Protein 8FNE (pdb70)

B-factor: mean 1.2, std 0.51, range [0.29, 4.61]

Radius of gyration: 48.1 Å; Cα contacts (8 Å, |Δi|>4): 4076; chains: 8; bounding box: 137×137×59 Å

Sequence (2148 aa):
AGNLNSIFQRSGRTDGGDARASEALAVFNKLKEEAIAQQDLHDDFLVFRFDRDQNRVGYSALLVVKRAAINGQQVIVTRPLVMPNDQITLPTKKLTIQNGMHQETIEAEADVQDVFTTQYWNRICDSIRQQTGKHDAMVINAGPTVIPADFDLKDELVLKQLLIKSVNLCDDMLAKRSGEQPFSVAMLKGTDETLAARLNFTGKPMHDSLGYPIRSDILVSLNRVKKPGQQENEFYEAEDKLNQVSCFVNLEYTPQPQLPPLTPAIVITDVRQAEWLKANTMELYLFALSNAFRVTANQSWARSLLPQLGKVKDMRDIGAIGYLSRLAARVETKTETFTDQNFAELLYNMVRPSPVFMSDLNRFGDNAAIENVFIDALGGVNQQRAVAAIIAGVNNLIGGGFEKFFDHNTMPIIQPYGTDIQLGYYLDGEGEKQDRRDLDVLGALNASDGNIQEWMSWYGTQCNVAVHPELRARQSKNFDRQYLGNSVTYTTRAHRGIWNPKFIEALDKAIASVGLTVAMDNVAQAGNLNSIFQRSGRTDGGDARASEALAVFNKLKEEAIAQQDLHDDFLVFRFDRDQNRVGYSALLVVKRAAINGQQVIVTRPLVMPNDQITLPTKKLTIQNGMHQETIEAEADVQDVFTTQYWNRICDSIRQQTGKHDAMVINAGPTVIPADFDLKDELVLKQLLIKSVNLCDDMLAKRSGEQPFSVAMLKGTDETLAARLNFTGKPMHDSLGYPIRSDILVSLNRVKKPGQQENEFYEAEDKLNQVSCFVNLEYTPQPQLPPLTPAIVITDVRQAEWLKANTMELYLFALSNAFRVTANQSWARSLLPQLGKVKDMRDIGAIGYLSRLAARVETKTETFTDQNFAELLYNMVRPSPVFMSDLNRFGDNAAIENVFIDALGGVNQQRAVAAIIAGVNNLIGGGFEKFFDHNTMPIIQPYGTDIQLGYYLDGEGEKQDRRDLDVLGALNASDGNIQEWMSWYGTQCNVAVHPELRARQSKNFDRQYLGNSVTYTTRAHRGIWNPKFIEALDKAIASVGLTVAMDNVAQAGNLNSIFQRSGRTDGGDARASEALAVFNKLKEEAIAQQDLHDDFLVFRFDRDQNRVGYSALLVVKRAAINGQQVIVTRPLVMPNDQITLPTKKLTIQNGMHQETIEAEADVQDVFTTQYWNRICDSIRQQTGKHDAMVINAGPTVIPADFDLKDELVLKQLLIKSVNLCDDMLAKRSGEQPFSVAMLKGTDETLAARLNFTGKPMHDSLGYPIRSDILVSLNRVKKPGQQENEFYEAEDKLNQVSCFVNLEYTPQPQLPPLTPAIVITDVRQAEWLKANTMELYLFALSNAFRVTANQSWARSLLPQLGKVKDMRDIGAIGYLSRLAARVETKTETFTDQNFAELLYNMVRPSPVFMSDLNRFGDNAAIENVFIDALGGVNQQRAVAAIIAGVNNLIGGGFEKFFDHNTMPIIQPYGTDIQLGYYLDGEGEKQDRRDLDVLGALNASDGNIQEWMSWYGTQCNVAVHPELRARQSKNFDRQYLGNSVTYTTRAHRGIWNPKFIEALDKAIASVGLTVAMDNVAQAGNLNSIFQRSGRTDGGDARASEALAVFNKLKEEAIAQQDLHDDFLVFRFDRDQNRVGYSALLVVKRAAINGQQVIVTRPLVMPNDQITLPTKKLTIQNGMHQETIEAEADVQDVFTTQYWNRICDSIRQQTGKHDAMVINAGPTVIPADFDLKDELVLKQLLIKSVNLCDDMLAKRSGEQPFSVAMLKGTDETLAARLNFTGKPMHDSLGYPIRSDILVSLNRVKKPGQQENEFYEAEDKLNQVSCFVNLEYTPQPQLPPLTPAIVITDVRQAEWLKANTMELYLFALSNAFRVTANQSWARSLLPQLGKVKDMRDIGAIGYLSRLAARVETKTETFTDQNFAELLYNMVRPSPVFMSDLNRFGDNAAIENVFIDALGGVNQQRAVAAIIAGVNNLIGGGFEKFFDHNTMPIIQPYGTDIQLGYYLDGEGEKQDRRDLDVLGALNASDGNIQEWMSWYGTQCNVAVHPELRARQSKNFDRQYLGNSVTYTTRAHRGIWNPKFIEALDKAIASVGLTVAMDNVAQPQFGVGQGSGFYPQFGVGQGSGFYPQFGVGQGSGFYPQFGVGQGSGFY

Foldseek 3Di:
DLVCLVVVVPDDDDDDADPQLVVLVVLLVVLQVVCVVVVNDDPQADKAKAGVVNFPFQWIWIWLWHWDAAPNATEIEIATETGDAPVDARFWDWDWDCPPPDIDTDTDGDDVVRRPDVVNVVGVVCVVCVVVVVNRHDYHYLFYAYDYNPDDPPPSVLSSVVSLLRVLSRVQVVCVVNVHAAAALVVQPDVAWAKAKEKDQDVDFDAASNGATWDARIKIWIFRIHHPPDDDPPPDDDGRTFWIWGWDWFWAQDDDVPFAGTAGEIETEDTTTPPVDRHDDLLSRLLRVLSSVCCQVVHDVCVSQDAPAPDPPGLLHPQLLCCVDPNLARHPRNDPPDDPVNSVVSCVRHYGSDHFYKYWQACRGSNNSLSVLVVPCQDDDCVVVSQVVNQVSLCSHQVDDLVVQHDCVVFRFWHFPLQWFWWWWFQDPVGDTDTPCCCGLSNVSVLVPSPVVVSVVLSCLRHVNVDPVVVSVVVNVVVCCSRVHPRMDTDDIITMITGGVSSSVSSNCSSVVSPNDYHYPCVDD/DVVPCVPPVVPDDDDDFDPVQVVLVVLLVVLVVVCCVVVVDPPQWDKAWAGCVSQVAQWTWIKTWHWDQAPNATEIEIAIETEDAPPDAAFWDWDWDCDPPDTDTDTDHQDPVRRCDVVSVVVVVCVVCVVVVVRRHDYHHLFYAYDYHPDDPPPSVLSSQVNVLRVLSRVQVVCVVNPPQADALVVQFDVFKFKAKDKDQDDDFDAASNGATFDARIKIWMFIDGDPDDDPCVVHDDGTTFWIWGWHKAWAADDDCPAQRTAIETETRDTTGPPVDSDDDLLSRLVRLLSSVCCLPPQNVCVSQADDADDPADASHNQLLCCVDPNVARDPRHDPPHDPVNVVVSCVRHYGSDHFYKYWQASRGSNNSLSVLLVCCADDPCVVVSVVRNQVSLCSHQVDDLCVQPPCVVDGQWYFPQFWDFWFWFAAPVRDTDTLCSCGLSRLSSLVNSPVVSSVVLSCLRVVSPPPNVSSVVVNVVSSCSSHVNGTDGDDTTGMTTGPVSNSVSSLVSNVVDHHDYHHPPPDD/DVVPCVPPVVPDDDDDFDPVQVVLVVLLVVLVVVCCVVVVDPPQWDKAWAGCVSQVAQWTWIKTWHWDQAPNATEIEIAIETEDAPPDAAFWDWDWDCDPPDTDTDTDHQDPVRRCDVVSVVVVVCVVCVVVVVRRHDYHHLFYAYDYHPDDPPPSVLSSQVNVLRVLSRVQVVCVVNPPQADALVVQFDVFKFKAKDKDQDDDFDAASNGATFDARIKIWMFIDGDPDDDPCVVHDDGTTFWIWGWHKAWAADDDCPAQRTAIETETRDTTGPPVDSDDDLLSRLVRLLSSVCCLPPQNVCVSQADDADDPADASHNQLLCCVDPNVARDPRHDPPHDPVNVVVSCVRHYGSDHFYKYWQASRGSNNSLSVLLVCCADDPCVVVSVVRNQVSLCSHQVDDLCVQPPCVVDGQWYFPQFWDFWFWFAAPVRDTDTLCSCGLSRLSSLVNSPVVSSVVLSCLRVVSPPPNVSSVVVNVVSSCSSHVNGTDGDDTTGMTTGPVSNSVSSLVSNVVDHHDYHHPPPDD/DLVCLVVVVPDDDDDDADPQLVVLVVLLVVLQVVCVVVVNDDPQADKAKAGVVNFPFQWIWIWLWHWDAAPNATEIEIATETGDAPVDARFWDWDWDCPPPDIDTDTDGDDVVRRPDVVNVVGVVCVVCVVVVVNRHDYHYLFYAYDYNPDDPPPSVLSSVVSLLRVLSRVQVVCVVNVHAAAALVVQPDVAWAKAKEKDQDVDFDAASNGATWDARIKIWIFRIHHPPDDDPPPDDDGRTFWIWGWDWFWAQDDDVPFAGTAGEIETEDTTTPPVDRHDDLLSRLLRVLSSVCCQVVHDVCVSQDAPAPDPPGLLHPQLLCCVDPNLARHPRNDPPDDPVNSVVSCVRHYGSDHFYKYWQACRGSNNSLSVLVVPCQDDDCVVVSQVVNQVSLCSHQVDDLVVQHDCVVFRFWHFPLQWFWWWWFQDPVGDTDTPCCCGLSNVSVLVPSPVVVSVVLSCLRHVNVDPVVVSVVVNVVVCCSRVHPRMDTDDIITMITGGVSSSVSSNCSSVVSPNDYHYPCVDD/DDDDDDDDDDVD/DDPPPDDDPPPD/DDPPPDDDPPPD/DDDDDDDDDDVD

GO terms:
  GO:0030430 host cell cytoplasm (C, EXP)

InterPro domains:
  IPR058043 Chimallin [PF25677] (3-590)

Secondary structure (DSSP, 8-state):
-GGGHHHHTSS---S---HHHHHHHHHHHHHHHHHHHTTSS-S--EEEEEPTTTSS-SS-EEEEEEEEEETTEEEEEEEEEE---TT--PPPEEEEEEETTEEEEEEE---HHHHS-HHHHHHHHHHHHHHHS-TT-EEEE---EE--SSS-TT-HHHHHHHHHHHHHHHHHHHHHHTTPPPP-HHHH--TT-BEEEEEEE-SS-EE-TTS-EE--SEEEEEEPPB-TTSPP-SS-----EEEEEEEEEEEEE-------SEEEEEEEEEEEE-TT-----HHHHHHHHHHHHHHHHTS-GGGGG---TT-S--TT-GGGGGGTSTT-S----SSTT--HHHHHHHHHHHB-SS-EEEEEE-TTSTTHHHHHHHHHTTSSTTHHHHHHHHHHHHHHHHTS-GGGT--TTTS-SEEE-SS-EEEEEEE-TTS-EEEGGG-SHHHHHHHTTT-HHHHHHHHHHTT-TTS-HHHHHHHHHHHHHHHT-S-EEEEEEEEEEEE-HHHHHHHHHHHHTTT--EEESS---/-HHHHHHHTTS-----S-HHHHHHHHHHHHHHHHHHHTTSS-S--EEEEE-HHHH--SSEEEEEEEEEEETTEEEEEEEEEEE--TTS--PEEEEEEEETTEEEEEEEE--HHHHS-HHHHHHHHHHHHHHHS-TT-EEEE---EE--TTS-TT-HHHHHHHHHHHHHHHHHHHHHHTTPPPP-GGGT--TTEEEEEEEE--S--EE-TTS-EE--SEEEEEEEEE-SS--GGGGS----EEEEEEEEEEEEE-------SEEEEEEEEEEEE-TT-----HHHHHHHHHHHHGGGSTTGGGGGGS--TT-SS-TT-GGGGGGTSTT-S----SSTT--HHHHHHHHHHHB-SSPEEEEEE-TTSTTHHHHHHHHHTTSSTTHHHHHHHHHHHHHHHHTS-GGGT--TTTS-SEEE-SS-EEEEEEE-TTS-EEEGGG-SHHHHHHHTTT-HHHHHHHHHHTT-TTS-HHHHHHHHHHHHHHHHTS-EEEEEEEEEEEE-HHHHHHHHHHHHTSSPPEE------/-HHHHHHHTTS-----S-HHHHHHHHHHHHHHHHHHHTTSS-S--EEEEE-HHHH--SSEEEEEEEEEEETTEEEEEEEEEEE--TTS--PEEEEEEEETTEEEEEEEE--HHHHS-HHHHHHHHHHHHHHHS-TT-EEEE---EE--TTS-TT-HHHHHHHHHHHHHHHHHHHHHHTTPPPP-GGGT--TTEEEEEEEE--S--EE-TTS-EE--SEEEEEEEEE-SS--GGGGS----EEEEEEEEEEEEE-------SEEEEEEEEEEEE-TT-----HHHHHHHHHHHHGGGSTTGGGGGGS--TT-SS-TT-GGGGGGTSTT-S----SSTT--HHHHHHHHHHHB-SSPEEEEEE-TTSTTHHHHHHHHHTTSSTTHHHHHHHHHHHHHHHHTS-GGGT--TTTS-SEEE-SS-EEEEEEE-TTS-EEEGGG-SHHHHHHHTTT-HHHHHHHHHHTT-TTS-HHHHHHHHHHHHHHHHTS-EEEEEEEEEEEE-HHHHHHHHHHHHTSSPPEE------/-GGGHHHHTSS---S---HHHHHHHHHHHHHHHHHHHTTSS-S--EEEEEPTTTSS-SS-EEEEEEEEEETTEEEEEEEEEE---TT--PPPEEEEEEETTEEEEEEE---HHHHS-HHHHHHHHHHHHHHHS-TT-EEEE---EE--SSS-TT-HHHHHHHHHHHHHHHHHHHHHHTTPPPP-HHHH--TT-BEEEEEEE-SS-EE-TTS-EE--SEEEEEEPPB-TTSPP-SS-----EEEEEEEEEEEEE-------SEEEEEEEEEEEE-TT-----HHHHHHHHHHHHHHHHTS-GGGGG---TT-S--TT-GGGGGGTSTT-S----SSTT--HHHHHHHHHHHB-SS-EEEEEE-TTSTTHHHHHHHHHTTSSTTHHHHHHHHHHHHHHHHTS-GGGT--TTTS-SEEE-SS-EEEEEEE-TTS-EEEGGG-SHHHHHHHTTT-HHHHHHHHHHTT-TTS-HHHHHHHHHHHHHHHT-S-EEEEEEEEEEEE-HHHHHHHHHHHHTTT--EEESS---/---------S--/---S-S---S--/---S-S---S--/---------S--

Structure (mmCIF, N/CA/C/O backbone):
data_8FNE
#
_entry.id   8FNE
#
loop_
_atom_site.group_PDB
_atom_site.id
_atom_site.type_symbol
_atom_site.label_atom_id
_atom_site.label_alt_id
_atom_site.label_comp_id
_atom_site.label_asym_id
_atom_site.label_entity_id
_atom_site.label_seq_id
_atom_site.pdbx_PDB_ins_code
_atom_site.Cartn_x
_atom_site.Cartn_y
_atom_site.Cartn_z
_atom_site.occupancy
_atom_site.B_iso_or_equiv
_atom_site.auth_seq_id
_atom_site.auth_comp_id
_atom_site.auth_asym_id
_atom_site.auth_atom_id
_atom_site.pdbx_PDB_model_num
ATOM 1 N N . ALA A 1 413 ? 172.536 199.230 224.781 1.00 0.33 19 ALA A N 1
ATOM 2 C CA . ALA A 1 413 ? 173.262 199.168 223.516 1.00 0.33 19 ALA A CA 1
ATOM 3 C C . ALA A 1 413 ? 174.332 200.253 223.533 1.00 0.33 19 ALA A C 1
ATOM 4 O O . ALA A 1 413 ? 175.520 199.949 223.414 1.00 0.33 19 ALA A O 1
ATOM 11 N N . GLY A 1 414 ? 173.933 201.532 223.769 1.00 0.31 20 GLY A N 1
ATOM 12 C CA . GLY A 1 414 ? 174.843 202.688 223.885 1.00 0.31 20 GLY A CA 1
ATOM 13 C C . GLY A 1 414 ? 175.595 202.601 225.211 1.00 0.31 20 GLY A C 1
ATOM 14 O O . GLY A 1 414 ? 176.676 203.156 225.394 1.00 0.31 20 GLY A O 1
ATOM 18 N N . ASN A 1 415 ? 175.084 201.762 226.102 1.00 0.33 21 ASN A N 1
ATOM 19 C CA . ASN A 1 415 ? 175.700 201.580 227.394 1.00 0.33 21 ASN A CA 1
ATOM 20 C C . ASN A 1 415 ? 176.772 200.523 227.296 1.00 0.33 21 ASN A C 1
ATOM 21 O O . ASN A 1 415 ? 177.532 200.298 228.239 1.00 0.33 21 ASN A O 1
ATOM 32 N N . LEU A 1 416 ? 176.950 199.952 226.097 1.00 0.38 22 LEU A N 1
ATOM 33 C CA . LEU A 1 416 ? 177.993 198.973 225.939 1.00 0.38 22 LEU A CA 1
ATOM 34 C C . LEU A 1 416 ? 179.261 199.693 225.619 1.00 0.38 22 LEU A C 1
ATOM 35 O O . LEU A 1 416 ? 180.317 199.084 225.564 1.00 0.38 22 LEU A O 1
ATOM 51 N N . ASN A 1 417 ? 179.199 201.027 225.551 1.00 0.36 23 ASN A N 1
ATOM 52 C CA . ASN A 1 417 ? 180.412 201.779 225.356 1.00 0.36 23 ASN A CA 1
ATOM 53 C C . ASN A 1 417 ? 181.296 201.566 226.583 1.00 0.36 23 ASN A C 1
ATOM 54 O O . ASN A 1 417 ? 182.527 201.637 226.511 1.00 0.36 23 ASN A O 1
ATOM 65 N N . SER A 1 418 ? 180.664 201.204 227.727 1.00 0.35 24 SER A N 1
ATOM 66 C CA . SER A 1 418 ? 181.391 200.914 228.956 1.00 0.35 24 SER A CA 1
ATOM 67 C C . SER A 1 418 ? 182.247 199.658 228.873 1.00 0.35 24 SER A C 1
ATOM 68 O O . SER A 1 418 ? 183.121 199.477 229.726 1.00 0.35 24 SER A O 1
ATOM 76 N N . ILE A 1 419 ? 181.972 198.778 227.889 1.00 0.40 25 ILE A N 1
ATOM 77 C CA . ILE A 1 419 ? 182.750 197.572 227.665 1.00 0.40 25 ILE A CA 1
ATOM 78 C C . ILE A 1 419 ? 183.644 197.792 226.449 1.00 0.40 25 ILE A C 1
ATOM 79 O O . ILE A 1 419 ? 184.828 197.440 226.446 1.00 0.40 25 ILE A O 1
ATOM 95 N N . PHE A 1 420 ? 183.088 198.456 225.430 1.00 0.35 26 PHE A N 1
ATOM 96 C CA . PHE A 1 420 ? 183.721 198.642 224.144 1.00 0.35 26 PHE A CA 1
ATOM 97 C C . PHE A 1 420 ? 185.025 199.365 224.253 1.00 0.35 26 PHE A C 1
ATOM 98 O O . PHE A 1 420 ? 185.993 199.028 223.564 1.00 0.35 26 PHE A O 1
ATOM 115 N N . GLN A 1 421 ? 185.035 200.364 225.138 1.00 0.33 27 GLN A N 1
ATOM 116 C CA . GLN A 1 421 ? 186.178 201.225 225.365 1.00 0.33 27 GLN A CA 1
ATOM 117 C C . GLN A 1 421 ? 187.094 200.835 226.537 1.00 0.33 27 GLN A C 1
ATOM 118 O O . GLN A 1 421 ? 188.013 201.591 226.847 1.00 0.33 27 GLN A O 1
ATOM 132 N N . ARG A 1 422 ? 186.881 199.685 227.197 1.00 0.35 28 ARG A N 1
ATOM 133 C CA . ARG A 1 422 ? 187.706 199.353 228.373 1.00 0.35 28 ARG A CA 1
ATOM 134 C C . ARG A 1 422 ? 189.187 199.149 228.119 1.00 0.35 28 ARG A C 1
ATOM 135 O O . ARG A 1 422 ? 190.013 199.469 228.976 1.00 0.35 28 ARG A O 1
ATOM 156 N N . SER A 1 423 ? 189.539 198.600 226.975 1.00 0.32 29 SER A N 1
ATOM 157 C CA . SER A 1 423 ? 190.927 198.313 226.700 1.00 0.32 29 SER A CA 1
ATOM 158 C C . SER A 1 423 ? 191.275 198.369 225.236 1.00 0.32 29 SER A C 1
ATOM 159 O O . SER A 1 423 ? 190.445 198.118 224.365 1.00 0.32 29 SER A O 1
ATOM 167 N N . GLY A 1 424 ? 192.536 198.643 224.964 1.00 0.34 30 GLY A N 1
ATOM 168 C CA . GLY A 1 424 ? 193.043 198.588 223.613 1.00 0.34 30 GLY A CA 1
ATOM 169 C C . GLY A 1 424 ? 192.749 199.840 222.800 1.00 0.34 30 GLY A C 1
ATOM 170 O O . GLY A 1 424 ? 192.215 200.837 223.305 1.00 0.34 30 GLY A O 1
ATOM 174 N N . ARG A 1 425 ? 193.119 199.762 221.530 1.00 0.33 31 ARG A N 1
ATOM 175 C CA . ARG A 1 425 ? 193.025 200.811 220.531 1.00 0.33 31 ARG A CA 1
ATOM 176 C C . ARG A 1 425 ? 192.430 200.278 219.225 1.00 0.33 31 ARG A C 1
ATOM 177 O O . ARG A 1 425 ? 192.408 199.071 218.999 1.00 0.33 31 ARG A O 1
ATOM 198 N N . THR A 1 426 ? 191.896 201.132 218.358 1.00 0.43 32 THR A N 1
ATOM 199 C CA . THR A 1 426 ? 191.431 200.579 217.085 1.00 0.43 32 THR A CA 1
ATOM 200 C C . THR A 1 426 ? 191.861 201.375 215.873 1.00 0.43 32 THR A C 1
ATOM 201 O O . THR A 1 426 ? 192.393 202.480 215.977 1.00 0.43 32 THR A O 1
ATOM 212 N N . ASP A 1 427 ? 191.585 200.797 214.716 1.00 0.36 33 ASP A N 1
ATOM 213 C CA . ASP A 1 427 ? 191.847 201.395 213.416 1.00 0.36 33 ASP A CA 1
ATOM 214 C C . ASP A 1 427 ? 190.560 202.098 212.976 1.00 0.36 33 ASP A C 1
ATOM 215 O O . ASP A 1 427 ? 189.559 201.431 212.704 1.00 0.36 33 ASP A O 1
ATOM 224 N N . GLY A 1 428 ? 190.542 203.427 212.974 1.00 0.37 34 GLY A N 1
ATOM 225 C CA . GLY A 1 428 ? 189.299 204.137 212.662 1.00 0.37 34 GLY A CA 1
ATOM 226 C C . GLY A 1 428 ? 189.508 205.631 212.448 1.00 0.37 34 GLY A C 1
ATOM 227 O O . GLY A 1 428 ? 190.647 206.091 212.345 1.00 0.37 34 GLY A O 1
ATOM 231 N N . GLY A 1 429 ? 188.390 206.359 212.329 1.00 0.48 35 GLY A N 1
ATOM 232 C CA . GLY A 1 429 ? 188.385 207.800 212.059 1.00 0.48 35 GLY A CA 1
ATOM 233 C C . GLY A 1 429 ? 188.038 208.032 210.592 1.00 0.48 35 GLY A C 1
ATOM 234 O O . GLY A 1 429 ? 188.468 207.274 209.717 1.00 0.48 35 GLY A O 1
ATOM 238 N N . ASP A 1 430 ? 187.252 209.062 210.277 1.00 0.58 36 ASP A N 1
ATOM 239 C CA . ASP A 1 430 ? 186.916 209.365 208.879 1.00 0.58 36 ASP A CA 1
ATOM 240 C C . ASP A 1 430 ? 188.092 210.014 208.123 1.00 0.58 36 ASP A C 1
ATOM 241 O O . ASP A 1 430 ? 189.007 210.585 208.720 1.00 0.58 36 ASP A O 1
ATOM 250 N N . ALA A 1 431 ? 188.050 209.966 206.788 1.00 0.70 37 ALA A N 1
ATOM 251 C CA . ALA A 1 431 ? 189.125 210.466 205.931 1.00 0.70 37 ALA A CA 1
ATOM 252 C C . ALA A 1 431 ? 189.463 211.954 206.153 1.00 0.70 37 ALA A C 1
ATOM 253 O O . ALA A 1 431 ? 190.637 212.325 206.111 1.00 0.70 37 ALA A O 1
ATOM 260 N N . ARG A 1 432 ? 188.473 212.813 206.437 1.00 0.82 38 ARG A N 1
ATOM 261 C CA . ARG A 1 432 ? 188.719 214.233 206.704 1.00 0.82 38 ARG A CA 1
ATOM 262 C C . ARG A 1 432 ? 189.299 214.445 208.094 1.00 0.82 38 ARG A C 1
ATOM 263 O O . ARG A 1 432 ? 190.278 215.165 208.201 1.00 0.82 38 ARG A O 1
ATOM 284 N N . ALA A 1 433 ? 188.777 213.821 209.149 1.00 0.84 39 ALA A N 1
ATOM 285 C CA . ALA A 1 433 ? 189.391 213.931 210.477 1.00 0.84 39 ALA A CA 1
ATOM 286 C C . ALA A 1 433 ? 190.814 213.359 210.528 1.00 0.84 39 ALA A C 1
ATOM 287 O O . ALA A 1 433 ? 191.676 213.897 211.216 1.00 0.84 39 ALA A O 1
ATOM 294 N N . SER A 1 434 ? 191.077 212.297 209.766 1.00 0.84 40 SER A N 1
ATOM 295 C CA . SER A 1 434 ? 192.428 211.772 209.568 1.00 0.84 40 SER A CA 1
ATOM 296 C C . SER A 1 434 ? 193.341 212.799 208.886 1.00 0.84 40 SER A C 1
ATOM 297 O O . SER A 1 434 ? 194.422 213.100 209.395 1.00 0.84 40 SER A O 1
ATOM 305 N N . GLU A 1 435 ? 192.904 213.401 207.772 1.00 0.88 41 GLU A N 1
ATOM 306 C CA . GLU A 1 435 ? 193.762 214.338 207.066 1.00 0.88 41 GLU A CA 1
ATOM 307 C C . GLU A 1 435 ? 193.945 215.586 207.904 1.00 0.88 41 GLU A C 1
ATOM 308 O O . GLU A 1 435 ? 195.036 216.163 207.957 1.00 0.88 41 GLU A O 1
ATOM 320 N N . ALA A 1 436 ? 192.867 216.011 208.563 1.00 0.90 42 ALA A N 1
ATOM 321 C CA . ALA A 1 436 ? 192.925 217.188 209.372 1.00 0.90 42 ALA A CA 1
ATOM 322 C C . ALA A 1 436 ? 193.882 216.994 210.524 1.00 0.90 42 ALA A C 1
ATOM 323 O O . ALA A 1 436 ? 194.677 217.882 210.814 1.00 0.90 42 ALA A O 1
ATOM 330 N N . LEU A 1 437 ? 193.891 215.815 211.150 1.00 0.92 43 LEU A N 1
ATOM 331 C CA . LEU A 1 437 ? 194.813 215.662 212.251 1.00 0.92 43 LEU A CA 1
ATOM 332 C C . LEU A 1 437 ? 196.225 215.753 211.743 1.00 0.92 43 LEU A C 1
ATOM 333 O O . LEU A 1 437 ? 197.073 216.385 212.377 1.00 0.92 43 LEU A O 1
ATOM 349 N N . ALA A 1 438 ? 196.497 215.105 210.606 1.00 0.93 44 ALA A N 1
ATOM 350 C CA . ALA A 1 438 ? 197.851 215.119 210.089 1.00 0.93 44 ALA A CA 1
ATOM 351 C C . ALA A 1 438 ? 198.349 216.519 209.745 1.00 0.93 44 ALA A C 1
ATOM 352 O O . ALA A 1 438 ? 199.497 216.857 210.070 1.00 0.93 44 ALA A O 1
ATOM 359 N N . VAL A 1 439 ? 197.484 217.360 209.145 1.00 0.94 45 VAL A N 1
ATOM 360 C CA . VAL A 1 439 ? 197.961 218.693 208.793 1.00 0.94 45 VAL A CA 1
ATOM 361 C C . VAL A 1 439 ? 198.070 219.545 210.031 1.00 0.94 45 VAL A C 1
ATOM 362 O O . VAL A 1 439 ? 199.000 220.333 210.147 1.00 0.94 45 VAL A O 1
ATOM 375 N N . PHE A 1 440 ? 197.147 219.398 210.973 1.00 0.95 46 PHE A N 1
ATOM 376 C CA . PHE A 1 440 ? 197.230 220.233 212.141 1.00 0.95 46 PHE A CA 1
ATOM 377 C C . PHE A 1 440 ? 198.426 219.877 213.003 1.00 0.95 46 PHE A C 1
ATOM 378 O O . PHE A 1 440 ? 199.045 220.778 213.576 1.00 0.95 46 PHE A O 1
ATOM 395 N N . ASN A 1 441 ? 198.804 218.595 213.075 1.00 0.95 47 ASN A N 1
ATOM 396 C CA . ASN A 1 441 ? 200.002 218.281 213.837 1.00 0.95 47 ASN A CA 1
ATOM 397 C C . ASN A 1 441 ? 201.241 218.838 213.125 1.00 0.95 47 ASN A C 1
ATOM 398 O O . ASN A 1 441 ? 202.155 219.344 213.782 1.00 0.95 47 ASN A O 1
ATOM 409 N N . LYS A 1 442 ? 201.250 218.803 211.779 1.00 0.96 48 LYS A N 1
ATOM 410 C CA . LYS A 1 442 ? 202.379 219.366 211.048 1.00 0.96 48 LYS A CA 1
ATOM 411 C C . LYS A 1 442 ? 202.533 220.848 211.341 1.00 0.96 48 LYS A C 1
ATOM 412 O O . LYS A 1 442 ? 203.644 221.338 211.569 1.00 0.96 48 LYS A O 1
ATOM 431 N N . LEU A 1 443 ? 201.400 221.557 211.320 1.00 0.96 49 LEU A N 1
ATOM 432 C CA . LEU A 1 443 ? 201.373 222.981 211.538 1.00 0.96 49 LEU A CA 1
ATOM 433 C C . LEU A 1 443 ? 201.793 223.327 212.937 1.00 0.96 49 LEU A C 1
ATOM 434 O O . LEU A 1 443 ? 202.510 224.314 213.124 1.00 0.96 49 LEU A O 1
ATOM 450 N N . LYS A 1 444 ? 201.369 222.529 213.919 1.00 0.96 50 LYS A N 1
ATOM 451 C CA . LYS A 1 444 ? 201.836 222.771 215.265 1.00 0.96 50 LYS A CA 1
ATOM 452 C C . LYS A 1 444 ? 203.344 222.770 215.295 1.00 0.96 50 LYS A C 1
ATOM 453 O O . LYS A 1 444 ? 203.954 223.709 215.796 1.00 0.96 50 LYS A O 1
ATOM 472 N N . GLU A 1 445 ? 203.946 221.732 214.701 1.00 0.96 51 GLU A N 1
ATOM 473 C CA . GLU A 1 445 ? 205.393 221.621 214.762 1.00 0.96 51 GLU A CA 1
ATOM 474 C C . GLU A 1 445 ? 206.109 222.719 214.006 1.00 0.96 51 GLU A C 1
ATOM 475 O O . GLU A 1 445 ? 207.147 223.201 214.476 1.00 0.96 51 GLU A O 1
ATOM 487 N N . GLU A 1 446 ? 205.562 223.165 212.874 1.00 0.94 52 GLU A N 1
ATOM 488 C CA . GLU A 1 446 ? 206.259 224.229 212.168 1.00 0.94 52 GLU A CA 1
ATOM 489 C C . GLU A 1 446 ? 206.169 225.511 212.986 1.00 0.94 52 GLU A C 1
ATOM 490 O O . GLU A 1 446 ? 207.148 226.241 213.133 1.00 0.94 52 GLU A O 1
ATOM 502 N N . ALA A 1 447 ? 205.002 225.767 213.592 1.00 0.93 53 ALA A N 1
ATOM 503 C CA . ALA A 1 447 ? 204.850 226.966 214.396 1.00 0.93 53 ALA A CA 1
ATOM 504 C C . ALA A 1 447 ? 205.829 226.944 215.562 1.00 0.93 53 ALA A C 1
ATOM 505 O O . ALA A 1 447 ? 206.352 227.992 215.968 1.00 0.93 53 ALA A O 1
ATOM 512 N N . ILE A 1 448 ? 206.110 225.756 216.109 1.00 0.94 54 ILE A N 1
ATOM 513 C CA . ILE A 1 448 ? 207.088 225.702 217.188 1.00 0.94 54 ILE A CA 1
ATOM 514 C C . ILE A 1 448 ? 208.472 226.009 216.610 1.00 0.94 54 ILE A C 1
ATOM 515 O O . ILE A 1 448 ? 209.233 226.792 217.163 1.00 0.94 54 ILE A O 1
ATOM 531 N N . ALA A 1 449 ? 208.794 225.398 215.460 1.00 0.94 55 ALA A N 1
ATOM 532 C CA . ALA A 1 449 ? 210.105 225.568 214.815 1.00 0.94 55 ALA A CA 1
ATOM 533 C C . ALA A 1 449 ? 210.429 227.016 214.464 1.00 0.94 55 ALA A C 1
ATOM 534 O O . ALA A 1 449 ? 211.571 227.454 214.593 1.00 0.94 55 ALA A O 1
ATOM 541 N N . GLN A 1 450 ? 209.402 227.773 214.084 1.00 0.93 56 GLN A N 1
ATOM 542 C CA . GLN A 1 450 ? 209.566 229.177 213.726 1.00 0.93 56 GLN A CA 1
ATOM 543 C C . GLN A 1 450 ? 209.479 230.075 214.937 1.00 0.93 56 GLN A C 1
ATOM 544 O O . GLN A 1 450 ? 209.624 231.292 214.822 1.00 0.93 56 GLN A O 1
ATOM 558 N N . GLN A 1 451 ? 209.296 229.490 216.128 1.00 0.88 57 GLN A N 1
ATOM 559 C CA . GLN A 1 451 ? 209.069 230.119 217.432 1.00 0.88 57 GLN A CA 1
ATOM 560 C C . GLN A 1 451 ? 207.801 230.973 217.515 1.00 0.88 57 GLN A C 1
ATOM 561 O O . GLN A 1 451 ? 207.722 231.879 218.342 1.00 0.88 57 GLN A O 1
ATOM 575 N N . ASP A 1 452 ? 206.784 230.701 216.690 1.00 0.88 58 ASP A N 1
ATOM 576 C CA . ASP A 1 452 ? 205.576 231.501 216.719 1.00 0.88 58 ASP A CA 1
ATOM 577 C C . ASP A 1 452 ? 204.665 230.947 217.797 1.00 0.88 58 ASP A C 1
ATOM 578 O O . ASP A 1 452 ? 203.976 231.689 218.475 1.00 0.88 58 ASP A O 1
ATOM 587 N N . LEU A 1 453 ? 204.698 229.628 217.973 1.00 0.91 59 LEU A N 1
ATOM 588 C CA . LEU A 1 453 ? 203.853 228.932 218.940 1.00 0.91 59 LEU A CA 1
ATOM 589 C C . LEU A 1 453 ? 204.683 228.385 220.097 1.00 0.91 59 LEU A C 1
ATOM 590 O O . LEU A 1 453 ? 205.778 227.869 219.880 1.00 0.91 59 LEU A O 1
ATOM 606 N N . HIS A 1 454 ? 204.173 228.444 221.330 1.00 0.91 60 HIS A N 1
ATOM 607 C CA . HIS A 1 454 ? 204.810 227.817 222.500 1.00 0.91 60 HIS A CA 1
ATOM 608 C C . HIS A 1 454 ? 204.437 226.329 222.636 1.00 0.91 60 HIS A C 1
ATOM 609 O O . HIS A 1 454 ? 203.304 225.942 222.365 1.00 0.91 60 HIS A O 1
ATOM 623 N N . ASP A 1 455 ? 205.371 225.473 223.048 1.00 0.92 61 ASP A N 1
ATOM 624 C CA . ASP A 1 455 ? 205.209 224.010 223.050 1.00 0.92 61 ASP A CA 1
ATOM 625 C C . ASP A 1 455 ? 204.612 223.461 224.367 1.00 0.92 61 ASP A C 1
ATOM 626 O O . ASP A 1 455 ? 205.176 222.571 225.002 1.00 0.92 61 ASP A O 1
ATOM 635 N N . ASP A 1 456 ? 203.496 224.027 224.826 1.00 0.93 62 ASP A N 1
ATOM 636 C CA . ASP A 1 456 ? 202.923 223.796 226.165 1.00 0.93 62 ASP A CA 1
ATOM 637 C C . ASP A 1 456 ? 201.589 223.012 226.159 1.00 0.93 62 ASP A C 1
ATOM 638 O O . ASP A 1 456 ? 200.869 223.018 227.162 1.00 0.93 62 ASP A O 1
ATOM 647 N N . PHE A 1 457 ? 201.227 222.363 225.052 1.00 0.96 63 PHE A N 1
ATOM 648 C CA . PHE A 1 457 ? 199.852 221.906 224.802 1.00 0.96 63 PHE A CA 1
ATOM 649 C C . PHE A 1 457 ? 199.711 220.752 223.793 1.00 0.96 63 PHE A C 1
ATOM 650 O O . PHE A 1 457 ? 200.704 220.278 223.237 1.00 0.96 63 PHE A O 1
ATOM 667 N N . LEU A 1 458 ? 198.467 220.299 223.563 1.00 0.95 64 LEU A N 1
ATOM 668 C CA . LEU A 1 458 ? 198.135 219.149 222.718 1.00 0.95 64 LEU A CA 1
ATOM 669 C C . LEU A 1 458 ? 196.982 219.427 221.720 1.00 0.95 64 LEU A C 1
ATOM 670 O O . LEU A 1 458 ? 196.090 220.235 221.941 1.00 0.95 64 LEU A O 1
ATOM 686 N N . VAL A 1 459 ? 197.018 218.686 220.611 1.00 0.95 65 VAL A N 1
ATOM 687 C CA . VAL A 1 459 ? 196.004 218.621 219.545 1.00 0.95 65 VAL A CA 1
ATOM 688 C C . VAL A 1 459 ? 195.424 217.223 219.522 1.00 0.95 65 VAL A C 1
ATOM 689 O O . VAL A 1 459 ? 196.183 216.261 219.479 1.00 0.95 65 VAL A O 1
ATOM 702 N N . PHE A 1 460 ? 194.100 217.071 219.529 1.00 0.91 66 PHE A N 1
ATOM 703 C CA . PHE A 1 460 ? 193.494 215.735 219.582 1.00 0.91 66 PHE A CA 1
ATOM 704 C C . PHE A 1 460 ? 192.464 215.490 218.508 1.00 0.91 66 PHE A C 1
ATOM 705 O O . PHE A 1 460 ? 191.752 216.397 218.090 1.00 0.91 66 PHE A O 1
ATOM 722 N N . ARG A 1 461 ? 192.330 214.254 218.013 1.00 0.88 67 ARG A N 1
ATOM 723 C CA . ARG A 1 461 ? 191.262 213.886 217.064 1.00 0.88 67 ARG A CA 1
ATOM 724 C C . ARG A 1 461 ? 190.077 213.319 217.828 1.00 0.88 67 ARG A C 1
ATOM 725 O O . ARG A 1 461 ? 190.260 212.407 218.638 1.00 0.88 67 ARG A O 1
ATOM 746 N N . PHE A 1 462 ? 188.877 213.847 217.589 1.00 0.86 68 PHE A N 1
ATOM 747 C CA . PHE A 1 462 ? 187.660 213.293 218.175 1.00 0.86 68 PHE A CA 1
ATOM 748 C C . PHE A 1 462 ? 186.936 212.512 217.083 1.00 0.86 68 PHE A C 1
ATOM 749 O O . PHE A 1 462 ? 186.547 213.087 216.055 1.00 0.86 68 PHE A O 1
ATOM 766 N N . ASP A 1 463 ? 186.748 211.209 217.296 1.00 0.69 69 ASP A N 1
ATOM 767 C CA . ASP A 1 463 ? 186.151 210.360 216.272 1.00 0.69 69 ASP A CA 1
ATOM 768 C C . ASP A 1 463 ? 184.674 210.059 216.434 1.00 0.69 69 ASP A C 1
ATOM 769 O O . ASP A 1 463 ? 184.165 209.791 217.518 1.00 0.69 69 ASP A O 1
ATOM 778 N N . ARG A 1 464 ? 183.996 209.904 215.304 1.00 0.59 70 ARG A N 1
ATOM 779 C CA . ARG A 1 464 ? 182.571 209.550 215.331 1.00 0.59 70 ARG A CA 1
ATOM 780 C C . ARG A 1 464 ? 182.458 208.045 215.572 1.00 0.59 70 ARG A C 1
ATOM 781 O O . ARG A 1 464 ? 181.412 207.489 215.903 1.00 0.59 70 ARG A O 1
ATOM 802 N N . ASP A 1 465 ? 183.545 207.319 215.296 1.00 0.56 71 ASP A N 1
ATOM 803 C CA . ASP A 1 465 ? 183.675 205.887 215.493 1.00 0.56 71 ASP A CA 1
ATOM 804 C C . ASP A 1 465 ? 184.008 205.589 216.957 1.00 0.56 71 ASP A C 1
ATOM 805 O O . ASP A 1 465 ? 183.269 204.891 217.641 1.00 0.56 71 ASP A O 1
ATOM 814 N N . GLN A 1 466 ? 185.107 206.141 217.465 1.00 0.52 72 GLN A N 1
ATOM 815 C CA . GLN A 1 466 ? 185.545 205.843 218.819 1.00 0.52 72 GLN A CA 1
ATOM 816 C C . GLN A 1 466 ? 184.584 206.422 219.875 1.00 0.52 72 GLN A C 1
ATOM 817 O O . GLN A 1 466 ? 184.587 205.932 221.003 1.00 0.52 72 GLN A O 1
ATOM 831 N N . ASN A 1 467 ? 183.786 207.443 219.553 1.00 0.51 73 ASN A N 1
ATOM 832 C CA . ASN A 1 467 ? 182.940 208.124 220.531 1.00 0.51 73 ASN A CA 1
ATOM 833 C C . ASN A 1 467 ? 181.699 208.809 219.903 1.00 0.51 73 ASN A C 1
ATOM 834 O O . ASN A 1 467 ? 181.505 208.858 218.691 1.00 0.51 73 ASN A O 1
ATOM 845 N N . ARG A 1 468 ? 180.793 209.260 220.774 1.00 0.53 74 ARG A N 1
ATOM 846 C CA . ARG A 1 468 ? 179.362 209.521 220.568 1.00 0.53 74 ARG A CA 1
ATOM 847 C C . ARG A 1 468 ? 178.997 210.885 219.932 1.00 0.53 74 ARG A C 1
ATOM 848 O O . ARG A 1 468 ? 178.236 211.645 220.523 1.00 0.53 74 ARG A O 1
ATOM 869 N N . VAL A 1 469 ? 179.490 211.205 218.738 1.00 0.62 75 VAL A N 1
ATOM 870 C CA . VAL A 1 469 ? 179.038 212.351 217.969 1.00 0.62 75 VAL A CA 1
ATOM 871 C C . VAL A 1 469 ? 178.654 211.984 216.555 1.00 0.62 75 VAL A C 1
ATOM 872 O O . VAL A 1 469 ? 179.131 210.988 216.015 1.00 0.62 75 VAL A O 1
ATOM 885 N N . GLY A 1 470 ? 177.880 212.844 215.908 1.00 0.72 76 GLY A N 1
ATOM 886 C CA . GLY A 1 470 ? 177.593 212.646 214.503 1.00 0.72 76 GLY A CA 1
ATOM 887 C C . GLY A 1 470 ? 178.704 213.174 213.620 1.00 0.72 76 GLY A C 1
ATOM 888 O O . GLY A 1 470 ? 178.985 212.643 212.544 1.00 0.72 76 GLY A O 1
ATOM 892 N N . TYR A 1 471 ? 179.357 214.221 214.090 1.00 0.80 77 TYR A N 1
ATOM 893 C CA . TYR A 1 471 ? 180.422 214.857 213.344 1.00 0.80 77 TYR A CA 1
ATOM 894 C C . TYR A 1 471 ? 181.700 214.877 214.127 1.00 0.80 77 TYR A C 1
ATOM 895 O O . TYR A 1 471 ? 181.749 215.381 215.259 1.00 0.80 77 TYR A O 1
ATOM 913 N N . SER A 1 472 ? 182.743 214.417 213.465 1.00 0.85 78 SER A N 1
ATOM 914 C CA . SER A 1 472 ? 184.084 214.376 214.006 1.00 0.85 78 SER A CA 1
ATOM 915 C C . SER A 1 472 ? 184.642 215.784 214.051 1.00 0.85 78 SER A C 1
ATOM 916 O O . SER A 1 472 ? 184.124 216.697 213.390 1.00 0.85 78 SER A O 1
ATOM 924 N N . ALA A 1 473 ? 185.675 215.961 214.863 1.00 0.89 79 ALA A N 1
ATOM 925 C CA . ALA A 1 473 ? 186.254 217.288 215.054 1.00 0.89 79 ALA A CA 1
ATOM 926 C C . ALA A 1 473 ? 187.671 217.177 215.553 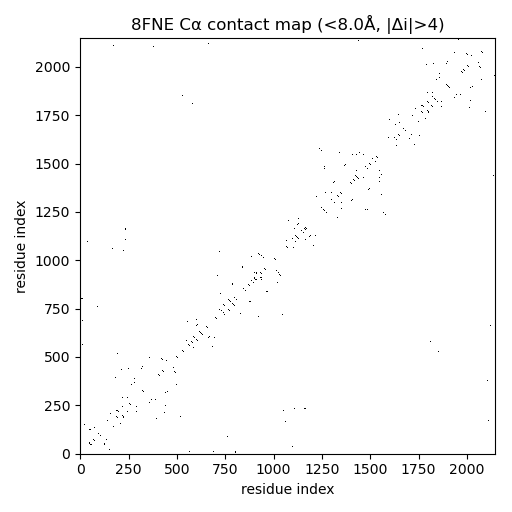1.00 0.89 79 ALA A C 1
ATOM 927 O O . ALA A 1 473 ? 188.042 216.175 216.157 1.00 0.89 79 ALA A O 1
ATOM 934 N N . LEU A 1 474 ? 188.460 218.211 215.336 1.00 0.93 80 LEU A N 1
ATOM 935 C CA . LEU A 1 474 ? 189.742 218.216 216.018 1.00 0.93 80 LEU A CA 1
ATOM 936 C C . LEU A 1 474 ? 189.596 219.095 217.212 1.00 0.93 80 LEU A C 1
ATOM 937 O O . LEU A 1 474 ? 188.792 220.020 217.231 1.00 0.93 80 LEU A O 1
ATOM 953 N N . LEU A 1 475 ? 190.359 218.824 218.228 1.00 0.95 81 LEU A N 1
ATOM 954 C CA . LEU A 1 475 ? 190.255 219.616 219.416 1.00 0.95 81 LEU A CA 1
ATOM 955 C C . LEU A 1 475 ? 191.524 220.376 219.698 1.00 0.95 81 LEU A C 1
ATOM 956 O O . LEU A 1 475 ? 192.607 219.787 219.820 1.00 0.95 81 LEU A O 1
ATOM 972 N N . VAL A 1 476 ? 191.386 221.694 219.821 1.00 0.97 82 VAL A N 1
ATOM 973 C CA . VAL A 1 476 ? 192.526 222.522 220.186 1.00 0.97 82 VAL A CA 1
ATOM 974 C C . VAL A 1 476 ? 192.479 222.578 221.695 1.00 0.97 82 VAL A C 1
ATOM 975 O O . VAL A 1 476 ? 191.553 223.163 222.263 1.00 0.97 82 VAL A O 1
ATOM 988 N N . VAL A 1 477 ? 193.451 221.947 222.356 1.00 0.97 83 VAL A N 1
ATOM 989 C CA . VAL A 1 477 ? 193.372 221.828 223.800 1.00 0.97 83 VAL A CA 1
ATOM 990 C C . VAL A 1 477 ? 194.557 222.382 224.592 1.00 0.97 83 VAL A C 1
ATOM 991 O O . VAL A 1 477 ? 195.719 222.056 224.334 1.00 0.97 83 VAL A O 1
ATOM 1004 N N . LYS A 1 478 ? 194.243 223.206 225.595 1.00 0.96 84 LYS A N 1
ATOM 1005 C CA . LYS A 1 478 ? 195.296 223.698 226.492 1.00 0.96 84 LYS A CA 1
ATOM 1006 C C . LYS A 1 478 ? 194.895 223.471 227.926 1.00 0.96 84 LYS A C 1
ATOM 1007 O O . LYS A 1 478 ? 193.715 223.509 228.267 1.00 0.96 84 LYS A O 1
ATOM 1026 N N . ARG A 1 479 ? 195.880 223.276 228.787 1.00 0.94 85 ARG A N 1
ATOM 1027 C CA . ARG A 1 479 ? 195.566 223.011 230.176 1.00 0.94 85 ARG A CA 1
ATOM 1028 C C . ARG A 1 479 ? 196.486 223.648 231.201 1.00 0.94 85 ARG A C 1
ATOM 1029 O O . ARG A 1 479 ? 197.679 223.843 230.959 1.00 0.94 85 ARG A O 1
ATOM 1050 N N . ALA A 1 480 ? 195.903 223.914 232.374 1.00 0.93 86 ALA A N 1
ATOM 1051 C CA . ALA A 1 480 ? 196.639 224.335 233.569 1.00 0.93 86 ALA A CA 1
ATOM 1052 C C . ALA A 1 480 ? 195.843 223.991 234.816 1.00 0.93 86 ALA A C 1
ATOM 1053 O O . ALA A 1 480 ? 194.627 223.860 234.741 1.00 0.93 86 ALA A O 1
ATOM 1060 N N . ALA A 1 481 ? 196.499 223.845 235.961 1.00 0.92 87 ALA A N 1
ATOM 1061 C CA . ALA A 1 481 ? 195.715 223.682 237.176 1.00 0.92 87 ALA A CA 1
ATOM 1062 C C . ALA A 1 481 ? 195.531 225.050 237.790 1.00 0.92 87 ALA A C 1
ATOM 1063 O O . ALA A 1 481 ? 196.494 225.812 237.910 1.00 0.92 87 ALA A O 1
ATOM 1070 N N . ILE A 1 482 ? 194.300 225.375 238.138 1.00 0.89 88 ILE A N 1
ATOM 1071 C CA . ILE A 1 482 ? 193.989 226.671 238.693 1.00 0.89 88 ILE A CA 1
ATOM 1072 C C . ILE A 1 482 ? 193.440 226.535 240.099 1.00 0.89 88 ILE A C 1
ATOM 1073 O O . ILE A 1 482 ? 192.350 226.007 240.312 1.00 0.89 88 ILE A O 1
ATOM 1089 N N . ASN A 1 483 ? 194.228 226.985 241.065 1.00 0.86 89 ASN A N 1
ATOM 1090 C CA . ASN A 1 483 ? 193.882 226.912 242.480 1.00 0.86 89 ASN A CA 1
ATOM 1091 C C . ASN A 1 483 ? 193.485 225.496 242.903 1.00 0.86 89 ASN A C 1
ATOM 1092 O O . ASN A 1 483 ? 192.549 225.302 243.679 1.00 0.86 89 ASN A O 1
ATOM 1103 N N . GLY A 1 484 ? 194.195 224.506 242.374 1.00 0.86 90 GLY A N 1
ATOM 1104 C CA . GLY A 1 484 ? 193.963 223.105 242.689 1.00 0.86 90 GLY A CA 1
ATOM 1105 C C . GLY A 1 484 ? 193.032 222.353 241.727 1.00 0.86 90 GLY A C 1
ATOM 1106 O O . GLY A 1 484 ? 192.992 221.122 241.763 1.00 0.86 90 GLY A O 1
ATOM 1110 N N . GLN A 1 485 ? 192.291 223.061 240.868 1.00 0.92 91 GLN A N 1
ATOM 1111 C CA . GLN A 1 485 ? 191.401 222.357 239.942 1.00 0.92 91 GLN A CA 1
ATOM 1112 C C . GLN A 1 485 ? 192.061 222.171 238.598 1.00 0.92 91 GLN A C 1
ATOM 1113 O O . GLN A 1 485 ? 192.635 223.104 238.050 1.00 0.92 91 GLN A O 1
ATOM 1127 N N . GLN A 1 486 ? 191.975 220.989 238.017 1.00 0.94 92 GLN A N 1
ATOM 1128 C CA . GLN A 1 486 ? 192.570 220.884 236.697 1.00 0.94 92 GLN A CA 1
ATOM 1129 C C . GLN A 1 486 ? 191.607 221.483 235.688 1.00 0.94 92 GLN A C 1
ATOM 1130 O O . GLN A 1 486 ? 190.441 221.076 235.623 1.00 0.94 92 GLN A O 1
ATOM 1144 N N . VAL A 1 487 ? 192.080 222.464 234.918 1.00 0.95 93 VAL A N 1
ATOM 1145 C CA . VAL A 1 487 ? 191.217 223.124 233.956 1.00 0.95 93 VAL A CA 1
ATOM 1146 C C . VAL A 1 487 ? 191.743 223.001 232.533 1.00 0.95 93 VAL A C 1
ATOM 1147 O O . VAL A 1 487 ? 192.903 223.305 232.235 1.00 0.95 93 VAL A O 1
ATOM 1160 N N . ILE A 1 488 ? 190.859 222.561 231.655 1.00 0.97 94 ILE A N 1
ATOM 1161 C CA . ILE A 1 488 ? 191.184 222.408 230.254 1.00 0.97 94 ILE A CA 1
ATOM 1162 C C . ILE A 1 488 ? 190.312 223.309 229.402 1.00 0.97 94 ILE A C 1
ATOM 1163 O O . ILE A 1 488 ? 189.112 223.366 229.614 1.00 0.97 94 ILE A O 1
ATOM 1179 N N . VAL A 1 489 ? 190.903 224.047 228.469 1.00 0.96 95 VAL A N 1
ATOM 1180 C CA . VAL A 1 489 ? 190.066 224.866 227.604 1.00 0.96 95 VAL A CA 1
ATOM 1181 C C . VAL A 1 489 ? 190.120 224.279 226.217 1.00 0.96 95 VAL A C 1
ATOM 1182 O O . VAL A 1 489 ? 191.201 224.043 225.669 1.00 0.96 95 VAL A O 1
ATOM 1195 N N . THR A 1 490 ? 188.946 224.012 225.658 1.00 0.96 96 THR A N 1
ATOM 1196 C CA . THR A 1 490 ? 188.899 223.405 224.340 1.00 0.96 96 THR A CA 1
ATOM 1197 C C . THR A 1 490 ? 188.121 224.213 223.332 1.00 0.96 96 THR A C 1
ATOM 1198 O O . THR A 1 490 ? 187.011 224.691 223.608 1.00 0.96 96 THR A O 1
ATOM 1209 N N . ARG A 1 491 ? 188.702 224.288 222.135 1.00 0.95 97 ARG A N 1
ATOM 1210 C CA . ARG A 1 491 ? 188.085 224.933 220.980 1.00 0.95 97 ARG A CA 1
ATOM 1211 C C . ARG A 1 491 ? 187.939 223.890 219.855 1.00 0.95 97 ARG A C 1
ATOM 1212 O O . ARG A 1 491 ? 188.904 223.649 219.131 1.00 0.95 97 ARG A O 1
ATOM 1233 N N . PRO A 1 492 ? 186.812 223.164 219.757 1.00 0.95 98 PRO A N 1
ATOM 1234 C CA . PRO A 1 492 ? 186.553 222.167 218.722 1.00 0.95 98 PRO A CA 1
ATOM 1235 C C . PRO A 1 492 ? 186.524 222.756 217.321 1.00 0.95 98 PRO A C 1
ATOM 1236 O O . PRO A 1 492 ? 186.007 223.855 217.123 1.00 0.95 98 PRO A O 1
ATOM 1247 N N . LEU A 1 493 ? 187.054 222.001 216.365 1.00 0.94 99 LEU A N 1
ATOM 1248 C CA . LEU A 1 493 ? 187.037 222.341 214.954 1.00 0.94 99 LEU A CA 1
ATOM 1249 C C . LEU A 1 493 ? 186.292 221.239 214.211 1.00 0.94 99 LEU A C 1
ATOM 1250 O O . LEU A 1 493 ? 186.876 220.191 213.923 1.00 0.94 99 LEU A O 1
ATOM 1266 N N . VAL A 1 494 ? 185.032 221.463 213.882 1.00 0.91 100 VAL A N 1
ATOM 1267 C CA . VAL A 1 494 ? 184.217 220.419 213.279 1.00 0.91 100 VAL A CA 1
ATOM 1268 C C . VAL A 1 494 ? 184.672 220.171 211.864 1.00 0.91 100 VAL A C 1
ATOM 1269 O O . VAL A 1 494 ? 185.015 221.112 211.143 1.00 0.91 100 VAL A O 1
ATOM 1282 N N . MET A 1 495 ? 184.742 218.892 211.494 1.00 0.88 101 MET A N 1
ATOM 1283 C CA . MET A 1 495 ? 185.180 218.473 210.166 1.00 0.88 101 MET A CA 1
ATOM 1284 C C . MET A 1 495 ? 184.090 217.786 209.332 1.00 0.88 101 MET A C 1
ATOM 1285 O O . MET A 1 495 ? 184.099 216.561 209.247 1.00 0.88 101 MET A O 1
ATOM 1299 N N . PRO A 1 496 ? 183.136 218.505 208.711 1.00 0.82 102 PRO A N 1
ATOM 1300 C CA . PRO A 1 496 ? 182.047 217.930 207.957 1.00 0.82 102 PRO A CA 1
ATOM 1301 C C . PRO A 1 496 ? 182.675 217.152 206.836 1.00 0.82 102 PRO A C 1
ATOM 1302 O O . PRO A 1 496 ? 183.696 217.570 206.307 1.00 0.82 102 PRO A O 1
ATOM 1313 N N . ASN A 1 497 ? 182.073 216.053 206.466 1.00 0.78 103 ASN A N 1
ATOM 1314 C CA . ASN A 1 497 ? 182.632 215.173 205.462 1.00 0.78 103 ASN A CA 1
ATOM 1315 C C . ASN A 1 497 ? 181.531 214.974 204.445 1.00 0.78 103 ASN A C 1
ATOM 1316 O O . ASN A 1 497 ? 180.446 214.521 204.783 1.00 0.78 103 ASN A O 1
ATOM 1327 N N . ASP A 1 498 ? 181.765 215.419 203.218 1.00 0.70 104 ASP A N 1
ATOM 1328 C CA . ASP A 1 498 ? 180.817 215.385 202.136 1.00 0.70 104 ASP A CA 1
ATOM 1329 C C . ASP A 1 498 ? 180.355 213.990 201.747 1.00 0.70 104 ASP A C 1
ATOM 1330 O O . ASP A 1 498 ? 179.335 213.803 201.083 1.00 0.70 104 ASP A O 1
ATOM 1339 N N . GLN A 1 499 ? 181.128 212.971 202.141 1.00 0.66 105 GLN A N 1
ATOM 1340 C CA . GLN A 1 499 ? 180.828 211.597 201.800 1.00 0.66 105 GLN A CA 1
ATOM 1341 C C . GLN A 1 499 ? 180.082 210.887 202.927 1.00 0.66 105 GLN A C 1
ATOM 1342 O O . GLN A 1 499 ? 179.743 209.708 202.800 1.00 0.66 105 GLN A O 1
ATOM 1356 N N . ILE A 1 500 ? 179.859 211.584 204.049 1.00 0.66 106 ILE A N 1
ATOM 1357 C CA . ILE A 1 500 ? 179.199 210.952 205.187 1.00 0.66 106 ILE A CA 1
ATOM 1358 C C . ILE A 1 500 ? 177.881 211.622 205.529 1.00 0.66 106 ILE A C 1
ATOM 1359 O O . ILE A 1 500 ? 177.831 212.809 205.842 1.00 0.66 106 ILE A O 1
ATOM 1375 N N . THR A 1 501 ? 176.815 210.839 205.532 1.00 0.67 107 THR A N 1
ATOM 1376 C CA . THR A 1 501 ? 175.512 211.393 205.854 1.00 0.67 107 THR A CA 1
ATOM 1377 C C . THR A 1 501 ? 175.047 210.935 207.212 1.00 0.67 107 THR A C 1
ATOM 1378 O O . THR A 1 501 ? 174.917 209.737 207.466 1.00 0.67 107 THR A O 1
ATOM 1389 N N . LEU A 1 502 ? 174.758 211.890 208.073 1.00 0.70 108 LEU A N 1
ATOM 1390 C CA . LEU A 1 502 ? 174.259 211.602 209.395 1.00 0.70 108 LEU A CA 1
ATOM 1391 C C . LEU A 1 502 ? 172.758 211.465 209.214 1.00 0.70 108 LEU A C 1
ATOM 1392 O O . LEU A 1 502 ? 172.197 212.265 208.459 1.00 0.70 108 LEU A O 1
ATOM 1408 N N . PRO A 1 503 ? 172.058 210.521 209.853 1.00 0.65 109 PRO A N 1
ATOM 1409 C CA . PRO A 1 503 ? 170.629 210.397 209.735 1.00 0.65 109 PRO A CA 1
ATOM 1410 C C . PRO A 1 503 ? 169.997 211.726 210.063 1.00 0.65 109 PRO A C 1
ATOM 1411 O O . PRO A 1 503 ? 170.427 212.416 210.998 1.00 0.65 109 PRO A O 1
ATOM 1422 N N . THR A 1 504 ? 168.975 212.061 209.312 1.00 0.74 110 THR A N 1
ATOM 1423 C CA . THR A 1 504 ? 168.248 213.302 209.436 1.00 0.74 110 THR A CA 1
ATOM 1424 C C . THR A 1 504 ? 167.267 213.314 210.578 1.00 0.74 110 THR A C 1
ATOM 1425 O O . THR A 1 504 ? 166.892 212.268 211.115 1.00 0.74 110 THR A O 1
ATOM 1436 N N . LYS A 1 505 ? 166.885 214.508 211.021 1.00 0.73 111 LYS A N 1
ATOM 1437 C CA . LYS A 1 505 ? 165.896 214.795 212.044 1.00 0.73 111 LYS A CA 1
ATOM 1438 C C . LYS A 1 505 ? 164.520 214.971 211.411 1.00 0.73 111 LYS A C 1
ATOM 1439 O O . LYS A 1 505 ? 164.445 215.500 210.304 1.00 0.73 111 LYS A O 1
ATOM 1458 N N . LYS A 1 506 ? 163.448 214.542 212.081 1.00 0.75 112 LYS A N 1
ATOM 1459 C CA . LYS A 1 506 ? 162.089 214.796 211.635 1.00 0.75 112 LYS A CA 1
ATOM 1460 C C . LYS A 1 506 ? 161.548 216.103 212.168 1.00 0.75 112 LYS A C 1
ATOM 1461 O O . LYS A 1 506 ? 161.428 216.296 213.380 1.00 0.75 112 LYS A O 1
ATOM 1480 N N . LEU A 1 507 ? 161.236 217.003 211.252 1.00 0.76 113 LEU A N 1
ATOM 1481 C CA . LEU A 1 507 ? 160.684 218.309 211.556 1.00 0.76 113 LEU A CA 1
ATOM 1482 C C . LEU A 1 507 ? 159.177 218.247 211.347 1.00 0.76 113 LEU A C 1
ATOM 1483 O O . LEU A 1 507 ? 158.739 218.318 210.198 1.00 0.76 113 LEU A O 1
ATOM 1499 N N . THR A 1 508 ? 158.372 218.054 212.399 1.00 0.78 114 THR A N 1
ATOM 1500 C CA . THR A 1 508 ? 156.941 217.973 212.149 1.00 0.78 114 THR A CA 1
ATOM 1501 C C . THR A 1 508 ? 156.353 219.359 212.245 1.00 0.78 114 THR A C 1
ATOM 1502 O O . THR A 1 508 ? 156.490 220.033 213.270 1.00 0.78 114 THR A O 1
ATOM 1513 N N . ILE A 1 509 ? 155.683 219.780 211.176 1.00 0.73 115 ILE A N 1
ATOM 1514 C CA . ILE A 1 509 ? 155.107 221.106 211.137 1.00 0.73 115 ILE A CA 1
ATOM 1515 C C . ILE A 1 509 ? 153.590 221.070 211.174 1.00 0.73 115 ILE A C 1
ATOM 1516 O O . ILE A 1 509 ? 152.917 220.532 210.281 1.00 0.73 115 ILE A O 1
ATOM 1532 N N . GLN A 1 510 ? 153.033 221.682 212.206 1.00 0.73 116 GLN A N 1
ATOM 1533 C CA . GLN A 1 510 ? 151.594 221.652 212.335 1.00 0.73 116 GLN A CA 1
ATOM 1534 C C . GLN A 1 510 ? 150.991 222.840 211.604 1.00 0.73 116 GLN A C 1
ATOM 1535 O O . GLN A 1 510 ? 150.759 223.911 212.178 1.00 0.73 116 GLN A O 1
ATOM 1549 N N . ASN A 1 511 ? 150.701 222.638 210.329 1.00 0.64 117 ASN A N 1
ATOM 1550 C CA . ASN A 1 511 ? 150.191 223.718 209.489 1.00 0.64 117 ASN A CA 1
ATOM 1551 C C . ASN A 1 511 ? 148.683 223.820 209.643 1.00 0.64 117 ASN A C 1
ATOM 1552 O O . ASN A 1 511 ? 147.906 223.477 208.742 1.00 0.64 117 ASN A O 1
ATOM 1563 N N . GLY A 1 512 ? 148.263 224.338 210.782 1.00 0.67 118 GLY A N 1
ATOM 1564 C CA . GLY A 1 512 ? 146.844 224.393 211.070 1.00 0.67 118 GLY A CA 1
ATOM 1565 C C . GLY A 1 512 ? 146.336 222.969 211.186 1.00 0.67 118 GLY A C 1
ATOM 1566 O O . GLY A 1 512 ? 146.806 222.209 212.032 1.00 0.67 118 GLY A O 1
ATOM 1570 N N . MET A 1 513 ? 145.369 222.605 210.349 1.00 0.70 119 MET A N 1
ATOM 1571 C CA . MET A 1 513 ? 144.802 221.261 210.394 1.00 0.70 119 MET A CA 1
ATOM 1572 C C . MET A 1 513 ? 145.618 220.252 209.576 1.00 0.70 119 MET A C 1
ATOM 1573 O O . MET A 1 513 ? 145.298 219.062 209.548 1.00 0.70 119 MET A O 1
ATOM 1587 N N . HIS A 1 514 ? 146.659 220.726 208.895 1.00 0.70 120 HIS A N 1
ATOM 1588 C CA . HIS A 1 514 ? 147.503 219.878 208.063 1.00 0.70 120 HIS A CA 1
ATOM 1589 C C . HIS A 1 514 ? 148.844 219.574 208.710 1.00 0.70 120 HIS A C 1
ATOM 1590 O O . HIS A 1 514 ? 149.621 220.473 209.029 1.00 0.70 120 HIS A O 1
ATOM 1604 N N . GLN A 1 515 ? 149.130 218.295 208.904 1.00 0.75 121 GLN A N 1
ATOM 1605 C CA . GLN A 1 515 ? 150.396 217.944 209.525 1.00 0.75 121 GLN A CA 1
ATOM 1606 C C . GLN A 1 515 ? 151.305 217.295 208.500 1.00 0.75 121 GLN A C 1
ATOM 1607 O O . GLN A 1 515 ? 150.936 216.307 207.863 1.00 0.75 121 GLN A O 1
ATOM 1621 N N . GLU A 1 516 ? 152.508 217.850 208.372 1.00 0.76 122 GLU A N 1
ATOM 1622 C CA . GLU A 1 516 ? 153.492 217.323 207.418 1.00 0.76 122 GLU A CA 1
ATOM 1623 C C . GLU A 1 516 ? 154.885 217.335 208.022 1.00 0.76 122 GLU A C 1
ATOM 1624 O O . GLU A 1 516 ? 155.248 218.262 208.742 1.00 0.76 122 GLU A O 1
ATOM 1636 N N . THR A 1 517 ? 155.666 216.294 207.754 1.00 0.78 123 THR A N 1
ATOM 1637 C CA . THR A 1 517 ? 157.026 216.231 208.284 1.00 0.78 123 THR A CA 1
ATOM 1638 C C . THR A 1 517 ? 158.100 216.369 207.220 1.00 0.78 123 THR A C 1
ATOM 1639 O O . THR A 1 517 ? 158.077 215.682 206.198 1.00 0.78 123 THR A O 1
ATOM 1650 N N . ILE A 1 518 ? 159.061 217.248 207.498 1.00 0.78 124 ILE A N 1
ATOM 1651 C CA . ILE A 1 518 ? 160.203 217.452 206.613 1.00 0.78 124 ILE A CA 1
ATOM 1652 C C . ILE A 1 518 ? 161.421 216.818 207.257 1.00 0.78 124 ILE A C 1
ATOM 1653 O O . ILE A 1 518 ? 161.681 217.035 208.430 1.00 0.78 124 ILE A O 1
ATOM 1669 N N . GLU A 1 519 ? 162.148 215.991 206.539 1.00 0.78 125 GLU A N 1
ATOM 1670 C CA . GLU A 1 519 ? 163.344 215.456 207.156 1.00 0.78 125 GLU A CA 1
ATOM 1671 C C . GLU A 1 519 ? 164.511 216.333 206.743 1.00 0.78 125 GLU A C 1
ATOM 1672 O O . GLU A 1 519 ? 164.562 216.783 205.596 1.00 0.78 125 GLU A O 1
ATOM 1684 N N . ALA A 1 520 ? 165.443 216.580 207.663 1.00 0.72 126 ALA A N 1
ATOM 1685 C CA . ALA A 1 520 ? 166.585 217.429 207.298 1.00 0.72 126 ALA A CA 1
ATOM 1686 C C . ALA A 1 520 ? 167.864 217.096 208.062 1.00 0.72 126 ALA A C 1
ATOM 1687 O O . ALA A 1 520 ? 167.840 216.607 209.197 1.00 0.72 126 ALA A O 1
ATOM 1694 N N . GLU A 1 521 ? 168.987 217.396 207.414 1.00 0.75 127 GLU A N 1
ATOM 1695 C CA . GLU A 1 521 ? 170.324 217.190 207.958 1.00 0.75 127 GLU A CA 1
ATOM 1696 C C . GLU A 1 521 ? 170.627 218.066 209.156 1.00 0.75 127 GLU A C 1
ATOM 1697 O O . GLU A 1 521 ? 170.261 219.239 209.188 1.00 0.75 127 GLU A O 1
ATOM 1709 N N . ALA A 1 522 ? 171.347 217.504 210.124 1.00 0.74 128 ALA A N 1
ATOM 1710 C CA . ALA A 1 522 ? 171.757 218.282 211.281 1.00 0.74 128 ALA A CA 1
ATOM 1711 C C . ALA A 1 522 ? 172.935 219.185 210.924 1.00 0.74 128 ALA A C 1
ATOM 1712 O O . ALA A 1 522 ? 173.958 218.726 210.389 1.00 0.74 128 ALA A O 1
ATOM 1719 N N . ASP A 1 523 ? 172.782 220.474 211.248 1.00 0.77 129 ASP A N 1
ATOM 1720 C CA . ASP A 1 523 ? 173.835 221.466 211.014 1.00 0.77 129 ASP A CA 1
ATOM 1721 C C . ASP A 1 523 ? 174.642 221.585 212.282 1.00 0.77 129 ASP A C 1
ATOM 1722 O O . ASP A 1 523 ? 174.261 221.032 213.303 1.00 0.77 129 ASP A O 1
ATOM 1731 N N . VAL A 1 524 ? 175.651 222.427 212.318 1.00 0.80 130 VAL A N 1
ATOM 1732 C CA . VAL A 1 524 ? 176.458 222.475 213.535 1.00 0.80 130 VAL A CA 1
ATOM 1733 C C . VAL A 1 524 ? 175.640 222.883 214.763 1.00 0.80 130 VAL A C 1
ATOM 1734 O O . VAL A 1 524 ? 175.960 222.464 215.878 1.00 0.80 130 VAL A O 1
ATOM 1747 N N . GLN A 1 525 ? 174.582 223.668 214.574 1.00 0.80 131 GLN A N 1
ATOM 1748 C CA . GLN A 1 525 ? 173.686 224.057 215.661 1.00 0.80 131 GLN A CA 1
ATOM 1749 C C . GLN A 1 525 ? 172.910 222.874 216.237 1.00 0.80 131 GLN A C 1
ATOM 1750 O O . GLN A 1 525 ? 172.557 222.872 217.419 1.00 0.80 131 GLN A O 1
ATOM 1764 N N . ASP A 1 526 ? 172.575 221.895 215.390 1.00 0.76 132 ASP A N 1
ATOM 1765 C CA . ASP A 1 526 ? 171.780 220.749 215.798 1.00 0.76 132 ASP A CA 1
ATOM 1766 C C . ASP A 1 526 ? 172.691 219.669 216.358 1.00 0.76 132 ASP A C 1
ATOM 1767 O O . ASP A 1 526 ? 172.306 218.896 217.231 1.00 0.76 132 ASP A O 1
ATOM 1776 N N . VAL A 1 527 ? 173.898 219.631 215.817 1.00 0.77 133 VAL A N 1
ATOM 1777 C CA . VAL A 1 527 ? 174.933 218.685 216.179 1.00 0.77 133 VAL A CA 1
ATOM 1778 C C . VAL A 1 527 ? 175.527 219.000 217.530 1.00 0.77 133 VAL A C 1
ATOM 1779 O O . VAL A 1 527 ? 175.696 218.112 218.364 1.00 0.77 133 VAL A O 1
ATOM 1792 N N . PHE A 1 528 ? 175.834 220.273 217.772 1.00 0.83 134 PHE A N 1
ATOM 1793 C CA . PHE A 1 528 ? 176.465 220.659 219.018 1.00 0.83 134 PHE A CA 1
ATOM 1794 C C . PHE A 1 528 ? 175.455 220.809 220.140 1.00 0.83 134 PHE A C 1
ATOM 1795 O O . PHE A 1 528 ? 175.116 221.907 220.593 1.00 0.83 134 PHE A O 1
ATOM 1812 N N . THR A 1 529 ? 174.992 219.670 220.578 1.00 0.82 135 THR A N 1
ATOM 1813 C CA . THR A 1 529 ? 174.026 219.528 221.634 1.00 0.82 135 THR A CA 1
ATOM 1814 C C . THR A 1 529 ? 174.777 219.561 222.935 1.00 0.82 135 THR A C 1
ATOM 1815 O O . THR A 1 529 ? 176.017 219.557 222.955 1.00 0.82 135 THR A O 1
ATOM 1826 N N . THR A 1 530 ? 174.062 219.595 224.047 1.00 0.84 136 THR A N 1
ATOM 1827 C CA . THR A 1 530 ? 174.774 219.602 225.301 1.00 0.84 136 THR A CA 1
ATOM 1828 C C . THR A 1 530 ? 175.541 218.306 225.498 1.00 0.84 136 THR A C 1
ATOM 1829 O O . THR A 1 530 ? 176.679 218.319 225.984 1.00 0.84 136 THR A O 1
ATOM 1840 N N . GLN A 1 531 ? 174.987 217.198 225.014 1.00 0.85 137 GLN A N 1
ATOM 1841 C CA . GLN A 1 531 ? 175.696 215.953 225.173 1.00 0.85 137 GLN A CA 1
ATOM 1842 C C . GLN A 1 531 ? 176.854 215.872 224.206 1.00 0.85 137 GLN A C 1
ATOM 1843 O O . GLN A 1 531 ? 177.878 215.302 224.543 1.00 0.85 137 GLN A O 1
ATOM 1857 N N . TYR A 1 532 ? 176.749 216.494 223.031 1.00 0.85 138 TYR A N 1
ATOM 1858 C CA . TYR A 1 532 ? 177.871 216.456 222.097 1.00 0.85 138 TYR A CA 1
ATOM 1859 C C . TYR A 1 532 ? 179.082 216.972 222.848 1.00 0.85 138 TYR A C 1
ATOM 1860 O O . TYR A 1 532 ? 180.133 216.328 222.858 1.00 0.85 138 TYR A O 1
ATOM 1878 N N . TRP A 1 533 ? 178.909 218.137 223.497 1.00 0.89 139 TRP A N 1
ATOM 1879 C CA . TRP A 1 533 ? 179.978 218.753 224.279 1.00 0.89 139 TRP A CA 1
ATOM 1880 C C . TRP A 1 533 ? 180.465 217.870 225.407 1.00 0.89 139 TRP A C 1
ATOM 1881 O O . TRP A 1 533 ? 181.671 217.779 225.658 1.00 0.89 139 TRP A O 1
ATOM 1902 N N . ASN A 1 534 ? 179.529 217.249 226.128 1.00 0.90 140 ASN A N 1
ATOM 1903 C CA . ASN A 1 534 ? 179.944 216.420 227.240 1.00 0.90 140 ASN A CA 1
ATOM 1904 C C . ASN A 1 534 ? 180.795 215.252 226.735 1.00 0.90 140 ASN A C 1
ATOM 1905 O O . ASN A 1 534 ? 181.747 214.842 227.403 1.00 0.90 140 ASN A O 1
ATOM 1916 N N . ARG A 1 535 ? 180.479 214.748 225.537 1.00 0.89 141 ARG A N 1
ATOM 1917 C CA . ARG A 1 535 ? 181.244 213.646 224.971 1.00 0.89 141 ARG A CA 1
ATOM 1918 C C . ARG A 1 535 ? 182.622 214.130 224.547 1.00 0.89 141 ARG A C 1
ATOM 1919 O O . ARG A 1 535 ? 183.611 213.406 224.736 1.00 0.89 141 ARG A O 1
ATOM 1940 N N . ILE A 1 536 ? 182.703 215.371 224.045 1.00 0.90 142 ILE A N 1
ATOM 1941 C CA . ILE A 1 536 ? 183.992 215.929 223.675 1.00 0.90 142 ILE A CA 1
ATOM 1942 C C . ILE A 1 536 ? 184.856 215.957 224.906 1.00 0.90 142 ILE A C 1
ATOM 1943 O O . ILE A 1 536 ? 186.018 215.548 224.874 1.00 0.90 142 ILE A O 1
ATOM 1959 N N . CYS A 1 537 ? 184.310 216.456 226.021 1.00 0.93 143 CYS A N 1
ATOM 1960 C CA . CYS A 1 537 ? 185.021 216.526 227.296 1.00 0.93 143 CYS A CA 1
ATOM 1961 C C . CYS A 1 537 ? 185.526 215.155 227.719 1.00 0.93 143 CYS A C 1
ATOM 1962 O O . CYS A 1 537 ? 186.685 215.007 228.091 1.00 0.93 143 CYS A O 1
ATOM 1970 N N . ASP A 1 538 ? 184.676 214.124 227.647 1.00 0.91 144 ASP A N 1
ATOM 1971 C CA . ASP A 1 538 ? 185.095 212.803 228.103 1.00 0.91 144 ASP A CA 1
ATOM 1972 C C . ASP A 1 538 ? 186.253 212.250 227.295 1.00 0.91 144 ASP A C 1
ATOM 1973 O O . ASP A 1 538 ? 187.184 211.674 227.866 1.00 0.91 144 ASP A O 1
ATOM 1982 N N . SER A 1 539 ? 186.211 212.452 225.971 1.00 0.91 145 SER A N 1
ATOM 1983 C CA . SER A 1 539 ? 187.282 211.956 225.112 1.00 0.91 145 SER A CA 1
ATOM 1984 C C . SER A 1 539 ? 188.573 212.658 225.434 1.00 0.91 145 SER A C 1
ATOM 1985 O O . SER A 1 539 ? 189.629 212.028 225.481 1.00 0.91 145 SER A O 1
ATOM 1993 N N . ILE A 1 540 ? 188.490 213.972 225.695 1.00 0.93 146 ILE A N 1
ATOM 1994 C CA . ILE A 1 540 ? 189.714 214.681 225.998 1.00 0.93 146 ILE A CA 1
ATOM 1995 C C . ILE A 1 540 ? 190.292 214.081 227.249 1.00 0.93 146 ILE A C 1
ATOM 1996 O O . ILE A 1 540 ? 191.473 213.744 227.252 1.00 0.93 146 ILE A O 1
ATOM 2012 N N . ARG A 1 541 ? 189.472 213.827 228.261 1.00 0.94 147 ARG A N 1
ATOM 2013 C CA . ARG A 1 541 ? 190.003 213.257 229.494 1.00 0.94 147 ARG A CA 1
ATOM 2014 C C . ARG A 1 541 ? 190.682 211.905 229.217 1.00 0.94 147 ARG A C 1
ATOM 2015 O O . ARG A 1 541 ? 191.783 211.631 229.707 1.00 0.94 147 ARG A O 1
ATOM 2036 N N . GLN A 1 542 ? 190.095 211.087 228.332 1.00 0.91 148 GLN A N 1
ATOM 2037 C CA . GLN A 1 542 ? 190.738 209.814 227.995 1.00 0.91 148 GLN A CA 1
ATOM 2038 C C . GLN A 1 542 ? 192.111 210.043 227.346 1.00 0.91 148 GLN A C 1
ATOM 2039 O O . GLN A 1 542 ? 193.063 209.307 227.614 1.00 0.91 148 GLN A O 1
ATOM 2053 N N . GLN A 1 543 ? 192.202 211.097 226.531 1.00 0.90 149 GLN A N 1
ATOM 2054 C CA . GLN A 1 543 ? 193.411 211.451 225.794 1.00 0.90 149 GLN A CA 1
ATOM 2055 C C . GLN A 1 543 ? 194.468 212.250 226.592 1.00 0.90 149 GLN A C 1
ATOM 2056 O O . GLN A 1 543 ? 195.656 212.182 226.263 1.00 0.90 149 GLN A O 1
ATOM 2070 N N . THR A 1 544 ? 194.053 212.986 227.639 1.00 0.91 150 THR A N 1
ATOM 2071 C CA . THR A 1 544 ? 194.985 213.802 228.431 1.00 0.91 150 THR A CA 1
ATOM 2072 C C . THR A 1 544 ? 195.356 213.162 229.764 1.00 0.91 150 THR A C 1
ATOM 2073 O O . THR A 1 544 ? 196.378 213.517 230.369 1.00 0.91 150 THR A O 1
ATOM 2084 N N . GLY A 1 545 ? 194.509 212.241 230.237 1.00 0.92 151 GLY A N 1
ATOM 2085 C CA . GLY A 1 545 ? 194.663 211.529 231.499 1.00 0.92 151 GLY A CA 1
ATOM 2086 C C . GLY A 1 545 ? 194.010 212.282 232.646 1.00 0.92 151 GLY A C 1
ATOM 2087 O O . GLY A 1 545 ? 193.895 211.787 233.776 1.00 0.92 151 GLY A O 1
ATOM 2091 N N . LYS A 1 546 ? 193.530 213.480 232.354 1.00 0.92 152 LYS A N 1
ATOM 2092 C CA . LYS A 1 546 ? 192.949 214.299 233.387 1.00 0.92 152 LYS A CA 1
ATOM 2093 C C . LYS A 1 546 ? 191.482 213.992 233.568 1.00 0.92 152 LYS A C 1
ATOM 2094 O O . LYS A 1 546 ? 190.607 214.777 233.211 1.00 0.92 152 LYS A O 1
ATOM 2113 N N . HIS A 1 547 ? 191.237 212.863 234.205 1.00 0.92 153 HIS A N 1
ATOM 2114 C CA . HIS A 1 547 ? 189.899 212.326 234.377 1.00 0.92 153 HIS A CA 1
ATOM 2115 C C . HIS A 1 547 ? 189.014 213.108 235.325 1.00 0.92 153 HIS A C 1
ATOM 2116 O O . HIS A 1 547 ? 187.789 212.990 235.275 1.00 0.92 153 HIS A O 1
ATOM 2130 N N . ASP A 1 548 ? 189.606 213.898 236.206 1.00 0.92 154 ASP A N 1
ATOM 2131 C CA . ASP A 1 548 ? 188.836 214.734 237.096 1.00 0.92 154 ASP A CA 1
ATOM 2132 C C . ASP A 1 548 ? 188.820 216.210 236.651 1.00 0.92 154 ASP A C 1
ATOM 2133 O O . ASP A 1 548 ? 188.399 217.081 237.415 1.00 0.92 154 ASP A O 1
ATOM 2142 N N . ALA A 1 549 ? 189.260 216.494 235.411 1.00 0.94 155 ALA A N 1
ATOM 2143 C CA . ALA A 1 549 ? 189.300 217.877 234.912 1.00 0.94 155 ALA A CA 1
ATOM 2144 C C . ALA A 1 549 ? 187.952 218.457 234.526 1.00 0.94 155 ALA A C 1
ATOM 2145 O O . ALA A 1 549 ? 187.051 217.760 234.039 1.00 0.94 155 ALA A O 1
ATOM 2152 N N . MET A 1 550 ? 187.888 219.780 234.667 1.00 0.94 156 MET A N 1
ATOM 2153 C CA . MET A 1 550 ? 186.762 220.601 234.239 1.00 0.94 156 MET A CA 1
ATOM 2154 C C . MET A 1 550 ? 187.121 221.168 232.881 1.00 0.94 156 MET A C 1
ATOM 2155 O O . MET A 1 550 ? 188.277 221.543 232.671 1.00 0.94 156 MET A O 1
ATOM 2169 N N . VAL A 1 551 ? 186.166 221.203 231.949 1.00 0.95 157 VAL A N 1
ATOM 2170 C CA . VAL A 1 551 ? 186.505 221.694 230.628 1.00 0.95 157 VAL A CA 1
ATOM 2171 C C . VAL A 1 551 ? 185.668 222.924 230.238 1.00 0.95 157 VAL A C 1
ATOM 2172 O O . VAL A 1 551 ? 184.434 222.914 230.283 1.00 0.95 157 VAL A O 1
ATOM 2185 N N . ILE A 1 552 ? 186.379 223.966 229.847 1.00 0.94 158 ILE A N 1
ATOM 2186 C CA . ILE A 1 552 ? 185.891 225.258 229.396 1.00 0.94 158 ILE A CA 1
ATOM 2187 C C . ILE A 1 552 ? 185.596 225.252 227.900 1.00 0.94 158 ILE A C 1
ATOM 2188 O O . ILE A 1 552 ? 186.385 224.737 227.095 1.00 0.94 158 ILE A O 1
ATOM 2204 N N . ASN A 1 553 ? 184.422 225.723 227.513 1.00 0.93 159 ASN A N 1
ATOM 2205 C CA . ASN A 1 553 ? 183.984 225.734 226.127 1.00 0.93 159 ASN A CA 1
ATOM 2206 C C . ASN A 1 553 ? 184.385 227.051 225.469 1.00 0.93 159 ASN A C 1
ATOM 2207 O O . ASN A 1 553 ? 183.768 228.078 225.722 1.00 0.93 159 ASN A O 1
ATOM 2218 N N . ALA A 1 554 ? 185.392 227.032 224.605 1.00 0.93 160 ALA A N 1
ATOM 2219 C CA . ALA A 1 554 ? 185.887 228.224 223.928 1.00 0.93 160 ALA A CA 1
ATOM 2220 C C . ALA A 1 554 ? 185.088 228.512 222.678 1.00 0.93 160 ALA A C 1
ATOM 2221 O O . ALA A 1 554 ? 185.395 229.432 221.921 1.00 0.93 160 ALA A O 1
ATOM 2228 N N . GLY A 1 555 ? 184.099 227.681 222.422 1.00 0.92 161 GLY A N 1
ATOM 2229 C CA . GLY A 1 555 ? 183.237 227.858 221.295 1.00 0.92 161 GLY A CA 1
ATOM 2230 C C . GLY A 1 555 ? 183.616 226.963 220.136 1.00 0.92 161 GLY A C 1
ATOM 2231 O O . GLY A 1 555 ? 184.702 227.084 219.575 1.00 0.92 161 GLY A O 1
ATOM 2235 N N . PRO A 1 556 ? 182.770 226.044 219.725 1.00 0.93 162 PRO A N 1
ATOM 2236 C CA . PRO A 1 556 ? 183.058 225.149 218.647 1.00 0.93 162 PRO A CA 1
ATOM 2237 C C . PRO A 1 556 ? 183.014 225.957 217.405 1.00 0.93 162 PRO A C 1
ATOM 2238 O O . PRO A 1 556 ? 182.196 226.861 217.316 1.00 0.93 162 PRO A O 1
ATOM 2249 N N . THR A 1 557 ? 183.786 225.604 216.426 1.00 0.93 163 THR A N 1
ATOM 2250 C CA . THR A 1 557 ? 183.616 226.225 215.135 1.00 0.93 163 THR A CA 1
ATOM 2251 C C . THR A 1 557 ? 183.686 225.131 214.123 1.00 0.93 163 THR A C 1
ATOM 2252 O O . THR A 1 557 ? 183.806 223.963 214.490 1.00 0.93 163 THR A O 1
ATOM 2263 N N . VAL A 1 558 ? 183.558 225.484 212.870 1.00 0.90 164 VAL A N 1
ATOM 2264 C CA . VAL A 1 558 ? 183.581 224.483 211.829 1.00 0.90 164 VAL A CA 1
ATOM 2265 C C . VAL A 1 558 ? 184.489 224.857 210.706 1.00 0.90 164 VAL A C 1
ATOM 2266 O O . VAL A 1 558 ? 184.523 226.016 210.300 1.00 0.90 164 VAL A O 1
ATOM 2279 N N . ILE A 1 559 ? 185.180 223.851 210.185 1.00 0.90 165 ILE A N 1
ATOM 2280 C CA . ILE A 1 559 ? 185.969 223.981 208.985 1.00 0.90 165 ILE A CA 1
ATOM 2281 C C . ILE A 1 559 ? 185.257 223.137 207.930 1.00 0.90 165 ILE A C 1
ATOM 2282 O O . ILE A 1 559 ? 185.556 221.949 207.815 1.00 0.90 165 ILE A O 1
ATOM 2298 N N . PRO A 1 560 ? 184.441 223.754 207.053 1.00 0.84 166 PRO A N 1
ATOM 2299 C CA . PRO A 1 560 ? 183.502 223.158 206.109 1.00 0.84 166 PRO A CA 1
ATOM 2300 C C . PRO A 1 560 ? 184.133 222.152 205.195 1.00 0.84 166 PRO A C 1
ATOM 2301 O O . PRO A 1 560 ? 185.312 222.242 204.903 1.00 0.84 166 PRO A O 1
ATOM 2312 N N . ALA A 1 561 ? 183.336 221.204 204.707 1.00 0.81 167 ALA A N 1
ATOM 2313 C CA . ALA A 1 561 ? 183.846 220.150 203.829 1.00 0.81 167 ALA A CA 1
ATOM 2314 C C . ALA A 1 561 ? 184.512 220.739 202.578 1.00 0.81 167 ALA A C 1
ATOM 2315 O O . ALA A 1 561 ? 185.442 220.143 202.036 1.00 0.81 167 ALA A O 1
ATOM 2322 N N . ASP A 1 562 ? 183.978 221.822 201.998 1.00 0.80 168 ASP A N 1
ATOM 2323 C CA . ASP A 1 562 ? 184.107 222.117 200.552 1.00 0.80 168 ASP A CA 1
ATOM 2324 C C . ASP A 1 562 ? 185.523 222.328 199.968 1.00 0.80 168 ASP A C 1
ATOM 2325 O O . ASP A 1 562 ? 185.826 221.794 198.899 1.00 0.80 168 ASP A O 1
ATOM 2334 N N . PHE A 1 563 ? 186.372 223.131 200.601 1.00 0.87 169 PHE A N 1
ATOM 2335 C CA . PHE A 1 563 ? 187.678 223.543 200.071 1.00 0.87 169 PHE A CA 1
ATOM 2336 C C . PHE A 1 563 ? 188.777 222.473 200.207 1.00 0.87 169 PHE A C 1
ATOM 2337 O O . PHE A 1 563 ? 188.662 221.533 200.994 1.00 0.87 169 PHE A O 1
ATOM 2354 N N . ASP A 1 564 ? 189.897 222.635 199.490 1.00 0.89 170 ASP A N 1
ATOM 2355 C CA . ASP A 1 564 ? 191.083 221.757 199.588 1.00 0.89 170 ASP A CA 1
ATOM 2356 C C . ASP A 1 564 ? 191.917 221.999 200.866 1.00 0.89 170 ASP A C 1
ATOM 2357 O O . ASP A 1 564 ? 192.279 223.134 201.174 1.00 0.89 170 ASP A O 1
ATOM 2366 N N . LEU A 1 565 ? 192.319 220.936 201.579 1.00 0.90 171 LEU A N 1
ATOM 2367 C CA . LEU A 1 565 ? 192.997 221.033 202.891 1.00 0.90 171 LEU A CA 1
ATOM 2368 C C . LEU A 1 565 ? 194.454 221.551 202.850 1.00 0.90 171 LEU A C 1
ATOM 2369 O O . LEU A 1 565 ? 195.108 221.639 203.888 1.00 0.90 171 LEU A O 1
ATOM 2385 N N . LYS A 1 566 ? 194.993 221.887 201.674 1.00 0.91 172 LYS A N 1
ATOM 2386 C CA . LYS A 1 566 ? 196.390 222.324 201.483 1.00 0.91 172 LYS A CA 1
ATOM 2387 C C . LYS A 1 566 ? 196.709 223.762 201.927 1.00 0.91 172 LYS A C 1
ATOM 2388 O O . LYS A 1 566 ? 197.865 224.178 201.841 1.00 0.91 172 LYS A O 1
ATOM 2407 N N . ASP A 1 567 ? 195.725 224.536 202.387 1.00 0.91 173 ASP A N 1
ATOM 2408 C CA . ASP A 1 567 ? 195.916 225.922 202.846 1.00 0.91 173 ASP A CA 1
ATOM 2409 C C . ASP A 1 567 ? 196.552 226.003 204.251 1.00 0.91 173 ASP A C 1
ATOM 2410 O O . ASP A 1 567 ? 195.926 226.381 205.243 1.00 0.91 173 ASP A O 1
ATOM 2419 N N . GLU A 1 568 ? 197.831 225.624 204.322 1.00 0.91 174 GLU A N 1
ATOM 2420 C CA . GLU A 1 568 ? 198.617 225.651 205.535 1.00 0.91 174 GLU A CA 1
ATOM 2421 C C . GLU A 1 568 ? 198.615 227.012 206.200 1.00 0.91 174 GLU A C 1
ATOM 2422 O O . GLU A 1 568 ? 198.664 227.090 207.424 1.00 0.91 174 GLU A O 1
ATOM 2434 N N . LEU A 1 569 ? 198.557 228.098 205.424 1.00 0.91 175 LEU A N 1
ATOM 2435 C CA . LEU A 1 569 ? 198.560 229.407 206.064 1.00 0.91 175 LEU A CA 1
ATOM 2436 C C . LEU A 1 569 ? 197.323 229.627 206.905 1.00 0.91 175 LEU A C 1
ATOM 2437 O O . LEU A 1 569 ? 197.417 230.007 208.075 1.00 0.91 175 LEU A O 1
ATOM 2453 N N . VAL A 1 570 ? 196.156 229.337 206.324 1.00 0.92 176 VAL A N 1
ATOM 2454 C CA . VAL A 1 570 ? 194.948 229.539 207.107 1.00 0.92 176 VAL A CA 1
ATOM 2455 C C . VAL A 1 570 ? 194.903 228.613 208.293 1.00 0.92 176 VAL A C 1
ATOM 2456 O O . VAL A 1 570 ? 194.515 229.020 209.377 1.00 0.92 176 VAL A O 1
ATOM 2469 N N . LEU A 1 571 ? 195.288 227.364 208.079 1.00 0.94 177 LEU A N 1
ATOM 2470 C CA . LEU A 1 571 ? 195.198 226.378 209.125 1.00 0.94 177 LEU A CA 1
ATOM 2471 C C . LEU A 1 571 ? 196.123 226.742 210.290 1.00 0.94 177 LEU A C 1
ATOM 2472 O O . LEU A 1 571 ? 195.766 226.567 211.462 1.00 0.94 177 LEU A O 1
ATOM 2488 N N . LYS A 1 572 ? 197.321 227.264 209.973 1.00 0.92 178 LYS A N 1
ATOM 2489 C CA . LYS A 1 572 ? 198.238 227.704 211.012 1.00 0.92 178 LYS A CA 1
ATOM 2490 C C . LYS A 1 572 ? 197.593 228.808 211.811 1.00 0.92 178 LYS A C 1
ATOM 2491 O O . LYS A 1 572 ? 197.664 228.818 213.041 1.00 0.92 178 LYS A O 1
ATOM 2510 N N . GLN A 1 573 ? 196.963 229.743 211.096 1.00 0.90 179 GLN A N 1
ATOM 2511 C CA . GLN A 1 573 ? 196.323 230.866 211.741 1.00 0.90 179 GLN A CA 1
ATOM 2512 C C . GLN A 1 573 ? 195.165 230.407 212.609 1.00 0.90 179 GLN A C 1
ATOM 2513 O O . GLN A 1 573 ? 194.945 230.979 213.674 1.00 0.90 179 GLN A O 1
ATOM 2527 N N . LEU A 1 574 ? 194.449 229.360 212.189 1.00 0.93 180 LEU A N 1
ATOM 2528 C CA . LEU A 1 574 ? 193.358 228.872 213.013 1.00 0.93 180 LEU A CA 1
ATOM 2529 C C . LEU A 1 574 ? 193.904 228.331 214.318 1.00 0.93 180 LEU A C 1
ATOM 2530 O O . LEU A 1 574 ? 193.313 228.580 215.376 1.00 0.93 180 LEU A O 1
ATOM 2546 N N . LEU A 1 575 ? 195.050 227.618 214.268 1.00 0.94 181 LEU A N 1
ATOM 2547 C CA . LEU A 1 575 ? 195.593 227.125 215.531 1.00 0.94 181 LEU A CA 1
ATOM 2548 C C . LEU A 1 575 ? 196.039 228.250 216.412 1.00 0.94 181 LEU A C 1
ATOM 2549 O O . LEU A 1 575 ? 195.815 228.196 217.616 1.00 0.94 181 LEU A O 1
ATOM 2565 N N . ILE A 1 576 ? 196.671 229.252 215.828 1.00 0.92 182 ILE A N 1
ATOM 2566 C CA . ILE A 1 576 ? 197.160 230.404 216.552 1.00 0.92 182 ILE A CA 1
ATOM 2567 C C . ILE A 1 576 ? 195.989 231.088 217.261 1.00 0.92 182 ILE A C 1
ATOM 2568 O O . ILE A 1 576 ? 195.971 231.266 218.469 1.00 0.92 182 ILE A O 1
ATOM 2584 N N . LYS A 1 577 ? 194.914 231.378 216.543 1.00 0.91 183 LYS A N 1
ATOM 2585 C CA . LYS A 1 577 ? 193.791 232.097 217.114 1.00 0.91 183 LYS A CA 1
ATOM 2586 C C . LYS A 1 577 ? 193.087 231.279 218.190 1.00 0.91 183 LYS A C 1
ATOM 2587 O O . LYS A 1 577 ? 192.661 231.820 219.222 1.00 0.91 183 LYS A O 1
ATOM 2606 N N . SER A 1 578 ? 192.981 229.970 217.959 1.00 0.94 184 SER A N 1
ATOM 2607 C CA . SER A 1 578 ? 192.299 229.101 218.893 1.00 0.94 184 SER A CA 1
ATOM 2608 C C . SER A 1 578 ? 193.085 228.941 220.193 1.00 0.94 184 SER A C 1
ATOM 2609 O O . SER A 1 578 ? 192.487 228.917 221.279 1.00 0.94 184 SER A O 1
ATOM 2617 N N . VAL A 1 579 ? 194.422 228.889 220.107 1.00 0.94 185 VAL A N 1
ATOM 2618 C CA . VAL A 1 579 ? 195.189 228.798 221.343 1.00 0.94 185 VAL A CA 1
ATOM 2619 C C . VAL A 1 579 ? 195.150 230.128 222.077 1.00 0.94 185 VAL A C 1
ATOM 2620 O O . VAL A 1 579 ? 195.192 230.138 223.305 1.00 0.94 185 VAL A O 1
ATOM 2633 N N . ASN A 1 580 ? 195.078 231.255 221.373 1.00 0.90 186 ASN A N 1
ATOM 2634 C CA . ASN A 1 580 ? 194.972 232.569 221.989 1.00 0.90 186 ASN A CA 1
ATOM 2635 C C . ASN A 1 580 ? 193.784 232.564 222.905 1.00 0.90 186 ASN A C 1
ATOM 2636 O O . ASN A 1 580 ? 193.859 232.883 224.096 1.00 0.90 186 ASN A O 1
ATOM 2647 N N . LEU A 1 581 ? 192.671 232.129 222.333 1.00 0.91 187 LEU A N 1
ATOM 2648 C CA . LEU A 1 581 ? 191.438 232.159 223.086 1.00 0.91 187 LEU A CA 1
ATOM 2649 C C . LEU A 1 581 ? 191.531 231.203 224.260 1.00 0.91 187 LEU A C 1
ATOM 2650 O O . LEU A 1 581 ? 191.010 231.497 225.342 1.00 0.91 187 LEU A O 1
ATOM 2666 N N . CYS A 1 582 ? 192.179 230.049 224.059 1.00 0.93 188 CYS A N 1
ATOM 2667 C CA . CYS A 1 582 ? 192.312 229.114 225.155 1.00 0.93 188 CYS A CA 1
ATOM 2668 C C . CYS A 1 582 ? 193.097 229.726 226.316 1.00 0.93 188 CYS A C 1
ATOM 2669 O O . CYS A 1 582 ? 192.726 229.553 227.486 1.00 0.93 188 CYS A O 1
ATOM 2677 N N . ASP A 1 583 ? 194.161 230.487 225.997 1.00 0.90 189 ASP A N 1
ATOM 2678 C CA . ASP A 1 583 ? 194.947 231.132 227.047 1.00 0.90 189 ASP A CA 1
ATOM 2679 C C . ASP A 1 583 ? 194.138 232.179 227.767 1.00 0.90 189 ASP A C 1
ATOM 2680 O O . ASP A 1 583 ? 194.236 232.296 228.990 1.00 0.90 189 ASP A O 1
ATOM 2689 N N . ASP A 1 584 ? 193.308 232.924 227.036 1.00 0.86 190 ASP A N 1
ATOM 2690 C CA . ASP A 1 584 ? 192.448 233.935 227.633 1.00 0.86 190 ASP A CA 1
ATOM 2691 C C . ASP A 1 584 ? 191.519 233.283 228.624 1.00 0.86 190 ASP A C 1
ATOM 2692 O O . ASP A 1 584 ? 191.352 233.756 229.744 1.00 0.86 190 ASP A O 1
ATOM 2701 N N . MET A 1 585 ? 190.900 232.182 228.225 1.00 0.89 191 MET A N 1
ATOM 2702 C CA . MET A 1 585 ? 189.905 231.618 229.101 1.00 0.89 191 MET A CA 1
ATOM 2703 C C . MET A 1 585 ? 190.544 230.990 230.334 1.00 0.89 191 MET A C 1
ATOM 2704 O O . MET A 1 585 ? 189.960 231.068 231.420 1.00 0.89 191 MET A O 1
ATOM 2718 N N . LEU A 1 586 ? 191.766 230.429 230.207 1.00 0.90 192 LEU A N 1
ATOM 2719 C CA . LEU A 1 586 ? 192.416 229.948 231.423 1.00 0.90 192 LEU A CA 1
ATOM 2720 C C . LEU A 1 586 ? 192.724 231.168 232.293 1.00 0.90 192 LEU A C 1
ATOM 2721 O O . LEU A 1 586 ? 192.477 231.164 233.497 1.00 0.90 192 LEU A O 1
ATOM 2737 N N . ALA A 1 587 ? 193.175 232.262 231.668 1.00 0.84 193 ALA A N 1
ATOM 2738 C CA . ALA A 1 587 ? 193.506 233.460 232.419 1.00 0.84 193 ALA A CA 1
ATOM 2739 C C . ALA A 1 587 ? 192.302 234.035 233.148 1.00 0.84 193 ALA A C 1
ATOM 2740 O O . ALA A 1 587 ? 192.438 234.491 234.286 1.00 0.84 193 ALA A O 1
ATOM 2747 N N . LYS A 1 588 ? 191.159 234.113 232.475 1.00 0.81 194 LYS A N 1
ATOM 2748 C CA . LYS A 1 588 ? 189.988 234.776 233.024 1.00 0.81 194 LYS A CA 1
ATOM 2749 C C . LYS A 1 588 ? 189.379 233.921 234.123 1.00 0.81 194 LYS A C 1
ATOM 2750 O O . LYS A 1 588 ? 188.963 234.453 235.145 1.00 0.81 194 LYS A O 1
ATOM 2769 N N . ARG A 1 589 ? 189.477 232.592 233.996 1.00 0.84 195 ARG A N 1
ATOM 2770 C CA . ARG A 1 589 ? 189.214 231.650 235.097 1.00 0.84 195 ARG A CA 1
ATOM 2771 C C . ARG A 1 589 ? 190.220 231.801 236.253 1.00 0.84 195 ARG A C 1
ATOM 2772 O O . ARG A 1 589 ? 189.841 231.709 237.416 1.00 0.84 195 ARG A O 1
ATOM 2793 N N . SER A 1 590 ? 191.484 232.099 235.945 1.00 0.84 196 SER A N 1
ATOM 2794 C CA . SER A 1 590 ? 192.558 232.355 236.927 1.00 0.84 196 SER A CA 1
ATOM 2795 C C . SER A 1 590 ? 192.408 233.673 237.694 1.00 0.84 196 SER A C 1
ATOM 2796 O O . SER A 1 590 ? 193.182 233.946 238.609 1.00 0.84 196 SER A O 1
ATOM 2804 N N . GLY A 1 591 ? 191.439 234.508 237.321 1.00 0.73 197 GLY A N 1
ATOM 2805 C CA . GLY A 1 591 ? 191.254 235.847 237.876 1.00 0.73 197 GLY A CA 1
ATOM 2806 C C . GLY A 1 591 ? 192.073 236.975 237.239 1.00 0.73 197 GLY A C 1
ATOM 2807 O O . GLY A 1 591 ? 192.317 237.999 237.883 1.00 0.73 197 GLY A O 1
ATOM 2811 N N . GLU A 1 592 ? 192.532 236.857 235.985 1.00 0.76 198 GLU A N 1
ATOM 2812 C CA . GLU A 1 592 ? 193.277 237.937 235.301 1.00 0.76 198 GLU A CA 1
ATOM 2813 C C . GLU A 1 592 ? 192.540 239.297 235.269 1.00 0.76 198 GLU A C 1
ATOM 2814 O O . GLU A 1 592 ? 191.317 239.354 235.139 1.00 0.76 198 GLU A O 1
ATOM 2826 N N . GLN A 1 593 ? 193.286 240.405 235.352 1.00 0.74 199 GLN A N 1
ATOM 2827 C CA . GLN A 1 593 ? 192.744 241.769 235.369 1.00 0.74 199 GLN A CA 1
ATOM 2828 C C . GLN A 1 593 ? 192.036 242.169 234.053 1.00 0.74 199 GLN A C 1
ATOM 2829 O O . GLN A 1 593 ? 192.514 241.829 232.969 1.00 0.74 199 GLN A O 1
ATOM 2843 N N . PRO A 1 594 ? 190.906 242.896 234.116 1.00 0.77 200 PRO A N 1
ATOM 2844 C CA . PRO A 1 594 ? 190.060 243.191 232.957 1.00 0.77 200 PRO A CA 1
ATOM 2845 C C . PRO A 1 594 ? 190.548 244.382 232.126 1.00 0.77 200 PRO A C 1
ATOM 2846 O O . PRO A 1 594 ? 191.250 245.255 232.633 1.00 0.77 200 PRO A O 1
ATOM 2857 N N . PHE A 1 595 ? 190.101 244.478 230.870 1.00 0.80 201 PHE A N 1
ATOM 2858 C CA . PHE A 1 595 ? 190.276 245.691 230.083 1.00 0.80 201 PHE A CA 1
ATOM 2859 C C . PHE A 1 595 ? 189.418 246.813 230.603 1.00 0.80 201 PHE A C 1
ATOM 2860 O O . PHE A 1 595 ? 188.257 246.593 230.948 1.00 0.80 201 PHE A O 1
ATOM 2877 N N . SER A 1 596 ? 189.972 248.020 230.654 1.00 0.83 202 SER A N 1
ATOM 2878 C CA . SER A 1 596 ? 189.194 249.153 231.098 1.00 0.83 202 SER A CA 1
ATOM 2879 C C . SER A 1 596 ? 189.572 250.486 230.479 1.00 0.83 202 SER A C 1
ATOM 2880 O O . SER A 1 596 ? 190.673 250.677 229.941 1.00 0.83 202 SER A O 1
ATOM 2888 N N . VAL A 1 597 ? 188.666 251.457 230.657 1.00 0.80 203 VAL A N 1
ATOM 2889 C CA . VAL A 1 597 ? 188.879 252.797 230.116 1.00 0.80 203 VAL A CA 1
ATOM 2890 C C . VAL A 1 597 ? 190.064 253.430 230.804 1.00 0.80 203 VAL A C 1
ATOM 2891 O O . VAL A 1 597 ? 190.752 254.231 230.203 1.00 0.80 203 VAL A O 1
ATOM 2904 N N . ALA A 1 598 ? 190.315 253.039 232.052 1.00 0.77 204 ALA A N 1
ATOM 2905 C CA . ALA A 1 598 ? 191.425 253.509 232.858 1.00 0.77 204 ALA A CA 1
ATOM 2906 C C . ALA A 1 598 ? 192.769 253.156 232.246 1.00 0.77 204 ALA A C 1
ATOM 2907 O O . ALA A 1 598 ? 193.771 253.808 232.537 1.00 0.77 204 ALA A O 1
ATOM 2914 N N . MET A 1 599 ? 192.820 252.075 231.463 1.00 0.78 205 MET A N 1
ATOM 2915 C CA . MET A 1 599 ? 194.067 251.664 230.859 1.00 0.78 205 MET A CA 1
ATOM 2916 C C . MET A 1 599 ? 194.307 252.520 229.631 1.00 0.78 205 MET A C 1
ATOM 2917 O O . MET A 1 599 ? 195.446 252.840 229.295 1.00 0.78 205 MET A O 1
ATOM 2931 N N . LEU A 1 600 ? 193.202 252.923 228.993 1.00 0.76 206 LEU A N 1
ATOM 2932 C CA . LEU A 1 600 ? 193.258 253.792 227.817 1.00 0.76 206 LEU A CA 1
ATOM 2933 C C . LEU A 1 600 ? 193.377 255.259 228.173 1.00 0.76 206 LEU A C 1
ATOM 2934 O O . LEU A 1 600 ? 193.938 256.060 227.431 1.00 0.76 206 LEU A O 1
ATOM 2950 N N . LYS A 1 601 ? 192.836 255.633 229.311 1.00 0.71 207 LYS A N 1
ATOM 2951 C CA . LYS A 1 601 ? 192.771 257.021 229.686 1.00 0.71 207 LYS A CA 1
ATOM 2952 C C . LYS A 1 601 ? 194.061 257.514 230.288 1.00 0.71 207 LYS A C 1
ATOM 2953 O O . LYS A 1 601 ? 194.166 257.721 231.500 1.00 0.71 207 LYS A O 1
ATOM 2972 N N . GLY A 1 602 ? 195.039 257.719 229.435 1.00 0.67 208 GLY A N 1
ATOM 2973 C CA . GLY A 1 602 ? 196.291 258.250 229.919 1.00 0.67 208 GLY A CA 1
ATOM 2974 C C . GLY A 1 602 ? 195.949 259.688 230.257 1.00 0.67 208 GLY A C 1
ATOM 2975 O O . GLY A 1 602 ? 195.046 260.262 229.642 1.00 0.67 208 GLY A O 1
ATOM 2979 N N . THR A 1 603 ? 196.710 260.332 231.134 1.00 0.70 209 THR A N 1
ATOM 2980 C CA . THR A 1 603 ? 196.391 261.717 231.480 1.00 0.70 209 THR A CA 1
ATOM 2981 C C . THR A 1 603 ? 196.721 262.648 230.324 1.00 0.70 209 THR A C 1
ATOM 2982 O O . THR A 1 603 ? 196.269 263.792 230.259 1.00 0.70 209 THR A O 1
ATOM 2993 N N . ASP A 1 604 ? 197.517 262.127 229.414 1.00 0.70 210 ASP A N 1
ATOM 2994 C CA . ASP A 1 604 ? 197.939 262.765 228.203 1.00 0.70 210 ASP A CA 1
ATOM 2995 C C . ASP A 1 604 ? 197.443 262.042 226.940 1.00 0.70 210 ASP A C 1
ATOM 2996 O O . ASP A 1 604 ? 198.089 262.159 225.912 1.00 0.70 210 ASP A O 1
ATOM 3005 N N . GLU A 1 605 ? 196.323 261.308 226.941 1.00 0.69 211 GLU A N 1
ATOM 3006 C CA . GLU A 1 605 ? 195.887 260.518 225.762 1.00 0.69 211 GLU A CA 1
ATOM 3007 C C . GLU A 1 605 ? 194.386 260.680 225.458 1.00 0.69 211 GLU A C 1
ATOM 3008 O O . GLU A 1 605 ? 193.577 260.675 226.382 1.00 0.69 211 GLU A O 1
ATOM 3020 N N . THR A 1 606 ? 193.989 260.783 224.175 1.00 0.75 212 THR A N 1
ATOM 3021 C CA . THR A 1 606 ? 192.562 260.824 223.788 1.00 0.75 212 THR A CA 1
ATOM 3022 C C . THR A 1 606 ? 192.220 259.911 222.599 1.00 0.75 212 THR A C 1
ATOM 3023 O O . THR A 1 606 ? 193.093 259.519 221.823 1.00 0.75 212 THR A O 1
ATOM 3034 N N . LEU A 1 607 ? 190.930 259.578 222.461 1.00 0.82 213 LEU A N 1
ATOM 3035 C CA . LEU A 1 607 ? 190.435 258.765 221.349 1.00 0.82 213 LEU A CA 1
ATOM 3036 C C . LEU A 1 607 ? 189.859 259.601 220.230 1.00 0.82 213 LEU A C 1
ATOM 3037 O O . LEU A 1 607 ? 189.533 260.777 220.417 1.00 0.82 213 LEU A O 1
ATOM 3053 N N . ALA A 1 608 ? 189.767 258.996 219.059 1.00 0.83 214 ALA A N 1
ATOM 3054 C CA . ALA A 1 608 ? 189.134 259.598 217.896 1.00 0.83 214 ALA A CA 1
ATOM 3055 C C . ALA A 1 608 ? 188.575 258.495 217.007 1.00 0.83 214 ALA A C 1
ATOM 3056 O O . ALA A 1 608 ? 189.066 257.372 217.083 1.00 0.83 214 ALA A O 1
ATOM 3063 N N . ALA A 1 609 ? 187.565 258.793 216.179 1.00 0.84 215 ALA A N 1
ATOM 3064 C CA . ALA A 1 609 ? 187.028 257.742 215.291 1.00 0.84 215 ALA A CA 1
ATOM 3065 C C . ALA A 1 609 ? 186.432 258.231 213.960 1.00 0.84 215 ALA A C 1
ATOM 3066 O O . ALA A 1 609 ? 185.939 259.361 213.836 1.00 0.84 215 ALA A O 1
ATOM 3073 N N . ARG A 1 610 ? 186.441 257.315 212.972 1.00 0.87 216 ARG A N 1
ATOM 3074 C CA . ARG A 1 610 ? 185.881 257.594 211.633 1.00 0.87 216 ARG A CA 1
ATOM 3075 C C . ARG A 1 610 ? 185.051 256.463 211.034 1.00 0.87 216 ARG A C 1
ATOM 3076 O O . ARG A 1 610 ? 185.224 255.286 211.367 1.00 0.87 216 ARG A O 1
ATOM 3097 N N . LEU A 1 611 ? 184.186 256.824 210.085 1.00 0.87 217 LEU A N 1
ATOM 3098 C CA . LEU A 1 611 ? 183.415 255.828 209.354 1.00 0.87 217 LEU A CA 1
ATOM 3099 C C . LEU A 1 611 ? 183.993 255.610 207.970 1.00 0.87 217 LEU A C 1
ATOM 3100 O O . LEU A 1 611 ? 184.070 256.541 207.161 1.00 0.87 217 LEU A O 1
ATOM 3116 N N . ASN A 1 612 ? 184.401 254.375 207.712 1.00 0.87 218 ASN A N 1
ATOM 3117 C CA . ASN A 1 612 ? 184.953 253.994 206.432 1.00 0.87 218 ASN A CA 1
ATOM 3118 C C . ASN A 1 612 ? 183.826 253.491 205.538 1.00 0.87 218 ASN A C 1
ATOM 3119 O O . ASN A 1 612 ? 183.284 252.399 205.731 1.00 0.87 218 ASN A O 1
ATOM 3130 N N . PHE A 1 613 ? 183.561 254.197 204.439 1.00 0.86 219 PHE A N 1
ATOM 3131 C CA . PHE A 1 613 ? 182.684 253.740 203.353 1.00 0.86 219 PHE A CA 1
ATOM 3132 C C . PHE A 1 613 ? 183.455 252.855 202.388 1.00 0.86 219 PHE A C 1
ATOM 3133 O O . PHE A 1 613 ? 183.975 253.297 201.368 1.00 0.86 219 PHE A O 1
ATOM 3150 N N . THR A 1 614 ? 183.572 251.591 202.753 1.00 0.79 220 THR A N 1
ATOM 3151 C CA . THR A 1 614 ? 184.679 250.753 202.302 1.00 0.79 220 THR A CA 1
ATOM 3152 C C . THR A 1 614 ? 184.776 250.580 200.786 1.00 0.79 220 THR A C 1
ATOM 3153 O O . THR A 1 614 ? 185.835 250.816 200.210 1.00 0.79 220 THR A O 1
ATOM 3164 N N . GLY A 1 615 ? 183.710 250.147 200.116 1.00 0.77 221 GLY A N 1
ATOM 3165 C CA . GLY A 1 615 ? 183.797 249.612 198.749 1.00 0.77 221 GLY A CA 1
ATOM 3166 C C . GLY A 1 615 ? 184.383 248.187 198.626 1.00 0.77 221 GLY A C 1
ATOM 3167 O O . GLY A 1 615 ? 184.619 247.738 197.502 1.00 0.77 221 GLY A O 1
ATOM 3171 N N . LYS A 1 616 ? 184.619 247.466 199.743 1.00 0.83 222 LYS A N 1
ATOM 3172 C CA . LYS A 1 616 ? 185.164 246.084 199.796 1.00 0.83 222 LYS A CA 1
ATOM 3173 C C . LYS A 1 616 ? 184.648 245.254 201.005 1.00 0.83 222 LYS A C 1
ATOM 3174 O O . LYS A 1 616 ? 184.360 245.837 202.055 1.00 0.83 222 LYS A O 1
ATOM 3193 N N . PRO A 1 617 ? 184.578 243.909 200.893 1.00 0.84 223 PRO A N 1
ATOM 3194 C CA . PRO A 1 617 ? 184.247 242.990 201.988 1.00 0.84 223 PRO A CA 1
ATOM 3195 C C . PRO A 1 617 ? 185.448 242.631 202.874 1.00 0.84 223 PRO A C 1
ATOM 3196 O O . PRO A 1 617 ? 186.595 242.814 202.488 1.00 0.84 223 PRO A O 1
ATOM 3207 N N . MET A 1 618 ? 185.176 242.052 204.040 1.00 0.90 224 MET A N 1
ATOM 3208 C CA . MET A 1 618 ? 186.166 241.594 205.023 1.00 0.90 224 MET A CA 1
ATOM 3209 C C . MET A 1 618 ? 185.955 240.125 205.333 1.00 0.90 224 MET A C 1
ATOM 3210 O O . MET A 1 618 ? 184.875 239.620 205.072 1.00 0.90 224 MET A O 1
ATOM 3224 N N . HIS A 1 619 ? 186.966 239.416 205.833 1.00 0.91 225 HIS A N 1
ATOM 3225 C CA . HIS A 1 619 ? 186.983 237.966 205.739 1.00 0.91 225 HIS A CA 1
ATOM 3226 C C . HIS A 1 619 ? 187.211 237.341 207.096 1.00 0.91 225 HIS A C 1
ATOM 3227 O O . HIS A 1 619 ? 187.970 237.867 207.914 1.00 0.91 225 HIS A O 1
ATOM 3241 N N . ASP A 1 620 ? 186.540 236.215 207.326 1.00 0.89 226 ASP A N 1
ATOM 3242 C CA . ASP A 1 620 ? 186.655 235.531 208.611 1.00 0.89 226 ASP A CA 1
ATOM 3243 C C . ASP A 1 620 ? 187.907 234.676 208.664 1.00 0.89 226 ASP A C 1
ATOM 3244 O O . ASP A 1 620 ? 188.712 234.664 207.725 1.00 0.89 226 ASP A O 1
ATOM 3253 N N . SER A 1 621 ? 188.072 233.925 209.752 1.00 0.86 227 SER A N 1
ATOM 3254 C CA . SER A 1 621 ? 189.289 233.134 209.925 1.00 0.86 227 SER A CA 1
ATOM 3255 C C . SER A 1 621 ? 189.510 232.048 208.867 1.00 0.86 227 SER A C 1
ATOM 3256 O O . SER A 1 621 ? 190.610 231.509 208.780 1.00 0.86 227 SER A O 1
ATOM 3264 N N . LEU A 1 622 ? 188.475 231.676 208.095 1.00 0.89 228 LEU A N 1
ATOM 3265 C CA . LEU A 1 622 ? 188.621 230.681 207.037 1.00 0.89 228 LEU A CA 1
ATOM 3266 C C . LEU A 1 622 ? 188.622 231.315 205.656 1.00 0.89 228 LEU A C 1
ATOM 3267 O O . LEU A 1 622 ? 188.612 230.618 204.637 1.00 0.89 228 LEU A O 1
ATOM 3283 N N . GLY A 1 623 ? 188.608 232.645 205.620 1.00 0.87 229 GLY A N 1
ATOM 3284 C CA . GLY A 1 623 ? 188.589 233.384 204.373 1.00 0.87 229 GLY A CA 1
ATOM 3285 C C . GLY A 1 623 ? 187.213 233.631 203.740 1.00 0.87 229 GLY A C 1
ATOM 3286 O O . GLY A 1 623 ? 187.150 234.028 202.573 1.00 0.87 229 GLY A O 1
ATOM 3290 N N . TYR A 1 624 ? 186.104 233.445 204.472 1.00 0.90 230 TYR A N 1
ATOM 3291 C CA . TYR A 1 624 ? 184.818 233.678 203.815 1.00 0.90 230 TYR A CA 1
ATOM 3292 C C . TYR A 1 624 ? 184.438 235.146 204.034 1.00 0.90 230 TYR A C 1
ATOM 3293 O O . TYR A 1 624 ? 184.734 235.692 205.094 1.00 0.90 230 TYR A O 1
ATOM 3311 N N . PRO A 1 625 ? 183.790 235.822 203.064 1.00 0.93 231 PRO A N 1
ATOM 3312 C CA . PRO A 1 625 ? 183.407 237.230 203.136 1.00 0.93 231 PRO A CA 1
ATOM 3313 C C . PRO A 1 625 ? 182.302 237.490 204.149 1.00 0.93 231 PRO A C 1
ATOM 3314 O O . PRO A 1 625 ? 181.402 236.668 204.309 1.00 0.93 231 PRO A O 1
ATOM 3325 N N . ILE A 1 626 ? 182.370 238.643 204.794 1.00 0.94 232 ILE A N 1
ATOM 3326 C CA . ILE A 1 626 ? 181.373 239.162 205.711 1.00 0.94 232 ILE A CA 1
ATOM 3327 C C . ILE A 1 626 ? 180.836 240.505 205.219 1.00 0.94 232 ILE A C 1
ATOM 3328 O O . ILE A 1 626 ? 181.597 241.471 205.068 1.00 0.94 232 ILE A O 1
ATOM 3344 N N . ARG A 1 627 ? 179.516 240.612 205.054 1.00 0.93 233 ARG A N 1
ATOM 3345 C CA . ARG A 1 627 ? 178.952 241.895 204.632 1.00 0.93 233 ARG A CA 1
ATOM 3346 C C . ARG A 1 627 ? 179.205 243.021 205.615 1.00 0.93 233 ARG A C 1
ATOM 3347 O O . ARG A 1 627 ? 178.968 242.886 206.821 1.00 0.93 233 ARG A O 1
ATOM 3368 N N . SER A 1 628 ? 179.605 244.160 205.054 1.00 0.94 234 SER A N 1
ATOM 3369 C CA . SER A 1 628 ? 179.820 245.398 205.781 1.00 0.94 234 SER A CA 1
ATOM 3370 C C . SER A 1 628 ? 179.615 246.565 204.817 1.00 0.94 234 SER A C 1
ATOM 3371 O O . SER A 1 628 ? 180.115 246.525 203.695 1.00 0.94 234 SER A O 1
ATOM 3379 N N . ASP A 1 629 ? 178.838 247.577 205.201 1.00 0.92 235 ASP A N 1
ATOM 3380 C CA . ASP A 1 629 ? 178.728 248.765 204.358 1.00 0.92 235 ASP A CA 1
ATOM 3381 C C . ASP A 1 629 ? 179.661 249.822 204.900 1.00 0.92 235 ASP A C 1
ATOM 3382 O O . ASP A 1 629 ? 180.178 250.659 204.159 1.00 0.92 235 ASP A O 1
ATOM 3391 N N . ILE A 1 630 ? 179.786 249.816 206.229 1.00 0.92 236 ILE A N 1
ATOM 3392 C CA . ILE A 1 630 ? 180.584 250.775 206.964 1.00 0.92 236 ILE A CA 1
ATOM 3393 C C . ILE A 1 630 ? 181.529 250.083 207.937 1.00 0.92 236 ILE A C 1
ATOM 3394 O O . ILE A 1 630 ? 181.088 249.290 208.780 1.00 0.92 236 ILE A O 1
ATOM 3410 N N . LEU A 1 631 ? 182.811 250.406 207.867 1.00 0.91 237 LEU A N 1
ATOM 3411 C CA . LEU A 1 631 ? 183.708 249.862 208.877 1.00 0.91 237 LEU A CA 1
ATOM 3412 C C . LEU A 1 631 ? 184.035 250.988 209.845 1.00 0.91 237 LEU A C 1
ATOM 3413 O O . LEU A 1 631 ? 184.546 252.040 209.445 1.00 0.91 237 LEU A O 1
ATOM 3429 N N . VAL A 1 632 ? 183.720 250.802 211.121 1.00 0.90 238 VAL A N 1
ATOM 3430 C CA . VAL A 1 632 ? 183.975 251.894 212.039 1.00 0.90 238 VAL A CA 1
ATOM 3431 C C . VAL A 1 632 ? 185.322 251.674 212.664 1.00 0.90 238 VAL A C 1
ATOM 3432 O O . VAL A 1 632 ? 185.554 250.654 213.320 1.00 0.90 238 VAL A O 1
ATOM 3445 N N . SER A 1 633 ? 186.190 252.658 212.506 1.00 0.89 239 SER A N 1
ATOM 3446 C CA . SER A 1 633 ? 187.544 252.552 213.019 1.00 0.89 239 SER A CA 1
ATOM 3447 C C . SER A 1 633 ? 187.791 253.481 214.187 1.00 0.89 239 SER A C 1
ATOM 3448 O O . SER A 1 633 ? 187.635 254.707 214.084 1.00 0.89 239 SER A O 1
ATOM 3456 N N . LEU A 1 634 ? 188.130 252.882 215.332 1.00 0.87 240 LEU A N 1
ATOM 3457 C CA . LEU A 1 634 ? 188.424 253.655 216.526 1.00 0.87 240 LEU A CA 1
ATOM 3458 C C . LEU A 1 634 ? 189.924 253.722 216.631 1.00 0.87 240 LEU A C 1
ATOM 3459 O O . LEU A 1 634 ? 190.597 252.684 216.739 1.00 0.87 240 LEU A O 1
ATOM 3475 N N . ASN A 1 635 ? 190.422 254.950 216.608 1.00 0.82 241 ASN A N 1
ATOM 3476 C CA . ASN A 1 635 ? 191.830 255.263 216.581 1.00 0.82 241 ASN A CA 1
ATOM 3477 C C . ASN A 1 635 ? 192.465 254.990 217.924 1.00 0.82 241 ASN A C 1
ATOM 3478 O O . ASN A 1 635 ? 191.801 255.006 218.962 1.00 0.82 241 ASN A O 1
ATOM 3489 N N . ARG A 1 636 ? 193.757 254.741 217.891 1.00 0.76 242 ARG A N 1
ATOM 3490 C CA . ARG A 1 636 ? 194.539 254.462 219.082 1.00 0.76 242 ARG A CA 1
ATOM 3491 C C . ARG A 1 636 ? 194.493 255.648 220.006 1.00 0.76 242 ARG A C 1
ATOM 3492 O O . ARG A 1 636 ? 194.609 256.790 219.563 1.00 0.76 242 ARG A O 1
ATOM 3513 N N . VAL A 1 637 ? 194.340 255.389 221.297 1.00 0.73 243 VAL A N 1
ATOM 3514 C CA . VAL A 1 637 ? 194.304 256.499 222.213 1.00 0.73 243 VAL A CA 1
ATOM 3515 C C . VAL A 1 637 ? 195.727 257.064 222.287 1.00 0.73 243 VAL A C 1
ATOM 3516 O O . VAL A 1 637 ? 196.672 256.314 222.549 1.00 0.73 243 VAL A O 1
ATOM 3529 N N . LYS A 1 638 ? 195.877 258.377 222.095 1.00 0.70 244 LYS A N 1
ATOM 3530 C CA . LYS A 1 638 ? 197.203 259.019 222.168 1.00 0.70 244 LYS A CA 1
ATOM 3531 C C . LYS A 1 638 ? 197.077 260.528 222.100 1.00 0.70 244 LYS A C 1
ATOM 3532 O O . LYS A 1 638 ? 195.990 261.034 221.821 1.00 0.70 244 LYS A O 1
ATOM 3551 N N . LYS A 1 639 ? 198.199 261.244 222.233 1.00 0.70 245 LYS A N 1
ATOM 3552 C CA . LYS A 1 639 ? 198.175 262.679 221.967 1.00 0.70 245 LYS A CA 1
ATOM 3553 C C . LYS A 1 639 ? 199.492 263.183 221.338 1.00 0.70 245 LYS A C 1
ATOM 3554 O O . LYS A 1 639 ? 200.572 262.664 221.642 1.00 0.70 245 LYS A O 1
ATOM 3573 N N . PRO A 1 640 ? 199.459 264.157 220.418 1.00 0.67 246 PRO A N 1
ATOM 3574 C CA . PRO A 1 640 ? 200.644 264.816 219.917 1.00 0.67 246 PRO A CA 1
ATOM 3575 C C . PRO A 1 640 ? 201.345 265.429 221.110 1.00 0.67 246 PRO A C 1
ATOM 3576 O O . PRO A 1 640 ? 200.699 266.006 221.979 1.00 0.67 246 PRO A O 1
ATOM 3587 N N . GLY A 1 641 ? 202.660 265.363 221.130 1.00 0.65 247 GLY A N 1
ATOM 3588 C CA . GLY A 1 641 ? 203.411 265.915 222.244 1.00 0.65 247 GLY A CA 1
ATOM 3589 C C . GLY A 1 641 ? 203.877 264.818 223.196 1.00 0.65 247 GLY A C 1
ATOM 3590 O O . GLY A 1 641 ? 204.747 265.060 224.036 1.00 0.65 247 GLY A O 1
ATOM 3594 N N . GLN A 1 642 ? 203.331 263.605 223.045 1.00 0.65 248 GLN A N 1
ATOM 3595 C CA . GLN A 1 642 ? 203.795 262.513 223.889 1.00 0.65 248 GLN A CA 1
ATOM 3596 C C . GLN A 1 642 ? 205.120 262.009 223.371 1.00 0.65 248 GLN A C 1
ATOM 3597 O O . GLN A 1 642 ? 205.434 262.164 222.191 1.00 0.65 248 GLN A O 1
ATOM 3611 N N . GLN A 1 643 ? 205.892 261.392 224.254 1.00 0.56 249 GLN A N 1
ATOM 3612 C CA . GLN A 1 643 ? 207.163 260.819 223.854 1.00 0.56 249 GLN A CA 1
ATOM 3613 C C . GLN A 1 643 ? 206.980 259.776 222.769 1.00 0.56 249 GLN A C 1
ATOM 3614 O O . GLN A 1 643 ? 206.180 258.850 222.907 1.00 0.56 249 GLN A O 1
ATOM 3628 N N . GLU A 1 644 ? 207.755 259.925 221.704 1.00 0.52 250 GLU A N 1
ATOM 3629 C CA . GLU A 1 644 ? 207.748 259.008 220.583 1.00 0.52 250 GLU A CA 1
ATOM 3630 C C . GLU A 1 644 ? 208.467 257.733 221.009 1.00 0.52 250 GLU A C 1
ATOM 3631 O O . GLU A 1 644 ? 209.588 257.792 221.528 1.00 0.52 250 GLU A O 1
ATOM 3643 N N . ASN A 1 645 ? 207.888 256.574 220.721 1.00 0.49 251 ASN A N 1
ATOM 3644 C CA . ASN A 1 645 ? 208.479 255.301 221.142 1.00 0.49 251 ASN A CA 1
ATOM 3645 C C . ASN A 1 645 ? 209.557 254.749 220.215 1.00 0.49 251 ASN A C 1
ATOM 3646 O O . ASN A 1 645 ? 209.400 253.672 219.635 1.00 0.49 251 ASN A O 1
ATOM 3657 N N . GLU A 1 646 ? 210.707 255.422 220.237 1.00 0.45 252 GLU A N 1
ATOM 3658 C CA . GLU A 1 646 ? 211.893 255.120 219.429 1.00 0.45 252 GLU A CA 1
ATOM 3659 C C . GLU A 1 646 ? 211.548 255.199 217.931 1.00 0.45 252 GLU A C 1
ATOM 3660 O O . GLU A 1 646 ? 210.616 255.898 217.532 1.00 0.45 252 GLU A O 1
ATOM 3672 N N . PHE A 1 647 ? 212.313 254.534 217.073 1.00 0.44 253 PHE A N 1
ATOM 3673 C CA . PHE A 1 647 ? 212.042 254.534 215.650 1.00 0.44 253 PHE A CA 1
ATOM 3674 C C . PHE A 1 647 ? 211.029 253.491 215.315 1.00 0.44 253 PHE A C 1
ATOM 3675 O O . PHE A 1 647 ? 211.385 252.369 214.978 1.00 0.44 253 PHE A O 1
ATOM 3692 N N . TYR A 1 648 ? 209.753 253.814 215.473 1.00 0.40 254 TYR A N 1
ATOM 3693 C CA . TYR A 1 648 ? 208.661 252.874 215.258 1.00 0.40 254 TYR A CA 1
ATOM 3694 C C . TYR A 1 648 ? 207.746 253.313 214.129 1.00 0.40 254 TYR A C 1
ATOM 3695 O O . TYR A 1 648 ? 207.683 254.487 213.775 1.00 0.40 254 TYR A O 1
ATOM 3713 N N . GLU A 1 649 ? 206.988 252.366 213.599 1.00 0.42 255 GLU A N 1
ATOM 3714 C CA . GLU A 1 649 ? 205.881 252.692 212.706 1.00 0.42 255 GLU A CA 1
ATOM 3715 C C . GLU A 1 649 ? 204.707 251.808 213.031 1.00 0.42 255 GLU A C 1
ATOM 3716 O O . GLU A 1 649 ? 204.837 250.590 213.074 1.00 0.42 255 GLU A O 1
ATOM 3728 N N . ALA A 1 650 ? 203.544 252.398 213.220 1.00 0.41 256 ALA A N 1
ATOM 3729 C CA . ALA A 1 650 ? 202.395 251.607 213.603 1.00 0.41 256 ALA A CA 1
ATOM 3730 C C . ALA A 1 650 ? 201.121 252.223 213.094 1.00 0.41 256 ALA A C 1
ATOM 3731 O O . ALA A 1 650 ? 201.061 253.433 212.879 1.00 0.41 256 ALA A O 1
ATOM 3738 N N . GLU A 1 651 ? 200.095 251.399 212.921 1.00 0.51 257 GLU A N 1
ATOM 3739 C CA . GLU A 1 651 ? 198.784 251.925 212.597 1.00 0.51 257 GLU A CA 1
ATOM 3740 C C . GLU A 1 651 ? 198.155 252.422 213.876 1.00 0.51 257 GLU A C 1
ATOM 3741 O O . GLU A 1 651 ? 198.078 251.686 214.861 1.00 0.51 257 GLU A O 1
ATOM 3753 N N . ASP A 1 652 ? 197.610 253.623 213.855 1.00 0.55 258 ASP A N 1
ATOM 3754 C CA . ASP A 1 652 ? 196.999 254.173 215.050 1.00 0.55 258 ASP A CA 1
ATOM 3755 C C . ASP A 1 652 ? 195.576 253.703 215.223 1.00 0.55 258 ASP A C 1
ATOM 3756 O O . ASP A 1 652 ? 194.648 254.502 215.181 1.00 0.55 258 ASP A O 1
ATOM 3765 N N . LYS A 1 653 ? 195.411 252.419 215.498 1.00 0.69 259 LYS A N 1
ATOM 3766 C CA . LYS A 1 653 ? 194.082 251.830 215.660 1.00 0.69 259 LYS A CA 1
ATOM 3767 C C . LYS A 1 653 ? 193.982 251.048 216.961 1.00 0.69 259 LYS A C 1
ATOM 3768 O O . LYS A 1 653 ? 194.919 250.348 217.353 1.00 0.69 259 LYS A O 1
ATOM 3787 N N . LEU A 1 654 ? 192.820 251.136 217.602 1.00 0.80 260 LEU A N 1
ATOM 3788 C CA . LEU A 1 654 ? 192.530 250.370 218.805 1.00 0.80 260 LEU A CA 1
ATOM 3789 C C . LEU A 1 654 ? 191.617 249.192 218.508 1.00 0.80 260 LEU A C 1
ATOM 3790 O O . LEU A 1 654 ? 191.899 248.064 218.932 1.00 0.80 260 LEU A O 1
ATOM 3806 N N . ASN A 1 655 ? 190.509 249.467 217.807 1.00 0.88 261 ASN A N 1
ATOM 3807 C CA . ASN A 1 655 ? 189.549 248.418 217.448 1.00 0.88 261 ASN A CA 1
ATOM 3808 C C . ASN A 1 655 ? 188.623 248.828 216.317 1.00 0.88 261 ASN A C 1
ATOM 3809 O O . ASN A 1 655 ? 188.687 249.958 215.815 1.00 0.88 261 ASN A O 1
ATOM 3820 N N . GLN A 1 656 ? 187.768 247.895 215.903 1.00 0.90 262 GLN A N 1
ATOM 3821 C CA . GLN A 1 656 ? 186.831 248.202 214.834 1.00 0.90 262 GLN A CA 1
ATOM 3822 C C . GLN A 1 656 ? 185.540 247.397 214.880 1.00 0.90 262 GLN A C 1
ATOM 3823 O O . GLN A 1 656 ? 185.509 246.247 215.338 1.00 0.90 262 GLN A O 1
ATOM 3837 N N . VAL A 1 657 ? 184.484 247.988 214.331 1.00 0.94 263 VAL A N 1
ATOM 3838 C CA . VAL A 1 657 ? 183.214 247.267 214.201 1.00 0.94 263 VAL A CA 1
ATOM 3839 C C . VAL A 1 657 ? 182.696 247.309 212.772 1.00 0.94 263 VAL A C 1
ATOM 3840 O O . VAL A 1 657 ? 182.597 248.366 212.149 1.00 0.94 263 VAL A O 1
ATOM 3853 N N . SER A 1 658 ? 182.367 246.139 212.265 1.00 0.94 264 SER A N 1
ATOM 3854 C CA . SER A 1 658 ? 181.844 246.013 210.919 1.00 0.94 264 SER A CA 1
ATOM 3855 C C . SER A 1 658 ? 180.344 246.013 210.987 1.00 0.94 264 SER A C 1
ATOM 3856 O O . SER A 1 658 ? 179.756 245.224 211.742 1.00 0.94 264 SER A O 1
ATOM 3864 N N . CYS A 1 659 ? 179.713 246.842 210.166 1.00 0.95 265 CYS A N 1
ATOM 3865 C CA . CYS A 1 659 ? 178.260 246.852 210.161 1.00 0.95 265 CYS A CA 1
ATOM 3866 C C . CYS A 1 659 ? 177.693 247.204 208.800 1.00 0.95 265 CYS A C 1
ATOM 3867 O O . CYS A 1 659 ? 178.396 247.731 207.936 1.00 0.95 265 CYS A O 1
ATOM 3875 N N . PHE A 1 660 ? 176.403 246.973 208.638 1.00 0.94 266 PHE A N 1
ATOM 3876 C CA . PHE A 1 660 ? 175.731 247.344 207.403 1.00 0.94 266 PHE A CA 1
ATOM 3877 C C . PHE A 1 660 ? 174.373 247.888 207.708 1.00 0.94 266 PHE A C 1
ATOM 3878 O O . PHE A 1 660 ? 173.867 247.705 208.814 1.00 0.94 266 PHE A O 1
ATOM 3895 N N . VAL A 1 661 ? 173.781 248.612 206.753 1.00 0.93 267 VAL A N 1
ATOM 3896 C CA . VAL A 1 661 ? 172.441 249.089 207.075 1.00 0.93 267 VAL A CA 1
ATOM 3897 C C . VAL A 1 661 ? 171.415 248.654 206.050 1.00 0.93 267 VAL A C 1
ATOM 3898 O O . VAL A 1 661 ? 171.563 248.936 204.860 1.00 0.93 267 VAL A O 1
ATOM 3911 N N . ASN A 1 662 ? 170.352 247.983 206.508 1.00 0.92 268 ASN A N 1
ATOM 3912 C CA . ASN A 1 662 ? 169.324 247.590 205.548 1.00 0.92 268 ASN A CA 1
ATOM 3913 C C . ASN A 1 662 ? 168.220 248.623 205.592 1.00 0.92 268 ASN A C 1
ATOM 3914 O O . ASN A 1 662 ? 168.181 249.478 206.483 1.00 0.92 268 ASN A O 1
ATOM 3925 N N . LEU A 1 663 ? 167.237 248.452 204.727 1.00 0.92 269 LEU A N 1
ATOM 3926 C CA . LEU A 1 663 ? 166.071 249.308 204.754 1.00 0.92 269 LEU A CA 1
ATOM 3927 C C . LEU A 1 663 ? 164.866 248.417 204.817 1.00 0.92 269 LEU A C 1
ATOM 3928 O O . LEU A 1 663 ? 164.374 247.964 203.791 1.00 0.92 269 LEU A O 1
ATOM 3944 N N . GLU A 1 664 ? 164.421 248.141 206.033 1.00 0.90 270 GLU A N 1
ATOM 3945 C CA . GLU A 1 664 ? 163.345 247.167 206.215 1.00 0.90 270 GLU A CA 1
ATOM 3946 C C . GLU A 1 664 ? 162.022 247.848 205.939 1.00 0.90 270 GLU A C 1
ATOM 3947 O O . GLU A 1 664 ? 161.849 248.992 206.324 1.00 0.90 270 GLU A O 1
ATOM 3959 N N . TYR A 1 665 ? 161.079 247.156 205.317 1.00 0.88 271 TYR A N 1
ATOM 3960 C CA . TYR A 1 665 ? 159.751 247.715 205.029 1.00 0.88 271 TYR A CA 1
ATOM 3961 C C . TYR A 1 665 ? 158.879 247.310 206.208 1.00 0.88 271 TYR A C 1
ATOM 3962 O O . TYR A 1 665 ? 158.616 246.119 206.428 1.00 0.88 271 TYR A O 1
ATOM 3980 N N . THR A 1 666 ? 158.522 248.298 207.026 1.00 0.79 272 THR A N 1
ATOM 3981 C CA . THR A 1 666 ? 157.862 248.016 208.292 1.00 0.79 272 THR A CA 1
ATOM 3982 C C . THR A 1 666 ? 156.467 248.623 208.403 1.00 0.79 272 THR A C 1
ATOM 3983 O O . THR A 1 666 ? 156.169 249.611 207.724 1.00 0.79 272 THR A O 1
ATOM 3994 N N . PRO A 1 667 ? 155.591 248.053 209.257 1.00 0.62 273 PRO A N 1
ATOM 3995 C CA . PRO A 1 667 ? 154.237 248.492 209.525 1.00 0.62 273 PRO A CA 1
ATOM 3996 C C . PRO A 1 667 ? 154.153 249.776 210.322 1.00 0.62 273 PRO A C 1
ATOM 3997 O O . PRO A 1 667 ? 155.088 250.145 211.045 1.00 0.62 273 PRO A O 1
ATOM 4008 N N . GLN A 1 668 ? 153.009 250.424 210.187 1.00 0.58 274 GLN A N 1
ATOM 4009 C CA . GLN A 1 668 ? 152.648 251.604 210.934 1.00 0.58 274 GLN A CA 1
ATOM 4010 C C . GLN A 1 668 ? 151.104 251.698 210.961 1.00 0.58 274 GLN A C 1
ATOM 4011 O O . GLN A 1 668 ? 150.507 251.402 209.925 1.00 0.58 274 GLN A O 1
ATOM 4025 N N . PRO A 1 669 ? 150.409 252.097 212.096 1.00 0.45 275 PRO A N 1
ATOM 4026 C CA . PRO A 1 669 ? 148.951 252.306 212.185 1.00 0.45 275 PRO A CA 1
ATOM 4027 C C . PRO A 1 669 ? 148.434 253.264 211.091 1.00 0.45 275 PRO A C 1
ATOM 4028 O O . PRO A 1 669 ? 147.230 253.504 210.979 1.00 0.45 275 PRO A O 1
ATOM 4039 N N . GLN A 1 682 ? 153.670 261.042 211.802 1.00 0.61 288 GLN A N 1
ATOM 4040 C CA . GLN A 1 682 ? 153.642 260.203 210.607 1.00 0.61 288 GLN A CA 1
ATOM 4041 C C . GLN A 1 682 ? 155.079 259.857 210.170 1.00 0.61 288 GLN A C 1
ATOM 4042 O O . GLN A 1 682 ? 155.868 260.757 209.840 1.00 0.61 288 GLN A O 1
ATOM 4056 N N . LEU A 1 683 ? 155.416 258.544 210.160 1.00 0.71 289 LEU A N 1
ATOM 4057 C CA . LEU A 1 683 ? 156.716 258.010 209.737 1.00 0.71 289 LEU A CA 1
ATOM 4058 C C . LEU A 1 683 ? 156.689 257.540 208.278 1.00 0.71 289 LEU A C 1
ATOM 4059 O O . LEU A 1 683 ? 155.639 257.138 207.762 1.00 0.71 289 LEU A O 1
ATOM 4075 N N . PRO A 1 684 ? 157.825 257.606 207.575 1.00 0.82 290 PRO A N 1
ATOM 4076 C CA . PRO A 1 684 ? 158.044 257.039 206.266 1.00 0.82 290 PRO A CA 1
ATOM 4077 C C . PRO A 1 684 ? 158.131 255.513 206.479 1.00 0.82 290 PRO A C 1
ATOM 4078 O O . PRO A 1 684 ? 158.397 255.103 207.609 1.00 0.82 290 PRO A O 1
ATOM 4089 N N . PRO A 1 685 ? 157.911 254.677 205.453 1.00 0.87 291 PRO A N 1
ATOM 4090 C CA . PRO A 1 685 ? 157.917 253.204 205.478 1.00 0.87 291 PRO A CA 1
ATOM 4091 C C . PRO A 1 685 ? 159.197 252.381 205.751 1.00 0.87 291 PRO A C 1
ATOM 4092 O O . PRO A 1 685 ? 159.071 251.203 206.101 1.00 0.87 291 PRO A O 1
ATOM 4103 N N . LEU A 1 686 ? 160.410 252.935 205.591 1.00 0.90 292 LEU A N 1
ATOM 4104 C CA . LEU A 1 686 ? 161.592 252.102 205.808 1.00 0.90 292 LEU A CA 1
ATOM 4105 C C . LEU A 1 686 ? 162.398 252.345 207.086 1.00 0.90 292 LEU A C 1
ATOM 4106 O O . LEU A 1 686 ? 162.662 253.475 207.498 1.00 0.90 292 LEU A O 1
ATOM 4122 N N . THR A 1 687 ? 162.876 251.251 207.673 1.00 0.90 293 THR A N 1
ATOM 4123 C CA . THR A 1 687 ? 163.697 251.288 208.873 1.00 0.90 293 THR A CA 1
ATOM 4124 C C . THR A 1 687 ? 165.201 251.139 208.640 1.00 0.90 293 THR A C 1
ATOM 4125 O O . THR A 1 687 ? 165.654 250.147 208.053 1.00 0.90 293 THR A O 1
ATOM 4136 N N . PRO A 1 688 ? 166.024 252.073 209.161 1.00 0.91 294 PRO A N 1
ATOM 4137 C CA . PRO A 1 688 ? 167.470 252.096 209.109 1.00 0.91 294 PRO A CA 1
ATOM 4138 C C . PRO A 1 688 ? 168.009 251.081 210.096 1.00 0.91 294 PRO A C 1
ATOM 4139 O O . PRO A 1 688 ? 168.305 251.393 211.259 1.00 0.91 294 PRO A O 1
ATOM 4150 N N . ALA A 1 689 ? 168.003 249.834 209.641 1.00 0.92 295 ALA A N 1
ATOM 4151 C CA . ALA A 1 689 ? 168.389 248.731 210.508 1.00 0.92 295 ALA A CA 1
ATOM 4152 C C . ALA A 1 689 ? 169.891 248.614 210.497 1.00 0.92 295 ALA A C 1
ATOM 4153 O O . ALA A 1 689 ? 170.471 248.163 209.506 1.00 0.92 295 ALA A O 1
ATOM 4160 N N . ILE A 1 690 ? 170.533 249.015 211.602 1.00 0.94 296 ILE A N 1
ATOM 4161 C CA . ILE A 1 690 ? 171.988 249.053 211.629 1.00 0.94 296 ILE A CA 1
ATOM 4162 C C . ILE A 1 690 ? 172.418 247.731 212.219 1.00 0.94 296 ILE A C 1
ATOM 4163 O O . ILE A 1 690 ? 172.146 247.473 213.391 1.00 0.94 296 ILE A O 1
ATOM 4179 N N . VAL A 1 691 ? 173.101 246.914 211.433 1.00 0.95 297 VAL A N 1
ATOM 4180 C CA . VAL A 1 691 ? 173.441 245.580 211.872 1.00 0.95 297 VAL A CA 1
ATOM 4181 C C . VAL A 1 691 ? 174.924 245.359 212.042 1.00 0.95 297 VAL A C 1
ATOM 4182 O O . VAL A 1 691 ? 175.686 245.493 211.089 1.00 0.95 297 VAL A O 1
ATOM 4195 N N . ILE A 1 692 ? 175.338 244.994 213.245 1.00 0.95 298 ILE A N 1
ATOM 4196 C CA . ILE A 1 692 ? 176.733 244.616 213.441 1.00 0.95 298 ILE A CA 1
ATOM 4197 C C . ILE A 1 692 ? 176.972 243.207 212.946 1.00 0.95 298 ILE A C 1
ATOM 4198 O O . ILE A 1 692 ? 176.278 242.266 213.343 1.00 0.95 298 ILE A O 1
ATOM 4214 N N . THR A 1 693 ? 177.970 243.054 212.088 1.00 0.95 299 THR A N 1
ATOM 4215 C CA . THR A 1 693 ? 178.293 241.746 211.548 1.00 0.95 299 THR A CA 1
ATOM 4216 C C . THR A 1 693 ? 179.580 241.195 212.112 1.00 0.95 299 THR A C 1
ATOM 4217 O O . THR A 1 693 ? 179.771 239.977 212.136 1.00 0.95 299 THR A O 1
ATOM 4228 N N . ASP A 1 694 ? 180.435 242.080 212.620 1.00 0.94 300 ASP A N 1
ATOM 4229 C CA . ASP A 1 694 ? 181.680 241.612 213.228 1.00 0.94 300 ASP A CA 1
ATOM 4230 C C . ASP A 1 694 ? 182.234 242.633 214.213 1.00 0.94 300 ASP A C 1
ATOM 4231 O O . ASP A 1 694 ? 181.997 243.836 214.077 1.00 0.94 300 ASP A O 1
ATOM 4240 N N . VAL A 1 695 ? 182.948 242.127 215.216 1.00 0.93 301 VAL A N 1
ATOM 4241 C CA . VAL A 1 695 ? 183.632 242.971 216.208 1.00 0.93 301 VAL A CA 1
ATOM 4242 C C . VAL A 1 695 ? 185.075 242.495 216.367 1.00 0.93 301 VAL A C 1
ATOM 4243 O O . VAL A 1 695 ? 185.308 241.345 216.743 1.00 0.93 301 VAL A O 1
ATOM 4256 N N . ARG A 1 696 ? 186.070 243.353 216.084 1.00 0.87 302 ARG A N 1
ATOM 4257 C CA . ARG A 1 696 ? 187.509 242.993 216.116 1.00 0.87 302 ARG A CA 1
ATOM 4258 C C . ARG A 1 696 ? 188.343 243.984 216.910 1.00 0.87 302 ARG A C 1
ATOM 4259 O O . ARG A 1 696 ? 188.107 245.189 216.839 1.00 0.87 302 ARG A O 1
ATOM 4280 N N . GLN A 1 697 ? 189.365 243.498 217.610 1.00 0.80 303 GLN A N 1
ATOM 4281 C CA . GLN A 1 697 ? 190.332 244.368 218.256 1.00 0.80 303 GLN A CA 1
ATOM 4282 C C . GLN A 1 697 ? 191.435 244.593 217.259 1.00 0.80 303 GLN A C 1
ATOM 4283 O O . GLN A 1 697 ? 191.576 243.804 216.325 1.00 0.80 303 GLN A O 1
ATOM 4297 N N . ALA A 1 698 ? 192.222 245.648 217.424 1.00 0.73 304 ALA A N 1
ATOM 4298 C CA . ALA A 1 698 ? 193.325 245.840 216.496 1.00 0.73 304 ALA A CA 1
ATOM 4299 C C . ALA A 1 698 ? 194.258 244.643 216.594 1.00 0.73 304 ALA A C 1
ATOM 4300 O O . ALA A 1 698 ? 194.520 244.145 217.693 1.00 0.73 304 ALA A O 1
ATOM 4307 N N . GLU A 1 699 ? 194.840 244.271 215.450 1.00 0.68 305 GLU A N 1
ATOM 4308 C CA . GLU A 1 699 ? 195.703 243.101 215.289 1.00 0.68 305 GLU A CA 1
ATOM 4309 C C . GLU A 1 699 ? 196.924 243.043 216.192 1.00 0.68 305 GLU A C 1
ATOM 4310 O O . GLU A 1 699 ? 197.505 241.975 216.375 1.00 0.68 305 GLU A O 1
ATOM 4322 N N . TRP A 1 700 ? 197.364 244.173 216.715 1.00 0.64 306 TRP A N 1
ATOM 4323 C CA . TRP A 1 700 ? 198.521 244.162 217.591 1.00 0.64 306 TRP A CA 1
ATOM 4324 C C . TRP A 1 700 ? 198.215 243.611 218.983 1.00 0.64 306 TRP A C 1
ATOM 4325 O O . TRP A 1 700 ? 199.150 243.292 219.712 1.00 0.64 306 TRP A O 1
ATOM 4346 N N . LEU A 1 701 ? 196.934 243.532 219.359 1.00 0.67 307 LEU A N 1
ATOM 4347 C CA . LEU A 1 701 ? 196.519 243.074 220.687 1.00 0.67 307 LEU A CA 1
ATOM 4348 C C . LEU A 1 701 ? 196.166 241.594 220.545 1.00 0.67 307 LEU A C 1
ATOM 4349 O O . LEU A 1 701 ? 195.596 241.208 219.527 1.00 0.67 307 LEU A O 1
ATOM 4365 N N . LYS A 1 702 ? 196.508 240.742 221.505 1.00 0.60 308 LYS A N 1
ATOM 4366 C CA . LYS A 1 702 ? 196.329 239.292 221.337 1.00 0.60 308 LYS A CA 1
ATOM 4367 C C . LYS A 1 702 ? 195.050 238.809 222.021 1.00 0.60 308 LYS A C 1
ATOM 4368 O O . LYS A 1 702 ? 194.337 237.979 221.463 1.00 0.60 308 LYS A O 1
ATOM 4387 N N . ALA A 1 703 ? 194.734 239.351 223.194 1.00 0.66 309 ALA A N 1
ATOM 4388 C CA . ALA A 1 703 ? 193.604 238.895 224.012 1.00 0.66 309 ALA A CA 1
ATOM 4389 C C . ALA A 1 703 ? 192.226 239.200 223.427 1.00 0.66 309 ALA A C 1
ATOM 4390 O O . ALA A 1 703 ? 192.005 240.239 222.806 1.00 0.66 309 ALA A O 1
ATOM 4397 N N . ASN A 1 704 ? 191.279 238.309 223.700 1.00 0.77 310 ASN A N 1
ATOM 4398 C CA . ASN A 1 704 ? 189.889 238.494 223.299 1.00 0.77 310 ASN A CA 1
ATOM 4399 C C . ASN A 1 704 ? 188.957 238.264 224.485 1.00 0.77 310 ASN A C 1
ATOM 4400 O O . ASN A 1 704 ? 188.701 237.124 224.878 1.00 0.77 310 ASN A O 1
ATOM 4411 N N . THR A 1 705 ? 188.489 239.353 225.077 1.00 0.84 311 THR A N 1
ATOM 4412 C CA . THR A 1 705 ? 187.683 239.297 226.282 1.00 0.84 311 THR A CA 1
ATOM 4413 C C . THR A 1 705 ? 186.388 240.059 226.086 1.00 0.84 311 THR A C 1
ATOM 4414 O O . THR A 1 705 ? 186.238 240.815 225.116 1.00 0.84 311 THR A O 1
ATOM 4425 N N . MET A 1 706 ? 185.445 239.879 227.014 1.00 0.89 312 MET A N 1
ATOM 4426 C CA . MET A 1 706 ? 184.184 240.596 226.933 1.00 0.89 312 MET A CA 1
ATOM 4427 C C . MET A 1 706 ? 184.319 242.080 227.070 1.00 0.89 312 MET A C 1
ATOM 4428 O O . MET A 1 706 ? 183.575 242.813 226.433 1.00 0.89 312 MET A O 1
ATOM 4442 N N . GLU A 1 707 ? 185.231 242.536 227.906 1.00 0.90 313 GLU A N 1
ATOM 4443 C CA . GLU A 1 707 ? 185.371 243.964 228.082 1.00 0.90 313 GLU A CA 1
ATOM 4444 C C . GLU A 1 707 ? 185.865 244.585 226.785 1.00 0.90 313 GLU A C 1
ATOM 4445 O O . GLU A 1 707 ? 185.324 245.594 226.326 1.00 0.90 313 GLU A O 1
ATOM 4457 N N . LEU A 1 708 ? 186.806 243.915 226.113 1.00 0.88 314 LEU A N 1
ATOM 4458 C CA . LEU A 1 708 ? 187.308 244.436 224.848 1.00 0.88 314 LEU A CA 1
ATOM 4459 C C . LEU A 1 708 ? 186.190 244.483 223.798 1.00 0.88 314 LEU A C 1
ATOM 4460 O O . LEU A 1 708 ? 186.073 245.462 223.040 1.00 0.88 314 LEU A O 1
ATOM 4476 N N . TYR A 1 709 ? 185.357 243.429 223.774 1.00 0.92 315 TYR A N 1
ATOM 4477 C CA . TYR A 1 709 ? 184.223 243.341 222.854 1.00 0.92 315 TYR A CA 1
ATOM 4478 C C . TYR A 1 709 ? 183.219 244.459 223.085 1.00 0.92 315 TYR A C 1
ATOM 4479 O O . TYR A 1 709 ? 182.834 245.173 222.155 1.00 0.92 315 TYR A O 1
ATOM 4497 N N . LEU A 1 710 ? 182.814 244.601 224.347 1.00 0.93 316 LEU A N 1
ATOM 4498 C CA . LEU A 1 710 ? 181.814 245.565 224.748 1.00 0.93 316 LEU A CA 1
ATOM 4499 C C . LEU A 1 710 ? 182.231 246.970 224.481 1.00 0.93 316 LEU A C 1
ATOM 4500 O O . LEU A 1 710 ? 181.439 247.790 224.044 1.00 0.93 316 LEU A O 1
ATOM 4516 N N . PHE A 1 711 ? 183.484 247.288 224.759 1.00 0.90 317 PHE A N 1
ATOM 4517 C CA . PHE A 1 711 ? 184.007 248.606 224.487 1.00 0.90 317 PHE A CA 1
ATOM 4518 C C . PHE A 1 711 ? 183.938 248.926 222.997 1.00 0.90 317 PHE A C 1
ATOM 4519 O O . PHE A 1 711 ? 183.469 249.993 222.586 1.00 0.90 317 PHE A O 1
ATOM 4536 N N . ALA A 1 712 ? 184.333 247.951 222.167 1.00 0.90 318 ALA A N 1
ATOM 4537 C CA . ALA A 1 712 ? 184.312 248.127 220.715 1.00 0.90 318 ALA A CA 1
ATOM 4538 C C . ALA A 1 712 ? 182.898 248.324 220.184 1.00 0.90 318 ALA A C 1
ATOM 4539 O O . ALA A 1 712 ? 182.697 249.066 219.239 1.00 0.90 318 ALA A O 1
ATOM 4546 N N . LEU A 1 713 ? 181.881 247.752 220.826 1.00 0.89 319 LEU A N 1
ATOM 4547 C CA . LEU A 1 713 ? 180.506 247.909 220.325 1.00 0.89 319 LEU A CA 1
ATOM 4548 C C . LEU A 1 713 ? 180.051 249.370 220.267 1.00 0.89 319 LEU A C 1
ATOM 4549 O O . LEU A 1 713 ? 179.129 249.718 219.506 1.00 0.89 319 LEU A O 1
ATOM 4565 N N . SER A 1 714 ? 180.697 250.242 221.052 1.00 0.87 320 SER A N 1
ATOM 4566 C CA . SER A 1 714 ? 180.303 251.648 221.084 1.00 0.87 320 SER A CA 1
ATOM 4567 C C . SER A 1 714 ? 180.603 252.296 219.729 1.00 0.87 320 SER A C 1
ATOM 4568 O O . SER A 1 714 ? 180.044 253.347 219.380 1.00 0.87 320 SER A O 1
ATOM 4576 N N . ASN A 1 715 ? 181.449 251.623 218.939 1.00 0.85 321 ASN A N 1
ATOM 4577 C CA . ASN A 1 715 ? 181.832 252.085 217.636 1.00 0.85 321 ASN A CA 1
ATOM 4578 C C . ASN A 1 715 ? 180.633 252.066 216.715 1.00 0.85 321 ASN A C 1
ATOM 4579 O O . ASN A 1 715 ? 180.514 252.918 215.837 1.00 0.85 321 ASN A O 1
ATOM 4590 N N . ALA A 1 716 ? 179.724 251.095 216.891 1.00 0.87 322 ALA A N 1
ATOM 4591 C CA . ALA A 1 716 ? 178.583 251.065 216.002 1.00 0.87 322 ALA A CA 1
ATOM 4592 C C . ALA A 1 716 ? 177.604 252.128 216.413 1.00 0.87 322 ALA A C 1
ATOM 4593 O O . ALA A 1 716 ? 177.008 252.799 215.589 1.00 0.87 322 ALA A O 1
ATOM 4600 N N . PHE A 1 717 ? 177.481 252.357 217.705 1.00 0.87 323 PHE A N 1
ATOM 4601 C CA . PHE A 1 717 ? 176.500 253.353 218.125 1.00 0.87 323 PHE A CA 1
ATOM 4602 C C . PHE A 1 717 ? 176.739 254.720 217.493 1.00 0.87 323 PHE A C 1
ATOM 4603 O O . PHE A 1 717 ? 175.813 255.355 216.954 1.00 0.87 323 PHE A O 1
ATOM 4620 N N . ARG A 1 718 ? 178.007 255.129 217.498 1.00 0.82 324 ARG A N 1
ATOM 4621 C CA . ARG A 1 718 ? 178.420 256.438 216.991 1.00 0.82 324 ARG A CA 1
ATOM 4622 C C . ARG A 1 718 ? 178.135 256.637 215.495 1.00 0.82 324 ARG A C 1
ATOM 4623 O O . ARG A 1 718 ? 178.089 257.777 214.999 1.00 0.82 324 ARG A O 1
ATOM 4644 N N . VAL A 1 719 ? 177.865 255.528 214.788 1.00 0.84 325 VAL A N 1
ATOM 4645 C CA . VAL A 1 719 ? 177.573 255.528 213.364 1.00 0.84 325 VAL A CA 1
ATOM 4646 C C . VAL A 1 719 ? 176.388 256.409 213.085 1.00 0.84 325 VAL A C 1
ATOM 4647 O O . VAL A 1 719 ? 176.330 257.028 212.023 1.00 0.84 325 VAL A O 1
ATOM 4660 N N . THR A 1 720 ? 175.381 256.370 213.970 1.00 0.81 326 THR A N 1
ATOM 4661 C CA . THR A 1 720 ? 174.214 257.198 213.747 1.00 0.81 326 THR A CA 1
ATOM 4662 C C . THR A 1 720 ? 174.078 258.261 214.833 1.00 0.81 326 THR A C 1
ATOM 4663 O O . THR A 1 720 ? 173.368 259.252 214.652 1.00 0.81 326 THR A O 1
ATOM 4674 N N . ALA A 1 721 ? 174.715 258.040 215.995 1.00 0.71 327 ALA A N 1
ATOM 4675 C CA . ALA A 1 721 ? 174.574 258.971 217.107 1.00 0.71 327 ALA A CA 1
ATOM 4676 C C . ALA A 1 721 ? 175.310 260.279 216.889 1.00 0.71 327 ALA A C 1
ATOM 4677 O O . ALA A 1 721 ? 174.854 261.332 217.336 1.00 0.71 327 ALA A O 1
ATOM 4684 N N . ASN A 1 722 ? 176.481 260.212 216.254 1.00 0.71 328 ASN A N 1
ATOM 4685 C CA . ASN A 1 722 ? 177.255 261.419 216.035 1.00 0.71 328 ASN A CA 1
ATOM 4686 C C . ASN A 1 722 ? 177.371 261.710 214.551 1.00 0.71 328 ASN A C 1
ATOM 4687 O O . ASN A 1 722 ? 177.326 262.862 214.117 1.00 0.71 328 ASN A O 1
ATOM 4698 N N . GLN A 1 723 ? 177.534 260.642 213.777 1.00 0.72 329 GLN A N 1
ATOM 4699 C CA . GLN A 1 723 ? 177.737 260.732 212.338 1.00 0.72 329 GLN A CA 1
ATOM 4700 C C . GLN A 1 723 ? 176.487 260.263 211.599 1.00 0.72 329 GLN A C 1
ATOM 4701 O O . GLN A 1 723 ? 175.510 259.857 212.226 1.00 0.72 329 GLN A O 1
ATOM 4715 N N . SER A 1 724 ? 176.498 260.341 210.266 1.00 0.75 330 SER A N 1
ATOM 4716 C CA . SER A 1 724 ? 175.331 259.909 209.503 1.00 0.75 330 SER A CA 1
ATOM 4717 C C . SER A 1 724 ? 175.610 258.841 208.456 1.00 0.75 330 SER A C 1
ATOM 4718 O O . SER A 1 724 ? 176.205 259.052 207.386 1.00 0.75 330 SER A O 1
ATOM 4726 N N . TRP A 1 725 ? 175.072 257.691 208.794 1.00 0.85 331 TRP A N 1
ATOM 4727 C CA . TRP A 1 725 ? 175.159 256.408 208.127 1.00 0.85 331 TRP A CA 1
ATOM 4728 C C . TRP A 1 725 ? 174.615 256.412 206.710 1.00 0.85 331 TRP A C 1
ATOM 4729 O O . TRP A 1 725 ? 174.978 255.553 205.908 1.00 0.85 331 TRP A O 1
ATOM 4750 N N . ALA A 1 726 ? 173.721 257.360 206.418 1.00 0.86 332 ALA A N 1
ATOM 4751 C CA . ALA A 1 726 ? 172.985 257.445 205.160 1.00 0.86 332 ALA A CA 1
ATOM 4752 C C . ALA A 1 726 ? 173.889 257.632 203.977 1.00 0.86 332 ALA A C 1
ATOM 4753 O O . ALA A 1 726 ? 173.515 257.334 202.849 1.00 0.86 332 ALA A O 1
ATOM 4760 N N . ARG A 1 727 ? 175.113 258.140 204.178 1.00 0.83 333 ARG A N 1
ATOM 4761 C CA . ARG A 1 727 ? 176.054 258.258 203.064 1.00 0.83 333 ARG A CA 1
ATOM 4762 C C . ARG A 1 727 ? 176.302 256.888 202.441 1.00 0.83 333 ARG A C 1
ATOM 4763 O O . ARG A 1 727 ? 176.523 256.794 201.239 1.00 0.83 333 ARG A O 1
ATOM 4784 N N . SER A 1 728 ? 176.170 255.811 203.216 1.00 0.87 334 SER A N 1
ATOM 4785 C CA . SER A 1 728 ? 176.437 254.470 202.700 1.00 0.87 334 SER A CA 1
ATOM 4786 C C . SER A 1 728 ? 175.387 254.028 201.696 1.00 0.87 334 SER A C 1
ATOM 4787 O O . SER A 1 728 ? 175.586 253.046 200.980 1.00 0.87 334 SER A O 1
ATOM 4795 N N . LEU A 1 729 ? 174.258 254.735 201.640 1.00 0.89 335 LEU A N 1
ATOM 4796 C CA . LEU A 1 729 ? 173.207 254.377 200.715 1.00 0.89 335 LEU A CA 1
ATOM 4797 C C . LEU A 1 729 ? 173.375 255.051 199.376 1.00 0.89 335 LEU A C 1
ATOM 4798 O O . LEU A 1 729 ? 172.580 254.815 198.465 1.00 0.89 335 LEU A O 1
ATOM 4814 N N . LEU A 1 730 ? 174.370 255.929 199.239 1.00 0.85 336 LEU A N 1
ATOM 4815 C CA . LEU A 1 730 ? 174.510 256.566 197.945 1.00 0.85 336 LEU A CA 1
ATOM 4816 C C . LEU A 1 730 ? 174.759 255.521 196.885 1.00 0.85 336 LEU A C 1
ATOM 4817 O O . LEU A 1 730 ? 175.590 254.635 197.094 1.00 0.85 336 LEU A O 1
ATOM 4833 N N . PRO A 1 731 ? 174.108 255.609 195.719 1.00 0.81 337 PRO A N 1
ATOM 4834 C CA . PRO A 1 731 ? 174.262 254.692 194.614 1.00 0.81 337 PRO A CA 1
ATOM 4835 C C . PRO A 1 731 ? 175.639 254.860 194.051 1.00 0.81 337 PRO A C 1
ATOM 4836 O O . PRO A 1 731 ? 176.176 255.981 194.048 1.00 0.81 337 PRO A O 1
ATOM 4847 N N . GLN A 1 732 ? 176.187 253.799 193.469 1.00 0.78 338 GLN A N 1
ATOM 4848 C CA . GLN A 1 732 ? 177.508 253.957 192.889 1.00 0.78 338 GLN A CA 1
ATOM 4849 C C . GLN A 1 732 ? 177.380 254.574 191.525 1.00 0.78 338 GLN A C 1
ATOM 4850 O O . GLN A 1 732 ? 177.427 253.891 190.506 1.00 0.78 338 GLN A O 1
ATOM 4864 N N . LEU A 1 733 ? 177.229 255.887 191.512 1.00 0.77 339 LEU A N 1
ATOM 4865 C CA . LEU A 1 733 ? 176.909 256.561 190.273 1.00 0.77 339 LEU A CA 1
ATOM 4866 C C . LEU A 1 733 ? 178.042 256.357 189.292 1.00 0.77 339 LEU A C 1
ATOM 4867 O O . LEU A 1 733 ? 179.215 256.526 189.628 1.00 0.77 339 LEU A O 1
ATOM 4883 N N . GLY A 1 734 ? 177.674 255.996 188.068 1.00 0.71 340 GLY A N 1
ATOM 4884 C CA . GLY A 1 734 ? 178.621 255.728 186.992 1.00 0.71 340 GLY A CA 1
ATOM 4885 C C . GLY A 1 734 ? 178.891 254.225 186.831 1.00 0.71 340 GLY A C 1
ATOM 4886 O O . GLY A 1 734 ? 179.422 253.793 185.804 1.00 0.71 340 GLY A O 1
ATOM 4890 N N . LYS A 1 735 ? 178.506 253.431 187.835 1.00 0.75 341 LYS A N 1
ATOM 4891 C CA . LYS A 1 735 ? 178.686 251.985 187.789 1.00 0.75 341 LYS A CA 1
ATOM 4892 C C . LYS A 1 735 ? 177.386 251.351 187.348 1.00 0.75 341 LYS A C 1
ATOM 4893 O O . LYS A 1 735 ? 176.366 251.484 188.018 1.00 0.75 341 LYS A O 1
ATOM 4912 N N . VAL A 1 736 ? 177.403 250.628 186.243 1.00 0.68 342 VAL A N 1
ATOM 4913 C CA . VAL A 1 736 ? 176.158 250.038 185.787 1.00 0.68 342 VAL A CA 1
ATOM 4914 C C . VAL A 1 736 ? 175.693 248.924 186.718 1.00 0.68 342 VAL A C 1
ATOM 4915 O O . VAL A 1 736 ? 174.524 248.853 187.108 1.00 0.68 342 VAL A O 1
ATOM 4928 N N . LYS A 1 737 ? 176.616 248.059 187.105 1.00 0.77 343 LYS A N 1
ATOM 4929 C CA . LYS A 1 737 ? 176.273 246.906 187.919 1.00 0.77 343 LYS A CA 1
ATOM 4930 C C . LYS A 1 737 ? 176.200 247.156 189.424 1.00 0.77 343 LYS A C 1
ATOM 4931 O O . LYS A 1 737 ? 176.985 246.602 190.196 1.00 0.77 343 LYS A O 1
ATOM 4950 N N . ASP A 1 738 ? 175.217 247.950 189.844 1.00 0.85 344 ASP A N 1
ATOM 4951 C CA . ASP A 1 738 ? 175.029 248.180 191.276 1.00 0.85 344 ASP A CA 1
ATOM 4952 C C . ASP A 1 738 ? 173.742 247.479 191.678 1.00 0.85 344 ASP A C 1
ATOM 4953 O O . ASP A 1 738 ? 172.638 248.001 191.508 1.00 0.85 344 ASP A O 1
ATOM 4962 N N . MET A 1 739 ? 173.868 246.281 192.223 1.00 0.89 345 MET A N 1
ATOM 4963 C CA . MET A 1 739 ? 172.689 245.471 192.488 1.00 0.89 345 MET A CA 1
ATOM 4964 C C . MET A 1 739 ? 171.830 246.039 193.605 1.00 0.89 345 MET A C 1
ATOM 4965 O O . MET A 1 739 ? 170.692 245.624 193.766 1.00 0.89 345 MET A O 1
ATOM 4979 N N . ARG A 1 740 ? 172.387 246.964 194.395 1.00 0.88 346 ARG A N 1
ATOM 4980 C CA . ARG A 1 740 ? 171.660 247.516 195.532 1.00 0.88 346 ARG A CA 1
ATOM 4981 C C . ARG A 1 740 ? 171.422 248.996 195.328 1.00 0.88 346 ARG A C 1
ATOM 4982 O O . ARG A 1 740 ? 171.239 249.756 196.282 1.00 0.88 346 ARG A O 1
ATOM 5003 N N . ASP A 1 741 ? 171.433 249.408 194.068 1.00 0.91 347 ASP A N 1
ATOM 5004 C CA . ASP A 1 741 ? 171.244 250.800 193.709 1.00 0.91 347 ASP A CA 1
ATOM 5005 C C . ASP A 1 741 ? 169.978 251.350 194.345 1.00 0.91 347 ASP A C 1
ATOM 5006 O O . ASP A 1 741 ? 168.891 250.791 194.151 1.00 0.91 347 ASP A O 1
ATOM 5015 N N . ILE A 1 742 ? 170.115 252.502 195.013 1.00 0.92 348 ILE A N 1
ATOM 5016 C CA . ILE A 1 742 ? 169.054 253.193 195.744 1.00 0.92 348 ILE A CA 1
ATOM 5017 C C . ILE A 1 742 ? 167.876 253.469 194.869 1.00 0.92 348 ILE A C 1
ATOM 5018 O O . ILE A 1 742 ? 166.771 253.649 195.355 1.00 0.92 348 ILE A O 1
ATOM 5034 N N . GLY A 1 743 ? 168.076 253.497 193.558 1.00 0.92 349 GLY A N 1
ATOM 5035 C CA . GLY A 1 743 ? 166.972 253.781 192.667 1.00 0.92 349 GLY A CA 1
ATOM 5036 C C . GLY A 1 743 ? 165.803 252.826 192.893 1.00 0.92 349 GLY A C 1
ATOM 5037 O O . GLY A 1 743 ? 164.642 253.178 192.654 1.00 0.92 349 GLY A O 1
ATOM 5041 N N . ALA A 1 744 ? 166.108 251.614 193.369 1.00 0.93 350 ALA A N 1
ATOM 5042 C CA . ALA A 1 744 ? 165.132 250.567 193.631 1.00 0.93 350 ALA A CA 1
ATOM 5043 C C . ALA A 1 744 ? 164.121 250.965 194.688 1.00 0.93 350 ALA A C 1
ATOM 5044 O O . ALA A 1 744 ? 163.028 250.429 194.748 1.00 0.93 350 ALA A O 1
ATOM 5051 N N . ILE A 1 745 ? 164.468 251.942 195.517 1.00 0.92 351 ILE A N 1
ATOM 5052 C CA . ILE A 1 745 ? 163.629 252.356 196.632 1.00 0.92 351 ILE A CA 1
ATOM 5053 C C . ILE A 1 745 ? 162.295 252.897 196.091 1.00 0.92 351 ILE A C 1
ATOM 5054 O O . ILE A 1 745 ? 161.268 252.855 196.793 1.00 0.92 351 ILE A O 1
ATOM 5070 N N . GLY A 1 746 ? 162.296 253.345 194.833 1.00 0.91 352 GLY A N 1
ATOM 5071 C CA . GLY A 1 746 ? 161.133 253.888 194.155 1.00 0.91 352 GLY A CA 1
ATOM 5072 C C . GLY A 1 746 ? 160.063 252.824 193.924 1.00 0.91 352 GLY A C 1
ATOM 5073 O O . GLY A 1 746 ? 158.918 253.132 193.589 1.00 0.91 352 GLY A O 1
ATOM 5077 N N . TYR A 1 747 ? 160.418 251.550 194.080 1.00 0.91 353 TYR A N 1
ATOM 5078 C CA . TYR A 1 747 ? 159.448 250.497 193.899 1.00 0.91 353 TYR A CA 1
ATOM 5079 C C . TYR A 1 747 ? 158.572 250.317 195.146 1.00 0.91 353 TYR A C 1
ATOM 5080 O O . TYR A 1 747 ? 157.467 249.786 195.048 1.00 0.91 353 TYR A O 1
ATOM 5098 N N . LEU A 1 748 ? 159.080 250.713 196.330 1.00 0.88 354 LEU A N 1
ATOM 5099 C CA . LEU A 1 748 ? 158.314 250.588 197.569 1.00 0.88 354 LEU A CA 1
ATOM 5100 C C . LEU A 1 748 ? 157.577 251.878 197.886 1.00 0.88 354 LEU A C 1
ATOM 5101 O O . LEU A 1 748 ? 156.595 251.886 198.651 1.00 0.88 354 LEU A O 1
ATOM 5117 N N . SER A 1 749 ? 158.079 252.974 197.305 1.00 0.86 355 SER A N 1
ATOM 5118 C CA . SER A 1 749 ? 157.506 254.297 197.444 1.00 0.86 355 SER A CA 1
ATOM 5119 C C . SER A 1 749 ? 156.314 254.382 196.516 1.00 0.86 355 SER A C 1
ATOM 5120 O O . SER A 1 749 ? 156.061 253.480 195.710 1.00 0.86 355 SER A O 1
ATOM 5128 N N . ARG A 1 750 ? 155.613 255.506 196.572 1.00 0.81 356 ARG A N 1
ATOM 5129 C CA . ARG A 1 750 ? 154.423 255.741 195.759 1.00 0.81 356 ARG A CA 1
ATOM 5130 C C . ARG A 1 750 ? 154.705 255.795 194.245 1.00 0.81 356 ARG A C 1
ATOM 5131 O O . ARG A 1 750 ? 153.766 255.800 193.448 1.00 0.81 356 ARG A O 1
ATOM 5152 N N . LEU A 1 751 ? 155.981 255.893 193.857 1.00 0.82 357 LEU A N 1
ATOM 5153 C CA . LEU A 1 751 ? 156.373 255.925 192.449 1.00 0.82 357 LEU A CA 1
ATOM 5154 C C . LEU A 1 751 ? 156.139 254.601 191.736 1.00 0.82 357 LEU A C 1
ATOM 5155 O O . LEU A 1 751 ? 155.902 254.586 190.527 1.00 0.82 357 LEU A O 1
ATOM 5171 N N . ALA A 1 752 ? 156.305 253.476 192.454 1.00 0.85 358 ALA A N 1
ATOM 5172 C CA . ALA A 1 752 ? 156.222 252.141 191.860 1.00 0.85 358 ALA A CA 1
ATOM 5173 C C . ALA A 1 752 ? 157.133 252.050 190.640 1.00 0.85 358 ALA A C 1
ATOM 5174 O O . ALA A 1 752 ? 156.766 251.471 189.614 1.00 0.85 358 ALA A O 1
ATOM 5181 N N . ALA A 1 753 ? 158.316 252.622 190.753 1.00 0.90 359 ALA A N 1
ATOM 5182 C CA . ALA A 1 753 ? 159.248 252.662 189.642 1.00 0.90 359 ALA A CA 1
ATOM 5183 C C . ALA A 1 753 ? 160.664 252.839 190.107 1.00 0.90 359 ALA A C 1
ATOM 5184 O O . ALA A 1 753 ? 160.903 253.362 191.185 1.00 0.90 359 ALA A O 1
ATOM 5191 N N . ARG A 1 754 ? 161.621 252.448 189.291 1.00 0.92 360 ARG A N 1
ATOM 5192 C CA . ARG A 1 754 ? 162.995 252.725 189.654 1.00 0.92 360 ARG A CA 1
ATOM 5193 C C . ARG A 1 754 ? 163.250 254.200 189.401 1.00 0.92 360 ARG A C 1
ATOM 5194 O O . ARG A 1 754 ? 162.810 254.747 188.388 1.00 0.92 360 ARG A O 1
ATOM 5215 N N . VAL A 1 755 ? 163.967 254.829 190.318 1.00 0.91 361 VAL A N 1
ATOM 5216 C CA . VAL A 1 755 ? 164.350 256.221 190.184 1.00 0.91 361 VAL A CA 1
ATOM 5217 C C . VAL A 1 755 ? 165.487 256.255 189.189 1.00 0.91 361 VAL A C 1
ATOM 5218 O O . VAL A 1 755 ? 166.411 255.439 189.265 1.00 0.91 361 VAL A O 1
ATOM 5231 N N . GLU A 1 756 ? 165.460 257.173 188.248 1.00 0.90 362 GLU A N 1
ATOM 5232 C CA . GLU A 1 756 ? 166.566 257.148 187.335 1.00 0.90 362 GLU A CA 1
ATOM 5233 C C . GLU A 1 756 ? 167.766 257.807 187.992 1.00 0.90 362 GLU A C 1
ATOM 5234 O O . GLU A 1 756 ? 167.866 259.029 188.084 1.00 0.90 362 GLU A O 1
ATOM 5246 N N . THR A 1 757 ? 168.684 256.943 188.411 1.00 0.88 363 THR A N 1
ATOM 5247 C CA . THR A 1 757 ? 169.928 257.278 189.108 1.00 0.88 363 THR A CA 1
ATOM 5248 C C . THR A 1 757 ? 171.149 257.103 188.196 1.00 0.88 363 THR A C 1
ATOM 5249 O O . THR A 1 757 ? 172.294 257.207 188.631 1.00 0.88 363 THR A O 1
ATOM 5260 N N . LYS A 1 758 ? 170.961 256.714 186.918 1.00 0.85 364 LYS A N 1
ATOM 5261 C CA . LYS A 1 758 ? 172.017 256.548 185.877 1.00 0.85 364 LYS A CA 1
ATOM 5262 C C . LYS A 1 758 ? 172.395 257.880 185.207 1.00 0.85 364 LYS A C 1
ATOM 5263 O O . LYS A 1 758 ? 173.397 258.002 184.503 1.00 0.85 364 LYS A O 1
ATOM 5282 N N . THR A 1 759 ? 171.529 258.869 185.392 1.00 0.83 365 THR A N 1
ATOM 5283 C CA . THR A 1 759 ? 171.527 260.116 184.653 1.00 0.83 365 THR A CA 1
ATOM 5284 C C . THR A 1 759 ? 172.324 261.217 185.313 1.00 0.83 365 THR A C 1
ATOM 5285 O O . THR A 1 759 ? 172.477 261.266 186.536 1.00 0.83 365 THR A O 1
ATOM 5296 N N . GLU A 1 760 ? 172.752 262.169 184.487 1.00 0.79 366 GLU A N 1
ATOM 5297 C CA . GLU A 1 760 ? 173.494 263.341 184.939 1.00 0.79 366 GLU A CA 1
ATOM 5298 C C . GLU A 1 760 ? 172.609 264.299 185.719 1.00 0.79 366 GLU A C 1
ATOM 5299 O O . GLU A 1 760 ? 173.098 265.233 186.355 1.00 0.79 366 GLU A O 1
ATOM 5311 N N . THR A 1 761 ? 171.301 264.057 185.670 1.00 0.83 367 THR A N 1
ATOM 5312 C CA . THR A 1 761 ? 170.340 264.888 186.363 1.00 0.83 367 THR A CA 1
ATOM 5313 C C . THR A 1 761 ? 170.046 264.348 187.760 1.00 0.83 367 THR A C 1
ATOM 5314 O O . THR A 1 761 ? 169.209 264.910 188.473 1.00 0.83 367 THR A O 1
ATOM 5325 N N . PHE A 1 762 ? 170.682 263.230 188.148 1.00 0.84 368 PHE A N 1
ATOM 5326 C CA . PHE A 1 762 ? 170.454 262.712 189.489 1.00 0.84 368 PHE A CA 1
ATOM 5327 C C . PHE A 1 762 ? 171.434 263.407 190.408 1.00 0.84 368 PHE A C 1
ATOM 5328 O O . PHE A 1 762 ? 172.643 263.412 190.173 1.00 0.84 368 PHE A O 1
ATOM 5345 N N . THR A 1 763 ? 170.905 264.009 191.450 1.00 0.83 369 THR A N 1
ATOM 5346 C CA . THR A 1 763 ? 171.682 264.809 192.369 1.00 0.83 369 THR A CA 1
ATOM 5347 C C . THR A 1 763 ? 171.637 264.290 193.786 1.00 0.83 369 THR A C 1
ATOM 5348 O O . THR A 1 763 ? 170.815 263.435 194.134 1.00 0.83 369 THR A O 1
ATOM 5359 N N . ASP A 1 764 ? 172.617 264.739 194.549 1.00 0.76 370 ASP A N 1
ATOM 5360 C CA . ASP A 1 764 ? 172.629 264.579 196.023 1.00 0.76 370 ASP A CA 1
ATOM 5361 C C . ASP A 1 764 ? 171.316 265.036 196.665 1.00 0.76 370 ASP A C 1
ATOM 5362 O O . ASP A 1 764 ? 170.810 264.408 197.598 1.00 0.76 370 ASP A O 1
ATOM 5371 N N . GLN A 1 765 ? 170.731 266.120 196.181 1.00 0.80 371 GLN A N 1
ATOM 5372 C CA . GLN A 1 765 ? 169.486 266.638 196.701 1.00 0.80 371 GLN A CA 1
ATOM 5373 C C . GLN A 1 765 ? 168.358 265.658 196.418 1.00 0.80 371 GLN A C 1
ATOM 5374 O O . GLN A 1 765 ? 167.527 265.413 197.287 1.00 0.80 371 GLN A O 1
ATOM 5388 N N . ASN A 1 766 ? 168.371 265.040 195.225 1.00 0.86 372 ASN A N 1
ATOM 5389 C CA . ASN A 1 766 ? 167.299 264.109 194.889 1.00 0.86 372 ASN A CA 1
ATOM 5390 C C . ASN A 1 766 ? 167.416 262.871 195.756 1.00 0.86 372 ASN A C 1
ATOM 5391 O O . ASN A 1 766 ? 166.405 262.320 196.198 1.00 0.86 372 ASN A O 1
ATOM 5402 N N . PHE A 1 767 ? 168.656 262.468 196.032 1.00 0.86 373 PHE A N 1
ATOM 5403 C CA . PHE A 1 767 ? 168.923 261.332 196.902 1.00 0.86 373 PHE A CA 1
ATOM 5404 C C . PHE A 1 767 ? 168.355 261.579 198.280 1.00 0.86 373 PHE A C 1
ATOM 5405 O O . PHE A 1 767 ? 167.656 260.728 198.843 1.00 0.86 373 PHE A O 1
ATOM 5422 N N . ALA A 1 768 ? 168.662 262.763 198.831 1.00 0.80 374 ALA A N 1
ATOM 5423 C CA . ALA A 1 768 ? 168.181 263.091 200.153 1.00 0.80 374 ALA A CA 1
ATOM 5424 C C . ALA A 1 768 ? 166.670 263.080 200.191 1.00 0.80 374 ALA A C 1
ATOM 5425 O O . ALA A 1 768 ? 166.101 262.560 201.147 1.00 0.80 374 ALA A O 1
ATOM 5432 N N . GLU A 1 769 ? 166.025 263.567 199.127 1.00 0.83 375 GLU A N 1
ATOM 5433 C CA . GLU A 1 769 ? 164.571 263.568 199.069 1.00 0.83 375 GLU A CA 1
ATOM 5434 C C . GLU A 1 769 ? 163.984 262.171 199.054 1.00 0.83 375 GLU A C 1
ATOM 5435 O O . GLU A 1 769 ? 162.949 261.929 199.696 1.00 0.83 375 GLU A O 1
ATOM 5447 N N . LEU A 1 770 ? 164.649 261.235 198.355 1.00 0.86 376 LEU A N 1
ATOM 5448 C CA . LEU A 1 770 ? 164.129 259.878 198.322 1.00 0.86 376 LEU A CA 1
ATOM 5449 C C . LEU A 1 770 ? 164.092 259.366 199.740 1.00 0.86 376 LEU A C 1
ATOM 5450 O O . LEU A 1 770 ? 163.126 258.725 200.148 1.00 0.86 376 LEU A O 1
ATOM 5466 N N . LEU A 1 771 ? 165.175 259.638 200.478 1.00 0.87 377 LEU A N 1
ATOM 5467 C CA . LEU A 1 771 ? 165.259 259.197 201.858 1.00 0.87 377 LEU A CA 1
ATOM 5468 C C . LEU A 1 771 ? 164.310 259.979 202.756 1.00 0.87 377 LEU A C 1
ATOM 5469 O O . LEU A 1 771 ? 163.708 259.412 203.656 1.00 0.87 377 LEU A O 1
ATOM 5485 N N . TYR A 1 772 ? 164.079 261.258 202.487 1.00 0.83 378 TYR A N 1
ATOM 5486 C CA . TYR A 1 772 ? 163.185 262.008 203.362 1.00 0.83 378 TYR A CA 1
ATOM 5487 C C . TYR A 1 772 ? 161.804 261.376 203.352 1.00 0.83 378 TYR A C 1
ATOM 5488 O O . TYR A 1 772 ? 161.142 261.260 204.385 1.00 0.83 378 TYR A O 1
ATOM 5506 N N . ASN A 1 773 ? 161.369 260.959 202.171 1.00 0.83 379 ASN A N 1
ATOM 5507 C CA . ASN A 1 773 ? 160.064 260.350 202.023 1.00 0.83 379 ASN A CA 1
ATOM 5508 C C . ASN A 1 773 ? 160.022 258.855 202.356 1.00 0.83 379 ASN A C 1
ATOM 5509 O O . ASN A 1 773 ? 158.974 258.330 202.742 1.00 0.83 379 ASN A O 1
ATOM 5520 N N . MET A 1 774 ? 161.136 258.150 202.167 1.00 0.89 380 MET A N 1
ATOM 5521 C CA . MET A 1 774 ? 161.168 256.721 202.412 1.00 0.89 380 MET A CA 1
ATOM 5522 C C . MET A 1 774 ? 161.785 256.175 203.693 1.00 0.89 380 MET A C 1
ATOM 5523 O O . MET A 1 774 ? 161.340 255.124 204.134 1.00 0.89 380 MET A O 1
ATOM 5537 N N . VAL A 1 775 ? 162.773 256.834 204.301 1.00 0.87 381 VAL A N 1
ATOM 5538 C CA . VAL A 1 775 ? 163.488 256.245 205.437 1.00 0.87 381 VAL A CA 1
ATOM 5539 C C . VAL A 1 775 ? 163.341 257.029 206.750 1.00 0.87 381 VAL A C 1
ATOM 5540 O O . VAL A 1 775 ? 163.549 258.241 206.812 1.00 0.87 381 VAL A O 1
ATOM 5553 N N . ARG A 1 776 ? 162.984 256.299 207.801 1.00 0.85 382 ARG A N 1
ATOM 5554 C CA . ARG A 1 776 ? 162.752 256.815 209.137 1.00 0.85 382 ARG A CA 1
ATOM 5555 C C . ARG A 1 776 ? 164.037 257.396 209.744 1.00 0.85 382 ARG A C 1
ATOM 5556 O O . ARG A 1 776 ? 165.115 256.844 209.533 1.00 0.85 382 ARG A O 1
ATOM 5577 N N . PRO A 1 777 ? 163.964 258.530 210.470 1.00 0.74 383 PRO A N 1
ATOM 5578 C CA . PRO A 1 777 ? 165.086 259.192 211.130 1.00 0.74 383 PRO A CA 1
ATOM 5579 C C . PRO A 1 777 ? 165.673 258.520 212.378 1.00 0.74 383 PRO A C 1
ATOM 5580 O O . PRO A 1 777 ? 166.767 258.886 212.808 1.00 0.74 383 PRO A O 1
ATOM 5591 N N . SER A 1 778 ? 164.956 257.568 212.968 1.00 0.80 384 SER A N 1
ATOM 5592 C CA . SER A 1 778 ? 165.408 256.953 214.220 1.00 0.80 384 SER A CA 1
ATOM 5593 C C . SER A 1 778 ? 166.110 255.605 213.989 1.00 0.80 384 SER A C 1
ATOM 5594 O O . SER A 1 778 ? 165.452 254.647 213.575 1.00 0.80 384 SER A O 1
ATOM 5602 N N . PRO A 1 779 ? 167.429 255.482 214.260 1.00 0.86 385 PRO A N 1
ATOM 5603 C CA . PRO A 1 779 ? 168.242 254.310 213.998 1.00 0.86 385 PRO A CA 1
ATOM 5604 C C . PRO A 1 779 ? 167.884 253.175 214.918 1.00 0.86 385 PRO A C 1
ATOM 5605 O O . PRO A 1 779 ? 167.575 253.410 216.092 1.00 0.86 385 PRO A O 1
ATOM 5616 N N . VAL A 1 780 ? 168.031 251.948 214.428 1.00 0.89 386 VAL A N 1
ATOM 5617 C CA . VAL A 1 780 ? 167.822 250.796 215.295 1.00 0.89 386 VAL A CA 1
ATOM 5618 C C . VAL A 1 780 ? 169.092 249.972 215.330 1.00 0.89 386 VAL A C 1
ATOM 5619 O O . VAL A 1 780 ? 169.602 249.598 214.278 1.00 0.89 386 VAL A O 1
ATOM 5632 N N . PHE A 1 781 ? 169.598 249.670 216.524 1.00 0.90 387 PHE A N 1
ATOM 5633 C CA . PHE A 1 781 ? 170.830 248.888 216.618 1.00 0.90 387 PHE A CA 1
ATOM 5634 C C . PHE A 1 781 ? 170.654 247.440 217.001 1.00 0.90 387 PHE A C 1
ATOM 5635 O O . PHE A 1 781 ? 170.110 247.106 218.054 1.00 0.90 387 PHE A O 1
ATOM 5652 N N . MET A 1 782 ? 171.160 246.592 216.125 1.00 0.94 388 MET A N 1
ATOM 5653 C CA . MET A 1 782 ? 171.060 245.151 216.255 1.00 0.94 388 MET A CA 1
ATOM 5654 C C . MET A 1 782 ? 172.359 244.508 215.823 1.00 0.94 388 MET A C 1
ATOM 5655 O O . MET A 1 782 ? 173.216 245.175 215.238 1.00 0.94 388 MET A O 1
ATOM 5669 N N . SER A 1 783 ? 172.523 243.240 216.157 1.00 0.95 389 SER A N 1
ATOM 5670 C CA . SER A 1 783 ? 173.727 242.541 215.744 1.00 0.95 389 SER A CA 1
ATOM 5671 C C . SER A 1 783 ? 173.493 241.083 215.530 1.00 0.95 389 SER A C 1
ATOM 5672 O O . SER A 1 783 ? 172.541 240.494 216.057 1.00 0.95 389 SER A O 1
ATOM 5680 N N . ASP A 1 784 ? 174.390 240.499 214.758 1.00 0.95 390 ASP A N 1
ATOM 5681 C CA . ASP A 1 784 ? 174.408 239.069 214.557 1.00 0.95 390 ASP A CA 1
ATOM 5682 C C . ASP A 1 784 ? 174.943 238.435 215.819 1.00 0.95 390 ASP A C 1
ATOM 5683 O O . ASP A 1 784 ? 175.725 239.064 216.536 1.00 0.95 390 ASP A O 1
ATOM 5692 N N . LEU A 1 785 ? 174.549 237.198 216.076 1.00 0.95 391 LEU A N 1
ATOM 5693 C CA . LEU A 1 785 ? 175.103 236.441 217.178 1.00 0.95 391 LEU A CA 1
ATOM 5694 C C . LEU A 1 785 ? 175.419 235.008 216.694 1.00 0.95 391 LEU A C 1
ATOM 5695 O O . LEU A 1 785 ? 174.514 234.256 216.303 1.00 0.95 391 LEU A O 1
ATOM 5711 N N . ASN A 1 786 ? 176.691 234.596 216.747 1.00 0.93 392 ASN A N 1
ATOM 5712 C CA . ASN A 1 786 ? 177.018 233.277 216.161 1.00 0.93 392 ASN A CA 1
ATOM 5713 C C . ASN A 1 786 ? 177.813 232.350 217.086 1.00 0.93 392 ASN A C 1
ATOM 5714 O O . ASN A 1 786 ? 179.005 232.554 217.331 1.00 0.93 392 ASN A O 1
ATOM 5725 N N . ARG A 1 787 ? 177.157 231.272 217.535 1.00 0.91 393 ARG A N 1
ATOM 5726 C CA . ARG A 1 787 ? 177.736 230.320 218.493 1.00 0.91 393 ARG A CA 1
ATOM 5727 C C . ARG A 1 787 ? 178.932 229.581 217.924 1.00 0.91 393 ARG A C 1
ATOM 5728 O O . ARG A 1 787 ? 179.668 228.915 218.648 1.00 0.91 393 ARG A O 1
ATOM 5749 N N . PHE A 1 788 ? 179.065 229.619 216.610 1.00 0.91 394 PHE A N 1
ATOM 5750 C CA . PHE A 1 788 ? 180.113 228.932 215.895 1.00 0.91 394 PHE A CA 1
ATOM 5751 C C . PHE A 1 788 ? 181.053 229.883 215.179 1.00 0.91 394 PHE A C 1
ATOM 5752 O O . PHE A 1 788 ? 181.839 229.466 214.312 1.00 0.91 394 PHE A O 1
ATOM 5769 N N . GLY A 1 789 ? 180.976 231.167 215.520 1.00 0.89 395 GLY A N 1
ATOM 5770 C CA . GLY A 1 789 ? 181.804 232.139 214.836 1.00 0.89 395 GLY A CA 1
ATOM 5771 C C . GLY A 1 789 ? 183.196 232.275 215.436 1.00 0.89 395 GLY A C 1
ATOM 5772 O O . GLY A 1 789 ? 183.560 231.626 216.421 1.00 0.89 395 GLY A O 1
ATOM 5776 N N . ASP A 1 790 ? 183.956 233.224 214.908 1.00 0.88 396 ASP A N 1
ATOM 5777 C CA . ASP A 1 790 ? 185.337 233.437 215.338 1.00 0.88 396 ASP A CA 1
ATOM 5778 C C . ASP A 1 790 ? 185.430 233.930 216.777 1.00 0.88 396 ASP A C 1
ATOM 5779 O O . ASP A 1 790 ? 186.473 233.832 217.420 1.00 0.88 396 ASP A O 1
ATOM 5788 N N . ASN A 1 791 ? 184.332 234.485 217.259 1.00 0.91 397 ASN A N 1
ATOM 5789 C CA . ASN A 1 791 ? 184.204 235.029 218.594 1.00 0.91 397 ASN A CA 1
ATOM 5790 C C . ASN A 1 791 ? 183.230 234.217 219.439 1.00 0.91 397 ASN A C 1
ATOM 5791 O O . ASN A 1 791 ? 182.743 234.728 220.448 1.00 0.91 397 ASN A O 1
ATOM 5802 N N . ALA A 1 792 ? 183.021 232.943 219.102 1.00 0.92 398 ALA A N 1
ATOM 5803 C CA . ALA A 1 792 ? 182.011 232.110 219.763 1.00 0.92 398 ALA A CA 1
ATOM 5804 C C . ALA A 1 792 ? 182.103 232.029 221.284 1.00 0.92 398 ALA A C 1
ATOM 5805 O O . ALA A 1 792 ? 181.063 232.034 221.964 1.00 0.92 398 ALA A O 1
ATOM 5812 N N . ALA A 1 793 ? 183.279 232.057 221.882 1.00 0.90 399 ALA A N 1
ATOM 5813 C CA . ALA A 1 793 ? 183.319 231.962 223.350 1.00 0.90 399 ALA A CA 1
ATOM 5814 C C . ALA A 1 793 ? 182.528 233.103 223.998 1.00 0.90 399 ALA A C 1
ATOM 5815 O O . ALA A 1 793 ? 181.981 232.972 225.095 1.00 0.90 399 ALA A O 1
ATOM 5822 N N . ILE A 1 794 ? 182.531 234.243 223.326 1.00 0.93 400 ILE A N 1
ATOM 5823 C CA . ILE A 1 794 ? 181.881 235.452 223.769 1.00 0.93 400 ILE A CA 1
ATOM 5824 C C . ILE A 1 794 ? 180.484 235.562 223.171 1.00 0.93 400 ILE A C 1
ATOM 5825 O O . ILE A 1 794 ? 179.539 235.948 223.851 1.00 0.93 400 ILE A O 1
ATOM 5841 N N . GLU A 1 795 ? 180.288 235.284 221.893 1.00 0.94 401 GLU A N 1
ATOM 5842 C CA . GLU A 1 795 ? 179.024 235.300 221.217 1.00 0.94 401 GLU A CA 1
ATOM 5843 C C . GLU A 1 795 ? 178.013 234.506 222.051 1.00 0.94 401 GLU A C 1
ATOM 5844 O O . GLU A 1 795 ? 176.889 234.933 222.236 1.00 0.94 401 GLU A O 1
ATOM 5856 N N . ASN A 1 796 ? 178.458 233.388 222.634 1.00 0.92 402 ASN A N 1
ATOM 5857 C CA . ASN A 1 796 ? 177.598 232.535 223.428 1.00 0.92 402 ASN A CA 1
ATOM 5858 C C . ASN A 1 796 ? 176.988 233.232 224.654 1.00 0.92 402 ASN A C 1
ATOM 5859 O O . ASN A 1 796 ? 175.886 232.870 225.070 1.00 0.92 402 ASN A O 1
ATOM 5870 N N . VAL A 1 797 ? 177.666 234.223 225.261 1.00 0.94 403 VAL A N 1
ATOM 5871 C CA . VAL A 1 797 ? 177.041 234.849 226.423 1.00 0.94 403 VAL A CA 1
ATOM 5872 C C . VAL A 1 797 ? 175.984 235.798 225.922 1.00 0.94 403 VAL A C 1
ATOM 5873 O O . VAL A 1 797 ? 174.923 235.931 226.525 1.00 0.94 403 VAL A O 1
ATOM 5886 N N . PHE A 1 798 ? 176.269 236.443 224.796 1.00 0.96 404 PHE A N 1
ATOM 5887 C CA . PHE A 1 798 ? 175.318 237.393 224.249 1.00 0.96 404 PHE A CA 1
ATOM 5888 C C . PHE A 1 798 ? 174.093 236.677 223.686 1.00 0.96 404 PHE A C 1
ATOM 5889 O O . PHE A 1 798 ? 172.996 237.232 223.666 1.00 0.96 404 PHE A O 1
ATOM 5906 N N . ILE A 1 799 ? 174.279 235.436 223.239 1.00 0.94 405 ILE A N 1
ATOM 5907 C CA . ILE A 1 799 ? 173.166 234.630 222.755 1.00 0.94 405 ILE A CA 1
ATOM 5908 C C . ILE A 1 799 ? 172.331 234.141 223.914 1.00 0.94 405 ILE A C 1
ATOM 5909 O O . ILE A 1 799 ? 171.113 234.219 223.886 1.00 0.94 405 ILE A O 1
ATOM 5925 N N . ASP A 1 800 ? 172.965 233.635 224.970 1.00 0.94 406 ASP A N 1
ATOM 5926 C CA . ASP A 1 800 ? 172.177 233.137 226.092 1.00 0.94 406 ASP A CA 1
ATOM 5927 C C . ASP A 1 800 ? 171.462 234.283 226.813 1.00 0.94 406 ASP A C 1
ATOM 5928 O O . ASP A 1 800 ? 170.380 234.110 227.373 1.00 0.94 406 ASP A O 1
ATOM 5937 N N . ALA A 1 801 ? 172.019 235.494 226.703 1.00 0.94 407 ALA A N 1
ATOM 5938 C CA . ALA A 1 801 ? 171.427 236.694 227.280 1.00 0.94 407 ALA A CA 1
ATOM 5939 C C . ALA A 1 801 ? 170.081 237.045 226.622 1.00 0.94 407 ALA A C 1
ATOM 5940 O O . ALA A 1 801 ? 169.367 237.911 227.135 1.00 0.94 407 ALA A O 1
ATOM 5947 N N . LEU A 1 802 ? 169.777 236.444 225.456 1.00 0.91 408 LEU A N 1
ATOM 5948 C CA . LEU A 1 802 ? 168.522 236.662 224.734 1.00 0.91 408 LEU A CA 1
ATOM 5949 C C . LEU A 1 802 ? 167.332 236.025 225.452 1.00 0.91 408 LEU A C 1
ATOM 5950 O O . LEU A 1 802 ? 166.199 236.498 225.324 1.00 0.91 408 LEU A O 1
ATOM 5966 N N . GLY A 1 803 ? 167.569 234.919 226.173 1.00 0.86 409 GLY A N 1
ATOM 5967 C CA . GLY A 1 803 ? 166.485 234.208 226.835 1.00 0.86 409 GLY A CA 1
ATOM 5968 C C . GLY A 1 803 ? 166.870 232.763 227.084 1.00 0.86 409 GLY A C 1
ATOM 5969 O O . GLY A 1 803 ? 167.840 232.268 226.518 1.00 0.86 409 GLY A O 1
ATOM 5973 N N . GLY A 1 804 ? 166.090 232.055 227.891 1.00 0.84 410 GLY A N 1
ATOM 5974 C CA . GLY A 1 804 ? 166.405 230.656 228.180 1.00 0.84 410 GLY A CA 1
ATOM 5975 C C . GLY A 1 804 ? 166.789 230.458 229.643 1.00 0.84 410 GLY A C 1
ATOM 5976 O O . GLY A 1 804 ? 166.801 231.408 230.435 1.00 0.84 410 GLY A O 1
ATOM 5980 N N . VAL A 1 805 ? 167.155 229.227 229.987 1.00 0.88 411 VAL A N 1
ATOM 5981 C CA . VAL A 1 805 ? 167.430 228.840 231.370 1.00 0.88 411 VAL A CA 1
ATOM 5982 C C . VAL A 1 805 ? 168.531 229.631 232.064 1.00 0.88 411 VAL A C 1
ATOM 5983 O O . VAL A 1 805 ? 168.487 229.807 233.281 1.00 0.88 411 VAL A O 1
ATOM 5996 N N . ASN A 1 806 ? 169.523 230.098 231.323 1.00 0.91 412 ASN A N 1
ATOM 5997 C CA . ASN A 1 806 ? 170.600 230.818 231.946 1.00 0.91 412 ASN A CA 1
ATOM 5998 C C . ASN A 1 806 ? 170.644 232.278 231.533 1.00 0.91 412 ASN A C 1
ATOM 5999 O O . ASN A 1 806 ? 171.700 232.908 231.641 1.00 0.91 412 ASN A O 1
ATOM 6010 N N . GLN A 1 807 ? 169.501 232.838 231.099 1.00 0.93 413 GLN A N 1
ATOM 6011 C CA . GLN A 1 807 ? 169.535 234.238 230.680 1.00 0.93 413 GLN A CA 1
ATOM 6012 C C . GLN A 1 807 ? 170.018 235.144 231.774 1.00 0.93 413 GLN A C 1
ATOM 6013 O O . GLN A 1 807 ? 170.763 236.086 231.515 1.00 0.93 413 GLN A O 1
ATOM 6027 N N . GLN A 1 808 ? 169.620 234.880 233.016 1.00 0.92 414 GLN A N 1
ATOM 6028 C CA . GLN A 1 808 ? 170.002 235.778 234.086 1.00 0.92 414 GLN A CA 1
ATOM 6029 C C . GLN A 1 808 ? 171.501 235.777 234.300 1.00 0.92 414 GLN A C 1
ATOM 6030 O O . GLN A 1 808 ? 172.079 236.813 234.655 1.00 0.92 414 GLN A O 1
ATOM 6044 N N . ARG A 1 809 ? 172.126 234.619 234.128 1.00 0.94 415 ARG A N 1
ATOM 6045 C CA . ARG A 1 809 ? 173.557 234.529 234.341 1.00 0.94 415 ARG A CA 1
ATOM 6046 C C . ARG A 1 809 ? 174.309 235.210 233.211 1.00 0.94 415 ARG A C 1
ATOM 6047 O O . ARG A 1 809 ? 175.308 235.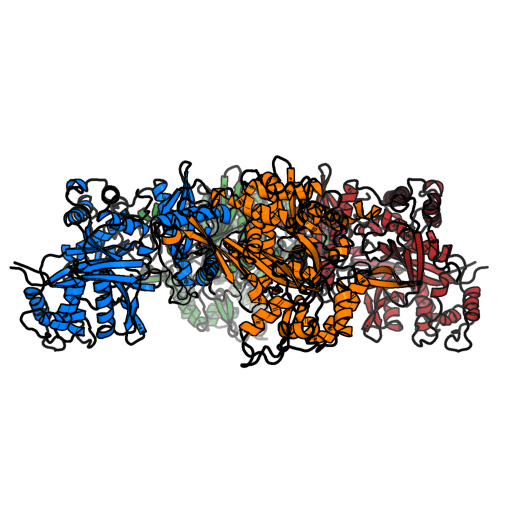899 233.446 1.00 0.94 415 ARG A O 1
ATOM 6068 N N . ALA A 1 810 ? 173.820 235.022 231.978 1.00 0.94 416 ALA A N 1
ATOM 6069 C CA . ALA A 1 810 ? 174.462 235.644 230.839 1.00 0.94 416 ALA A CA 1
ATOM 6070 C C . ALA A 1 810 ? 174.360 237.165 230.948 1.00 0.94 416 ALA A C 1
ATOM 6071 O O . ALA A 1 810 ? 175.333 237.889 230.722 1.00 0.94 416 ALA A O 1
ATOM 6078 N N . VAL A 1 811 ? 173.181 237.663 231.326 1.00 0.95 417 VAL A N 1
ATOM 6079 C CA . VAL A 1 811 ? 173.019 239.093 231.533 1.00 0.95 417 VAL A CA 1
ATOM 6080 C C . VAL A 1 811 ? 173.918 239.616 232.629 1.00 0.95 417 VAL A C 1
ATOM 6081 O O . VAL A 1 811 ? 174.496 240.698 232.477 1.00 0.95 417 VAL A O 1
ATOM 6094 N N . ALA A 1 812 ? 174.025 238.883 233.746 1.00 0.94 418 ALA A N 1
ATOM 6095 C CA . ALA A 1 812 ? 174.889 239.330 234.824 1.00 0.94 418 ALA A CA 1
ATOM 6096 C C . ALA A 1 812 ? 176.335 239.464 234.353 1.00 0.94 418 ALA A C 1
ATOM 6097 O O . ALA A 1 812 ? 177.018 240.427 234.705 1.00 0.94 418 ALA A O 1
ATOM 6104 N N . ALA A 1 813 ? 176.786 238.516 233.517 1.00 0.94 419 ALA A N 1
ATOM 6105 C CA . ALA A 1 813 ? 178.148 238.554 232.986 1.00 0.94 419 ALA A CA 1
ATOM 6106 C C . ALA A 1 813 ? 178.400 239.769 232.102 1.00 0.94 419 ALA A C 1
ATOM 6107 O O . ALA A 1 813 ? 179.498 240.337 232.103 1.00 0.94 419 ALA A O 1
ATOM 6114 N N . ILE A 1 814 ? 177.382 240.153 231.337 1.00 0.95 420 ILE A N 1
ATOM 6115 C CA . ILE A 1 814 ? 177.502 241.259 230.407 1.00 0.95 420 ILE A CA 1
ATOM 6116 C C . ILE A 1 814 ? 177.525 242.586 231.131 1.00 0.95 420 ILE A C 1
ATOM 6117 O O . ILE A 1 814 ? 178.340 243.458 230.799 1.00 0.95 420 ILE A O 1
ATOM 6133 N N . ILE A 1 815 ? 176.624 242.760 232.101 1.00 0.95 421 ILE A N 1
ATOM 6134 C CA . ILE A 1 815 ? 176.661 244.005 232.850 1.00 0.95 421 ILE A CA 1
ATOM 6135 C C . ILE A 1 815 ? 177.932 244.091 233.676 1.00 0.95 421 ILE A C 1
ATOM 6136 O O . ILE A 1 815 ? 178.485 245.184 233.839 1.00 0.95 421 ILE A O 1
ATOM 6152 N N . ALA A 1 816 ? 178.415 242.958 234.217 1.00 0.93 422 ALA A N 1
ATOM 6153 C CA . ALA A 1 816 ? 179.691 243.005 234.898 1.00 0.93 422 ALA A CA 1
ATOM 6154 C C . ALA A 1 816 ? 180.800 243.426 233.957 1.00 0.93 422 ALA A C 1
ATOM 6155 O O . ALA A 1 816 ? 181.622 244.264 234.326 1.00 0.93 422 ALA A O 1
ATOM 6162 N N . GLY A 1 817 ? 180.775 242.938 232.708 1.00 0.93 423 GLY A N 1
ATOM 6163 C CA . GLY A 1 817 ? 181.808 243.321 231.757 1.00 0.93 423 GLY A CA 1
ATOM 6164 C C . GLY A 1 817 ? 181.809 244.823 231.524 1.00 0.93 423 GLY A C 1
ATOM 6165 O O . GLY A 1 817 ? 182.870 245.455 231.496 1.00 0.93 423 GLY A O 1
ATOM 6169 N N . VAL A 1 818 ? 180.629 245.437 231.418 1.00 0.94 424 VAL A N 1
ATOM 6170 C CA . VAL A 1 818 ? 180.728 246.870 231.196 1.00 0.94 424 VAL A CA 1
ATOM 6171 C C . VAL A 1 818 ? 181.231 247.538 232.473 1.00 0.94 424 VAL A C 1
ATOM 6172 O O . VAL A 1 818 ? 182.066 248.435 232.397 1.00 0.94 424 VAL A O 1
ATOM 6185 N N . ASN A 1 819 ? 180.735 247.124 233.651 1.00 0.94 425 ASN A N 1
ATOM 6186 C CA . ASN A 1 819 ? 181.219 247.751 234.876 1.00 0.94 425 ASN A CA 1
ATOM 6187 C C . ASN A 1 819 ? 182.719 247.615 235.022 1.00 0.94 425 ASN A C 1
ATOM 6188 O O . ASN A 1 819 ? 183.372 248.501 235.592 1.00 0.94 425 ASN A O 1
ATOM 6199 N N . ASN A 1 820 ? 183.296 246.536 234.494 1.00 0.92 426 ASN A N 1
ATOM 6200 C CA . ASN A 1 820 ? 184.733 246.413 234.567 1.00 0.92 426 ASN A CA 1
ATOM 6201 C C . ASN A 1 820 ? 185.369 247.494 233.691 1.00 0.92 426 ASN A C 1
ATOM 6202 O O . ASN A 1 820 ? 186.397 248.063 234.058 1.00 0.92 426 ASN A O 1
ATOM 6213 N N . LEU A 1 821 ? 184.707 247.843 232.567 1.00 0.91 427 LEU A N 1
ATOM 6214 C CA . LEU A 1 821 ? 185.240 248.890 231.704 1.00 0.91 427 LEU A CA 1
ATOM 6215 C C . LEU A 1 821 ? 185.224 250.259 232.330 1.00 0.91 427 LEU A C 1
ATOM 6216 O O . LEU A 1 821 ? 186.177 251.026 232.194 1.00 0.91 427 LEU A O 1
ATOM 6232 N N . ILE A 1 822 ? 184.154 250.549 233.054 1.00 0.91 428 ILE A N 1
ATOM 6233 C CA . ILE A 1 822 ? 183.965 251.895 233.612 1.00 0.91 428 ILE A CA 1
ATOM 6234 C C . ILE A 1 822 ? 184.216 252.086 235.118 1.00 0.91 428 ILE A C 1
ATOM 6235 O O . ILE A 1 822 ? 184.219 253.222 235.586 1.00 0.91 428 ILE A O 1
ATOM 6251 N N . GLY A 1 823 ? 184.468 251.013 235.881 1.00 0.89 429 GLY A N 1
ATOM 6252 C CA . GLY A 1 823 ? 184.686 251.178 237.319 1.00 0.89 429 GLY A CA 1
ATOM 6253 C C . GLY A 1 823 ? 183.365 251.244 238.081 1.00 0.89 429 GLY A C 1
ATOM 6254 O O . GLY A 1 823 ? 183.253 251.899 239.120 1.00 0.89 429 GLY A O 1
ATOM 6258 N N . GLY A 1 824 ? 182.357 250.593 237.519 1.00 0.92 430 GLY A N 1
ATOM 6259 C CA . GLY A 1 824 ? 181.010 250.560 238.075 1.00 0.92 430 GLY A CA 1
ATOM 6260 C C . GLY A 1 824 ? 180.136 251.688 237.537 1.00 0.92 430 GLY A C 1
ATOM 6261 O O . GLY A 1 824 ? 180.624 252.616 236.893 1.00 0.92 430 GLY A O 1
ATOM 6265 N N . GLY A 1 825 ? 178.839 251.637 237.863 1.00 0.91 431 GLY A N 1
ATOM 6266 C CA . GLY A 1 825 ? 177.910 252.679 237.428 1.00 0.91 431 GLY A CA 1
ATOM 6267 C C . GLY A 1 825 ? 177.026 252.420 236.199 1.00 0.91 431 GLY A C 1
ATOM 6268 O O . GLY A 1 825 ? 176.272 253.304 235.807 1.00 0.91 431 GLY A O 1
ATOM 6272 N N . PHE A 1 826 ? 177.033 251.218 235.614 1.00 0.94 432 PHE A N 1
ATOM 6273 C CA . PHE A 1 826 ? 176.170 250.973 234.442 1.00 0.94 432 PHE A CA 1
ATOM 6274 C C . PHE A 1 826 ? 174.718 251.052 234.927 1.00 0.94 432 PHE A C 1
ATOM 6275 O O . PHE A 1 826 ? 173.817 251.588 234.260 1.00 0.94 432 PHE A O 1
ATOM 6292 N N . GLU A 1 827 ? 174.546 250.572 236.158 1.00 0.93 433 GLU A N 1
ATOM 6293 C CA . GLU A 1 827 ? 173.315 250.519 236.923 1.00 0.93 433 GLU A CA 1
ATOM 6294 C C . GLU A 1 827 ? 172.741 251.900 237.237 1.00 0.93 433 GLU A C 1
ATOM 6295 O O . GLU A 1 827 ? 171.610 252.005 237.705 1.00 0.93 433 GLU A O 1
ATOM 6307 N N . LYS A 1 828 ? 173.512 252.970 236.998 1.00 0.94 434 LYS A N 1
ATOM 6308 C CA . LYS A 1 828 ? 172.999 254.298 237.254 1.00 0.94 434 LYS A CA 1
ATOM 6309 C C . LYS A 1 828 ? 172.209 254.779 236.050 1.00 0.94 434 LYS A C 1
ATOM 6310 O O . LYS A 1 828 ? 171.533 255.807 236.116 1.00 0.94 434 LYS A O 1
ATOM 6329 N N . PHE A 1 829 ? 172.292 254.038 234.941 1.00 0.93 435 PHE A N 1
ATOM 6330 C CA . PHE A 1 829 ? 171.552 254.404 233.752 1.00 0.93 435 PHE A CA 1
ATOM 6331 C C . PHE A 1 829 ? 170.282 253.568 233.648 1.00 0.93 435 PHE A C 1
ATOM 6332 O O . PHE A 1 829 ? 169.215 254.103 233.336 1.00 0.93 435 PHE A O 1
ATOM 6349 N N . PHE A 1 830 ? 170.313 252.265 233.917 1.00 0.94 436 PHE A N 1
ATOM 6350 C CA . PHE A 1 830 ? 169.070 251.498 233.824 1.00 0.94 436 PHE A CA 1
ATOM 6351 C C . PHE A 1 830 ? 169.110 250.162 234.553 1.00 0.94 436 PHE A C 1
ATOM 6352 O O . PHE A 1 830 ? 170.164 249.628 234.900 1.00 0.94 436 PHE A O 1
ATOM 6369 N N . ASP A 1 831 ? 167.912 249.622 234.754 1.00 0.92 437 ASP A N 1
ATOM 6370 C CA . ASP A 1 831 ? 167.716 248.309 235.371 1.00 0.92 437 ASP A CA 1
ATOM 6371 C C . ASP A 1 831 ? 167.755 247.167 234.353 1.00 0.92 437 ASP A C 1
ATOM 6372 O O . ASP A 1 831 ? 166.817 247.007 233.562 1.00 0.92 437 ASP A O 1
ATOM 6381 N N . HIS A 1 832 ? 168.803 246.350 234.396 1.00 0.89 438 HIS A N 1
ATOM 6382 C CA . HIS A 1 832 ? 169.004 245.266 233.443 1.00 0.89 438 HIS A CA 1
ATOM 6383 C C . HIS A 1 832 ? 168.021 244.128 233.642 1.00 0.89 438 HIS A C 1
ATOM 6384 O O . HIS A 1 832 ? 167.898 243.235 232.800 1.00 0.89 438 HIS A O 1
ATOM 6398 N N . ASN A 1 833 ? 167.309 244.160 234.769 1.00 0.88 439 ASN A N 1
ATOM 6399 C CA . ASN A 1 833 ? 166.322 243.134 235.051 1.00 0.88 439 ASN A CA 1
ATOM 6400 C C . ASN A 1 833 ? 164.918 243.571 234.626 1.00 0.88 439 ASN A C 1
ATOM 6401 O O . ASN A 1 833 ? 163.951 242.832 234.818 1.00 0.88 439 ASN A O 1
ATOM 6412 N N . THR A 1 834 ? 164.810 244.764 234.033 1.00 0.86 440 THR A N 1
ATOM 6413 C CA . THR A 1 834 ? 163.546 245.264 233.519 1.00 0.86 440 THR A CA 1
ATOM 6414 C C . THR A 1 834 ? 163.766 245.395 232.028 1.00 0.86 440 THR A C 1
ATOM 6415 O O . THR A 1 834 ? 162.844 245.262 231.216 1.00 0.86 440 THR A O 1
ATOM 6426 N N . MET A 1 835 ? 165.036 245.615 231.696 1.00 0.87 441 MET A N 1
ATOM 6427 C CA . MET A 1 835 ? 165.516 245.813 230.336 1.00 0.87 441 MET A CA 1
ATOM 6428 C C . MET A 1 835 ? 166.623 244.836 229.938 1.00 0.87 441 MET A C 1
ATOM 6429 O O . MET A 1 835 ? 167.797 245.200 230.009 1.00 0.87 441 MET A O 1
ATOM 6443 N N . PRO A 1 836 ? 166.294 243.593 229.520 1.00 0.89 442 PRO A N 1
ATOM 6444 C CA . PRO A 1 836 ? 167.240 242.549 229.171 1.00 0.89 442 PRO A CA 1
ATOM 6445 C C . PRO A 1 836 ? 168.124 243.136 228.094 1.00 0.89 442 PRO A C 1
ATOM 6446 O O . PRO A 1 836 ? 167.667 243.957 227.297 1.00 0.89 442 PRO A O 1
ATOM 6457 N N . ILE A 1 837 ? 169.373 242.724 228.066 1.00 0.94 443 ILE A N 1
ATOM 6458 C CA . ILE A 1 837 ? 170.343 243.344 227.183 1.00 0.94 443 ILE A CA 1
ATOM 6459 C C . ILE A 1 837 ? 170.077 243.178 225.688 1.00 0.94 443 ILE A C 1
ATOM 6460 O O . ILE A 1 837 ? 170.353 244.115 224.929 1.00 0.94 443 ILE A O 1
ATOM 6476 N N . ILE A 1 838 ? 169.706 241.966 225.235 1.00 0.93 444 ILE A N 1
ATOM 6477 C CA . ILE A 1 838 ? 169.445 241.790 223.805 1.00 0.93 444 ILE A CA 1
ATOM 6478 C C . ILE A 1 838 ? 168.093 241.090 223.597 1.00 0.93 444 ILE A C 1
ATOM 6479 O O . ILE A 1 838 ? 167.809 240.085 224.239 1.00 0.93 444 ILE A O 1
ATOM 6495 N N . GLN A 1 839 ? 167.268 241.614 222.699 1.00 0.91 445 GLN A N 1
ATOM 6496 C CA . GLN A 1 839 ? 165.990 240.981 222.366 1.00 0.91 445 GLN A CA 1
ATOM 6497 C C . GLN A 1 839 ? 166.167 240.136 221.121 1.00 0.91 445 GLN A C 1
ATOM 6498 O O . GLN A 1 839 ? 167.047 240.427 220.330 1.00 0.91 445 GLN A O 1
ATOM 6512 N N . PRO A 1 840 ? 165.365 239.093 220.895 1.00 0.88 446 PRO A N 1
ATOM 6513 C CA . PRO A 1 840 ? 165.398 238.346 219.648 1.00 0.88 446 PRO A CA 1
ATOM 6514 C C . PRO A 1 840 ? 164.839 239.165 218.495 1.00 0.88 446 PRO A C 1
ATOM 6515 O O . PRO A 1 840 ? 163.849 239.871 218.654 1.00 0.88 446 PRO A O 1
ATOM 6526 N N . TYR A 1 841 ? 165.422 239.020 217.310 1.00 0.85 447 TYR A N 1
ATOM 6527 C CA . TYR A 1 841 ? 164.826 239.535 216.071 1.00 0.85 447 TYR A CA 1
ATOM 6528 C C . TYR A 1 841 ? 163.824 238.553 215.442 1.00 0.85 447 TYR A C 1
ATOM 6529 O O . TYR A 1 841 ? 163.035 238.927 214.578 1.00 0.85 447 TYR A O 1
ATOM 6547 N N . GLY A 1 842 ? 163.807 237.293 215.872 1.00 0.72 448 GLY A N 1
ATOM 6548 C CA . GLY A 1 842 ? 162.891 236.282 215.340 1.00 0.72 448 GLY A CA 1
ATOM 6549 C C . GLY A 1 842 ? 163.399 235.646 214.047 1.00 0.72 448 GLY A C 1
ATOM 6550 O O . GLY A 1 842 ? 163.866 234.508 214.093 1.00 0.72 448 GLY A O 1
ATOM 6554 N N . THR A 1 843 ? 163.331 236.338 212.900 1.00 0.74 449 THR A N 1
ATOM 6555 C CA . THR A 1 843 ? 163.836 235.772 211.630 1.00 0.74 449 THR A CA 1
ATOM 6556 C C . THR A 1 843 ? 165.340 235.571 211.790 1.00 0.74 449 THR A C 1
ATOM 6557 O O . THR A 1 843 ? 166.059 236.529 212.059 1.00 0.74 449 THR A O 1
ATOM 6568 N N . ASP A 1 844 ? 165.841 234.349 211.668 1.00 0.86 450 ASP A N 1
ATOM 6569 C CA . ASP A 1 844 ? 167.257 234.076 211.842 1.00 0.86 450 ASP A CA 1
ATOM 6570 C C . ASP A 1 844 ? 168.024 234.260 210.534 1.00 0.86 450 ASP A C 1
ATOM 6571 O O . ASP A 1 844 ? 167.452 234.693 209.529 1.00 0.86 450 ASP A O 1
ATOM 6580 N N . ILE A 1 845 ? 169.328 233.994 210.548 1.00 0.89 451 ILE A N 1
ATOM 6581 C CA . ILE A 1 845 ? 170.128 234.373 209.406 1.00 0.89 451 ILE A CA 1
ATOM 6582 C C . ILE A 1 845 ? 170.702 233.168 208.674 1.00 0.89 451 ILE A C 1
ATOM 6583 O O . ILE A 1 845 ? 171.435 232.354 209.252 1.00 0.89 451 ILE A O 1
ATOM 6599 N N . GLN A 1 846 ? 170.445 233.086 207.379 1.00 0.90 452 GLN A N 1
ATOM 6600 C CA . GLN A 1 846 ? 171.102 232.068 206.581 1.00 0.90 452 GLN A CA 1
ATOM 6601 C C . GLN A 1 846 ? 172.362 232.715 206.044 1.00 0.90 452 GLN A C 1
ATOM 6602 O O . GLN A 1 846 ? 172.314 233.780 205.420 1.00 0.90 452 GLN A O 1
ATOM 6616 N N . LEU A 1 847 ? 173.495 232.104 206.294 1.00 0.91 453 LEU A N 1
ATOM 6617 C CA . LEU A 1 847 ? 174.744 232.652 205.826 1.00 0.91 453 LEU A CA 1
ATOM 6618 C C . LEU A 1 847 ? 175.244 231.841 204.667 1.00 0.91 453 LEU A C 1
ATOM 6619 O O . LEU A 1 847 ? 174.851 230.687 204.488 1.00 0.91 453 LEU A O 1
ATOM 6635 N N . GLY A 1 848 ? 176.050 232.470 203.842 1.00 0.90 454 GLY A N 1
ATOM 6636 C CA . GLY A 1 848 ? 176.617 231.833 202.679 1.00 0.90 454 GLY A CA 1
ATOM 6637 C C . GLY A 1 848 ? 177.203 232.891 201.785 1.00 0.90 454 GLY A C 1
ATOM 6638 O O . GLY A 1 848 ? 177.185 234.080 202.121 1.00 0.90 454 GLY A O 1
ATOM 6642 N N . TYR A 1 849 ? 177.702 232.458 200.650 1.00 0.92 455 TYR A N 1
ATOM 6643 C CA . TYR A 1 849 ? 178.337 233.339 199.699 1.00 0.92 455 TYR A CA 1
ATOM 6644 C C . TYR A 1 849 ? 178.042 232.869 198.298 1.00 0.92 455 TYR A C 1
ATOM 6645 O O . TYR A 1 849 ? 177.670 231.716 198.073 1.00 0.92 455 TYR A O 1
ATOM 6663 N N . TYR A 1 850 ? 178.218 233.749 197.352 1.00 0.91 456 TYR A N 1
ATOM 6664 C CA . TYR A 1 850 ? 177.971 233.422 195.971 1.00 0.91 456 TYR A CA 1
ATOM 6665 C C . TYR A 1 850 ? 179.123 233.887 195.149 1.00 0.91 456 TYR A C 1
ATOM 6666 O O . TYR A 1 850 ? 179.905 234.729 195.592 1.00 0.91 456 TYR A O 1
ATOM 6684 N N . LEU A 1 851 ? 179.280 233.333 193.962 1.00 0.90 457 LEU A N 1
ATOM 6685 C CA . LEU A 1 851 ? 180.372 233.851 193.165 1.00 0.90 457 LEU A CA 1
ATOM 6686 C C . LEU A 1 851 ? 179.920 234.900 192.175 1.00 0.90 457 LEU A C 1
ATOM 6687 O O . LEU A 1 851 ? 178.877 234.770 191.532 1.00 0.90 457 LEU A O 1
ATOM 6703 N N . ASP A 1 852 ? 180.746 235.935 192.040 1.00 0.86 458 ASP A N 1
ATOM 6704 C CA . ASP A 1 852 ? 180.448 237.005 191.096 1.00 0.86 458 ASP A CA 1
ATOM 6705 C C . ASP A 1 852 ? 180.983 236.653 189.708 1.00 0.86 458 ASP A C 1
ATOM 6706 O O . ASP A 1 852 ? 181.463 235.541 189.474 1.00 0.86 458 ASP A O 1
ATOM 6715 N N . GLY A 1 853 ? 180.914 237.599 188.773 1.00 0.80 459 GLY A N 1
ATOM 6716 C CA . GLY A 1 853 ? 181.304 237.343 187.385 1.00 0.80 459 GLY A CA 1
ATOM 6717 C C . GLY A 1 853 ? 182.783 236.998 187.167 1.00 0.80 459 GLY A C 1
ATOM 6718 O O . GLY A 1 853 ? 183.148 236.519 186.092 1.00 0.80 459 GLY A O 1
ATOM 6722 N N . GLU A 1 854 ? 183.647 237.283 188.147 1.00 0.84 460 GLU A N 1
ATOM 6723 C CA . GLU A 1 854 ? 185.066 236.968 188.041 1.00 0.84 460 GLU A CA 1
ATOM 6724 C C . GLU A 1 854 ? 185.412 235.775 188.931 1.00 0.84 460 GLU A C 1
ATOM 6725 O O . GLU A 1 854 ? 186.580 235.396 189.057 1.00 0.84 460 GLU A O 1
ATOM 6737 N N . GLY A 1 855 ? 184.392 235.192 189.567 1.00 0.84 461 GLY A N 1
ATOM 6738 C CA . GLY A 1 855 ? 184.562 234.068 190.467 1.00 0.84 461 GLY A CA 1
ATOM 6739 C C . GLY A 1 855 ? 184.941 234.434 191.907 1.00 0.84 461 GLY A C 1
ATOM 6740 O O . GLY A 1 855 ? 185.447 233.571 192.629 1.00 0.84 461 GLY A O 1
ATOM 6744 N N . GLU A 1 856 ? 184.736 235.699 192.328 1.00 0.87 462 GLU A N 1
ATOM 6745 C CA . GLU A 1 856 ? 185.106 236.060 193.701 1.00 0.87 462 GLU A CA 1
ATOM 6746 C C . GLU A 1 856 ? 183.966 235.751 194.647 1.00 0.87 462 GLU A C 1
ATOM 6747 O O . GLU A 1 856 ? 182.801 235.754 194.252 1.00 0.87 462 GLU A O 1
ATOM 6759 N N . LYS A 1 857 ? 184.295 235.497 195.913 1.00 0.91 463 LYS A N 1
ATOM 6760 C CA . LYS A 1 857 ? 183.261 235.202 196.902 1.00 0.91 463 LYS A CA 1
ATOM 6761 C C . LYS A 1 857 ? 182.616 236.464 197.430 1.00 0.91 463 LYS A C 1
ATOM 6762 O O . LYS A 1 857 ? 183.299 237.333 197.976 1.00 0.91 463 LYS A O 1
ATOM 6781 N N . GLN A 1 858 ? 181.292 236.518 197.362 1.00 0.91 464 GLN A N 1
ATOM 6782 C CA . GLN A 1 858 ? 180.562 237.674 197.848 1.00 0.91 464 GLN A CA 1
ATOM 6783 C C . GLN A 1 858 ? 179.478 237.222 198.819 1.00 0.91 464 GLN A C 1
ATOM 6784 O O . GLN A 1 858 ? 178.894 236.159 198.663 1.00 0.91 464 GLN A O 1
ATOM 6798 N N . ASP A 1 859 ? 179.187 238.031 199.821 1.00 0.94 465 ASP A N 1
ATOM 6799 C CA . ASP A 1 859 ? 178.196 237.677 200.848 1.00 0.94 465 ASP A CA 1
ATOM 6800 C C . ASP A 1 859 ? 176.759 237.577 200.289 1.00 0.94 465 ASP A C 1
ATOM 6801 O O . ASP A 1 859 ? 176.268 238.497 199.634 1.00 0.94 465 ASP A O 1
ATOM 6810 N N . ARG A 1 860 ? 176.066 236.449 200.541 1.00 0.93 466 ARG A N 1
ATOM 6811 C CA . ARG A 1 860 ? 174.704 236.251 199.989 1.00 0.93 466 ARG A CA 1
ATOM 6812 C C . ARG A 1 860 ? 173.702 237.290 200.495 1.00 0.93 466 ARG A C 1
ATOM 6813 O O . ARG A 1 860 ? 172.624 237.473 199.914 1.00 0.93 466 ARG A O 1
ATOM 6834 N N . ARG A 1 861 ? 174.083 238.005 201.558 1.00 0.93 467 ARG A N 1
ATOM 6835 C CA . ARG A 1 861 ? 173.251 239.024 202.187 1.00 0.93 467 ARG A CA 1
ATOM 6836 C C . ARG A 1 861 ? 173.025 240.218 201.275 1.00 0.93 467 ARG A C 1
ATOM 6837 O O . ARG A 1 861 ? 172.202 241.080 201.574 1.00 0.93 467 ARG A O 1
ATOM 6858 N N . ASP A 1 862 ? 173.734 240.261 200.141 1.00 0.92 468 ASP A N 1
ATOM 6859 C CA . ASP A 1 862 ? 173.551 241.342 199.188 1.00 0.92 468 ASP A CA 1
ATOM 6860 C C . ASP A 1 862 ? 172.097 241.437 198.705 1.00 0.92 468 ASP A C 1
ATOM 6861 O O . ASP A 1 862 ? 171.643 242.529 198.361 1.00 0.92 468 ASP A O 1
ATOM 6870 N N . LEU A 1 863 ? 171.332 240.326 198.651 1.00 0.91 469 LEU A N 1
ATOM 6871 C CA . LEU A 1 863 ? 169.923 240.510 198.249 1.00 0.91 469 LEU A CA 1
ATOM 6872 C C . LEU A 1 863 ? 169.055 240.898 199.443 1.00 0.91 469 LEU A C 1
ATOM 6873 O O . LEU A 1 863 ? 168.253 240.118 199.953 1.00 0.91 469 LEU A O 1
ATOM 6889 N N . ASP A 1 864 ? 169.273 242.139 199.863 1.00 0.90 470 ASP A N 1
ATOM 6890 C CA . ASP A 1 864 ? 168.625 242.842 200.957 1.00 0.90 470 ASP A CA 1
ATOM 6891 C C . ASP A 1 864 ? 167.439 243.571 200.369 1.00 0.90 470 ASP A C 1
ATOM 6892 O O . ASP A 1 864 ? 167.022 243.253 199.261 1.00 0.90 470 ASP A O 1
ATOM 6901 N N . VAL A 1 865 ? 166.806 244.503 201.080 1.00 0.92 471 VAL A N 1
ATOM 6902 C CA . VAL A 1 865 ? 165.619 245.051 200.430 1.00 0.92 471 VAL A CA 1
ATOM 6903 C C . VAL A 1 865 ? 165.879 245.740 199.088 1.00 0.92 471 VAL A C 1
ATOM 6904 O O . VAL A 1 865 ? 165.128 245.494 198.141 1.00 0.92 471 VAL A O 1
ATOM 6917 N N . LEU A 1 866 ? 166.911 246.576 198.973 1.00 0.92 472 LEU A N 1
ATOM 6918 C CA . LEU A 1 866 ? 167.165 247.221 197.683 1.00 0.92 472 LEU A CA 1
ATOM 6919 C C . LEU A 1 866 ? 167.612 246.179 196.656 1.00 0.92 472 LEU A C 1
ATOM 6920 O O . LEU A 1 866 ? 167.232 246.236 195.478 1.00 0.92 472 LEU A O 1
ATOM 6936 N N . GLY A 1 867 ? 168.431 245.222 197.117 1.00 0.92 473 GLY A N 1
ATOM 6937 C CA . GLY A 1 867 ? 168.932 244.150 196.264 1.00 0.92 473 GLY A CA 1
ATOM 6938 C C . GLY A 1 867 ? 167.822 243.326 195.636 1.00 0.92 473 GLY A C 1
ATOM 6939 O O . GLY A 1 867 ? 167.803 243.100 194.422 1.00 0.92 473 GLY A O 1
ATOM 6943 N N . ALA A 1 868 ? 166.899 242.855 196.466 1.00 0.92 474 ALA A N 1
ATOM 6944 C CA . ALA A 1 868 ? 165.788 242.045 196.009 1.00 0.92 474 ALA A CA 1
ATOM 6945 C C . ALA A 1 868 ? 164.876 242.820 195.047 1.00 0.92 474 ALA A C 1
ATOM 6946 O O . ALA A 1 868 ? 164.376 242.234 194.079 1.00 0.92 474 ALA A O 1
ATOM 6953 N N . LEU A 1 869 ? 164.673 244.131 195.286 1.00 0.93 475 LEU A N 1
ATOM 6954 C CA . LEU A 1 869 ? 163.830 244.932 194.386 1.00 0.93 475 LEU A CA 1
ATOM 6955 C C . LEU A 1 869 ? 164.441 245.038 192.999 1.00 0.93 475 LEU A C 1
ATOM 6956 O O . LEU A 1 869 ? 163.727 244.979 191.983 1.00 0.93 475 LEU A O 1
ATOM 6972 N N . ASN A 1 870 ? 165.777 245.175 192.940 1.00 0.92 476 ASN A N 1
ATOM 6973 C CA . ASN A 1 870 ? 166.397 245.191 191.624 1.00 0.92 476 ASN A CA 1
ATOM 6974 C C . ASN A 1 870 ? 166.401 243.804 191.004 1.00 0.92 476 ASN A C 1
ATOM 6975 O O . ASN A 1 870 ? 166.155 243.653 189.813 1.00 0.92 476 ASN A O 1
ATOM 6986 N N . ALA A 1 871 ? 166.561 242.767 191.823 1.00 0.90 477 ALA A N 1
ATOM 6987 C CA . ALA A 1 871 ? 166.615 241.411 191.291 1.00 0.90 477 ALA A CA 1
ATOM 6988 C C . ALA A 1 871 ? 165.328 241.015 190.574 1.00 0.90 477 ALA A C 1
ATOM 6989 O O . ALA A 1 871 ? 165.369 240.351 189.534 1.00 0.90 477 ALA A O 1
ATOM 6996 N N . SER A 1 872 ? 164.184 241.467 191.097 1.00 0.90 478 SER A N 1
ATOM 6997 C CA . SER A 1 872 ? 162.889 241.170 190.481 1.00 0.90 478 SER A CA 1
ATOM 6998 C C . SER A 1 872 ? 162.515 242.217 189.433 1.00 0.90 478 SER A C 1
ATOM 6999 O O . SER A 1 872 ? 161.420 242.193 188.868 1.00 0.90 478 SER A O 1
ATOM 7007 N N . ASP A 1 873 ? 163.381 243.210 189.257 1.00 0.87 479 ASP A N 1
ATOM 7008 C CA . ASP A 1 873 ? 163.217 244.330 188.340 1.00 0.87 479 ASP A CA 1
ATOM 7009 C C . ASP A 1 873 ? 161.875 245.015 188.525 1.00 0.87 479 ASP A C 1
ATOM 7010 O O . ASP A 1 873 ? 161.158 245.281 187.559 1.00 0.87 479 ASP A O 1
ATOM 7019 N N . GLY A 1 874 ? 161.501 245.269 189.766 1.00 0.81 480 GLY A N 1
ATOM 7020 C CA . GLY A 1 874 ? 160.239 245.937 190.008 1.00 0.81 480 GLY A CA 1
ATOM 7021 C C . GLY A 1 874 ? 159.033 245.029 190.158 1.00 0.81 480 GLY A C 1
ATOM 7022 O O . GLY A 1 874 ? 157.917 245.499 190.429 1.00 0.81 480 GLY A O 1
ATOM 7026 N N . ASN A 1 875 ? 159.206 243.722 190.032 1.00 0.91 481 ASN A N 1
ATOM 7027 C CA . ASN A 1 875 ? 158.039 242.900 190.204 1.00 0.91 481 ASN A CA 1
ATOM 7028 C C . ASN A 1 875 ? 157.821 242.792 191.702 1.00 0.91 481 ASN A C 1
ATOM 7029 O O . ASN A 1 875 ? 158.450 241.989 192.409 1.00 0.91 481 ASN A O 1
ATOM 7040 N N . ILE A 1 876 ? 156.912 243.651 192.169 1.00 0.91 482 ILE A N 1
ATOM 7041 C CA . ILE A 1 876 ? 156.606 243.784 193.579 1.00 0.91 482 ILE A CA 1
ATOM 7042 C C . ILE A 1 876 ? 155.965 242.544 194.138 1.00 0.91 482 ILE A C 1
ATOM 7043 O O . ILE A 1 876 ? 156.136 242.250 195.314 1.00 0.91 482 ILE A O 1
ATOM 7059 N N . GLN A 1 877 ? 155.209 241.814 193.329 1.00 0.90 483 GLN A N 1
ATOM 7060 C CA . GLN A 1 877 ? 154.602 240.611 193.866 1.00 0.90 483 GLN A CA 1
ATOM 7061 C C . GLN A 1 877 ? 155.679 239.577 194.177 1.00 0.90 483 GLN A C 1
ATOM 7062 O O . GLN A 1 877 ? 155.609 238.896 195.207 1.00 0.90 483 GLN A O 1
ATOM 7076 N N . GLU A 1 878 ? 156.704 239.491 193.316 1.00 0.91 484 GLU A N 1
ATOM 7077 C CA . GLU A 1 878 ? 157.794 238.555 193.582 1.00 0.91 484 GLU A CA 1
ATOM 7078 C C . GLU A 1 878 ? 158.579 239.016 194.807 1.00 0.91 484 GLU A C 1
ATOM 7079 O O . GLU A 1 878 ? 158.967 238.205 195.663 1.00 0.91 484 GLU A O 1
ATOM 7091 N N . TRP A 1 879 ? 158.765 240.338 194.911 1.00 0.93 485 TRP A N 1
ATOM 7092 C CA . TRP A 1 879 ? 159.480 240.912 196.035 1.00 0.93 485 TRP A CA 1
ATOM 7093 C C . TRP A 1 879 ? 158.776 240.642 197.331 1.00 0.93 485 TRP A C 1
ATOM 7094 O O . TRP A 1 879 ? 159.428 240.265 198.289 1.00 0.93 485 TRP A O 1
ATOM 7115 N N . MET A 1 880 ? 157.459 240.865 197.367 1.00 0.91 486 MET A N 1
ATOM 7116 C CA . MET A 1 880 ? 156.674 240.712 198.575 1.00 0.91 486 MET A CA 1
ATOM 7117 C C . MET A 1 880 ? 156.600 239.265 199.005 1.00 0.91 486 MET A C 1
ATOM 7118 O O . MET A 1 880 ? 156.524 238.978 200.201 1.00 0.91 486 MET A O 1
ATOM 7132 N N . SER A 1 881 ? 156.604 238.330 198.048 1.00 0.90 487 SER A N 1
ATOM 7133 C CA . SER A 1 881 ? 156.589 236.928 198.442 1.00 0.90 487 SER A CA 1
ATOM 7134 C C . SER A 1 881 ? 157.873 236.638 199.221 1.00 0.90 487 SER A C 1
ATOM 7135 O O . SER A 1 881 ? 157.848 236.072 200.328 1.00 0.90 487 SER A O 1
ATOM 7143 N N . TRP A 1 882 ? 159.000 237.102 198.666 1.00 0.91 488 TRP A N 1
ATOM 7144 C CA . TRP A 1 882 ? 160.283 236.966 199.340 1.00 0.91 488 TRP A CA 1
ATOM 7145 C C . TRP A 1 882 ? 160.333 237.695 200.659 1.00 0.91 488 TRP A C 1
ATOM 7146 O O . TRP A 1 882 ? 160.822 237.171 201.660 1.00 0.91 488 TRP A O 1
ATOM 7167 N N . TYR A 1 883 ? 159.857 238.935 200.663 1.00 0.90 489 TYR A N 1
ATOM 7168 C CA . TYR A 1 883 ? 159.923 239.781 201.830 1.00 0.90 489 TYR A CA 1
ATOM 7169 C C . TYR A 1 883 ? 159.116 239.151 202.956 1.00 0.90 489 TYR A C 1
ATOM 7170 O O . TYR A 1 883 ? 159.611 239.045 204.073 1.00 0.90 489 TYR A O 1
ATOM 7188 N N . GLY A 1 884 ? 157.933 238.599 202.661 1.00 0.86 490 GLY A N 1
ATOM 7189 C CA . GLY A 1 884 ? 157.138 237.945 203.692 1.00 0.86 490 GLY A CA 1
ATOM 7190 C C . GLY A 1 884 ? 157.887 236.726 204.229 1.00 0.86 490 GLY A C 1
ATOM 7191 O O . GLY A 1 884 ? 157.949 236.492 205.438 1.00 0.86 490 GLY A O 1
ATOM 7195 N N . THR A 1 885 ? 158.595 236.023 203.342 1.00 0.87 491 THR A N 1
ATOM 7196 C CA . THR A 1 885 ? 159.390 234.861 203.744 1.00 0.87 491 THR A CA 1
ATOM 7197 C C . THR A 1 885 ? 160.429 235.256 204.788 1.00 0.87 491 THR A C 1
ATOM 7198 O O . THR A 1 885 ? 160.711 234.488 205.705 1.00 0.87 491 THR A O 1
ATOM 7209 N N . GLN A 1 886 ? 160.999 236.453 204.638 1.00 0.86 492 GLN A N 1
ATOM 7210 C CA . GLN A 1 886 ? 162.034 236.940 205.545 1.00 0.86 492 GLN A CA 1
ATOM 7211 C C . GLN A 1 886 ? 161.492 237.673 206.777 1.00 0.86 492 GLN A C 1
ATOM 7212 O O . GLN A 1 886 ? 162.279 238.201 207.570 1.00 0.86 492 GLN A O 1
ATOM 7226 N N . CYS A 1 887 ? 160.168 237.810 206.902 1.00 0.81 493 CYS A N 1
ATOM 7227 C CA . CYS A 1 887 ? 159.601 238.591 208.005 1.00 0.81 493 CYS A CA 1
ATOM 7228 C C . CYS A 1 887 ? 158.564 237.870 208.866 1.00 0.81 493 CYS A C 1
ATOM 7229 O O . CYS A 1 887 ? 158.484 238.104 210.076 1.00 0.81 493 CYS A O 1
ATOM 7237 N N . ASN A 1 888 ? 157.740 237.034 208.252 1.00 0.79 494 ASN A N 1
ATOM 7238 C CA . ASN A 1 888 ? 156.676 236.356 208.964 1.00 0.79 494 ASN A CA 1
ATOM 7239 C C . ASN A 1 888 ? 157.264 235.154 209.653 1.00 0.79 494 ASN A C 1
ATOM 7240 O O . ASN A 1 888 ? 157.585 234.157 209.024 1.00 0.79 494 ASN A O 1
ATOM 7251 N N . VAL A 1 889 ? 157.376 235.221 210.965 1.00 0.74 495 VAL A N 1
ATOM 7252 C CA . VAL A 1 889 ? 158.052 234.158 211.683 1.00 0.74 495 VAL A CA 1
ATOM 7253 C C . VAL A 1 889 ? 157.095 233.267 212.421 1.00 0.74 495 VAL A C 1
ATOM 7254 O O . VAL A 1 889 ? 157.481 232.503 213.302 1.00 0.74 495 VAL A O 1
ATOM 7267 N N . ALA A 1 890 ? 155.825 233.322 212.005 1.00 0.78 496 ALA A N 1
ATOM 7268 C CA . ALA A 1 890 ? 154.844 232.321 212.414 1.00 0.78 496 ALA A CA 1
ATOM 7269 C C . ALA A 1 890 ? 154.960 231.097 211.531 1.00 0.78 496 ALA A C 1
ATOM 7270 O O . ALA A 1 890 ? 154.338 230.062 211.780 1.00 0.78 496 ALA A O 1
ATOM 7277 N N . VAL A 1 891 ? 155.743 231.249 210.480 1.00 0.78 497 VAL A N 1
ATOM 7278 C CA . VAL A 1 891 ? 155.990 230.225 209.501 1.00 0.78 497 VAL A CA 1
ATOM 7279 C C . VAL A 1 891 ? 157.198 229.445 209.971 1.00 0.78 497 VAL A C 1
ATOM 7280 O O . VAL A 1 891 ? 158.270 230.007 210.189 1.00 0.78 497 VAL A O 1
ATOM 7293 N N . HIS A 1 892 ? 157.065 228.137 210.063 1.00 0.80 498 HIS A N 1
ATOM 7294 C CA . HIS A 1 892 ? 158.176 227.340 210.536 1.00 0.80 498 HIS A CA 1
ATOM 7295 C C . HIS A 1 892 ? 159.420 227.667 209.702 1.00 0.80 498 HIS A C 1
ATOM 7296 O O . HIS A 1 892 ? 159.326 227.694 208.469 1.00 0.80 498 HIS A O 1
ATOM 7310 N N . PRO A 1 893 ? 160.610 227.837 210.320 1.00 0.80 499 PRO A N 1
ATOM 7311 C CA . PRO A 1 893 ? 161.850 228.215 209.675 1.00 0.80 499 PRO A CA 1
ATOM 7312 C C . PRO A 1 893 ? 162.311 227.293 208.571 1.00 0.80 499 PRO A C 1
ATOM 7313 O O . PRO A 1 893 ? 163.087 227.728 207.725 1.00 0.80 499 PRO A O 1
ATOM 7324 N N . GLU A 1 894 ? 161.868 226.035 208.556 1.00 0.79 500 GLU A N 1
ATOM 7325 C CA . GLU A 1 894 ? 162.300 225.167 207.477 1.00 0.79 500 GLU A CA 1
ATOM 7326 C C . GLU A 1 894 ? 161.623 225.609 206.198 1.00 0.79 500 GLU A C 1
ATOM 7327 O O . GLU A 1 894 ? 162.174 225.491 205.103 1.00 0.79 500 GLU A O 1
ATOM 7339 N N . LEU A 1 895 ? 160.379 226.068 206.322 1.00 0.82 501 LEU A N 1
ATOM 7340 C CA . LEU A 1 895 ? 159.610 226.438 205.160 1.00 0.82 501 LEU A CA 1
ATOM 7341 C C . LEU A 1 895 ? 160.210 227.699 204.611 1.00 0.82 501 LEU A C 1
ATOM 7342 O O . LEU A 1 895 ? 160.270 227.892 203.390 1.00 0.82 501 LEU A O 1
ATOM 7358 N N . ARG A 1 896 ? 160.634 228.562 205.543 1.00 0.85 502 ARG A N 1
ATOM 7359 C CA . ARG A 1 896 ? 161.237 229.818 205.151 1.00 0.85 502 ARG A CA 1
ATOM 7360 C C . ARG A 1 896 ? 162.599 229.581 204.518 1.00 0.85 502 ARG A C 1
ATOM 7361 O O . ARG A 1 896 ? 162.941 230.217 203.520 1.00 0.85 502 ARG A O 1
ATOM 7382 N N . ALA A 1 897 ? 163.372 228.646 205.074 1.00 0.86 503 ALA A N 1
ATOM 7383 C CA . ALA A 1 897 ? 164.684 228.353 204.533 1.00 0.86 503 ALA A CA 1
ATOM 7384 C C . ALA A 1 897 ? 164.583 227.806 203.124 1.00 0.86 503 ALA A C 1
ATOM 7385 O O . ALA A 1 897 ? 165.381 228.174 202.258 1.00 0.86 503 ALA A O 1
ATOM 7392 N N . ARG A 1 898 ? 163.569 226.969 202.874 1.00 0.85 504 ARG A N 1
ATOM 7393 C CA . ARG A 1 898 ? 163.420 226.410 201.544 1.00 0.85 504 ARG A CA 1
ATOM 7394 C C . ARG A 1 898 ? 163.065 227.488 200.538 1.00 0.85 504 ARG A C 1
ATOM 7395 O O . ARG A 1 898 ? 163.653 227.532 199.450 1.00 0.85 504 ARG A O 1
ATOM 7416 N N . GLN A 1 899 ? 162.185 228.419 200.922 1.00 0.88 505 GLN A N 1
ATOM 7417 C CA . GLN A 1 899 ? 161.843 229.461 199.972 1.00 0.88 505 GLN A CA 1
ATOM 7418 C C . GLN A 1 899 ? 162.974 230.453 199.779 1.00 0.88 505 GLN A C 1
ATOM 7419 O O . GLN A 1 899 ? 163.128 231.009 198.687 1.00 0.88 505 GLN A O 1
ATOM 7433 N N . SER A 1 900 ? 163.784 230.661 200.819 1.00 0.89 506 SER A N 1
ATOM 7434 C CA . SER A 1 900 ? 164.910 231.575 200.697 1.00 0.89 506 SER A CA 1
ATOM 7435 C C . SER A 1 900 ? 165.922 231.014 199.711 1.00 0.89 506 SER A C 1
ATOM 7436 O O . SER A 1 900 ? 166.470 231.749 198.887 1.00 0.89 506 SER A O 1
ATOM 7444 N N . LYS A 1 901 ? 166.132 229.698 199.768 1.00 0.90 507 LYS A N 1
ATOM 7445 C CA . LYS A 1 901 ? 167.050 229.051 198.845 1.00 0.90 507 LYS A CA 1
ATOM 7446 C C . LYS A 1 901 ? 166.486 229.060 197.420 1.00 0.90 507 LYS A C 1
ATOM 7447 O O . LYS A 1 901 ? 167.243 229.233 196.455 1.00 0.90 507 LYS A O 1
ATOM 7466 N N . ASN A 1 902 ? 165.154 228.912 197.285 1.00 0.89 508 ASN A N 1
ATOM 7467 C CA . ASN A 1 902 ? 164.556 228.944 195.956 1.00 0.89 508 ASN A CA 1
ATOM 7468 C C . ASN A 1 902 ? 164.777 230.322 195.335 1.00 0.89 508 ASN A C 1
ATOM 7469 O O . ASN A 1 902 ? 165.125 230.450 194.152 1.00 0.89 508 ASN A O 1
ATOM 7480 N N . PHE A 1 903 ? 164.571 231.378 196.129 1.00 0.91 509 PHE A N 1
ATOM 7481 C CA . PHE A 1 903 ? 164.799 232.741 195.677 1.00 0.91 509 PHE A CA 1
ATOM 7482 C C . PHE A 1 903 ? 166.274 232.965 195.329 1.00 0.91 509 PHE A C 1
ATOM 7483 O O . PHE A 1 903 ? 166.536 233.538 194.275 1.00 0.91 509 PHE A O 1
ATOM 7500 N N . ASP A 1 904 ? 167.258 232.459 196.088 1.00 0.91 510 ASP A N 1
ATOM 7501 C CA . ASP A 1 904 ? 168.620 232.665 195.626 1.00 0.91 510 ASP A CA 1
ATOM 7502 C C . ASP A 1 904 ? 168.885 232.006 194.287 1.00 0.91 510 ASP A C 1
ATOM 7503 O O . ASP A 1 904 ? 169.481 232.627 193.408 1.00 0.91 510 ASP A O 1
ATOM 7512 N N . ARG A 1 905 ? 168.358 230.808 194.048 1.00 0.89 511 ARG A N 1
ATOM 7513 C CA . ARG A 1 905 ? 168.673 230.220 192.749 1.00 0.89 511 ARG A CA 1
ATOM 7514 C C . ARG A 1 905 ? 168.130 231.057 191.585 1.00 0.89 511 ARG A C 1
ATOM 7515 O O . ARG A 1 905 ? 168.812 231.245 190.571 1.00 0.89 511 ARG A O 1
ATOM 7536 N N . GLN A 1 906 ? 166.916 231.610 191.754 1.00 0.90 512 GLN A N 1
ATOM 7537 C CA . GLN A 1 906 ? 166.336 232.437 190.693 1.00 0.90 512 GLN A CA 1
ATOM 7538 C C . GLN A 1 906 ? 166.947 233.837 190.554 1.00 0.90 512 GLN A C 1
ATOM 7539 O O . GLN A 1 906 ? 167.075 234.351 189.440 1.00 0.90 512 GLN A O 1
ATOM 7553 N N . TYR A 1 907 ? 167.288 234.466 191.677 1.00 0.86 513 TYR A N 1
ATOM 7554 C CA . TYR A 1 907 ? 167.759 235.847 191.655 1.00 0.86 513 TYR A CA 1
ATOM 7555 C C . TYR A 1 907 ? 169.251 236.098 191.878 1.00 0.86 513 TYR A C 1
ATOM 7556 O O . TYR A 1 907 ? 169.775 237.122 191.436 1.00 0.86 513 TYR A O 1
ATOM 7574 N N . LEU A 1 908 ? 169.939 235.203 192.572 1.00 0.84 514 LEU A N 1
ATOM 7575 C CA . LEU A 1 908 ? 171.344 235.383 192.893 1.00 0.84 514 LEU A CA 1
ATOM 7576 C C . LEU A 1 908 ? 172.172 234.539 191.931 1.00 0.84 514 LEU A C 1
ATOM 7577 O O . LEU A 1 908 ? 173.233 234.954 191.456 1.00 0.84 514 LEU A O 1
ATOM 7593 N N . GLY A 1 909 ? 171.651 233.353 191.629 1.00 0.80 515 GLY A N 1
ATOM 7594 C CA . GLY A 1 909 ? 172.291 232.401 190.736 1.00 0.80 515 GLY A CA 1
ATOM 7595 C C . GLY A 1 909 ? 172.437 231.039 191.387 1.00 0.80 515 GLY A C 1
ATOM 7596 O O . GLY A 1 909 ? 172.091 230.850 192.551 1.00 0.80 515 GLY A O 1
ATOM 7600 N N . ASN A 1 910 ? 172.938 230.066 190.627 1.00 0.75 516 ASN A N 1
ATOM 7601 C CA . ASN A 1 910 ? 173.088 228.728 191.188 1.00 0.75 516 ASN A CA 1
ATOM 7602 C C . ASN A 1 910 ? 174.466 228.529 191.814 1.00 0.75 516 ASN A C 1
ATOM 7603 O O . ASN A 1 910 ? 174.714 227.531 192.495 1.00 0.75 516 ASN A O 1
ATOM 7614 N N . SER A 1 911 ? 175.348 229.514 191.654 1.00 0.84 517 SER A N 1
ATOM 7615 C CA . SER A 1 911 ? 176.696 229.441 192.209 1.00 0.84 517 SER A CA 1
ATOM 7616 C C . SER A 1 911 ? 176.678 229.960 193.631 1.00 0.84 517 SER A C 1
ATOM 7617 O O . SER A 1 911 ? 177.315 230.967 193.963 1.00 0.84 517 SER A O 1
ATOM 7625 N N . VAL A 1 912 ? 175.906 229.274 194.470 1.00 0.88 518 VAL A N 1
ATOM 7626 C CA . VAL A 1 912 ? 175.724 229.713 195.843 1.00 0.88 518 VAL A CA 1
ATOM 7627 C C . VAL A 1 912 ? 176.058 228.597 196.813 1.00 0.88 518 VAL A C 1
ATOM 7628 O O . VAL A 1 912 ? 175.546 227.483 196.713 1.00 0.88 518 VAL A O 1
ATOM 7641 N N . THR A 1 913 ? 176.917 228.932 197.757 1.00 0.87 519 THR A N 1
ATOM 7642 C CA . THR A 1 913 ? 177.373 228.028 198.797 1.00 0.87 519 THR A CA 1
ATOM 7643 C C . THR A 1 913 ? 176.870 228.484 200.140 1.00 0.87 519 THR A C 1
ATOM 7644 O O . THR A 1 913 ? 176.961 229.661 200.494 1.00 0.87 519 THR A O 1
ATOM 7655 N N . TYR A 1 914 ? 176.314 227.564 200.901 1.00 0.87 520 TYR A N 1
ATOM 7656 C CA . TYR A 1 914 ? 175.785 227.944 202.191 1.00 0.87 520 TYR A CA 1
ATOM 7657 C C . TYR A 1 914 ? 176.764 227.613 203.300 1.00 0.87 520 TYR A C 1
ATOM 7658 O O . TYR A 1 914 ? 177.458 226.596 203.244 1.00 0.87 520 TYR A O 1
ATOM 7676 N N . THR A 1 915 ? 176.812 228.488 204.299 1.00 0.84 521 THR A N 1
ATOM 7677 C CA . THR A 1 915 ? 177.702 228.345 205.443 1.00 0.84 521 THR A CA 1
ATOM 7678 C C . THR A 1 915 ? 176.913 228.434 206.743 1.00 0.84 521 THR A C 1
ATOM 7679 O O . THR A 1 915 ? 175.699 228.622 206.738 1.00 0.84 521 THR A O 1
ATOM 7690 N N . THR A 1 916 ? 177.604 228.205 207.853 1.00 0.87 522 THR A N 1
ATOM 7691 C CA . THR A 1 916 ? 177.044 228.184 209.192 1.00 0.87 522 THR A CA 1
ATOM 7692 C C . THR A 1 916 ? 176.099 229.336 209.454 1.00 0.87 522 THR A C 1
ATOM 7693 O O . THR A 1 916 ? 176.458 230.489 209.258 1.00 0.87 522 THR A O 1
ATOM 7704 N N . ARG A 1 917 ? 174.913 228.986 209.957 1.00 0.90 523 ARG A N 1
ATOM 7705 C CA . ARG A 1 917 ? 173.807 229.897 210.271 1.00 0.90 523 ARG A CA 1
ATOM 7706 C C . ARG A 1 917 ? 174.031 230.687 211.557 1.00 0.90 523 ARG A C 1
ATOM 7707 O O . ARG A 1 917 ? 174.849 230.304 212.395 1.00 0.90 523 ARG A O 1
ATOM 7728 N N . ALA A 1 918 ? 173.287 231.795 211.707 1.00 0.93 524 ALA A N 1
ATOM 7729 C CA . ALA A 1 918 ? 173.434 232.634 212.906 1.00 0.93 524 ALA A CA 1
ATOM 7730 C C . ALA A 1 918 ? 172.132 233.292 213.363 1.00 0.93 524 ALA A C 1
ATOM 7731 O O . ALA A 1 918 ? 171.142 233.378 212.634 1.00 0.93 524 ALA A O 1
ATOM 7738 N N . HIS A 1 919 ? 172.142 233.708 214.623 1.00 0.92 525 HIS A N 1
ATOM 7739 C CA . HIS A 1 919 ? 171.054 234.417 215.274 1.00 0.92 525 HIS A CA 1
ATOM 7740 C C . HIS A 1 919 ? 171.177 235.907 215.095 1.00 0.92 525 HIS A C 1
ATOM 7741 O O . HIS A 1 919 ? 172.230 236.411 214.705 1.00 0.92 525 HIS A O 1
ATOM 7755 N N . ARG A 1 920 ? 170.073 236.616 215.289 1.00 0.91 526 ARG A N 1
ATOM 7756 C CA . ARG A 1 920 ? 170.136 238.071 215.296 1.00 0.91 526 ARG A CA 1
ATOM 7757 C C . ARG A 1 920 ? 169.316 238.578 216.467 1.00 0.91 526 ARG A C 1
ATOM 7758 O O . ARG A 1 920 ? 168.279 237.982 216.807 1.00 0.91 526 ARG A O 1
ATOM 7779 N N . GLY A 1 921 ? 169.754 239.694 217.049 1.00 0.92 527 GLY A N 1
ATOM 7780 C CA . GLY A 1 921 ? 168.992 240.306 218.123 1.00 0.92 527 GLY A CA 1
ATOM 7781 C C . GLY A 1 921 ? 169.150 241.807 218.157 1.00 0.92 527 GLY A C 1
ATOM 7782 O O . GLY A 1 921 ? 170.015 242.383 217.495 1.00 0.92 527 GLY A O 1
ATOM 7786 N N . ILE A 1 922 ? 168.337 242.446 218.976 1.00 0.93 528 ILE A N 1
ATOM 7787 C CA . ILE A 1 922 ? 168.270 243.891 219.054 1.00 0.93 528 ILE A CA 1
ATOM 7788 C C . ILE A 1 922 ? 168.895 244.341 220.341 1.00 0.93 528 ILE A C 1
ATOM 7789 O O . ILE A 1 922 ? 168.552 243.842 221.413 1.00 0.93 528 ILE A O 1
ATOM 7805 N N . TRP A 1 923 ? 169.805 245.280 220.265 1.00 0.92 529 TRP A N 1
ATOM 7806 C CA . TRP A 1 923 ? 170.411 245.743 221.488 1.00 0.92 529 TRP A CA 1
ATOM 7807 C C . TRP A 1 923 ? 169.463 246.686 222.169 1.00 0.92 529 TRP A C 1
ATOM 7808 O O . TRP A 1 923 ? 168.920 247.605 221.555 1.00 0.92 529 TRP A O 1
ATOM 7829 N N . ASN A 1 924 ? 169.241 246.442 223.451 1.00 0.91 530 ASN A N 1
ATOM 7830 C CA . ASN A 1 924 ? 168.316 247.256 224.207 1.00 0.91 530 ASN A CA 1
ATOM 7831 C C . ASN A 1 924 ? 168.811 248.700 224.188 1.00 0.91 530 ASN A C 1
ATOM 7832 O O . ASN A 1 924 ? 169.950 248.940 224.592 1.00 0.91 530 ASN A O 1
ATOM 7843 N N . PRO A 1 925 ? 167.993 249.695 223.798 1.00 0.87 531 PRO A N 1
ATOM 7844 C CA . PRO A 1 925 ? 168.363 251.099 223.743 1.00 0.87 531 PRO A CA 1
ATOM 7845 C C . PRO A 1 925 ? 168.927 251.607 225.070 1.00 0.87 531 PRO A C 1
ATOM 7846 O O . PRO A 1 925 ? 169.701 252.573 225.062 1.00 0.87 531 PRO A O 1
ATOM 7857 N N . LYS A 1 926 ? 168.562 250.989 226.196 1.00 0.90 532 LYS A N 1
ATOM 7858 C CA . LYS A 1 926 ? 169.078 251.440 227.477 1.00 0.90 532 LYS A CA 1
ATOM 7859 C C . LYS A 1 926 ? 170.478 250.891 227.725 1.00 0.90 532 LYS A C 1
ATOM 7860 O O . LYS A 1 926 ? 171.265 251.506 228.443 1.00 0.90 532 LYS A O 1
ATOM 7879 N N . PHE A 1 927 ? 170.792 249.727 227.138 1.00 0.92 533 PHE A N 1
ATOM 7880 C CA . PHE A 1 927 ? 172.109 249.132 227.259 1.00 0.92 533 PHE A CA 1
ATOM 7881 C C . PHE A 1 927 ? 173.029 250.049 226.522 1.00 0.92 533 PHE A C 1
ATOM 7882 O O . PHE A 1 927 ? 174.155 250.317 226.937 1.00 0.92 533 PHE A O 1
ATOM 7899 N N . ILE A 1 928 ? 172.545 250.472 225.356 1.00 0.89 534 ILE A N 1
ATOM 7900 C CA . ILE A 1 928 ? 173.327 251.327 224.497 1.00 0.89 534 ILE A CA 1
ATOM 7901 C C . ILE A 1 928 ? 173.552 252.672 225.164 1.00 0.89 534 ILE A C 1
ATOM 7902 O O . ILE A 1 928 ? 174.683 253.173 225.180 1.00 0.89 534 ILE A O 1
ATOM 7918 N N . GLU A 1 929 ? 172.492 253.263 225.734 1.00 0.88 535 GLU A N 1
ATOM 7919 C CA . GLU A 1 929 ? 172.651 254.536 226.410 1.00 0.88 535 GLU A CA 1
ATOM 7920 C C . GLU A 1 929 ? 173.675 254.454 227.504 1.00 0.88 535 GLU A C 1
ATOM 7921 O O . GLU A 1 929 ? 174.564 255.301 227.585 1.00 0.88 535 GLU A O 1
ATOM 7933 N N . ALA A 1 930 ? 173.589 253.399 228.312 1.00 0.91 536 ALA A N 1
ATOM 7934 C CA . ALA A 1 930 ? 174.486 253.241 229.422 1.00 0.91 536 ALA A CA 1
ATOM 7935 C C . ALA A 1 930 ? 175.906 252.971 228.985 1.00 0.91 536 ALA A C 1
ATOM 7936 O O . ALA A 1 930 ? 176.838 253.492 229.569 1.00 0.91 536 ALA A O 1
ATOM 7943 N N . LEU A 1 931 ? 176.111 252.154 227.957 1.00 0.92 537 LEU A N 1
ATOM 7944 C CA . LEU A 1 931 ? 177.481 251.913 227.537 1.00 0.92 537 LEU A CA 1
ATOM 7945 C C . LEU A 1 931 ? 178.137 253.168 227.013 1.00 0.92 537 LEU A C 1
ATOM 7946 O O . LEU A 1 931 ? 179.232 253.531 227.457 1.00 0.92 537 LEU A O 1
ATOM 7962 N N . ASP A 1 932 ? 177.433 253.893 226.140 1.00 0.87 538 ASP A N 1
ATOM 7963 C CA . ASP A 1 932 ? 178.035 255.068 225.534 1.00 0.87 538 ASP A CA 1
ATOM 7964 C C . ASP A 1 932 ? 178.218 256.196 226.531 1.00 0.87 538 ASP A C 1
ATOM 7965 O O . ASP A 1 932 ? 179.298 256.806 226.613 1.00 0.87 538 ASP A O 1
ATOM 7974 N N . LYS A 1 933 ? 177.180 256.470 227.318 1.00 0.88 539 LYS A N 1
ATOM 7975 C CA . LYS A 1 933 ? 177.299 257.532 228.270 1.00 0.88 539 LYS A CA 1
ATOM 7976 C C . LYS A 1 933 ? 178.235 257.166 229.380 1.00 0.88 539 LYS A C 1
ATOM 7977 O O . LYS A 1 933 ? 178.989 258.023 229.807 1.00 0.88 539 LYS A O 1
ATOM 7996 N N . ALA A 1 934 ? 178.246 255.912 229.843 1.00 0.90 540 ALA A N 1
ATOM 7997 C CA . ALA A 1 934 ? 179.124 255.583 230.946 1.00 0.90 540 ALA A CA 1
ATOM 7998 C C . ALA A 1 934 ? 180.574 255.745 230.570 1.00 0.90 540 ALA A C 1
ATOM 7999 O O . ALA A 1 934 ? 181.362 256.184 231.398 1.00 0.90 540 ALA A O 1
ATOM 8006 N N . ILE A 1 935 ? 180.944 255.414 229.331 1.00 0.88 541 ILE A N 1
ATOM 8007 C CA . ILE A 1 935 ? 182.338 255.596 228.941 1.00 0.88 541 ILE A CA 1
ATOM 8008 C C . ILE A 1 935 ? 182.671 257.092 228.858 1.00 0.88 541 ILE A C 1
ATOM 8009 O O . ILE A 1 935 ? 183.687 257.561 229.388 1.00 0.88 541 ILE A O 1
ATOM 8025 N N . ALA A 1 936 ? 181.786 257.860 228.219 1.00 0.85 542 ALA A N 1
ATOM 8026 C CA . ALA A 1 936 ? 182.018 259.295 228.098 1.00 0.85 542 ALA A CA 1
ATOM 8027 C C . ALA A 1 936 ? 182.042 259.995 229.465 1.00 0.85 542 ALA A C 1
ATOM 8028 O O . ALA A 1 936 ? 182.828 260.919 229.698 1.00 0.85 542 ALA A O 1
ATOM 8035 N N . SER A 1 937 ? 181.237 259.501 230.397 1.00 0.85 543 SER A N 1
ATOM 8036 C CA . SER A 1 937 ? 181.048 260.066 231.728 1.00 0.85 543 SER A CA 1
ATOM 8037 C C . SER A 1 937 ? 182.198 259.803 232.667 1.00 0.85 543 SER A C 1
ATOM 8038 O O . SER A 1 937 ? 182.233 260.349 233.771 1.00 0.85 543 SER A O 1
ATOM 8046 N N . VAL A 1 938 ? 183.143 258.963 232.251 1.00 0.83 544 VAL A N 1
ATOM 8047 C CA . VAL A 1 938 ? 184.276 258.682 233.103 1.00 0.83 544 VAL A CA 1
ATOM 8048 C C . VAL A 1 938 ? 185.503 259.335 232.487 1.00 0.83 544 VAL A C 1
ATOM 8049 O O . VAL A 1 938 ? 186.630 259.115 232.939 1.00 0.83 544 VAL A O 1
ATOM 8062 N N . GLY A 1 939 ? 185.254 260.163 231.456 1.00 0.74 545 GLY A N 1
ATOM 8063 C CA . GLY A 1 939 ? 186.277 260.942 230.788 1.00 0.74 545 GLY A CA 1
ATOM 8064 C C . GLY A 1 939 ? 186.980 260.323 229.594 1.00 0.74 545 GLY A C 1
ATOM 8065 O O . GLY A 1 939 ? 187.948 260.911 229.097 1.00 0.74 545 GLY A O 1
ATOM 8069 N N . LEU A 1 940 ? 186.524 259.182 229.068 1.00 0.80 546 LEU A N 1
ATOM 8070 C CA . LEU A 1 940 ? 187.272 258.657 227.935 1.00 0.80 546 LEU A CA 1
ATOM 8071 C C . LEU A 1 940 ? 186.713 259.230 226.645 1.00 0.80 546 LEU A C 1
ATOM 8072 O O . LEU A 1 940 ? 186.019 258.559 225.881 1.00 0.80 546 LEU A O 1
ATOM 8088 N N . THR A 1 941 ? 187.036 260.492 226.438 1.00 0.77 547 THR A N 1
ATOM 8089 C CA . THR A 1 941 ? 186.523 261.287 225.336 1.00 0.77 547 THR A CA 1
ATOM 8090 C C . THR A 1 941 ? 187.071 260.827 224.005 1.00 0.77 547 THR A C 1
ATOM 8091 O O . THR A 1 941 ? 188.283 260.569 223.881 1.00 0.77 547 THR A O 1
ATOM 8102 N N . VAL A 1 942 ? 186.156 260.729 223.030 1.00 0.78 548 VAL A N 1
ATOM 8103 C CA . VAL A 1 942 ? 186.475 260.378 221.666 1.00 0.78 548 VAL A CA 1
ATOM 8104 C C . VAL A 1 942 ? 186.029 261.481 220.713 1.00 0.78 548 VAL A C 1
ATOM 8105 O O . VAL A 1 942 ? 184.870 261.896 220.731 1.00 0.78 548 VAL A O 1
ATOM 8118 N N . ALA A 1 943 ? 186.950 261.931 219.872 1.00 0.78 549 ALA A N 1
ATOM 8119 C CA . ALA A 1 943 ? 186.674 262.961 218.880 1.00 0.78 549 ALA A CA 1
ATOM 8120 C C . ALA A 1 943 ? 186.183 262.370 217.575 1.00 0.78 549 ALA A C 1
ATOM 8121 O O . ALA A 1 943 ? 186.670 261.336 217.126 1.00 0.78 549 ALA A O 1
ATOM 8128 N N . MET A 1 944 ? 185.295 263.061 216.895 1.00 0.78 550 MET A N 1
ATOM 8129 C CA . MET A 1 944 ? 184.902 262.547 215.596 1.00 0.78 550 MET A CA 1
ATOM 8130 C C . MET A 1 944 ? 185.844 263.112 214.570 1.00 0.78 550 MET A C 1
ATOM 8131 O O . MET A 1 944 ? 186.118 264.308 214.587 1.00 0.78 550 MET A O 1
ATOM 8145 N N . ASP A 1 945 ? 186.326 262.260 213.669 1.00 0.75 551 ASP A N 1
ATOM 8146 C CA . ASP A 1 945 ? 187.222 262.722 212.616 1.00 0.75 551 ASP A CA 1
ATOM 8147 C C . ASP A 1 945 ? 186.446 263.433 211.518 1.00 0.75 551 ASP A C 1
ATOM 8148 O O . ASP A 1 945 ? 186.924 264.386 210.898 1.00 0.75 551 ASP A O 1
ATOM 8157 N N . ASN A 1 946 ? 185.209 263.008 211.284 1.00 0.72 552 ASN A N 1
ATOM 8158 C CA . ASN A 1 946 ? 184.401 263.615 210.236 1.00 0.72 552 ASN A CA 1
ATOM 8159 C C . ASN A 1 946 ? 183.664 264.823 210.792 1.00 0.72 552 ASN A C 1
ATOM 8160 O O . ASN A 1 946 ? 182.432 264.862 210.879 1.00 0.72 552 ASN A O 1
ATOM 8171 N N . VAL A 1 947 ? 184.413 265.841 211.233 1.00 0.62 553 VAL A N 1
ATOM 8172 C CA . VAL A 1 947 ? 183.922 266.928 212.113 1.00 0.62 553 VAL A CA 1
ATOM 8173 C C . VAL A 1 947 ? 182.653 267.596 211.582 1.00 0.62 553 VAL A C 1
ATOM 8174 O O . VAL A 1 947 ? 181.747 267.910 212.351 1.00 0.62 553 VAL A O 1
ATOM 8187 N N . ALA A 1 948 ? 182.551 267.745 210.265 1.00 0.60 554 ALA A N 1
ATOM 8188 C CA . ALA A 1 948 ? 181.300 268.011 209.566 1.00 0.60 554 ALA A CA 1
ATOM 8189 C C . ALA A 1 948 ? 181.291 267.278 208.220 1.00 0.60 554 ALA A C 1
ATOM 8190 O O . ALA A 1 948 ? 182.345 267.034 207.632 1.00 0.60 554 ALA A O 1
ATOM 8197 N N . GLN A 1 949 ? 180.108 266.949 207.705 1.00 0.63 555 GLN A N 1
ATOM 8198 C CA . GLN A 1 949 ? 179.934 266.168 206.482 1.00 0.63 555 GLN A CA 1
ATOM 8199 C C . GLN A 1 949 ? 180.485 266.911 205.255 1.00 0.63 555 GLN A C 1
ATOM 8200 O O . GLN A 1 949 ? 180.426 266.421 204.122 1.00 0.63 555 GLN A O 1
ATOM 8214 N N . ALA B 1 413 ? 228.389 175.169 223.506 1.00 0.33 19 ALA B N 1
ATOM 8215 C CA . ALA B 1 413 ? 228.268 176.611 223.318 1.00 0.33 19 ALA B CA 1
ATOM 8216 C C . ALA B 1 413 ? 227.416 177.234 224.434 1.00 0.33 19 ALA B C 1
ATOM 8217 O O . ALA B 1 413 ? 227.765 178.305 224.931 1.00 0.33 19 ALA B O 1
ATOM 8224 N N . GLY B 1 414 ? 226.309 176.572 224.863 1.00 0.31 20 GLY B N 1
ATOM 8225 C CA . GLY B 1 414 ? 225.365 177.079 225.885 1.00 0.31 20 GLY B CA 1
ATOM 8226 C C . GLY B 1 414 ? 226.021 177.403 227.233 1.00 0.31 20 GLY B C 1
ATOM 8227 O O . GLY B 1 414 ? 225.648 178.375 227.903 1.00 0.31 20 GLY B O 1
ATOM 8231 N N . ASN B 1 415 ? 227.041 176.624 227.601 1.00 0.33 21 ASN B N 1
ATOM 8232 C CA . ASN B 1 415 ? 227.739 176.846 228.861 1.00 0.33 21 ASN B CA 1
ATOM 8233 C C . ASN B 1 415 ? 228.587 178.102 228.801 1.00 0.33 21 ASN B C 1
ATOM 8234 O O . ASN B 1 415 ? 228.945 178.669 229.829 1.00 0.33 21 ASN B O 1
ATOM 8245 N N . LEU B 1 416 ? 228.951 178.503 227.589 1.00 0.38 22 LEU B N 1
ATOM 8246 C CA . LEU B 1 416 ? 229.812 179.633 227.367 1.00 0.38 22 LEU B CA 1
ATOM 8247 C C . LEU B 1 416 ? 228.969 180.856 227.107 1.00 0.38 22 LEU B C 1
ATOM 8248 O O . LEU B 1 416 ? 229.269 181.945 227.599 1.00 0.38 22 LEU B O 1
ATOM 8264 N N . ASN B 1 417 ? 227.827 180.646 226.452 1.00 0.36 23 ASN B N 1
ATOM 8265 C CA . ASN B 1 417 ? 226.944 181.731 226.072 1.00 0.36 23 ASN B CA 1
ATOM 8266 C C . ASN B 1 417 ? 226.398 182.442 227.273 1.00 0.36 23 ASN B C 1
ATOM 8267 O O . ASN B 1 417 ? 226.263 183.672 227.277 1.00 0.36 23 ASN B O 1
ATOM 8278 N N . SER B 1 418 ? 226.235 181.685 228.357 1.00 0.35 24 SER B N 1
ATOM 8279 C CA . SER B 1 418 ? 225.817 182.245 229.632 1.00 0.35 24 SER B CA 1
ATOM 8280 C C . SER B 1 418 ? 226.497 183.572 229.926 1.00 0.35 24 SER B C 1
ATOM 8281 O O . SER B 1 418 ? 225.833 184.502 230.410 1.00 0.35 24 SER B O 1
ATOM 8289 N N . ILE B 1 419 ? 227.811 183.654 229.664 1.00 0.40 25 ILE B N 1
ATOM 8290 C CA . ILE B 1 419 ? 228.544 184.870 229.933 1.00 0.40 25 ILE B CA 1
ATOM 8291 C C . ILE B 1 419 ? 229.147 185.553 228.691 1.00 0.40 25 ILE B C 1
ATOM 8292 O O . ILE B 1 419 ? 229.291 186.777 228.654 1.00 0.40 25 ILE B O 1
ATOM 8308 N N . PHE B 1 420 ? 229.361 184.824 227.589 1.00 0.35 26 PHE B N 1
ATOM 8309 C CA . PHE B 1 420 ? 230.058 185.465 226.473 1.00 0.35 26 PHE B CA 1
ATOM 8310 C C . PHE B 1 420 ? 229.126 186.026 225.418 1.00 0.35 26 PHE B C 1
ATOM 8311 O O . PHE B 1 420 ? 229.568 186.504 224.358 1.00 0.35 26 PHE B O 1
ATOM 8328 N N . GLN B 1 421 ? 227.817 185.895 225.647 1.00 0.33 27 GLN B N 1
ATOM 8329 C CA . GLN B 1 421 ? 226.789 186.683 224.972 1.00 0.33 27 GLN B CA 1
ATOM 8330 C C . GLN B 1 421 ? 226.533 188.013 225.692 1.00 0.33 27 GLN B C 1
ATOM 8331 O O . GLN B 1 421 ? 225.871 188.889 225.139 1.00 0.33 27 GLN B O 1
ATOM 8345 N N . ARG B 1 422 ? 227.015 188.179 226.936 1.00 0.35 28 ARG B N 1
ATOM 8346 C CA . ARG B 1 422 ? 226.637 189.349 227.725 1.00 0.35 28 ARG B CA 1
ATOM 8347 C C . ARG B 1 422 ? 227.404 190.553 227.257 1.00 0.35 28 ARG B C 1
ATOM 8348 O O . ARG B 1 422 ? 226.906 191.681 227.275 1.00 0.35 28 ARG B O 1
ATOM 8369 N N . SER B 1 423 ? 228.643 190.313 226.884 1.00 0.32 29 SER B N 1
ATOM 8370 C CA . SER B 1 423 ? 229.558 191.331 226.458 1.00 0.32 29 SER B CA 1
ATOM 8371 C C . SER B 1 423 ? 229.592 191.312 224.943 1.00 0.32 29 SER B C 1
ATOM 8372 O O . SER B 1 423 ? 229.961 190.297 224.359 1.00 0.32 29 SER B O 1
ATOM 8380 N N . GLY B 1 424 ? 229.187 192.432 224.354 1.00 0.34 30 GLY B N 1
ATOM 8381 C CA . GLY B 1 424 ? 229.146 192.653 222.923 1.00 0.34 30 GLY B CA 1
ATOM 8382 C C . GLY B 1 424 ? 227.896 192.164 222.210 1.00 0.34 30 GLY B C 1
ATOM 8383 O O . GLY B 1 424 ? 227.087 191.437 222.777 1.00 0.34 30 GLY B O 1
ATOM 8387 N N . ARG B 1 425 ? 227.691 192.635 220.987 1.00 0.33 31 ARG B N 1
ATOM 8388 C CA . ARG B 1 425 ? 226.522 192.491 220.113 1.00 0.33 31 ARG B CA 1
ATOM 8389 C C . ARG B 1 425 ? 227.025 192.123 218.720 1.00 0.33 31 ARG B C 1
ATOM 8390 O O . ARG B 1 425 ? 228.187 192.366 218.417 1.00 0.33 31 ARG B O 1
ATOM 8411 N N . THR B 1 426 ? 226.195 191.574 217.850 1.00 0.43 32 THR B N 1
ATOM 8412 C CA . THR B 1 426 ? 226.528 191.406 216.431 1.00 0.43 32 THR B CA 1
ATOM 8413 C C . THR B 1 426 ? 225.370 191.721 215.527 1.00 0.43 32 THR B C 1
ATOM 8414 O O . THR B 1 426 ? 224.236 191.879 215.977 1.00 0.43 32 THR B O 1
ATOM 8425 N N . ASP B 1 427 ? 225.677 191.817 214.243 1.00 0.36 33 ASP B N 1
ATOM 8426 C CA . ASP B 1 427 ? 224.702 191.969 213.182 1.00 0.36 33 ASP B CA 1
ATOM 8427 C C . ASP B 1 427 ? 224.382 190.573 212.634 1.00 0.36 33 ASP B C 1
ATOM 8428 O O . ASP B 1 427 ? 224.804 189.565 213.216 1.00 0.36 33 ASP B O 1
ATOM 8437 N N . GLY B 1 428 ? 223.595 190.496 211.560 1.00 0.37 34 GLY B N 1
ATOM 8438 C CA . GLY B 1 428 ? 223.256 189.205 210.971 1.00 0.37 34 GLY B CA 1
ATOM 8439 C C . GLY B 1 428 ? 221.817 188.779 211.219 1.00 0.37 34 GLY B C 1
ATOM 8440 O O . GLY B 1 428 ? 221.010 189.532 211.769 1.00 0.37 34 GLY B O 1
ATOM 8444 N N . GLY B 1 429 ? 221.496 187.565 210.779 1.00 0.48 35 GLY B N 1
ATOM 8445 C CA . GLY B 1 429 ? 220.144 187.036 210.865 1.00 0.48 35 GLY B CA 1
ATOM 8446 C C . GLY B 1 429 ? 219.406 187.237 209.549 1.00 0.48 35 GLY B C 1
ATOM 8447 O O . GLY B 1 429 ? 219.954 187.767 208.584 1.00 0.48 35 GLY B O 1
ATOM 8451 N N . ASP B 1 430 ? 218.161 186.789 209.509 1.00 0.58 36 ASP B N 1
ATOM 8452 C CA . ASP B 1 430 ? 217.337 186.845 208.310 1.00 0.58 36 ASP B CA 1
ATOM 8453 C C . ASP B 1 430 ? 216.940 188.263 207.913 1.00 0.58 36 ASP B C 1
ATOM 8454 O O . ASP B 1 430 ? 216.336 188.992 208.707 1.00 0.58 36 ASP B O 1
ATOM 8463 N N . ALA B 1 431 ? 217.294 188.652 206.691 1.00 0.70 37 ALA B N 1
ATOM 8464 C CA . ALA B 1 431 ? 217.001 189.978 206.173 1.00 0.70 37 ALA B CA 1
ATOM 8465 C C . ALA B 1 431 ? 215.501 190.249 206.156 1.00 0.70 37 ALA B C 1
ATOM 8466 O O . ALA B 1 431 ? 215.091 191.397 206.343 1.00 0.70 37 ALA B O 1
ATOM 8473 N N . ARG B 1 432 ? 214.685 189.208 205.913 1.00 0.82 38 ARG B N 1
ATOM 8474 C CA . ARG B 1 432 ? 213.235 189.413 205.895 1.00 0.82 38 ARG B CA 1
ATOM 8475 C C . ARG B 1 432 ? 212.765 189.813 207.278 1.00 0.82 38 ARG B C 1
ATOM 8476 O O . ARG B 1 432 ? 211.833 190.602 207.416 1.00 0.82 38 ARG B O 1
ATOM 8497 N N . ALA B 1 433 ? 213.360 189.216 208.307 1.00 0.84 39 ALA B N 1
ATOM 8498 C CA . ALA B 1 433 ? 212.976 189.542 209.666 1.00 0.84 39 ALA B CA 1
ATOM 8499 C C . ALA B 1 433 ? 213.373 190.969 210.001 1.00 0.84 39 ALA B C 1
ATOM 8500 O O . ALA B 1 433 ? 212.641 191.678 210.698 1.00 0.84 39 ALA B O 1
ATOM 8507 N N . SER B 1 434 ? 214.531 191.404 209.476 1.00 0.84 40 SER B N 1
ATOM 8508 C CA . SER B 1 434 ? 214.957 192.780 209.718 1.00 0.84 40 SER B CA 1
ATOM 8509 C C . SER B 1 434 ? 213.991 193.738 209.032 1.00 0.84 40 SER B C 1
ATOM 8510 O O . SER B 1 434 ? 213.600 194.758 209.613 1.00 0.84 40 SER B O 1
ATOM 8518 N N . GLU B 1 435 ? 213.604 193.422 207.781 1.00 0.88 41 GLU B N 1
ATOM 8519 C CA . GLU B 1 435 ? 212.606 194.233 207.094 1.00 0.88 41 GLU B CA 1
ATOM 8520 C C . GLU B 1 435 ? 211.313 194.291 207.857 1.00 0.88 41 GLU B C 1
ATOM 8521 O O . GLU B 1 435 ? 210.707 195.358 207.960 1.00 0.88 41 GLU B O 1
ATOM 8533 N N . ALA B 1 436 ? 210.875 193.147 208.388 1.00 0.90 42 ALA B N 1
ATOM 8534 C CA . ALA B 1 436 ? 209.644 193.118 209.137 1.00 0.90 42 ALA B CA 1
ATOM 8535 C C . ALA B 1 436 ? 209.731 193.979 210.388 1.00 0.90 42 ALA B C 1
ATOM 8536 O O . ALA B 1 436 ? 208.811 194.738 210.682 1.00 0.90 42 ALA B O 1
ATOM 8543 N N . LEU B 1 437 ? 210.842 193.924 211.134 1.00 0.92 43 LEU B N 1
ATOM 8544 C CA . LEU B 1 437 ? 211.034 194.774 212.311 1.00 0.92 43 LEU B CA 1
ATOM 8545 C C . LEU B 1 437 ? 210.988 196.248 211.921 1.00 0.92 43 LEU B C 1
ATOM 8546 O O . LEU B 1 437 ? 210.345 197.063 212.580 1.00 0.92 43 LEU B O 1
ATOM 8562 N N . ALA B 1 438 ? 211.635 196.597 210.817 1.00 0.93 44 ALA B N 1
ATOM 8563 C CA . ALA B 1 438 ? 211.668 197.973 210.358 1.00 0.93 44 ALA B CA 1
ATOM 8564 C C . ALA B 1 438 ? 210.305 198.492 209.902 1.00 0.93 44 ALA B C 1
ATOM 8565 O O . ALA B 1 438 ? 209.952 199.634 210.224 1.00 0.93 44 ALA B O 1
ATOM 8572 N N . VAL B 1 439 ? 209.507 197.656 209.211 1.00 0.94 45 VAL B N 1
ATOM 8573 C CA . VAL B 1 439 ? 208.204 198.141 208.777 1.00 0.94 45 VAL B CA 1
ATOM 8574 C C . VAL B 1 439 ? 207.296 198.272 209.979 1.00 0.94 45 VAL B C 1
ATOM 8575 O O . VAL B 1 439 ? 206.517 199.218 210.044 1.00 0.94 45 VAL B O 1
ATOM 8588 N N . PHE B 1 440 ? 207.403 197.361 210.950 1.00 0.95 46 PHE B N 1
ATOM 8589 C CA . PHE B 1 440 ? 206.573 197.530 212.125 1.00 0.95 46 PHE B CA 1
ATOM 8590 C C . PHE B 1 440 ? 206.976 198.771 212.901 1.00 0.95 46 PHE B C 1
ATOM 8591 O O . PHE B 1 440 ? 206.096 199.460 213.408 1.00 0.95 46 PHE B O 1
ATOM 8608 N N . ASN B 1 441 ? 208.277 199.089 212.983 1.00 0.95 47 ASN B N 1
ATOM 8609 C CA . ASN B 1 441 ? 208.674 200.304 213.692 1.00 0.95 47 ASN B CA 1
ATOM 8610 C C . ASN B 1 441 ? 208.117 201.538 212.989 1.00 0.95 47 ASN B C 1
ATOM 8611 O O . ASN B 1 441 ? 207.634 202.468 213.644 1.00 0.95 47 ASN B O 1
ATOM 8622 N N . LYS B 1 442 ? 208.125 201.524 211.648 1.00 0.96 48 LYS B N 1
ATOM 8623 C CA . LYS B 1 442 ? 207.566 202.642 210.897 1.00 0.96 48 LYS B CA 1
ATOM 8624 C C . LYS B 1 442 ? 206.099 202.837 211.195 1.00 0.96 48 LYS B C 1
ATOM 8625 O O . LYS B 1 442 ? 205.652 203.956 211.471 1.00 0.96 48 LYS B O 1
ATOM 8644 N N . LEU B 1 443 ? 205.360 201.730 211.143 1.00 0.96 49 LEU B N 1
ATOM 8645 C CA . LEU B 1 443 ? 203.928 201.753 211.339 1.00 0.96 49 LEU B CA 1
ATOM 8646 C C . LEU B 1 443 ? 203.586 202.129 212.749 1.00 0.96 49 LEU B C 1
ATOM 8647 O O . LEU B 1 443 ? 202.583 202.809 212.977 1.00 0.96 49 LEU B O 1
ATOM 8663 N N . LYS B 1 444 ? 204.410 201.688 213.701 1.00 0.96 50 LYS B N 1
ATOM 8664 C CA . LYS B 1 444 ? 204.202 202.034 215.081 1.00 0.96 50 LYS B CA 1
ATOM 8665 C C . LYS B 1 444 ? 204.226 203.529 215.204 1.00 0.96 50 LYS B C 1
ATOM 8666 O O . LYS B 1 444 ? 203.286 204.104 215.742 1.00 0.96 50 LYS B O 1
ATOM 8685 N N . GLU B 1 445 ? 205.235 204.172 214.613 1.00 0.96 51 GLU B N 1
ATOM 8686 C CA . GLU B 1 445 ? 205.336 205.612 214.721 1.00 0.96 51 GLU B CA 1
ATOM 8687 C C . GLU B 1 445 ? 204.194 206.325 214.012 1.00 0.96 51 GLU B C 1
ATOM 8688 O O . GLU B 1 445 ? 203.703 207.338 214.524 1.00 0.96 51 GLU B O 1
ATOM 8700 N N . GLU B 1 446 ? 203.736 205.802 212.863 1.00 0.94 52 GLU B N 1
ATOM 8701 C CA . GLU B 1 446 ? 202.622 206.476 212.206 1.00 0.94 52 GLU B CA 1
ATOM 8702 C C . GLU B 1 446 ? 201.370 206.417 213.068 1.00 0.94 52 GLU B C 1
ATOM 8703 O O . GLU B 1 446 ? 200.647 207.414 213.166 1.00 0.94 52 GLU B O 1
ATOM 8715 N N . ALA B 1 447 ? 201.140 205.261 213.705 1.00 0.93 53 ALA B N 1
ATOM 8716 C CA . ALA B 1 447 ? 199.990 205.077 214.576 1.00 0.93 53 ALA B CA 1
ATOM 8717 C C . ALA B 1 447 ? 200.070 205.992 215.778 1.00 0.93 53 ALA B C 1
ATOM 8718 O O . ALA B 1 447 ? 199.048 206.473 216.277 1.00 0.93 53 ALA B O 1
ATOM 8725 N N . ILE B 1 448 ? 201.282 206.262 216.262 1.00 0.94 54 ILE B N 1
ATOM 8726 C CA . ILE B 1 448 ? 201.353 207.140 217.411 1.00 0.94 54 ILE B CA 1
ATOM 8727 C C . ILE B 1 448 ? 201.016 208.552 216.954 1.00 0.94 54 ILE B C 1
ATOM 8728 O O . ILE B 1 448 ? 200.213 209.252 217.572 1.00 0.94 54 ILE B O 1
ATOM 8744 N N . ALA B 1 449 ? 201.598 208.964 215.827 1.00 0.94 55 ALA B N 1
ATOM 8745 C CA . ALA B 1 449 ? 201.396 210.315 215.305 1.00 0.94 55 ALA B CA 1
ATOM 8746 C C . ALA B 1 449 ? 199.939 210.625 215.013 1.00 0.94 55 ALA B C 1
ATOM 8747 O O . ALA B 1 449 ? 199.475 211.743 215.241 1.00 0.94 55 ALA B O 1
ATOM 8754 N N . GLN B 1 450 ? 199.207 209.617 214.552 1.00 0.93 56 GLN B N 1
ATOM 8755 C CA . GLN B 1 450 ? 197.803 209.791 214.220 1.00 0.93 56 GLN B CA 1
ATOM 8756 C C . GLN B 1 450 ? 196.863 209.461 215.352 1.00 0.93 56 GLN B C 1
ATOM 8757 O O . GLN B 1 450 ? 195.652 209.439 215.153 1.00 0.93 56 GLN B O 1
ATOM 8771 N N . GLN B 1 451 ? 197.418 209.177 216.528 1.00 0.88 57 GLN B N 1
ATOM 8772 C CA . GLN B 1 451 ? 196.650 208.807 217.705 1.00 0.88 57 GLN B CA 1
ATOM 8773 C C . GLN B 1 451 ? 195.791 207.572 217.515 1.00 0.88 57 GLN B C 1
ATOM 8774 O O . GLN B 1 451 ? 194.684 207.491 218.054 1.00 0.88 57 GLN B O 1
ATOM 8788 N N . ASP B 1 452 ? 196.306 206.580 216.791 1.00 0.88 58 ASP B N 1
ATOM 8789 C CA . ASP B 1 452 ? 195.563 205.351 216.667 1.00 0.88 58 ASP B CA 1
ATOM 8790 C C . ASP B 1 452 ? 196.061 204.471 217.801 1.00 0.88 58 ASP B C 1
ATOM 8791 O O . ASP B 1 452 ? 195.283 203.759 218.421 1.00 0.88 58 ASP B O 1
ATOM 8800 N N . LEU B 1 453 ? 197.352 204.617 218.129 1.00 0.91 59 LEU B N 1
ATOM 8801 C CA . LEU B 1 453 ? 198.001 203.883 219.213 1.00 0.91 59 LEU B CA 1
ATOM 8802 C C . LEU B 1 453 ? 198.704 204.796 220.195 1.00 0.91 59 LEU B C 1
ATOM 8803 O O . LEU B 1 453 ? 199.243 205.829 219.817 1.00 0.91 59 LEU B O 1
ATOM 8819 N N . HIS B 1 454 ? 198.705 204.415 221.463 1.00 0.91 60 HIS B N 1
ATOM 8820 C CA . HIS B 1 454 ? 199.455 205.144 222.474 1.00 0.91 60 HIS B CA 1
ATOM 8821 C C . HIS B 1 454 ? 200.894 204.688 222.467 1.00 0.91 60 HIS B C 1
ATOM 8822 O O . HIS B 1 454 ? 201.192 203.523 222.199 1.00 0.91 60 HIS B O 1
ATOM 8836 N N . ASP B 1 455 ? 201.810 205.582 222.820 1.00 0.92 61 ASP B N 1
ATOM 8837 C CA . ASP B 1 455 ? 203.220 205.204 222.865 1.00 0.92 61 ASP B CA 1
ATOM 8838 C C . ASP B 1 455 ? 203.520 204.590 224.224 1.00 0.92 61 ASP B C 1
ATOM 8839 O O . ASP B 1 455 ? 204.205 205.181 225.058 1.00 0.92 61 ASP B O 1
ATOM 8848 N N . ASP B 1 456 ? 202.981 203.402 224.447 1.00 0.93 62 ASP B N 1
ATOM 8849 C CA . ASP B 1 456 ? 203.103 202.719 225.719 1.00 0.93 62 ASP B CA 1
ATOM 8850 C C . ASP B 1 456 ? 203.530 201.269 225.563 1.00 0.93 62 ASP B C 1
ATOM 8851 O O . ASP B 1 456 ? 203.480 200.495 226.522 1.00 0.93 62 ASP B O 1
ATOM 8860 N N . PHE B 1 457 ? 203.999 200.907 224.375 1.00 0.96 63 PHE B N 1
ATOM 8861 C CA . PHE B 1 457 ? 204.365 199.531 224.107 1.00 0.96 63 PHE B CA 1
ATOM 8862 C C . PHE B 1 457 ? 205.677 199.431 223.389 1.00 0.96 63 PHE B C 1
ATOM 8863 O O . PHE B 1 457 ? 206.152 200.386 222.766 1.00 0.96 63 PHE B O 1
ATOM 8880 N N . LEU B 1 458 ? 206.280 198.261 223.513 1.00 0.95 64 LEU B N 1
ATOM 8881 C CA . LEU B 1 458 ? 207.562 198.010 222.897 1.00 0.95 64 LEU B CA 1
ATOM 8882 C C . LEU B 1 458 ? 207.486 196.895 221.875 1.00 0.95 64 LEU B C 1
ATOM 8883 O O . LEU B 1 458 ? 206.634 196.011 221.973 1.00 0.95 64 LEU B O 1
ATOM 8899 N N . VAL B 1 459 ? 208.350 196.942 220.872 1.00 0.95 65 VAL B N 1
ATOM 8900 C CA . VAL B 1 459 ? 208.446 195.819 219.949 1.00 0.95 65 VAL B CA 1
ATOM 8901 C C . VAL B 1 459 ? 209.879 195.332 220.012 1.00 0.95 65 VAL B C 1
ATOM 8902 O O . VAL B 1 459 ? 210.806 196.112 219.805 1.00 0.95 65 VAL B O 1
ATOM 8915 N N . PHE B 1 460 ? 210.072 194.046 220.251 1.00 0.91 66 PHE B N 1
ATOM 8916 C CA . PHE B 1 460 ? 211.385 193.418 220.279 1.00 0.91 66 PHE B CA 1
ATOM 8917 C C . PHE B 1 460 ? 211.605 192.461 219.126 1.00 0.91 66 PHE B C 1
ATOM 8918 O O . PHE B 1 460 ? 210.671 192.036 218.445 1.00 0.91 66 PHE B O 1
ATOM 8935 N N . ARG B 1 461 ? 212.865 192.070 218.954 1.00 0.88 67 ARG B N 1
ATOM 8936 C CA . ARG B 1 461 ? 213.319 191.129 217.934 1.00 0.88 67 ARG B CA 1
ATOM 8937 C C . ARG B 1 461 ? 213.600 189.760 218.560 1.00 0.88 67 ARG B C 1
ATOM 8938 O O . ARG B 1 461 ? 214.258 189.677 219.597 1.00 0.88 67 ARG B O 1
ATOM 8959 N N . PHE B 1 462 ? 213.099 188.692 217.945 1.00 0.86 68 PHE B N 1
ATOM 8960 C CA . PHE B 1 462 ? 213.478 187.310 218.246 1.00 0.86 68 PHE B CA 1
ATOM 8961 C C . PHE B 1 462 ? 214.124 186.723 217.004 1.00 0.86 68 PHE B C 1
ATOM 8962 O O . PHE B 1 462 ? 213.493 186.657 215.946 1.00 0.86 68 PHE B O 1
ATOM 8979 N N . ASP B 1 463 ? 215.383 186.319 217.096 1.00 0.69 69 ASP B N 1
ATOM 8980 C CA . ASP B 1 463 ? 216.176 186.110 215.872 1.00 0.69 69 ASP B CA 1
ATOM 8981 C C . ASP B 1 463 ? 217.111 184.888 215.921 1.00 0.69 69 ASP B C 1
ATOM 8982 O O . ASP B 1 463 ? 217.487 184.393 216.989 1.00 0.69 69 ASP B O 1
ATOM 8991 N N . ARG B 1 464 ? 217.463 184.380 214.736 1.00 0.59 70 ARG B N 1
ATOM 8992 C CA . ARG B 1 464 ? 218.050 183.051 214.522 1.00 0.59 70 ARG B CA 1
ATOM 8993 C C . ARG B 1 464 ? 219.407 182.894 215.185 1.00 0.59 70 ARG B C 1
ATOM 8994 O O . ARG B 1 464 ? 219.590 182.013 216.023 1.00 0.59 70 ARG B O 1
ATOM 9015 N N . ASP B 1 465 ? 220.327 183.790 214.854 1.00 0.56 71 ASP B N 1
ATOM 9016 C CA . ASP B 1 465 ? 221.735 183.674 215.235 1.00 0.56 71 ASP B CA 1
ATOM 9017 C C . ASP B 1 465 ? 221.957 183.816 216.747 1.00 0.56 71 ASP B C 1
ATOM 9018 O O . ASP B 1 465 ? 222.896 183.233 217.289 1.00 0.56 71 ASP B O 1
ATOM 9027 N N . GLN B 1 466 ? 221.084 184.546 217.450 1.00 0.52 72 GLN B N 1
ATOM 9028 C CA . GLN B 1 466 ? 221.124 184.642 218.913 1.00 0.52 72 GLN B CA 1
ATOM 9029 C C . GLN B 1 466 ? 220.474 183.429 219.603 1.00 0.52 72 GLN B C 1
ATOM 9030 O O . GLN B 1 466 ? 221.045 182.884 220.549 1.00 0.52 72 GLN B O 1
ATOM 9044 N N . ASN B 1 467 ? 219.307 182.966 219.136 1.00 0.51 73 ASN B N 1
ATOM 9045 C CA . ASN B 1 467 ? 218.447 182.060 219.913 1.00 0.51 73 ASN B CA 1
ATOM 9046 C C . ASN B 1 467 ? 218.333 180.624 219.368 1.00 0.51 73 ASN B C 1
ATOM 9047 O O . ASN B 1 467 ? 217.606 179.821 219.951 1.00 0.51 73 ASN B O 1
ATOM 9058 N N . ARG B 1 468 ? 218.962 180.286 218.228 1.00 0.53 74 ARG B N 1
ATOM 9059 C CA . ARG B 1 468 ? 218.884 178.952 217.575 1.00 0.53 74 ARG B CA 1
ATOM 9060 C C . ARG B 1 468 ? 217.426 178.506 217.334 1.00 0.53 74 ARG B C 1
ATOM 9061 O O . ARG B 1 468 ? 216.959 177.475 217.811 1.00 0.53 74 ARG B O 1
ATOM 9082 N N . VAL B 1 469 ? 216.684 179.369 216.636 1.00 0.62 75 VAL B N 1
ATOM 9083 C CA . VAL B 1 469 ? 215.212 179.483 216.730 1.00 0.62 75 VAL B CA 1
ATOM 9084 C C . VAL B 1 469 ? 214.373 178.531 215.879 1.00 0.62 75 VAL B C 1
ATOM 9085 O O . VAL B 1 469 ? 213.205 178.323 216.194 1.00 0.62 75 VAL B O 1
ATOM 9098 N N . GLY B 1 470 ? 214.882 178.036 214.751 1.00 0.72 76 GLY B N 1
ATOM 9099 C CA . GLY B 1 470 ? 213.998 177.629 213.653 1.00 0.72 76 GLY B CA 1
ATOM 9100 C C . GLY B 1 470 ? 213.455 178.868 212.931 1.00 0.72 76 GLY B C 1
ATOM 9101 O O . GLY B 1 470 ? 214.180 179.449 212.122 1.00 0.72 76 GLY B O 1
ATOM 9105 N N . TYR B 1 471 ? 212.239 179.326 213.252 1.00 0.80 77 TYR B N 1
ATOM 9106 C CA . TYR B 1 471 ? 211.624 180.532 212.665 1.00 0.80 77 TYR B CA 1
ATOM 9107 C C . TYR B 1 471 ? 211.799 181.801 213.528 1.00 0.80 77 TYR B C 1
ATOM 9108 O O . TYR B 1 471 ? 211.643 181.768 214.752 1.00 0.80 77 TYR B O 1
ATOM 9126 N N . SER B 1 472 ? 212.121 182.924 212.872 1.00 0.85 78 SER B N 1
ATOM 9127 C CA . SER B 1 472 ? 212.281 184.233 213.480 1.00 0.85 78 SER B CA 1
ATOM 9128 C C . SER B 1 472 ? 210.915 184.780 213.819 1.00 0.85 78 SER B C 1
ATOM 9129 O O . SER B 1 472 ? 209.901 184.229 213.379 1.00 0.85 78 SER B O 1
ATOM 9137 N N . ALA B 1 473 ? 210.876 185.814 214.653 1.00 0.89 79 ALA B N 1
ATOM 9138 C CA . ALA B 1 473 ? 209.610 186.393 215.064 1.00 0.89 79 ALA B CA 1
ATOM 9139 C C . ALA B 1 473 ? 209.791 187.813 215.574 1.00 0.89 79 ALA B C 1
ATOM 9140 O O . ALA B 1 473 ? 210.864 188.185 216.061 1.00 0.89 79 ALA B O 1
ATOM 9147 N N . LEU B 1 474 ? 208.715 188.586 215.503 1.00 0.93 80 LEU B N 1
ATOM 9148 C CA . LEU B 1 474 ? 208.712 189.901 216.134 1.00 0.93 80 LEU B CA 1
ATOM 9149 C C . LEU B 1 474 ? 207.911 189.739 217.401 1.00 0.93 80 LEU B C 1
ATOM 9150 O O . LEU B 1 474 ? 206.971 188.948 217.435 1.00 0.93 80 LEU B O 1
ATOM 9166 N N . LEU B 1 475 ? 208.255 190.473 218.446 1.00 0.95 81 LEU B N 1
ATOM 9167 C CA . LEU B 1 475 ? 207.509 190.321 219.687 1.00 0.95 81 LEU B CA 1
ATOM 9168 C C . LEU B 1 475 ? 206.829 191.608 220.145 1.00 0.95 81 LEU B C 1
ATOM 9169 O O . LEU B 1 475 ? 207.501 192.603 220.434 1.00 0.95 81 LEU B O 1
ATOM 9185 N N . VAL B 1 476 ? 205.496 191.591 220.248 1.00 0.97 82 VAL B N 1
ATOM 9186 C CA . VAL B 1 476 ? 204.798 192.806 220.705 1.00 0.97 82 VAL B CA 1
ATOM 9187 C C . VAL B 1 476 ? 204.616 192.710 222.204 1.00 0.97 82 VAL B C 1
ATOM 9188 O O . VAL B 1 476 ? 204.087 191.717 222.706 1.00 0.97 82 VAL B O 1
ATOM 9201 N N . VAL B 1 477 ? 205.114 193.723 222.930 1.00 0.97 83 VAL B N 1
ATOM 9202 C CA . VAL B 1 477 ? 205.110 193.684 224.390 1.00 0.97 83 VAL B CA 1
ATOM 9203 C C . VAL B 1 477 ? 204.507 194.845 225.192 1.00 0.97 83 VAL B C 1
ATOM 9204 O O . VAL B 1 477 ? 204.836 196.024 225.007 1.00 0.97 83 VAL B O 1
ATOM 9217 N N . LYS B 1 478 ? 203.680 194.461 226.174 1.00 0.96 84 LYS B N 1
ATOM 9218 C CA . LYS B 1 478 ? 203.101 195.413 227.129 1.00 0.96 84 LYS B CA 1
ATOM 9219 C C . LYS B 1 478 ? 203.529 194.979 228.511 1.00 0.96 84 LYS B C 1
ATOM 9220 O O . LYS B 1 478 ? 203.881 193.815 228.727 1.00 0.96 84 LYS B O 1
ATOM 9239 N N . ARG B 1 479 ? 203.574 195.925 229.445 1.00 0.94 85 ARG B N 1
ATOM 9240 C CA . ARG B 1 479 ? 203.952 195.582 230.806 1.00 0.94 85 ARG B CA 1
ATOM 9241 C C . ARG B 1 479 ? 203.080 196.252 231.850 1.00 0.94 85 ARG B C 1
ATOM 9242 O O . ARG B 1 479 ? 202.590 197.363 231.643 1.00 0.94 85 ARG B O 1
ATOM 9263 N N . ALA B 1 480 ? 202.944 195.595 232.995 1.00 0.93 86 ALA B N 1
ATOM 9264 C CA . ALA B 1 480 ? 202.253 196.167 234.142 1.00 0.93 86 ALA B CA 1
ATOM 9265 C C . ALA B 1 480 ? 202.719 195.513 235.426 1.00 0.93 86 ALA B C 1
ATOM 9266 O O . ALA B 1 480 ? 203.176 194.377 235.412 1.00 0.93 86 ALA B O 1
ATOM 9273 N N . ALA B 1 481 ? 202.593 196.211 236.545 1.00 0.92 87 ALA B N 1
ATOM 9274 C CA . ALA B 1 481 ? 202.847 195.564 237.824 1.00 0.92 87 ALA B CA 1
ATOM 9275 C C . ALA B 1 481 ? 201.493 195.318 238.453 1.00 0.92 87 ALA B C 1
ATOM 9276 O O . ALA B 1 481 ? 200.719 196.254 238.671 1.00 0.92 87 ALA B O 1
ATOM 9283 N N . ILE B 1 482 ? 201.184 194.053 238.667 1.00 0.89 88 ILE B N 1
ATOM 9284 C CA . ILE B 1 482 ? 199.875 193.675 239.151 1.00 0.89 88 ILE B CA 1
ATOM 9285 C C . ILE B 1 482 ? 199.952 193.075 240.534 1.00 0.89 88 ILE B C 1
ATOM 9286 O O . ILE B 1 482 ? 200.484 191.984 240.726 1.00 0.89 88 ILE B O 1
ATOM 9302 N N . ASN B 1 483 ? 199.454 193.816 241.510 1.00 0.86 89 ASN B N 1
ATOM 9303 C CA . ASN B 1 483 ? 199.476 193.411 242.908 1.00 0.86 89 ASN B CA 1
ATOM 9304 C C . ASN B 1 483 ? 200.883 193.020 243.354 1.00 0.86 89 ASN B C 1
ATOM 9305 O O . ASN B 1 483 ? 201.071 192.051 244.090 1.00 0.86 89 ASN B O 1
ATOM 9316 N N . GLY B 1 484 ? 201.875 193.767 242.883 1.00 0.86 90 GLY B N 1
ATOM 9317 C CA . GLY B 1 484 ? 203.268 193.537 243.223 1.00 0.86 90 GLY B CA 1
ATOM 9318 C C . GLY B 1 484 ? 204.035 192.630 242.249 1.00 0.86 90 GLY B C 1
ATOM 9319 O O . GLY B 1 484 ? 205.264 192.574 242.316 1.00 0.86 90 GLY B O 1
ATOM 9323 N N . GLN B 1 485 ? 203.341 191.927 241.346 1.00 0.92 91 GLN B N 1
ATOM 9324 C CA . GLN B 1 485 ? 204.050 191.054 240.413 1.00 0.92 91 GLN B CA 1
ATOM 9325 C C . GLN B 1 485 ? 204.357 191.774 239.124 1.00 0.92 91 GLN B C 1
ATOM 9326 O O . GLN B 1 485 ? 203.473 192.353 238.500 1.00 0.92 91 GLN B O 1
ATOM 9340 N N . GLN B 1 486 ? 205.596 191.725 238.677 1.00 0.94 92 GLN B N 1
ATOM 9341 C CA . GLN B 1 486 ? 205.852 192.372 237.405 1.00 0.94 92 GLN B CA 1
ATOM 9342 C C . GLN B 1 486 ? 205.432 191.417 236.319 1.00 0.94 92 GLN B C 1
ATOM 9343 O O . GLN B 1 486 ? 205.875 190.263 236.296 1.00 0.94 92 GLN B O 1
ATOM 9357 N N . VAL B 1 487 ? 204.565 191.886 235.433 1.00 0.95 93 VAL B N 1
ATOM 9358 C CA . VAL B 1 487 ? 204.068 191.040 234.374 1.00 0.95 93 VAL B CA 1
ATOM 9359 C C . VAL B 1 487 ? 204.352 191.608 232.983 1.00 0.95 93 VAL B C 1
ATOM 9360 O O . VAL B 1 487 ? 204.098 192.780 232.681 1.00 0.95 93 VAL B O 1
ATOM 9373 N N . ILE B 1 488 ? 204.878 190.734 232.145 1.00 0.97 94 ILE B N 1
ATOM 9374 C CA . ILE B 1 488 ? 205.160 190.997 230.746 1.00 0.97 94 ILE B CA 1
ATOM 9375 C C . ILE B 1 488 ? 204.158 190.225 229.939 1.00 0.97 94 ILE B C 1
ATOM 9376 O O . ILE B 1 488 ? 203.960 189.048 230.189 1.00 0.97 94 ILE B O 1
ATOM 9392 N N . VAL B 1 489 ? 203.501 190.871 229.006 1.00 0.96 95 VAL B N 1
ATOM 9393 C CA . VAL B 1 489 ? 202.578 190.127 228.170 1.00 0.96 95 VAL B CA 1
ATOM 9394 C C . VAL B 1 489 ? 203.060 190.251 226.757 1.00 0.96 95 VAL B C 1
ATOM 9395 O O . VAL B 1 489 ? 203.404 191.345 226.292 1.00 0.96 95 VAL B O 1
ATOM 9408 N N . THR B 1 490 ? 203.070 189.139 226.051 1.00 0.96 96 THR B N 1
ATOM 9409 C CA . THR B 1 490 ? 203.520 189.231 224.694 1.00 0.96 96 THR B CA 1
ATOM 9410 C C . THR B 1 490 ? 202.767 188.406 223.680 1.00 0.96 96 THR B C 1
ATOM 9411 O O . THR B 1 490 ? 202.194 187.346 223.974 1.00 0.96 96 THR B O 1
ATOM 9422 N N . ARG B 1 491 ? 202.833 188.909 222.453 1.00 0.95 97 ARG B N 1
ATOM 9423 C CA . ARG B 1 491 ? 202.304 188.239 221.284 1.00 0.95 97 ARG B CA 1
ATOM 9424 C C . ARG B 1 491 ? 203.313 188.189 220.149 1.00 0.95 97 ARG B C 1
ATOM 9425 O O . ARG B 1 491 ? 203.553 189.216 219.511 1.00 0.95 97 ARG B O 1
ATOM 9446 N N . PRO B 1 492 ? 203.976 187.046 219.942 1.00 0.95 98 PRO B N 1
ATOM 9447 C CA . PRO B 1 492 ? 204.926 186.781 218.886 1.00 0.95 98 PRO B CA 1
ATOM 9448 C C . PRO B 1 492 ? 204.258 186.731 217.527 1.00 0.95 98 PRO B C 1
ATOM 9449 O O . PRO B 1 492 ? 203.137 186.231 217.425 1.00 0.95 98 PRO B O 1
ATOM 9460 N N . LEU B 1 493 ? 204.978 187.159 216.503 1.00 0.94 99 LEU B N 1
ATOM 9461 C CA . LEU B 1 493 ? 204.530 187.061 215.121 1.00 0.94 99 LEU B CA 1
ATOM 9462 C C . LEU B 1 493 ? 205.614 186.328 214.348 1.00 0.94 99 LEU B C 1
ATOM 9463 O O . LEU B 1 493 ? 206.691 186.877 214.110 1.00 0.94 99 LEU B O 1
ATOM 9479 N N . VAL B 1 494 ? 205.336 185.068 214.008 1.00 0.91 100 VAL B N 1
ATOM 9480 C CA . VAL B 1 494 ? 206.327 184.151 213.439 1.00 0.91 100 VAL B CA 1
ATOM 9481 C C . VAL B 1 494 ? 206.536 184.464 211.969 1.00 0.91 100 VAL B C 1
ATOM 9482 O O . VAL B 1 494 ? 205.582 184.790 211.273 1.00 0.91 100 VAL B O 1
ATOM 9495 N N . MET B 1 495 ? 207.781 184.446 211.505 1.00 0.88 101 MET B N 1
ATOM 9496 C CA . MET B 1 495 ? 208.064 184.761 210.111 1.00 0.88 101 MET B CA 1
ATOM 9497 C C . MET B 1 495 ? 208.817 183.687 209.310 1.00 0.88 101 MET B C 1
ATOM 9498 O O . MET B 1 495 ? 210.044 183.649 209.368 1.00 0.88 101 MET B O 1
ATOM 9512 N N . PRO B 1 496 ? 208.120 182.772 208.619 1.00 0.82 102 PRO B N 1
ATOM 9513 C CA . PRO B 1 496 ? 208.670 181.755 207.739 1.00 0.82 102 PRO B CA 1
ATOM 9514 C C . PRO B 1 496 ? 209.330 182.443 206.550 1.00 0.82 102 PRO B C 1
ATOM 9515 O O . PRO B 1 496 ? 208.930 183.545 206.187 1.00 0.82 102 PRO B O 1
ATOM 9526 N N . ASN B 1 497 ? 210.307 181.799 205.923 1.00 0.78 103 ASN B N 1
ATOM 9527 C CA . ASN B 1 497 ? 210.981 182.371 204.757 1.00 0.78 103 ASN B CA 1
ATOM 9528 C C . ASN B 1 497 ? 211.144 181.288 203.701 1.00 0.78 103 ASN B C 1
ATOM 9529 O O . ASN B 1 497 ? 211.677 180.220 203.984 1.00 0.78 103 ASN B O 1
ATOM 9540 N N . ASP B 1 498 ? 210.638 181.530 202.495 1.00 0.70 104 ASP B N 1
ATOM 9541 C CA . ASP B 1 498 ? 210.630 180.515 201.443 1.00 0.70 104 ASP B CA 1
ATOM 9542 C C . ASP B 1 498 ? 212.012 180.220 200.881 1.00 0.70 104 ASP B C 1
ATOM 9543 O O . ASP B 1 498 ? 212.216 179.225 200.183 1.00 0.70 104 ASP B O 1
ATOM 9552 N N . GLN B 1 499 ? 212.956 181.095 201.185 1.00 0.66 105 GLN B N 1
ATOM 9553 C CA . GLN B 1 499 ? 214.323 180.964 200.727 1.00 0.66 105 GLN B CA 1
ATOM 9554 C C . GLN B 1 499 ? 215.205 180.290 201.773 1.00 0.66 105 GLN B C 1
ATOM 9555 O O . GLN B 1 499 ? 216.405 180.116 201.554 1.00 0.66 105 GLN B O 1
ATOM 9569 N N . ILE B 1 500 ? 214.629 179.939 202.932 1.00 0.66 106 ILE B N 1
ATOM 9570 C CA . ILE B 1 500 ? 215.435 179.327 203.980 1.00 0.66 106 ILE B CA 1
ATOM 9571 C C . ILE B 1 500 ? 214.981 177.912 204.262 1.00 0.66 106 ILE B C 1
ATOM 9572 O O . ILE B 1 500 ? 213.812 177.651 204.531 1.00 0.66 106 ILE B O 1
ATOM 9588 N N . THR B 1 501 ? 215.921 176.992 204.207 1.00 0.67 107 THR B N 1
ATOM 9589 C CA . THR B 1 501 ? 215.611 175.609 204.491 1.00 0.67 107 THR B CA 1
ATOM 9590 C C . THR B 1 501 ? 215.635 175.380 205.986 1.00 0.67 107 THR B C 1
ATOM 9591 O O . THR B 1 501 ? 216.572 175.795 206.667 1.00 0.67 107 THR B O 1
ATOM 9602 N N . LEU B 1 502 ? 214.605 174.722 206.496 1.00 0.70 108 LEU B N 1
ATOM 9603 C CA . LEU B 1 502 ? 214.547 174.372 207.895 1.00 0.70 108 LEU B CA 1
ATOM 9604 C C . LEU B 1 502 ? 214.798 172.886 207.999 1.00 0.70 108 LEU B C 1
ATOM 9605 O O . LEU B 1 502 ? 214.412 172.160 207.082 1.00 0.70 108 LEU B O 1
ATOM 9621 N N . PRO B 1 503 ? 215.404 172.395 209.085 1.00 0.65 109 PRO B N 1
ATOM 9622 C CA . PRO B 1 503 ? 215.553 170.992 209.382 1.00 0.65 109 PRO B CA 1
ATOM 9623 C C . PRO B 1 503 ? 214.197 170.331 209.490 1.00 0.65 109 PRO B C 1
ATOM 9624 O O . PRO B 1 503 ? 213.198 170.971 209.870 1.00 0.65 109 PRO B O 1
ATOM 9635 N N . THR B 1 504 ? 214.194 169.071 209.096 1.00 0.74 110 THR B N 1
ATOM 9636 C CA . THR B 1 504 ? 213.049 168.208 209.082 1.00 0.74 110 THR B CA 1
ATOM 9637 C C . THR B 1 504 ? 212.949 167.218 210.208 1.00 0.74 110 THR B C 1
ATOM 9638 O O . THR B 1 504 ? 213.939 166.885 210.868 1.00 0.74 110 THR B O 1
ATOM 9649 N N . LYS B 1 505 ? 211.743 166.705 210.399 1.00 0.73 111 LYS B N 1
ATOM 9650 C CA . LYS B 1 505 ? 211.541 165.579 211.283 1.00 0.73 111 LYS B CA 1
ATOM 9651 C C . LYS B 1 505 ? 211.758 164.339 210.465 1.00 0.73 111 LYS B C 1
ATOM 9652 O O . LYS B 1 505 ? 211.366 164.297 209.300 1.00 0.73 111 LYS B O 1
ATOM 9671 N N . LYS B 1 506 ? 212.328 163.317 211.072 1.00 0.75 112 LYS B N 1
ATOM 9672 C CA . LYS B 1 506 ? 212.465 162.037 210.406 1.00 0.75 112 LYS B CA 1
ATOM 9673 C C . LYS B 1 506 ? 211.333 161.174 210.897 1.00 0.75 112 LYS B C 1
ATOM 9674 O O . LYS B 1 506 ? 211.349 160.705 212.039 1.00 0.75 112 LYS B O 1
ATOM 9693 N N . LEU B 1 507 ? 210.333 160.996 210.059 1.00 0.76 113 LEU B N 1
ATOM 9694 C CA . LEU B 1 507 ? 209.142 160.298 210.465 1.00 0.76 113 LEU B CA 1
ATOM 9695 C C . LEU B 1 507 ? 209.192 158.871 209.993 1.00 0.76 113 LEU B C 1
ATOM 9696 O O . LEU B 1 507 ? 209.073 158.605 208.795 1.00 0.76 113 LEU B O 1
ATOM 9712 N N . THR B 1 508 ? 209.375 157.944 210.926 1.00 0.78 114 THR B N 1
ATOM 9713 C CA . THR B 1 508 ? 209.486 156.545 210.545 1.00 0.78 114 THR B CA 1
ATOM 9714 C C . THR B 1 508 ? 208.109 155.942 210.667 1.00 0.78 114 THR B C 1
ATOM 9715 O O . THR B 1 508 ? 207.490 155.979 211.735 1.00 0.78 114 THR B O 1
ATOM 9726 N N . ILE B 1 509 ? 207.626 155.385 209.576 1.00 0.73 115 ILE B N 1
ATOM 9727 C CA . ILE B 1 509 ? 206.286 154.864 209.541 1.00 0.73 115 ILE B CA 1
ATOM 9728 C C . ILE B 1 509 ? 206.244 153.376 209.231 1.00 0.73 115 ILE B C 1
ATOM 9729 O O . ILE B 1 509 ? 206.779 152.909 208.219 1.00 0.73 115 ILE B O 1
ATOM 9745 N N . GLN B 1 510 ? 205.549 152.630 210.078 1.00 0.73 116 GLN B N 1
ATOM 9746 C CA . GLN B 1 510 ? 205.437 151.189 209.888 1.00 0.73 116 GLN B CA 1
ATOM 9747 C C . GLN B 1 510 ? 204.356 150.886 208.859 1.00 0.73 116 GLN B C 1
ATOM 9748 O O . GLN B 1 510 ? 203.186 150.640 209.183 1.00 0.73 116 GLN B O 1
ATOM 9762 N N . ASN B 1 511 ? 204.742 150.910 207.598 1.00 0.64 117 ASN B N 1
ATOM 9763 C CA . ASN B 1 511 ? 203.779 150.712 206.538 1.00 0.64 117 ASN B CA 1
ATOM 9764 C C . ASN B 1 511 ? 203.607 149.236 206.278 1.00 0.64 117 ASN B C 1
ATOM 9765 O O . ASN B 1 511 ? 204.308 148.620 205.464 1.00 0.64 117 ASN B O 1
ATOM 9776 N N . GLY B 1 512 ? 202.642 148.657 206.975 1.00 0.67 118 GLY B N 1
ATOM 9777 C CA . GLY B 1 512 ? 202.448 147.228 206.874 1.00 0.67 118 GLY B CA 1
ATOM 9778 C C . GLY B 1 512 ? 203.665 146.538 207.452 1.00 0.67 118 GLY B C 1
ATOM 9779 O O . GLY B 1 512 ? 203.977 146.718 208.628 1.00 0.67 118 GLY B O 1
ATOM 9783 N N . MET B 1 513 ? 204.326 145.723 206.645 1.00 0.70 119 MET B N 1
ATOM 9784 C CA . MET B 1 513 ? 205.494 144.983 207.099 1.00 0.70 119 MET B CA 1
ATOM 9785 C C . MET B 1 513 ? 206.832 145.718 206.953 1.00 0.70 119 MET B C 1
ATOM 9786 O O . MET B 1 513 ? 207.869 145.158 207.310 1.00 0.70 119 MET B O 1
ATOM 9800 N N . HIS B 1 514 ? 206.837 146.946 206.423 1.00 0.70 120 HIS B N 1
ATOM 9801 C CA . HIS B 1 514 ? 208.113 147.643 206.232 1.00 0.70 120 HIS B CA 1
ATOM 9802 C C . HIS B 1 514 ? 208.140 149.089 206.715 1.00 0.70 120 HIS B C 1
ATOM 9803 O O . HIS B 1 514 ? 207.204 149.859 206.482 1.00 0.70 120 HIS B O 1
ATOM 9817 N N . GLN B 1 515 ? 209.231 149.472 207.382 1.00 0.75 121 GLN B N 1
ATOM 9818 C CA . GLN B 1 515 ? 209.364 150.856 207.806 1.00 0.75 121 GLN B CA 1
ATOM 9819 C C . GLN B 1 515 ? 210.027 151.738 206.762 1.00 0.75 121 GLN B C 1
ATOM 9820 O O . GLN B 1 515 ? 211.123 151.455 206.276 1.00 0.75 121 GLN B O 1
ATOM 9834 N N . GLU B 1 516 ? 209.352 152.831 206.451 1.00 0.76 122 GLU B N 1
ATOM 9835 C CA . GLU B 1 516 ? 209.829 153.826 205.502 1.00 0.76 122 GLU B CA 1
ATOM 9836 C C . GLU B 1 516 ? 209.956 155.158 206.211 1.00 0.76 122 GLU B C 1
ATOM 9837 O O . GLU B 1 516 ? 209.238 155.407 207.178 1.00 0.76 122 GLU B O 1
ATOM 9849 N N . THR B 1 517 ? 210.858 156.024 205.760 1.00 0.78 123 THR B N 1
ATOM 9850 C CA . THR B 1 517 ? 210.957 157.328 206.410 1.00 0.78 123 THR B CA 1
ATOM 9851 C C . THR B 1 517 ? 210.601 158.473 205.485 1.00 0.78 123 THR B C 1
ATOM 9852 O O . THR B 1 517 ? 211.109 158.573 204.363 1.00 0.78 123 THR B O 1
ATOM 9863 N N . ILE B 1 518 ? 209.738 159.345 205.980 1.00 0.78 124 ILE B N 1
ATOM 9864 C CA . ILE B 1 518 ? 209.357 160.548 205.267 1.00 0.78 124 ILE B CA 1
ATOM 9865 C C . ILE B 1 518 ? 209.890 161.727 206.026 1.00 0.78 124 ILE B C 1
ATOM 9866 O O . ILE B 1 518 ? 209.709 161.820 207.237 1.00 0.78 124 ILE B O 1
ATOM 9882 N N . GLU B 1 519 ? 210.605 162.605 205.360 1.00 0.78 125 GLU B N 1
ATOM 9883 C CA . GLU B 1 519 ? 211.064 163.759 206.093 1.00 0.78 125 GLU B CA 1
ATOM 9884 C C . GLU B 1 519 ? 210.169 164.928 205.791 1.00 0.78 125 GLU B C 1
ATOM 9885 O O . GLU B 1 519 ? 209.705 165.084 204.659 1.00 0.78 125 GLU B O 1
ATOM 9897 N N . ALA B 1 520 ? 209.956 165.761 206.797 1.00 0.72 126 ALA B N 1
ATOM 9898 C CA . ALA B 1 520 ? 209.144 166.959 206.568 1.00 0.72 126 ALA B CA 1
ATOM 9899 C C . ALA B 1 520 ? 209.631 168.134 207.391 1.00 0.72 126 ALA B C 1
ATOM 9900 O O . ALA B 1 520 ? 209.948 167.998 208.575 1.00 0.72 126 ALA B O 1
ATOM 9907 N N . GLU B 1 521 ? 209.631 169.315 206.770 1.00 0.75 127 GLU B N 1
ATOM 9908 C CA . GLU B 1 521 ? 210.093 170.517 207.456 1.00 0.75 127 GLU B CA 1
ATOM 9909 C C . GLU B 1 521 ? 209.229 170.806 208.644 1.00 0.75 127 GLU B C 1
ATOM 9910 O O . GLU B 1 521 ? 208.008 170.701 208.561 1.00 0.75 127 GLU B O 1
ATOM 9922 N N . ALA B 1 522 ? 209.846 171.203 209.752 1.00 0.74 128 ALA B N 1
ATOM 9923 C CA . ALA B 1 522 ? 209.019 171.529 210.909 1.00 0.74 128 ALA B CA 1
ATOM 9924 C C . ALA B 1 522 ? 208.087 172.689 210.577 1.00 0.74 128 ALA B C 1
ATOM 9925 O O . ALA B 1 522 ? 208.527 173.702 210.024 1.00 0.74 128 ALA B O 1
ATOM 9932 N N . ASP B 1 523 ? 206.814 172.562 210.959 1.00 0.77 129 ASP B N 1
ATOM 9933 C CA . ASP B 1 523 ? 205.871 173.644 210.709 1.00 0.77 129 ASP B CA 1
ATOM 9934 C C . ASP B 1 523 ? 205.855 174.555 211.917 1.00 0.77 129 ASP B C 1
ATOM 9935 O O . ASP B 1 523 ? 206.518 174.281 212.919 1.00 0.77 129 ASP B O 1
ATOM 9944 N N . VAL B 1 524 ? 205.053 175.597 211.884 1.00 0.80 130 VAL B N 1
ATOM 9945 C CA . VAL B 1 524 ? 205.039 176.500 213.019 1.00 0.80 130 VAL B CA 1
ATOM 9946 C C . VAL B 1 524 ? 204.604 175.804 214.317 1.00 0.80 130 VAL B C 1
ATOM 9947 O O . VAL B 1 524 ? 205.057 176.187 215.395 1.00 0.80 130 VAL B O 1
ATOM 9960 N N . GLN B 1 525 ? 203.782 174.751 214.230 1.00 0.80 131 GLN B N 1
ATOM 9961 C CA . GLN B 1 525 ? 203.381 174.001 215.424 1.00 0.80 131 GLN B CA 1
ATOM 9962 C C . GLN B 1 525 ? 204.466 173.079 215.951 1.00 0.80 131 GLN B C 1
ATOM 9963 O O . GLN B 1 525 ? 204.382 172.602 217.082 1.00 0.80 131 GLN B O 1
ATOM 9977 N N . ASP B 1 526 ? 205.457 172.783 215.122 1.00 0.76 132 ASP B N 1
ATOM 9978 C CA . ASP B 1 526 ? 206.529 171.894 215.505 1.00 0.76 132 ASP B CA 1
ATOM 9979 C C . ASP B 1 526 ? 207.659 172.718 216.084 1.00 0.76 132 ASP B C 1
ATOM 9980 O O . ASP B 1 526 ? 208.383 172.268 216.969 1.00 0.76 132 ASP B O 1
ATOM 9989 N N . VAL B 1 527 ? 207.786 173.944 215.581 1.00 0.77 133 VAL B N 1
ATOM 9990 C CA . VAL B 1 527 ? 208.801 174.868 216.046 1.00 0.77 133 VAL B CA 1
ATOM 9991 C C . VAL B 1 527 ? 208.405 175.591 217.319 1.00 0.77 133 VAL B C 1
ATOM 9992 O O . VAL B 1 527 ? 209.224 175.746 218.225 1.00 0.77 133 VAL B O 1
ATOM 10005 N N . PHE B 1 528 ? 207.162 176.069 217.412 1.00 0.83 134 PHE B N 1
ATOM 10006 C CA . PHE B 1 528 ? 206.777 176.821 218.595 1.00 0.83 134 PHE B CA 1
ATOM 10007 C C . PHE B 1 528 ? 206.429 175.859 219.734 1.00 0.83 134 PHE B C 1
ATOM 10008 O O . PHE B 1 528 ? 205.265 175.650 220.086 1.00 0.83 134 PHE B O 1
ATOM 10025 N N . THR B 1 529 ? 207.469 175.286 220.299 1.00 0.82 135 THR B N 1
ATOM 10026 C CA . THR B 1 529 ? 207.404 174.314 221.370 1.00 0.82 135 THR B CA 1
ATOM 10027 C C . THR B 1 529 ? 207.411 175.035 222.691 1.00 0.82 135 THR B C 1
ATOM 10028 O O . THR B 1 529 ? 207.715 176.231 222.745 1.00 0.82 135 THR B O 1
ATOM 10039 N N . THR B 1 530 ? 207.175 174.309 223.776 1.00 0.84 136 THR B N 1
ATOM 10040 C CA . THR B 1 530 ? 207.210 174.922 225.091 1.00 0.84 136 THR B CA 1
ATOM 10041 C C . THR B 1 530 ? 208.543 175.620 225.315 1.00 0.84 136 THR B C 1
ATOM 10042 O O . THR B 1 530 ? 208.579 176.708 225.892 1.00 0.84 136 THR B O 1
ATOM 10053 N N . GLN B 1 531 ? 209.641 174.994 224.902 1.00 0.85 137 GLN B N 1
ATOM 10054 C CA . GLN B 1 531 ? 210.923 175.629 225.111 1.00 0.85 137 GLN B CA 1
ATOM 10055 C C . GLN B 1 531 ? 211.092 176.878 224.241 1.00 0.85 137 GLN B C 1
ATOM 10056 O O . GLN B 1 531 ? 211.784 177.805 224.653 1.00 0.85 137 GLN B O 1
ATOM 10070 N N . TYR B 1 532 ? 210.509 176.898 223.032 1.00 0.85 138 TYR B N 1
ATOM 10071 C CA . TYR B 1 532 ? 210.597 178.096 222.183 1.00 0.85 138 TYR B CA 1
ATOM 10072 C C . TYR B 1 532 ? 209.977 179.230 222.998 1.00 0.85 138 TYR B C 1
ATOM 10073 O O . TYR B 1 532 ? 210.530 180.331 223.072 1.00 0.85 138 TYR B O 1
ATOM 10091 N N . TRP B 1 533 ? 208.811 178.943 223.599 1.00 0.89 139 TRP B N 1
ATOM 10092 C CA . TRP B 1 533 ? 208.124 179.894 224.464 1.00 0.89 139 TRP B CA 1
ATOM 10093 C C . TRP B 1 533 ? 208.991 180.341 225.633 1.00 0.89 139 TRP B C 1
ATOM 10094 O O . TRP B 1 533 ? 209.021 181.526 225.983 1.00 0.89 139 TRP B O 1
ATOM 10115 N N . ASN B 1 534 ? 209.684 179.393 226.266 1.00 0.90 140 ASN B N 1
ATOM 10116 C CA . ASN B 1 534 ? 210.560 179.768 227.365 1.00 0.90 140 ASN B CA 1
ATOM 10117 C C . ASN B 1 534 ? 211.684 180.684 226.885 1.00 0.90 140 ASN B C 1
ATOM 10118 O O . ASN B 1 534 ? 212.064 181.616 227.601 1.00 0.90 140 ASN B O 1
ATOM 10129 N N . ARG B 1 535 ? 212.261 180.460 225.705 1.00 0.89 141 ARG B N 1
ATOM 10130 C CA . ARG B 1 535 ? 213.278 181.381 225.190 1.00 0.89 141 ARG B CA 1
ATOM 10131 C C . ARG B 1 535 ? 212.684 182.724 224.814 1.00 0.89 141 ARG B C 1
ATOM 10132 O O . ARG B 1 535 ? 213.379 183.736 224.929 1.00 0.89 141 ARG B O 1
ATOM 10153 N N . ILE B 1 536 ? 211.404 182.790 224.429 1.00 0.90 142 ILE B N 1
ATOM 10154 C CA . ILE B 1 536 ? 210.773 184.095 224.225 1.00 0.90 142 ILE B CA 1
ATOM 10155 C C . ILE B 1 536 ? 210.699 184.823 225.532 1.00 0.90 142 ILE B C 1
ATOM 10156 O O . ILE B 1 536 ? 211.009 186.014 225.602 1.00 0.90 142 ILE B O 1
ATOM 10172 N N . CYS B 1 537 ? 210.276 184.125 226.588 1.00 0.93 143 CYS B N 1
ATOM 10173 C CA . CYS B 1 537 ? 210.188 184.699 227.914 1.00 0.93 143 CYS B CA 1
ATOM 10174 C C . CYS B 1 537 ? 211.492 185.351 228.292 1.00 0.93 143 CYS B C 1
ATOM 10175 O O . CYS B 1 537 ? 211.573 186.531 228.627 1.00 0.93 143 CYS B O 1
ATOM 10183 N N . ASP B 1 538 ? 212.567 184.587 228.165 1.00 0.91 144 ASP B N 1
ATOM 10184 C CA . ASP B 1 538 ? 213.855 185.110 228.594 1.00 0.91 144 ASP B CA 1
ATOM 10185 C C . ASP B 1 538 ? 214.375 186.233 227.722 1.00 0.91 144 ASP B C 1
ATOM 10186 O O . ASP B 1 538 ? 214.972 187.175 228.247 1.00 0.91 144 ASP B O 1
ATOM 10195 N N . SER B 1 539 ? 214.133 186.151 226.411 1.00 0.91 145 SER B N 1
ATOM 10196 C CA . SER B 1 539 ? 214.620 187.174 225.502 1.00 0.91 145 SER B CA 1
ATOM 10197 C C . SER B 1 539 ? 213.949 188.501 225.764 1.00 0.91 145 SER B C 1
ATOM 10198 O O . SER B 1 539 ? 214.599 189.549 225.720 1.00 0.91 145 SER B O 1
ATOM 10206 N N . ILE B 1 540 ? 212.645 188.467 226.053 1.00 0.93 146 ILE B N 1
ATOM 10207 C CA . ILE B 1 540 ? 211.975 189.723 226.316 1.00 0.93 146 ILE B CA 1
ATOM 10208 C C . ILE B 1 540 ? 212.467 190.266 227.629 1.00 0.93 146 ILE B C 1
ATOM 10209 O O . ILE B 1 540 ? 212.833 191.434 227.696 1.00 0.93 146 ILE B O 1
ATOM 10225 N N . ARG B 1 541 ? 212.560 189.416 228.657 1.00 0.94 147 ARG B N 1
ATOM 10226 C CA . ARG B 1 541 ? 213.009 189.920 229.944 1.00 0.94 147 ARG B CA 1
ATOM 10227 C C . ARG B 1 541 ? 214.356 190.615 229.831 1.00 0.94 147 ARG B C 1
ATOM 10228 O O . ARG B 1 541 ? 214.547 191.697 230.386 1.00 0.94 147 ARG B O 1
ATOM 10249 N N . GLN B 1 542 ? 215.277 190.054 229.054 1.00 0.91 148 GLN B N 1
ATOM 10250 C CA . GLN B 1 542 ? 216.563 190.717 228.926 1.00 0.91 148 GLN B CA 1
ATOM 10251 C C . GLN B 1 542 ? 216.470 192.042 228.172 1.00 0.91 148 GLN B C 1
ATOM 10252 O O . GLN B 1 542 ? 217.229 192.971 228.459 1.00 0.91 148 GLN B O 1
ATOM 10266 N N . GLN B 1 543 ? 215.525 192.150 227.226 1.00 0.90 149 GLN B N 1
ATOM 10267 C CA . GLN B 1 543 ? 215.383 193.393 226.472 1.00 0.90 149 GLN B CA 1
ATOM 10268 C C . GLN B 1 543 ? 214.562 194.459 227.236 1.00 0.90 149 GLN B C 1
ATOM 10269 O O . GLN B 1 543 ? 214.710 195.653 226.960 1.00 0.90 149 GLN B O 1
ATOM 10283 N N . THR B 1 544 ? 213.727 194.050 228.220 1.00 0.91 150 THR B N 1
ATOM 10284 C CA . THR B 1 544 ? 212.947 195.023 229.005 1.00 0.91 150 THR B CA 1
ATOM 10285 C C . THR B 1 544 ? 213.624 195.359 230.333 1.00 0.91 150 THR B C 1
ATOM 10286 O O . THR B 1 544 ? 213.393 196.422 230.909 1.00 0.91 150 THR B O 1
ATOM 10297 N N . GLY B 1 545 ? 214.482 194.454 230.803 1.00 0.92 151 GLY B N 1
ATOM 10298 C CA . GLY B 1 545 ? 215.212 194.583 232.058 1.00 0.92 151 GLY B CA 1
ATOM 10299 C C . GLY B 1 545 ? 214.472 193.923 233.215 1.00 0.92 151 GLY B C 1
ATOM 10300 O O . GLY B 1 545 ? 215.000 193.781 234.325 1.00 0.92 151 GLY B O 1
ATOM 10304 N N . LYS B 1 546 ? 213.249 193.475 232.962 1.00 0.92 152 LYS B N 1
ATOM 10305 C CA . LYS B 1 546 ? 212.475 192.868 234.026 1.00 0.92 152 LYS B CA 1
ATOM 10306 C C . LYS B 1 546 ? 212.781 191.387 234.120 1.00 0.92 152 LYS B C 1
ATOM 10307 O O . LYS B 1 546 ? 211.981 190.525 233.756 1.00 0.92 152 LYS B O 1
ATOM 10326 N N . HIS B 1 547 ? 213.952 191.125 234.679 1.00 0.92 153 HIS B N 1
ATOM 10327 C CA . HIS B 1 547 ? 214.545 189.797 234.727 1.00 0.92 153 HIS B CA 1
ATOM 10328 C C . HIS B 1 547 ? 213.766 188.798 235.562 1.00 0.92 153 HIS B C 1
ATOM 10329 O O . HIS B 1 547 ? 213.873 187.591 235.336 1.00 0.92 153 HIS B O 1
ATOM 10343 N N . ASP B 1 548 ? 213.005 189.268 236.542 1.00 0.92 154 ASP B N 1
ATOM 10344 C CA . ASP B 1 548 ? 212.198 188.399 237.375 1.00 0.92 154 ASP B CA 1
ATOM 10345 C C . ASP B 1 548 ? 210.690 188.466 237.068 1.00 0.92 154 ASP B C 1
ATOM 10346 O O . ASP B 1 548 ? 209.875 188.006 237.871 1.00 0.92 154 ASP B O 1
ATOM 10355 N N . ALA B 1 549 ? 210.313 189.023 235.910 1.00 0.94 155 ALA B N 1
ATOM 10356 C CA . ALA B 1 549 ? 208.890 189.127 235.554 1.00 0.94 155 ALA B CA 1
ATOM 10357 C C . ALA B 1 549 ? 208.263 187.816 235.095 1.00 0.94 155 ALA B C 1
ATOM 10358 O O . ALA B 1 549 ? 208.917 186.945 234.508 1.00 0.94 155 ALA B O 1
ATOM 10365 N N . MET B 1 550 ? 206.956 187.729 235.317 1.00 0.94 156 MET B N 1
ATOM 10366 C CA . MET B 1 550 ? 206.132 186.625 234.842 1.00 0.94 156 MET B CA 1
ATOM 10367 C C . MET B 1 550 ? 205.750 186.954 233.415 1.00 0.94 156 MET B C 1
ATOM 10368 O O . MET B 1 550 ? 205.474 188.115 233.128 1.00 0.94 156 MET B O 1
ATOM 10382 N N . VAL B 1 551 ? 205.749 185.969 232.512 1.00 0.95 157 VAL B N 1
ATOM 10383 C CA . VAL B 1 551 ? 205.426 186.284 231.127 1.00 0.95 157 VAL B CA 1
ATOM 10384 C C . VAL B 1 551 ? 204.165 185.559 230.620 1.00 0.95 157 VAL B C 1
ATOM 10385 O O . VAL B 1 551 ? 204.063 184.331 230.676 1.00 0.95 157 VAL B O 1
ATOM 10398 N N . ILE B 1 552 ? 203.230 186.339 230.082 1.00 0.94 158 ILE B N 1
ATOM 10399 C CA . ILE B 1 552 ? 201.971 185.844 229.544 1.00 0.94 158 ILE B CA 1
ATOM 10400 C C . ILE B 1 552 ? 202.002 185.667 228.034 1.00 0.94 158 ILE B C 1
ATOM 10401 O O . ILE B 1 552 ? 202.421 186.547 227.277 1.00 0.94 158 ILE B O 1
ATOM 10417 N N . ASN B 1 553 ? 201.550 184.503 227.616 1.00 0.93 159 ASN B N 1
ATOM 10418 C CA . ASN B 1 553 ? 201.412 184.104 226.234 1.00 0.93 159 ASN B CA 1
ATOM 10419 C C . ASN B 1 553 ? 200.036 184.516 225.759 1.00 0.93 159 ASN B C 1
ATOM 10420 O O . ASN B 1 553 ? 199.045 183.842 226.031 1.00 0.93 159 ASN B O 1
ATOM 10431 N N . ALA B 1 554 ? 199.968 185.603 225.004 1.00 0.93 160 ALA B N 1
ATOM 10432 C CA . ALA B 1 554 ? 198.685 186.150 224.584 1.00 0.93 160 ALA B CA 1
ATOM 10433 C C . ALA B 1 554 ? 198.154 185.450 223.350 1.00 0.93 160 ALA B C 1
ATOM 10434 O O . ALA B 1 554 ? 197.111 185.834 222.824 1.00 0.93 160 ALA B O 1
ATOM 10441 N N . GLY B 1 555 ? 198.897 184.469 222.854 1.00 0.92 161 GLY B N 1
ATOM 10442 C CA . GLY B 1 555 ? 198.498 183.749 221.671 1.00 0.92 161 GLY B CA 1
ATOM 10443 C C . GLY B 1 555 ? 199.291 184.299 220.498 1.00 0.92 161 GLY B C 1
ATOM 10444 O O . GLY B 1 555 ? 199.074 185.447 220.116 1.00 0.92 161 GLY B O 1
ATOM 10448 N N . PRO B 1 556 ? 200.222 183.535 219.926 1.00 0.93 162 PRO B N 1
ATOM 10449 C CA . PRO B 1 556 ? 201.099 183.921 218.845 1.00 0.93 162 PRO B CA 1
ATOM 10450 C C . PRO B 1 556 ? 200.345 183.932 217.546 1.00 0.93 162 PRO B C 1
ATOM 10451 O O . PRO B 1 556 ? 199.268 183.364 217.442 1.00 0.93 162 PRO B O 1
ATOM 10462 N N . THR B 1 557 ? 200.921 184.569 216.551 1.00 0.93 163 THR B N 1
ATOM 10463 C CA . THR B 1 557 ? 200.375 184.487 215.211 1.00 0.93 163 THR B CA 1
ATOM 10464 C C . THR B 1 557 ? 201.499 184.295 214.213 1.00 0.93 163 THR B C 1
ATOM 10465 O O . THR B 1 557 ? 202.646 184.047 214.603 1.00 0.93 163 THR B O 1
ATOM 10476 N N . VAL B 1 558 ? 201.154 184.328 212.928 1.00 0.90 164 VAL B N 1
ATOM 10477 C CA . VAL B 1 558 ? 202.102 184.058 211.852 1.00 0.90 164 VAL B CA 1
ATOM 10478 C C . VAL B 1 558 ? 201.966 185.083 210.725 1.00 0.90 164 VAL B C 1
ATOM 10479 O O . VAL B 1 558 ? 200.852 185.423 210.331 1.00 0.90 164 VAL B O 1
ATOM 10492 N N . ILE B 1 559 ? 203.105 185.508 210.185 1.00 0.90 165 ILE B N 1
ATOM 10493 C CA . ILE B 1 559 ? 203.185 186.339 208.998 1.00 0.90 165 ILE B CA 1
ATOM 10494 C C . ILE B 1 559 ? 203.916 185.498 207.941 1.00 0.90 165 ILE B C 1
ATOM 10495 O O . ILE B 1 559 ? 205.146 185.604 207.847 1.00 0.90 165 ILE B O 1
ATOM 10511 N N . PRO B 1 560 ? 203.189 184.768 207.073 1.00 0.84 166 PRO B N 1
ATOM 10512 C CA . PRO B 1 560 ? 203.647 183.755 206.135 1.00 0.84 166 PRO B CA 1
ATOM 10513 C C . PRO B 1 560 ? 204.697 184.245 205.178 1.00 0.84 166 PRO B C 1
ATOM 10514 O O . PRO B 1 560 ? 204.766 185.426 204.876 1.00 0.84 166 PRO B O 1
ATOM 10525 N N . ALA B 1 561 ? 205.538 183.377 204.628 1.00 0.81 167 ALA B N 1
ATOM 10526 C CA . ALA B 1 561 ? 206.676 183.804 203.812 1.00 0.81 167 ALA B CA 1
ATOM 10527 C C . ALA B 1 561 ? 206.334 184.464 202.464 1.00 0.81 167 ALA B C 1
ATOM 10528 O O . ALA B 1 561 ? 207.171 185.117 201.850 1.00 0.81 167 ALA B O 1
ATOM 10535 N N . ASP B 1 562 ? 205.145 184.211 201.938 1.00 0.80 168 ASP B N 1
ATOM 10536 C CA . ASP B 1 562 ? 204.823 184.219 200.511 1.00 0.80 168 ASP B CA 1
ATOM 10537 C C . ASP B 1 562 ? 204.713 185.584 199.817 1.00 0.80 168 ASP B C 1
ATOM 10538 O O . ASP B 1 562 ? 204.690 185.628 198.582 1.00 0.80 168 ASP B O 1
ATOM 10547 N N . PHE B 1 563 ? 204.590 186.687 200.553 1.00 0.87 169 PHE B N 1
ATOM 10548 C CA . PHE B 1 563 ? 203.952 187.904 200.029 1.00 0.87 169 PHE B CA 1
ATOM 10549 C C . PHE B 1 563 ? 204.735 189.191 200.276 1.00 0.87 169 PHE B C 1
ATOM 10550 O O . PHE B 1 563 ? 205.596 189.265 201.151 1.00 0.87 169 PHE B O 1
ATOM 10567 N N . ASP B 1 564 ? 204.407 190.222 199.498 1.00 0.89 170 ASP B N 1
ATOM 10568 C CA . ASP B 1 564 ? 205.013 191.546 199.619 1.00 0.89 170 ASP B CA 1
ATOM 10569 C C . ASP B 1 564 ? 204.773 192.152 201.002 1.00 0.89 170 ASP B C 1
ATOM 10570 O O . ASP B 1 564 ? 203.634 192.303 201.439 1.00 0.89 170 ASP B O 1
ATOM 10579 N N . LEU B 1 565 ? 205.833 192.645 201.638 1.00 0.90 171 LEU B N 1
ATOM 10580 C CA . LEU B 1 565 ? 205.751 193.439 202.868 1.00 0.90 171 LEU B CA 1
ATOM 10581 C C . LEU B 1 565 ? 205.126 194.831 202.638 1.00 0.90 171 LEU B C 1
ATOM 10582 O O . LEU B 1 565 ? 205.079 195.653 203.547 1.00 0.90 171 LEU B O 1
ATOM 10598 N N . LYS B 1 566 ? 204.643 195.110 201.424 1.00 0.91 172 LYS B N 1
ATOM 10599 C CA . LYS B 1 566 ? 204.048 196.382 200.999 1.00 0.91 172 LYS B CA 1
ATOM 10600 C C . LYS B 1 566 ? 202.637 196.652 201.549 1.00 0.91 172 LYS B C 1
ATOM 10601 O O . LYS B 1 566 ? 202.175 197.792 201.503 1.00 0.91 172 LYS B O 1
ATOM 10620 N N . ASP B 1 567 ? 201.948 195.657 202.104 1.00 0.91 173 ASP B N 1
ATOM 10621 C CA . ASP B 1 567 ? 200.649 195.859 202.766 1.00 0.91 173 ASP B CA 1
ATOM 10622 C C . ASP B 1 567 ? 200.791 196.398 204.203 1.00 0.91 173 ASP B C 1
ATOM 10623 O O . ASP B 1 567 ? 200.548 195.736 205.216 1.00 0.91 173 ASP B O 1
ATOM 10632 N N . GLU B 1 568 ? 201.196 197.663 204.259 1.00 0.91 174 GLU B N 1
ATOM 10633 C CA . GLU B 1 568 ? 201.232 198.454 205.465 1.00 0.91 174 GLU B CA 1
ATOM 10634 C C . GLU B 1 568 ? 199.910 198.455 206.204 1.00 0.91 174 GLU B C 1
ATOM 10635 O O . GLU B 1 568 ? 199.904 198.544 207.428 1.00 0.91 174 GLU B O 1
ATOM 10647 N N . LEU B 1 569 ? 198.779 198.372 205.494 1.00 0.91 175 LEU B N 1
ATOM 10648 C CA . LEU B 1 569 ? 197.515 198.361 206.217 1.00 0.91 175 LEU B CA 1
ATOM 10649 C C . LEU B 1 569 ? 197.378 197.095 207.029 1.00 0.91 175 LEU B C 1
ATOM 10650 O O . LEU B 1 569 ? 197.003 197.145 208.205 1.00 0.91 175 LEU B O 1
ATOM 10666 N N . VAL B 1 570 ? 197.719 195.952 206.418 1.00 0.92 176 VAL B N 1
ATOM 10667 C CA . VAL B 1 570 ? 197.617 194.727 207.197 1.00 0.92 176 VAL B CA 1
ATOM 10668 C C . VAL B 1 570 ? 198.557 194.722 208.360 1.00 0.92 176 VAL B C 1
ATOM 10669 O O . VAL B 1 570 ? 198.173 194.317 209.455 1.00 0.92 176 VAL B O 1
ATOM 10682 N N . LEU B 1 571 ? 199.782 195.154 208.132 1.00 0.94 177 LEU B N 1
ATOM 10683 C CA . LEU B 1 571 ? 200.760 195.146 209.192 1.00 0.94 177 LEU B CA 1
ATOM 10684 C C . LEU B 1 571 ? 200.366 196.080 210.329 1.00 0.94 177 LEU B C 1
ATOM 10685 O O . LEU B 1 571 ? 200.534 195.734 211.504 1.00 0.94 177 LEU B O 1
ATOM 10701 N N . LYS B 1 572 ? 199.794 197.245 209.993 1.00 0.92 178 LYS B N 1
ATOM 10702 C CA . LYS B 1 572 ? 199.345 198.179 211.008 1.00 0.92 178 LYS B CA 1
ATOM 10703 C C . LYS B 1 572 ? 198.262 197.545 211.849 1.00 0.92 178 LYS B C 1
ATOM 10704 O O . LYS B 1 572 ? 198.289 197.648 213.076 1.00 0.92 178 LYS B O 1
ATOM 10723 N N . GLN B 1 573 ? 197.321 196.868 211.186 1.00 0.90 179 GLN B N 1
ATOM 10724 C CA . GLN B 1 573 ? 196.245 196.230 211.912 1.00 0.90 179 GLN B CA 1
ATOM 10725 C C . GLN B 1 573 ? 196.753 195.094 212.770 1.00 0.90 179 GLN B C 1
ATOM 10726 O O . GLN B 1 573 ? 196.255 194.904 213.876 1.00 0.90 179 GLN B O 1
ATOM 10740 N N . LEU B 1 574 ? 197.763 194.351 212.296 1.00 0.93 180 LEU B N 1
ATOM 10741 C CA . LEU B 1 574 ? 198.288 193.280 213.124 1.00 0.93 180 LEU B CA 1
ATOM 10742 C C . LEU B 1 574 ? 198.885 193.868 214.377 1.00 0.93 180 LEU B C 1
ATOM 10743 O O . LEU B 1 574 ? 198.724 193.300 215.457 1.00 0.93 180 LEU B O 1
ATOM 10759 N N . LEU B 1 575 ? 199.555 195.020 214.254 1.00 0.94 181 LEU B N 1
ATOM 10760 C CA . LEU B 1 575 ? 200.148 195.611 215.442 1.00 0.94 181 LEU B CA 1
ATOM 10761 C C . LEU B 1 575 ? 199.078 196.088 216.403 1.00 0.94 181 LEU B C 1
ATOM 10762 O O . LEU B 1 575 ? 199.183 195.853 217.605 1.00 0.94 181 LEU B O 1
ATOM 10778 N N . ILE B 1 576 ? 198.017 196.703 215.880 1.00 0.92 182 ILE B N 1
ATOM 10779 C CA . ILE B 1 576 ? 196.985 197.212 216.768 1.00 0.92 182 ILE B CA 1
ATOM 10780 C C . ILE B 1 576 ? 196.316 196.072 217.501 1.00 0.92 182 ILE B C 1
ATOM 10781 O O . ILE B 1 576 ? 196.115 196.137 218.716 1.00 0.92 182 ILE B O 1
ATOM 10797 N N . LYS B 1 577 ? 195.971 195.025 216.760 1.00 0.91 183 LYS B N 1
ATOM 10798 C CA . LYS B 1 577 ? 195.316 193.872 217.326 1.00 0.91 183 LYS B CA 1
ATOM 10799 C C . LYS B 1 577 ? 196.205 193.165 218.330 1.00 0.91 183 LYS B C 1
ATOM 10800 O O . LYS B 1 577 ? 195.710 192.707 219.360 1.00 0.91 183 LYS B O 1
ATOM 10819 N N . SER B 1 578 ? 197.511 193.093 218.063 1.00 0.94 184 SER B N 1
ATOM 10820 C CA . SER B 1 578 ? 198.406 192.427 218.985 1.00 0.94 184 SER B CA 1
ATOM 10821 C C . SER B 1 578 ? 198.480 193.191 220.287 1.00 0.94 184 SER B C 1
ATOM 10822 O O . SER B 1 578 ? 198.457 192.594 221.373 1.00 0.94 184 SER B O 1
ATOM 10830 N N . VAL B 1 579 ? 198.479 194.517 220.189 1.00 0.94 185 VAL B N 1
ATOM 10831 C CA . VAL B 1 579 ? 198.486 195.353 221.365 1.00 0.94 185 VAL B CA 1
ATOM 10832 C C . VAL B 1 579 ? 197.199 195.125 222.154 1.00 0.94 185 VAL B C 1
ATOM 10833 O O . VAL B 1 579 ? 197.244 194.997 223.379 1.00 0.94 185 VAL B O 1
ATOM 10846 N N . ASN B 1 580 ? 196.055 195.045 221.471 1.00 0.90 186 ASN B N 1
ATOM 10847 C CA . ASN B 1 580 ? 194.807 194.841 222.186 1.00 0.90 186 ASN B CA 1
ATOM 10848 C C . ASN B 1 580 ? 194.739 193.500 222.891 1.00 0.90 186 ASN B C 1
ATOM 10849 O O . ASN B 1 580 ? 194.257 193.424 224.023 1.00 0.90 186 ASN B O 1
ATOM 10860 N N . LEU B 1 581 ? 195.258 192.458 222.249 1.00 0.91 187 LEU B N 1
ATOM 10861 C CA . LEU B 1 581 ? 195.225 191.144 222.863 1.00 0.91 187 LEU B CA 1
ATOM 10862 C C . LEU B 1 581 ? 196.111 191.136 224.093 1.00 0.91 187 LEU B C 1
ATOM 10863 O O . LEU B 1 581 ? 195.757 190.544 225.120 1.00 0.91 187 LEU B O 1
ATOM 10879 N N . CYS B 1 582 ? 197.240 191.837 224.015 1.00 0.93 188 CYS B N 1
ATOM 10880 C CA . CYS B 1 582 ? 198.135 191.931 225.144 1.00 0.93 188 CYS B CA 1
ATOM 10881 C C . CYS B 1 582 ? 197.454 192.646 226.319 1.00 0.93 188 CYS B C 1
ATOM 10882 O O . CYS B 1 582 ? 197.511 192.171 227.464 1.00 0.93 188 CYS B O 1
ATOM 10890 N N . ASP B 1 583 ? 196.714 193.729 226.019 1.00 0.90 189 ASP B N 1
ATOM 10891 C CA . ASP B 1 583 ? 196.016 194.457 227.077 1.00 0.90 189 ASP B CA 1
ATOM 10892 C C . ASP B 1 583 ? 194.945 193.618 227.733 1.00 0.90 189 ASP B C 1
ATOM 10893 O O . ASP B 1 583 ? 194.777 193.681 228.953 1.00 0.90 189 ASP B O 1
ATOM 10902 N N . ASP B 1 584 ? 194.251 192.796 226.948 1.00 0.86 190 ASP B N 1
ATOM 10903 C CA . ASP B 1 584 ? 193.204 191.976 227.534 1.00 0.86 190 ASP B CA 1
ATOM 10904 C C . ASP B 1 584 ? 193.781 190.937 228.453 1.00 0.86 190 ASP B C 1
ATOM 10905 O O . ASP B 1 584 ? 193.184 190.631 229.486 1.00 0.86 190 ASP B O 1
ATOM 10914 N N . MET B 1 585 ? 194.945 190.403 228.103 1.00 0.89 191 MET B N 1
ATOM 10915 C CA . MET B 1 585 ? 195.525 189.418 228.990 1.00 0.89 191 MET B CA 1
ATOM 10916 C C . MET B 1 585 ? 196.027 190.038 230.293 1.00 0.89 191 MET B C 1
ATOM 10917 O O . MET B 1 585 ? 195.890 189.419 231.357 1.00 0.89 191 MET B O 1
ATOM 10931 N N . LEU B 1 586 ? 196.546 191.277 230.238 1.00 0.90 192 LEU B N 1
ATOM 10932 C CA . LEU B 1 586 ? 196.947 191.914 231.494 1.00 0.90 192 LEU B CA 1
ATOM 10933 C C . LEU B 1 586 ? 195.706 192.220 232.301 1.00 0.90 192 LEU B C 1
ATOM 10934 O O . LEU B 1 586 ? 195.720 192.109 233.525 1.00 0.90 192 LEU B O 1
ATOM 10950 N N . ALA B 1 587 ? 194.632 192.616 231.608 1.00 0.84 193 ALA B N 1
ATOM 10951 C CA . ALA B 1 587 ? 193.382 192.921 232.270 1.00 0.84 193 ALA B CA 1
ATOM 10952 C C . ALA B 1 587 ? 192.848 191.692 232.974 1.00 0.84 193 ALA B C 1
ATOM 10953 O O . ALA B 1 587 ? 192.381 191.771 234.111 1.00 0.84 193 ALA B O 1
ATOM 10960 N N . LYS B 1 588 ? 192.988 190.524 232.340 1.00 0.81 194 LYS B N 1
ATOM 10961 C CA . LYS B 1 588 ? 192.544 189.316 233.003 1.00 0.81 194 LYS B CA 1
ATOM 10962 C C . LYS B 1 588 ? 193.371 189.101 234.259 1.00 0.81 194 LYS B C 1
ATOM 10963 O O . LYS B 1 588 ? 192.826 188.869 235.341 1.00 0.81 194 LYS B O 1
ATOM 10982 N N . ARG B 1 589 ? 194.695 189.234 234.124 1.00 0.84 195 ARG B N 1
ATOM 10983 C CA . ARG B 1 589 ? 195.607 189.037 235.243 1.00 0.84 195 ARG B CA 1
ATOM 10984 C C . ARG B 1 589 ? 195.304 189.970 236.418 1.00 0.84 195 ARG B C 1
ATOM 10985 O O . ARG B 1 589 ? 195.444 189.571 237.579 1.00 0.84 195 ARG B O 1
ATOM 11006 N N . SER B 1 590 ? 194.876 191.202 236.113 1.00 0.84 196 SER B N 1
ATOM 11007 C CA . SER B 1 590 ? 194.549 192.205 237.123 1.00 0.84 196 SER B CA 1
ATOM 11008 C C . SER B 1 590 ? 193.130 192.096 237.681 1.00 0.84 196 SER B C 1
ATOM 11009 O O . SER B 1 590 ? 192.754 192.877 238.560 1.00 0.84 196 SER B O 1
ATOM 11017 N N . GLY B 1 591 ? 192.319 191.159 237.174 1.00 0.73 197 GLY B N 1
ATOM 11018 C CA . GLY B 1 591 ? 190.952 191.032 237.666 1.00 0.73 197 GLY B CA 1
ATOM 11019 C C . GLY B 1 591 ? 189.896 191.930 237.016 1.00 0.73 197 GLY B C 1
ATOM 11020 O O . GLY B 1 591 ? 188.864 192.200 237.633 1.00 0.73 197 GLY B O 1
ATOM 11024 N N . GLU B 1 592 ? 190.130 192.476 235.818 1.00 0.76 198 GLU B N 1
ATOM 11025 C CA . GLU B 1 592 ? 189.092 193.268 235.137 1.00 0.76 198 GLU B CA 1
ATOM 11026 C C . GLU B 1 592 ? 187.746 192.529 235.116 1.00 0.76 198 GLU B C 1
ATOM 11027 O O . GLU B 1 592 ? 187.683 191.326 234.860 1.00 0.76 198 GLU B O 1
ATOM 11039 N N . GLN B 1 593 ? 186.663 193.255 235.390 1.00 0.74 199 GLN B N 1
ATOM 11040 C CA . GLN B 1 593 ? 185.340 192.658 235.558 1.00 0.74 199 GLN B CA 1
ATOM 11041 C C . GLN B 1 593 ? 184.835 192.033 234.244 1.00 0.74 199 GLN B C 1
ATOM 11042 O O . GLN B 1 593 ? 184.940 192.650 233.179 1.00 0.74 199 GLN B O 1
ATOM 11056 N N . PRO B 1 594 ? 184.317 190.797 234.291 1.00 0.77 200 PRO B N 1
ATOM 11057 C CA . PRO B 1 594 ? 184.057 189.993 233.104 1.00 0.77 200 PRO B CA 1
ATOM 11058 C C . PRO B 1 594 ? 182.887 190.523 232.290 1.00 0.77 200 PRO B C 1
ATOM 11059 O O . PRO B 1 594 ? 181.992 191.167 232.838 1.00 0.77 200 PRO B O 1
ATOM 11070 N N . PHE B 1 595 ? 182.811 190.187 231.000 1.00 0.80 201 PHE B N 1
ATOM 11071 C CA . PHE B 1 595 ? 181.554 190.411 230.322 1.00 0.80 201 PHE B CA 1
ATOM 11072 C C . PHE B 1 595 ? 180.472 189.520 230.866 1.00 0.80 201 PHE B C 1
ATOM 11073 O O . PHE B 1 595 ? 180.690 188.330 231.088 1.00 0.80 201 PHE B O 1
ATOM 11090 N N . SER B 1 596 ? 179.296 190.084 231.061 1.00 0.83 202 SER B N 1
ATOM 11091 C CA . SER B 1 596 ? 178.173 189.308 231.508 1.00 0.83 202 SER B CA 1
ATOM 11092 C C . SER B 1 596 ? 176.906 189.830 230.902 1.00 0.83 202 SER B C 1
ATOM 11093 O O . SER B 1 596 ? 176.814 190.997 230.501 1.00 0.83 202 SER B O 1
ATOM 11101 N N . VAL B 1 597 ? 175.895 188.961 230.906 1.00 0.80 203 VAL B N 1
ATOM 11102 C CA . VAL B 1 597 ? 174.586 189.273 230.333 1.00 0.80 203 VAL B CA 1
ATOM 11103 C C . VAL B 1 597 ? 173.905 190.419 231.062 1.00 0.80 203 VAL B C 1
ATOM 11104 O O . VAL B 1 597 ? 173.055 191.111 230.508 1.00 0.80 203 VAL B O 1
ATOM 11117 N N . ALA B 1 598 ? 174.333 190.669 232.281 1.00 0.77 204 ALA B N 1
ATOM 11118 C CA . ALA B 1 598 ? 173.800 191.735 233.095 1.00 0.77 204 ALA B CA 1
ATOM 11119 C C . ALA B 1 598 ? 173.964 193.094 232.425 1.00 0.77 204 ALA B C 1
ATOM 11120 O O . ALA B 1 598 ? 173.162 193.995 232.652 1.00 0.77 204 ALA B O 1
ATOM 11127 N N . MET B 1 599 ? 175.019 193.265 231.611 1.00 0.78 205 MET B N 1
ATOM 11128 C CA . MET B 1 599 ? 175.246 194.564 230.983 1.00 0.78 205 MET B CA 1
ATOM 11129 C C . MET B 1 599 ? 174.525 194.669 229.646 1.00 0.78 205 MET B C 1
ATOM 11130 O O . MET B 1 599 ? 174.528 195.717 229.001 1.00 0.78 205 MET B O 1
ATOM 11144 N N . LEU B 1 600 ? 173.931 193.563 229.223 1.00 0.76 206 LEU B N 1
ATOM 11145 C CA . LEU B 1 600 ? 173.255 193.453 227.949 1.00 0.76 206 LEU B CA 1
ATOM 11146 C C . LEU B 1 600 ? 171.744 193.497 228.154 1.00 0.76 206 LEU B C 1
ATOM 11147 O O . LEU B 1 600 ? 170.990 193.907 227.270 1.00 0.76 206 LEU B O 1
ATOM 11163 N N . LYS B 1 601 ? 171.298 193.081 229.346 1.00 0.71 207 LYS B N 1
ATOM 11164 C CA . LYS B 1 601 ? 169.878 192.986 229.678 1.00 0.71 207 LYS B CA 1
ATOM 11165 C C . LYS B 1 601 ? 169.278 194.354 229.987 1.00 0.71 207 LYS B C 1
ATOM 11166 O O . LYS B 1 601 ? 168.921 194.650 231.127 1.00 0.71 207 LYS B O 1
ATOM 11185 N N . GLY B 1 602 ? 169.167 195.183 228.968 1.00 0.67 208 GLY B N 1
ATOM 11186 C CA . GLY B 1 602 ? 168.571 196.498 229.168 1.00 0.67 208 GLY B CA 1
ATOM 11187 C C . GLY B 1 602 ? 167.079 196.281 229.343 1.00 0.67 208 GLY B C 1
ATOM 11188 O O . GLY B 1 602 ? 166.508 195.409 228.698 1.00 0.67 208 GLY B O 1
ATOM 11192 N N . THR B 1 603 ? 166.396 197.148 230.079 1.00 0.70 209 THR B N 1
ATOM 11193 C CA . THR B 1 603 ? 164.956 196.963 230.250 1.00 0.70 209 THR B CA 1
ATOM 11194 C C . THR B 1 603 ? 164.196 197.380 228.995 1.00 0.70 209 THR B C 1
ATOM 11195 O O . THR B 1 603 ? 163.018 197.066 228.812 1.00 0.70 209 THR B O 1
ATOM 11206 N N . ASP B 1 604 ? 164.898 198.104 228.144 1.00 0.70 210 ASP B N 1
ATOM 11207 C CA . ASP B 1 604 ? 164.436 198.605 226.878 1.00 0.70 210 ASP B CA 1
ATOM 11208 C C . ASP B 1 604 ? 165.212 197.980 225.709 1.00 0.70 210 ASP B C 1
ATOM 11209 O O . ASP B 1 604 ? 165.227 198.532 224.601 1.00 0.70 210 ASP B O 1
ATOM 11218 N N . GLU B 1 605 ? 165.863 196.833 225.921 1.00 0.69 211 GLU B N 1
ATOM 11219 C CA . GLU B 1 605 ? 166.736 196.198 224.940 1.00 0.69 211 GLU B CA 1
ATOM 11220 C C . GLU B 1 605 ? 166.549 194.682 224.881 1.00 0.69 211 GLU B C 1
ATOM 11221 O O . GLU B 1 605 ? 166.629 193.995 225.894 1.00 0.69 211 GLU B O 1
ATOM 11233 N N . THR B 1 606 ? 166.404 194.133 223.680 1.00 0.75 212 THR B N 1
ATOM 11234 C CA . THR B 1 606 ? 166.326 192.697 223.466 1.00 0.75 212 THR B CA 1
ATOM 11235 C C . THR B 1 606 ? 167.269 192.316 222.356 1.00 0.75 212 THR B C 1
ATOM 11236 O O . THR B 1 606 ? 167.794 193.182 221.661 1.00 0.75 212 THR B O 1
ATOM 11247 N N . LEU B 1 607 ? 167.494 191.024 222.174 1.00 0.82 213 LEU B N 1
ATOM 11248 C CA . LEU B 1 607 ? 168.294 190.629 221.017 1.00 0.82 213 LEU B CA 1
ATOM 11249 C C . LEU B 1 607 ? 167.468 190.023 219.910 1.00 0.82 213 LEU B C 1
ATOM 11250 O O . LEU B 1 607 ? 166.337 189.593 220.126 1.00 0.82 213 LEU B O 1
ATOM 11266 N N . ALA B 1 608 ? 168.044 190.028 218.714 1.00 0.83 214 ALA B N 1
ATOM 11267 C CA . ALA B 1 608 ? 167.446 189.402 217.528 1.00 0.83 214 ALA B CA 1
ATOM 11268 C C . ALA B 1 608 ? 168.577 188.942 216.626 1.00 0.83 214 ALA B C 1
ATOM 11269 O O . ALA B 1 608 ? 169.701 189.424 216.767 1.00 0.83 214 ALA B O 1
ATOM 11276 N N . ALA B 1 609 ? 168.307 188.011 215.711 1.00 0.84 215 ALA B N 1
ATOM 11277 C CA . ALA B 1 609 ? 169.401 187.553 214.850 1.00 0.84 215 ALA B CA 1
ATOM 11278 C C . ALA B 1 609 ? 168.978 187.255 213.431 1.00 0.84 215 ALA B C 1
ATOM 11279 O O . ALA B 1 609 ? 167.808 187.017 213.133 1.00 0.84 215 ALA B O 1
ATOM 11286 N N . ARG B 1 610 ? 169.970 187.287 212.555 1.00 0.87 216 ARG B N 1
ATOM 11287 C CA . ARG B 1 610 ? 169.751 186.953 211.162 1.00 0.87 216 ARG B CA 1
ATOM 11288 C C . ARG B 1 610 ? 170.752 185.942 210.652 1.00 0.87 216 ARG B C 1
ATOM 11289 O O . ARG B 1 610 ? 171.945 185.987 210.965 1.00 0.87 216 ARG B O 1
ATOM 11310 N N . LEU B 1 611 ? 170.260 185.034 209.830 1.00 0.87 217 LEU B N 1
ATOM 11311 C CA . LEU B 1 611 ? 171.111 184.052 209.199 1.00 0.87 217 LEU B CA 1
ATOM 11312 C C . LEU B 1 611 ? 171.338 184.465 207.752 1.00 0.87 217 LEU B C 1
ATOM 11313 O O . LEU B 1 611 ? 170.394 184.539 206.959 1.00 0.87 217 LEU B O 1
ATOM 11329 N N . ASN B 1 612 ? 172.589 184.786 207.446 1.00 0.87 218 ASN B N 1
ATOM 11330 C CA . ASN B 1 612 ? 173.009 185.244 206.131 1.00 0.87 218 ASN B CA 1
ATOM 11331 C C . ASN B 1 612 ? 173.488 184.074 205.290 1.00 0.87 218 ASN B C 1
ATOM 11332 O O . ASN B 1 612 ? 174.554 183.511 205.537 1.00 0.87 218 ASN B O 1
ATOM 11343 N N . PHE B 1 613 ? 172.884 183.833 204.125 1.00 0.86 219 PHE B N 1
ATOM 11344 C CA . PHE B 1 613 ? 173.282 182.754 203.194 1.00 0.86 219 PHE B CA 1
ATOM 11345 C C . PHE B 1 613 ? 174.105 183.197 201.972 1.00 0.86 219 PHE B C 1
ATOM 11346 O O . PHE B 1 613 ? 174.144 182.514 200.952 1.00 0.86 219 PHE B O 1
ATOM 11363 N N . THR B 1 614 ? 174.736 184.357 202.017 1.00 0.79 220 THR B N 1
ATOM 11364 C CA . THR B 1 614 ? 175.411 184.948 200.855 1.00 0.79 220 THR B CA 1
ATOM 11365 C C . THR B 1 614 ? 176.602 184.126 200.393 1.00 0.79 220 THR B C 1
ATOM 11366 O O . THR B 1 614 ? 177.401 183.667 201.202 1.00 0.79 220 THR B O 1
ATOM 11377 N N . GLY B 1 615 ? 176.778 184.005 199.081 1.00 0.77 221 GLY B N 1
ATOM 11378 C CA . GLY B 1 615 ? 177.873 183.258 198.464 1.00 0.77 221 GLY B CA 1
ATOM 11379 C C . GLY B 1 615 ? 179.216 183.992 198.375 1.00 0.77 221 GLY B C 1
ATOM 11380 O O . GLY B 1 615 ? 179.762 184.074 197.275 1.00 0.77 221 GLY B O 1
ATOM 11384 N N . LYS B 1 616 ? 179.757 184.524 199.486 1.00 0.83 222 LYS B N 1
ATOM 11385 C CA . LYS B 1 616 ? 181.092 185.174 199.534 1.00 0.83 222 LYS B CA 1
ATOM 11386 C C . LYS B 1 616 ? 181.906 184.829 200.801 1.00 0.83 222 LYS B C 1
ATOM 11387 O O . LYS B 1 616 ? 181.315 184.665 201.869 1.00 0.83 222 LYS B O 1
ATOM 11406 N N . PRO B 1 617 ? 183.246 184.721 200.708 1.00 0.84 223 PRO B N 1
ATOM 11407 C CA . PRO B 1 617 ? 184.129 184.321 201.810 1.00 0.84 223 PRO B CA 1
ATOM 11408 C C . PRO B 1 617 ? 184.451 185.452 202.789 1.00 0.84 223 PRO B C 1
ATOM 11409 O O . PRO B 1 617 ? 184.232 186.618 202.476 1.00 0.84 223 PRO B O 1
ATOM 11420 N N . MET B 1 618 ? 185.032 185.123 203.947 1.00 0.90 224 MET B N 1
ATOM 11421 C CA . MET B 1 618 ? 185.557 186.114 204.877 1.00 0.90 224 MET B CA 1
ATOM 11422 C C . MET B 1 618 ? 187.049 186.110 204.780 1.00 0.90 224 MET B C 1
ATOM 11423 O O . MET B 1 618 ? 187.629 185.163 204.268 1.00 0.90 224 MET B O 1
ATOM 11437 N N . HIS B 1 619 ? 187.698 187.147 205.262 1.00 0.91 225 HIS B N 1
ATOM 11438 C CA . HIS B 1 619 ? 189.147 187.089 205.255 1.00 0.91 225 HIS B CA 1
ATOM 11439 C C . HIS B 1 619 ? 189.669 187.237 206.662 1.00 0.91 225 HIS B C 1
ATOM 11440 O O . HIS B 1 619 ? 189.032 187.880 207.506 1.00 0.91 225 HIS B O 1
ATOM 11454 N N . ASP B 1 620 ? 190.813 186.608 206.914 1.00 0.89 226 ASP B N 1
ATOM 11455 C CA . ASP B 1 620 ? 191.442 186.644 208.219 1.00 0.89 226 ASP B CA 1
ATOM 11456 C C . ASP B 1 620 ? 192.305 187.887 208.358 1.00 0.89 226 ASP B C 1
ATOM 11457 O O . ASP B 1 620 ? 192.264 188.800 207.521 1.00 0.89 226 ASP B O 1
ATOM 11466 N N . SER B 1 621 ? 193.080 187.929 209.438 1.00 0.86 227 SER B N 1
ATOM 11467 C CA . SER B 1 621 ? 193.881 189.072 209.796 1.00 0.86 227 SER B CA 1
ATOM 11468 C C . SER B 1 621 ? 194.993 189.429 208.815 1.00 0.86 227 SER B C 1
ATOM 11469 O O . SER B 1 621 ? 195.551 190.515 208.921 1.00 0.86 227 SER B O 1
ATOM 11477 N N . LEU B 1 622 ? 195.368 188.516 207.905 1.00 0.89 228 LEU B N 1
ATOM 11478 C CA . LEU B 1 622 ? 196.376 188.896 206.933 1.00 0.89 228 LEU B CA 1
ATOM 11479 C C . LEU B 1 622 ? 195.830 188.832 205.517 1.00 0.89 228 LEU B C 1
ATOM 11480 O O . LEU B 1 622 ? 196.590 188.761 204.551 1.00 0.89 228 LEU B O 1
ATOM 11496 N N . GLY B 1 623 ? 194.499 188.892 205.391 1.00 0.87 229 GLY B N 1
ATOM 11497 C CA . GLY B 1 623 ? 193.874 188.892 204.074 1.00 0.87 229 GLY B CA 1
ATOM 11498 C C . GLY B 1 623 ? 193.682 187.529 203.395 1.00 0.87 229 GLY B C 1
ATOM 11499 O O . GLY B 1 623 ? 193.478 187.480 202.181 1.00 0.87 229 GLY B O 1
ATOM 11503 N N . TYR B 1 624 ? 193.729 186.425 204.148 1.00 0.90 230 TYR B N 1
ATOM 11504 C CA . TYR B 1 624 ? 193.566 185.119 203.518 1.00 0.90 230 TYR B CA 1
ATOM 11505 C C . TYR B 1 624 ? 192.116 184.667 203.669 1.00 0.90 230 TYR B C 1
ATOM 11506 O O . TYR B 1 624 ? 191.493 184.962 204.687 1.00 0.90 230 TYR B O 1
ATOM 11524 N N . PRO B 1 625 ? 191.534 183.941 202.698 1.00 0.93 231 PRO B N 1
ATOM 11525 C CA . PRO B 1 625 ? 190.131 183.532 202.675 1.00 0.93 231 PRO B CA 1
ATOM 11526 C C . PRO B 1 625 ? 189.751 182.515 203.744 1.00 0.93 231 PRO B C 1
ATOM 11527 O O . PRO B 1 625 ? 190.540 181.637 204.087 1.00 0.93 231 PRO B O 1
ATOM 11538 N N . ILE B 1 626 ? 188.502 182.634 204.196 1.00 0.94 232 ILE B N 1
ATOM 11539 C CA . ILE B 1 626 ? 187.854 181.737 205.143 1.00 0.94 232 ILE B CA 1
ATOM 11540 C C . ILE B 1 626 ? 186.549 181.197 204.546 1.00 0.94 232 ILE B C 1
ATOM 11541 O O . ILE B 1 626 ? 185.637 181.971 204.211 1.00 0.94 232 ILE B O 1
ATOM 11557 N N . ARG B 1 627 ? 186.427 179.874 204.488 1.00 0.93 233 ARG B N 1
ATOM 11558 C CA . ARG B 1 627 ? 185.208 179.253 203.979 1.00 0.93 233 ARG B CA 1
ATOM 11559 C C . ARG B 1 627 ? 184.094 179.268 205.000 1.00 0.93 233 ARG B C 1
ATOM 11560 O O . ARG B 1 627 ? 184.294 178.908 206.159 1.00 0.93 233 ARG B O 1
ATOM 11581 N N . SER B 1 628 ? 182.913 179.673 204.564 1.00 0.94 234 SER B N 1
ATOM 11582 C CA . SER B 1 628 ? 181.712 179.511 205.362 1.00 0.94 234 SER B CA 1
ATOM 11583 C C . SER B 1 628 ? 180.523 179.464 204.444 1.00 0.94 234 SER B C 1
ATOM 11584 O O . SER B 1 628 ? 180.619 179.865 203.282 1.00 0.94 234 SER B O 1
ATOM 11592 N N . ASP B 1 629 ? 179.420 178.914 204.920 1.00 0.92 235 ASP B N 1
ATOM 11593 C CA . ASP B 1 629 ? 178.180 178.971 204.173 1.00 0.92 235 ASP B CA 1
ATOM 11594 C C . ASP B 1 629 ? 177.218 179.989 204.742 1.00 0.92 235 ASP B C 1
ATOM 11595 O O . ASP B 1 629 ? 176.438 180.586 204.001 1.00 0.92 235 ASP B O 1
ATOM 11604 N N . ILE B 1 630 ? 177.226 180.108 206.077 1.00 0.92 236 ILE B N 1
ATOM 11605 C CA . ILE B 1 630 ? 176.261 180.938 206.771 1.00 0.92 236 ILE B CA 1
ATOM 11606 C C . ILE B 1 630 ? 176.914 181.874 207.779 1.00 0.92 236 ILE B C 1
ATOM 11607 O O . ILE B 1 630 ? 177.700 181.442 208.633 1.00 0.92 236 ILE B O 1
ATOM 11623 N N . LEU B 1 631 ? 176.552 183.143 207.730 1.00 0.91 237 LEU B N 1
ATOM 11624 C CA . LEU B 1 631 ? 177.057 184.046 208.759 1.00 0.91 237 LEU B CA 1
ATOM 11625 C C . LEU B 1 631 ? 175.926 184.329 209.723 1.00 0.91 237 LEU B C 1
ATOM 11626 O O . LEU B 1 631 ? 174.849 184.781 209.316 1.00 0.91 237 LEU B O 1
ATOM 11642 N N . VAL B 1 632 ? 176.151 184.047 211.004 1.00 0.90 238 VAL B N 1
ATOM 11643 C CA . VAL B 1 632 ? 175.093 184.292 211.971 1.00 0.90 238 VAL B CA 1
ATOM 11644 C C . VAL B 1 632 ? 175.395 185.584 212.692 1.00 0.90 238 VAL B C 1
ATOM 11645 O O . VAL B 1 632 ? 176.375 185.680 213.438 1.00 0.90 238 VAL B O 1
ATOM 11658 N N . SER B 1 633 ? 174.521 186.566 212.486 1.00 0.89 239 SER B N 1
ATOM 11659 C CA . SER B 1 633 ? 174.724 187.904 213.039 1.00 0.89 239 SER B CA 1
ATOM 11660 C C . SER B 1 633 ? 173.733 188.214 214.150 1.00 0.89 239 SER B C 1
ATOM 11661 O O . SER B 1 633 ? 172.510 188.151 213.958 1.00 0.89 239 SER B O 1
ATOM 11669 N N . LEU B 1 634 ? 174.268 188.486 215.346 1.00 0.87 240 LEU B N 1
ATOM 11670 C CA . LEU B 1 634 ? 173.420 188.764 216.508 1.00 0.87 240 LEU B CA 1
ATOM 11671 C C . LEU B 1 634 ? 173.418 190.261 216.784 1.00 0.87 240 LEU B C 1
ATOM 11672 O O . LEU B 1 634 ? 174.487 190.864 216.996 1.00 0.87 240 LEU B O 1
ATOM 11688 N N . ASN B 1 635 ? 172.210 190.850 216.753 1.00 0.82 241 ASN B N 1
ATOM 11689 C CA . ASN B 1 635 ? 172.001 192.288 216.913 1.00 0.82 241 ASN B CA 1
ATOM 11690 C C . ASN B 1 635 ? 171.258 192.721 218.189 1.00 0.82 241 ASN B C 1
ATOM 11691 O O . ASN B 1 635 ? 170.412 191.997 218.729 1.00 0.82 241 ASN B O 1
ATOM 11702 N N . ARG B 1 636 ? 171.528 193.961 218.611 1.00 0.76 242 ARG B N 1
ATOM 11703 C CA . ARG B 1 636 ? 170.884 194.615 219.754 1.00 0.76 242 ARG B CA 1
ATOM 11704 C C . ARG B 1 636 ? 169.725 195.501 219.338 1.00 0.76 242 ARG B C 1
ATOM 11705 O O . ARG B 1 636 ? 169.922 196.528 218.684 1.00 0.76 242 ARG B O 1
ATOM 11726 N N . VAL B 1 637 ? 168.525 195.129 219.733 1.00 0.73 243 VAL B N 1
ATOM 11727 C CA . VAL B 1 637 ? 167.346 195.861 219.319 1.00 0.73 243 VAL B CA 1
ATOM 11728 C C . VAL B 1 637 ? 166.752 196.676 220.463 1.00 0.73 243 VAL B C 1
ATOM 11729 O O . VAL B 1 637 ? 166.382 196.131 221.503 1.00 0.73 243 VAL B O 1
ATOM 11742 N N . LYS B 1 638 ? 166.634 197.985 220.281 1.00 0.70 244 LYS B N 1
ATOM 11743 C CA . LYS B 1 638 ? 166.069 198.792 221.355 1.00 0.70 244 LYS B CA 1
ATOM 11744 C C . LYS B 1 638 ? 164.715 199.358 221.024 1.00 0.70 244 LYS B C 1
ATOM 11745 O O . LYS B 1 638 ? 164.378 199.574 219.858 1.00 0.70 244 LYS B O 1
ATOM 11764 N N . LYS B 1 639 ? 163.952 199.622 222.082 1.00 0.70 245 LYS B N 1
ATOM 11765 C CA . LYS B 1 639 ? 162.648 200.243 221.939 1.00 0.70 245 LYS B CA 1
ATOM 11766 C C . LYS B 1 639 ? 162.842 201.663 221.405 1.00 0.70 245 LYS B C 1
ATOM 11767 O O . LYS B 1 639 ? 163.712 202.383 221.902 1.00 0.70 245 LYS B O 1
ATOM 11786 N N . PRO B 1 640 ? 161.982 202.162 220.499 1.00 0.67 246 PRO B N 1
ATOM 11787 C CA . PRO B 1 640 ? 162.097 203.462 219.837 1.00 0.67 246 PRO B CA 1
ATOM 11788 C C . PRO B 1 640 ? 161.715 204.666 220.696 1.00 0.67 246 PRO B C 1
ATOM 11789 O O . PRO B 1 640 ? 160.776 205.398 220.382 1.00 0.67 246 PRO B O 1
ATOM 11800 N N . GLY B 1 641 ? 162.451 204.841 221.777 1.00 0.65 247 GLY B N 1
ATOM 11801 C CA . GLY B 1 641 ? 162.319 205.951 222.695 1.00 0.65 247 GLY B CA 1
ATOM 11802 C C . GLY B 1 641 ? 163.601 206.753 222.580 1.00 0.65 247 GLY B C 1
ATOM 11803 O O . GLY B 1 641 ? 164.136 206.933 221.483 1.00 0.65 247 GLY B O 1
ATOM 11807 N N . GLN B 1 642 ? 164.097 207.268 223.696 1.00 0.65 248 GLN B N 1
ATOM 11808 C CA . GLN B 1 642 ? 165.329 208.025 223.619 1.00 0.65 248 GLN B CA 1
ATOM 11809 C C . GLN B 1 642 ? 166.481 207.043 223.535 1.00 0.65 248 GLN B C 1
ATOM 11810 O O . GLN B 1 642 ? 166.553 206.091 224.310 1.00 0.65 248 GLN B O 1
ATOM 11824 N N . GLN B 1 643 ? 167.388 207.270 222.601 1.00 0.56 249 GLN B N 1
ATOM 11825 C CA . GLN B 1 643 ? 168.540 206.401 222.435 1.00 0.56 249 GLN B CA 1
ATOM 11826 C C . GLN B 1 643 ? 169.791 207.254 222.419 1.00 0.56 249 GLN B C 1
ATOM 11827 O O . GLN B 1 643 ? 169.757 208.404 221.997 1.00 0.56 249 GLN B O 1
ATOM 11841 N N . GLU B 1 644 ? 170.915 206.683 222.834 1.00 0.52 250 GLU B N 1
ATOM 11842 C CA . GLU B 1 644 ? 172.182 207.414 222.857 1.00 0.52 250 GLU B CA 1
ATOM 11843 C C . GLU B 1 644 ? 172.578 207.873 221.459 1.00 0.52 250 GLU B C 1
ATOM 11844 O O . GLU B 1 644 ? 173.133 208.961 221.270 1.00 0.52 250 GLU B O 1
ATOM 11856 N N . ASN B 1 645 ? 172.175 207.086 220.470 1.00 0.49 251 ASN B N 1
ATOM 11857 C CA . ASN B 1 645 ? 172.481 207.325 219.076 1.00 0.49 251 ASN B CA 1
ATOM 11858 C C . ASN B 1 645 ? 171.747 208.520 218.489 1.00 0.49 251 ASN B C 1
ATOM 11859 O O . ASN B 1 645 ? 171.984 208.894 217.347 1.00 0.49 251 ASN B O 1
ATOM 11870 N N . GLU B 1 646 ? 170.950 209.227 219.287 1.00 0.45 252 GLU B N 1
ATOM 11871 C CA . GLU B 1 646 ? 170.339 210.436 218.765 1.00 0.45 252 GLU B CA 1
ATOM 11872 C C . GLU B 1 646 ? 171.434 211.454 218.410 1.00 0.45 252 GLU B C 1
ATOM 11873 O O . GLU B 1 646 ? 171.203 212.386 217.627 1.00 0.45 252 GLU B O 1
ATOM 11885 N N . PHE B 1 647 ? 172.636 211.276 218.982 1.00 0.44 253 PHE B N 1
ATOM 11886 C CA . PHE B 1 647 ? 173.731 212.190 218.710 1.00 0.44 253 PHE B CA 1
ATOM 11887 C C . PHE B 1 647 ? 174.767 211.616 217.735 1.00 0.44 253 PHE B C 1
ATOM 11888 O O . PHE B 1 647 ? 175.800 212.248 217.521 1.00 0.44 253 PHE B O 1
ATOM 11905 N N . TYR B 1 648 ? 174.528 210.413 217.191 1.00 0.40 254 TYR B N 1
ATOM 11906 C CA . TYR B 1 648 ? 175.527 209.783 216.325 1.00 0.40 254 TYR B CA 1
ATOM 11907 C C . TYR B 1 648 ? 175.020 208.680 215.397 1.00 0.40 254 TYR B C 1
ATOM 11908 O O . TYR B 1 648 ? 174.002 208.047 215.644 1.00 0.40 254 TYR B O 1
ATOM 11926 N N . GLU B 1 649 ? 175.773 208.400 214.337 1.00 0.42 255 GLU B N 1
ATOM 11927 C CA . GLU B 1 649 ? 175.450 207.254 213.504 1.00 0.42 255 GLU B CA 1
ATOM 11928 C C . GLU B 1 649 ? 175.769 206.021 214.319 1.00 0.42 255 GLU B C 1
ATOM 11929 O O . GLU B 1 649 ? 176.808 205.974 214.966 1.00 0.42 255 GLU B O 1
ATOM 11941 N N . ALA B 1 650 ? 174.926 204.997 214.266 1.00 0.41 256 ALA B N 1
ATOM 11942 C CA . ALA B 1 650 ? 175.120 203.849 215.141 1.00 0.41 256 ALA B CA 1
ATOM 11943 C C . ALA B 1 650 ? 174.700 202.553 214.472 1.00 0.41 256 ALA B C 1
ATOM 11944 O O . ALA B 1 650 ? 173.876 202.550 213.558 1.00 0.41 256 ALA B O 1
ATOM 11951 N N . GLU B 1 651 ? 175.275 201.456 214.954 1.00 0.51 257 GLU B N 1
ATOM 11952 C CA . GLU B 1 651 ? 174.959 200.120 214.479 1.00 0.51 257 GLU B CA 1
ATOM 11953 C C . GLU B 1 651 ? 174.641 199.232 215.669 1.00 0.51 257 GLU B C 1
ATOM 11954 O O . GLU B 1 651 ? 175.097 199.493 216.784 1.00 0.51 257 GLU B O 1
ATOM 11966 N N . ASP B 1 652 ? 173.849 198.190 215.422 1.00 0.55 258 ASP B N 1
ATOM 11967 C CA . ASP B 1 652 ? 173.438 197.232 216.441 1.00 0.55 258 ASP B CA 1
ATOM 11968 C C . ASP B 1 652 ? 174.169 195.885 216.498 1.00 0.55 258 ASP B C 1
ATOM 11969 O O . ASP B 1 652 ? 173.776 195.001 217.253 1.00 0.55 258 ASP B O 1
ATOM 11978 N N . LYS B 1 653 ? 175.246 195.701 215.756 1.00 0.69 259 LYS B N 1
ATOM 11979 C CA . LYS B 1 653 ? 175.899 194.389 215.796 1.00 0.69 259 LYS B CA 1
ATOM 11980 C C . LYS B 1 653 ? 176.583 194.133 217.137 1.00 0.69 259 LYS B C 1
ATOM 11981 O O . LYS B 1 653 ? 177.355 194.975 217.614 1.00 0.69 259 LYS B O 1
ATOM 12000 N N . LEU B 1 654 ? 176.342 192.952 217.724 1.00 0.80 260 LEU B N 1
ATOM 12001 C CA . LEU B 1 654 ? 176.986 192.570 218.979 1.00 0.80 260 LEU B CA 1
ATOM 12002 C C . LEU B 1 654 ? 178.128 191.616 218.694 1.00 0.80 260 LEU B C 1
ATOM 12003 O O . LEU B 1 654 ? 179.255 191.823 219.165 1.00 0.80 260 LEU B O 1
ATOM 12019 N N . ASN B 1 655 ? 177.819 190.567 217.925 1.00 0.88 261 ASN B N 1
ATOM 12020 C CA . ASN B 1 655 ? 178.828 189.572 217.562 1.00 0.88 261 ASN B CA 1
ATOM 12021 C C . ASN B 1 655 ? 178.432 188.761 216.324 1.00 0.88 261 ASN B C 1
ATOM 12022 O O . ASN B 1 655 ? 177.340 188.938 215.757 1.00 0.88 261 ASN B O 1
ATOM 12033 N N . GLN B 1 656 ? 179.336 187.866 215.909 1.00 0.90 262 GLN B N 1
ATOM 12034 C CA . GLN B 1 656 ? 179.091 187.005 214.756 1.00 0.90 262 GLN B CA 1
ATOM 12035 C C . GLN B 1 656 ? 179.826 185.668 214.766 1.00 0.90 262 GLN B C 1
ATOM 12036 O O . GLN B 1 656 ? 181.020 185.593 215.065 1.00 0.90 262 GLN B O 1
ATOM 12050 N N . VAL B 1 657 ? 179.133 184.608 214.374 1.00 0.94 263 VAL B N 1
ATOM 12051 C CA . VAL B 1 657 ? 179.813 183.317 214.224 1.00 0.94 263 VAL B CA 1
ATOM 12052 C C . VAL B 1 657 ? 179.656 182.838 212.785 1.00 0.94 263 VAL B C 1
ATOM 12053 O O . VAL B 1 657 ? 178.566 182.859 212.210 1.00 0.94 263 VAL B O 1
ATOM 12066 N N . SER B 1 658 ? 180.784 182.479 212.196 1.00 0.94 264 SER B N 1
ATOM 12067 C CA . SER B 1 658 ? 180.827 182.048 210.808 1.00 0.94 264 SER B CA 1
ATOM 12068 C C . SER B 1 658 ? 180.923 180.540 210.733 1.00 0.94 264 SER B C 1
ATOM 12069 O O . SER B 1 658 ? 181.873 179.942 211.267 1.00 0.94 264 SER B O 1
ATOM 12077 N N . CYS B 1 659 ? 179.908 179.924 210.106 1.00 0.95 265 CYS B N 1
ATOM 12078 C CA . CYS B 1 659 ? 179.874 178.470 210.014 1.00 0.95 265 CYS B CA 1
ATOM 12079 C C . CYS B 1 659 ? 179.829 177.923 208.594 1.00 0.95 265 CYS B C 1
ATOM 12080 O O . CYS B 1 659 ? 179.197 178.479 207.687 1.00 0.95 265 CYS B O 1
ATOM 12088 N N . PHE B 1 660 ? 180.449 176.772 208.457 1.00 0.94 266 PHE B N 1
ATOM 12089 C CA . PHE B 1 660 ? 180.475 175.955 207.257 1.00 0.94 266 PHE B CA 1
ATOM 12090 C C . PHE B 1 660 ? 179.622 174.713 207.465 1.00 0.94 266 PHE B C 1
ATOM 12091 O O . PHE B 1 660 ? 179.604 174.162 208.566 1.00 0.94 266 PHE B O 1
ATOM 12108 N N . VAL B 1 661 ? 178.852 174.298 206.450 1.00 0.93 267 VAL B N 1
ATOM 12109 C CA . VAL B 1 661 ? 178.070 173.083 206.639 1.00 0.93 267 VAL B CA 1
ATOM 12110 C C . VAL B 1 661 ? 178.711 171.913 205.908 1.00 0.93 267 VAL B C 1
ATOM 12111 O O . VAL B 1 661 ? 178.748 171.861 204.682 1.00 0.93 267 VAL B O 1
ATOM 12124 N N . ASN B 1 662 ? 179.178 170.953 206.686 1.00 0.92 268 ASN B N 1
ATOM 12125 C CA . ASN B 1 662 ? 179.886 169.808 206.150 1.00 0.92 268 ASN B CA 1
ATOM 12126 C C . ASN B 1 662 ? 178.936 168.636 205.994 1.00 0.92 268 ASN B C 1
ATOM 12127 O O . ASN B 1 662 ? 177.767 168.738 206.379 1.00 0.92 268 ASN B O 1
ATOM 12138 N N . LEU B 1 663 ? 179.463 167.522 205.470 1.00 0.92 269 LEU B N 1
ATOM 12139 C CA . LEU B 1 663 ? 178.752 166.256 205.316 1.00 0.92 269 LEU B CA 1
ATOM 12140 C C . LEU B 1 663 ? 179.711 165.085 205.554 1.00 0.92 269 LEU B C 1
ATOM 12141 O O . LEU B 1 663 ? 180.702 164.960 204.844 1.00 0.92 269 LEU B O 1
ATOM 12157 N N . GLU B 1 664 ? 179.425 164.227 206.525 1.00 0.90 270 GLU B N 1
ATOM 12158 C CA . GLU B 1 664 ? 180.256 163.053 206.803 1.00 0.90 270 GLU B CA 1
ATOM 12159 C C . GLU B 1 664 ? 179.600 161.815 206.209 1.00 0.90 270 GLU B C 1
ATOM 12160 O O . GLU B 1 664 ? 178.420 161.566 206.429 1.00 0.90 270 GLU B O 1
ATOM 12172 N N . TYR B 1 665 ? 180.330 161.043 205.426 1.00 0.88 271 TYR B N 1
ATOM 12173 C CA . TYR B 1 665 ? 179.733 159.855 204.818 1.00 0.88 271 TYR B CA 1
ATOM 12174 C C . TYR B 1 665 ? 179.885 158.686 205.758 1.00 0.88 271 TYR B C 1
ATOM 12175 O O . TYR B 1 665 ? 181.004 158.304 206.131 1.00 0.88 271 TYR B O 1
ATOM 12193 N N . THR B 1 666 ? 178.736 158.144 206.169 1.00 0.79 272 THR B N 1
ATOM 12194 C CA . THR B 1 666 ? 178.670 157.073 207.155 1.00 0.79 272 THR B CA 1
ATOM 12195 C C . THR B 1 666 ? 177.792 155.914 206.669 1.00 0.79 272 THR B C 1
ATOM 12196 O O . THR B 1 666 ? 176.619 155.840 207.052 1.00 0.79 272 THR B O 1
ATOM 12207 N N . PRO B 1 667 ? 178.290 155.043 205.775 1.00 0.62 273 PRO B N 1
ATOM 12208 C CA . PRO B 1 667 ? 177.572 153.934 205.177 1.00 0.62 273 PRO B CA 1
ATOM 12209 C C . PRO B 1 667 ? 177.186 152.941 206.258 1.00 0.62 273 PRO B C 1
ATOM 12210 O O . PRO B 1 667 ? 177.881 152.836 207.271 1.00 0.62 273 PRO B O 1
ATOM 12221 N N . GLN B 1 668 ? 176.111 152.191 206.034 1.00 0.58 274 GLN B N 1
ATOM 12222 C CA . GLN B 1 668 ? 175.688 151.162 206.979 1.00 0.58 274 GLN B CA 1
ATOM 12223 C C . GLN B 1 668 ? 175.561 149.777 206.294 1.00 0.58 274 GLN B C 1
ATOM 12224 O O . GLN B 1 668 ? 174.429 149.382 206.011 1.00 0.58 274 GLN B O 1
ATOM 12238 N N . PRO B 1 669 ? 176.683 149.004 206.012 1.00 0.45 275 PRO B N 1
ATOM 12239 C CA . PRO B 1 669 ? 176.711 147.730 205.268 1.00 0.45 275 PRO B CA 1
ATOM 12240 C C . PRO B 1 669 ? 175.665 146.713 205.762 1.00 0.45 275 PRO B C 1
ATOM 12241 O O . PRO B 1 669 ? 175.505 145.637 205.179 1.00 0.45 275 PRO B O 1
ATOM 12252 N N . GLN B 1 682 ? 167.160 152.333 206.784 1.00 0.61 288 GLN B N 1
ATOM 12253 C CA . GLN B 1 682 ? 168.510 152.750 207.137 1.00 0.61 288 GLN B CA 1
ATOM 12254 C C . GLN B 1 682 ? 168.513 154.289 207.255 1.00 0.61 288 GLN B C 1
ATOM 12255 O O . GLN B 1 682 ? 167.487 154.936 206.978 1.00 0.61 288 GLN B O 1
ATOM 12269 N N . LEU B 1 683 ? 169.680 154.879 207.637 1.00 0.71 289 LEU B N 1
ATOM 12270 C CA . LEU B 1 683 ? 169.906 156.328 207.721 1.00 0.71 289 LEU B CA 1
ATOM 12271 C C . LEU B 1 683 ? 170.265 156.875 206.354 1.00 0.71 289 LEU B C 1
ATOM 12272 O O . LEU B 1 683 ? 170.806 156.134 205.535 1.00 0.71 289 LEU B O 1
ATOM 12288 N N . PRO B 1 684 ? 169.952 158.134 206.056 1.00 0.82 290 PRO B N 1
ATOM 12289 C CA . PRO B 1 684 ? 170.469 158.822 204.914 1.00 0.82 290 PRO B CA 1
ATOM 12290 C C . PRO B 1 684 ? 171.996 158.745 205.099 1.00 0.82 290 PRO B C 1
ATOM 12291 O O . PRO B 1 684 ? 172.460 159.082 206.187 1.00 0.82 290 PRO B O 1
ATOM 12302 N N . PRO B 1 685 ? 172.792 158.339 204.100 1.00 0.87 291 PRO B N 1
ATOM 12303 C CA . PRO B 1 685 ? 174.251 158.195 204.157 1.00 0.87 291 PRO B CA 1
ATOM 12304 C C . PRO B 1 685 ? 175.104 159.404 204.576 1.00 0.87 291 PRO B C 1
ATOM 12305 O O . PRO B 1 685 ? 176.237 159.200 205.014 1.00 0.87 291 PRO B O 1
ATOM 12316 N N . LEU B 1 686 ? 174.629 160.643 204.420 1.00 0.90 292 LEU B N 1
ATOM 12317 C CA . LEU B 1 686 ? 175.459 161.775 204.831 1.00 0.90 292 LEU B CA 1
ATOM 12318 C C . LEU B 1 686 ? 174.966 162.474 206.097 1.00 0.90 292 LEU B C 1
ATOM 12319 O O . LEU B 1 686 ? 173.814 162.902 206.196 1.00 0.90 292 LEU B O 1
ATOM 12335 N N . THR B 1 687 ? 175.866 162.581 207.071 1.00 0.90 293 THR B N 1
ATOM 12336 C CA . THR B 1 687 ? 175.579 163.208 208.346 1.00 0.90 293 THR B CA 1
ATOM 12337 C C . THR B 1 687 ? 176.151 164.621 208.343 1.00 0.90 293 THR B C 1
ATOM 12338 O O . THR B 1 687 ? 177.363 164.791 208.347 1.00 0.90 293 THR B O 1
ATOM 12349 N N . PRO B 1 688 ? 175.341 165.662 208.357 1.00 0.91 294 PRO B N 1
ATOM 12350 C CA . PRO B 1 688 ? 175.791 167.020 208.250 1.00 0.91 294 PRO B CA 1
ATOM 12351 C C . PRO B 1 688 ? 176.463 167.473 209.514 1.00 0.91 294 PRO B C 1
ATOM 12352 O O . PRO B 1 688 ? 176.259 166.883 210.576 1.00 0.91 294 PRO B O 1
ATOM 12363 N N . ALA B 1 689 ? 177.250 168.524 209.393 1.00 0.92 295 ALA B N 1
ATOM 12364 C CA . ALA B 1 689 ? 177.857 169.128 210.566 1.00 0.92 295 ALA B CA 1
ATOM 12365 C C . ALA B 1 689 ? 177.981 170.627 210.445 1.00 0.92 295 ALA B C 1
ATOM 12366 O O . ALA B 1 689 ? 178.258 171.174 209.381 1.00 0.92 295 ALA B O 1
ATOM 12373 N N . ILE B 1 690 ? 177.849 171.294 211.571 1.00 0.94 296 ILE B N 1
ATOM 12374 C CA . ILE B 1 690 ? 178.014 172.730 211.608 1.00 0.94 296 ILE B CA 1
ATOM 12375 C C . ILE B 1 690 ? 179.385 172.998 212.144 1.00 0.94 296 ILE B C 1
ATOM 12376 O O . ILE B 1 690 ? 179.646 172.768 213.327 1.00 0.94 296 ILE B O 1
ATOM 12392 N N . VAL B 1 691 ? 180.243 173.521 211.293 1.00 0.95 297 VAL B N 1
ATOM 12393 C CA . VAL B 1 691 ? 181.618 173.712 211.654 1.00 0.95 297 VAL B CA 1
ATOM 12394 C C . VAL B 1 691 ? 181.905 175.174 211.870 1.00 0.95 297 VAL B C 1
ATOM 12395 O O . VAL B 1 691 ? 181.750 175.988 210.958 1.00 0.95 297 VAL B O 1
ATOM 12408 N N . ILE B 1 692 ? 182.364 175.522 213.053 1.00 0.95 298 ILE B N 1
ATOM 12409 C CA . ILE B 1 692 ? 182.684 176.914 213.262 1.00 0.95 298 ILE B CA 1
ATOM 12410 C C . ILE B 1 692 ? 184.046 177.172 212.668 1.00 0.95 298 ILE B C 1
ATOM 12411 O O . ILE B 1 692 ? 185.042 176.540 213.048 1.00 0.95 298 ILE B O 1
ATOM 12427 N N . THR B 1 693 ? 184.101 178.129 211.742 1.00 0.95 299 THR B N 1
ATOM 12428 C CA . THR B 1 693 ? 185.362 178.426 211.077 1.00 0.95 299 THR B CA 1
ATOM 12429 C C . THR B 1 693 ? 185.921 179.719 211.632 1.00 0.95 299 THR B C 1
ATOM 12430 O O . THR B 1 693 ? 187.132 179.944 211.591 1.00 0.95 299 THR B O 1
ATOM 12441 N N . ASP B 1 694 ? 185.043 180.534 212.220 1.00 0.94 300 ASP B N 1
ATOM 12442 C CA . ASP B 1 694 ? 185.485 181.762 212.876 1.00 0.94 300 ASP B CA 1
ATOM 12443 C C . ASP B 1 694 ? 184.464 182.260 213.907 1.00 0.94 300 ASP B C 1
ATOM 12444 O O . ASP B 1 694 ? 183.260 182.006 213.793 1.00 0.94 300 ASP B O 1
ATOM 12453 N N . VAL B 1 695 ? 184.978 182.927 214.934 1.00 0.93 301 VAL B N 1
ATOM 12454 C CA . VAL B 1 695 ? 184.182 183.574 215.985 1.00 0.93 301 VAL B CA 1
ATOM 12455 C C . VAL B 1 695 ? 184.666 185.005 216.157 1.00 0.93 301 VAL B C 1
ATOM 12456 O O . VAL B 1 695 ? 185.825 185.233 216.521 1.00 0.93 301 VAL B O 1
ATOM 12469 N N . ARG B 1 696 ? 183.775 185.971 215.977 1.00 0.87 302 ARG B N 1
ATOM 12470 C CA . ARG B 1 696 ? 184.179 187.358 216.122 1.00 0.87 302 ARG B CA 1
ATOM 12471 C C . ARG B 1 696 ? 183.229 188.162 216.980 1.00 0.87 302 ARG B C 1
ATOM 12472 O O . ARG B 1 696 ? 182.043 187.855 217.105 1.00 0.87 302 ARG B O 1
ATOM 12493 N N . GLN B 1 697 ? 183.754 189.229 217.545 1.00 0.80 303 GLN B N 1
ATOM 12494 C CA . GLN B 1 697 ? 182.949 190.181 218.276 1.00 0.80 303 GLN B CA 1
ATOM 12495 C C . GLN B 1 697 ? 182.692 191.306 217.315 1.00 0.80 303 GLN B C 1
ATOM 12496 O O . GLN B 1 697 ? 183.423 191.445 216.336 1.00 0.80 303 GLN B O 1
ATOM 12510 N N . ALA B 1 698 ? 181.678 192.118 217.571 1.00 0.73 304 ALA B N 1
ATOM 12511 C CA . ALA B 1 698 ? 181.462 193.266 216.697 1.00 0.73 304 ALA B CA 1
ATOM 12512 C C . ALA B 1 698 ? 182.659 194.180 216.785 1.00 0.73 304 ALA B C 1
ATOM 12513 O O . ALA B 1 698 ? 183.308 194.261 217.825 1.00 0.73 304 ALA B O 1
ATOM 12520 N N . GLU B 1 699 ? 182.892 194.929 215.717 1.00 0.68 305 GLU B N 1
ATOM 12521 C CA . GLU B 1 699 ? 184.023 195.842 215.549 1.00 0.68 305 GLU B CA 1
ATOM 12522 C C . GLU B 1 699 ? 184.037 196.958 216.581 1.00 0.68 305 GLU B C 1
ATOM 12523 O O . GLU B 1 699 ? 185.042 197.645 216.768 1.00 0.68 305 GLU B O 1
ATOM 12535 N N . TRP B 1 700 ? 182.904 197.164 217.216 1.00 0.64 306 TRP B N 1
ATOM 12536 C CA . TRP B 1 700 ? 182.732 198.161 218.238 1.00 0.64 306 TRP B CA 1
ATOM 12537 C C . TRP B 1 700 ? 183.438 197.789 219.531 1.00 0.64 306 TRP B C 1
ATOM 12538 O O . TRP B 1 700 ? 183.769 198.667 220.318 1.00 0.64 306 TRP B O 1
ATOM 12559 N N . LEU B 1 701 ? 183.636 196.486 219.760 1.00 0.67 307 LEU B N 1
ATOM 12560 C CA . LEU B 1 701 ? 184.225 195.989 220.990 1.00 0.67 307 LEU B CA 1
ATOM 12561 C C . LEU B 1 701 ? 185.679 195.631 220.830 1.00 0.67 307 LEU B C 1
ATOM 12562 O O . LEU B 1 701 ? 186.025 194.708 220.098 1.00 0.67 307 LEU B O 1
ATOM 12578 N N . LYS B 1 702 ? 186.538 196.350 221.539 1.00 0.60 308 LYS B N 1
ATOM 12579 C CA . LYS B 1 702 ? 187.959 196.097 221.387 1.00 0.60 308 LYS B CA 1
ATOM 12580 C C . LYS B 1 702 ? 188.447 194.802 222.060 1.00 0.60 308 LYS B C 1
ATOM 12581 O O . LYS B 1 702 ? 189.375 194.164 221.561 1.00 0.60 308 LYS B O 1
ATOM 12600 N N . ALA B 1 703 ? 187.816 194.425 223.176 1.00 0.66 309 ALA B N 1
ATOM 12601 C CA . ALA B 1 703 ? 188.193 193.260 223.986 1.00 0.66 309 ALA B CA 1
ATOM 12602 C C . ALA B 1 703 ? 187.846 191.902 223.371 1.00 0.66 309 ALA B C 1
ATOM 12603 O O . ALA B 1 703 ? 186.790 191.713 222.763 1.00 0.66 309 ALA B O 1
ATOM 12610 N N . ASN B 1 704 ? 188.698 190.920 223.665 1.00 0.77 310 ASN B N 1
ATOM 12611 C CA . ASN B 1 704 ? 188.462 189.530 223.253 1.00 0.77 310 ASN B CA 1
ATOM 12612 C C . ASN B 1 704 ? 188.720 188.590 224.434 1.00 0.77 310 ASN B C 1
ATOM 12613 O O . ASN B 1 704 ? 189.869 188.319 224.784 1.00 0.77 310 ASN B O 1
ATOM 12624 N N . THR B 1 705 ? 187.649 188.134 225.076 1.00 0.84 311 THR B N 1
ATOM 12625 C CA . THR B 1 705 ? 187.738 187.346 226.298 1.00 0.84 311 THR B CA 1
ATOM 12626 C C . THR B 1 705 ? 186.959 186.040 226.185 1.00 0.84 311 THR B C 1
ATOM 12627 O O . THR B 1 705 ? 186.189 185.844 225.237 1.00 0.84 311 THR B O 1
ATOM 12638 N N . MET B 1 706 ? 187.147 185.147 227.167 1.00 0.89 312 MET B N 1
ATOM 12639 C CA . MET B 1 706 ? 186.448 183.861 227.191 1.00 0.89 312 MET B CA 1
ATOM 12640 C C . MET B 1 706 ? 184.943 184.019 227.263 1.00 0.89 312 MET B C 1
ATOM 12641 O O . MET B 1 706 ? 184.204 183.288 226.600 1.00 0.89 312 MET B O 1
ATOM 12655 N N . GLU B 1 707 ? 184.487 184.990 228.039 1.00 0.90 313 GLU B N 1
ATOM 12656 C CA . GLU B 1 707 ? 183.058 185.181 228.202 1.00 0.90 313 GLU B CA 1
ATOM 12657 C C . GLU B 1 707 ? 182.453 185.637 226.895 1.00 0.90 313 GLU B C 1
ATOM 12658 O O . GLU B 1 707 ? 181.431 185.112 226.454 1.00 0.90 313 GLU B O 1
ATOM 12670 N N . LEU B 1 708 ? 183.144 186.539 226.214 1.00 0.88 314 LEU B N 1
ATOM 12671 C CA . LEU B 1 708 ? 182.644 187.037 224.953 1.00 0.88 314 LEU B CA 1
ATOM 12672 C C . LEU B 1 708 ? 182.606 185.954 223.883 1.00 0.88 314 LEU B C 1
ATOM 12673 O O . LEU B 1 708 ? 181.682 185.915 223.056 1.00 0.88 314 LEU B O 1
ATOM 12689 N N . TYR B 1 709 ? 183.632 185.094 223.884 1.00 0.92 315 TYR B N 1
ATOM 12690 C CA . TYR B 1 709 ? 183.729 184.012 222.917 1.00 0.92 315 TYR B CA 1
ATOM 12691 C C . TYR B 1 709 ? 182.560 183.051 223.100 1.00 0.92 315 TYR B C 1
ATOM 12692 O O . TYR B 1 709 ? 181.867 182.715 222.137 1.00 0.92 315 TYR B O 1
ATOM 12710 N N . LEU B 1 710 ? 182.333 182.642 224.356 1.00 0.93 316 LEU B N 1
ATOM 12711 C CA . LEU B 1 710 ? 181.264 181.716 224.707 1.00 0.93 316 LEU B CA 1
ATOM 12712 C C . LEU B 1 710 ? 179.892 182.255 224.434 1.00 0.93 316 LEU B C 1
ATOM 12713 O O . LEU B 1 710 ? 178.992 181.530 224.014 1.00 0.93 316 LEU B O 1
ATOM 12729 N N . PHE B 1 711 ? 179.681 183.531 224.709 1.00 0.90 317 PHE B N 1
ATOM 12730 C CA . PHE B 1 711 ? 178.376 184.085 224.427 1.00 0.90 317 PHE B CA 1
ATOM 12731 C C . PHE B 1 711 ? 178.143 184.004 222.915 1.00 0.90 317 PHE B C 1
ATOM 12732 O O . PHE B 1 711 ? 177.097 183.540 222.448 1.00 0.90 317 PHE B O 1
ATOM 12749 N N . ALA B 1 712 ? 179.148 184.415 222.122 1.00 0.90 318 ALA B N 1
ATOM 12750 C CA . ALA B 1 712 ? 179.040 184.399 220.666 1.00 0.90 318 ALA B CA 1
ATOM 12751 C C . ALA B 1 712 ? 178.809 182.994 220.120 1.00 0.90 318 ALA B C 1
ATOM 12752 O O . ALA B 1 712 ? 178.049 182.824 219.181 1.00 0.90 318 ALA B O 1
ATOM 12759 N N . LEU B 1 713 ? 179.354 181.954 220.749 1.00 0.89 319 LEU B N 1
ATOM 12760 C CA . LEU B 1 713 ? 179.185 180.586 220.235 1.00 0.89 319 LEU B CA 1
ATOM 12761 C C . LEU B 1 713 ? 177.726 180.139 220.165 1.00 0.89 319 LEU B C 1
ATOM 12762 O O . LEU B 1 713 ? 177.394 179.207 219.410 1.00 0.89 319 LEU B O 1
ATOM 12778 N N . SER B 1 714 ? 176.842 180.785 220.930 1.00 0.87 320 SER B N 1
ATOM 12779 C CA . SER B 1 714 ? 175.435 180.384 220.926 1.00 0.87 320 SER B CA 1
ATOM 12780 C C . SER B 1 714 ? 174.810 180.681 219.553 1.00 0.87 320 SER B C 1
ATOM 12781 O O . SER B 1 714 ? 173.760 180.131 219.189 1.00 0.87 320 SER B O 1
ATOM 12789 N N . ASN B 1 715 ? 175.503 181.515 218.768 1.00 0.85 321 ASN B N 1
ATOM 12790 C CA . ASN B 1 715 ? 175.084 181.861 217.433 1.00 0.85 321 ASN B CA 1
ATOM 12791 C C . ASN B 1 715 ? 175.198 180.656 216.530 1.00 0.85 321 ASN B C 1
ATOM 12792 O O . ASN B 1 715 ? 174.413 180.513 215.597 1.00 0.85 321 ASN B O 1
ATOM 12803 N N . ALA B 1 716 ? 176.185 179.778 216.765 1.00 0.87 322 ALA B N 1
ATOM 12804 C CA . ALA B 1 716 ? 176.274 178.618 215.908 1.00 0.87 322 ALA B CA 1
ATOM 12805 C C . ALA B 1 716 ? 175.134 177.710 216.255 1.00 0.87 322 ALA B C 1
ATOM 12806 O O . ALA B 1 716 ? 174.473 177.166 215.395 1.00 0.87 322 ALA B O 1
ATOM 12813 N N . PHE B 1 717 ? 174.813 177.618 217.537 1.00 0.87 323 PHE B N 1
ATOM 12814 C CA . PHE B 1 717 ? 173.748 176.696 217.932 1.00 0.87 323 PHE B CA 1
ATOM 12815 C C . PHE B 1 717 ? 172.450 176.986 217.197 1.00 0.87 323 PHE B C 1
ATOM 12816 O O . PHE B 1 717 ? 171.789 176.094 216.657 1.00 0.87 323 PHE B O 1
ATOM 12833 N N . ARG B 1 718 ? 172.102 178.257 217.148 1.00 0.82 324 ARG B N 1
ATOM 12834 C CA . ARG B 1 718 ? 170.847 178.684 216.551 1.00 0.82 324 ARG B CA 1
ATOM 12835 C C . ARG B 1 718 ? 170.779 178.580 215.026 1.00 0.82 324 ARG B C 1
ATOM 12836 O O . ARG B 1 718 ? 169.705 178.764 214.446 1.00 0.82 324 ARG B O 1
ATOM 12857 N N . VAL B 1 719 ? 171.905 178.279 214.362 1.00 0.84 325 VAL B N 1
ATOM 12858 C CA . VAL B 1 719 ? 171.912 178.209 212.899 1.00 0.84 325 VAL B CA 1
ATOM 12859 C C . VAL B 1 719 ? 171.076 177.025 212.456 1.00 0.84 325 VAL B C 1
ATOM 12860 O O . VAL B 1 719 ? 170.693 176.927 211.293 1.00 0.84 325 VAL B O 1
ATOM 12873 N N . THR B 1 720 ? 170.837 176.079 213.373 1.00 0.81 326 THR B N 1
ATOM 12874 C CA . THR B 1 720 ? 170.084 174.899 213.022 1.00 0.81 326 THR B CA 1
ATOM 12875 C C . THR B 1 720 ? 168.635 175.018 213.399 1.00 0.81 326 THR B C 1
ATOM 12876 O O . THR B 1 720 ? 167.925 174.016 213.449 1.00 0.81 326 THR B O 1
ATOM 12887 N N . ALA B 1 721 ? 168.183 176.224 213.741 1.00 0.71 327 ALA B N 1
ATOM 12888 C CA . ALA B 1 721 ? 166.771 176.342 214.033 1.00 0.71 327 ALA B CA 1
ATOM 12889 C C . ALA B 1 721 ? 166.022 175.879 212.796 1.00 0.71 327 ALA B C 1
ATOM 12890 O O . ALA B 1 721 ? 166.402 176.226 211.667 1.00 0.71 327 ALA B O 1
ATOM 12897 N N . ASN B 1 722 ? 164.955 175.122 213.014 1.00 0.71 328 ASN B N 1
ATOM 12898 C CA . ASN B 1 722 ? 164.141 174.592 211.939 1.00 0.71 328 ASN B CA 1
ATOM 12899 C C . ASN B 1 722 ? 165.027 173.834 210.944 1.00 0.71 328 ASN B C 1
ATOM 12900 O O . ASN B 1 722 ? 165.675 172.856 211.310 1.00 0.71 328 ASN B O 1
ATOM 12911 N N . GLN B 1 723 ? 165.007 174.235 209.678 1.00 0.72 329 GLN B N 1
ATOM 12912 C CA . GLN B 1 723 ? 165.820 173.596 208.653 1.00 0.72 329 GLN B CA 1
ATOM 12913 C C . GLN B 1 723 ? 166.622 174.663 207.950 1.00 0.72 329 GLN B C 1
ATOM 12914 O O . GLN B 1 723 ? 167.055 174.483 206.816 1.00 0.72 329 GLN B O 1
ATOM 12928 N N . SER B 1 724 ? 166.837 175.782 208.637 1.00 0.75 330 SER B N 1
ATOM 12929 C CA . SER B 1 724 ? 167.511 176.919 208.026 1.00 0.75 330 SER B CA 1
ATOM 12930 C C . SER B 1 724 ? 168.920 176.562 207.585 1.00 0.75 330 SER B C 1
ATOM 12931 O O . SER B 1 724 ? 169.351 176.884 206.479 1.00 0.75 330 SER B O 1
ATOM 12939 N N . TRP B 1 725 ? 169.610 175.771 208.378 1.00 0.85 331 TRP B N 1
ATOM 12940 C CA . TRP B 1 725 ? 170.978 175.390 208.077 1.00 0.85 331 TRP B CA 1
ATOM 12941 C C . TRP B 1 725 ? 171.113 174.676 206.731 1.00 0.85 331 TRP B C 1
ATOM 12942 O O . TRP B 1 725 ? 172.167 174.732 206.097 1.00 0.85 331 TRP B O 1
ATOM 12963 N N . ALA B 1 726 ? 170.038 174.021 206.270 1.00 0.86 332 ALA B N 1
ATOM 12964 C CA . ALA B 1 726 ? 170.091 173.203 205.069 1.00 0.86 332 ALA B CA 1
ATOM 12965 C C . ALA B 1 726 ? 170.005 174.029 203.809 1.00 0.86 332 ALA B C 1
ATOM 12966 O O . ALA B 1 726 ? 170.167 173.507 202.708 1.00 0.86 332 ALA B O 1
ATOM 12973 N N . ARG B 1 727 ? 169.812 175.336 203.944 1.00 0.83 333 ARG B N 1
ATOM 12974 C CA . ARG B 1 727 ? 169.750 176.185 202.762 1.00 0.83 333 ARG B CA 1
ATOM 12975 C C . ARG B 1 727 ? 171.121 176.218 202.099 1.00 0.83 333 ARG B C 1
ATOM 12976 O O . ARG B 1 727 ? 171.248 176.512 200.915 1.00 0.83 333 ARG B O 1
ATOM 12997 N N . SER B 1 728 ? 172.156 175.876 202.870 1.00 0.87 334 SER B N 1
ATOM 12998 C CA . SER B 1 728 ? 173.533 175.849 202.407 1.00 0.87 334 SER B CA 1
ATOM 12999 C C . SER B 1 728 ? 173.748 174.751 201.375 1.00 0.87 334 SER B C 1
ATOM 13000 O O . SER B 1 728 ? 174.749 174.739 200.656 1.00 0.87 334 SER B O 1
ATOM 13008 N N . LEU B 1 729 ? 172.814 173.807 201.316 1.00 0.89 335 LEU B N 1
ATOM 13009 C CA . LEU B 1 729 ? 172.915 172.688 200.418 1.00 0.89 335 LEU B CA 1
ATOM 13010 C C . LEU B 1 729 ? 172.213 172.961 199.088 1.00 0.89 335 LEU B C 1
ATOM 13011 O O . LEU B 1 729 ? 172.256 172.129 198.188 1.00 0.89 335 LEU B O 1
ATOM 13027 N N . LEU B 1 730 ? 171.575 174.132 198.948 1.00 0.85 336 LEU B N 1
ATOM 13028 C CA . LEU B 1 730 ? 170.892 174.451 197.696 1.00 0.85 336 LEU B CA 1
ATOM 13029 C C . LEU B 1 730 ? 171.855 174.645 196.526 1.00 0.85 336 LEU B C 1
ATOM 13030 O O . LEU B 1 730 ? 172.879 175.308 196.690 1.00 0.85 336 LEU B O 1
ATOM 13046 N N . PRO B 1 731 ? 171.388 174.363 195.305 1.00 0.81 337 PRO B N 1
ATOM 13047 C CA . PRO B 1 731 ? 171.944 174.980 194.115 1.00 0.81 337 PRO B CA 1
ATOM 13048 C C . PRO B 1 731 ? 171.674 176.485 194.100 1.00 0.81 337 PRO B C 1
ATOM 13049 O O . PRO B 1 731 ? 170.731 176.965 194.719 1.00 0.81 337 PRO B O 1
ATOM 13060 N N . GLN B 1 732 ? 172.470 177.218 193.320 1.00 0.78 338 GLN B N 1
ATOM 13061 C CA . GLN B 1 732 ? 172.404 178.675 193.124 1.00 0.78 338 GLN B CA 1
ATOM 13062 C C . GLN B 1 732 ? 172.603 179.051 191.639 1.00 0.78 338 GLN B C 1
ATOM 13063 O O . GLN B 1 732 ? 172.999 178.212 190.828 1.00 0.78 338 GLN B O 1
ATOM 13077 N N . LEU B 1 733 ? 172.255 180.291 191.271 1.00 0.77 339 LEU B N 1
ATOM 13078 C CA . LEU B 1 733 ? 172.041 180.772 189.896 1.00 0.77 339 LEU B CA 1
ATOM 13079 C C . LEU B 1 733 ? 173.127 180.398 188.869 1.00 0.77 339 LEU B C 1
ATOM 13080 O O . LEU B 1 733 ? 174.299 180.737 189.026 1.00 0.77 339 LEU B O 1
ATOM 13096 N N . GLY B 1 734 ? 172.701 179.833 187.735 1.00 0.71 340 GLY B N 1
ATOM 13097 C CA . GLY B 1 734 ? 173.379 179.906 186.431 1.00 0.71 340 GLY B CA 1
ATOM 13098 C C . GLY B 1 734 ? 174.735 179.200 186.256 1.00 0.71 340 GLY B C 1
ATOM 13099 O O . GLY B 1 734 ? 175.206 179.088 185.120 1.00 0.71 340 GLY B O 1
ATOM 13103 N N . LYS B 1 735 ? 175.370 178.718 187.325 1.00 0.75 341 LYS B N 1
ATOM 13104 C CA . LYS B 1 735 ? 176.708 178.098 187.315 1.00 0.75 341 LYS B CA 1
ATOM 13105 C C . LYS B 1 735 ? 176.756 176.850 186.425 1.00 0.75 341 LYS B C 1
ATOM 13106 O O . LYS B 1 735 ? 176.056 175.876 186.686 1.00 0.75 341 LYS B O 1
ATOM 13125 N N . VAL B 1 736 ? 177.597 176.875 185.385 1.00 0.68 342 VAL B N 1
ATOM 13126 C CA . VAL B 1 736 ? 177.691 175.810 184.365 1.00 0.68 342 VAL B CA 1
ATOM 13127 C C . VAL B 1 736 ? 178.376 174.551 184.910 1.00 0.68 342 VAL B C 1
ATOM 13128 O O . VAL B 1 736 ? 177.841 173.456 184.775 1.00 0.68 342 VAL B O 1
ATOM 13141 N N . LYS B 1 737 ? 179.531 174.712 185.568 1.00 0.77 343 LYS B N 1
ATOM 13142 C CA . LYS B 1 737 ? 180.251 173.653 186.301 1.00 0.77 343 LYS B CA 1
ATOM 13143 C C . LYS B 1 737 ? 180.888 174.254 187.552 1.00 0.77 343 LYS B C 1
ATOM 13144 O O . LYS B 1 737 ? 181.895 174.955 187.466 1.00 0.77 343 LYS B O 1
ATOM 13163 N N . ASP B 1 738 ? 180.324 174.026 188.737 1.00 0.85 344 ASP B N 1
ATOM 13164 C CA . ASP B 1 738 ? 180.903 174.523 189.994 1.00 0.85 344 ASP B CA 1
ATOM 13165 C C . ASP B 1 738 ? 180.734 173.538 191.165 1.00 0.85 344 ASP B C 1
ATOM 13166 O O . ASP B 1 738 ? 179.894 172.643 191.144 1.00 0.85 344 ASP B O 1
ATOM 13175 N N . MET B 1 739 ? 181.583 173.675 192.181 1.00 0.89 345 MET B N 1
ATOM 13176 C CA . MET B 1 739 ? 181.937 172.600 193.110 1.00 0.89 345 MET B CA 1
ATOM 13177 C C . MET B 1 739 ? 180.941 172.221 194.219 1.00 0.89 345 MET B C 1
ATOM 13178 O O . MET B 1 739 ? 181.068 171.081 194.661 1.00 0.89 345 MET B O 1
ATOM 13192 N N . ARG B 1 740 ? 179.978 173.035 194.705 1.00 0.88 346 ARG B N 1
ATOM 13193 C CA . ARG B 1 740 ? 179.288 172.648 195.931 1.00 0.88 346 ARG B CA 1
ATOM 13194 C C . ARG B 1 740 ? 177.925 172.088 195.583 1.00 0.88 346 ARG B C 1
ATOM 13195 O O . ARG B 1 740 ? 177.063 171.947 196.450 1.00 0.88 346 ARG B O 1
ATOM 13216 N N . ASP B 1 741 ? 177.724 171.818 194.300 1.00 0.91 347 ASP B N 1
ATOM 13217 C CA . ASP B 1 741 ? 176.465 171.327 193.785 1.00 0.91 347 ASP B CA 1
ATOM 13218 C C . ASP B 1 741 ? 176.002 170.046 194.448 1.00 0.91 347 ASP B C 1
ATOM 13219 O O . ASP B 1 741 ? 176.671 169.014 194.381 1.00 0.91 347 ASP B O 1
ATOM 13228 N N . ILE B 1 742 ? 174.801 170.107 195.025 1.00 0.92 348 ILE B N 1
ATOM 13229 C CA . ILE B 1 742 ? 174.179 168.980 195.697 1.00 0.92 348 ILE B CA 1
ATOM 13230 C C . ILE B 1 742 ? 173.966 167.848 194.749 1.00 0.92 348 ILE B C 1
ATOM 13231 O O . ILE B 1 742 ? 173.880 166.711 195.166 1.00 0.92 348 ILE B O 1
ATOM 13247 N N . GLY B 1 743 ? 173.895 168.124 193.468 1.00 0.92 349 GLY B N 1
ATOM 13248 C CA . GLY B 1 743 ? 173.664 167.068 192.510 1.00 0.92 349 GLY B CA 1
ATOM 13249 C C . GLY B 1 743 ? 174.770 166.031 192.510 1.00 0.92 349 GLY B C 1
ATOM 13250 O O . GLY B 1 743 ? 174.584 164.910 192.036 1.00 0.92 349 GLY B O 1
ATOM 13254 N N . ALA B 1 744 ? 175.927 166.364 193.088 1.00 0.93 350 ALA B N 1
ATOM 13255 C CA . ALA B 1 744 ? 177.039 165.434 193.167 1.00 0.93 350 ALA B CA 1
ATOM 13256 C C . ALA B 1 744 ? 176.698 164.278 194.087 1.00 0.93 350 ALA B C 1
ATOM 13257 O O . ALA B 1 744 ? 177.281 163.202 193.997 1.00 0.93 350 ALA B O 1
ATOM 13264 N N . ILE B 1 745 ? 175.720 164.504 194.957 1.00 0.92 351 ILE B N 1
ATOM 13265 C CA . ILE B 1 745 ? 175.275 163.594 195.993 1.00 0.92 351 ILE B CA 1
ATOM 13266 C C . ILE B 1 745 ? 174.679 162.351 195.345 1.00 0.92 351 ILE B C 1
ATOM 13267 O O . ILE B 1 745 ? 174.639 161.279 195.956 1.00 0.92 351 ILE B O 1
ATOM 13283 N N . GLY B 1 746 ? 174.248 162.493 194.082 1.00 0.91 352 GLY B N 1
ATOM 13284 C CA . GLY B 1 746 ? 173.653 161.417 193.317 1.00 0.91 352 GLY B CA 1
ATOM 13285 C C . GLY B 1 746 ? 174.680 160.345 193.004 1.00 0.91 352 GLY B C 1
ATOM 13286 O O . GLY B 1 746 ? 174.329 159.231 192.617 1.00 0.91 352 GLY B O 1
ATOM 13290 N N . TYR B 1 747 ? 175.970 160.657 193.167 1.00 0.91 353 TYR B N 1
ATOM 13291 C CA . TYR B 1 747 ? 176.980 159.665 192.900 1.00 0.91 353 TYR B CA 1
ATOM 13292 C C . TYR B 1 747 ? 177.103 158.693 194.067 1.00 0.91 353 TYR B C 1
ATOM 13293 O O . TYR B 1 747 ? 177.600 157.581 193.889 1.00 0.91 353 TYR B O 1
ATOM 13311 N N . LEU B 1 748 ? 176.714 159.121 195.284 1.00 0.88 354 LEU B N 1
ATOM 13312 C CA . LEU B 1 748 ? 176.798 158.244 196.445 1.00 0.88 354 LEU B CA 1
ATOM 13313 C C . LEU B 1 748 ? 175.456 157.557 196.666 1.00 0.88 354 LEU B C 1
ATOM 13314 O O . LEU B 1 748 ? 175.387 156.471 197.247 1.00 0.88 354 LEU B O 1
ATOM 13330 N N . SER B 1 749 ? 174.385 158.199 196.199 1.00 0.86 355 SER B N 1
ATOM 13331 C CA . SER B 1 749 ? 173.039 157.671 196.338 1.00 0.86 355 SER B CA 1
ATOM 13332 C C . SER B 1 749 ? 172.858 156.583 195.298 1.00 0.86 355 SER B C 1
ATOM 13333 O O . SER B 1 749 ? 173.713 156.371 194.433 1.00 0.86 355 SER B O 1
ATOM 13341 N N . ARG B 1 750 ? 171.710 155.913 195.351 1.00 0.81 356 ARG B N 1
ATOM 13342 C CA . ARG B 1 750 ? 171.364 154.843 194.418 1.00 0.81 356 ARG B CA 1
ATOM 13343 C C . ARG B 1 750 ? 171.533 155.214 192.943 1.00 0.81 356 ARG B C 1
ATOM 13344 O O . ARG B 1 750 ? 171.730 154.336 192.104 1.00 0.81 356 ARG B O 1
ATOM 13365 N N . LEU B 1 751 ? 171.398 156.490 192.611 1.00 0.82 357 LEU B N 1
ATOM 13366 C CA . LEU B 1 751 ? 171.484 156.913 191.225 1.00 0.82 357 LEU B CA 1
ATOM 13367 C C . LEU B 1 751 ? 172.836 156.647 190.595 1.00 0.82 357 LEU B C 1
ATOM 13368 O O . LEU B 1 751 ? 172.916 156.435 189.381 1.00 0.82 357 LEU B O 1
ATOM 13384 N N . ALA B 1 752 ? 173.917 156.745 191.381 1.00 0.85 358 ALA B N 1
ATOM 13385 C CA . ALA B 1 752 ? 175.275 156.610 190.872 1.00 0.85 358 ALA B CA 1
ATOM 13386 C C . ALA B 1 752 ? 175.479 157.553 189.691 1.00 0.85 358 ALA B C 1
ATOM 13387 O O . ALA B 1 752 ? 176.106 157.194 188.689 1.00 0.85 358 ALA B O 1
ATOM 13394 N N . ALA B 1 753 ? 174.941 158.755 189.808 1.00 0.90 359 ALA B N 1
ATOM 13395 C CA . ALA B 1 753 ? 174.996 159.741 188.747 1.00 0.90 359 ALA B CA 1
ATOM 13396 C C . ALA B 1 753 ? 174.824 161.136 189.281 1.00 0.90 359 ALA B C 1
ATOM 13397 O O . ALA B 1 753 ? 174.247 161.323 190.339 1.00 0.90 359 ALA B O 1
ATOM 13404 N N . ARG B 1 754 ? 175.287 162.132 188.548 1.00 0.92 360 ARG B N 1
ATOM 13405 C CA . ARG B 1 754 ? 175.026 163.483 188.997 1.00 0.92 360 ARG B CA 1
ATOM 13406 C C . ARG B 1 754 ? 173.567 163.768 188.706 1.00 0.92 360 ARG B C 1
ATOM 13407 O O . ARG B 1 754 ? 173.050 163.390 187.651 1.00 0.92 360 ARG B O 1
ATOM 13428 N N . VAL B 1 755 ? 172.925 164.435 189.640 1.00 0.91 361 VAL B N 1
ATOM 13429 C CA . VAL B 1 755 ? 171.538 164.820 189.504 1.00 0.91 361 VAL B CA 1
ATOM 13430 C C . VAL B 1 755 ? 171.495 166.075 188.661 1.00 0.91 361 VAL B C 1
ATOM 13431 O O . VAL B 1 755 ? 172.310 166.981 188.848 1.00 0.91 361 VAL B O 1
ATOM 13444 N N . GLU B 1 756 ? 170.572 166.151 187.730 1.00 0.90 362 GLU B N 1
ATOM 13445 C CA . GLU B 1 756 ? 170.487 167.354 186.940 1.00 0.90 362 GLU B CA 1
ATOM 13446 C C . GLU B 1 756 ? 169.801 168.422 187.776 1.00 0.90 362 GLU B C 1
ATOM 13447 O O . GLU B 1 756 ? 168.579 168.526 187.777 1.00 0.90 362 GLU B O 1
ATOM 13459 N N . THR B 1 757 ? 170.624 169.202 188.495 1.00 0.88 363 THR B N 1
ATOM 13460 C CA . THR B 1 757 ? 170.148 170.205 189.446 1.00 0.88 363 THR B CA 1
ATOM 13461 C C . THR B 1 757 ? 170.258 171.660 189.033 1.00 0.88 363 THR B C 1
ATOM 13462 O O . THR B 1 757 ? 169.579 172.519 189.589 1.00 0.88 363 THR B O 1
ATOM 13473 N N . LYS B 1 758 ? 171.106 171.963 188.057 1.00 0.85 364 LYS B N 1
ATOM 13474 C CA . LYS B 1 758 ? 171.367 173.355 187.681 1.00 0.85 364 LYS B CA 1
ATOM 13475 C C . LYS B 1 758 ? 170.427 173.894 186.621 1.00 0.85 364 LYS B C 1
ATOM 13476 O O . LYS B 1 758 ? 170.552 175.055 186.212 1.00 0.85 364 LYS B O 1
ATOM 13495 N N . THR B 1 759 ? 169.508 173.066 186.149 1.00 0.83 365 THR B N 1
ATOM 13496 C CA . THR B 1 759 ? 168.692 173.426 185.005 1.00 0.83 365 THR B CA 1
ATOM 13497 C C . THR B 1 759 ? 167.295 173.823 185.448 1.00 0.83 365 THR B C 1
ATOM 13498 O O . THR B 1 759 ? 166.865 173.560 186.576 1.00 0.83 365 THR B O 1
ATOM 13509 N N . GLU B 1 760 ? 166.539 174.354 184.497 1.00 0.79 366 GLU B N 1
ATOM 13510 C CA . GLU B 1 760 ? 165.170 174.811 184.698 1.00 0.79 366 GLU B CA 1
ATOM 13511 C C . GLU B 1 760 ? 164.174 173.684 184.963 1.00 0.79 366 GLU B C 1
ATOM 13512 O O . GLU B 1 760 ? 163.017 173.946 185.291 1.00 0.79 366 GLU B O 1
ATOM 13524 N N . THR B 1 761 ? 164.601 172.431 184.775 1.00 0.83 367 THR B N 1
ATOM 13525 C CA . THR B 1 761 ? 163.707 171.306 184.978 1.00 0.83 367 THR B CA 1
ATOM 13526 C C . THR B 1 761 ? 163.844 170.710 186.382 1.00 0.83 367 THR B C 1
ATOM 13527 O O . THR B 1 761 ? 163.131 169.763 186.725 1.00 0.83 367 THR B O 1
ATOM 13538 N N . PHE B 1 762 ? 164.767 171.249 187.194 1.00 0.84 368 PHE B N 1
ATOM 13539 C CA . PHE B 1 762 ? 164.930 170.736 188.550 1.00 0.84 368 PHE B CA 1
ATOM 13540 C C . PHE B 1 762 ? 164.029 171.540 189.470 1.00 0.84 368 PHE B C 1
ATOM 13541 O O . PHE B 1 762 ? 164.033 172.772 189.443 1.00 0.84 368 PHE B O 1
ATOM 13558 N N . THR B 1 763 ? 163.226 170.851 190.252 1.00 0.83 369 THR B N 1
ATOM 13559 C CA . THR B 1 763 ? 162.256 171.486 191.120 1.00 0.83 369 THR B CA 1
ATOM 13560 C C . THR B 1 763 ? 162.690 171.564 192.574 1.00 0.83 369 THR B C 1
ATOM 13561 O O . THR B 1 763 ? 163.670 170.937 192.997 1.00 0.83 369 THR B O 1
ATOM 13572 N N . ASP B 1 764 ? 161.958 172.368 193.336 1.00 0.76 370 ASP B N 1
ATOM 13573 C CA . ASP B 1 764 ? 162.149 172.508 194.786 1.00 0.76 370 ASP B CA 1
ATOM 13574 C C . ASP B 1 764 ? 161.841 171.166 195.453 1.00 0.76 370 ASP B C 1
ATOM 13575 O O . ASP B 1 764 ? 162.508 170.738 196.387 1.00 0.76 370 ASP B O 1
ATOM 13584 N N . GLN B 1 765 ? 160.839 170.477 194.921 1.00 0.80 371 GLN B N 1
ATOM 13585 C CA . GLN B 1 765 ? 160.455 169.187 195.441 1.00 0.80 371 GLN B CA 1
ATOM 13586 C C . GLN B 1 765 ? 161.566 168.185 195.220 1.00 0.80 371 GLN B C 1
ATOM 13587 O O . GLN B 1 765 ? 161.853 167.390 196.111 1.00 0.80 371 GLN B O 1
ATOM 13601 N N . ASN B 1 766 ? 162.245 168.258 194.070 1.00 0.86 372 ASN B N 1
ATOM 13602 C CA . ASN B 1 766 ? 163.302 167.288 193.830 1.00 0.86 372 ASN B CA 1
ATOM 13603 C C . ASN B 1 766 ? 164.458 167.557 194.779 1.00 0.86 372 ASN B C 1
ATOM 13604 O O . ASN B 1 766 ? 165.088 166.618 195.274 1.00 0.86 372 ASN B O 1
ATOM 13615 N N . PHE B 1 767 ? 164.710 168.841 195.062 1.00 0.86 373 PHE B N 1
ATOM 13616 C CA . PHE B 1 767 ? 165.757 169.192 196.006 1.00 0.86 373 PHE B CA 1
ATOM 13617 C C . PHE B 1 767 ? 165.472 168.608 197.366 1.00 0.86 373 PHE B C 1
ATOM 13618 O O . PHE B 1 767 ? 166.345 167.988 197.989 1.00 0.86 373 PHE B O 1
ATOM 13635 N N . ALA B 1 768 ? 164.236 168.815 197.834 1.00 0.80 374 ALA B N 1
ATOM 13636 C CA . ALA B 1 768 ? 163.861 168.329 199.143 1.00 0.80 374 ALA B CA 1
ATOM 13637 C C . ALA B 1 768 ? 164.029 166.831 199.235 1.00 0.80 374 ALA B C 1
ATOM 13638 O O . ALA B 1 768 ? 164.508 166.335 200.252 1.00 0.80 374 ALA B O 1
ATOM 13645 N N . GLU B 1 769 ? 163.699 166.126 198.146 1.00 0.83 375 GLU B N 1
ATOM 13646 C CA . GLU B 1 769 ? 163.841 164.683 198.103 1.00 0.83 375 GLU B CA 1
ATOM 13647 C C . GLU B 1 769 ? 165.294 164.240 198.179 1.00 0.83 375 GLU B C 1
ATOM 13648 O O . GLU B 1 769 ? 165.588 163.212 198.800 1.00 0.83 375 GLU B O 1
ATOM 13660 N N . LEU B 1 770 ? 166.212 165.004 197.557 1.00 0.86 376 LEU B N 1
ATOM 13661 C CA . LEU B 1 770 ? 167.606 164.591 197.645 1.00 0.86 376 LEU B CA 1
ATOM 13662 C C . LEU B 1 770 ? 168.010 164.643 199.100 1.00 0.86 376 LEU B C 1
ATOM 13663 O O . LEU B 1 770 ? 168.685 163.740 199.594 1.00 0.86 376 LEU B O 1
ATOM 13679 N N . LEU B 1 771 ? 167.604 165.714 199.793 1.00 0.87 377 LEU B N 1
ATOM 13680 C CA . LEU B 1 771 ? 167.929 165.767 201.210 1.00 0.87 377 LEU B CA 1
ATOM 13681 C C . LEU B 1 771 ? 167.212 164.699 202.027 1.00 0.87 377 LEU B C 1
ATOM 13682 O O . LEU B 1 771 ? 167.828 164.035 202.853 1.00 0.87 377 LEU B O 1
ATOM 13698 N N . TYR B 1 772 ? 165.953 164.406 201.722 1.00 0.83 378 TYR B N 1
ATOM 13699 C CA . TYR B 1 772 ? 165.234 163.431 202.530 1.00 0.83 378 TYR B CA 1
ATOM 13700 C C . TYR B 1 772 ? 165.913 162.073 202.497 1.00 0.83 378 TYR B C 1
ATOM 13701 O O . TYR B 1 772 ? 165.978 161.373 203.511 1.00 0.83 378 TYR B O 1
ATOM 13719 N N . ASN B 1 773 ? 166.404 161.684 201.330 1.00 0.83 379 ASN B N 1
ATOM 13720 C CA . ASN B 1 773 ? 167.046 160.393 201.207 1.00 0.83 379 ASN B CA 1
ATOM 13721 C C . ASN B 1 773 ? 168.549 160.370 201.521 1.00 0.83 379 ASN B C 1
ATOM 13722 O O . ASN B 1 773 ? 169.056 159.347 201.984 1.00 0.83 379 ASN B O 1
ATOM 13733 N N . MET B 1 774 ? 169.279 161.458 201.243 1.00 0.89 380 MET B N 1
ATOM 13734 C CA . MET B 1 774 ? 170.722 161.482 201.470 1.00 0.89 380 MET B CA 1
ATOM 13735 C C . MET B 1 774 ? 171.268 162.204 202.698 1.00 0.89 380 MET B C 1
ATOM 13736 O O . MET B 1 774 ? 172.393 161.919 203.099 1.00 0.89 380 MET B O 1
ATOM 13750 N N . VAL B 1 775 ? 170.541 163.163 203.282 1.00 0.87 381 VAL B N 1
ATOM 13751 C CA . VAL B 1 775 ? 171.107 163.940 204.383 1.00 0.87 381 VAL B CA 1
ATOM 13752 C C . VAL B 1 775 ? 170.297 163.844 205.678 1.00 0.87 381 VAL B C 1
ATOM 13753 O O . VAL B 1 775 ? 169.110 164.155 205.723 1.00 0.87 381 VAL B O 1
ATOM 13766 N N . ARG B 1 776 ? 170.963 163.460 206.753 1.00 0.85 382 ARG B N 1
ATOM 13767 C CA . ARG B 1 776 ? 170.295 163.344 208.035 1.00 0.85 382 ARG B CA 1
ATOM 13768 C C . ARG B 1 776 ? 169.887 164.749 208.504 1.00 0.85 382 ARG B C 1
ATOM 13769 O O . ARG B 1 776 ? 170.724 165.636 208.532 1.00 0.85 382 ARG B O 1
ATOM 13790 N N . PRO B 1 777 ? 168.661 164.960 208.995 1.00 0.74 383 PRO B N 1
ATOM 13791 C CA . PRO B 1 777 ? 168.104 166.248 209.409 1.00 0.74 383 PRO B CA 1
ATOM 13792 C C . PRO B 1 777 ? 168.747 166.955 210.614 1.00 0.74 383 PRO B C 1
ATOM 13793 O O . PRO B 1 777 ? 168.474 168.136 210.831 1.00 0.74 383 PRO B O 1
ATOM 13804 N N . SER B 1 778 ? 169.531 166.242 211.418 1.00 0.80 384 SER B N 1
ATOM 13805 C CA . SER B 1 778 ? 170.143 166.835 212.607 1.00 0.80 384 SER B CA 1
ATOM 13806 C C . SER B 1 778 ? 171.675 166.772 212.538 1.00 0.80 384 SER B C 1
ATOM 13807 O O . SER B 1 778 ? 172.229 165.673 212.592 1.00 0.80 384 SER B O 1
ATOM 13815 N N . PRO B 1 779 ? 172.371 167.904 212.297 1.00 0.86 385 PRO B N 1
ATOM 13816 C CA . PRO B 1 779 ? 173.807 168.008 212.139 1.00 0.86 385 PRO B CA 1
ATOM 13817 C C . PRO B 1 779 ? 174.571 167.931 213.451 1.00 0.86 385 PRO B C 1
ATOM 13818 O O . PRO B 1 779 ? 174.055 168.272 214.513 1.00 0.86 385 PRO B O 1
ATOM 13829 N N . VAL B 1 780 ? 175.834 167.570 213.328 1.00 0.89 386 VAL B N 1
ATOM 13830 C CA . VAL B 1 780 ? 176.794 167.552 214.424 1.00 0.89 386 VAL B CA 1
ATOM 13831 C C . VAL B 1 780 ? 177.503 168.891 214.578 1.00 0.89 386 VAL B C 1
ATOM 13832 O O . VAL B 1 780 ? 178.010 169.419 213.603 1.00 0.89 386 VAL B O 1
ATOM 13845 N N . PHE B 1 781 ? 177.569 169.440 215.782 1.00 0.90 387 PHE B N 1
ATOM 13846 C CA . PHE B 1 781 ? 178.308 170.695 215.947 1.00 0.90 387 PHE B CA 1
ATOM 13847 C C . PHE B 1 781 ? 179.775 170.433 216.237 1.00 0.90 387 PHE B C 1
ATOM 13848 O O . PHE B 1 781 ? 180.111 169.578 217.053 1.00 0.90 387 PHE B O 1
ATOM 13865 N N . MET B 1 782 ? 180.644 171.199 215.601 1.00 0.94 388 MET B N 1
ATOM 13866 C CA . MET B 1 782 ? 182.086 171.083 215.780 1.00 0.94 388 MET B CA 1
ATOM 13867 C C . MET B 1 782 ? 182.804 172.387 215.459 1.00 0.94 388 MET B C 1
ATOM 13868 O O . MET B 1 782 ? 182.177 173.341 214.995 1.00 0.94 388 MET B O 1
ATOM 13882 N N . SER B 1 783 ? 184.092 172.458 215.769 1.00 0.95 389 SER B N 1
ATOM 13883 C CA . SER B 1 783 ? 184.860 173.671 215.497 1.00 0.95 389 SER B CA 1
ATOM 13884 C C . SER B 1 783 ? 186.338 173.456 215.214 1.00 0.95 389 SER B C 1
ATOM 13885 O O . SER B 1 783 ? 186.970 172.478 215.657 1.00 0.95 389 SER B O 1
ATOM 13893 N N . ASP B 1 784 ? 186.894 174.461 214.527 1.00 0.95 390 ASP B N 1
ATOM 13894 C CA . ASP B 1 784 ? 188.317 174.503 214.210 1.00 0.95 390 ASP B CA 1
ATOM 13895 C C . ASP B 1 784 ? 189.069 175.481 215.117 1.00 0.95 390 ASP B C 1
ATOM 13896 O O . ASP B 1 784 ? 188.797 176.679 215.108 1.00 0.95 390 ASP B O 1
ATOM 13905 N N . LEU B 1 785 ? 189.982 174.954 215.937 1.00 0.95 391 LEU B N 1
ATOM 13906 C CA . LEU B 1 785 ? 190.728 175.762 216.912 1.00 0.95 391 LEU B CA 1
ATOM 13907 C C . LEU B 1 785 ? 192.171 176.009 216.442 1.00 0.95 391 LEU B C 1
ATOM 13908 O O . LEU B 1 785 ? 192.974 175.070 216.303 1.00 0.95 391 LEU B O 1
ATOM 13924 N N . ASN B 1 786 ? 192.487 177.279 216.164 1.00 0.93 392 ASN B N 1
ATOM 13925 C CA . ASN B 1 786 ? 193.790 177.611 215.586 1.00 0.93 392 ASN B CA 1
ATOM 13926 C C . ASN B 1 786 ? 194.740 178.224 216.610 1.00 0.93 392 ASN B C 1
ATOM 13927 O O . ASN B 1 786 ? 194.558 179.357 217.064 1.00 0.93 392 ASN B O 1
ATOM 13938 N N . ARG B 1 787 ? 195.801 177.495 216.933 1.00 0.91 393 ARG B N 1
ATOM 13939 C CA . ARG B 1 787 ? 196.754 177.904 217.959 1.00 0.91 393 ARG B CA 1
ATOM 13940 C C . ARG B 1 787 ? 197.418 179.235 217.696 1.00 0.91 393 ARG B C 1
ATOM 13941 O O . ARG B 1 787 ? 197.946 179.853 218.625 1.00 0.91 393 ARG B O 1
ATOM 13962 N N . PHE B 1 788 ? 197.448 179.609 216.417 1.00 0.91 394 PHE B N 1
ATOM 13963 C CA . PHE B 1 788 ? 198.043 180.830 215.919 1.00 0.91 394 PHE B CA 1
ATOM 13964 C C . PHE B 1 788 ? 197.024 181.850 215.391 1.00 0.91 394 PHE B C 1
ATOM 13965 O O . PHE B 1 788 ? 197.391 182.786 214.667 1.00 0.91 394 PHE B O 1
ATOM 13982 N N . GLY B 1 789 ? 195.738 181.665 215.704 1.00 0.89 395 GLY B N 1
ATOM 13983 C CA . GLY B 1 789 ? 194.736 182.619 215.231 1.00 0.89 395 GLY B CA 1
ATOM 13984 C C . GLY B 1 789 ? 194.595 183.802 216.195 1.00 0.89 395 GLY B C 1
ATOM 13985 O O . GLY B 1 789 ? 195.120 183.788 217.306 1.00 0.89 395 GLY B O 1
ATOM 13989 N N . ASP B 1 790 ? 193.749 184.773 215.862 1.00 0.88 396 ASP B N 1
ATOM 13990 C CA . ASP B 1 790 ? 193.600 185.941 216.745 1.00 0.88 396 ASP B CA 1
ATOM 13991 C C . ASP B 1 790 ? 192.897 185.617 218.054 1.00 0.88 396 ASP B C 1
ATOM 13992 O O . ASP B 1 790 ? 192.980 186.365 219.024 1.00 0.88 396 ASP B O 1
ATOM 14001 N N . ASN B 1 791 ? 192.188 184.506 218.076 1.00 0.91 397 ASN B N 1
ATOM 14002 C CA . ASN B 1 791 ? 191.485 184.078 219.263 1.00 0.91 397 ASN B CA 1
ATOM 14003 C C . ASN B 1 791 ? 192.285 183.009 219.969 1.00 0.91 397 ASN B C 1
ATOM 14004 O O . ASN B 1 791 ? 191.776 182.400 220.899 1.00 0.91 397 ASN B O 1
ATOM 14015 N N . ALA B 1 792 ? 193.555 182.814 219.585 1.00 0.92 398 ALA B N 1
ATOM 14016 C CA . ALA B 1 792 ? 194.375 181.725 220.119 1.00 0.92 398 ALA B CA 1
ATOM 14017 C C . ALA B 1 792 ? 194.455 181.717 221.623 1.00 0.92 398 ALA B C 1
ATOM 14018 O O . ALA B 1 792 ? 194.386 180.660 222.240 1.00 0.92 398 ALA B O 1
ATOM 14025 N N . ALA B 1 793 ? 194.462 182.871 222.266 1.00 0.90 399 ALA B N 1
ATOM 14026 C CA . ALA B 1 793 ? 194.538 182.849 223.717 1.00 0.90 399 ALA B CA 1
ATOM 14027 C C . ALA B 1 793 ? 193.388 182.033 224.313 1.00 0.90 399 ALA B C 1
ATOM 14028 O O . ALA B 1 793 ? 193.576 181.312 225.287 1.00 0.90 399 ALA B O 1
ATOM 14035 N N . ILE B 1 794 ? 192.225 182.097 223.670 1.00 0.93 400 ILE B N 1
ATOM 14036 C CA . ILE B 1 794 ? 191.019 181.439 224.124 1.00 0.93 400 ILE B CA 1
ATOM 14037 C C . ILE B 1 794 ? 190.882 180.054 223.500 1.00 0.93 400 ILE B C 1
ATOM 14038 O O . ILE B 1 794 ? 190.553 179.080 224.182 1.00 0.93 400 ILE B O 1
ATOM 14054 N N . GLU B 1 795 ? 191.141 179.959 222.198 1.00 0.94 401 GLU B N 1
ATOM 14055 C CA . GLU B 1 795 ? 190.981 178.711 221.464 1.00 0.94 401 GLU B CA 1
ATOM 14056 C C . GLU B 1 795 ? 191.927 177.653 221.997 1.00 0.94 401 GLU B C 1
ATOM 14057 O O . GLU B 1 795 ? 191.571 176.479 222.018 1.00 0.94 401 GLU B O 1
ATOM 14069 N N . ASN B 1 796 ? 193.092 178.076 222.494 1.00 0.92 402 ASN B N 1
ATOM 14070 C CA . ASN B 1 796 ? 194.068 177.172 223.074 1.00 0.92 402 ASN B CA 1
ATOM 14071 C C . ASN B 1 796 ? 193.557 176.558 224.372 1.00 0.92 402 ASN B C 1
ATOM 14072 O O . ASN B 1 796 ? 194.037 175.504 224.783 1.00 0.92 402 ASN B O 1
ATOM 14083 N N . VAL B 1 797 ? 192.603 177.211 225.038 1.00 0.94 403 VAL B N 1
ATOM 14084 C CA . VAL B 1 797 ? 192.057 176.686 226.269 1.00 0.94 403 VAL B CA 1
ATOM 14085 C C . VAL B 1 797 ? 191.130 175.574 225.839 1.00 0.94 403 VAL B C 1
ATOM 14086 O O . VAL B 1 797 ? 191.146 174.482 226.396 1.00 0.94 403 VAL B O 1
ATOM 14099 N N . PHE B 1 798 ? 190.352 175.854 224.796 1.00 0.96 404 PHE B N 1
ATOM 14100 C CA . PHE B 1 798 ? 189.435 174.854 224.269 1.00 0.96 404 PHE B CA 1
ATOM 14101 C C . PHE B 1 798 ? 190.211 173.656 223.731 1.00 0.96 404 PHE B C 1
ATOM 14102 O O . PHE B 1 798 ? 189.776 172.521 223.899 1.00 0.96 404 PHE B O 1
ATOM 14119 N N . ILE B 1 799 ? 191.398 173.888 223.156 1.00 0.94 405 ILE B N 1
ATOM 14120 C CA . ILE B 1 799 ? 192.192 172.752 222.712 1.00 0.94 405 ILE B CA 1
ATOM 14121 C C . ILE B 1 799 ? 192.630 171.968 223.948 1.00 0.94 405 ILE B C 1
ATOM 14122 O O . ILE B 1 799 ? 192.464 170.759 223.990 1.00 0.94 405 ILE B O 1
ATOM 14138 N N . ASP B 1 800 ? 193.123 172.642 224.993 1.00 0.94 406 ASP B N 1
ATOM 14139 C CA . ASP B 1 800 ? 193.576 171.921 226.186 1.00 0.94 406 ASP B CA 1
ATOM 14140 C C . ASP B 1 800 ? 192.445 171.230 226.938 1.00 0.94 406 ASP B C 1
ATOM 14141 O O . ASP B 1 800 ? 192.661 170.234 227.618 1.00 0.94 406 ASP B O 1
ATOM 14150 N N . ALA B 1 801 ? 191.211 171.688 226.750 1.00 0.94 407 ALA B N 1
ATOM 14151 C CA . ALA B 1 801 ? 190.051 171.055 227.370 1.00 0.94 407 ALA B CA 1
ATOM 14152 C C . ALA B 1 801 ? 189.882 169.614 226.858 1.00 0.94 407 ALA B C 1
ATOM 14153 O O . ALA B 1 801 ? 189.108 168.845 227.435 1.00 0.94 407 ALA B O 1
ATOM 14160 N N . LEU B 1 802 ? 190.563 169.269 225.753 1.00 0.91 408 LEU B N 1
ATOM 14161 C CA . LEU B 1 802 ? 190.534 167.957 225.125 1.00 0.91 408 LEU B CA 1
ATOM 14162 C C . LEU B 1 802 ? 191.423 166.918 225.824 1.00 0.91 408 LEU B C 1
ATOM 14163 O O . LEU B 1 802 ? 191.237 165.717 225.606 1.00 0.91 408 LEU B O 1
ATOM 14179 N N . GLY B 1 803 ? 192.403 167.342 226.632 1.00 0.86 409 GLY B N 1
ATOM 14180 C CA . GLY B 1 803 ? 193.301 166.367 227.251 1.00 0.86 409 GLY B CA 1
ATOM 14181 C C . GLY B 1 803 ? 194.586 167.008 227.765 1.00 0.86 409 GLY B C 1
ATOM 14182 O O . GLY B 1 803 ? 194.709 168.224 227.835 1.00 0.86 409 GLY B O 1
ATOM 14186 N N . GLY B 1 804 ? 195.557 166.193 228.151 1.00 0.84 410 GLY B N 1
ATOM 14187 C CA . GLY B 1 804 ? 196.829 166.738 228.623 1.00 0.84 410 GLY B CA 1
ATOM 14188 C C . GLY B 1 804 ? 196.865 167.050 230.110 1.00 0.84 410 GLY B C 1
ATOM 14189 O O . GLY B 1 804 ? 195.898 166.834 230.845 1.00 0.84 410 GLY B O 1
ATOM 14193 N N . VAL B 1 805 ? 197.990 167.620 230.541 1.00 0.88 411 VAL B N 1
ATOM 14194 C CA . VAL B 1 805 ? 198.255 167.891 231.952 1.00 0.88 411 VAL B CA 1
ATOM 14195 C C . VAL B 1 805 ? 197.289 168.879 232.584 1.00 0.88 411 VAL B C 1
ATOM 14196 O O . VAL B 1 805 ? 197.004 168.807 233.781 1.00 0.88 411 VAL B O 1
ATOM 14209 N N . ASN B 1 806 ? 196.786 169.810 231.796 1.00 0.91 412 ASN B N 1
ATOM 14210 C CA . ASN B 1 806 ? 195.873 170.790 232.310 1.00 0.91 412 ASN B CA 1
ATOM 14211 C C . ASN B 1 806 ? 194.461 170.593 231.808 1.00 0.91 412 ASN B C 1
ATOM 14212 O O . ASN B 1 806 ? 193.674 171.533 231.854 1.00 0.91 412 ASN B O 1
ATOM 14223 N N . GLN B 1 807 ? 194.069 169.380 231.407 1.00 0.93 413 GLN B N 1
ATOM 14224 C CA . GLN B 1 807 ? 192.711 169.281 230.877 1.00 0.93 413 GLN B CA 1
ATOM 14225 C C . GLN B 1 807 ? 191.634 169.788 231.808 1.00 0.93 413 GLN B C 1
ATOM 14226 O O . GLN B 1 807 ? 190.740 170.516 231.378 1.00 0.93 413 GLN B O 1
ATOM 14240 N N . GLN B 1 808 ? 191.714 169.448 233.091 1.00 0.92 414 GLN B N 1
ATOM 14241 C CA . GLN B 1 808 ? 190.653 169.854 234.007 1.00 0.92 414 GLN B CA 1
ATOM 14242 C C . GLN B 1 808 ? 190.720 171.338 234.319 1.00 0.92 414 GLN B C 1
ATOM 14243 O O . GLN B 1 808 ? 189.756 171.926 234.808 1.00 0.92 414 GLN B O 1
ATOM 14257 N N . ARG B 1 809 ? 191.872 171.939 234.062 1.00 0.94 415 ARG B N 1
ATOM 14258 C CA . ARG B 1 809 ? 192.067 173.335 234.356 1.00 0.94 415 ARG B CA 1
ATOM 14259 C C . ARG B 1 809 ? 191.542 174.147 233.185 1.00 0.94 415 ARG B C 1
ATOM 14260 O O . ARG B 1 809 ? 191.003 175.241 233.364 1.00 0.94 415 ARG B O 1
ATOM 14281 N N . ALA B 1 810 ? 191.727 173.601 231.975 1.00 0.94 416 ALA B N 1
ATOM 14282 C CA . ALA B 1 810 ? 191.223 174.226 230.768 1.00 0.94 416 ALA B CA 1
ATOM 14283 C C . ALA B 1 810 ? 189.705 174.210 230.836 1.00 0.94 416 ALA B C 1
ATOM 14284 O O . ALA B 1 810 ? 189.033 175.199 230.529 1.00 0.94 416 ALA B O 1
ATOM 14291 N N . VAL B 1 811 ? 189.161 173.075 231.285 1.00 0.95 417 VAL B N 1
ATOM 14292 C CA . VAL B 1 811 ? 187.735 173.005 231.512 1.00 0.95 417 VAL B CA 1
ATOM 14293 C C . VAL B 1 811 ? 187.310 173.986 232.570 1.00 0.95 417 VAL B C 1
ATOM 14294 O O . VAL B 1 811 ? 186.388 174.760 232.340 1.00 0.95 417 VAL B O 1
ATOM 14307 N N . ALA B 1 812 ? 188.022 174.064 233.696 1.00 0.94 418 ALA B N 1
ATOM 14308 C CA . ALA B 1 812 ? 187.595 175.021 234.703 1.00 0.94 418 ALA B CA 1
ATOM 14309 C C . ALA B 1 812 ? 187.546 176.443 234.149 1.00 0.94 418 ALA B C 1
ATOM 14310 O O . ALA B 1 812 ? 186.626 177.188 234.477 1.00 0.94 418 ALA B O 1
ATOM 14317 N N . ALA B 1 813 ? 188.513 176.819 233.293 1.00 0.94 419 ALA B N 1
ATOM 14318 C CA . ALA B 1 813 ? 188.519 178.165 232.709 1.00 0.94 419 ALA B CA 1
ATOM 14319 C C . ALA B 1 813 ? 187.303 178.443 231.820 1.00 0.94 419 ALA B C 1
ATOM 14320 O O . ALA B 1 813 ? 186.737 179.544 231.856 1.00 0.94 419 ALA B O 1
ATOM 14327 N N . ILE B 1 814 ? 186.888 177.434 231.057 1.00 0.95 420 ILE B N 1
ATOM 14328 C CA . ILE B 1 814 ? 185.754 177.575 230.152 1.00 0.95 420 ILE B CA 1
ATOM 14329 C C . ILE B 1 814 ? 184.448 177.601 230.915 1.00 0.95 420 ILE B C 1
ATOM 14330 O O . ILE B 1 814 ? 183.560 178.403 230.614 1.00 0.95 420 ILE B O 1
ATOM 14346 N N . ILE B 1 815 ? 184.316 176.698 231.879 1.00 0.95 421 ILE B N 1
ATOM 14347 C CA . ILE B 1 815 ? 183.103 176.603 232.667 1.00 0.95 421 ILE B CA 1
ATOM 14348 C C . ILE B 1 815 ? 182.953 177.862 233.485 1.00 0.95 421 ILE B C 1
ATOM 14349 O O . ILE B 1 815 ? 181.840 178.373 233.638 1.00 0.95 421 ILE B O 1
ATOM 14365 N N . ALA B 1 816 ? 184.060 178.363 234.049 1.00 0.93 422 ALA B N 1
ATOM 14366 C CA . ALA B 1 816 ? 184.011 179.627 234.745 1.00 0.93 422 ALA B CA 1
ATOM 14367 C C . ALA B 1 816 ? 183.574 180.733 233.820 1.00 0.93 422 ALA B C 1
ATOM 14368 O O . ALA B 1 816 ? 182.729 181.528 234.209 1.00 0.93 422 ALA B O 1
ATOM 14375 N N . GLY B 1 817 ? 184.055 180.740 232.567 1.00 0.93 423 GLY B N 1
ATOM 14376 C CA . GLY B 1 817 ? 183.625 181.768 231.628 1.00 0.93 423 GLY B CA 1
ATOM 14377 C C . GLY B 1 817 ? 182.124 181.704 231.378 1.00 0.93 423 GLY B C 1
ATOM 14378 O O . GLY B 1 817 ? 181.450 182.742 231.333 1.00 0.93 423 GLY B O 1
ATOM 14382 N N . VAL B 1 818 ? 181.566 180.486 231.306 1.00 0.94 424 VAL B N 1
ATOM 14383 C CA . VAL B 1 818 ? 180.129 180.430 231.074 1.00 0.94 424 VAL B CA 1
ATOM 14384 C C . VAL B 1 818 ? 179.429 180.978 232.300 1.00 0.94 424 VAL B C 1
ATOM 14385 O O . VAL B 1 818 ? 178.480 181.751 232.173 1.00 0.94 424 VAL B O 1
ATOM 14398 N N . ASN B 1 819 ? 179.890 180.563 233.484 1.00 0.94 425 ASN B N 1
ATOM 14399 C CA . ASN B 1 819 ? 179.282 181.022 234.718 1.00 0.94 425 ASN B CA 1
ATOM 14400 C C . ASN B 1 819 ? 179.447 182.509 234.938 1.00 0.94 425 ASN B C 1
ATOM 14401 O O . ASN B 1 819 ? 178.580 183.136 235.556 1.00 0.94 425 ASN B O 1
ATOM 14412 N N . ASN B 1 820 ? 180.521 183.103 234.418 1.00 0.92 426 ASN B N 1
ATOM 14413 C CA . ASN B 1 820 ? 180.674 184.531 234.567 1.00 0.92 426 ASN B CA 1
ATOM 14414 C C . ASN B 1 820 ? 179.609 185.210 233.723 1.00 0.92 426 ASN B C 1
ATOM 14415 O O . ASN B 1 820 ? 179.007 186.193 234.157 1.00 0.92 426 ASN B O 1
ATOM 14426 N N . LEU B 1 821 ? 179.294 184.624 232.556 1.00 0.91 427 LEU B N 1
ATOM 14427 C CA . LEU B 1 821 ? 178.248 185.197 231.726 1.00 0.91 427 LEU B CA 1
ATOM 14428 C C . LEU B 1 821 ? 176.890 185.167 232.363 1.00 0.91 427 LEU B C 1
ATOM 14429 O O . LEU B 1 821 ? 176.174 186.161 232.326 1.00 0.91 427 LEU B O 1
ATOM 14445 N N . ILE B 1 822 ? 176.576 184.043 233.023 1.00 0.91 428 ILE B N 1
ATOM 14446 C CA . ILE B 1 822 ? 175.228 183.864 233.576 1.00 0.91 428 ILE B CA 1
ATOM 14447 C C . ILE B 1 822 ? 175.035 184.029 235.092 1.00 0.91 428 ILE B C 1
ATOM 14448 O O . ILE B 1 822 ? 173.894 184.014 235.553 1.00 0.91 428 ILE B O 1
ATOM 14464 N N . GLY B 1 823 ? 176.104 184.209 235.879 1.00 0.89 429 GLY B N 1
ATOM 14465 C CA . GLY B 1 823 ? 175.936 184.340 237.329 1.00 0.89 429 GLY B CA 1
ATOM 14466 C C . GLY B 1 823 ? 175.852 182.983 238.038 1.00 0.89 429 GLY B C 1
ATOM 14467 O O . GLY B 1 823 ? 175.206 182.844 239.080 1.00 0.89 429 GLY B O 1
ATOM 14471 N N . GLY B 1 824 ? 176.477 181.982 237.427 1.00 0.92 430 GLY B N 1
ATOM 14472 C CA . GLY B 1 824 ? 176.487 180.612 237.941 1.00 0.92 430 GLY B CA 1
ATOM 14473 C C . GLY B 1 824 ? 175.358 179.747 237.382 1.00 0.92 430 GLY B C 1
ATOM 14474 O O . GLY B 1 824 ? 174.403 180.252 236.796 1.00 0.92 430 GLY B O 1
ATOM 14478 N N . GLY B 1 825 ? 175.453 178.421 237.589 1.00 0.91 431 GLY B N 1
ATOM 14479 C CA . GLY B 1 825 ? 174.403 177.521 237.127 1.00 0.91 431 GLY B CA 1
ATOM 14480 C C . GLY B 1 825 ? 174.622 176.789 235.803 1.00 0.91 431 GLY B C 1
ATOM 14481 O O . GLY B 1 825 ? 173.740 176.049 235.380 1.00 0.91 431 GLY B O 1
ATOM 14485 N N . PHE B 1 826 ? 175.790 176.898 235.160 1.00 0.94 432 PHE B N 1
ATOM 14486 C CA . PHE B 1 826 ? 175.971 176.164 233.906 1.00 0.94 432 PHE B CA 1
ATOM 14487 C C . PHE B 1 826 ? 175.850 174.683 234.163 1.00 0.94 432 PHE B C 1
ATOM 14488 O O . PHE B 1 826 ? 175.256 173.944 233.374 1.00 0.94 432 PHE B O 1
ATOM 14505 N N . GLU B 1 827 ? 176.369 174.281 235.315 1.00 0.93 433 GLU B N 1
ATOM 14506 C CA . GLU B 1 827 ? 176.420 172.934 235.840 1.00 0.93 433 GLU B CA 1
ATOM 14507 C C . GLU B 1 827 ? 175.038 172.289 235.991 1.00 0.93 433 GLU B C 1
ATOM 14508 O O . GLU B 1 827 ? 174.931 171.076 236.165 1.00 0.93 433 GLU B O 1
ATOM 14520 N N . LYS B 1 828 ? 173.974 173.095 235.926 1.00 0.94 434 LYS B N 1
ATOM 14521 C CA . LYS B 1 828 ? 172.621 172.583 236.042 1.00 0.94 434 LYS B CA 1
ATOM 14522 C C . LYS B 1 828 ? 172.103 172.133 234.682 1.00 0.94 434 LYS B C 1
ATOM 14523 O O . LYS B 1 828 ? 171.067 171.478 234.586 1.00 0.94 434 LYS B O 1
ATOM 14542 N N . PHE B 1 829 ? 172.823 172.517 233.628 1.00 0.93 435 PHE B N 1
ATOM 14543 C CA . PHE B 1 829 ? 172.460 172.203 232.253 1.00 0.93 435 PHE B CA 1
ATOM 14544 C C . PHE B 1 829 ? 173.489 171.241 231.650 1.00 0.93 435 PHE B C 1
ATOM 14545 O O . PHE B 1 829 ? 173.158 170.415 230.797 1.00 0.93 435 PHE B O 1
ATOM 14562 N N . PHE B 1 830 ? 174.734 171.347 232.125 1.00 0.94 436 PHE B N 1
ATOM 14563 C CA . PHE B 1 830 ? 175.858 170.529 231.680 1.00 0.94 436 PHE B CA 1
ATOM 14564 C C . PHE B 1 830 ? 176.823 170.243 232.811 1.00 0.94 436 PHE B C 1
ATOM 14565 O O . PHE B 1 830 ? 177.551 171.121 233.268 1.00 0.94 436 PHE B O 1
ATOM 14582 N N . ASP B 1 831 ? 176.886 169.000 233.246 1.00 0.92 437 ASP B N 1
ATOM 14583 C CA . ASP B 1 831 ? 177.822 168.664 234.300 1.00 0.92 437 ASP B CA 1
ATOM 14584 C C . ASP B 1 831 ? 179.212 168.405 233.734 1.00 0.92 437 ASP B C 1
ATOM 14585 O O . ASP B 1 831 ? 179.473 167.355 233.137 1.00 0.92 437 ASP B O 1
ATOM 14594 N N . HIS B 1 832 ? 180.124 169.332 233.967 1.00 0.89 438 HIS B N 1
ATOM 14595 C CA . HIS B 1 832 ? 181.469 169.268 233.424 1.00 0.89 438 HIS B CA 1
ATOM 14596 C C . HIS B 1 832 ? 182.333 168.261 234.160 1.00 0.89 438 HIS B C 1
ATOM 14597 O O . HIS B 1 832 ? 183.426 167.906 233.712 1.00 0.89 438 HIS B O 1
ATOM 14611 N N . ASN B 1 833 ? 181.816 167.718 235.256 1.00 0.88 439 ASN B N 1
ATOM 14612 C CA . ASN B 1 833 ? 182.540 166.690 235.972 1.00 0.88 439 ASN B CA 1
ATOM 14613 C C . ASN B 1 833 ? 182.118 165.306 235.498 1.00 0.88 439 ASN B C 1
ATOM 14614 O O . ASN B 1 833 ? 182.616 164.290 235.993 1.00 0.88 439 ASN B O 1
ATOM 14625 N N . THR B 1 834 ? 181.203 165.270 234.530 1.00 0.86 440 THR B N 1
ATOM 14626 C CA . THR B 1 834 ? 180.723 164.033 233.933 1.00 0.86 440 THR B CA 1
ATOM 14627 C C . THR B 1 834 ? 181.028 163.998 232.439 1.00 0.86 440 THR B C 1
ATOM 14628 O O . THR B 1 834 ? 181.339 162.944 231.878 1.00 0.86 440 THR B O 1
ATOM 14639 N N . MET B 1 835 ? 180.944 165.160 231.793 1.00 0.87 441 MET B N 1
ATOM 14640 C CA . MET B 1 835 ? 181.092 165.247 230.353 1.00 0.87 441 MET B CA 1
ATOM 14641 C C . MET B 1 835 ? 182.163 166.254 229.927 1.00 0.87 441 MET B C 1
ATOM 14642 O O . MET B 1 835 ? 182.276 167.299 230.561 1.00 0.87 441 MET B O 1
ATOM 14656 N N . PRO B 1 836 ? 182.921 165.987 228.842 1.00 0.89 442 PRO B N 1
ATOM 14657 C CA . PRO B 1 836 ? 183.902 166.872 228.240 1.00 0.89 442 PRO B CA 1
ATOM 14658 C C . PRO B 1 836 ? 183.202 168.001 227.528 1.00 0.89 442 PRO B C 1
ATOM 14659 O O . PRO B 1 836 ? 182.121 167.792 226.981 1.00 0.89 442 PRO B O 1
ATOM 14670 N N . ILE B 1 837 ? 183.855 169.148 227.420 1.00 0.94 443 ILE B N 1
ATOM 14671 C CA . ILE B 1 837 ? 183.298 170.267 226.668 1.00 0.94 443 ILE B CA 1
ATOM 14672 C C . ILE B 1 837 ? 183.351 169.979 225.169 1.00 0.94 443 ILE B C 1
ATOM 14673 O O . ILE B 1 837 ? 182.387 170.239 224.439 1.00 0.94 443 ILE B O 1
ATOM 14689 N N . ILE B 1 838 ? 184.511 169.509 224.720 1.00 0.93 444 ILE B N 1
ATOM 14690 C CA . ILE B 1 838 ? 184.776 169.156 223.333 1.00 0.93 444 ILE B CA 1
ATOM 14691 C C . ILE B 1 838 ? 185.381 167.756 223.304 1.00 0.93 444 ILE B C 1
ATOM 14692 O O . ILE B 1 838 ? 186.234 167.443 224.134 1.00 0.93 444 ILE B O 1
ATOM 14708 N N . GLN B 1 839 ? 184.933 166.903 222.402 1.00 0.91 445 GLN B N 1
ATOM 14709 C CA . GLN B 1 839 ? 185.544 165.598 222.255 1.00 0.91 445 GLN B CA 1
ATOM 14710 C C . GLN B 1 839 ? 186.553 165.727 221.103 1.00 0.91 445 GLN B C 1
ATOM 14711 O O . GLN B 1 839 ? 186.250 166.390 220.119 1.00 0.91 445 GLN B O 1
ATOM 14725 N N . PRO B 1 840 ? 187.741 165.119 221.134 1.00 0.88 446 PRO B N 1
ATOM 14726 C CA . PRO B 1 840 ? 188.702 165.189 220.040 1.00 0.88 446 PRO B CA 1
ATOM 14727 C C . PRO B 1 840 ? 188.088 164.661 218.758 1.00 0.88 446 PRO B C 1
ATOM 14728 O O . PRO B 1 840 ? 187.382 163.658 218.799 1.00 0.88 446 PRO B O 1
ATOM 14739 N N . TYR B 1 841 ? 188.339 165.342 217.629 1.00 0.85 447 TYR B N 1
ATOM 14740 C CA . TYR B 1 841 ? 187.845 164.854 216.338 1.00 0.85 447 TYR B CA 1
ATOM 14741 C C . TYR B 1 841 ? 188.581 163.592 215.907 1.00 0.85 447 TYR B C 1
ATOM 14742 O O . TYR B 1 841 ? 187.989 162.638 215.407 1.00 0.85 447 TYR B O 1
ATOM 14760 N N . GLY B 1 842 ? 189.903 163.612 216.073 1.00 0.72 448 GLY B N 1
ATOM 14761 C CA . GLY B 1 842 ? 190.785 162.536 215.645 1.00 0.72 448 GLY B CA 1
ATOM 14762 C C . GLY B 1 842 ? 191.757 163.106 214.628 1.00 0.72 448 GLY B C 1
ATOM 14763 O O . GLY B 1 842 ? 192.858 163.532 214.976 1.00 0.72 448 GLY B O 1
ATOM 14767 N N . THR B 1 843 ? 191.317 163.148 213.382 1.00 0.74 449 THR B N 1
ATOM 14768 C CA . THR B 1 843 ? 192.061 163.726 212.274 1.00 0.74 449 THR B CA 1
ATOM 14769 C C . THR B 1 843 ? 192.259 165.236 212.533 1.00 0.74 449 THR B C 1
ATOM 14770 O O . THR B 1 843 ? 191.334 165.908 212.988 1.00 0.74 449 THR B O 1
ATOM 14781 N N . ASP B 1 844 ? 193.458 165.777 212.279 1.00 0.86 450 ASP B N 1
ATOM 14782 C CA . ASP B 1 844 ? 193.705 167.204 212.495 1.00 0.86 450 ASP B CA 1
ATOM 14783 C C . ASP B 1 844 ? 193.217 168.012 211.300 1.00 0.86 450 ASP B C 1
ATOM 14784 O O . ASP B 1 844 ? 192.544 167.479 210.411 1.00 0.86 450 ASP B O 1
ATOM 14793 N N . ILE B 1 845 ? 193.479 169.318 211.308 1.00 0.89 451 ILE B N 1
ATOM 14794 C CA . ILE B 1 845 ? 192.982 170.129 210.229 1.00 0.89 451 ILE B CA 1
ATOM 14795 C C . ILE B 1 845 ? 194.075 170.531 209.290 1.00 0.89 451 ILE B C 1
ATOM 14796 O O . ILE B 1 845 ? 195.054 171.179 209.674 1.00 0.89 451 ILE B O 1
ATOM 14812 N N . GLN B 1 846 ? 193.867 170.203 208.035 1.00 0.90 452 GLN B N 1
ATOM 14813 C CA . GLN B 1 846 ? 194.767 170.626 206.992 1.00 0.90 452 GLN B CA 1
ATOM 14814 C C . GLN B 1 846 ? 194.145 171.910 206.446 1.00 0.90 452 GLN B C 1
ATOM 14815 O O . GLN B 1 846 ? 192.956 171.936 206.104 1.00 0.90 452 GLN B O 1
ATOM 14829 N N . LEU B 1 847 ? 194.915 172.986 206.463 1.00 0.91 453 LEU B N 1
ATOM 14830 C CA . LEU B 1 847 ? 194.446 174.308 206.045 1.00 0.91 453 LEU B CA 1
ATOM 14831 C C . LEU B 1 847 ? 195.263 174.804 204.903 1.00 0.91 453 LEU B C 1
ATOM 14832 O O . LEU B 1 847 ? 196.351 174.291 204.658 1.00 0.91 453 LEU B O 1
ATOM 14848 N N . GLY B 1 848 ? 194.730 175.764 204.169 1.00 0.90 454 GLY B N 1
ATOM 14849 C CA . GLY B 1 848 ? 195.466 176.340 203.068 1.00 0.90 454 GLY B CA 1
ATOM 14850 C C . GLY B 1 848 ? 194.555 177.028 202.085 1.00 0.90 454 GLY B C 1
ATOM 14851 O O . GLY B 1 848 ? 193.339 177.096 202.303 1.00 0.90 454 GLY B O 1
ATOM 14855 N N . TYR B 1 849 ? 195.157 177.538 201.018 1.00 0.92 455 TYR B N 1
ATOM 14856 C CA . TYR B 1 849 ? 194.391 178.217 199.985 1.00 0.92 455 TYR B CA 1
ATOM 14857 C C . TYR B 1 849 ? 195.005 177.898 198.631 1.00 0.92 455 TYR B C 1
ATOM 14858 O O . TYR B 1 849 ? 196.192 177.519 198.498 1.00 0.92 455 TYR B O 1
ATOM 14876 N N . TYR B 1 850 ? 194.169 178.088 197.633 1.00 0.91 456 TYR B N 1
ATOM 14877 C CA . TYR B 1 850 ? 194.499 177.832 196.254 1.00 0.91 456 TYR B CA 1
ATOM 14878 C C . TYR B 1 850 ? 193.975 178.972 195.432 1.00 0.91 456 TYR B C 1
ATOM 14879 O O . TYR B 1 850 ? 193.192 179.780 195.931 1.00 0.91 456 TYR B O 1
ATOM 14897 N N . LEU B 1 851 ? 194.399 179.073 194.184 1.00 0.90 457 LEU B N 1
ATOM 14898 C CA . LEU B 1 851 ? 193.845 180.136 193.367 1.00 0.90 457 LEU B CA 1
ATOM 14899 C C . LEU B 1 851 ? 192.788 179.650 192.400 1.00 0.90 457 LEU B C 1
ATOM 14900 O O . LEU B 1 851 ? 192.900 178.568 191.824 1.00 0.90 457 LEU B O 1
ATOM 14916 N N . ASP B 1 852 ? 191.778 180.485 192.182 1.00 0.86 458 ASP B N 1
ATOM 14917 C CA . ASP B 1 852 ? 190.728 180.140 191.228 1.00 0.86 458 ASP B CA 1
ATOM 14918 C C . ASP B 1 852 ? 191.125 180.562 189.814 1.00 0.86 458 ASP B C 1
ATOM 14919 O O . ASP B 1 852 ? 192.254 180.995 189.568 1.00 0.86 458 ASP B O 1
ATOM 14928 N N . GLY B 1 853 ? 190.202 180.437 188.862 1.00 0.80 459 GLY B N 1
ATOM 14929 C CA . GLY B 1 853 ? 190.506 180.712 187.458 1.00 0.80 459 GLY B CA 1
ATOM 14930 C C . GLY B 1 853 ? 190.868 182.165 187.138 1.00 0.80 459 GLY B C 1
ATOM 14931 O O . GLY B 1 853 ? 191.411 182.438 186.067 1.00 0.80 459 GLY B O 1
ATOM 14935 N N . GLU B 1 854 ? 190.544 183.101 188.037 1.00 0.84 460 GLU B N 1
ATOM 14936 C CA . GLU B 1 854 ? 190.850 184.509 187.835 1.00 0.84 460 GLU B CA 1
ATOM 14937 C C . GLU B 1 854 ? 192.082 184.892 188.653 1.00 0.84 460 GLU B C 1
ATOM 14938 O O . GLU B 1 854 ? 192.501 186.052 188.665 1.00 0.84 460 GLU B O 1
ATOM 14950 N N . GLY B 1 855 ? 192.645 183.907 189.365 1.00 0.84 461 GLY B N 1
ATOM 14951 C CA . GLY B 1 855 ? 193.788 184.123 190.233 1.00 0.84 461 GLY B CA 1
ATOM 14952 C C . GLY B 1 855 ? 193.433 184.619 191.639 1.00 0.84 461 GLY B C 1
ATOM 14953 O O . GLY B 1 855 ? 194.311 185.143 192.332 1.00 0.84 461 GLY B O 1
ATOM 14957 N N . GLU B 1 856 ? 192.161 184.479 192.066 1.00 0.87 462 GLU B N 1
ATOM 14958 C CA . GLU B 1 856 ? 191.796 184.965 193.398 1.00 0.87 462 GLU B CA 1
ATOM 14959 C C . GLU B 1 856 ? 192.028 183.880 194.422 1.00 0.87 462 GLU B C 1
ATOM 14960 O O . GLU B 1 856 ? 191.991 182.692 194.105 1.00 0.87 462 GLU B O 1
ATOM 14972 N N . LYS B 1 857 ? 192.269 184.267 195.666 1.00 0.91 463 LYS B N 1
ATOM 14973 C CA . LYS B 1 857 ? 192.485 183.260 196.693 1.00 0.91 463 LYS B CA 1
ATOM 14974 C C . LYS B 1 857 ? 191.184 182.626 197.131 1.00 0.91 463 LYS B C 1
ATOM 14975 O O . LYS B 1 857 ? 190.210 183.329 197.402 1.00 0.91 463 LYS B O 1
ATOM 14994 N N . GLN B 1 858 ? 191.203 181.301 197.280 1.00 0.91 464 GLN B N 1
ATOM 14995 C CA . GLN B 1 858 ? 190.060 180.554 197.777 1.00 0.91 464 GLN B CA 1
ATOM 14996 C C . GLN B 1 858 ? 190.485 179.539 198.837 1.00 0.91 464 GLN B C 1
ATOM 14997 O O . GLN B 1 858 ? 191.561 178.944 198.771 1.00 0.91 464 GLN B O 1
ATOM 15011 N N . ASP B 1 859 ? 189.617 179.316 199.802 1.00 0.94 465 ASP B N 1
ATOM 15012 C CA . ASP B 1 859 ? 189.847 178.378 200.905 1.00 0.94 465 ASP B CA 1
ATOM 15013 C C . ASP B 1 859 ? 189.839 176.913 200.439 1.00 0.94 465 ASP B C 1
ATOM 15014 O O . ASP B 1 859 ? 188.917 176.471 199.753 1.00 0.94 465 ASP B O 1
ATOM 15023 N N . ARG B 1 860 ? 190.890 176.145 200.770 1.00 0.93 466 ARG B N 1
ATOM 15024 C CA . ARG B 1 860 ? 190.976 174.751 200.293 1.00 0.93 466 ARG B CA 1
ATOM 15025 C C . ARG B 1 860 ? 189.835 173.875 200.807 1.00 0.93 466 ARG B C 1
ATOM 15026 O O . ARG B 1 860 ? 189.576 172.805 200.246 1.00 0.93 466 ARG B O 1
ATOM 15047 N N . ARG B 1 861 ? 189.103 174.368 201.820 1.00 0.93 467 ARG B N 1
ATOM 15048 C CA . ARG B 1 861 ? 187.961 173.672 202.416 1.00 0.93 467 ARG B CA 1
ATOM 15049 C C . ARG B 1 861 ? 186.828 173.491 201.401 1.00 0.93 467 ARG B C 1
ATOM 15050 O O . ARG B 1 861 ? 185.888 172.742 201.653 1.00 0.93 467 ARG B O 1
ATOM 15071 N N . ASP B 1 862 ? 186.937 174.149 200.234 1.00 0.92 468 ASP B N 1
ATOM 15072 C CA . ASP B 1 862 ? 185.961 173.980 199.167 1.00 0.92 468 ASP B CA 1
ATOM 15073 C C . ASP B 1 862 ? 185.859 172.515 198.736 1.00 0.92 468 ASP B C 1
ATOM 15074 O O . ASP B 1 862 ? 184.790 172.063 198.320 1.00 0.92 468 ASP B O 1
ATOM 15083 N N . LEU B 1 863 ? 186.954 171.740 198.819 1.00 0.91 469 LEU B N 1
ATOM 15084 C CA . LEU B 1 863 ? 186.818 170.336 198.426 1.00 0.91 469 LEU B CA 1
ATOM 15085 C C . LEU B 1 863 ? 186.346 169.452 199.560 1.00 0.91 469 LEU B C 1
ATOM 15086 O O . LEU B 1 863 ? 187.116 168.715 200.169 1.00 0.91 469 LEU B O 1
ATOM 15102 N N . ASP B 1 864 ? 185.061 169.601 199.838 1.00 0.90 470 ASP B N 1
ATOM 15103 C CA . ASP B 1 864 ? 184.285 168.876 200.833 1.00 0.90 470 ASP B CA 1
ATOM 15104 C C . ASP B 1 864 ? 183.684 167.684 200.107 1.00 0.90 470 ASP B C 1
ATOM 15105 O O . ASP B 1 864 ? 184.163 167.325 199.032 1.00 0.90 470 ASP B O 1
ATOM 15114 N N . VAL B 1 865 ? 182.695 166.994 200.681 1.00 0.92 471 VAL B N 1
ATOM 15115 C CA . VAL B 1 865 ? 182.205 165.817 199.977 1.00 0.92 471 VAL B CA 1
ATOM 15116 C C . VAL B 1 865 ? 181.651 166.124 198.601 1.00 0.92 471 VAL B C 1
ATOM 15117 O O . VAL B 1 865 ? 182.008 165.439 197.643 1.00 0.92 471 VAL B O 1
ATOM 15130 N N . LEU B 1 866 ? 180.815 167.144 198.467 1.00 0.92 472 LEU B N 1
ATOM 15131 C CA . LEU B 1 866 ? 180.246 167.421 197.157 1.00 0.92 472 LEU B CA 1
ATOM 15132 C C . LEU B 1 866 ? 181.339 167.876 196.208 1.00 0.92 472 LEU B C 1
ATOM 15133 O O . LEU B 1 866 ? 181.342 167.516 195.028 1.00 0.92 472 LEU B O 1
ATOM 15149 N N . GLY B 1 867 ? 182.297 168.625 196.757 1.00 0.92 473 GLY B N 1
ATOM 15150 C CA . GLY B 1 867 ? 183.421 169.150 196.000 1.00 0.92 473 GLY B CA 1
ATOM 15151 C C . GLY B 1 867 ? 184.234 168.044 195.370 1.00 0.92 473 GLY B C 1
ATOM 15152 O O . GLY B 1 867 ? 184.496 168.068 194.166 1.00 0.92 473 GLY B O 1
ATOM 15156 N N . ALA B 1 868 ? 184.660 167.081 196.184 1.00 0.92 474 ALA B N 1
ATOM 15157 C CA . ALA B 1 868 ? 185.444 165.962 195.688 1.00 0.92 474 ALA B CA 1
ATOM 15158 C C . ALA B 1 868 ? 184.631 165.091 194.720 1.00 0.92 474 ALA B C 1
ATOM 15159 O O . ALA B 1 868 ? 185.176 164.582 193.740 1.00 0.92 474 ALA B O 1
ATOM 15166 N N . LEU B 1 869 ? 183.316 164.934 194.972 1.00 0.93 475 LEU B N 1
ATOM 15167 C CA . LEU B 1 869 ? 182.488 164.134 194.062 1.00 0.93 475 LEU B CA 1
ATOM 15168 C C . LEU B 1 869 ? 182.434 164.789 192.686 1.00 0.93 475 LEU B C 1
ATOM 15169 O O . LEU B 1 869 ? 182.464 164.113 191.646 1.00 0.93 475 LEU B O 1
ATOM 15185 N N . ASN B 1 870 ? 182.374 166.132 192.682 1.00 0.92 476 ASN B N 1
ATOM 15186 C CA . ASN B 1 870 ? 182.381 166.848 191.419 1.00 0.92 476 ASN B CA 1
ATOM 15187 C C . ASN B 1 870 ? 183.768 166.836 190.788 1.00 0.92 476 ASN B C 1
ATOM 15188 O O . ASN B 1 870 ? 183.898 166.665 189.578 1.00 0.92 476 ASN B O 1
ATOM 15199 N N . ALA B 1 871 ? 184.814 166.944 191.604 1.00 0.90 477 ALA B N 1
ATOM 15200 C CA . ALA B 1 871 ? 186.178 167.000 191.089 1.00 0.90 477 ALA B CA 1
ATOM 15201 C C . ALA B 1 871 ? 186.590 165.727 190.372 1.00 0.90 477 ALA B C 1
ATOM 15202 O O . ALA B 1 871 ? 187.287 165.775 189.356 1.00 0.90 477 ALA B O 1
ATOM 15209 N N . SER B 1 872 ? 186.120 164.585 190.876 1.00 0.90 478 SER B N 1
ATOM 15210 C CA . SER B 1 872 ? 186.440 163.290 190.283 1.00 0.90 478 SER B CA 1
ATOM 15211 C C . SER B 1 872 ? 185.437 162.901 189.193 1.00 0.90 478 SER B C 1
ATOM 15212 O O . SER B 1 872 ? 185.489 161.794 188.654 1.00 0.90 478 SER B O 1
ATOM 15220 N N . ASP B 1 873 ? 184.442 163.762 188.942 1.00 0.87 479 ASP B N 1
ATOM 15221 C CA . ASP B 1 873 ? 183.375 163.519 187.970 1.00 0.87 479 ASP B CA 1
ATOM 15222 C C . ASP B 1 873 ? 182.698 162.172 188.204 1.00 0.87 479 ASP B C 1
ATOM 15223 O O . ASP B 1 873 ? 182.473 161.403 187.268 1.00 0.87 479 ASP B O 1
ATOM 15232 N N . GLY B 1 874 ? 182.405 161.864 189.468 1.00 0.81 480 GLY B N 1
ATOM 15233 C CA . GLY B 1 874 ? 181.741 160.603 189.762 1.00 0.81 480 GLY B CA 1
ATOM 15234 C C . GLY B 1 874 ? 182.639 159.401 189.955 1.00 0.81 480 GLY B C 1
ATOM 15235 O O . GLY B 1 874 ? 182.161 158.292 190.246 1.00 0.81 480 GLY B O 1
ATOM 15239 N N . ASN B 1 875 ? 183.947 159.571 189.837 1.00 0.91 481 ASN B N 1
ATOM 15240 C CA . ASN B 1 875 ? 184.757 158.404 190.035 1.00 0.91 481 ASN B CA 1
ATOM 15241 C C . ASN B 1 875 ? 184.854 158.190 191.528 1.00 0.91 481 ASN B C 1
ATOM 15242 O O . ASN B 1 875 ? 185.644 158.826 192.236 1.00 0.91 481 ASN B O 1
ATOM 15253 N N . ILE B 1 876 ? 184.006 157.278 191.993 1.00 0.91 482 ILE B N 1
ATOM 15254 C CA . ILE B 1 876 ? 183.911 156.948 193.394 1.00 0.91 482 ILE B CA 1
ATOM 15255 C C . ILE B 1 876 ? 185.156 156.293 193.894 1.00 0.91 482 ILE B C 1
ATOM 15256 O O . ILE B 1 876 ? 185.532 156.487 195.038 1.00 0.91 482 ILE B O 1
ATOM 15272 N N . GLN B 1 877 ? 185.800 155.465 193.104 1.00 0.90 483 GLN B N 1
ATOM 15273 C CA . GLN B 1 877 ? 187.004 154.877 193.662 1.00 0.90 483 GLN B CA 1
ATOM 15274 C C . GLN B 1 877 ? 188.011 155.990 194.025 1.00 0.90 483 GLN B C 1
ATOM 15275 O O . GLN B 1 877 ? 188.673 155.915 195.074 1.00 0.90 483 GLN B O 1
ATOM 15289 N N . GLU B 1 878 ? 188.085 157.047 193.194 1.00 0.91 484 GLU B N 1
ATOM 15290 C CA . GLU B 1 878 ? 188.967 158.175 193.510 1.00 0.91 484 GLU B CA 1
ATOM 15291 C C . GLU B 1 878 ? 188.425 158.968 194.697 1.00 0.91 484 GLU B C 1
ATOM 15292 O O . GLU B 1 878 ? 189.184 159.379 195.583 1.00 0.91 484 GLU B O 1
ATOM 15304 N N . TRP B 1 879 ? 187.099 159.130 194.745 1.00 0.93 485 TRP B N 1
ATOM 15305 C CA . TRP B 1 879 ? 186.450 159.856 195.821 1.00 0.93 485 TRP B CA 1
ATOM 15306 C C . TRP B 1 879 ? 186.692 159.199 197.154 1.00 0.93 485 TRP B C 1
ATOM 15307 O O . TRP B 1 879 ? 186.963 159.878 198.130 1.00 0.93 485 TRP B O 1
ATOM 15328 N N . MET B 1 880 ? 186.542 157.884 197.199 1.00 0.91 486 MET B N 1
ATOM 15329 C CA . MET B 1 880 ? 186.692 157.112 198.403 1.00 0.91 486 MET B CA 1
ATOM 15330 C C . MET B 1 880 ? 188.122 157.110 198.860 1.00 0.91 486 MET B C 1
ATOM 15331 O O . MET B 1 880 ? 188.389 157.091 200.064 1.00 0.91 486 MET B O 1
ATOM 15345 N N . SER B 1 881 ? 189.066 157.126 197.915 1.00 0.90 487 SER B N 1
ATOM 15346 C CA . SER B 1 881 ? 190.452 157.174 198.340 1.00 0.90 487 SER B CA 1
ATOM 15347 C C . SER B 1 881 ? 190.689 158.528 199.013 1.00 0.90 487 SER B C 1
ATOM 15348 O O . SER B 1 881 ? 191.280 158.600 200.099 1.00 0.90 487 SER B O 1
ATOM 15356 N N . TRP B 1 882 ? 190.126 159.587 198.414 1.00 0.91 488 TRP B N 1
ATOM 15357 C CA . TRP B 1 882 ? 190.197 160.928 198.971 1.00 0.91 488 TRP B CA 1
ATOM 15358 C C . TRP B 1 882 ? 189.557 161.022 200.332 1.00 0.91 488 TRP B C 1
ATOM 15359 O O . TRP B 1 882 ? 190.121 161.585 201.265 1.00 0.91 488 TRP B O 1
ATOM 15380 N N . TYR B 1 883 ? 188.370 160.462 200.445 1.00 0.90 489 TYR B N 1
ATOM 15381 C CA . TYR B 1 883 ? 187.598 160.521 201.654 1.00 0.90 489 TYR B CA 1
ATOM 15382 C C . TYR B 1 883 ? 188.350 159.798 202.772 1.00 0.90 489 TYR B C 1
ATOM 15383 O O . TYR B 1 883 ? 188.640 160.388 203.814 1.00 0.90 489 TYR B O 1
ATOM 15401 N N . GLY B 1 884 ? 188.795 158.564 202.516 1.00 0.86 490 GLY B N 1
ATOM 15402 C CA . GLY B 1 884 ? 189.491 157.743 203.499 1.00 0.86 490 GLY B CA 1
ATOM 15403 C C . GLY B 1 884 ? 190.751 158.423 204.011 1.00 0.86 490 GLY B C 1
ATOM 15404 O O . GLY B 1 884 ? 191.082 158.341 205.202 1.00 0.86 490 GLY B O 1
ATOM 15408 N N . THR B 1 885 ? 191.396 159.203 203.145 1.00 0.87 491 THR B N 1
ATOM 15409 C CA . THR B 1 885 ? 192.612 159.920 203.507 1.00 0.87 491 THR B CA 1
ATOM 15410 C C . THR B 1 885 ? 192.460 160.716 204.805 1.00 0.87 491 THR B C 1
ATOM 15411 O O . THR B 1 885 ? 193.408 160.795 205.573 1.00 0.87 491 THR B O 1
ATOM 15422 N N . GLN B 1 886 ? 191.309 161.367 205.032 1.00 0.86 492 GLN B N 1
ATOM 15423 C CA . GLN B 1 886 ? 191.139 162.160 206.254 1.00 0.86 492 GLN B CA 1
ATOM 15424 C C . GLN B 1 886 ? 190.184 161.521 207.273 1.00 0.86 492 GLN B C 1
ATOM 15425 O O . GLN B 1 886 ? 189.762 162.174 208.235 1.00 0.86 492 GLN B O 1
ATOM 15439 N N . CYS B 1 887 ? 189.823 160.261 207.059 1.00 0.81 493 CYS B N 1
ATOM 15440 C CA . CYS B 1 887 ? 188.883 159.587 207.952 1.00 0.81 493 CYS B CA 1
ATOM 15441 C C . CYS B 1 887 ? 189.527 158.424 208.692 1.00 0.81 493 CYS B C 1
ATOM 15442 O O . CYS B 1 887 ? 189.212 158.149 209.859 1.00 0.81 493 CYS B O 1
ATOM 15450 N N . ASN B 1 888 ? 190.449 157.722 208.044 1.00 0.79 494 ASN B N 1
ATOM 15451 C CA . ASN B 1 888 ? 191.029 156.606 208.756 1.00 0.79 494 ASN B CA 1
ATOM 15452 C C . ASN B 1 888 ? 192.153 157.121 209.624 1.00 0.79 494 ASN B C 1
ATOM 15453 O O . ASN B 1 888 ? 193.293 157.278 209.187 1.00 0.79 494 ASN B O 1
ATOM 15464 N N . VAL B 1 889 ? 191.832 157.302 210.888 1.00 0.74 495 VAL B N 1
ATOM 15465 C CA . VAL B 1 889 ? 192.749 157.872 211.868 1.00 0.74 495 VAL B CA 1
ATOM 15466 C C . VAL B 1 889 ? 193.973 156.993 212.123 1.00 0.74 495 VAL B C 1
ATOM 15467 O O . VAL B 1 889 ? 194.965 157.456 212.688 1.00 0.74 495 VAL B O 1
ATOM 15480 N N . ALA B 1 890 ? 193.903 155.727 211.710 1.00 0.78 496 ALA B N 1
ATOM 15481 C CA . ALA B 1 890 ? 194.997 154.783 211.873 1.00 0.78 496 ALA B CA 1
ATOM 15482 C C . ALA B 1 890 ? 196.155 155.054 210.909 1.00 0.78 496 ALA B C 1
ATOM 15483 O O . ALA B 1 890 ? 197.245 154.503 211.073 1.00 0.78 496 ALA B O 1
ATOM 15490 N N . VAL B 1 891 ? 195.914 155.852 209.875 1.00 0.78 497 VAL B N 1
ATOM 15491 C CA . VAL B 1 891 ? 196.935 156.151 208.885 1.00 0.78 497 VAL B CA 1
ATOM 15492 C C . VAL B 1 891 ? 197.857 157.216 209.437 1.00 0.78 497 VAL B C 1
ATOM 15493 O O . VAL B 1 891 ? 197.405 158.261 209.871 1.00 0.78 497 VAL B O 1
ATOM 15506 N N . HIS B 1 892 ? 199.157 157.002 209.390 1.00 0.80 498 HIS B N 1
ATOM 15507 C CA . HIS B 1 892 ? 200.027 158.021 209.946 1.00 0.80 498 HIS B CA 1
ATOM 15508 C C . HIS B 1 892 ? 199.694 159.365 209.285 1.00 0.80 498 HIS B C 1
ATOM 15509 O O . HIS B 1 892 ? 199.609 159.420 208.054 1.00 0.80 498 HIS B O 1
ATOM 15523 N N . PRO B 1 893 ? 199.587 160.482 210.042 1.00 0.80 499 PRO B N 1
ATOM 15524 C CA . PRO B 1 893 ? 199.215 161.791 209.549 1.00 0.80 499 PRO B CA 1
ATOM 15525 C C . PRO B 1 893 ? 200.091 162.344 208.446 1.00 0.80 499 PRO B C 1
ATOM 15526 O O . PRO B 1 893 ? 199.611 163.161 207.659 1.00 0.80 499 PRO B O 1
ATOM 15537 N N . GLU B 1 894 ? 201.342 161.903 208.335 1.00 0.79 500 GLU B N 1
ATOM 15538 C CA . GLU B 1 894 ? 202.161 162.428 207.264 1.00 0.79 500 GLU B CA 1
ATOM 15539 C C . GLU B 1 894 ? 201.651 161.899 205.943 1.00 0.79 500 GLU B C 1
ATOM 15540 O O . GLU B 1 894 ? 201.741 162.572 204.910 1.00 0.79 500 GLU B O 1
ATOM 15552 N N . LEU B 1 895 ? 201.177 160.656 205.960 1.00 0.82 501 LEU B N 1
ATOM 15553 C CA . LEU B 1 895 ? 200.708 160.022 204.760 1.00 0.82 501 LEU B CA 1
ATOM 15554 C C . LEU B 1 895 ? 199.397 160.651 204.428 1.00 0.82 501 LEU B C 1
ATOM 15555 O O . LEU B 1 895 ? 199.100 160.903 203.263 1.00 0.82 501 LEU B O 1
ATOM 15571 N N . ARG B 1 896 ? 198.620 160.956 205.473 1.00 0.85 502 ARG B N 1
ATOM 15572 C CA . ARG B 1 896 ? 197.326 161.549 205.200 1.00 0.85 502 ARG B CA 1
ATOM 15573 C C . ARG B 1 896 ? 197.516 162.895 204.514 1.00 0.85 502 ARG B C 1
ATOM 15574 O O . ARG B 1 896 ? 196.807 163.224 203.557 1.00 0.85 502 ARG B O 1
ATOM 15595 N N . ALA B 1 897 ? 198.482 163.681 205.009 1.00 0.86 503 ALA B N 1
ATOM 15596 C CA . ALA B 1 897 ? 198.723 164.991 204.432 1.00 0.86 503 ALA B CA 1
ATOM 15597 C C . ALA B 1 897 ? 199.271 164.911 203.016 1.00 0.86 503 ALA B C 1
ATOM 15598 O O . ALA B 1 897 ? 198.828 165.667 202.151 1.00 0.86 503 ALA B O 1
ATOM 15605 N N . ARG B 1 898 ? 200.189 163.971 202.750 1.00 0.85 504 ARG B N 1
ATOM 15606 C CA . ARG B 1 898 ? 200.745 163.890 201.406 1.00 0.85 504 ARG B CA 1
ATOM 15607 C C . ARG B 1 898 ? 199.690 163.490 200.402 1.00 0.85 504 ARG B C 1
ATOM 15608 O O . ARG B 1 898 ? 199.611 164.055 199.309 1.00 0.85 504 ARG B O 1
ATOM 15629 N N . GLN B 1 899 ? 198.859 162.528 200.792 1.00 0.88 505 GLN B N 1
ATOM 15630 C CA . GLN B 1 899 ? 197.822 162.033 199.918 1.00 0.88 505 GLN B CA 1
ATOM 15631 C C . GLN B 1 899 ? 196.813 163.130 199.645 1.00 0.88 505 GLN B C 1
ATOM 15632 O O . GLN B 1 899 ? 196.363 163.291 198.510 1.00 0.88 505 GLN B O 1
ATOM 15646 N N . SER B 1 900 ? 196.500 163.934 200.666 1.00 0.89 506 SER B N 1
ATOM 15647 C CA . SER B 1 900 ? 195.546 165.010 200.480 1.00 0.89 506 SER B CA 1
ATOM 15648 C C . SER B 1 900 ? 196.079 166.058 199.543 1.00 0.89 506 SER B C 1
ATOM 15649 O O . SER B 1 900 ? 195.339 166.549 198.693 1.00 0.89 506 SER B O 1
ATOM 15657 N N . LYS B 1 901 ? 197.371 166.366 199.665 1.00 0.90 507 LYS B N 1
ATOM 15658 C CA . LYS B 1 901 ? 197.974 167.350 198.788 1.00 0.90 507 LYS B CA 1
ATOM 15659 C C . LYS B 1 901 ? 197.950 166.850 197.355 1.00 0.90 507 LYS B C 1
ATOM 15660 O O . LYS B 1 901 ? 197.687 167.630 196.433 1.00 0.90 507 LYS B O 1
ATOM 15679 N N . ASN B 1 902 ? 198.164 165.535 197.168 1.00 0.89 508 ASN B N 1
ATOM 15680 C CA . ASN B 1 902 ? 198.129 164.988 195.826 1.00 0.89 508 ASN B CA 1
ATOM 15681 C C . ASN B 1 902 ? 196.729 165.142 195.240 1.00 0.89 508 ASN B C 1
ATOM 15682 O O . ASN B 1 902 ? 196.573 165.571 194.092 1.00 0.89 508 ASN B O 1
ATOM 15693 N N . PHE B 1 903 ? 195.699 164.899 196.070 1.00 0.91 509 PHE B N 1
ATOM 15694 C CA . PHE B 1 903 ? 194.331 165.029 195.580 1.00 0.91 509 PHE B CA 1
ATOM 15695 C C . PHE B 1 903 ? 193.965 166.456 195.278 1.00 0.91 509 PHE B C 1
ATOM 15696 O O . PHE B 1 903 ? 193.299 166.702 194.278 1.00 0.91 509 PHE B O 1
ATOM 15713 N N . ASP B 1 904 ? 194.404 167.406 196.112 1.00 0.91 510 ASP B N 1
ATOM 15714 C CA . ASP B 1 904 ? 194.050 168.788 195.850 1.00 0.91 510 ASP B CA 1
ATOM 15715 C C . ASP B 1 904 ? 194.698 169.242 194.572 1.00 0.91 510 ASP B C 1
ATOM 15716 O O . ASP B 1 904 ? 194.096 169.941 193.768 1.00 0.91 510 ASP B O 1
ATOM 15725 N N . ARG B 1 905 ? 195.929 168.820 194.312 1.00 0.89 511 ARG B N 1
ATOM 15726 C CA . ARG B 1 905 ? 196.504 169.275 193.062 1.00 0.89 511 ARG B CA 1
ATOM 15727 C C . ARG B 1 905 ? 195.747 168.694 191.865 1.00 0.89 511 ARG B C 1
ATOM 15728 O O . ARG B 1 905 ? 195.475 169.407 190.885 1.00 0.89 511 ARG B O 1
ATOM 15749 N N . GLN B 1 906 ? 195.351 167.410 191.964 1.00 0.90 512 GLN B N 1
ATOM 15750 C CA . GLN B 1 906 ? 194.633 166.760 190.866 1.00 0.90 512 GLN B CA 1
ATOM 15751 C C . GLN B 1 906 ? 193.251 167.357 190.628 1.00 0.90 512 GLN B C 1
ATOM 15752 O O . GLN B 1 906 ? 192.826 167.531 189.485 1.00 0.90 512 GLN B O 1
ATOM 15766 N N . TYR B 1 907 ? 192.548 167.543 191.717 1.00 0.86 513 TYR B N 1
ATOM 15767 C CA . TYR B 1 907 ? 191.237 168.139 191.854 1.00 0.86 513 TYR B CA 1
ATOM 15768 C C . TYR B 1 907 ? 191.105 169.676 191.645 1.00 0.86 513 TYR B C 1
ATOM 15769 O O . TYR B 1 907 ? 190.046 170.119 191.230 1.00 0.86 513 TYR B O 1
ATOM 15787 N N . LEU B 1 908 ? 192.179 170.468 191.794 1.00 0.84 514 LEU B N 1
ATOM 15788 C CA . LEU B 1 908 ? 192.210 171.906 191.577 1.00 0.84 514 LEU B CA 1
ATOM 15789 C C . LEU B 1 908 ? 193.036 172.391 190.376 1.00 0.84 514 LEU B C 1
ATOM 15790 O O . LEU B 1 908 ? 192.914 173.557 189.993 1.00 0.84 514 LEU B O 1
ATOM 15806 N N . GLY B 1 909 ? 193.857 171.527 189.746 1.00 0.80 515 GLY B N 1
ATOM 15807 C CA . GLY B 1 909 ? 194.667 171.995 188.610 1.00 0.80 515 GLY B CA 1
ATOM 15808 C C . GLY B 1 909 ? 196.007 172.619 189.007 1.00 0.80 515 GLY B C 1
ATOM 15809 O O . GLY B 1 909 ? 196.461 173.584 188.388 1.00 0.80 515 GLY B O 1
ATOM 15813 N N . ASN B 1 910 ? 196.617 172.067 190.061 1.00 0.75 516 ASN B N 1
ATOM 15814 C CA . ASN B 1 910 ? 197.906 172.530 190.607 1.00 0.75 516 ASN B CA 1
ATOM 15815 C C . ASN B 1 910 ? 197.870 173.998 191.019 1.00 0.75 516 ASN B C 1
ATOM 15816 O O . ASN B 1 910 ? 198.842 174.729 190.835 1.00 0.75 516 ASN B O 1
ATOM 15827 N N . SER B 1 911 ? 196.759 174.417 191.612 1.00 0.84 517 SER B N 1
ATOM 15828 C CA . SER B 1 911 ? 196.565 175.794 192.039 1.00 0.84 517 SER B CA 1
ATOM 15829 C C . SER B 1 911 ? 196.776 176.028 193.526 1.00 0.84 517 SER B C 1
ATOM 15830 O O . SER B 1 911 ? 196.478 177.111 194.031 1.00 0.84 517 SER B O 1
ATOM 15838 N N . VAL B 1 912 ? 197.218 175.009 194.254 1.00 0.88 518 VAL B N 1
ATOM 15839 C CA . VAL B 1 912 ? 197.428 175.147 195.689 1.00 0.88 518 VAL B CA 1
ATOM 15840 C C . VAL B 1 912 ? 198.713 175.901 195.911 1.00 0.88 518 VAL B C 1
ATOM 15841 O O . VAL B 1 912 ? 199.756 175.493 195.397 1.00 0.88 518 VAL B O 1
ATOM 15854 N N . THR B 1 913 ? 198.705 176.797 196.875 1.00 0.87 519 THR B N 1
ATOM 15855 C CA . THR B 1 913 ? 199.778 177.405 197.616 1.00 0.87 519 THR B CA 1
ATOM 15856 C C . THR B 1 913 ? 199.618 177.040 199.106 1.00 0.87 519 THR B C 1
ATOM 15857 O O . THR B 1 913 ? 198.808 177.633 199.802 1.00 0.87 519 THR B O 1
ATOM 15868 N N . TYR B 1 914 ? 200.280 176.030 199.616 1.00 0.87 520 TYR B N 1
ATOM 15869 C CA . TYR B 1 914 ? 200.064 175.448 200.926 1.00 0.87 520 TYR B CA 1
ATOM 15870 C C . TYR B 1 914 ? 200.413 176.439 202.045 1.00 0.87 520 TYR B C 1
ATOM 15871 O O . TYR B 1 914 ? 201.338 177.235 201.876 1.00 0.87 520 TYR B O 1
ATOM 15889 N N . THR B 1 915 ? 199.719 176.383 203.193 1.00 0.84 521 THR B N 1
ATOM 15890 C CA . THR B 1 915 ? 199.899 177.387 204.263 1.00 0.84 521 THR B CA 1
ATOM 15891 C C . THR B 1 915 ? 200.034 176.829 205.689 1.00 0.84 521 THR B C 1
ATOM 15892 O O . THR B 1 915 ? 201.041 177.143 206.325 1.00 0.84 521 THR B O 1
ATOM 15903 N N . THR B 1 916 ? 199.073 176.074 206.257 1.00 0.87 522 THR B N 1
ATOM 15904 C CA . THR B 1 916 ? 199.063 175.858 207.728 1.00 0.87 522 THR B CA 1
ATOM 15905 C C . THR B 1 916 ? 198.258 174.641 208.270 1.00 0.87 522 THR B C 1
ATOM 15906 O O . THR B 1 916 ? 197.703 173.826 207.532 1.00 0.87 522 THR B O 1
ATOM 15917 N N . ARG B 1 917 ? 198.245 174.552 209.604 1.00 0.90 523 ARG B N 1
ATOM 15918 C CA . ARG B 1 917 ? 197.664 173.553 210.526 1.00 0.90 523 ARG B CA 1
ATOM 15919 C C . ARG B 1 917 ? 196.809 174.120 211.681 1.00 0.90 523 ARG B C 1
ATOM 15920 O O . ARG B 1 917 ? 197.105 175.180 212.241 1.00 0.90 523 ARG B O 1
ATOM 15941 N N . ALA B 1 918 ? 195.788 173.334 212.078 1.00 0.93 524 ALA B N 1
ATOM 15942 C CA . ALA B 1 918 ? 194.912 173.652 213.233 1.00 0.93 524 ALA B CA 1
ATOM 15943 C C . ALA B 1 918 ? 194.345 172.354 213.840 1.00 0.93 524 ALA B C 1
ATOM 15944 O O . ALA B 1 918 ? 194.480 171.269 213.259 1.00 0.93 524 ALA B O 1
ATOM 15951 N N . HIS B 1 919 ? 193.764 172.456 215.045 1.00 0.92 525 HIS B N 1
ATOM 15952 C CA . HIS B 1 919 ? 193.183 171.286 215.708 1.00 0.92 525 HIS B CA 1
ATOM 15953 C C . HIS B 1 919 ? 191.669 171.225 215.565 1.00 0.92 525 HIS B C 1
ATOM 15954 O O . HIS B 1 919 ? 190.980 172.245 215.572 1.00 0.92 525 HIS B O 1
ATOM 15968 N N . ARG B 1 920 ? 191.110 170.023 215.483 1.00 0.91 526 ARG B N 1
ATOM 15969 C CA . ARG B 1 920 ? 189.658 169.951 215.374 1.00 0.91 526 ARG B CA 1
ATOM 15970 C C . ARG B 1 920 ? 189.045 169.171 216.510 1.00 0.91 526 ARG B C 1
ATOM 15971 O O . ARG B 1 920 ? 189.564 168.134 216.961 1.00 0.91 526 ARG B O 1
ATOM 15992 N N . GLY B 1 921 ? 187.895 169.654 216.940 1.00 0.92 527 GLY B N 1
ATOM 15993 C CA . GLY B 1 921 ? 187.148 168.936 217.951 1.00 0.92 527 GLY B CA 1
ATOM 15994 C C . GLY B 1 921 ? 185.668 169.014 217.672 1.00 0.92 527 GLY B C 1
ATOM 15995 O O . GLY B 1 921 ? 185.210 169.859 216.902 1.00 0.92 527 GLY B O 1
ATOM 15999 N N . ILE B 1 922 ? 184.931 168.113 218.299 1.00 0.93 528 ILE B N 1
ATOM 16000 C CA . ILE B 1 922 ? 183.496 167.989 218.158 1.00 0.93 528 ILE B CA 1
ATOM 16001 C C . ILE B 1 922 ? 182.857 168.507 219.419 1.00 0.93 528 ILE B C 1
ATOM 16002 O O . ILE B 1 922 ? 183.242 168.127 220.521 1.00 0.93 528 ILE B O 1
ATOM 16018 N N . TRP B 1 923 ? 181.924 169.421 219.313 1.00 0.92 529 TRP B N 1
ATOM 16019 C CA . TRP B 1 923 ? 181.406 169.949 220.553 1.00 0.92 529 TRP B CA 1
ATOM 16020 C C . TRP B 1 923 ? 180.559 168.921 221.209 1.00 0.92 529 TRP B C 1
ATOM 16021 O O . TRP B 1 923 ? 179.723 168.302 220.559 1.00 0.92 529 TRP B O 1
ATOM 16042 N N . ASN B 1 924 ? 180.677 168.794 222.519 1.00 0.91 530 ASN B N 1
ATOM 16043 C CA . ASN B 1 924 ? 179.794 167.886 223.196 1.00 0.91 530 ASN B CA 1
ATOM 16044 C C . ASN B 1 924 ? 178.420 168.459 222.944 1.00 0.91 530 ASN B C 1
ATOM 16045 O O . ASN B 1 924 ? 178.194 169.622 223.299 1.00 0.91 530 ASN B O 1
ATOM 16056 N N . PRO B 1 925 ? 177.474 167.735 222.321 1.00 0.87 531 PRO B N 1
ATOM 16057 C CA . PRO B 1 925 ? 176.155 168.238 222.024 1.00 0.87 531 PRO B CA 1
ATOM 16058 C C . PRO B 1 925 ? 175.507 168.844 223.257 1.00 0.87 531 PRO B C 1
ATOM 16059 O O . PRO B 1 925 ? 174.791 169.844 223.145 1.00 0.87 531 PRO B O 1
ATOM 16070 N N . LYS B 1 926 ? 175.820 168.300 224.441 1.00 0.90 532 LYS B N 1
ATOM 16071 C CA . LYS B 1 926 ? 175.235 168.814 225.656 1.00 0.90 532 LYS B CA 1
ATOM 16072 C C . LYS B 1 926 ? 175.878 170.111 226.098 1.00 0.90 532 LYS B C 1
ATOM 16073 O O . LYS B 1 926 ? 175.220 170.911 226.742 1.00 0.90 532 LYS B O 1
ATOM 16092 N N . PHE B 1 927 ? 177.154 170.342 225.793 1.00 0.92 533 PHE B N 1
ATOM 16093 C CA . PHE B 1 927 ? 177.798 171.579 226.216 1.00 0.92 533 PHE B CA 1
ATOM 16094 C C . PHE B 1 927 ? 177.145 172.730 225.507 1.00 0.92 533 PHE B C 1
ATOM 16095 O O . PHE B 1 927 ? 176.842 173.758 226.108 1.00 0.92 533 PHE B O 1
ATOM 16112 N N . ILE B 1 928 ? 177.006 172.586 224.193 1.00 0.89 534 ILE B N 1
ATOM 16113 C CA . ILE B 1 928 ? 176.429 173.655 223.391 1.00 0.89 534 ILE B CA 1
ATOM 16114 C C . ILE B 1 928 ? 174.944 173.845 223.640 1.00 0.89 534 ILE B C 1
ATOM 16115 O O . ILE B 1 928 ? 174.484 174.992 223.730 1.00 0.89 534 ILE B O 1
ATOM 16131 N N . GLU B 1 929 ? 174.173 172.762 223.728 1.00 0.88 535 GLU B N 1
ATOM 16132 C CA . GLU B 1 929 ? 172.765 172.946 224.006 1.00 0.88 535 GLU B CA 1
ATOM 16133 C C . GLU B 1 929 ? 172.616 173.629 225.355 1.00 0.88 535 GLU B C 1
ATOM 16134 O O . GLU B 1 929 ? 171.823 174.566 225.496 1.00 0.88 535 GLU B O 1
ATOM 16146 N N . ALA B 1 930 ? 173.400 173.176 226.343 1.00 0.91 536 ALA B N 1
ATOM 16147 C CA . ALA B 1 930 ? 173.408 173.738 227.670 1.00 0.91 536 ALA B CA 1
ATOM 16148 C C . ALA B 1 930 ? 173.872 175.163 227.676 1.00 0.91 536 ALA B C 1
ATOM 16149 O O . ALA B 1 930 ? 173.412 175.934 228.493 1.00 0.91 536 ALA B O 1
ATOM 16156 N N . LEU B 1 931 ? 174.801 175.535 226.803 1.00 0.92 537 LEU B N 1
ATOM 16157 C CA . LEU B 1 931 ? 175.279 176.905 226.795 1.00 0.92 537 LEU B CA 1
ATOM 16158 C C . LEU B 1 931 ? 174.137 177.817 226.423 1.00 0.92 537 LEU B C 1
ATOM 16159 O O . LEU B 1 931 ? 173.893 178.825 227.096 1.00 0.92 537 LEU B O 1
ATOM 16175 N N . ASP B 1 932 ? 173.373 177.422 225.396 1.00 0.87 538 ASP B N 1
ATOM 16176 C CA . ASP B 1 932 ? 172.267 178.271 224.973 1.00 0.87 538 ASP B CA 1
ATOM 16177 C C . ASP B 1 932 ? 171.145 178.269 226.018 1.00 0.87 538 ASP B C 1
ATOM 16178 O O . ASP B 1 932 ? 170.573 179.324 226.312 1.00 0.87 538 ASP B O 1
ATOM 16187 N N . LYS B 1 933 ? 170.844 177.100 226.609 1.00 0.88 539 LYS B N 1
ATOM 16188 C CA . LYS B 1 933 ? 169.784 177.059 227.607 1.00 0.88 539 LYS B CA 1
ATOM 16189 C C . LYS B 1 933 ? 170.168 177.762 228.885 1.00 0.88 539 LYS B C 1
ATOM 16190 O O . LYS B 1 933 ? 169.337 178.442 229.479 1.00 0.88 539 LYS B O 1
ATOM 16209 N N . ALA B 1 934 ? 171.419 177.623 229.301 1.00 0.90 540 ALA B N 1
ATOM 16210 C CA . ALA B 1 934 ? 171.891 178.203 230.531 1.00 0.90 540 ALA B CA 1
ATOM 16211 C C . ALA B 1 934 ? 171.849 179.705 230.463 1.00 0.90 540 ALA B C 1
ATOM 16212 O O . ALA B 1 934 ? 171.503 180.367 231.433 1.00 0.90 540 ALA B O 1
ATOM 16219 N N . ILE B 1 935 ? 172.215 180.262 229.306 1.00 0.88 541 ILE B N 1
ATOM 16220 C CA . ILE B 1 935 ? 172.049 181.689 229.120 1.00 0.88 541 ILE B CA 1
ATOM 16221 C C . ILE B 1 935 ? 170.585 182.078 229.061 1.00 0.88 541 ILE B C 1
ATOM 16222 O O . ILE B 1 935 ? 170.146 182.999 229.745 1.00 0.88 541 ILE B O 1
ATOM 16238 N N . ALA B 1 936 ? 169.784 181.361 228.282 1.00 0.85 542 ALA B N 1
ATOM 16239 C CA . ALA B 1 936 ? 168.381 181.727 228.158 1.00 0.85 542 ALA B CA 1
ATOM 16240 C C . ALA B 1 936 ? 167.619 181.689 229.489 1.00 0.85 542 ALA B C 1
ATOM 16241 O O . ALA B 1 936 ? 166.760 182.539 229.761 1.00 0.85 542 ALA B O 1
ATOM 16248 N N . SER B 1 937 ? 167.993 180.749 230.349 1.00 0.85 543 SER B N 1
ATOM 16249 C CA . SER B 1 937 ? 167.356 180.493 231.636 1.00 0.85 543 SER B CA 1
ATOM 16250 C C . SER B 1 937 ? 167.572 181.579 232.659 1.00 0.85 543 SER B C 1
ATOM 16251 O O . SER B 1 937 ? 166.945 181.573 233.718 1.00 0.85 543 SER B O 1
ATOM 16259 N N . VAL B 1 938 ? 168.303 182.630 232.249 1.00 0.83 544 VAL B N 1
ATOM 16260 C CA . VAL B 1 938 ? 168.242 184.029 232.710 1.00 0.83 544 VAL B CA 1
ATOM 16261 C C . VAL B 1 938 ? 168.079 184.971 231.484 1.00 0.83 544 VAL B C 1
ATOM 16262 O O . VAL B 1 938 ? 168.443 184.672 230.368 1.00 0.83 544 VAL B O 1
ATOM 16275 N N . GLY B 1 939 ? 167.575 186.181 231.623 1.00 0.74 545 GLY B N 1
ATOM 16276 C CA . GLY B 1 939 ? 167.917 187.229 230.732 1.00 0.74 545 GLY B CA 1
ATOM 16277 C C . GLY B 1 939 ? 167.175 187.180 229.424 1.00 0.74 545 GLY B C 1
ATOM 16278 O O . GLY B 1 939 ? 166.371 186.314 229.143 1.00 0.74 545 GLY B O 1
ATOM 16282 N N . LEU B 1 940 ? 167.518 188.130 228.543 1.00 0.80 546 LEU B N 1
ATOM 16283 C CA . LEU B 1 940 ? 166.993 188.272 227.173 1.00 0.80 546 LEU B CA 1
ATOM 16284 C C . LEU B 1 940 ? 167.125 186.975 226.384 1.00 0.80 546 LEU B C 1
ATOM 16285 O O . LEU B 1 940 ? 168.246 186.512 226.152 1.00 0.80 546 LEU B O 1
ATOM 16301 N N . THR B 1 941 ? 166.027 186.462 225.833 1.00 0.77 547 THR B N 1
ATOM 16302 C CA . THR B 1 941 ? 166.157 185.487 224.742 1.00 0.77 547 THR B CA 1
ATOM 16303 C C . THR B 1 941 ? 166.242 186.171 223.377 1.00 0.77 547 THR B C 1
ATOM 16304 O O . THR B 1 941 ? 165.618 187.207 223.146 1.00 0.77 547 THR B O 1
ATOM 16315 N N . VAL B 1 942 ? 166.983 185.575 222.442 1.00 0.78 548 VAL B N 1
ATOM 16316 C CA . VAL B 1 942 ? 167.130 186.085 221.068 1.00 0.78 548 VAL B CA 1
ATOM 16317 C C . VAL B 1 942 ? 165.845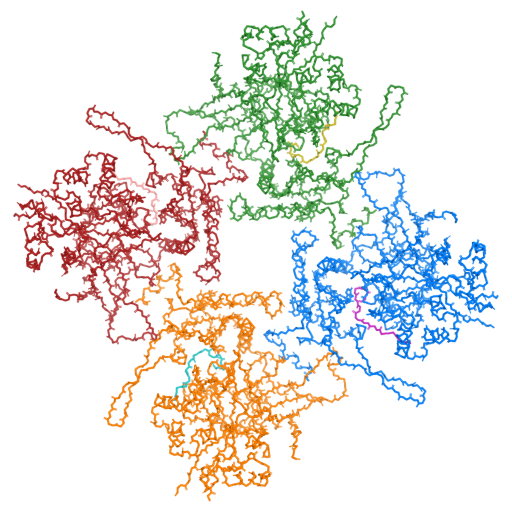 185.876 220.263 1.00 0.78 548 VAL B C 1
ATOM 16318 O O . VAL B 1 942 ? 165.338 184.758 220.181 1.00 0.78 548 VAL B O 1
ATOM 16331 N N . ALA B 1 943 ? 165.339 186.926 219.619 1.00 0.78 549 ALA B N 1
ATOM 16332 C CA . ALA B 1 943 ? 164.247 186.811 218.655 1.00 0.78 549 ALA B CA 1
ATOM 16333 C C . ALA B 1 943 ? 164.739 186.191 217.331 1.00 0.78 549 ALA B C 1
ATOM 16334 O O . ALA B 1 943 ? 165.635 186.718 216.665 1.00 0.78 549 ALA B O 1
ATOM 16341 N N . MET B 1 944 ? 164.138 185.065 216.951 1.00 0.78 550 MET B N 1
ATOM 16342 C CA . MET B 1 944 ? 164.447 184.267 215.757 1.00 0.78 550 MET B CA 1
ATOM 16343 C C . MET B 1 944 ? 163.847 184.868 214.468 1.00 0.78 550 MET B C 1
ATOM 16344 O O . MET B 1 944 ? 163.150 184.199 213.705 1.00 0.78 550 MET B O 1
ATOM 16358 N N . ASP B 1 945 ? 164.082 186.158 214.243 1.00 0.75 551 ASP B N 1
ATOM 16359 C CA . ASP B 1 945 ? 163.526 186.937 213.128 1.00 0.75 551 ASP B CA 1
ATOM 16360 C C . ASP B 1 945 ? 163.999 186.480 211.730 1.00 0.75 551 ASP B C 1
ATOM 16361 O O . ASP B 1 945 ? 164.948 185.710 211.579 1.00 0.75 551 ASP B O 1
ATOM 16370 N N . ASN B 1 946 ? 163.321 186.983 210.689 1.00 0.72 552 ASN B N 1
ATOM 16371 C CA . ASN B 1 946 ? 163.595 186.707 209.269 1.00 0.72 552 ASN B CA 1
ATOM 16372 C C . ASN B 1 946 ? 163.562 185.203 208.922 1.00 0.72 552 ASN B C 1
ATOM 16373 O O . ASN B 1 946 ? 164.468 184.671 208.276 1.00 0.72 552 ASN B O 1
ATOM 16384 N N . VAL B 1 947 ? 162.498 184.517 209.354 1.00 0.62 553 VAL B N 1
ATOM 16385 C CA . VAL B 1 947 ? 162.306 183.068 209.159 1.00 0.62 553 VAL B CA 1
ATOM 16386 C C . VAL B 1 947 ? 162.230 182.685 207.674 1.00 0.62 553 VAL B C 1
ATOM 16387 O O . VAL B 1 947 ? 162.834 181.697 207.262 1.00 0.62 553 VAL B O 1
ATOM 16400 N N . ALA B 1 948 ? 161.558 183.445 206.848 1.00 0.60 554 ALA B N 1
ATOM 16401 C CA . ALA B 1 948 ? 161.659 183.613 205.417 1.00 0.60 554 ALA B CA 1
ATOM 16402 C C . ALA B 1 948 ? 161.580 182.359 204.510 1.00 0.60 554 ALA B C 1
ATOM 16403 O O . ALA B 1 948 ? 162.353 182.244 203.544 1.00 0.60 554 ALA B O 1
ATOM 16410 N N . GLN B 1 949 ? 160.677 181.399 204.755 1.00 0.63 555 GLN B N 1
ATOM 16411 C CA . GLN B 1 949 ? 160.291 180.401 203.738 1.00 0.63 555 GLN B CA 1
ATOM 16412 C C . GLN B 1 949 ? 159.227 180.974 202.802 1.00 0.63 555 GLN B C 1
ATOM 16413 O O . GLN B 1 949 ? 158.352 181.740 203.209 1.00 0.63 555 GLN B O 1
ATOM 16427 N N . ALA C 1 413 ? 198.593 251.804 223.500 1.00 0.33 19 ALA C N 1
ATOM 16428 C CA . ALA C 1 413 ? 198.715 250.362 223.309 1.00 0.33 19 ALA C CA 1
ATOM 16429 C C . ALA C 1 413 ? 199.565 249.737 224.425 1.00 0.33 19 ALA C C 1
ATOM 16430 O O . ALA C 1 413 ? 199.216 248.665 224.920 1.00 0.33 19 ALA C O 1
ATOM 16437 N N . GLY C 1 414 ? 200.672 250.399 224.857 1.00 0.31 20 GLY C N 1
ATOM 16438 C CA . GLY C 1 414 ? 201.614 249.890 225.879 1.00 0.31 20 GLY C CA 1
ATOM 16439 C C . GLY C 1 414 ? 200.957 249.563 227.226 1.00 0.31 20 GLY C C 1
ATOM 16440 O O . GLY C 1 414 ? 201.329 248.590 227.894 1.00 0.31 20 GLY C O 1
ATOM 16444 N N . ASN C 1 415 ? 199.936 250.341 227.594 1.00 0.33 21 ASN C N 1
ATOM 16445 C CA . ASN C 1 415 ? 199.236 250.117 228.853 1.00 0.33 21 ASN C CA 1
ATOM 16446 C C . ASN C 1 415 ? 198.389 248.861 228.789 1.00 0.33 21 ASN C C 1
ATOM 16447 O O . ASN C 1 415 ? 198.029 248.292 229.815 1.00 0.33 21 ASN C O 1
ATOM 16458 N N . LEU C 1 416 ? 198.026 248.462 227.576 1.00 0.38 22 LEU C N 1
ATOM 16459 C CA . LEU C 1 416 ? 197.166 247.332 227.350 1.00 0.38 22 LEU C CA 1
ATOM 16460 C C . LEU C 1 416 ? 198.009 246.110 227.089 1.00 0.38 22 LEU C C 1
ATOM 16461 O O . LEU C 1 416 ? 197.709 245.020 227.579 1.00 0.38 22 LEU C O 1
ATOM 16477 N N . ASN C 1 417 ? 199.152 246.321 226.436 1.00 0.36 23 ASN C N 1
ATOM 16478 C CA . ASN C 1 417 ? 200.036 245.237 226.055 1.00 0.36 23 ASN C CA 1
ATOM 16479 C C . ASN C 1 417 ? 200.580 244.524 227.256 1.00 0.36 23 ASN C C 1
ATOM 16480 O O . ASN C 1 417 ? 200.715 243.294 227.257 1.00 0.36 23 ASN C O 1
ATOM 16491 N N . SER C 1 418 ? 200.742 245.279 228.341 1.00 0.35 24 SER C N 1
ATOM 16492 C CA . SER C 1 418 ? 201.158 244.716 229.616 1.00 0.35 24 SER C CA 1
ATOM 16493 C C . SER C 1 418 ? 200.478 243.389 229.906 1.00 0.35 24 SER C C 1
ATOM 16494 O O . SER C 1 418 ? 201.141 242.458 230.389 1.00 0.35 24 SER C O 1
ATOM 16502 N N . ILE C 1 419 ? 199.164 243.307 229.642 1.00 0.40 25 ILE C N 1
ATOM 16503 C CA . ILE C 1 419 ? 198.431 242.090 229.908 1.00 0.40 25 ILE C CA 1
ATOM 16504 C C . ILE C 1 419 ? 197.830 241.410 228.664 1.00 0.40 25 ILE C C 1
ATOM 16505 O O . ILE C 1 419 ? 197.686 240.186 228.624 1.00 0.40 25 ILE C O 1
ATOM 16521 N N . PHE C 1 420 ? 197.617 242.141 227.563 1.00 0.35 26 PHE C N 1
ATOM 16522 C CA . PHE C 1 420 ? 196.922 241.502 226.445 1.00 0.35 26 PHE C CA 1
ATOM 16523 C C . PHE C 1 420 ? 197.855 240.943 225.390 1.00 0.35 26 PHE C C 1
ATOM 16524 O O . PHE C 1 420 ? 197.415 240.467 224.328 1.00 0.35 26 PHE C O 1
ATOM 16541 N N . GLN C 1 421 ? 199.164 241.074 225.621 1.00 0.33 27 GLN C N 1
ATOM 16542 C CA . GLN C 1 421 ? 200.193 240.287 224.946 1.00 0.33 27 GLN C CA 1
ATOM 16543 C C . GLN C 1 421 ? 200.448 238.956 225.663 1.00 0.33 27 GLN C C 1
ATOM 16544 O O . GLN C 1 421 ? 201.111 238.081 225.110 1.00 0.33 27 GLN C O 1
ATOM 16558 N N . ARG C 1 422 ? 199.964 238.787 226.907 1.00 0.35 28 ARG C N 1
ATOM 16559 C CA . ARG C 1 422 ? 200.342 237.616 227.694 1.00 0.35 28 ARG C CA 1
ATOM 16560 C C . ARG C 1 422 ? 199.575 236.413 227.222 1.00 0.35 28 ARG C C 1
ATOM 16561 O O . ARG C 1 422 ? 200.073 235.285 227.239 1.00 0.35 28 ARG C O 1
ATOM 16582 N N . SER C 1 423 ? 198.337 236.653 226.848 1.00 0.32 29 SER C N 1
ATOM 16583 C CA . SER C 1 423 ? 197.423 235.636 226.419 1.00 0.32 29 SER C CA 1
ATOM 16584 C C . SER C 1 423 ? 197.391 235.658 224.904 1.00 0.32 29 SER C C 1
ATOM 16585 O O . SER C 1 423 ? 197.022 236.674 224.321 1.00 0.32 29 SER C O 1
ATOM 16593 N N . GLY C 1 424 ? 197.796 234.539 224.313 1.00 0.34 30 GLY C N 1
ATOM 16594 C CA . GLY C 1 424 ? 197.839 234.321 222.882 1.00 0.34 30 GLY C CA 1
ATOM 16595 C C . GLY C 1 424 ? 199.090 234.812 222.172 1.00 0.34 30 GLY C C 1
ATOM 16596 O O . GLY C 1 424 ? 199.898 235.538 222.741 1.00 0.34 30 GLY C O 1
ATOM 16600 N N . ARG C 1 425 ? 199.297 234.343 220.948 1.00 0.33 31 ARG C N 1
ATOM 16601 C CA . ARG C 1 425 ? 200.467 234.489 220.076 1.00 0.33 31 ARG C CA 1
ATOM 16602 C C . ARG C 1 425 ? 199.966 234.859 218.683 1.00 0.33 31 ARG C C 1
ATOM 16603 O O . ARG C 1 425 ? 198.804 234.617 218.378 1.00 0.33 31 ARG C O 1
ATOM 16624 N N . THR C 1 426 ? 200.797 235.410 217.815 1.00 0.43 32 THR C N 1
ATOM 16625 C CA . THR C 1 426 ? 200.466 235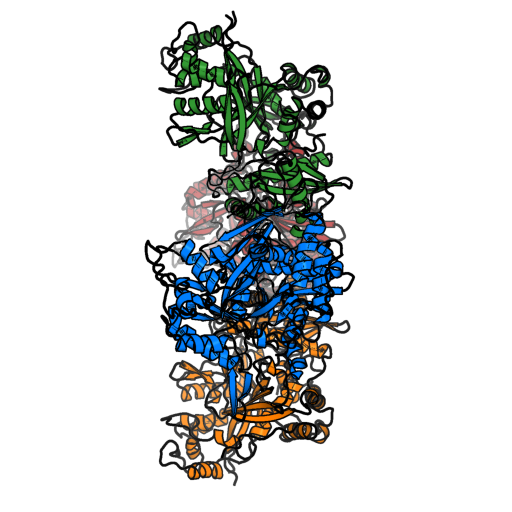.581 216.396 1.00 0.43 32 THR C CA 1
ATOM 16626 C C . THR C 1 426 ? 201.625 235.268 215.493 1.00 0.43 32 THR C C 1
ATOM 16627 O O . THR C 1 426 ? 202.759 235.109 215.944 1.00 0.43 32 THR C O 1
ATOM 16638 N N . ASP C 1 427 ? 201.320 235.174 214.208 1.00 0.36 33 ASP C N 1
ATOM 16639 C CA . ASP C 1 427 ? 202.296 235.025 213.148 1.00 0.36 33 ASP C CA 1
ATOM 16640 C C . ASP C 1 427 ? 202.617 236.422 212.603 1.00 0.36 33 ASP C C 1
ATOM 16641 O O . ASP C 1 427 ? 202.194 237.428 213.187 1.00 0.36 33 ASP C O 1
ATOM 16650 N N . GLY C 1 428 ? 203.405 236.501 211.531 1.00 0.37 34 GLY C N 1
ATOM 16651 C CA . GLY C 1 428 ? 203.745 237.793 210.945 1.00 0.37 34 GLY C CA 1
ATOM 16652 C C . GLY C 1 428 ? 205.184 238.219 211.195 1.00 0.37 34 GLY C C 1
ATOM 16653 O O . GLY C 1 428 ? 205.990 237.465 211.745 1.00 0.37 34 GLY C O 1
ATOM 16657 N N . GLY C 1 429 ? 205.505 239.434 210.758 1.00 0.48 35 GLY C N 1
ATOM 16658 C CA . GLY C 1 429 ? 206.857 239.963 210.847 1.00 0.48 35 GLY C CA 1
ATOM 16659 C C . GLY C 1 429 ? 207.597 239.764 209.532 1.00 0.48 35 GLY C C 1
ATOM 16660 O O . GLY C 1 429 ? 207.050 239.236 208.565 1.00 0.48 35 GLY C O 1
ATOM 16664 N N . ASP C 1 430 ? 208.842 240.213 209.494 1.00 0.58 36 ASP C N 1
ATOM 16665 C CA . ASP C 1 430 ? 209.667 240.159 208.296 1.00 0.58 36 ASP C CA 1
ATOM 16666 C C . ASP C 1 430 ? 210.065 238.742 207.897 1.00 0.58 36 ASP C C 1
ATOM 16667 O O . ASP C 1 430 ? 210.668 238.011 208.690 1.00 0.58 36 ASP C O 1
ATOM 16676 N N . ALA C 1 431 ? 209.713 238.355 206.674 1.00 0.70 37 ALA C N 1
ATOM 16677 C CA . ALA C 1 431 ? 210.006 237.030 206.153 1.00 0.70 37 ALA C CA 1
ATOM 16678 C C . ALA C 1 431 ? 211.506 236.759 206.138 1.00 0.70 37 ALA C C 1
ATOM 16679 O O . ALA C 1 431 ? 211.916 235.611 206.323 1.00 0.70 37 ALA C O 1
ATOM 16686 N N . ARG C 1 432 ? 212.323 237.801 205.898 1.00 0.82 38 ARG C N 1
ATOM 16687 C CA . ARG C 1 432 ? 213.773 237.596 205.882 1.00 0.82 38 ARG C CA 1
ATOM 16688 C C . ARG C 1 432 ? 214.241 237.194 207.264 1.00 0.82 38 ARG C C 1
ATOM 16689 O O . ARG C 1 432 ? 215.173 236.404 207.402 1.00 0.82 38 ARG C O 1
ATOM 16710 N N . ALA C 1 433 ? 213.644 237.788 208.294 1.00 0.84 39 ALA C N 1
ATOM 16711 C CA . ALA C 1 433 ? 214.027 237.460 209.653 1.00 0.84 39 ALA C CA 1
ATOM 16712 C C . ALA C 1 433 ? 213.629 236.032 209.984 1.00 0.84 39 ALA C C 1
ATOM 16713 O O . ALA C 1 433 ? 214.361 235.322 210.681 1.00 0.84 39 ALA C O 1
ATOM 16720 N N . SER C 1 434 ? 212.472 235.598 209.457 1.00 0.84 40 SER C N 1
ATOM 16721 C CA . SER C 1 434 ? 212.046 234.222 209.696 1.00 0.84 40 SER C CA 1
ATOM 16722 C C . SER C 1 434 ? 213.013 233.265 209.009 1.00 0.84 40 SER C C 1
ATOM 16723 O O . SER C 1 434 ? 213.403 232.244 209.589 1.00 0.84 40 SER C O 1
ATOM 16731 N N . GLU C 1 435 ? 213.402 233.583 207.759 1.00 0.88 41 GLU C N 1
ATOM 16732 C CA . GLU C 1 435 ? 214.401 232.774 207.072 1.00 0.88 41 GLU C CA 1
ATOM 16733 C C . GLU C 1 435 ? 215.693 232.715 207.837 1.00 0.88 41 GLU C C 1
ATOM 16734 O O . GLU C 1 435 ? 216.299 231.647 207.938 1.00 0.88 41 GLU C O 1
ATOM 16746 N N . ALA C 1 436 ? 216.130 233.858 208.370 1.00 0.90 42 ALA C N 1
ATOM 16747 C CA . ALA C 1 436 ? 217.360 233.885 209.121 1.00 0.90 42 ALA C CA 1
ATOM 16748 C C . ALA C 1 436 ? 217.271 233.022 210.370 1.00 0.90 42 ALA C C 1
ATOM 16749 O O . ALA C 1 436 ? 218.191 232.262 210.664 1.00 0.90 42 ALA C O 1
ATOM 16756 N N . LEU C 1 437 ? 216.159 233.075 211.115 1.00 0.92 43 LEU C N 1
ATOM 16757 C CA . LEU C 1 437 ? 215.966 232.223 212.290 1.00 0.92 43 LEU C CA 1
ATOM 16758 C C . LEU C 1 437 ? 216.013 230.750 211.897 1.00 0.92 43 LEU C C 1
ATOM 16759 O O . LEU C 1 437 ? 216.655 229.934 212.556 1.00 0.92 43 LEU C O 1
ATOM 16775 N N . ALA C 1 438 ? 215.367 230.403 210.792 1.00 0.93 44 ALA C N 1
ATOM 16776 C CA . ALA C 1 438 ? 215.335 229.028 210.330 1.00 0.93 44 ALA C CA 1
ATOM 16777 C C . ALA C 1 438 ? 216.699 228.510 209.875 1.00 0.93 44 ALA C C 1
ATOM 16778 O O . ALA C 1 438 ? 217.051 227.367 210.195 1.00 0.93 44 ALA C O 1
ATOM 16785 N N . VAL C 1 439 ? 217.497 229.347 209.187 1.00 0.94 45 VAL C N 1
ATOM 16786 C CA . VAL C 1 439 ? 218.801 228.863 208.753 1.00 0.94 45 VAL C CA 1
ATOM 16787 C C . VAL C 1 439 ? 219.707 228.730 209.956 1.00 0.94 45 VAL C C 1
ATOM 16788 O O . VAL C 1 439 ? 220.486 227.784 210.020 1.00 0.94 45 VAL C O 1
ATOM 16801 N N . PHE C 1 440 ? 219.599 229.639 210.929 1.00 0.95 46 PHE C N 1
ATOM 16802 C CA . PHE C 1 440 ? 220.427 229.468 212.105 1.00 0.95 46 PHE C CA 1
ATOM 16803 C C . PHE C 1 440 ? 220.024 228.225 212.878 1.00 0.95 46 PHE C C 1
ATOM 16804 O O . PHE C 1 440 ? 220.903 227.535 213.385 1.00 0.95 46 PHE C O 1
ATOM 16821 N N . ASN C 1 441 ? 218.722 227.907 212.957 1.00 0.95 47 ASN C N 1
ATOM 16822 C CA . ASN C 1 441 ? 218.325 226.691 213.663 1.00 0.95 47 ASN C CA 1
ATOM 16823 C C . ASN C 1 441 ? 218.883 225.458 212.959 1.00 0.95 47 ASN C C 1
ATOM 16824 O O . ASN C 1 441 ? 219.365 224.527 213.613 1.00 0.95 47 ASN C O 1
ATOM 16835 N N . LYS C 1 442 ? 218.877 225.475 211.618 1.00 0.96 48 LYS C N 1
ATOM 16836 C CA . LYS C 1 442 ? 219.437 224.358 210.865 1.00 0.96 48 LYS C CA 1
ATOM 16837 C C . LYS C 1 442 ? 220.903 224.163 211.165 1.00 0.96 48 LYS C C 1
ATOM 16838 O O . LYS C 1 442 ? 221.350 223.043 211.439 1.00 0.96 48 LYS C O 1
ATOM 16857 N N . LEU C 1 443 ? 221.642 225.270 211.116 1.00 0.96 49 LEU C N 1
ATOM 16858 C CA . LEU C 1 443 ? 223.074 225.247 211.314 1.00 0.96 49 LEU C CA 1
ATOM 16859 C C . LEU C 1 443 ? 223.414 224.868 212.724 1.00 0.96 49 LEU C C 1
ATOM 16860 O O . LEU C 1 443 ? 224.417 224.188 212.952 1.00 0.96 49 LEU C O 1
ATOM 16876 N N . LYS C 1 444 ? 222.589 225.307 213.675 1.00 0.96 50 LYS C N 1
ATOM 16877 C CA . LYS C 1 444 ? 222.795 224.958 215.055 1.00 0.96 50 LYS C CA 1
ATOM 16878 C C . LYS C 1 444 ? 222.771 223.463 215.175 1.00 0.96 50 LYS C C 1
ATOM 16879 O O . LYS C 1 444 ? 223.710 222.887 215.713 1.00 0.96 50 LYS C O 1
ATOM 16898 N N . GLU C 1 445 ? 221.763 222.821 214.582 1.00 0.96 51 GLU C N 1
ATOM 16899 C CA . GLU C 1 445 ? 221.662 221.381 214.687 1.00 0.96 51 GLU C CA 1
ATOM 16900 C C . GLU C 1 445 ? 222.805 220.670 213.978 1.00 0.96 51 GLU C C 1
ATOM 16901 O O . GLU C 1 445 ? 223.295 219.656 214.488 1.00 0.96 51 GLU C O 1
ATOM 16913 N N . GLU C 1 446 ? 223.264 221.195 212.830 1.00 0.94 52 GLU C N 1
ATOM 16914 C CA . GLU C 1 446 ? 224.379 220.522 212.174 1.00 0.94 52 GLU C CA 1
ATOM 16915 C C . GLU C 1 446 ? 225.630 220.580 213.037 1.00 0.94 52 GLU C C 1
ATOM 16916 O O . GLU C 1 446 ? 226.353 219.583 213.134 1.00 0.94 52 GLU C O 1
ATOM 16928 N N . ALA C 1 447 ? 225.859 221.734 213.677 1.00 0.93 53 ALA C N 1
ATOM 16929 C CA . ALA C 1 447 ? 227.008 221.917 214.550 1.00 0.93 53 ALA C CA 1
ATOM 16930 C C . ALA C 1 447 ? 226.927 221.000 215.750 1.00 0.93 53 ALA C C 1
ATOM 16931 O O . ALA C 1 447 ? 227.948 220.518 216.249 1.00 0.93 53 ALA C O 1
ATOM 16938 N N . ILE C 1 448 ? 225.714 220.728 216.232 1.00 0.94 54 ILE C N 1
ATOM 16939 C CA . ILE C 1 448 ? 225.642 219.848 217.379 1.00 0.94 54 ILE C CA 1
ATOM 16940 C C . ILE C 1 448 ? 225.979 218.437 216.920 1.00 0.94 54 ILE C C 1
ATOM 16941 O O . ILE C 1 448 ? 226.782 217.736 217.537 1.00 0.94 54 ILE C O 1
ATOM 16957 N N . ALA C 1 449 ? 225.399 218.027 215.791 1.00 0.94 55 ALA C N 1
ATOM 16958 C CA . ALA C 1 449 ? 225.602 216.677 215.267 1.00 0.94 55 ALA C CA 1
ATOM 16959 C C . ALA C 1 449 ? 227.059 216.368 214.976 1.00 0.94 55 ALA C C 1
ATOM 16960 O O . ALA C 1 449 ? 227.523 215.250 215.202 1.00 0.94 55 ALA C O 1
ATOM 16967 N N . GLN C 1 450 ? 227.792 217.377 214.518 1.00 0.93 56 GLN C N 1
ATOM 16968 C CA . GLN C 1 450 ? 229.196 217.204 214.188 1.00 0.93 56 GLN C CA 1
ATOM 16969 C C . GLN C 1 450 ? 230.135 217.532 215.321 1.00 0.93 56 GLN C C 1
ATOM 16970 O O . GLN C 1 450 ? 231.346 217.554 215.124 1.00 0.93 56 GLN C O 1
ATOM 16984 N N . GLN C 1 451 ? 229.578 217.813 216.497 1.00 0.88 57 GLN C N 1
ATOM 16985 C CA . GLN C 1 451 ? 230.344 218.181 217.676 1.00 0.88 57 GLN C CA 1
ATOM 16986 C C . GLN C 1 451 ? 231.203 219.417 217.490 1.00 0.88 57 GLN C C 1
ATOM 16987 O O . GLN C 1 451 ? 232.310 219.497 218.030 1.00 0.88 57 GLN C O 1
ATOM 17001 N N . ASP C 1 452 ? 230.689 220.410 216.767 1.00 0.88 58 ASP C N 1
ATOM 17002 C CA . ASP C 1 452 ? 231.432 221.639 216.646 1.00 0.88 58 ASP C CA 1
ATOM 17003 C C . ASP C 1 452 ? 230.933 222.517 217.781 1.00 0.88 58 ASP C C 1
ATOM 17004 O O . ASP C 1 452 ? 231.710 223.228 218.404 1.00 0.88 58 ASP C O 1
ATOM 17013 N N . LEU C 1 453 ? 229.641 222.370 218.107 1.00 0.91 59 LEU C N 1
ATOM 17014 C CA . LEU C 1 453 ? 228.991 223.102 219.192 1.00 0.91 59 LEU C CA 1
ATOM 17015 C C . LEU C 1 453 ? 228.287 222.187 220.171 1.00 0.91 59 LEU C C 1
ATOM 17016 O O . LEU C 1 453 ? 227.748 221.155 219.790 1.00 0.91 59 LEU C O 1
ATOM 17032 N N . HIS C 1 454 ? 228.284 222.566 221.440 1.00 0.91 60 HIS C N 1
ATOM 17033 C CA . HIS C 1 454 ? 227.533 221.835 222.448 1.00 0.91 60 HIS C CA 1
ATOM 17034 C C . HIS C 1 454 ? 226.094 222.290 222.440 1.00 0.91 60 HIS C C 1
ATOM 17035 O O . HIS C 1 454 ? 225.796 223.456 222.174 1.00 0.91 60 HIS C O 1
ATOM 17049 N N . ASP C 1 455 ? 225.177 221.396 222.790 1.00 0.92 61 ASP C N 1
ATOM 17050 C CA . ASP C 1 455 ? 223.767 221.773 222.834 1.00 0.92 61 ASP C CA 1
ATOM 17051 C C . ASP C 1 455 ? 223.465 222.385 224.194 1.00 0.92 61 ASP C C 1
ATOM 17052 O O . ASP C 1 455 ? 222.779 221.792 225.026 1.00 0.92 61 ASP C O 1
ATOM 17061 N N . ASP C 1 456 ? 224.004 223.572 224.420 1.00 0.93 62 ASP C N 1
ATOM 17062 C CA . ASP C 1 456 ? 223.880 224.253 225.693 1.00 0.93 62 ASP C CA 1
ATOM 17063 C C . ASP C 1 456 ? 223.453 225.703 225.539 1.00 0.93 62 ASP C C 1
ATOM 17064 O O . ASP C 1 456 ? 223.502 226.475 226.500 1.00 0.93 62 ASP C O 1
ATOM 17073 N N . PHE C 1 457 ? 222.985 226.067 224.351 1.00 0.96 63 PHE C N 1
ATOM 17074 C CA . PHE C 1 457 ? 222.620 227.444 224.086 1.00 0.96 63 PHE C CA 1
ATOM 17075 C C . PHE C 1 457 ? 221.309 227.545 223.366 1.00 0.96 63 PHE C C 1
ATOM 17076 O O . PHE C 1 457 ? 220.835 226.591 222.741 1.00 0.96 63 PHE C O 1
ATOM 17093 N N . LEU C 1 458 ? 220.705 228.715 223.492 1.00 0.95 64 LEU C N 1
ATOM 17094 C CA . LEU C 1 458 ? 219.424 228.967 222.874 1.00 0.95 64 LEU C CA 1
ATOM 17095 C C . LEU C 1 458 ? 219.501 230.084 221.855 1.00 0.95 64 LEU C C 1
ATOM 17096 O O . LEU C 1 458 ? 220.353 230.968 221.956 1.00 0.95 64 LEU C O 1
ATOM 17112 N N . VAL C 1 459 ? 218.639 230.039 220.850 1.00 0.95 65 VAL C N 1
ATOM 17113 C CA . VAL C 1 459 ? 218.544 231.163 219.929 1.00 0.95 65 VAL C CA 1
ATOM 17114 C C . VAL C 1 459 ? 217.111 231.650 219.992 1.00 0.95 65 VAL C C 1
ATOM 17115 O O . VAL C 1 459 ? 216.184 230.870 219.782 1.00 0.95 65 VAL C O 1
ATOM 17128 N N . PHE C 1 460 ? 216.917 232.936 220.233 1.00 0.91 66 PHE C N 1
ATOM 17129 C CA . PHE C 1 460 ? 215.604 233.563 220.260 1.00 0.91 66 PHE C CA 1
ATOM 17130 C C . PHE C 1 460 ? 215.385 234.523 219.109 1.00 0.91 66 PHE C C 1
ATOM 17131 O O . PHE C 1 460 ? 216.320 234.949 218.430 1.00 0.91 66 PHE C O 1
ATOM 17148 N N . ARG C 1 461 ? 214.126 234.914 218.936 1.00 0.88 67 ARG C N 1
ATOM 17149 C CA . ARG C 1 461 ? 213.673 235.857 217.917 1.00 0.88 67 ARG C CA 1
ATOM 17150 C C . ARG C 1 461 ? 213.391 237.224 218.545 1.00 0.88 67 ARG C C 1
ATOM 17151 O O . ARG C 1 461 ? 212.731 237.305 219.582 1.00 0.88 67 ARG C O 1
ATOM 17172 N N . PHE C 1 462 ? 213.893 238.294 217.933 1.00 0.86 68 PHE C N 1
ATOM 17173 C CA . PHE C 1 462 ? 213.513 239.675 218.236 1.00 0.86 68 PHE C CA 1
ATOM 17174 C C . PHE C 1 462 ? 212.869 240.264 216.995 1.00 0.86 68 PHE C C 1
ATOM 17175 O O . PHE C 1 462 ? 213.501 240.333 215.938 1.00 0.86 68 PHE C O 1
ATOM 17192 N N . ASP C 1 463 ? 211.609 240.668 217.086 1.00 0.69 69 ASP C N 1
ATOM 17193 C CA . ASP C 1 463 ? 210.818 240.879 215.861 1.00 0.69 69 ASP C CA 1
ATOM 17194 C C . ASP C 1 463 ? 209.883 242.101 215.911 1.00 0.69 69 ASP C C 1
ATOM 17195 O O . ASP C 1 463 ? 209.505 242.594 216.980 1.00 0.69 69 ASP C O 1
ATOM 17204 N N . ARG C 1 464 ? 209.532 242.611 214.727 1.00 0.59 70 ARG C N 1
ATOM 17205 C CA . ARG C 1 464 ? 208.945 243.941 214.515 1.00 0.59 70 ARG C CA 1
ATOM 17206 C C . ARG C 1 464 ? 207.587 244.096 215.176 1.00 0.59 70 ARG C C 1
ATOM 17207 O O . ARG C 1 464 ? 207.403 244.976 216.015 1.00 0.59 70 ARG C O 1
ATOM 17228 N N . ASP C 1 465 ? 206.668 243.201 214.842 1.00 0.56 71 ASP C N 1
ATOM 17229 C CA . ASP C 1 465 ? 205.260 243.316 215.221 1.00 0.56 71 ASP C CA 1
ATOM 17230 C C . ASP C 1 465 ? 205.036 243.171 216.733 1.00 0.56 71 ASP C C 1
ATOM 17231 O O . ASP C 1 465 ? 204.096 243.753 217.275 1.00 0.56 71 ASP C O 1
ATOM 17240 N N . GLN C 1 466 ? 205.908 242.440 217.436 1.00 0.52 72 GLN C N 1
ATOM 17241 C CA . GLN C 1 466 ? 205.866 242.341 218.898 1.00 0.52 72 GLN C CA 1
ATOM 17242 C C . GLN C 1 466 ? 206.515 243.553 219.592 1.00 0.52 72 GLN C C 1
ATOM 17243 O O . GLN C 1 466 ? 205.942 244.096 220.538 1.00 0.52 72 GLN C O 1
ATOM 17257 N N . ASN C 1 467 ? 207.682 244.017 219.127 1.00 0.51 73 ASN C N 1
ATOM 17258 C CA . ASN C 1 467 ? 208.541 244.921 219.907 1.00 0.51 73 ASN C CA 1
ATOM 17259 C C . ASN C 1 467 ? 208.656 246.358 219.365 1.00 0.51 73 ASN C C 1
ATOM 17260 O O . ASN C 1 467 ? 209.382 247.160 219.950 1.00 0.51 73 ASN C O 1
ATOM 17271 N N . ARG C 1 468 ? 208.028 246.698 218.225 1.00 0.53 74 ARG C N 1
ATOM 17272 C CA . ARG C 1 468 ? 208.107 248.034 217.574 1.00 0.53 74 ARG C CA 1
ATOM 17273 C C . ARG C 1 468 ? 209.565 248.480 217.336 1.00 0.53 74 ARG C C 1
ATOM 17274 O O . ARG C 1 468 ? 210.031 249.510 217.816 1.00 0.53 74 ARG C O 1
ATOM 17295 N N . VAL C 1 469 ? 210.308 247.619 216.637 1.00 0.62 75 VAL C N 1
ATOM 17296 C CA . VAL C 1 469 ? 211.780 247.505 216.733 1.00 0.62 75 VAL C CA 1
ATOM 17297 C C . VAL C 1 469 ? 212.620 248.459 215.885 1.00 0.62 75 VAL C C 1
ATOM 17298 O O . VAL C 1 469 ? 213.788 248.666 216.202 1.00 0.62 75 VAL C O 1
ATOM 17311 N N . GLY C 1 470 ? 212.112 248.956 214.758 1.00 0.72 76 GLY C N 1
ATOM 17312 C CA . GLY C 1 470 ? 212.998 249.365 213.661 1.00 0.72 76 GLY C CA 1
ATOM 17313 C C . GLY C 1 470 ? 213.542 248.127 212.938 1.00 0.72 76 GLY C C 1
ATOM 17314 O O . GLY C 1 470 ? 212.818 247.548 212.127 1.00 0.72 76 GLY C O 1
ATOM 17318 N N . TYR C 1 471 ? 214.758 247.669 213.260 1.00 0.80 77 TYR C N 1
ATOM 17319 C CA . TYR C 1 471 ? 215.374 246.464 212.671 1.00 0.80 77 TYR C CA 1
ATOM 17320 C C . TYR C 1 471 ? 215.198 245.193 213.531 1.00 0.80 77 TYR C C 1
ATOM 17321 O O . TYR C 1 471 ? 215.352 245.224 214.756 1.00 0.80 77 TYR C O 1
ATOM 17339 N N . SER C 1 472 ? 214.877 244.072 212.873 1.00 0.85 78 SER C N 1
ATOM 17340 C CA . SER C 1 472 ? 214.716 242.762 213.478 1.00 0.85 78 SER C CA 1
ATOM 17341 C C . SER C 1 472 ? 216.082 242.214 213.818 1.00 0.85 78 SER C C 1
ATOM 17342 O O . SER C 1 472 ? 217.096 242.766 213.380 1.00 0.85 78 SER C O 1
ATOM 17350 N N . ALA C 1 473 ? 216.120 241.178 214.650 1.00 0.89 79 ALA C N 1
ATOM 17351 C CA . ALA C 1 473 ? 217.385 240.599 215.061 1.00 0.89 79 ALA C CA 1
ATOM 17352 C C . ALA C 1 473 ? 217.204 239.178 215.568 1.00 0.89 79 ALA C C 1
ATOM 17353 O O . ALA C 1 473 ? 216.130 238.805 216.053 1.00 0.89 79 ALA C O 1
ATOM 17360 N N . LEU C 1 474 ? 218.280 238.405 215.497 1.00 0.93 80 LEU C N 1
ATOM 17361 C CA . LEU C 1 474 ? 218.282 237.089 216.126 1.00 0.93 80 LEU C CA 1
ATOM 17362 C C . LEU C 1 474 ? 219.081 237.248 217.394 1.00 0.93 80 LEU C C 1
ATOM 17363 O O . LEU C 1 474 ? 220.021 238.039 217.431 1.00 0.93 80 LEU C O 1
ATOM 17379 N N . LEU C 1 475 ? 218.736 236.512 218.437 1.00 0.95 81 LEU C N 1
ATOM 17380 C CA . LEU C 1 475 ? 219.480 236.662 219.679 1.00 0.95 81 LEU C CA 1
ATOM 17381 C C . LEU C 1 475 ? 220.160 235.374 220.136 1.00 0.95 81 LEU C C 1
ATOM 17382 O O . LEU C 1 475 ? 219.488 234.379 220.422 1.00 0.95 81 LEU C O 1
ATOM 17398 N N . VAL C 1 476 ? 221.493 235.391 220.241 1.00 0.97 82 VAL C N 1
ATOM 17399 C CA . VAL C 1 476 ? 222.190 234.175 220.696 1.00 0.97 82 VAL C CA 1
ATOM 17400 C C . VAL C 1 476 ? 222.370 234.268 222.196 1.00 0.97 82 VAL C C 1
ATOM 17401 O O . VAL C 1 476 ? 222.899 235.261 222.700 1.00 0.97 82 VAL C O 1
ATOM 17414 N N . VAL C 1 477 ? 221.872 233.254 222.919 1.00 0.97 83 VAL C N 1
ATOM 17415 C CA . VAL C 1 477 ? 221.874 233.290 224.379 1.00 0.97 83 VAL C CA 1
ATOM 17416 C C . VAL C 1 477 ? 222.476 232.128 225.180 1.00 0.97 83 VAL C C 1
ATOM 17417 O O . VAL C 1 477 ? 222.147 230.949 224.992 1.00 0.97 83 VAL C O 1
ATOM 17430 N N . LYS C 1 478 ? 223.301 232.510 226.163 1.00 0.96 84 LYS C N 1
ATOM 17431 C CA . LYS C 1 478 ? 223.879 231.556 227.117 1.00 0.96 84 LYS C CA 1
ATOM 17432 C C . LYS C 1 478 ? 223.449 231.987 228.500 1.00 0.96 84 LYS C C 1
ATOM 17433 O O . LYS C 1 478 ? 223.097 233.151 228.717 1.00 0.96 84 LYS C O 1
ATOM 17452 N N . ARG C 1 479 ? 223.403 231.040 229.432 1.00 0.94 85 ARG C N 1
ATOM 17453 C CA . ARG C 1 479 ? 223.023 231.380 230.793 1.00 0.94 85 ARG C CA 1
ATOM 17454 C C . ARG C 1 479 ? 223.894 230.708 231.837 1.00 0.94 85 ARG C C 1
ATOM 17455 O O . ARG C 1 479 ? 224.384 229.597 231.628 1.00 0.94 85 ARG C O 1
ATOM 17476 N N . ALA C 1 480 ? 224.028 231.363 232.983 1.00 0.93 86 ALA C N 1
ATOM 17477 C CA . ALA C 1 480 ? 224.718 230.789 234.130 1.00 0.93 86 ALA C CA 1
ATOM 17478 C C . ALA C 1 480 ? 224.250 231.440 235.415 1.00 0.93 86 ALA C C 1
ATOM 17479 O O . ALA C 1 480 ? 223.793 232.576 235.402 1.00 0.93 86 ALA C O 1
ATOM 17486 N N . ALA C 1 481 ? 224.375 230.740 236.532 1.00 0.92 87 ALA C N 1
ATOM 17487 C CA . ALA C 1 481 ? 224.119 231.384 237.812 1.00 0.92 87 ALA C CA 1
ATOM 17488 C C . ALA C 1 481 ? 225.472 231.629 238.444 1.00 0.92 87 ALA C C 1
ATOM 17489 O O . ALA C 1 481 ? 226.246 230.693 238.661 1.00 0.92 87 ALA C O 1
ATOM 17496 N N . ILE C 1 482 ? 225.781 232.894 238.661 1.00 0.89 88 ILE C N 1
ATOM 17497 C CA . ILE C 1 482 ? 227.089 233.271 239.147 1.00 0.89 88 ILE C CA 1
ATOM 17498 C C . ILE C 1 482 ? 227.010 233.868 240.531 1.00 0.89 88 ILE C C 1
ATOM 17499 O O . ILE C 1 482 ? 226.478 234.959 240.725 1.00 0.89 88 ILE C O 1
ATOM 17515 N N . ASN C 1 483 ? 227.507 233.126 241.506 1.00 0.86 89 ASN C N 1
ATOM 17516 C CA . ASN C 1 483 ? 227.483 233.528 242.905 1.00 0.86 89 ASN C CA 1
ATOM 17517 C C . ASN C 1 483 ? 226.075 233.918 243.350 1.00 0.86 89 ASN C C 1
ATOM 17518 O O . ASN C 1 483 ? 225.886 234.885 244.088 1.00 0.86 89 ASN C O 1
ATOM 17529 N N . GLY C 1 484 ? 225.084 233.172 242.876 1.00 0.86 90 GLY C N 1
ATOM 17530 C CA . GLY C 1 484 ? 223.690 233.401 243.215 1.00 0.86 90 GLY C CA 1
ATOM 17531 C C . GLY C 1 484 ? 222.925 234.310 242.242 1.00 0.86 90 GLY C C 1
ATOM 17532 O O . GLY C 1 484 ? 221.695 234.365 242.307 1.00 0.86 90 GLY C O 1
ATOM 17536 N N . GLN C 1 485 ? 223.620 235.014 241.341 1.00 0.92 91 GLN C N 1
ATOM 17537 C CA . GLN C 1 485 ? 222.912 235.889 240.409 1.00 0.92 91 GLN C CA 1
ATOM 17538 C C . GLN C 1 485 ? 222.607 235.172 239.118 1.00 0.92 91 GLN C C 1
ATOM 17539 O O . GLN C 1 485 ? 223.492 234.594 238.494 1.00 0.92 91 GLN C O 1
ATOM 17553 N N . GLN C 1 486 ? 221.368 235.221 238.669 1.00 0.94 92 GLN C N 1
ATOM 17554 C CA . GLN C 1 486 ? 221.114 234.577 237.396 1.00 0.94 92 GLN C CA 1
ATOM 17555 C C . GLN C 1 486 ? 221.535 235.534 236.312 1.00 0.94 92 GLN C C 1
ATOM 17556 O O . GLN C 1 486 ? 221.092 236.688 236.291 1.00 0.94 92 GLN C O 1
ATOM 17570 N N . VAL C 1 487 ? 222.404 235.067 235.426 1.00 0.95 93 VAL C N 1
ATOM 17571 C CA . VAL C 1 487 ? 222.902 235.915 234.370 1.00 0.95 93 VAL C CA 1
ATOM 17572 C C . VAL C 1 487 ? 222.620 235.350 232.977 1.00 0.95 93 VAL C C 1
ATOM 17573 O O . VAL C 1 487 ? 222.874 234.178 232.673 1.00 0.95 93 VAL C O 1
ATOM 17586 N N . ILE C 1 488 ? 222.095 236.225 232.140 1.00 0.97 94 ILE C N 1
ATOM 17587 C CA . ILE C 1 488 ? 221.815 235.965 230.740 1.00 0.97 94 ILE C CA 1
ATOM 17588 C C . ILE C 1 488 ? 222.818 236.738 229.936 1.00 0.97 94 ILE C C 1
ATOM 17589 O O . ILE C 1 488 ? 223.015 237.915 230.189 1.00 0.97 94 ILE C O 1
ATOM 17605 N N . VAL C 1 489 ? 223.476 236.094 229.003 1.00 0.96 95 VAL C N 1
ATOM 17606 C CA . VAL C 1 489 ? 224.400 236.840 228.169 1.00 0.96 95 VAL C CA 1
ATOM 17607 C C . VAL C 1 489 ? 223.920 236.719 226.755 1.00 0.96 95 VAL C C 1
ATOM 17608 O O . VAL C 1 489 ? 223.577 235.626 226.288 1.00 0.96 95 VAL C O 1
ATOM 17621 N N . THR C 1 490 ? 223.911 237.832 226.052 1.00 0.96 96 THR C N 1
ATOM 17622 C CA . THR C 1 490 ? 223.463 237.743 224.694 1.00 0.96 96 THR C CA 1
ATOM 17623 C C . THR C 1 490 ? 224.217 238.570 223.682 1.00 0.96 96 THR C C 1
ATOM 17624 O O . THR C 1 490 ? 224.789 239.629 223.979 1.00 0.96 96 THR C O 1
ATOM 17635 N N . ARG C 1 491 ? 224.153 238.069 222.454 1.00 0.95 97 ARG C N 1
ATOM 17636 C CA . ARG C 1 491 ? 224.683 238.742 221.287 1.00 0.95 97 ARG C CA 1
ATOM 17637 C C . ARG C 1 491 ? 223.676 238.794 220.151 1.00 0.95 97 ARG C C 1
ATOM 17638 O O . ARG C 1 491 ? 223.437 237.768 219.511 1.00 0.95 97 ARG C O 1
ATOM 17659 N N . PRO C 1 492 ? 223.013 239.937 219.946 1.00 0.95 98 PRO C N 1
ATOM 17660 C CA . PRO C 1 492 ? 222.064 240.204 218.889 1.00 0.95 98 PRO C CA 1
ATOM 17661 C C . PRO C 1 492 ? 222.734 240.257 217.531 1.00 0.95 98 PRO C C 1
ATOM 17662 O O . PRO C 1 492 ? 223.855 240.757 217.431 1.00 0.95 98 PRO C O 1
ATOM 17673 N N . LEU C 1 493 ? 222.015 239.831 216.505 1.00 0.94 99 LEU C N 1
ATOM 17674 C CA . LEU C 1 493 ? 222.465 239.931 215.124 1.00 0.94 99 LEU C CA 1
ATOM 17675 C C . LEU C 1 493 ? 221.382 240.666 214.351 1.00 0.94 99 LEU C C 1
ATOM 17676 O O . LEU C 1 493 ? 220.305 240.117 214.110 1.00 0.94 99 LEU C O 1
ATOM 17692 N N . VAL C 1 494 ? 221.660 241.926 214.014 1.00 0.91 100 VAL C N 1
ATOM 17693 C CA . VAL C 1 494 ? 220.670 242.844 213.445 1.00 0.91 100 VAL C CA 1
ATOM 17694 C C . VAL C 1 494 ? 220.463 242.534 211.974 1.00 0.91 100 VAL C C 1
ATOM 17695 O O . VAL C 1 494 ? 221.418 242.210 211.279 1.00 0.91 100 VAL C O 1
ATOM 17708 N N . MET C 1 495 ? 219.219 242.553 211.509 1.00 0.88 101 MET C N 1
ATOM 17709 C CA . MET C 1 495 ? 218.937 242.241 210.114 1.00 0.88 101 MET C CA 1
ATOM 17710 C C . MET C 1 495 ? 218.185 243.316 209.314 1.00 0.88 101 MET C C 1
ATOM 17711 O O . MET C 1 495 ? 216.958 243.354 209.370 1.00 0.88 101 MET C O 1
ATOM 17725 N N . PRO C 1 496 ? 218.883 244.232 208.625 1.00 0.82 102 PRO C N 1
ATOM 17726 C CA . PRO C 1 496 ? 218.334 245.251 207.747 1.00 0.82 102 PRO C CA 1
ATOM 17727 C C . PRO C 1 496 ? 217.676 244.565 206.555 1.00 0.82 102 PRO C C 1
ATOM 17728 O O . PRO C 1 496 ? 218.077 243.464 206.191 1.00 0.82 102 PRO C O 1
ATOM 17739 N N . ASN C 1 497 ? 216.700 245.210 205.928 1.00 0.78 103 ASN C N 1
ATOM 17740 C CA . ASN C 1 497 ? 216.027 244.641 204.760 1.00 0.78 103 ASN C CA 1
ATOM 17741 C C . ASN C 1 497 ? 215.866 245.726 203.706 1.00 0.78 103 ASN C C 1
ATOM 17742 O O . ASN C 1 497 ? 215.332 246.793 203.991 1.00 0.78 103 ASN C O 1
ATOM 17753 N N . ASP C 1 498 ? 216.373 245.486 202.500 1.00 0.70 104 ASP C N 1
ATOM 17754 C CA . ASP C 1 498 ? 216.383 246.503 201.450 1.00 0.70 104 ASP C CA 1
ATOM 17755 C C . ASP C 1 498 ? 215.001 246.799 200.887 1.00 0.70 104 ASP C C 1
ATOM 17756 O O . ASP C 1 498 ? 214.798 247.795 200.191 1.00 0.70 104 ASP C O 1
ATOM 17765 N N . GLN C 1 499 ? 214.057 245.923 201.188 1.00 0.66 105 GLN C N 1
ATOM 17766 C CA . GLN C 1 499 ? 212.691 246.055 200.729 1.00 0.66 105 GLN C CA 1
ATOM 17767 C C . GLN C 1 499 ? 211.807 246.727 201.775 1.00 0.66 105 GLN C C 1
ATOM 17768 O O . GLN C 1 499 ? 210.607 246.901 201.554 1.00 0.66 105 GLN C O 1
ATOM 17782 N N . ILE C 1 500 ? 212.381 247.076 202.935 1.00 0.66 106 ILE C N 1
ATOM 17783 C CA . ILE C 1 500 ? 211.574 247.686 203.983 1.00 0.66 106 ILE C CA 1
ATOM 17784 C C . ILE C 1 500 ? 212.027 249.100 204.269 1.00 0.66 106 ILE C C 1
ATOM 17785 O O . ILE C 1 500 ? 213.196 249.361 204.540 1.00 0.66 106 ILE C O 1
ATOM 17801 N N . THR C 1 501 ? 211.087 250.020 204.214 1.00 0.67 107 THR C N 1
ATOM 17802 C CA . THR C 1 501 ? 211.397 251.403 204.501 1.00 0.67 107 THR C CA 1
ATOM 17803 C C . THR C 1 501 ? 211.371 251.629 205.997 1.00 0.67 107 THR C C 1
ATOM 17804 O O . THR C 1 501 ? 210.433 251.212 206.676 1.00 0.67 107 THR C O 1
ATOM 17815 N N . LEU C 1 502 ? 212.400 252.286 206.509 1.00 0.70 108 LEU C N 1
ATOM 17816 C CA . LEU C 1 502 ? 212.456 252.633 207.909 1.00 0.70 108 LEU C CA 1
ATOM 17817 C C . LEU C 1 502 ? 212.205 254.119 208.016 1.00 0.70 108 LEU C C 1
ATOM 17818 O O . LEU C 1 502 ? 212.592 254.847 207.101 1.00 0.70 108 LEU C O 1
ATOM 17834 N N . PRO C 1 503 ? 211.597 254.608 209.102 1.00 0.65 109 PRO C N 1
ATOM 17835 C CA . PRO C 1 503 ? 211.448 256.010 209.401 1.00 0.65 109 PRO C CA 1
ATOM 17836 C C . PRO C 1 503 ? 212.804 256.671 209.512 1.00 0.65 109 PRO C C 1
ATOM 17837 O O . PRO C 1 503 ? 213.802 256.030 209.893 1.00 0.65 109 PRO C O 1
ATOM 17848 N N . THR C 1 504 ? 212.807 257.932 209.121 1.00 0.74 110 THR C N 1
ATOM 17849 C CA . THR C 1 504 ? 213.952 258.795 209.110 1.00 0.74 110 THR C CA 1
ATOM 17850 C C . THR C 1 504 ? 214.050 259.783 210.238 1.00 0.74 110 THR C C 1
ATOM 17851 O O . THR C 1 504 ? 213.059 260.114 210.897 1.00 0.74 110 THR C O 1
ATOM 17862 N N . LYS C 1 505 ? 215.256 260.296 210.432 1.00 0.73 111 LYS C N 1
ATOM 17863 C CA . LYS C 1 505 ? 215.457 261.420 211.318 1.00 0.73 111 LYS C CA 1
ATOM 17864 C C . LYS C 1 505 ? 215.240 262.661 210.502 1.00 0.73 111 LYS C C 1
ATOM 17865 O O . LYS C 1 505 ? 215.634 262.706 209.338 1.00 0.73 111 LYS C O 1
ATOM 17884 N N . LYS C 1 506 ? 214.670 263.682 211.111 1.00 0.75 112 LYS C N 1
ATOM 17885 C CA . LYS C 1 506 ? 214.533 264.963 210.447 1.00 0.75 112 LYS C CA 1
ATOM 17886 C C . LYS C 1 506 ? 215.664 265.826 210.941 1.00 0.75 112 LYS C C 1
ATOM 17887 O O . LYS C 1 506 ? 215.647 266.292 212.084 1.00 0.75 112 LYS C O 1
ATOM 17906 N N . LEU C 1 507 ? 216.666 266.005 210.105 1.00 0.76 113 LEU C N 1
ATOM 17907 C CA . LEU C 1 507 ? 217.856 266.703 210.514 1.00 0.76 113 LEU C CA 1
ATOM 17908 C C . LEU C 1 507 ? 217.806 268.131 210.044 1.00 0.76 113 LEU C C 1
ATOM 17909 O O . LEU C 1 507 ? 217.927 268.399 208.847 1.00 0.76 113 LEU C O 1
ATOM 17925 N N . THR C 1 508 ? 217.622 269.056 210.979 1.00 0.78 114 THR C N 1
ATOM 17926 C CA . THR C 1 508 ? 217.511 270.456 210.601 1.00 0.78 114 THR C CA 1
ATOM 17927 C C . THR C 1 508 ? 218.888 271.058 210.726 1.00 0.78 114 THR C C 1
ATOM 17928 O O . THR C 1 508 ? 219.506 271.019 211.794 1.00 0.78 114 THR C O 1
ATOM 17939 N N . ILE C 1 509 ? 219.372 271.618 209.636 1.00 0.73 115 ILE C N 1
ATOM 17940 C CA . ILE C 1 509 ? 220.712 272.139 209.604 1.00 0.73 115 ILE C CA 1
ATOM 17941 C C . ILE C 1 509 ? 220.755 273.627 209.297 1.00 0.73 115 ILE C C 1
ATOM 17942 O O . ILE C 1 509 ? 220.221 274.096 208.285 1.00 0.73 115 ILE C O 1
ATOM 17958 N N . GLN C 1 510 ? 221.448 274.372 210.146 1.00 0.73 116 GLN C N 1
ATOM 17959 C CA . GLN C 1 510 ? 221.561 275.813 209.959 1.00 0.73 116 GLN C CA 1
ATOM 17960 C C . GLN C 1 510 ? 222.643 276.118 208.932 1.00 0.73 116 GLN C C 1
ATOM 17961 O O . GLN C 1 510 ? 223.812 276.364 209.258 1.00 0.73 116 GLN C O 1
ATOM 17975 N N . ASN C 1 511 ? 222.259 276.097 207.671 1.00 0.64 117 ASN C N 1
ATOM 17976 C CA . ASN C 1 511 ? 223.223 276.297 206.613 1.00 0.64 117 ASN C CA 1
ATOM 17977 C C . ASN C 1 511 ? 223.395 277.774 206.356 1.00 0.64 117 ASN C C 1
ATOM 17978 O O . ASN C 1 511 ? 222.695 278.391 205.542 1.00 0.64 117 ASN C O 1
ATOM 17989 N N . GLY C 1 512 ? 224.359 278.351 207.055 1.00 0.67 118 GLY C N 1
ATOM 17990 C CA . GLY C 1 512 ? 224.553 279.781 206.957 1.00 0.67 118 GLY C CA 1
ATOM 17991 C C . GLY C 1 512 ? 223.335 280.469 207.535 1.00 0.67 118 GLY C C 1
ATOM 17992 O O . GLY C 1 512 ? 223.022 280.287 208.710 1.00 0.67 118 GLY C O 1
ATOM 17996 N N . MET C 1 513 ? 222.675 281.286 206.729 1.00 0.70 119 MET C N 1
ATOM 17997 C CA . MET C 1 513 ? 221.506 282.025 207.182 1.00 0.70 119 MET C CA 1
ATOM 17998 C C . MET C 1 513 ? 220.169 281.290 207.033 1.00 0.70 119 MET C C 1
ATOM 17999 O O . MET C 1 513 ? 219.131 281.849 207.390 1.00 0.70 119 MET C O 1
ATOM 18013 N N . HIS C 1 514 ? 220.165 280.063 206.501 1.00 0.70 120 HIS C N 1
ATOM 18014 C CA . HIS C 1 514 ? 218.889 279.366 206.307 1.00 0.70 120 HIS C CA 1
ATOM 18015 C C . HIS C 1 514 ? 218.862 277.919 206.787 1.00 0.70 120 HIS C C 1
ATOM 18016 O O . HIS C 1 514 ? 219.798 277.150 206.554 1.00 0.70 120 HIS C O 1
ATOM 18030 N N . GLN C 1 515 ? 217.770 277.535 207.452 1.00 0.75 121 GLN C N 1
ATOM 18031 C CA . GLN C 1 515 ? 217.636 276.150 207.873 1.00 0.75 121 GLN C CA 1
ATOM 18032 C C . GLN C 1 515 ? 216.975 275.270 206.826 1.00 0.75 121 GLN C C 1
ATOM 18033 O O . GLN C 1 515 ? 215.879 275.554 206.339 1.00 0.75 121 GLN C O 1
ATOM 18047 N N . GLU C 1 516 ? 217.650 274.177 206.514 1.00 0.76 122 GLU C N 1
ATOM 18048 C CA . GLU C 1 516 ? 217.175 273.184 205.562 1.00 0.76 122 GLU C CA 1
ATOM 18049 C C . GLU C 1 516 ? 217.047 271.851 206.269 1.00 0.76 122 GLU C C 1
ATOM 18050 O O . GLU C 1 516 ? 217.764 271.600 207.236 1.00 0.76 122 GLU C O 1
ATOM 18062 N N . THR C 1 517 ? 216.146 270.986 205.815 1.00 0.78 123 THR C N 1
ATOM 18063 C CA . THR C 1 517 ? 216.046 269.680 206.462 1.00 0.78 123 THR C CA 1
ATOM 18064 C C . THR C 1 517 ? 216.403 268.537 205.535 1.00 0.78 123 THR C C 1
ATOM 18065 O O . THR C 1 517 ? 215.897 268.439 204.412 1.00 0.78 123 THR C O 1
ATOM 18076 N N . ILE C 1 518 ? 217.266 267.664 206.030 1.00 0.78 124 ILE C N 1
ATOM 18077 C CA . ILE C 1 518 ? 217.648 266.463 205.315 1.00 0.78 124 ILE C CA 1
ATOM 18078 C C . ILE C 1 518 ? 217.114 265.282 206.071 1.00 0.78 124 ILE C C 1
ATOM 18079 O O . ILE C 1 518 ? 217.293 265.187 207.282 1.00 0.78 124 ILE C O 1
ATOM 18095 N N . GLU C 1 519 ? 216.400 264.405 205.402 1.00 0.78 125 GLU C N 1
ATOM 18096 C CA . GLU C 1 519 ? 215.940 263.250 206.132 1.00 0.78 125 GLU C CA 1
ATOM 18097 C C . GLU C 1 519 ? 216.836 262.082 205.829 1.00 0.78 125 GLU C C 1
ATOM 18098 O O . GLU C 1 519 ? 217.301 261.928 204.698 1.00 0.78 125 GLU C O 1
ATOM 18110 N N . ALA C 1 520 ? 217.048 261.247 206.834 1.00 0.72 126 ALA C N 1
ATOM 18111 C CA . ALA C 1 520 ? 217.860 260.049 206.604 1.00 0.72 126 ALA C CA 1
ATOM 18112 C C . ALA C 1 520 ? 217.372 258.873 207.424 1.00 0.72 126 ALA C C 1
ATOM 18113 O O . ALA C 1 520 ? 217.053 259.006 208.608 1.00 0.72 126 ALA C O 1
ATOM 18120 N N . GLU C 1 521 ? 217.373 257.693 206.801 1.00 0.75 127 GLU C N 1
ATOM 18121 C CA . GLU C 1 521 ? 216.910 256.489 207.484 1.00 0.75 127 GLU C CA 1
ATOM 18122 C C . GLU C 1 521 ? 217.773 256.198 208.672 1.00 0.75 127 GLU C C 1
ATOM 18123 O O . GLU C 1 521 ? 218.994 256.304 208.591 1.00 0.75 127 GLU C O 1
ATOM 18135 N N . ALA C 1 522 ? 217.154 255.799 209.779 1.00 0.74 128 ALA C N 1
ATOM 18136 C CA . ALA C 1 522 ? 217.980 255.471 210.936 1.00 0.74 128 ALA C CA 1
ATOM 18137 C C . ALA C 1 522 ? 218.912 254.312 210.603 1.00 0.74 128 ALA C C 1
ATOM 18138 O O . ALA C 1 522 ? 218.473 253.300 210.047 1.00 0.74 128 ALA C O 1
ATOM 18145 N N . ASP C 1 523 ? 220.185 254.438 210.987 1.00 0.77 129 ASP C N 1
ATOM 18146 C CA . ASP C 1 523 ? 221.128 253.357 210.736 1.00 0.77 129 ASP C CA 1
ATOM 18147 C C . ASP C 1 523 ? 221.143 252.443 211.942 1.00 0.77 129 ASP C C 1
ATOM 18148 O O . ASP C 1 523 ? 220.478 252.715 212.944 1.00 0.77 129 ASP C O 1
ATOM 18157 N N . VAL C 1 524 ? 221.945 251.401 211.908 1.00 0.80 130 VAL C N 1
ATOM 18158 C CA . VAL C 1 524 ? 221.958 250.496 213.042 1.00 0.80 130 VAL C CA 1
ATOM 18159 C C . VAL C 1 524 ? 222.391 251.190 214.342 1.00 0.80 130 VAL C C 1
ATOM 18160 O O . VAL C 1 524 ? 221.936 250.805 215.418 1.00 0.80 130 VAL C O 1
ATOM 18173 N N . GLN C 1 525 ? 223.213 252.243 214.258 1.00 0.80 131 GLN C N 1
ATOM 18174 C CA . GLN C 1 525 ? 223.612 252.991 215.454 1.00 0.80 131 GLN C CA 1
ATOM 18175 C C . GLN C 1 525 ? 222.526 253.912 215.981 1.00 0.80 131 GLN C C 1
ATOM 18176 O O . GLN C 1 525 ? 222.609 254.386 217.113 1.00 0.80 131 GLN C O 1
ATOM 18190 N N . ASP C 1 526 ? 221.536 254.209 215.151 1.00 0.76 132 ASP C N 1
ATOM 18191 C CA . ASP C 1 526 ? 220.464 255.097 215.535 1.00 0.76 132 ASP C CA 1
ATOM 18192 C C . ASP C 1 526 ? 219.333 254.272 216.111 1.00 0.76 132 ASP C C 1
ATOM 18193 O O . ASP C 1 526 ? 218.608 254.720 216.995 1.00 0.76 132 ASP C O 1
ATOM 18202 N N . VAL C 1 527 ? 219.207 253.047 215.605 1.00 0.77 133 VAL C N 1
ATOM 18203 C CA . VAL C 1 527 ? 218.191 252.122 216.067 1.00 0.77 133 VAL C CA 1
ATOM 18204 C C . VAL C 1 527 ? 218.586 251.396 217.339 1.00 0.77 133 VAL C C 1
ATOM 18205 O O . VAL C 1 527 ? 217.766 251.240 218.244 1.00 0.77 133 VAL C O 1
ATOM 18218 N N . PHE C 1 528 ? 219.829 250.918 217.433 1.00 0.83 134 PHE C N 1
ATOM 18219 C CA . PHE C 1 528 ? 220.212 250.164 218.615 1.00 0.83 134 PHE C CA 1
ATOM 18220 C C . PHE C 1 528 ? 220.559 251.124 219.756 1.00 0.83 134 PHE C C 1
ATOM 18221 O O . PHE C 1 528 ? 221.722 251.332 220.110 1.00 0.83 134 PHE C O 1
ATOM 18238 N N . THR C 1 529 ? 219.518 251.696 220.321 1.00 0.82 135 THR C N 1
ATOM 18239 C CA . THR C 1 529 ? 219.581 252.666 221.394 1.00 0.82 135 THR C CA 1
ATOM 18240 C C . THR C 1 529 ? 219.572 251.942 222.713 1.00 0.82 135 THR C C 1
ATOM 18241 O O . THR C 1 529 ? 219.269 250.746 222.765 1.00 0.82 135 THR C O 1
ATOM 18252 N N . THR C 1 530 ? 219.807 252.666 223.800 1.00 0.84 136 THR C N 1
ATOM 18253 C CA . THR C 1 530 ? 219.770 252.051 225.114 1.00 0.84 136 THR C CA 1
ATOM 18254 C C . THR C 1 530 ? 218.437 251.352 225.335 1.00 0.84 136 THR C C 1
ATOM 18255 O O . THR C 1 530 ? 218.400 250.263 225.909 1.00 0.84 136 THR C O 1
ATOM 18266 N N . GLN C 1 531 ? 217.340 251.979 224.921 1.00 0.85 137 GLN C N 1
ATOM 18267 C CA . GLN C 1 531 ? 216.057 251.343 225.127 1.00 0.85 137 GLN C CA 1
ATOM 18268 C C . GLN C 1 531 ? 215.890 250.096 224.255 1.00 0.85 137 GLN C C 1
ATOM 18269 O O . GLN C 1 531 ? 215.197 249.168 224.664 1.00 0.85 137 GLN C O 1
ATOM 18283 N N . TYR C 1 532 ? 216.474 250.078 223.047 1.00 0.85 138 TYR C N 1
ATOM 18284 C CA . TYR C 1 532 ? 216.388 248.882 222.195 1.00 0.85 138 TYR C CA 1
ATOM 18285 C C . TYR C 1 532 ? 217.007 247.746 223.009 1.00 0.85 138 TYR C C 1
ATOM 18286 O O . TYR C 1 532 ? 216.454 246.645 223.080 1.00 0.85 138 TYR C O 1
ATOM 18304 N N . TRP C 1 533 ? 218.172 248.032 223.612 1.00 0.89 139 TRP C N 1
ATOM 18305 C CA . TRP C 1 533 ? 218.858 247.080 224.476 1.00 0.89 139 TRP C CA 1
ATOM 18306 C C . TRP C 1 533 ? 217.989 246.630 225.643 1.00 0.89 139 TRP C C 1
ATOM 18307 O O . TRP C 1 533 ? 217.959 245.445 225.991 1.00 0.89 139 TRP C O 1
ATOM 18328 N N . ASN C 1 534 ? 217.295 247.577 226.277 1.00 0.90 140 ASN C N 1
ATOM 18329 C CA . ASN C 1 534 ? 216.418 247.200 227.374 1.00 0.90 140 ASN C CA 1
ATOM 18330 C C . ASN C 1 534 ? 215.295 246.284 226.891 1.00 0.90 140 ASN C C 1
ATOM 18331 O O . ASN C 1 534 ? 214.914 245.351 227.604 1.00 0.90 140 ASN C O 1
ATOM 18342 N N . ARG C 1 535 ? 214.719 246.511 225.710 1.00 0.89 141 ARG C N 1
ATOM 18343 C CA . ARG C 1 535 ? 213.703 245.591 225.192 1.00 0.89 141 ARG C CA 1
ATOM 18344 C C . ARG C 1 535 ? 214.298 244.248 224.814 1.00 0.89 141 ARG C C 1
ATOM 18345 O O . ARG C 1 535 ? 213.603 243.236 224.926 1.00 0.89 141 ARG C O 1
ATOM 18366 N N . ILE C 1 536 ? 215.578 244.183 224.431 1.00 0.90 142 ILE C N 1
ATOM 18367 C CA . ILE C 1 536 ? 216.210 242.879 224.225 1.00 0.90 142 ILE C CA 1
ATOM 18368 C C . ILE C 1 536 ? 216.282 242.148 225.531 1.00 0.90 142 ILE C C 1
ATOM 18369 O O . ILE C 1 536 ? 215.972 240.957 225.598 1.00 0.90 142 ILE C O 1
ATOM 18385 N N . CYS C 1 537 ? 216.703 242.844 226.589 1.00 0.93 143 CYS C N 1
ATOM 18386 C CA . CYS C 1 537 ? 216.790 242.268 227.914 1.00 0.93 143 CYS C CA 1
ATOM 18387 C C . CYS C 1 537 ? 215.485 241.615 228.289 1.00 0.93 143 CYS C C 1
ATOM 18388 O O . CYS C 1 537 ? 215.404 240.434 228.621 1.00 0.93 143 CYS C O 1
ATOM 18396 N N . ASP C 1 538 ? 214.410 242.379 228.162 1.00 0.91 144 ASP C N 1
ATOM 18397 C CA . ASP C 1 538 ? 213.122 241.855 228.588 1.00 0.91 144 ASP C CA 1
ATOM 18398 C C . ASP C 1 538 ? 212.603 240.734 227.713 1.00 0.91 144 ASP C C 1
ATOM 18399 O O . ASP C 1 538 ? 212.006 239.790 228.236 1.00 0.91 144 ASP C O 1
ATOM 18408 N N . SER C 1 539 ? 212.847 240.818 226.403 1.00 0.91 145 SER C N 1
ATOM 18409 C CA . SER C 1 539 ? 212.361 239.797 225.491 1.00 0.91 145 SER C CA 1
ATOM 18410 C C . SER C 1 539 ? 213.032 238.469 225.751 1.00 0.91 145 SER C C 1
ATOM 18411 O O . SER C 1 539 ? 212.382 237.421 225.704 1.00 0.91 145 SER C O 1
ATOM 18419 N N . ILE C 1 540 ? 214.336 238.503 226.042 1.00 0.93 146 ILE C N 1
ATOM 18420 C CA . ILE C 1 540 ? 215.005 237.247 226.304 1.00 0.93 146 ILE C CA 1
ATOM 18421 C C . ILE C 1 540 ? 214.512 236.701 227.615 1.00 0.93 146 ILE C C 1
ATOM 18422 O O . ILE C 1 540 ? 214.146 235.533 227.679 1.00 0.93 146 ILE C O 1
ATOM 18438 N N . ARG C 1 541 ? 214.417 237.549 228.644 1.00 0.94 147 ARG C N 1
ATOM 18439 C CA . ARG C 1 541 ? 213.967 237.042 229.930 1.00 0.94 147 ARG C CA 1
ATOM 18440 C C . ARG C 1 541 ? 212.620 236.347 229.814 1.00 0.94 147 ARG C C 1
ATOM 18441 O O . ARG C 1 541 ? 212.428 235.264 230.366 1.00 0.94 147 ARG C O 1
ATOM 18462 N N . GLN C 1 542 ? 211.700 236.910 229.037 1.00 0.91 148 GLN C N 1
ATOM 18463 C CA . GLN C 1 542 ? 210.414 236.247 228.906 1.00 0.91 148 GLN C CA 1
ATOM 18464 C C . GLN C 1 542 ? 210.508 234.923 228.149 1.00 0.91 148 GLN C C 1
ATOM 18465 O O . GLN C 1 542 ? 209.749 233.994 228.433 1.00 0.91 148 GLN C O 1
ATOM 18479 N N . GLN C 1 543 ? 211.455 234.817 227.204 1.00 0.90 149 GLN C N 1
ATOM 18480 C CA . GLN C 1 543 ? 211.598 233.576 226.448 1.00 0.90 149 GLN C CA 1
ATOM 18481 C C . GLN C 1 543 ? 212.418 232.508 227.211 1.00 0.90 149 GLN C C 1
ATOM 18482 O O . GLN C 1 543 ? 212.270 231.315 226.932 1.00 0.90 149 GLN C O 1
ATOM 18496 N N . THR C 1 544 ? 213.251 232.916 228.197 1.00 0.91 150 THR C N 1
ATOM 18497 C CA . THR C 1 544 ? 214.031 231.941 228.981 1.00 0.91 150 THR C CA 1
ATOM 18498 C C . THR C 1 544 ? 213.352 231.603 230.307 1.00 0.91 150 THR C C 1
ATOM 18499 O O . THR C 1 544 ? 213.582 230.538 230.882 1.00 0.91 150 THR C O 1
ATOM 18510 N N . GLY C 1 545 ? 212.493 232.507 230.778 1.00 0.92 151 GLY C N 1
ATOM 18511 C CA . GLY C 1 545 ? 211.761 232.375 232.032 1.00 0.92 151 GLY C CA 1
ATOM 18512 C C . GLY C 1 545 ? 212.500 233.033 233.191 1.00 0.92 151 GLY C C 1
ATOM 18513 O O . GLY C 1 545 ? 211.970 233.173 234.301 1.00 0.92 151 GLY C O 1
ATOM 18517 N N . LYS C 1 546 ? 213.723 233.481 232.941 1.00 0.92 152 LYS C N 1
ATOM 18518 C CA . LYS C 1 546 ? 214.496 234.086 234.007 1.00 0.92 152 LYS C CA 1
ATOM 18519 C C . LYS C 1 546 ? 214.189 235.567 234.103 1.00 0.92 152 LYS C C 1
ATOM 18520 O O . LYS C 1 546 ? 214.990 236.430 233.742 1.00 0.92 152 LYS C O 1
ATOM 18539 N N . HIS C 1 547 ? 213.017 235.828 234.661 1.00 0.92 153 HIS C N 1
ATOM 18540 C CA . HIS C 1 547 ? 212.424 237.156 234.711 1.00 0.92 153 HIS C CA 1
ATOM 18541 C C . HIS C 1 547 ? 213.202 238.153 235.549 1.00 0.92 153 HIS C C 1
ATOM 18542 O O . HIS C 1 547 ? 213.095 239.361 235.325 1.00 0.92 153 HIS C O 1
ATOM 18556 N N . ASP C 1 548 ? 213.962 237.682 236.529 1.00 0.92 154 ASP C N 1
ATOM 18557 C CA . ASP C 1 548 ? 214.768 238.549 237.365 1.00 0.92 154 ASP C CA 1
ATOM 18558 C C . ASP C 1 548 ? 216.276 238.483 237.060 1.00 0.92 154 ASP C C 1
ATOM 18559 O O . ASP C 1 548 ? 217.090 238.941 237.865 1.00 0.92 154 ASP C O 1
ATOM 18568 N N . ALA C 1 549 ? 216.655 237.928 235.901 1.00 0.94 155 ALA C N 1
ATOM 18569 C CA . ALA C 1 549 ? 218.078 237.825 235.547 1.00 0.94 155 ALA C CA 1
ATOM 18570 C C . ALA C 1 549 ? 218.706 239.137 235.091 1.00 0.94 155 ALA C C 1
ATOM 18571 O O . ALA C 1 549 ? 218.052 240.009 234.505 1.00 0.94 155 ALA C O 1
ATOM 18578 N N . MET C 1 550 ? 220.012 239.224 235.315 1.00 0.94 156 MET C N 1
ATOM 18579 C CA . MET C 1 550 ? 220.837 240.329 234.843 1.00 0.94 156 MET C CA 1
ATOM 18580 C C . MET C 1 550 ? 221.221 240.003 233.416 1.00 0.94 156 MET C C 1
ATOM 18581 O O . MET C 1 550 ? 221.497 238.842 233.127 1.00 0.94 156 MET C O 1
ATOM 18595 N N . VAL C 1 551 ? 221.223 240.989 232.515 1.00 0.95 157 VAL C N 1
ATOM 18596 C CA . VAL C 1 551 ? 221.548 240.677 231.130 1.00 0.95 157 VAL C CA 1
ATOM 18597 C C . VAL C 1 551 ? 222.809 241.403 230.626 1.00 0.95 157 VAL C C 1
ATOM 18598 O O . VAL C 1 551 ? 222.911 242.631 230.685 1.00 0.95 157 VAL C O 1
ATOM 18611 N N . ILE C 1 552 ? 223.745 240.624 230.088 1.00 0.94 158 ILE C N 1
ATOM 18612 C CA . ILE C 1 552 ? 225.005 241.121 229.553 1.00 0.94 158 ILE C CA 1
ATOM 18613 C C . ILE C 1 552 ? 224.976 241.300 228.043 1.00 0.94 158 ILE C C 1
ATOM 18614 O O . ILE C 1 552 ? 224.558 240.422 227.284 1.00 0.94 158 ILE C O 1
ATOM 18630 N N . ASN C 1 553 ? 225.428 242.465 227.628 1.00 0.93 159 ASN C N 1
ATOM 18631 C CA . ASN C 1 553 ? 225.568 242.867 226.247 1.00 0.93 159 ASN C CA 1
ATOM 18632 C C . ASN C 1 553 ? 226.945 242.456 225.773 1.00 0.93 159 ASN C C 1
ATOM 18633 O O . ASN C 1 553 ? 227.935 243.130 226.047 1.00 0.93 159 ASN C O 1
ATOM 18644 N N . ALA C 1 554 ? 227.014 241.371 225.016 1.00 0.93 160 ALA C N 1
ATOM 18645 C CA . ALA C 1 554 ? 228.297 240.825 224.596 1.00 0.93 160 ALA C CA 1
ATOM 18646 C C . ALA C 1 554 ? 228.830 241.527 223.364 1.00 0.93 160 ALA C C 1
ATOM 18647 O O . ALA C 1 554 ? 229.874 241.144 222.839 1.00 0.93 160 ALA C O 1
ATOM 18654 N N . GLY C 1 555 ? 228.087 242.509 222.869 1.00 0.92 161 GLY C N 1
ATOM 18655 C CA . GLY C 1 555 ? 228.488 243.231 221.688 1.00 0.92 161 GLY C CA 1
ATOM 18656 C C . GLY C 1 555 ? 227.697 242.683 220.513 1.00 0.92 161 GLY C C 1
ATOM 18657 O O . GLY C 1 555 ? 227.914 241.536 220.129 1.00 0.92 161 GLY C O 1
ATOM 18661 N N . PRO C 1 556 ? 226.766 243.448 219.941 1.00 0.93 162 PRO C N 1
ATOM 18662 C CA . PRO C 1 556 ? 225.891 243.064 218.858 1.00 0.93 162 PRO C CA 1
ATOM 18663 C C . PRO C 1 556 ? 226.646 243.056 217.560 1.00 0.93 162 PRO C C 1
ATOM 18664 O O . PRO C 1 556 ? 227.724 243.624 217.459 1.00 0.93 162 PRO C O 1
ATOM 18675 N N . THR C 1 557 ? 226.072 242.421 216.563 1.00 0.93 163 THR C N 1
ATOM 18676 C CA . THR C 1 557 ? 226.620 242.506 215.224 1.00 0.93 163 THR C CA 1
ATOM 18677 C C . THR C 1 557 ? 225.497 242.699 214.225 1.00 0.93 163 THR C C 1
ATOM 18678 O O . THR C 1 557 ? 224.349 242.947 214.614 1.00 0.93 163 THR C O 1
ATOM 18689 N N . VAL C 1 558 ? 225.844 242.669 212.941 1.00 0.90 164 VAL C N 1
ATOM 18690 C CA . VAL C 1 558 ? 224.897 242.941 211.864 1.00 0.90 164 VAL C CA 1
ATOM 18691 C C . VAL C 1 558 ? 225.035 241.918 210.735 1.00 0.90 164 VAL C C 1
ATOM 18692 O O . VAL C 1 558 ? 226.149 241.579 210.342 1.00 0.90 164 VAL C O 1
ATOM 18705 N N . ILE C 1 559 ? 223.896 241.494 210.193 1.00 0.90 165 ILE C N 1
ATOM 18706 C CA . ILE C 1 559 ? 223.818 240.665 209.004 1.00 0.90 165 ILE C CA 1
ATOM 18707 C C . ILE C 1 559 ? 223.088 241.508 207.948 1.00 0.90 165 ILE C C 1
ATOM 18708 O O . ILE C 1 559 ? 221.859 241.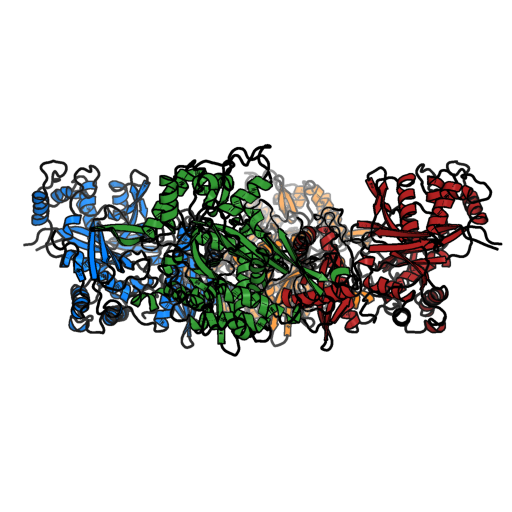402 207.852 1.00 0.90 165 ILE C O 1
ATOM 18724 N N . PRO C 1 560 ? 223.817 242.240 207.082 1.00 0.84 166 PRO C N 1
ATOM 18725 C CA . PRO C 1 560 ? 223.360 243.255 206.145 1.00 0.84 166 PRO C CA 1
ATOM 18726 C C . PRO C 1 560 ? 222.311 242.767 205.186 1.00 0.84 166 PRO C C 1
ATOM 18727 O O . PRO C 1 560 ? 222.243 241.586 204.882 1.00 0.84 166 PRO C O 1
ATOM 18738 N N . ALA C 1 561 ? 221.471 243.636 204.637 1.00 0.81 167 ALA C N 1
ATOM 18739 C CA . ALA C 1 561 ? 220.334 243.210 203.818 1.00 0.81 167 ALA C CA 1
ATOM 18740 C C . ALA C 1 561 ? 220.678 242.553 202.469 1.00 0.81 167 ALA C C 1
ATOM 18741 O O . ALA C 1 561 ? 219.842 241.901 201.853 1.00 0.81 167 ALA C O 1
ATOM 18748 N N . ASP C 1 562 ? 221.867 242.807 201.946 1.00 0.80 168 ASP C N 1
ATOM 18749 C CA . ASP C 1 562 ? 222.191 242.802 200.519 1.00 0.80 168 ASP C CA 1
ATOM 18750 C C . ASP C 1 562 ? 222.302 241.438 199.822 1.00 0.80 168 ASP C C 1
ATOM 18751 O O . ASP C 1 562 ? 222.327 241.396 198.587 1.00 0.80 168 ASP C O 1
ATOM 18760 N N . PHE C 1 563 ? 222.425 240.334 200.556 1.00 0.87 169 PHE C N 1
ATOM 18761 C CA . PHE C 1 563 ? 223.063 239.118 200.031 1.00 0.87 169 PHE C CA 1
ATOM 18762 C C . PHE C 1 563 ? 222.280 237.830 200.274 1.00 0.87 169 PHE C C 1
ATOM 18763 O O . PHE C 1 563 ? 221.418 237.754 201.148 1.00 0.87 169 PHE C O 1
ATOM 18780 N N . ASP C 1 564 ? 222.609 236.801 199.495 1.00 0.89 170 ASP C N 1
ATOM 18781 C CA . ASP C 1 564 ? 222.003 235.476 199.612 1.00 0.89 170 ASP C CA 1
ATOM 18782 C C . ASP C 1 564 ? 222.242 234.868 200.995 1.00 0.89 170 ASP C C 1
ATOM 18783 O O . ASP C 1 564 ? 223.380 234.716 201.433 1.00 0.89 170 ASP C O 1
ATOM 18792 N N . LEU C 1 565 ? 221.181 234.373 201.628 1.00 0.90 171 LEU C N 1
ATOM 18793 C CA . LEU C 1 565 ? 221.261 233.577 202.857 1.00 0.90 171 LEU C CA 1
ATOM 18794 C C . LEU C 1 565 ? 221.887 232.186 202.625 1.00 0.90 171 LEU C C 1
ATOM 18795 O O . LEU C 1 565 ? 221.933 231.362 203.532 1.00 0.90 171 LEU C O 1
ATOM 18811 N N . LYS C 1 566 ? 222.371 231.909 201.411 1.00 0.91 172 LYS C N 1
ATOM 18812 C CA . LYS C 1 566 ? 222.967 230.638 200.984 1.00 0.91 172 LYS C CA 1
ATOM 18813 C C . LYS C 1 566 ? 224.377 230.367 201.536 1.00 0.91 172 LYS C C 1
ATOM 18814 O O . LYS C 1 566 ? 224.840 229.227 201.488 1.00 0.91 172 LYS C O 1
ATOM 18833 N N . ASP C 1 567 ? 225.066 231.361 202.094 1.00 0.91 173 ASP C N 1
ATOM 18834 C CA . ASP C 1 567 ? 226.364 231.158 202.757 1.00 0.91 173 ASP C CA 1
ATOM 18835 C C . ASP C 1 567 ? 226.220 230.616 204.193 1.00 0.91 173 ASP C C 1
ATOM 18836 O O . ASP C 1 567 ? 226.461 231.276 205.207 1.00 0.91 173 ASP C O 1
ATOM 18845 N N . GLU C 1 568 ? 225.815 229.351 204.246 1.00 0.91 174 GLU C N 1
ATOM 18846 C CA . GLU C 1 568 ? 225.777 228.558 205.450 1.00 0.91 174 GLU C CA 1
ATOM 18847 C C . GLU C 1 568 ? 227.098 228.555 206.191 1.00 0.91 174 GLU C C 1
ATOM 18848 O O . GLU C 1 568 ? 227.103 228.464 207.415 1.00 0.91 174 GLU C O 1
ATOM 18860 N N . LEU C 1 569 ? 228.230 228.640 205.482 1.00 0.91 175 LEU C N 1
ATOM 18861 C CA . LEU C 1 569 ? 229.493 228.649 206.207 1.00 0.91 175 LEU C CA 1
ATOM 18862 C C . LEU C 1 569 ? 229.629 229.914 207.022 1.00 0.91 175 LEU C C 1
ATOM 18863 O O . LEU C 1 569 ? 230.003 229.862 208.198 1.00 0.91 175 LEU C O 1
ATOM 18879 N N . VAL C 1 570 ? 229.289 231.058 206.413 1.00 0.92 176 VAL C N 1
ATOM 18880 C CA . VAL C 1 570 ? 229.390 232.282 207.194 1.00 0.92 176 VAL C CA 1
ATOM 18881 C C . VAL C 1 570 ? 228.448 232.284 208.356 1.00 0.92 176 VAL C C 1
ATOM 18882 O O . VAL C 1 570 ? 228.831 232.687 209.452 1.00 0.92 176 VAL C O 1
ATOM 18895 N N . LEU C 1 571 ? 227.223 231.852 208.125 1.00 0.94 177 LEU C N 1
ATOM 18896 C CA . LEU C 1 571 ? 226.244 231.858 209.184 1.00 0.94 177 LEU C CA 1
ATOM 18897 C C . LEU C 1 571 ? 226.637 230.922 210.320 1.00 0.94 177 LEU C C 1
ATOM 18898 O O . LEU C 1 571 ? 226.467 231.266 211.495 1.00 0.94 177 LEU C O 1
ATOM 18914 N N . LYS C 1 572 ? 227.209 229.758 209.982 1.00 0.92 178 LYS C N 1
ATOM 18915 C CA . LYS C 1 572 ? 227.657 228.822 210.996 1.00 0.92 178 LYS C CA 1
ATOM 18916 C C . LYS C 1 572 ? 228.739 229.454 211.840 1.00 0.92 178 LYS C C 1
ATOM 18917 O O . LYS C 1 572 ? 228.710 229.349 213.067 1.00 0.92 178 LYS C O 1
ATOM 18936 N N . GLN C 1 573 ? 229.681 230.133 211.179 1.00 0.90 179 GLN C N 1
ATOM 18937 C CA . GLN C 1 573 ? 230.756 230.770 211.908 1.00 0.90 179 GLN C CA 1
ATOM 18938 C C . GLN C 1 573 ? 230.246 231.904 212.768 1.00 0.90 179 GLN C C 1
ATOM 18939 O O . GLN C 1 573 ? 230.743 232.092 213.875 1.00 0.90 179 GLN C O 1
ATOM 18953 N N . LEU C 1 574 ? 229.237 232.648 212.294 1.00 0.93 180 LEU C N 1
ATOM 18954 C CA . LEU C 1 574 ? 228.711 233.717 213.123 1.00 0.93 180 LEU C CA 1
ATOM 18955 C C . LEU C 1 574 ? 228.112 233.126 214.374 1.00 0.93 180 LEU C C 1
ATOM 18956 O O . LEU C 1 574 ? 228.271 233.692 215.455 1.00 0.93 180 LEU C O 1
ATOM 18972 N N . LEU C 1 575 ? 227.442 231.975 214.248 1.00 0.94 181 LEU C N 1
ATOM 18973 C CA . LEU C 1 575 ? 226.848 231.381 215.434 1.00 0.94 181 LEU C CA 1
ATOM 18974 C C . LEU C 1 575 ? 227.917 230.902 216.395 1.00 0.94 181 LEU C C 1
ATOM 18975 O O . LEU C 1 575 ? 227.810 231.135 217.598 1.00 0.94 181 LEU C O 1
ATOM 18991 N N . ILE C 1 576 ? 228.978 230.289 215.873 1.00 0.92 182 ILE C N 1
ATOM 18992 C CA . ILE C 1 576 ? 230.009 229.778 216.761 1.00 0.92 182 ILE C CA 1
ATOM 18993 C C . ILE C 1 576 ? 230.677 230.917 217.497 1.00 0.92 182 ILE C C 1
ATOM 18994 O O . ILE C 1 576 ? 230.876 230.849 218.712 1.00 0.92 182 ILE C O 1
ATOM 19010 N N . LYS C 1 577 ? 231.023 231.965 216.759 1.00 0.91 183 LYS C N 1
ATOM 19011 C CA . LYS C 1 577 ? 231.677 233.117 217.328 1.00 0.91 183 LYS C CA 1
ATOM 19012 C C . LYS C 1 577 ? 230.787 233.822 218.332 1.00 0.91 183 LYS C C 1
ATOM 19013 O O . LYS C 1 577 ? 231.280 234.278 219.364 1.00 0.91 183 LYS C O 1
ATOM 19032 N N . SER C 1 578 ? 229.481 233.894 218.063 1.00 0.94 184 SER C N 1
ATOM 19033 C CA . SER C 1 578 ? 228.585 234.559 218.985 1.00 0.94 184 SER C CA 1
ATOM 19034 C C . SER C 1 578 ? 228.509 233.792 220.286 1.00 0.94 184 SER C C 1
ATOM 19035 O O . SER C 1 578 ? 228.530 234.387 221.373 1.00 0.94 184 SER C O 1
ATOM 19043 N N . VAL C 1 579 ? 228.510 232.466 220.185 1.00 0.94 185 VAL C N 1
ATOM 19044 C CA . VAL C 1 579 ? 228.502 231.628 221.360 1.00 0.94 185 VAL C CA 1
ATOM 19045 C C . VAL C 1 579 ? 229.788 231.855 222.151 1.00 0.94 185 VAL C C 1
ATOM 19046 O O . VAL C 1 579 ? 229.741 231.980 223.376 1.00 0.94 185 VAL C O 1
ATOM 19059 N N . ASN C 1 580 ? 230.933 231.936 221.470 1.00 0.90 186 ASN C N 1
ATOM 19060 C CA . ASN C 1 580 ? 232.180 232.139 222.187 1.00 0.90 186 ASN C CA 1
ATOM 19061 C C . ASN C 1 580 ? 232.247 233.478 222.894 1.00 0.90 186 ASN C C 1
ATOM 19062 O O . ASN C 1 580 ? 232.727 233.552 224.027 1.00 0.90 186 ASN C O 1
ATOM 19073 N N . LEU C 1 581 ? 231.728 234.522 222.254 1.00 0.91 187 LEU C N 1
ATOM 19074 C CA . LEU C 1 581 ? 231.760 235.834 222.870 1.00 0.91 187 LEU C CA 1
ATOM 19075 C C . LEU C 1 581 ? 230.873 235.840 224.099 1.00 0.91 187 LEU C C 1
ATOM 19076 O O . LEU C 1 581 ? 231.225 236.430 225.128 1.00 0.91 187 LEU C O 1
ATOM 19092 N N . CYS C 1 582 ? 229.744 235.139 224.018 1.00 0.93 188 CYS C N 1
ATOM 19093 C CA . CYS C 1 582 ? 228.847 235.043 225.146 1.00 0.93 188 CYS C CA 1
ATOM 19094 C C . CYS C 1 582 ? 229.527 234.325 226.320 1.00 0.93 188 CYS C C 1
ATOM 19095 O O . CYS C 1 582 ? 229.468 234.798 227.466 1.00 0.93 188 CYS C O 1
ATOM 19103 N N . ASP C 1 583 ? 230.267 233.243 226.019 1.00 0.90 189 ASP C N 1
ATOM 19104 C CA . ASP C 1 583 ? 230.964 232.513 227.077 1.00 0.90 189 ASP C CA 1
ATOM 19105 C C . ASP C 1 583 ? 232.034 233.351 227.736 1.00 0.90 189 ASP C C 1
ATOM 19106 O O . ASP C 1 583 ? 232.200 233.286 228.956 1.00 0.90 189 ASP C O 1
ATOM 19115 N N . ASP C 1 584 ? 232.729 234.175 226.953 1.00 0.86 190 ASP C N 1
ATOM 19116 C CA . ASP C 1 584 ? 233.775 234.994 227.542 1.00 0.86 190 ASP C CA 1
ATOM 19117 C C . ASP C 1 584 ? 233.197 236.031 228.463 1.00 0.86 190 ASP C C 1
ATOM 19118 O O . ASP C 1 584 ? 233.792 236.335 229.497 1.00 0.86 190 ASP C O 1
ATOM 19127 N N . MET C 1 585 ? 232.033 236.565 228.112 1.00 0.89 191 MET C N 1
ATOM 19128 C CA . MET C 1 585 ? 231.452 237.548 229.000 1.00 0.89 191 MET C CA 1
ATOM 19129 C C . MET C 1 585 ? 230.948 236.926 230.301 1.00 0.89 191 MET C C 1
ATOM 19130 O O . MET C 1 585 ? 231.084 237.543 231.367 1.00 0.89 191 MET C O 1
ATOM 19144 N N . LEU C 1 586 ? 230.429 235.687 230.243 1.00 0.90 192 LEU C N 1
ATOM 19145 C CA . LEU C 1 586 ? 230.027 235.047 231.497 1.00 0.90 192 LEU C CA 1
ATOM 19146 C C . LEU C 1 586 ? 231.267 234.740 232.305 1.00 0.90 192 LEU C C 1
ATOM 19147 O O . LEU C 1 586 ? 231.251 234.849 233.530 1.00 0.90 192 LEU C O 1
ATOM 19163 N N . ALA C 1 587 ? 232.342 234.345 231.613 1.00 0.84 193 ALA C N 1
ATOM 19164 C CA . ALA C 1 587 ? 233.591 234.039 232.276 1.00 0.84 193 ALA C CA 1
ATOM 19165 C C . ALA C 1 587 ? 234.124 235.267 232.983 1.00 0.84 193 ALA C C 1
ATOM 19166 O O . ALA C 1 587 ? 234.589 235.186 234.121 1.00 0.84 193 ALA C O 1
ATOM 19173 N N . LYS C 1 588 ? 233.985 236.436 232.351 1.00 0.81 194 LYS C N 1
ATOM 19174 C CA . LYS C 1 588 ? 234.427 237.643 233.017 1.00 0.81 194 LYS C CA 1
ATOM 19175 C C . LYS C 1 588 ? 233.599 237.855 234.273 1.00 0.81 194 LYS C C 1
ATOM 19176 O O . LYS C 1 588 ? 234.142 238.085 235.356 1.00 0.81 194 LYS C O 1
ATOM 19195 N N . ARG C 1 589 ? 232.275 237.723 234.136 1.00 0.84 195 ARG C N 1
ATOM 19196 C CA . ARG C 1 589 ? 231.361 237.917 235.254 1.00 0.84 195 ARG C CA 1
ATOM 19197 C C . ARG C 1 589 ? 231.663 236.982 236.427 1.00 0.84 195 ARG C C 1
ATOM 19198 O O . ARG C 1 589 ? 231.521 237.379 237.589 1.00 0.84 195 ARG C O 1
ATOM 19219 N N . SER C 1 590 ? 232.092 235.751 236.121 1.00 0.84 196 SER C N 1
ATOM 19220 C CA . SER C 1 590 ? 232.417 234.746 237.129 1.00 0.84 196 SER C CA 1
ATOM 19221 C C . SER C 1 590 ? 233.836 234.854 237.689 1.00 0.84 196 SER C C 1
ATOM 19222 O O . SER C 1 590 ? 234.211 234.071 238.567 1.00 0.84 196 SER C O 1
ATOM 19230 N N . GLY C 1 591 ? 234.647 235.792 237.185 1.00 0.73 197 GLY C N 1
ATOM 19231 C CA . GLY C 1 591 ? 236.013 235.918 237.679 1.00 0.73 197 GLY C CA 1
ATOM 19232 C C . GLY C 1 591 ? 237.070 235.021 237.029 1.00 0.73 197 GLY C C 1
ATOM 19233 O O . GLY C 1 591 ? 238.102 234.750 237.647 1.00 0.73 197 GLY C O 1
ATOM 19237 N N . GLU C 1 592 ? 236.838 234.478 235.829 1.00 0.76 198 GLU C N 1
ATOM 19238 C CA . GLU C 1 592 ? 237.877 233.687 235.148 1.00 0.76 198 GLU C CA 1
ATOM 19239 C C . GLU C 1 592 ? 239.223 234.426 235.130 1.00 0.76 198 GLU C C 1
ATOM 19240 O O . GLU C 1 592 ? 239.286 235.630 234.877 1.00 0.76 198 GLU C O 1
ATOM 19252 N N . GLN C 1 593 ? 240.306 233.700 235.405 1.00 0.74 199 GLN C N 1
ATOM 19253 C CA . GLN C 1 593 ? 241.628 234.297 235.575 1.00 0.74 199 GLN C CA 1
ATOM 19254 C C . GLN C 1 593 ? 242.135 234.925 234.263 1.00 0.74 199 GLN C C 1
ATOM 19255 O O . GLN C 1 593 ? 242.032 234.310 233.197 1.00 0.74 199 GLN C O 1
ATOM 19269 N N . PRO C 1 594 ? 242.653 236.160 234.313 1.00 0.77 200 PRO C N 1
ATOM 19270 C CA . PRO C 1 594 ? 242.914 236.967 233.128 1.00 0.77 200 PRO C CA 1
ATOM 19271 C C . PRO C 1 594 ? 244.086 236.439 232.315 1.00 0.77 200 PRO C C 1
ATOM 19272 O O . PRO C 1 594 ? 244.980 235.794 232.863 1.00 0.77 200 PRO C O 1
ATOM 19283 N N . PHE C 1 595 ? 244.163 236.777 231.026 1.00 0.80 201 PHE C N 1
ATOM 19284 C CA . PHE C 1 595 ? 245.421 236.555 230.349 1.00 0.80 201 PHE C CA 1
ATOM 19285 C C . PHE C 1 595 ? 246.502 237.445 230.896 1.00 0.80 201 PHE C C 1
ATOM 19286 O O . PHE C 1 595 ? 246.284 238.634 231.120 1.00 0.80 201 PHE C O 1
ATOM 19303 N N . SER C 1 596 ? 247.678 236.880 231.092 1.00 0.83 202 SER C N 1
ATOM 19304 C CA . SER C 1 596 ? 248.800 237.656 231.542 1.00 0.83 202 SER C CA 1
ATOM 19305 C C . SER C 1 596 ? 250.068 237.135 230.936 1.00 0.83 202 SER C C 1
ATOM 19306 O O . SER C 1 596 ? 250.161 235.969 230.533 1.00 0.83 202 SER C O 1
ATOM 19314 N N . VAL C 1 597 ? 251.079 238.004 230.943 1.00 0.80 203 VAL C N 1
ATOM 19315 C CA . VAL C 1 597 ? 252.389 237.693 230.371 1.00 0.80 203 VAL C CA 1
ATOM 19316 C C . VAL C 1 597 ? 253.069 236.546 231.099 1.00 0.80 203 VAL C C 1
ATOM 19317 O O . VAL C 1 597 ? 253.920 235.855 230.545 1.00 0.80 203 VAL C O 1
ATOM 19330 N N . ALA C 1 598 ? 252.640 236.294 232.317 1.00 0.77 204 ALA C N 1
ATOM 19331 C CA . ALA C 1 598 ? 253.172 235.226 233.130 1.00 0.77 204 ALA C CA 1
ATOM 19332 C C . ALA C 1 598 ? 253.009 233.868 232.457 1.00 0.77 204 ALA C C 1
ATOM 19333 O O . ALA C 1 598 ? 253.811 232.967 232.683 1.00 0.77 204 ALA C O 1
ATOM 19340 N N . MET C 1 599 ? 251.955 233.699 231.641 1.00 0.78 205 MET C N 1
ATOM 19341 C CA . MET C 1 599 ? 251.729 232.401 231.010 1.00 0.78 205 MET C CA 1
ATOM 19342 C C . MET C 1 599 ? 252.452 232.299 229.674 1.00 0.78 205 MET C C 1
ATOM 19343 O O . MET C 1 599 ? 252.450 231.252 229.027 1.00 0.78 205 MET C O 1
ATOM 19357 N N . LEU C 1 600 ? 253.046 233.406 229.254 1.00 0.76 206 LEU C N 1
ATOM 19358 C CA . LEU C 1 600 ? 253.724 233.518 227.981 1.00 0.76 206 LEU C CA 1
ATOM 19359 C C . LEU C 1 600 ? 255.234 233.474 228.188 1.00 0.76 206 LEU C C 1
ATOM 19360 O O . LEU C 1 600 ? 255.990 233.066 227.304 1.00 0.76 206 LEU C O 1
ATOM 19376 N N . LYS C 1 601 ? 255.679 233.888 229.381 1.00 0.71 207 LYS C N 1
ATOM 19377 C CA . LYS C 1 601 ? 257.098 233.982 229.715 1.00 0.71 207 LYS C CA 1
ATOM 19378 C C . LYS C 1 601 ? 257.698 232.614 230.023 1.00 0.71 207 LYS C C 1
ATOM 19379 O O . LYS C 1 601 ? 258.054 232.316 231.163 1.00 0.71 207 LYS C O 1
ATOM 19398 N N . GLY C 1 602 ? 257.811 231.787 229.002 1.00 0.67 208 GLY C N 1
ATOM 19399 C CA . GLY C 1 602 ? 258.406 230.471 229.200 1.00 0.67 208 GLY C CA 1
ATOM 19400 C C . GLY C 1 602 ? 259.898 230.688 229.378 1.00 0.67 208 GLY C C 1
ATOM 19401 O O . GLY C 1 602 ? 260.470 231.562 228.735 1.00 0.67 208 GLY C O 1
ATOM 19405 N N . THR C 1 603 ? 260.580 229.820 230.113 1.00 0.70 209 THR C N 1
ATOM 19406 C CA . THR C 1 603 ? 262.020 230.005 230.286 1.00 0.70 209 THR C CA 1
ATOM 19407 C C . THR C 1 603 ? 262.782 229.590 229.032 1.00 0.70 209 THR C C 1
ATOM 19408 O O . THR C 1 603 ? 263.960 229.905 228.851 1.00 0.70 209 THR C O 1
ATOM 19419 N N . ASP C 1 604 ? 262.081 228.868 228.178 1.00 0.70 210 ASP C N 1
ATOM 19420 C CA . ASP C 1 604 ? 262.545 228.369 226.912 1.00 0.70 210 ASP C CA 1
ATOM 19421 C C . ASP C 1 604 ? 261.770 228.997 225.743 1.00 0.70 210 ASP C C 1
ATOM 19422 O O . ASP C 1 604 ? 261.757 228.447 224.634 1.00 0.70 210 ASP C O 1
ATOM 19431 N N . GLU C 1 605 ? 261.119 230.143 225.956 1.00 0.69 211 GLU C N 1
ATOM 19432 C CA . GLU C 1 605 ? 260.247 230.780 224.975 1.00 0.69 211 GLU C CA 1
ATOM 19433 C C . GLU C 1 605 ? 260.434 232.296 224.920 1.00 0.69 211 GLU 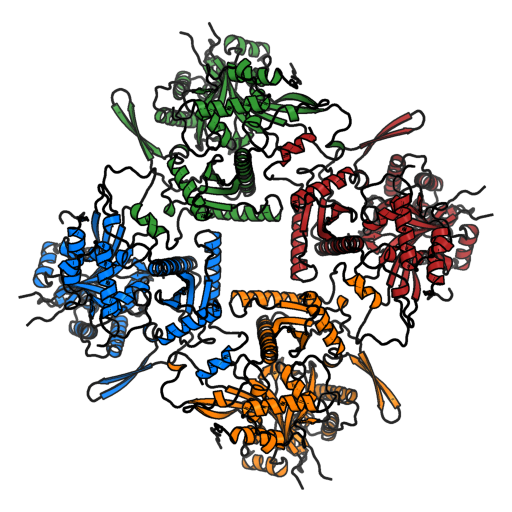C C 1
ATOM 19434 O O . GLU C 1 605 ? 260.353 232.981 225.934 1.00 0.69 211 GLU C O 1
ATOM 19446 N N . THR C 1 606 ? 260.581 232.847 223.720 1.00 0.75 212 THR C N 1
ATOM 19447 C CA . THR C 1 606 ? 260.659 234.284 223.509 1.00 0.75 212 THR C CA 1
ATOM 19448 C C . THR C 1 606 ? 259.717 234.667 222.398 1.00 0.75 212 THR C C 1
ATOM 19449 O O . THR C 1 606 ? 259.193 233.802 221.701 1.00 0.75 212 THR C O 1
ATOM 19460 N N . LEU C 1 607 ? 259.492 235.959 222.219 1.00 0.82 213 LEU C N 1
ATOM 19461 C CA . LEU C 1 607 ? 258.694 236.356 221.061 1.00 0.82 213 LEU C CA 1
ATOM 19462 C C . LEU C 1 607 ? 259.521 236.965 219.957 1.00 0.82 213 LEU C C 1
ATOM 19463 O O . LEU C 1 607 ? 260.652 237.394 220.175 1.00 0.82 213 LEU C O 1
ATOM 19479 N N . ALA C 1 608 ? 258.947 236.962 218.760 1.00 0.83 214 ALA C N 1
ATOM 19480 C CA . ALA C 1 608 ? 259.546 237.590 217.576 1.00 0.83 214 ALA C CA 1
ATOM 19481 C C . ALA C 1 608 ? 258.416 238.052 216.673 1.00 0.83 214 ALA C C 1
ATOM 19482 O O . ALA C 1 608 ? 257.292 237.569 216.812 1.00 0.83 214 ALA C O 1
ATOM 19489 N N . ALA C 1 609 ? 258.687 238.985 215.760 1.00 0.84 215 ALA C N 1
ATOM 19490 C CA . ALA C 1 609 ? 257.594 239.444 214.899 1.00 0.84 215 ALA C CA 1
ATOM 19491 C C . ALA C 1 609 ? 258.019 239.745 213.481 1.00 0.84 215 ALA C C 1
ATOM 19492 O O . ALA C 1 609 ? 259.190 239.984 213.185 1.00 0.84 215 ALA C O 1
ATOM 19499 N N . ARG C 1 610 ? 257.029 239.715 212.604 1.00 0.87 216 ARG C N 1
ATOM 19500 C CA . ARG C 1 610 ? 257.249 240.051 211.211 1.00 0.87 216 ARG C CA 1
ATOM 19501 C C . ARG C 1 610 ? 256.249 241.063 210.702 1.00 0.87 216 ARG C C 1
ATOM 19502 O O . ARG C 1 610 ? 255.055 241.017 211.013 1.00 0.87 216 ARG C O 1
ATOM 19523 N N . LEU C 1 611 ? 256.742 241.973 209.883 1.00 0.87 217 LEU C N 1
ATOM 19524 C CA . LEU C 1 611 ? 255.892 242.956 209.252 1.00 0.87 217 LEU C CA 1
ATOM 19525 C C . LEU C 1 611 ? 255.667 242.546 207.804 1.00 0.87 217 LEU C C 1
ATOM 19526 O O . LEU C 1 611 ? 256.612 242.473 207.012 1.00 0.87 217 LEU C O 1
ATOM 19542 N N . ASN C 1 612 ? 254.416 242.225 207.496 1.00 0.87 218 ASN C N 1
ATOM 19543 C CA . ASN C 1 612 ? 253.998 241.770 206.179 1.00 0.87 218 ASN C CA 1
ATOM 19544 C C . ASN C 1 612 ? 253.520 242.941 205.340 1.00 0.87 218 ASN C C 1
ATOM 19545 O O . ASN C 1 612 ? 252.453 243.504 205.587 1.00 0.87 218 ASN C O 1
ATOM 19556 N N . PHE C 1 613 ? 254.125 243.185 204.176 1.00 0.86 219 PHE C N 1
ATOM 19557 C CA . PHE C 1 613 ? 253.728 244.265 203.247 1.00 0.86 219 PHE C CA 1
ATOM 19558 C C . PHE C 1 613 ? 252.907 243.825 202.023 1.00 0.86 219 PHE C C 1
ATOM 19559 O O . PHE C 1 613 ? 252.869 244.510 201.004 1.00 0.86 219 PHE C O 1
ATOM 19576 N N . THR C 1 614 ? 252.276 242.664 202.065 1.00 0.79 220 THR C N 1
ATOM 19577 C CA . THR C 1 614 ? 251.603 242.076 200.901 1.00 0.79 220 THR C CA 1
ATOM 19578 C C . THR C 1 614 ? 250.412 242.898 200.439 1.00 0.79 220 THR C C 1
ATOM 19579 O O . THR C 1 614 ? 249.612 243.356 201.248 1.00 0.79 220 THR C O 1
ATOM 19590 N N . GLY C 1 615 ? 250.238 243.022 199.127 1.00 0.77 221 GLY C N 1
ATOM 19591 C CA . GLY C 1 615 ? 249.144 243.770 198.510 1.00 0.77 221 GLY C CA 1
ATOM 19592 C C . GLY C 1 615 ? 247.801 243.036 198.418 1.00 0.77 221 GLY C C 1
ATOM 19593 O O . GLY C 1 615 ? 247.257 242.956 197.317 1.00 0.77 221 GLY C O 1
ATOM 19597 N N . LYS C 1 616 ? 247.259 242.502 199.527 1.00 0.83 222 LYS C N 1
ATOM 19598 C CA . LYS C 1 616 ? 245.924 241.852 199.572 1.00 0.83 222 LYS C CA 1
ATOM 19599 C C . LYS C 1 616 ? 245.108 242.194 200.838 1.00 0.83 222 LYS C C 1
ATOM 19600 O O . LYS C 1 616 ? 245.697 242.356 201.907 1.00 0.83 222 LYS C O 1
ATOM 19619 N N . PRO C 1 617 ? 243.768 242.302 200.744 1.00 0.84 223 PRO C N 1
ATOM 19620 C CA . PRO C 1 617 ? 242.884 242.700 201.845 1.00 0.84 223 PRO C CA 1
ATOM 19621 C C . PRO C 1 617 ? 242.560 241.567 202.822 1.00 0.84 223 PRO C C 1
ATOM 19622 O O . PRO C 1 617 ? 242.780 240.401 202.507 1.00 0.84 223 PRO C O 1
ATOM 19633 N N . MET C 1 618 ? 241.978 241.893 203.980 1.00 0.90 224 MET C N 1
ATOM 19634 C CA . MET C 1 618 ? 241.452 240.901 204.907 1.00 0.90 224 MET C CA 1
ATOM 19635 C C . MET C 1 618 ? 239.960 240.905 204.808 1.00 0.90 224 MET C C 1
ATOM 19636 O O . MET C 1 618 ? 239.380 241.852 204.297 1.00 0.90 224 MET C O 1
ATOM 19650 N N . HIS C 1 619 ? 239.310 239.867 205.287 1.00 0.91 225 HIS C N 1
ATOM 19651 C CA . HIS C 1 619 ? 237.861 239.924 205.278 1.00 0.91 225 HIS C CA 1
ATOM 19652 C C . HIS C 1 619 ? 237.337 239.774 206.684 1.00 0.91 225 HIS C C 1
ATOM 19653 O O . HIS C 1 619 ? 237.973 239.129 207.528 1.00 0.91 225 HIS C O 1
ATOM 19667 N N . ASP C 1 620 ? 236.193 240.402 206.936 1.00 0.89 226 ASP C N 1
ATOM 19668 C CA . ASP C 1 620 ? 235.562 240.363 208.240 1.00 0.89 226 ASP C CA 1
ATOM 19669 C C . ASP C 1 620 ? 234.699 239.120 208.376 1.00 0.89 226 ASP C C 1
ATOM 19670 O O . ASP C 1 620 ? 234.741 238.209 207.537 1.00 0.89 226 ASP C O 1
ATOM 19679 N N . SER C 1 621 ? 233.923 239.076 209.454 1.00 0.86 227 SER C N 1
ATOM 19680 C CA . SER C 1 621 ? 233.121 237.932 209.809 1.00 0.86 227 SER C CA 1
ATOM 19681 C C . SER C 1 621 ? 232.011 237.577 208.826 1.00 0.86 227 SER C C 1
ATOM 19682 O O . SER C 1 621 ? 231.453 236.490 208.929 1.00 0.86 227 SER C O 1
ATOM 19690 N N . LEU C 1 622 ? 231.637 238.491 207.917 1.00 0.89 228 LEU C N 1
ATOM 19691 C CA . LEU C 1 622 ? 230.630 238.113 206.943 1.00 0.89 228 LEU C CA 1
ATOM 19692 C C . LEU C 1 622 ? 231.178 238.180 205.528 1.00 0.89 228 LEU C C 1
ATOM 19693 O O . LEU C 1 622 ? 230.419 238.253 204.561 1.00 0.89 228 LEU C O 1
ATOM 19709 N N . GLY C 1 623 ? 232.509 238.120 205.404 1.00 0.87 229 GLY C N 1
ATOM 19710 C CA . GLY C 1 623 ? 233.136 238.123 204.087 1.00 0.87 229 GLY C CA 1
ATOM 19711 C C . GLY C 1 623 ? 233.329 239.487 203.411 1.00 0.87 229 GLY C C 1
ATOM 19712 O O . GLY C 1 623 ? 233.534 239.539 202.198 1.00 0.87 229 GLY C O 1
ATOM 19716 N N . TYR C 1 624 ? 233.281 240.590 204.166 1.00 0.90 230 TYR C N 1
ATOM 19717 C CA . TYR C 1 624 ? 233.444 241.897 203.539 1.00 0.90 230 TYR C CA 1
ATOM 19718 C C . TYR C 1 624 ? 234.894 242.349 203.693 1.00 0.90 230 TYR C C 1
ATOM 19719 O O . TYR C 1 624 ? 235.516 242.052 204.711 1.00 0.90 230 TYR C O 1
ATOM 19737 N N . PRO C 1 625 ? 235.477 243.077 202.724 1.00 0.93 231 PRO C N 1
ATOM 19738 C CA . PRO C 1 625 ? 236.880 243.486 202.704 1.00 0.93 231 PRO C CA 1
ATOM 19739 C C . PRO C 1 625 ? 237.259 244.501 203.775 1.00 0.93 231 PRO C C 1
ATOM 19740 O O . PRO C 1 625 ? 236.469 245.378 204.119 1.00 0.93 231 PRO C O 1
ATOM 19751 N N . ILE C 1 626 ? 238.507 244.382 204.229 1.00 0.94 232 ILE C N 1
ATOM 19752 C CA . ILE C 1 626 ? 239.154 245.277 205.178 1.00 0.94 232 ILE C CA 1
ATOM 19753 C C . ILE C 1 626 ? 240.459 245.818 204.584 1.00 0.94 232 ILE C C 1
ATOM 19754 O O . ILE C 1 626 ? 241.372 245.045 204.249 1.00 0.94 232 ILE C O 1
ATOM 19770 N N . ARG C 1 627 ? 240.581 247.141 204.529 1.00 0.93 233 ARG C N 1
ATOM 19771 C CA . ARG C 1 627 ? 241.801 247.763 204.023 1.00 0.93 233 ARG C CA 1
ATOM 19772 C C . ARG C 1 627 ? 242.914 247.746 205.045 1.00 0.93 233 ARG C C 1
ATOM 19773 O O . ARG C 1 627 ? 242.712 248.104 206.205 1.00 0.93 233 ARG C O 1
ATOM 19794 N N . SER C 1 628 ? 244.095 247.342 204.610 1.00 0.94 234 SER C N 1
ATOM 19795 C CA . SER C 1 628 ? 245.295 247.503 205.410 1.00 0.94 234 SER C CA 1
ATOM 19796 C C . SER C 1 628 ? 246.485 247.552 204.494 1.00 0.94 234 SER C C 1
ATOM 19797 O O . SER C 1 628 ? 246.391 247.153 203.331 1.00 0.94 234 SER C O 1
ATOM 19805 N N . ASP C 1 629 ? 247.588 248.101 204.972 1.00 0.92 235 ASP C N 1
ATOM 19806 C CA . ASP C 1 629 ? 248.829 248.046 204.227 1.00 0.92 235 ASP C CA 1
ATOM 19807 C C . ASP C 1 629 ? 249.790 247.027 204.795 1.00 0.92 235 ASP C C 1
ATOM 19808 O O . ASP C 1 629 ? 250.571 246.431 204.054 1.00 0.92 235 ASP C O 1
ATOM 19817 N N . ILE C 1 630 ? 249.780 246.905 206.130 1.00 0.92 236 ILE C N 1
ATOM 19818 C CA . ILE C 1 630 ? 250.744 246.074 206.823 1.00 0.92 236 ILE C CA 1
ATOM 19819 C C . ILE C 1 630 ? 250.090 245.136 207.829 1.00 0.92 236 ILE C C 1
ATOM 19820 O O . ILE C 1 630 ? 249.303 245.566 208.683 1.00 0.92 236 ILE C O 1
ATOM 19836 N N . LEU C 1 631 ? 250.452 243.867 207.778 1.00 0.91 237 LEU C N 1
ATOM 19837 C CA . LEU C 1 631 ? 249.946 242.962 208.804 1.00 0.91 237 LEU C CA 1
ATOM 19838 C C . LEU C 1 631 ? 251.076 242.677 209.769 1.00 0.91 237 LEU C C 1
ATOM 19839 O O . LEU C 1 631 ? 252.154 242.226 209.363 1.00 0.91 237 LEU C O 1
ATOM 19855 N N . VAL C 1 632 ? 250.849 242.957 211.051 1.00 0.90 238 VAL C N 1
ATOM 19856 C CA . VAL C 1 632 ? 251.906 242.710 212.018 1.00 0.90 238 VAL C CA 1
ATOM 19857 C C . VAL C 1 632 ? 251.603 241.417 212.737 1.00 0.90 238 VAL C C 1
ATOM 19858 O O . VAL C 1 632 ? 250.622 241.319 213.481 1.00 0.90 238 VAL C O 1
ATOM 19871 N N . SER C 1 633 ? 252.478 240.435 212.530 1.00 0.89 239 SER C N 1
ATOM 19872 C CA . SER C 1 633 ? 252.274 239.096 213.080 1.00 0.89 239 SER C CA 1
ATOM 19873 C C . SER C 1 633 ? 253.264 238.784 214.192 1.00 0.89 239 SER C C 1
ATOM 19874 O O . SER C 1 633 ? 254.487 238.848 214.001 1.00 0.89 239 SER C O 1
ATOM 19882 N N . LEU C 1 634 ? 252.727 238.510 215.386 1.00 0.87 240 LEU C N 1
ATOM 19883 C CA . LEU C 1 634 ? 253.573 238.229 216.549 1.00 0.87 240 LEU C CA 1
ATOM 19884 C C . LEU C 1 634 ? 253.575 236.732 216.822 1.00 0.87 240 LEU C C 1
ATOM 19885 O O . LEU C 1 634 ? 252.506 236.128 217.031 1.00 0.87 240 LEU C O 1
ATOM 19901 N N . ASN C 1 635 ? 254.783 236.143 216.792 1.00 0.82 241 ASN C N 1
ATOM 19902 C CA . ASN C 1 635 ? 254.992 234.705 216.949 1.00 0.82 241 ASN C CA 1
ATOM 19903 C C . ASN C 1 635 ? 255.734 234.269 218.225 1.00 0.82 241 ASN C C 1
ATOM 19904 O O . ASN C 1 635 ? 256.579 234.992 218.768 1.00 0.82 241 ASN C O 1
ATOM 19915 N N . ARG C 1 636 ? 255.463 233.029 218.644 1.00 0.76 242 ARG C N 1
ATOM 19916 C CA . ARG C 1 636 ? 256.106 232.372 219.787 1.00 0.76 242 ARG C CA 1
ATOM 19917 C C . ARG C 1 636 ? 257.265 231.487 219.371 1.00 0.76 242 ARG C C 1
ATOM 19918 O O . ARG C 1 636 ? 257.070 230.462 218.715 1.00 0.76 242 ARG C O 1
ATOM 19939 N N . VAL C 1 637 ? 258.465 231.859 219.768 1.00 0.73 243 VAL C N 1
ATOM 19940 C CA . VAL C 1 637 ? 259.645 231.128 219.354 1.00 0.73 243 VAL C CA 1
ATOM 19941 C C . VAL C 1 637 ? 260.237 230.311 220.498 1.00 0.73 243 VAL C C 1
ATOM 19942 O O . VAL C 1 637 ? 260.606 230.854 221.539 1.00 0.73 243 VAL C O 1
ATOM 19955 N N . LYS C 1 638 ? 260.356 229.002 220.313 1.00 0.70 244 LYS C N 1
ATOM 19956 C CA . LYS C 1 638 ? 260.919 228.193 221.386 1.00 0.70 244 LYS C CA 1
ATOM 19957 C C . LYS C 1 638 ? 262.274 227.628 221.056 1.00 0.70 244 LYS C C 1
ATOM 19958 O O . LYS C 1 638 ? 262.612 227.414 219.890 1.00 0.70 244 LYS C O 1
ATOM 19977 N N . LYS C 1 639 ? 263.035 227.362 222.115 1.00 0.70 245 LYS C N 1
ATOM 19978 C CA . LYS C 1 639 ? 264.340 226.741 221.972 1.00 0.70 245 LYS C CA 1
ATOM 19979 C C . LYS C 1 639 ? 264.147 225.322 221.435 1.00 0.70 245 LYS C C 1
ATOM 19980 O O . LYS C 1 639 ? 263.276 224.601 221.929 1.00 0.70 245 LYS C O 1
ATOM 19999 N N . PRO C 1 640 ? 265.008 224.825 220.529 1.00 0.67 246 PRO C N 1
ATOM 20000 C CA . PRO C 1 640 ? 264.894 223.526 219.865 1.00 0.67 246 PRO C CA 1
ATOM 20001 C C . PRO C 1 640 ? 265.275 222.321 220.722 1.00 0.67 246 PRO C C 1
ATOM 20002 O O . PRO C 1 640 ? 266.214 221.589 220.408 1.00 0.67 246 PRO C O 1
ATOM 20013 N N . GLY C 1 641 ? 264.537 222.144 221.801 1.00 0.65 247 GLY C N 1
ATOM 20014 C CA . GLY C 1 641 ? 264.668 221.032 222.717 1.00 0.65 247 GLY C CA 1
ATOM 20015 C C . GLY C 1 641 ? 263.387 220.230 222.599 1.00 0.65 247 GLY C C 1
ATOM 20016 O O . GLY C 1 641 ? 262.853 220.052 221.501 1.00 0.65 247 GLY C O 1
ATOM 20020 N N . GLN C 1 642 ? 262.889 219.713 223.713 1.00 0.65 248 GLN C N 1
ATOM 20021 C CA . GLN C 1 642 ? 261.657 218.956 223.633 1.00 0.65 248 GLN C CA 1
ATOM 20022 C C . GLN C 1 642 ? 260.505 219.938 223.550 1.00 0.65 248 GLN C C 1
ATOM 20023 O O . GLN C 1 642 ? 260.432 220.888 224.326 1.00 0.65 248 GLN C O 1
ATOM 20037 N N . GLN C 1 643 ? 259.600 219.712 222.614 1.00 0.56 249 GLN C N 1
ATOM 20038 C CA . GLN C 1 643 ? 258.448 220.582 222.448 1.00 0.56 249 GLN C CA 1
ATOM 20039 C C . GLN C 1 643 ? 257.197 219.728 222.429 1.00 0.56 249 GLN C C 1
ATOM 20040 O O . GLN C 1 643 ? 257.232 218.579 222.005 1.00 0.56 249 GLN C O 1
ATOM 20054 N N . GLU C 1 644 ? 256.072 220.298 222.843 1.00 0.52 250 GLU C N 1
ATOM 20055 C CA . GLU C 1 644 ? 254.805 219.567 222.863 1.00 0.52 250 GLU C CA 1
ATOM 20056 C C . GLU C 1 644 ? 254.411 219.111 221.464 1.00 0.52 250 GLU C C 1
ATOM 20057 O O . GLU C 1 644 ? 253.857 218.023 221.272 1.00 0.52 250 GLU C O 1
ATOM 20069 N N . ASN C 1 645 ? 254.815 219.900 220.477 1.00 0.49 251 ASN C N 1
ATOM 20070 C CA . ASN C 1 645 ? 254.511 219.664 219.082 1.00 0.49 251 ASN C CA 1
ATOM 20071 C C . ASN C 1 645 ? 255.246 218.470 218.494 1.00 0.49 251 ASN C C 1
ATOM 20072 O O . ASN C 1 645 ? 255.011 218.098 217.351 1.00 0.49 251 ASN C O 1
ATOM 20083 N N . GLU C 1 646 ? 256.042 217.761 219.291 1.00 0.45 252 GLU C N 1
ATOM 20084 C CA . GLU C 1 646 ? 256.654 216.553 218.768 1.00 0.45 252 GLU C CA 1
ATOM 20085 C C . GLU C 1 646 ? 255.560 215.536 218.409 1.00 0.45 252 GLU C C 1
ATOM 20086 O O . GLU C 1 646 ? 255.792 214.606 217.625 1.00 0.45 252 GLU C O 1
ATOM 20098 N N . PHE C 1 647 ? 254.357 215.713 218.980 1.00 0.44 253 PHE C N 1
ATOM 20099 C CA . PHE C 1 647 ? 253.262 214.799 218.705 1.00 0.44 253 PHE C CA 1
ATOM 20100 C C . PHE C 1 647 ? 252.228 215.375 217.730 1.00 0.44 253 PHE C C 1
ATOM 20101 O O . PHE C 1 647 ? 251.195 214.743 217.513 1.00 0.44 253 PHE C O 1
ATOM 20118 N N . TYR C 1 648 ? 252.467 216.579 217.188 1.00 0.40 254 TYR C N 1
ATOM 20119 C CA . TYR C 1 648 ? 251.469 217.211 216.322 1.00 0.40 254 TYR C CA 1
ATOM 20120 C C . TYR C 1 648 ? 251.977 218.315 215.397 1.00 0.40 254 TYR C C 1
ATOM 20121 O O . TYR C 1 648 ? 252.995 218.948 215.647 1.00 0.40 254 TYR C O 1
ATOM 20139 N N . GLU C 1 649 ? 251.226 218.597 214.337 1.00 0.42 255 GLU C N 1
ATOM 20140 C CA . GLU C 1 649 ? 251.550 219.745 213.506 1.00 0.42 255 GLU C CA 1
ATOM 20141 C C . GLU C 1 649 ? 251.230 220.976 214.323 1.00 0.42 255 GLU C C 1
ATOM 20142 O O . GLU C 1 649 ? 250.190 221.022 214.969 1.00 0.42 255 GLU C O 1
ATOM 20154 N N . ALA C 1 650 ? 252.072 222.001 214.273 1.00 0.41 256 ALA C N 1
ATOM 20155 C CA . ALA C 1 650 ? 251.877 223.147 215.150 1.00 0.41 256 ALA C CA 1
ATOM 20156 C C . ALA C 1 650 ? 252.298 224.444 214.484 1.00 0.41 256 ALA C C 1
ATOM 20157 O O . ALA C 1 650 ? 253.123 224.449 213.572 1.00 0.41 256 ALA C O 1
ATOM 20164 N N . GLU C 1 651 ? 251.722 225.540 214.968 1.00 0.51 257 GLU C N 1
ATOM 20165 C CA . GLU C 1 651 ? 252.039 226.877 214.496 1.00 0.51 257 GLU C CA 1
ATOM 20166 C C . GLU C 1 651 ? 252.355 227.763 215.688 1.00 0.51 257 GLU C C 1
ATOM 20167 O O . GLU C 1 651 ? 251.897 227.500 216.802 1.00 0.51 257 GLU C O 1
ATOM 20179 N N . ASP C 1 652 ? 253.147 228.806 215.444 1.00 0.55 258 ASP C N 1
ATOM 20180 C CA . ASP C 1 652 ? 253.557 229.762 216.466 1.00 0.55 258 ASP C CA 1
ATOM 20181 C C . ASP C 1 652 ? 252.825 231.108 216.524 1.00 0.55 258 ASP C C 1
ATOM 20182 O O . ASP C 1 652 ? 253.217 231.991 217.281 1.00 0.55 258 ASP C O 1
ATOM 20191 N N . LYS C 1 653 ? 251.749 231.294 215.781 1.00 0.69 259 LYS C N 1
ATOM 20192 C CA . LYS C 1 653 ? 251.096 232.606 215.823 1.00 0.69 259 LYS C CA 1
ATOM 20193 C C . LYS C 1 653 ? 250.410 232.859 217.163 1.00 0.69 259 LYS C C 1
ATOM 20194 O O . LYS C 1 653 ? 249.638 232.016 217.638 1.00 0.69 259 LYS C O 1
ATOM 20213 N N . LEU C 1 654 ? 250.650 234.039 217.753 1.00 0.80 260 LEU C N 1
ATOM 20214 C CA . LEU C 1 654 ? 250.005 234.418 219.008 1.00 0.80 260 LEU C CA 1
ATOM 20215 C C . LEU C 1 654 ? 248.863 235.373 218.723 1.00 0.80 260 LEU C C 1
ATOM 20216 O O . LEU C 1 654 ? 247.735 235.165 219.192 1.00 0.80 260 LEU C O 1
ATOM 20232 N N . ASN C 1 655 ? 249.173 236.423 217.957 1.00 0.88 261 ASN C N 1
ATOM 20233 C CA . ASN C 1 655 ? 248.164 237.419 217.594 1.00 0.88 261 ASN C CA 1
ATOM 20234 C C . ASN C 1 655 ? 248.562 238.232 216.358 1.00 0.88 261 ASN C C 1
ATOM 20235 O O . ASN C 1 655 ? 249.654 238.056 215.792 1.00 0.88 261 ASN C O 1
ATOM 20246 N N . GLN C 1 656 ? 247.658 239.128 215.944 1.00 0.90 262 GLN C N 1
ATOM 20247 C CA . GLN C 1 656 ? 247.905 239.991 214.793 1.00 0.90 262 GLN C CA 1
ATOM 20248 C C . GLN C 1 656 ? 247.169 241.328 214.804 1.00 0.90 262 GLN C C 1
ATOM 20249 O O . GLN C 1 656 ? 245.975 241.402 215.102 1.00 0.90 262 GLN C O 1
ATOM 20263 N N . VAL C 1 657 ? 247.863 242.389 214.415 1.00 0.94 263 VAL C N 1
ATOM 20264 C CA . VAL C 1 657 ? 247.183 243.680 214.267 1.00 0.94 263 VAL C CA 1
ATOM 20265 C C . VAL C 1 657 ? 247.342 244.162 212.829 1.00 0.94 263 VAL C C 1
ATOM 20266 O O . VAL C 1 657 ? 248.432 244.142 212.256 1.00 0.94 263 VAL C O 1
ATOM 20279 N N . SER C 1 658 ? 246.214 244.522 212.239 1.00 0.94 264 SER C N 1
ATOM 20280 C CA . SER C 1 658 ? 246.173 244.956 210.852 1.00 0.94 264 SER C CA 1
ATOM 20281 C C . SER C 1 658 ? 246.077 246.464 210.780 1.00 0.94 264 SER C C 1
ATOM 20282 O O . SER C 1 658 ? 245.126 247.061 211.314 1.00 0.94 264 SER C O 1
ATOM 20290 N N . CYS C 1 659 ? 247.093 247.081 210.156 1.00 0.95 265 CYS C N 1
ATOM 20291 C CA . CYS C 1 659 ? 247.127 248.535 210.066 1.00 0.95 265 CYS C CA 1
ATOM 20292 C C . CYS C 1 659 ? 247.174 249.085 208.648 1.00 0.95 265 CYS C C 1
ATOM 20293 O O . CYS C 1 659 ? 247.807 248.531 207.740 1.00 0.95 265 CYS C O 1
ATOM 20301 N N . PHE C 1 660 ? 246.554 250.236 208.512 1.00 0.94 266 PHE C N 1
ATOM 20302 C CA . PHE C 1 660 ? 246.529 251.056 207.314 1.00 0.94 266 PHE C CA 1
ATOM 20303 C C . PHE C 1 660 ? 247.382 252.297 207.525 1.00 0.94 266 PHE C C 1
ATOM 20304 O O . PHE C 1 660 ? 247.398 252.846 208.627 1.00 0.94 266 PHE C O 1
ATOM 20321 N N . VAL C 1 661 ? 248.153 252.714 206.512 1.00 0.93 267 VAL C N 1
ATOM 20322 C CA . VAL C 1 661 ? 248.935 253.929 206.704 1.00 0.93 267 VAL C CA 1
ATOM 20323 C C . VAL C 1 661 ? 248.294 255.100 205.975 1.00 0.93 267 VAL C C 1
ATOM 20324 O O . VAL C 1 661 ? 248.259 255.155 204.749 1.00 0.93 267 VAL C O 1
ATOM 20337 N N . ASN C 1 662 ? 247.826 256.059 206.754 1.00 0.92 268 ASN C N 1
ATOM 20338 C CA . ASN C 1 662 ? 247.119 257.205 206.219 1.00 0.92 268 ASN C CA 1
ATOM 20339 C C . ASN C 1 662 ? 248.069 258.377 206.067 1.00 0.92 268 ASN C C 1
ATOM 20340 O O . ASN C 1 662 ? 249.237 258.275 206.453 1.00 0.92 268 ASN C O 1
ATOM 20351 N N . LEU C 1 663 ? 247.542 259.492 205.544 1.00 0.92 269 LEU C N 1
ATOM 20352 C CA . LEU C 1 663 ? 248.254 260.759 205.394 1.00 0.92 269 LEU C CA 1
ATOM 20353 C C . LEU C 1 663 ? 247.294 261.929 205.633 1.00 0.92 269 LEU C C 1
ATOM 20354 O O . LEU C 1 663 ? 246.304 262.055 204.922 1.00 0.92 269 LEU C O 1
ATOM 20370 N N . GLU C 1 664 ? 247.579 262.785 206.606 1.00 0.90 270 GLU C N 1
ATOM 20371 C CA . GLU C 1 664 ? 246.747 263.958 206.885 1.00 0.90 270 GLU C CA 1
ATOM 20372 C C . GLU C 1 664 ? 247.404 265.198 206.294 1.00 0.90 270 GLU C C 1
ATOM 20373 O O . GLU C 1 664 ? 248.583 265.446 206.516 1.00 0.90 270 GLU C O 1
ATOM 20385 N N . TYR C 1 665 ? 246.675 265.971 205.512 1.00 0.88 271 TYR C N 1
ATOM 20386 C CA . TYR C 1 665 ? 247.272 267.160 204.907 1.00 0.88 271 TYR C CA 1
ATOM 20387 C C . TYR C 1 665 ? 247.119 268.328 205.849 1.00 0.88 271 TYR C C 1
ATOM 20388 O O . TYR C 1 665 ? 245.999 268.709 206.221 1.00 0.88 271 TYR C O 1
ATOM 20406 N N . THR C 1 666 ? 248.267 268.869 206.263 1.00 0.79 272 THR C N 1
ATOM 20407 C CA . THR C 1 666 ? 248.332 269.938 207.251 1.00 0.79 272 THR C CA 1
ATOM 20408 C C . THR C 1 666 ? 249.210 271.098 206.768 1.00 0.79 272 THR C C 1
ATOM 20409 O O . THR C 1 666 ? 250.383 271.171 207.153 1.00 0.79 272 THR C O 1
ATOM 20420 N N . PRO C 1 667 ? 248.713 271.971 205.875 1.00 0.62 273 PRO C N 1
ATOM 20421 C CA . PRO C 1 667 ? 249.432 273.081 205.280 1.00 0.62 273 PRO C CA 1
ATOM 20422 C C . PRO C 1 667 ? 249.817 274.072 206.364 1.00 0.62 273 PRO C C 1
ATOM 20423 O O . PRO C 1 667 ? 249.120 274.175 207.376 1.00 0.62 273 PRO C O 1
ATOM 20434 N N . GLN C 1 668 ? 250.892 274.822 206.143 1.00 0.58 274 GLN C N 1
ATOM 20435 C CA . GLN C 1 668 ? 251.313 275.850 207.090 1.00 0.58 274 GLN C CA 1
ATOM 20436 C C . GLN C 1 668 ? 251.441 277.236 206.408 1.00 0.58 274 GLN C C 1
ATOM 20437 O O . GLN C 1 668 ? 252.573 277.632 206.127 1.00 0.58 274 GLN C O 1
ATOM 20451 N N . PRO C 1 669 ? 250.319 278.009 206.126 1.00 0.45 275 PRO C N 1
ATOM 20452 C CA . PRO C 1 669 ? 250.292 279.285 205.385 1.00 0.45 275 PRO C CA 1
ATOM 20453 C C . PRO C 1 669 ? 251.337 280.301 205.882 1.00 0.45 275 PRO C C 1
ATOM 20454 O O . PRO C 1 669 ? 251.498 281.378 205.301 1.00 0.45 275 PRO C O 1
ATOM 20465 N N . GLN C 1 682 ? 259.842 274.680 206.904 1.00 0.61 288 GLN C N 1
ATOM 20466 C CA . GLN C 1 682 ? 258.491 274.262 207.255 1.00 0.61 288 GLN C CA 1
ATOM 20467 C C . GLN C 1 682 ? 258.488 272.723 207.370 1.00 0.61 288 GLN C C 1
ATOM 20468 O O . GLN C 1 682 ? 259.515 272.077 207.093 1.00 0.61 288 GLN C O 1
ATOM 20482 N N . LEU C 1 683 ? 257.321 272.132 207.749 1.00 0.71 289 LEU C N 1
ATOM 20483 C CA . LEU C 1 683 ? 257.095 270.683 207.830 1.00 0.71 289 LEU C CA 1
ATOM 20484 C C . LEU C 1 683 ? 256.738 270.139 206.461 1.00 0.71 289 LEU C C 1
ATOM 20485 O O . LEU C 1 683 ? 256.198 270.881 205.643 1.00 0.71 289 LEU C O 1
ATOM 20501 N N . PRO C 1 684 ? 257.052 268.880 206.161 1.00 0.82 290 PRO C N 1
ATOM 20502 C CA . PRO C 1 684 ? 256.536 268.194 205.017 1.00 0.82 290 PRO C CA 1
ATOM 20503 C C . PRO C 1 684 ? 255.009 268.271 205.200 1.00 0.82 290 PRO C C 1
ATOM 20504 O O . PRO C 1 684 ? 254.543 267.932 206.287 1.00 0.82 290 PRO C O 1
ATOM 20515 N N . PRO C 1 685 ? 254.214 268.679 204.201 1.00 0.87 291 PRO C N 1
ATOM 20516 C CA . PRO C 1 685 ? 252.755 268.822 204.256 1.00 0.87 291 PRO C CA 1
ATOM 20517 C C . PRO C 1 685 ? 251.902 267.612 204.672 1.00 0.87 291 PRO C C 1
ATOM 20518 O O . PRO C 1 685 ? 250.768 267.815 205.109 1.00 0.87 291 PRO C O 1
ATOM 20529 N N . LEU C 1 686 ? 252.377 266.374 204.514 1.00 0.90 292 LEU C N 1
ATOM 20530 C CA . LEU C 1 686 ? 251.547 265.241 204.922 1.00 0.90 292 LEU C CA 1
ATOM 20531 C C . LEU C 1 686 ? 252.038 264.539 206.187 1.00 0.90 292 LEU C C 1
ATOM 20532 O O . LEU C 1 686 ? 253.190 264.111 206.287 1.00 0.90 292 LEU C O 1
ATOM 20548 N N . THR C 1 687 ? 251.137 264.430 207.160 1.00 0.90 293 THR C N 1
ATOM 20549 C CA . THR C 1 687 ? 251.422 263.801 208.434 1.00 0.90 293 THR C CA 1
ATOM 20550 C C . THR C 1 687 ? 250.850 262.388 208.427 1.00 0.90 293 THR C C 1
ATOM 20551 O O . THR C 1 687 ? 249.638 262.218 208.429 1.00 0.90 293 THR C O 1
ATOM 20562 N N . PRO C 1 688 ? 251.660 261.347 208.440 1.00 0.91 294 PRO C N 1
ATOM 20563 C CA . PRO C 1 688 ? 251.211 259.989 208.330 1.00 0.91 294 PRO C CA 1
ATOM 20564 C C . PRO C 1 688 ? 250.537 259.534 209.592 1.00 0.91 294 PRO C C 1
ATOM 20565 O O . PRO C 1 688 ? 250.740 260.122 210.656 1.00 0.91 294 PRO C O 1
ATOM 20576 N N . ALA C 1 689 ? 249.750 258.483 209.468 1.00 0.92 295 ALA C N 1
ATOM 20577 C CA . ALA C 1 689 ? 249.142 257.876 210.639 1.00 0.92 295 ALA C CA 1
ATOM 20578 C C . ALA C 1 689 ? 249.018 256.378 210.515 1.00 0.92 295 ALA C C 1
ATOM 20579 O O . ALA C 1 689 ? 248.743 255.833 209.450 1.00 0.92 295 ALA C O 1
ATOM 20586 N N . ILE C 1 690 ? 249.149 255.708 211.640 1.00 0.94 296 ILE C N 1
ATOM 20587 C CA . ILE C 1 690 ? 248.984 254.272 211.674 1.00 0.94 296 ILE C CA 1
ATOM 20588 C C . ILE C 1 690 ? 247.612 254.003 212.208 1.00 0.94 296 ILE C C 1
ATOM 20589 O O . ILE C 1 690 ? 247.350 254.231 213.391 1.00 0.94 296 ILE C O 1
ATOM 20605 N N . VAL C 1 691 ? 246.755 253.482 211.355 1.00 0.95 297 VAL C N 1
ATOM 20606 C CA . VAL C 1 691 ? 245.380 253.290 211.713 1.00 0.95 297 VAL C CA 1
ATOM 20607 C C . VAL C 1 691 ? 245.093 251.827 211.926 1.00 0.95 297 VAL C C 1
ATOM 20608 O O . VAL C 1 691 ? 245.249 251.015 211.013 1.00 0.95 297 VAL C O 1
ATOM 20621 N N . ILE C 1 692 ? 244.632 251.477 213.108 1.00 0.95 298 ILE C N 1
ATOM 20622 C CA . ILE C 1 692 ? 244.312 250.085 213.314 1.00 0.95 298 ILE C CA 1
ATOM 20623 C C . ILE C 1 692 ? 242.951 249.828 212.717 1.00 0.95 298 ILE C C 1
ATOM 20624 O O . ILE C 1 692 ? 241.955 250.459 213.097 1.00 0.95 298 ILE C O 1
ATOM 20640 N N . THR C 1 693 ? 242.897 248.872 211.789 1.00 0.95 299 THR C N 1
ATOM 20641 C CA . THR C 1 693 ? 241.637 248.577 211.122 1.00 0.95 299 THR C CA 1
ATOM 20642 C C . THR C 1 693 ? 241.078 247.282 211.674 1.00 0.95 299 THR C C 1
ATOM 20643 O O . THR C 1 693 ? 239.867 247.057 211.631 1.00 0.95 299 THR C O 1
ATOM 20654 N N . ASP C 1 694 ? 241.955 246.466 212.262 1.00 0.94 300 ASP C N 1
ATOM 20655 C CA . ASP C 1 694 ? 241.512 245.237 212.915 1.00 0.94 300 ASP C CA 1
ATOM 20656 C C . ASP C 1 694 ? 242.532 244.737 213.946 1.00 0.94 300 ASP C C 1
ATOM 20657 O O . ASP C 1 694 ? 243.736 244.991 213.834 1.00 0.94 300 ASP C O 1
ATOM 20666 N N . VAL C 1 695 ? 242.017 244.068 214.971 1.00 0.93 301 VAL C N 1
ATOM 20667 C CA . VAL C 1 695 ? 242.811 243.419 216.022 1.00 0.93 301 VAL C CA 1
ATOM 20668 C C . VAL C 1 695 ? 242.327 241.988 216.190 1.00 0.93 301 VAL C C 1
ATOM 20669 O O . VAL C 1 695 ? 241.168 241.759 216.552 1.00 0.93 301 VAL C O 1
ATOM 20682 N N . ARG C 1 696 ? 243.219 241.022 216.010 1.00 0.87 302 ARG C N 1
ATOM 20683 C CA . ARG C 1 696 ? 242.815 239.635 216.151 1.00 0.87 302 ARG C CA 1
ATOM 20684 C C . ARG C 1 696 ? 243.764 238.829 217.009 1.00 0.87 302 ARG C C 1
ATOM 20685 O O . ARG C 1 696 ? 244.950 239.136 217.136 1.00 0.87 302 ARG C O 1
ATOM 20706 N N . GLN C 1 697 ? 243.238 237.761 217.571 1.00 0.80 303 GLN C N 1
ATOM 20707 C CA . GLN C 1 697 ? 244.042 236.808 218.302 1.00 0.80 303 GLN C CA 1
ATOM 20708 C C . GLN C 1 697 ? 244.301 235.685 217.339 1.00 0.80 303 GLN C C 1
ATOM 20709 O O . GLN C 1 697 ? 243.571 235.548 216.358 1.00 0.80 303 GLN C O 1
ATOM 20723 N N . ALA C 1 698 ? 245.314 234.872 217.594 1.00 0.73 304 ALA C N 1
ATOM 20724 C CA . ALA C 1 698 ? 245.532 233.726 216.719 1.00 0.73 304 ALA C CA 1
ATOM 20725 C C . ALA C 1 698 ? 244.335 232.812 216.803 1.00 0.73 304 ALA C C 1
ATOM 20726 O O . ALA C 1 698 ? 243.684 232.729 217.842 1.00 0.73 304 ALA C O 1
ATOM 20733 N N . GLU C 1 699 ? 244.103 232.065 215.733 1.00 0.68 305 GLU C N 1
ATOM 20734 C CA . GLU C 1 699 ? 242.973 231.152 215.562 1.00 0.68 305 GLU C CA 1
ATOM 20735 C C . GLU C 1 699 ? 242.957 230.034 216.592 1.00 0.68 305 GLU C C 1
ATOM 20736 O O . GLU C 1 699 ? 241.952 229.347 216.776 1.00 0.68 305 GLU C O 1
ATOM 20748 N N . TRP C 1 700 ? 244.090 229.827 217.228 1.00 0.64 306 TRP C N 1
ATOM 20749 C CA . TRP C 1 700 ? 244.260 228.828 218.248 1.00 0.64 306 TRP C CA 1
ATOM 20750 C C . TRP C 1 700 ? 243.553 229.197 219.541 1.00 0.64 306 TRP C C 1
ATOM 20751 O O . TRP C 1 700 ? 243.221 228.318 220.326 1.00 0.64 306 TRP C O 1
ATOM 20772 N N . LEU C 1 701 ? 243.354 230.500 219.772 1.00 0.67 307 LEU C N 1
ATOM 20773 C CA . LEU C 1 701 ? 242.763 230.994 221.002 1.00 0.67 307 LEU C CA 1
ATOM 20774 C C . LEU C 1 701 ? 241.310 231.353 220.841 1.00 0.67 307 LEU C C 1
ATOM 20775 O O . LEU C 1 701 ? 240.964 232.277 220.111 1.00 0.67 307 LEU C O 1
ATOM 20791 N N . LYS C 1 702 ? 240.450 230.632 221.548 1.00 0.60 308 LYS C N 1
ATOM 20792 C CA . LYS C 1 702 ? 239.029 230.885 221.394 1.00 0.60 308 LYS C CA 1
ATOM 20793 C C . LYS C 1 702 ? 238.540 232.179 222.069 1.00 0.60 308 LYS C C 1
ATOM 20794 O O . LYS C 1 702 ? 237.612 232.818 221.570 1.00 0.60 308 LYS C O 1
ATOM 20813 N N . ALA C 1 703 ? 239.169 232.554 223.187 1.00 0.66 309 ALA C N 1
ATOM 20814 C CA . ALA C 1 703 ? 238.791 233.717 223.999 1.00 0.66 309 ALA C CA 1
ATOM 20815 C C . ALA C 1 703 ? 239.139 235.076 223.387 1.00 0.66 309 ALA C C 1
ATOM 20816 O O . ALA C 1 703 ? 240.195 235.267 222.780 1.00 0.66 309 ALA C O 1
ATOM 20823 N N . ASN C 1 704 ? 238.286 236.058 223.681 1.00 0.77 310 ASN C N 1
ATOM 20824 C CA . ASN C 1 704 ? 238.523 237.448 223.272 1.00 0.77 310 ASN C CA 1
ATOM 20825 C C . ASN C 1 704 ? 238.263 238.386 224.455 1.00 0.77 310 ASN C C 1
ATOM 20826 O O . ASN C 1 704 ? 237.113 238.656 224.804 1.00 0.77 310 ASN C O 1
ATOM 20837 N N . THR C 1 705 ? 239.333 238.841 225.099 1.00 0.84 311 THR C N 1
ATOM 20838 C CA . THR C 1 705 ? 239.242 239.627 226.323 1.00 0.84 311 THR C CA 1
ATOM 20839 C C . THR C 1 705 ? 240.021 240.933 226.213 1.00 0.84 311 THR C C 1
ATOM 20840 O O . THR C 1 705 ? 240.792 241.131 225.267 1.00 0.84 311 THR C O 1
ATOM 20851 N N . MET C 1 706 ? 239.832 241.824 227.197 1.00 0.89 312 MET C N 1
ATOM 20852 C CA . MET C 1 706 ? 240.531 243.110 227.224 1.00 0.89 312 MET C CA 1
ATOM 20853 C C . MET C 1 706 ? 242.035 242.952 227.298 1.00 0.89 312 MET C C 1
ATOM 20854 O O . MET C 1 706 ? 242.775 243.684 226.637 1.00 0.89 312 MET C O 1
ATOM 20868 N N . GLU C 1 707 ? 242.491 241.980 228.073 1.00 0.90 313 GLU C N 1
ATOM 20869 C CA . GLU C 1 707 ? 243.919 241.788 228.237 1.00 0.90 313 GLU C CA 1
ATOM 20870 C C . GLU C 1 707 ? 244.526 241.335 226.930 1.00 0.90 313 GLU C C 1
ATOM 20871 O O . GLU C 1 707 ? 245.549 241.861 226.491 1.00 0.90 313 GLU C O 1
ATOM 20883 N N . LEU C 1 708 ? 243.836 240.434 226.246 1.00 0.88 314 LEU C N 1
ATOM 20884 C CA . LEU C 1 708 ? 244.338 239.939 224.985 1.00 0.88 314 LEU C CA 1
ATOM 20885 C C . LEU C 1 708 ? 244.377 241.024 223.917 1.00 0.88 314 LEU C C 1
ATOM 20886 O O . LEU C 1 708 ? 245.302 241.065 223.091 1.00 0.88 314 LEU C O 1
ATOM 20902 N N . TYR C 1 709 ? 243.351 241.884 223.918 1.00 0.92 315 TYR C N 1
ATOM 20903 C CA . TYR C 1 709 ? 243.255 242.968 222.953 1.00 0.92 315 TYR C CA 1
ATOM 20904 C C . TYR C 1 709 ? 244.424 243.928 223.140 1.00 0.92 315 TYR C C 1
ATOM 20905 O O . TYR C 1 709 ? 245.118 244.266 222.178 1.00 0.92 315 TYR C O 1
ATOM 20923 N N . LEU C 1 710 ? 244.649 244.335 224.397 1.00 0.93 316 LEU C N 1
ATOM 20924 C CA . LEU C 1 710 ? 245.718 245.260 224.751 1.00 0.93 316 LEU C CA 1
ATOM 20925 C C . LEU C 1 710 ? 247.090 244.722 224.479 1.00 0.93 316 LEU C C 1
ATOM 20926 O O . LEU C 1 710 ? 247.990 245.448 224.062 1.00 0.93 316 LEU C O 1
ATOM 20942 N N . PHE C 1 711 ? 247.301 243.446 224.752 1.00 0.90 317 PHE C N 1
ATOM 20943 C CA . PHE C 1 711 ? 248.606 242.892 224.470 1.00 0.90 317 PHE C CA 1
ATOM 20944 C C . PHE C 1 711 ? 248.841 242.976 222.959 1.00 0.90 317 PHE C C 1
ATOM 20945 O O . PHE C 1 711 ? 249.888 243.441 222.494 1.00 0.90 317 PHE C O 1
ATOM 20962 N N . ALA C 1 712 ? 247.837 242.567 222.164 1.00 0.90 318 ALA C N 1
ATOM 20963 C CA . ALA C 1 712 ? 247.947 242.586 220.708 1.00 0.90 318 ALA C CA 1
ATOM 20964 C C . ALA C 1 712 ? 248.179 243.992 220.165 1.00 0.90 318 ALA C C 1
ATOM 20965 O O . ALA C 1 712 ? 248.940 244.164 219.227 1.00 0.90 318 ALA C O 1
ATOM 20972 N N . LEU C 1 713 ? 247.633 245.030 220.795 1.00 0.89 319 LEU C N 1
ATOM 20973 C CA . LEU C 1 713 ? 247.802 246.399 220.284 1.00 0.89 319 LEU C CA 1
ATOM 20974 C C . LEU C 1 713 ? 249.261 246.847 220.217 1.00 0.89 319 LEU C C 1
ATOM 20975 O O . LEU C 1 713 ? 249.594 247.780 219.464 1.00 0.89 319 LEU C O 1
ATOM 20991 N N . SER C 1 714 ? 250.145 246.199 220.982 1.00 0.87 320 SER C N 1
ATOM 20992 C CA . SER C 1 714 ? 251.551 246.601 220.981 1.00 0.87 320 SER C CA 1
ATOM 20993 C C . SER C 1 714 ? 252.178 246.306 219.608 1.00 0.87 320 SER C C 1
ATOM 20994 O O . SER C 1 714 ? 253.229 246.857 219.246 1.00 0.87 320 SER C O 1
ATOM 21002 N N . ASN C 1 715 ? 251.486 245.474 218.820 1.00 0.85 321 ASN C N 1
ATOM 21003 C CA . ASN C 1 715 ? 251.907 245.130 217.485 1.00 0.85 321 ASN C CA 1
ATOM 21004 C C . ASN C 1 715 ? 251.794 246.337 216.584 1.00 0.85 321 ASN C C 1
ATOM 21005 O O . ASN C 1 715 ? 252.581 246.482 215.653 1.00 0.85 321 ASN C O 1
ATOM 21016 N N . ALA C 1 716 ? 250.807 247.215 216.820 1.00 0.87 322 ALA C N 1
ATOM 21017 C CA . ALA C 1 716 ? 250.719 248.376 215.965 1.00 0.87 322 ALA C CA 1
ATOM 21018 C C . ALA C 1 716 ? 251.858 249.284 216.315 1.00 0.87 322 ALA C C 1
ATOM 21019 O O . ALA C 1 716 ? 252.520 249.829 215.457 1.00 0.87 322 ALA C O 1
ATOM 21026 N N . PHE C 1 717 ? 252.178 249.373 217.598 1.00 0.87 323 PHE C N 1
ATOM 21027 C CA . PHE C 1 717 ? 253.242 250.295 217.996 1.00 0.87 323 PHE C CA 1
ATOM 21028 C C . PHE C 1 717 ? 254.541 250.006 217.262 1.00 0.87 323 PHE C C 1
ATOM 21029 O O . PHE C 1 717 ? 255.203 250.899 216.725 1.00 0.87 323 PHE C O 1
ATOM 21046 N N . ARG C 1 718 ? 254.889 248.735 217.211 1.00 0.82 324 ARG C N 1
ATOM 21047 C CA . ARG C 1 718 ? 256.145 248.310 216.615 1.00 0.82 324 ARG C CA 1
ATOM 21048 C C . ARG C 1 718 ? 256.215 248.417 215.090 1.00 0.82 324 ARG C C 1
ATOM 21049 O O . ARG C 1 718 ? 257.290 248.234 214.511 1.00 0.82 324 ARG C O 1
ATOM 21070 N N . VAL C 1 719 ? 255.090 248.719 214.425 1.00 0.84 325 VAL C N 1
ATOM 21071 C CA . VAL C 1 719 ? 255.085 248.792 212.963 1.00 0.84 325 VAL C CA 1
ATOM 21072 C C . VAL C 1 719 ? 255.921 249.977 212.523 1.00 0.84 325 VAL C C 1
ATOM 21073 O O . VAL C 1 719 ? 256.306 250.077 211.361 1.00 0.84 325 VAL C O 1
ATOM 21086 N N . THR C 1 720 ? 256.159 250.921 213.442 1.00 0.81 326 THR C N 1
ATOM 21087 C CA . THR C 1 720 ? 256.912 252.102 213.094 1.00 0.81 326 THR C CA 1
ATOM 21088 C C . THR C 1 720 ? 258.361 251.982 213.473 1.00 0.81 326 THR C C 1
ATOM 21089 O O . THR C 1 720 ? 259.071 252.984 213.526 1.00 0.81 326 THR C O 1
ATOM 21100 N N . ALA C 1 721 ? 258.813 250.775 213.813 1.00 0.71 327 ALA C N 1
ATOM 21101 C CA . ALA C 1 721 ? 260.224 250.657 214.107 1.00 0.71 327 ALA C CA 1
ATOM 21102 C C . ALA C 1 721 ? 260.975 251.123 212.872 1.00 0.71 327 ALA C C 1
ATOM 21103 O O . ALA C 1 721 ? 260.596 250.778 211.742 1.00 0.71 327 ALA C O 1
ATOM 21110 N N . ASN C 1 722 ? 262.041 251.879 213.093 1.00 0.71 328 ASN C N 1
ATOM 21111 C CA . ASN C 1 722 ? 262.857 252.411 212.020 1.00 0.71 328 ASN C CA 1
ATOM 21112 C C . ASN C 1 722 ? 261.972 253.171 211.025 1.00 0.71 328 ASN C C 1
ATOM 21113 O O . ASN C 1 722 ? 261.323 254.148 211.392 1.00 0.71 328 ASN C O 1
ATOM 21124 N N . GLN C 1 723 ? 261.994 252.773 209.759 1.00 0.72 329 GLN C N 1
ATOM 21125 C CA . GLN C 1 723 ? 261.182 253.414 208.734 1.00 0.72 329 GLN C CA 1
ATOM 21126 C C . GLN C 1 723 ? 260.381 252.348 208.028 1.00 0.72 329 GLN C C 1
ATOM 21127 O O . GLN C 1 723 ? 259.950 252.530 206.893 1.00 0.72 329 GLN C O 1
ATOM 21141 N N . SER C 1 724 ? 260.165 251.228 208.712 1.00 0.75 330 SER C N 1
ATOM 21142 C CA . SER C 1 724 ? 259.492 250.092 208.098 1.00 0.75 330 SER C CA 1
ATOM 21143 C C . SER C 1 724 ? 258.084 250.449 207.656 1.00 0.75 330 SER C C 1
ATOM 21144 O O . SER C 1 724 ? 257.654 250.129 206.549 1.00 0.75 330 SER C O 1
ATOM 21152 N N . TRP C 1 725 ? 257.393 251.239 208.449 1.00 0.85 331 TRP C N 1
ATOM 21153 C CA . TRP C 1 725 ? 256.025 251.620 208.147 1.00 0.85 331 TRP C CA 1
ATOM 21154 C C . TRP C 1 725 ? 255.892 252.337 206.803 1.00 0.85 331 TRP C C 1
ATOM 21155 O O . TRP C 1 725 ? 254.839 252.282 206.167 1.00 0.85 331 TRP C O 1
ATOM 21176 N N . ALA C 1 726 ? 256.967 252.993 206.344 1.00 0.86 332 ALA C N 1
ATOM 21177 C CA . ALA C 1 726 ? 256.916 253.813 205.145 1.00 0.86 332 ALA C CA 1
ATOM 21178 C C . ALA C 1 726 ? 257.004 252.990 203.883 1.00 0.86 332 ALA C C 1
ATOM 21179 O O . ALA C 1 726 ? 256.843 253.514 202.783 1.00 0.86 332 ALA C O 1
ATOM 21186 N N . ARG C 1 727 ? 257.197 251.682 204.016 1.00 0.83 333 ARG C N 1
ATOM 21187 C CA . ARG C 1 727 ? 257.260 250.836 202.832 1.00 0.83 333 ARG C CA 1
ATOM 21188 C C . ARG C 1 727 ? 255.890 250.804 202.168 1.00 0.83 333 ARG C C 1
ATOM 21189 O O . ARG C 1 727 ? 255.765 250.512 200.983 1.00 0.83 333 ARG C O 1
ATOM 21210 N N . SER C 1 728 ? 254.854 251.144 202.938 1.00 0.87 334 SER C N 1
ATOM 21211 C CA . SER C 1 728 ? 253.478 251.172 202.473 1.00 0.87 334 SER C CA 1
ATOM 21212 C C . SER C 1 728 ? 253.264 252.272 201.443 1.00 0.87 334 SER C C 1
ATOM 21213 O O . SER C 1 728 ? 252.264 252.285 200.723 1.00 0.87 334 SER C O 1
ATOM 21221 N N . LEU C 1 729 ? 254.198 253.216 201.387 1.00 0.89 335 LEU C N 1
ATOM 21222 C CA . LEU C 1 729 ? 254.098 254.337 200.491 1.00 0.89 335 LEU C CA 1
ATOM 21223 C C . LEU C 1 729 ? 254.802 254.066 199.161 1.00 0.89 335 LEU C C 1
ATOM 21224 O O . LEU C 1 729 ? 254.760 254.900 198.263 1.00 0.89 335 LEU C O 1
ATOM 21240 N N . LEU C 1 730 ? 255.440 252.896 199.020 1.00 0.85 336 LEU C N 1
ATOM 21241 C CA . LEU C 1 730 ? 256.125 252.579 197.768 1.00 0.85 336 LEU C CA 1
ATOM 21242 C C . LEU C 1 730 ? 255.163 252.388 196.597 1.00 0.85 336 LEU C C 1
ATOM 21243 O O . LEU C 1 730 ? 254.139 251.724 196.758 1.00 0.85 336 LEU C O 1
ATOM 21259 N N . PRO C 1 731 ? 255.632 252.672 195.377 1.00 0.81 337 PRO C N 1
ATOM 21260 C CA . PRO C 1 731 ? 255.078 252.057 194.185 1.00 0.81 337 PRO C CA 1
ATOM 21261 C C . PRO C 1 731 ? 255.348 250.552 194.167 1.00 0.81 337 PRO C C 1
ATOM 21262 O O . PRO C 1 731 ? 256.290 250.071 194.787 1.00 0.81 337 PRO C O 1
ATOM 21273 N N . GLN C 1 732 ? 254.553 249.821 193.385 1.00 0.78 338 GLN C N 1
ATOM 21274 C CA . GLN C 1 732 ? 254.619 248.364 193.186 1.00 0.78 338 GLN C CA 1
ATOM 21275 C C . GLN C 1 732 ? 254.422 247.991 191.700 1.00 0.78 338 GLN C C 1
ATOM 21276 O O . GLN C 1 732 ? 254.027 248.831 190.890 1.00 0.78 338 GLN C O 1
ATOM 21290 N N . LEU C 1 733 ? 254.771 246.752 191.330 1.00 0.77 339 LEU C N 1
ATOM 21291 C CA . LEU C 1 733 ? 254.987 246.273 189.954 1.00 0.77 339 LEU C CA 1
ATOM 21292 C C . LEU C 1 733 ? 253.902 246.649 188.927 1.00 0.77 339 LEU C C 1
ATOM 21293 O O . LEU C 1 733 ? 252.730 246.310 189.082 1.00 0.77 339 LEU C O 1
ATOM 21309 N N . GLY C 1 734 ? 254.330 247.217 187.794 1.00 0.71 340 GLY C N 1
ATOM 21310 C CA . GLY C 1 734 ? 253.653 247.146 186.489 1.00 0.71 340 GLY C CA 1
ATOM 21311 C C . GLY C 1 734 ? 252.298 247.852 186.314 1.00 0.71 340 GLY C C 1
ATOM 21312 O O . GLY C 1 734 ? 251.828 247.966 185.178 1.00 0.71 340 GLY C O 1
ATOM 21316 N N . LYS C 1 735 ? 251.661 248.332 187.383 1.00 0.75 341 LYS C N 1
ATOM 21317 C CA . LYS C 1 735 ? 250.323 248.952 187.372 1.00 0.75 341 LYS C CA 1
ATOM 21318 C C . LYS C 1 735 ? 250.276 250.202 186.485 1.00 0.75 341 LYS C C 1
ATOM 21319 O O . LYS C 1 735 ? 250.976 251.175 186.749 1.00 0.75 341 LYS C O 1
ATOM 21338 N N . VAL C 1 736 ? 249.436 250.178 185.444 1.00 0.68 342 VAL C N 1
ATOM 21339 C CA . VAL C 1 736 ? 249.344 251.245 184.426 1.00 0.68 342 VAL C CA 1
ATOM 21340 C C . VAL C 1 736 ? 248.658 252.503 184.972 1.00 0.68 342 VAL C C 1
ATOM 21341 O O . VAL C 1 736 ? 249.193 253.599 184.840 1.00 0.68 342 VAL C O 1
ATOM 21354 N N . LYS C 1 737 ? 247.502 252.341 185.628 1.00 0.77 343 LYS C N 1
ATOM 21355 C CA . LYS C 1 737 ? 246.781 253.398 186.362 1.00 0.77 343 LYS C CA 1
ATOM 21356 C C . LYS C 1 737 ? 246.142 252.795 187.611 1.00 0.77 343 LYS C C 1
ATOM 21357 O O . LYS C 1 737 ? 245.135 252.094 187.523 1.00 0.77 343 LYS C O 1
ATOM 21376 N N . ASP C 1 738 ? 246.705 253.021 188.798 1.00 0.85 344 ASP C N 1
ATOM 21377 C CA . ASP C 1 738 ? 246.124 252.521 190.053 1.00 0.85 344 ASP C CA 1
ATOM 21378 C C . ASP C 1 738 ? 246.291 253.504 191.226 1.00 0.85 344 ASP C C 1
ATOM 21379 O O . ASP C 1 738 ? 247.131 254.399 191.208 1.00 0.85 344 ASP C O 1
ATOM 21388 N N . MET C 1 739 ? 245.441 253.365 192.241 1.00 0.89 345 MET C N 1
ATOM 21389 C CA . MET C 1 739 ? 245.086 254.438 193.171 1.00 0.89 345 MET C CA 1
ATOM 21390 C C . MET C 1 739 ? 246.080 254.815 194.282 1.00 0.89 345 MET C C 1
ATOM 21391 O O . MET C 1 739 ? 245.952 255.954 194.726 1.00 0.89 345 MET C O 1
ATOM 21405 N N . ARG C 1 740 ? 247.043 254.000 194.768 1.00 0.88 346 ARG C N 1
ATOM 21406 C CA . ARG C 1 740 ? 247.731 254.385 195.996 1.00 0.88 346 ARG C CA 1
ATOM 21407 C C . ARG C 1 740 ? 249.094 254.946 195.651 1.00 0.88 346 ARG C C 1
ATOM 21408 O O . ARG C 1 740 ? 249.955 255.085 196.519 1.00 0.88 346 ARG C O 1
ATOM 21429 N N . ASP C 1 741 ? 249.297 255.218 194.368 1.00 0.91 347 ASP C N 1
ATOM 21430 C CA . ASP C 1 741 ? 250.557 255.710 193.856 1.00 0.91 347 ASP C CA 1
ATOM 21431 C C . ASP C 1 741 ? 251.019 256.990 194.522 1.00 0.91 347 ASP C C 1
ATOM 21432 O O . ASP C 1 741 ? 250.349 258.022 194.456 1.00 0.91 347 ASP C O 1
ATOM 21441 N N . ILE C 1 742 ? 252.219 256.928 195.101 1.00 0.92 348 ILE C N 1
ATOM 21442 C CA . ILE C 1 742 ? 252.840 258.054 195.776 1.00 0.92 348 ILE C CA 1
ATOM 21443 C C . ILE C 1 742 ? 253.054 259.188 194.830 1.00 0.92 348 ILE C C 1
ATOM 21444 O O . ILE C 1 742 ? 253.139 260.324 195.249 1.00 0.92 348 ILE C O 1
ATOM 21460 N N . GLY C 1 743 ? 253.127 258.914 193.549 1.00 0.92 349 GLY C N 1
ATOM 21461 C CA . GLY C 1 743 ? 253.359 259.972 192.593 1.00 0.92 349 GLY C CA 1
ATOM 21462 C C . GLY C 1 743 ? 252.253 261.009 192.594 1.00 0.92 349 GLY C C 1
ATOM 21463 O O . GLY C 1 743 ? 252.439 262.131 192.122 1.00 0.92 349 GLY C O 1
ATOM 21467 N N . ALA C 1 744 ? 251.095 260.675 193.169 1.00 0.93 350 ALA C N 1
ATOM 21468 C CA . ALA C 1 744 ? 249.983 261.604 193.249 1.00 0.93 350 ALA C CA 1
ATOM 21469 C C . ALA C 1 744 ? 250.322 262.759 194.171 1.00 0.93 350 ALA C C 1
ATOM 21470 O O . ALA C 1 744 ? 249.739 263.835 194.083 1.00 0.93 350 ALA C O 1
ATOM 21477 N N . ILE C 1 745 ? 251.299 262.531 195.042 1.00 0.92 351 ILE C N 1
ATOM 21478 C CA . ILE C 1 745 ? 251.743 263.439 196.081 1.00 0.92 351 ILE C CA 1
ATOM 21479 C C . ILE C 1 745 ? 252.339 264.683 195.436 1.00 0.92 351 ILE C C 1
ATOM 21480 O O . ILE C 1 745 ? 252.378 265.754 196.049 1.00 0.92 351 ILE C O 1
ATOM 21496 N N . GLY C 1 746 ? 252.772 264.544 194.173 1.00 0.91 352 GLY C N 1
ATOM 21497 C CA . GLY C 1 746 ? 253.368 265.622 193.411 1.00 0.91 352 GLY C CA 1
ATOM 21498 C C . GLY C 1 746 ? 252.341 266.694 193.099 1.00 0.91 352 GLY C C 1
ATOM 21499 O O . GLY C 1 746 ? 252.693 267.809 192.714 1.00 0.91 352 GLY C O 1
ATOM 21503 N N . TYR C 1 747 ? 251.051 266.382 193.259 1.00 0.91 353 TYR C N 1
ATOM 21504 C CA . TYR C 1 747 ? 250.041 267.374 192.993 1.00 0.91 353 TYR C CA 1
ATOM 21505 C C . TYR C 1 747 ? 249.917 268.344 194.162 1.00 0.91 353 TYR C C 1
ATOM 21506 O O . TYR C 1 747 ? 249.420 269.456 193.985 1.00 0.91 353 TYR C O 1
ATOM 21524 N N . LEU C 1 748 ? 250.304 267.913 195.378 1.00 0.88 354 LEU C N 1
ATOM 21525 C CA . LEU C 1 748 ? 250.218 268.788 196.541 1.00 0.88 354 LEU C CA 1
ATOM 21526 C C . LEU C 1 748 ? 251.560 269.475 196.765 1.00 0.88 354 LEU C C 1
ATOM 21527 O O . LEU C 1 748 ? 251.628 270.560 197.348 1.00 0.88 354 LEU C O 1
ATOM 21543 N N . SER C 1 749 ? 252.632 268.834 196.298 1.00 0.86 355 SER C N 1
ATOM 21544 C CA . SER C 1 749 ? 253.977 269.362 196.440 1.00 0.86 355 SER C CA 1
ATOM 21545 C C . SER C 1 749 ? 254.160 270.452 195.402 1.00 0.86 355 SER C C 1
ATOM 21546 O O . SER C 1 749 ? 253.306 270.665 194.537 1.00 0.86 355 SER C O 1
ATOM 21554 N N . ARG C 1 750 ? 255.308 271.122 195.458 1.00 0.81 356 ARG C N 1
ATOM 21555 C CA . ARG C 1 750 ? 255.655 272.194 194.528 1.00 0.81 356 ARG C CA 1
ATOM 21556 C C . ARG C 1 750 ? 255.488 271.825 193.052 1.00 0.81 356 ARG C C 1
ATOM 21557 O O . ARG C 1 750 ? 255.292 272.705 192.214 1.00 0.81 356 ARG C O 1
ATOM 21578 N N . LEU C 1 751 ? 255.623 270.550 192.718 1.00 0.82 357 LEU C N 1
ATOM 21579 C CA . LEU C 1 751 ? 255.539 270.130 191.331 1.00 0.82 357 LEU C CA 1
ATOM 21580 C C . LEU C 1 751 ? 254.188 270.397 190.699 1.00 0.82 357 LEU C C 1
ATOM 21581 O O . LEU C 1 751 ? 254.110 270.611 189.486 1.00 0.82 357 LEU C O 1
ATOM 21597 N N . ALA C 1 752 ? 253.106 270.297 191.484 1.00 0.85 358 ALA C N 1
ATOM 21598 C CA . ALA C 1 752 ? 251.749 270.433 190.973 1.00 0.85 358 ALA C CA 1
ATOM 21599 C C . ALA C 1 752 ? 251.546 269.492 189.790 1.00 0.85 358 ALA C C 1
ATOM 21600 O O . ALA C 1 752 ? 250.921 269.853 188.788 1.00 0.85 358 ALA C O 1
ATOM 21607 N N . ALA C 1 753 ? 252.084 268.290 189.905 1.00 0.90 359 ALA C N 1
ATOM 21608 C CA . ALA C 1 753 ? 252.031 267.306 188.842 1.00 0.90 359 ALA C CA 1
ATOM 21609 C C . ALA C 1 753 ? 252.202 265.910 189.374 1.00 0.90 359 ALA C C 1
ATOM 21610 O O . ALA C 1 753 ? 252.778 265.721 190.432 1.00 0.90 359 ALA C O 1
ATOM 21617 N N . ARG C 1 754 ? 251.740 264.916 188.638 1.00 0.92 360 ARG C N 1
ATOM 21618 C CA . ARG C 1 754 ? 252.001 263.564 189.085 1.00 0.92 360 ARG C CA 1
ATOM 21619 C C . ARG C 1 754 ? 253.460 263.279 188.796 1.00 0.92 360 ARG C C 1
ATOM 21620 O O . ARG C 1 754 ? 253.979 263.660 187.742 1.00 0.92 360 ARG C O 1
ATOM 21641 N N . VAL C 1 755 ? 254.101 262.611 189.729 1.00 0.91 361 VAL C N 1
ATOM 21642 C CA . VAL C 1 755 ? 255.488 262.226 189.594 1.00 0.91 361 VAL C CA 1
ATOM 21643 C C . VAL C 1 755 ? 255.533 260.973 188.749 1.00 0.91 361 VAL C C 1
ATOM 21644 O O . VAL C 1 755 ? 254.718 260.066 188.933 1.00 0.91 361 VAL C O 1
ATOM 21657 N N . GLU C 1 756 ? 256.457 260.899 187.819 1.00 0.90 362 GLU C N 1
ATOM 21658 C CA . GLU C 1 756 ? 256.543 259.697 187.027 1.00 0.90 362 GLU C CA 1
ATOM 21659 C C . GLU C 1 756 ? 257.228 258.628 187.862 1.00 0.90 362 GLU C C 1
ATOM 21660 O O . GLU C 1 756 ? 258.450 258.524 187.864 1.00 0.90 362 GLU C O 1
ATOM 21672 N N . THR C 1 757 ? 256.404 257.846 188.578 1.00 0.88 363 THR C N 1
ATOM 21673 C CA . THR C 1 757 ? 256.879 256.841 189.528 1.00 0.88 363 THR C CA 1
ATOM 21674 C C . THR C 1 757 ? 256.770 255.387 189.112 1.00 0.88 363 THR C C 1
ATOM 21675 O O . THR C 1 757 ? 257.448 254.527 189.667 1.00 0.88 363 THR C O 1
ATOM 21686 N N . LYS C 1 758 ? 255.923 255.086 188.134 1.00 0.85 364 LYS C N 1
ATOM 21687 C CA . LYS C 1 758 ? 255.663 253.695 187.755 1.00 0.85 364 LYS C CA 1
ATOM 21688 C C . LYS C 1 758 ? 256.604 253.158 186.695 1.00 0.85 364 LYS C C 1
ATOM 21689 O O . LYS C 1 758 ? 256.480 251.998 186.284 1.00 0.85 364 LYS C O 1
ATOM 21708 N N . THR C 1 759 ? 257.524 253.987 186.226 1.00 0.83 365 THR C N 1
ATOM 21709 C CA . THR C 1 759 ? 258.342 253.629 185.082 1.00 0.83 365 THR C CA 1
ATOM 21710 C C . THR C 1 759 ? 259.738 253.232 185.526 1.00 0.83 365 THR C C 1
ATOM 21711 O O . THR C 1 759 ? 260.166 253.492 186.655 1.00 0.83 365 THR C O 1
ATOM 21722 N N . GLU C 1 760 ? 260.495 252.703 184.575 1.00 0.79 366 GLU C N 1
ATOM 21723 C CA . GLU C 1 760 ? 261.864 252.245 184.777 1.00 0.79 366 GLU C CA 1
ATOM 21724 C C . GLU C 1 760 ? 262.860 253.372 185.046 1.00 0.79 366 GLU C C 1
ATOM 21725 O O . GLU C 1 760 ? 264.016 253.109 185.375 1.00 0.79 366 GLU C O 1
ATOM 21737 N N . THR C 1 761 ? 262.433 254.625 184.860 1.00 0.83 367 THR C N 1
ATOM 21738 C CA . THR C 1 761 ? 263.326 255.750 185.066 1.00 0.83 367 THR C CA 1
ATOM 21739 C C . THR C 1 761 ? 263.187 256.343 186.471 1.00 0.83 367 THR C C 1
ATOM 21740 O O . THR C 1 761 ? 263.900 257.290 186.817 1.00 0.83 367 THR C O 1
ATOM 21751 N N . PHE C 1 762 ? 262.263 255.803 187.281 1.00 0.84 368 PHE C N 1
ATOM 21752 C CA . PHE C 1 762 ? 262.098 256.313 188.638 1.00 0.84 368 PHE C CA 1
ATOM 21753 C C . PHE C 1 762 ? 262.998 255.507 189.557 1.00 0.84 368 PHE C C 1
ATOM 21754 O O . PHE C 1 762 ? 262.995 254.275 189.528 1.00 0.84 368 PHE C O 1
ATOM 21771 N N . THR C 1 763 ? 263.800 256.195 190.342 1.00 0.83 369 THR C N 1
ATOM 21772 C CA . THR C 1 763 ? 264.769 255.558 191.210 1.00 0.83 369 THR C CA 1
ATOM 21773 C C . THR C 1 763 ? 264.333 255.477 192.663 1.00 0.83 369 THR C C 1
ATOM 21774 O O . THR C 1 763 ? 263.353 256.103 193.086 1.00 0.83 369 THR C O 1
ATOM 21785 N N . ASP C 1 764 ? 265.064 254.672 193.424 1.00 0.76 370 ASP C N 1
ATOM 21786 C CA . ASP C 1 764 ? 264.871 254.529 194.874 1.00 0.76 370 ASP C CA 1
ATOM 21787 C C . ASP C 1 764 ? 265.178 255.870 195.544 1.00 0.76 370 ASP C C 1
ATOM 21788 O O . ASP C 1 764 ? 264.510 256.296 196.478 1.00 0.76 370 ASP C O 1
ATOM 21797 N N . GLN C 1 765 ? 266.181 256.560 195.014 1.00 0.80 371 GLN C N 1
ATOM 21798 C CA . GLN C 1 765 ? 266.564 257.849 195.537 1.00 0.80 371 GLN C CA 1
ATOM 21799 C C . GLN C 1 765 ? 265.453 258.851 195.317 1.00 0.80 371 GLN C C 1
ATOM 21800 O O . GLN C 1 765 ? 265.165 259.645 196.209 1.00 0.80 371 GLN C O 1
ATOM 21814 N N . ASN C 1 766 ? 264.776 258.780 194.166 1.00 0.86 372 ASN C N 1
ATOM 21815 C CA . ASN C 1 766 ? 263.719 259.751 193.926 1.00 0.86 372 ASN C CA 1
ATOM 21816 C C . ASN C 1 766 ? 262.562 259.480 194.873 1.00 0.86 372 ASN C C 1
ATOM 21817 O O . ASN C 1 766 ? 261.931 260.418 195.369 1.00 0.86 372 ASN C O 1
ATOM 21828 N N . PHE C 1 767 ? 262.310 258.195 195.153 1.00 0.86 373 PHE C N 1
ATOM 21829 C CA . PHE C 1 767 ? 261.261 257.842 196.095 1.00 0.86 373 PHE C CA 1
ATOM 21830 C C . PHE C 1 767 ? 261.544 258.424 197.457 1.00 0.86 373 PHE C C 1
ATOM 21831 O O . PHE C 1 767 ? 260.671 259.042 198.080 1.00 0.86 373 PHE C O 1
ATOM 21848 N N . ALA C 1 768 ? 262.780 258.216 197.926 1.00 0.80 374 ALA C N 1
ATOM 21849 C CA . ALA C 1 768 ? 263.153 258.699 199.237 1.00 0.80 374 ALA C CA 1
ATOM 21850 C C . ALA C 1 768 ? 262.985 260.197 199.331 1.00 0.80 374 ALA C C 1
ATOM 21851 O O . ALA C 1 768 ? 262.504 260.691 200.349 1.00 0.80 374 ALA C O 1
ATOM 21858 N N . GLU C 1 769 ? 263.316 260.904 198.244 1.00 0.83 375 GLU C N 1
ATOM 21859 C CA . GLU C 1 769 ? 263.174 262.347 198.204 1.00 0.83 375 GLU C CA 1
ATOM 21860 C C . GLU C 1 769 ? 261.721 262.790 198.279 1.00 0.83 375 GLU C C 1
ATOM 21861 O O . GLU C 1 769 ? 261.426 263.817 198.901 1.00 0.83 375 GLU C O 1
ATOM 21873 N N . LEU C 1 770 ? 260.804 262.027 197.654 1.00 0.86 376 LEU C N 1
ATOM 21874 C CA . LEU C 1 770 ? 259.410 262.440 197.741 1.00 0.86 376 LEU C CA 1
ATOM 21875 C C . LEU C 1 770 ? 259.004 262.385 199.195 1.00 0.86 376 LEU C C 1
ATOM 21876 O O . LEU C 1 770 ? 258.328 263.287 199.690 1.00 0.86 376 LEU C O 1
ATOM 21892 N N . LEU C 1 771 ? 259.409 261.313 199.887 1.00 0.87 377 LEU C N 1
ATOM 21893 C CA . LEU C 1 771 ? 259.082 261.257 201.303 1.00 0.87 377 LEU C CA 1
ATOM 21894 C C . LEU C 1 771 ? 259.798 262.323 202.123 1.00 0.87 377 LEU C C 1
ATOM 21895 O O . LEU C 1 771 ? 259.181 262.986 202.950 1.00 0.87 377 LEU C O 1
ATOM 21911 N N . TYR C 1 772 ? 261.057 262.617 201.820 1.00 0.83 378 TYR C N 1
ATOM 21912 C CA . TYR C 1 772 ? 261.775 263.591 202.631 1.00 0.83 378 TYR C CA 1
ATOM 21913 C C . TYR C 1 772 ? 261.096 264.949 202.600 1.00 0.83 378 TYR C C 1
ATOM 21914 O O . TYR C 1 772 ? 261.029 265.647 203.615 1.00 0.83 378 TYR C O 1
ATOM 21932 N N . ASN C 1 773 ? 260.606 265.340 201.433 1.00 0.83 379 ASN C N 1
ATOM 21933 C CA . ASN C 1 773 ? 259.964 266.631 201.312 1.00 0.83 379 ASN C CA 1
ATOM 21934 C C . ASN C 1 773 ? 258.461 266.653 201.624 1.00 0.83 379 ASN C C 1
ATOM 21935 O O . ASN C 1 773 ? 257.953 267.675 202.088 1.00 0.83 379 ASN C O 1
ATOM 21946 N N . MET C 1 774 ? 257.731 265.566 201.343 1.00 0.89 380 MET C N 1
ATOM 21947 C CA . MET C 1 774 ? 256.288 265.541 201.568 1.00 0.89 380 MET C CA 1
ATOM 21948 C C . MET C 1 774 ? 255.741 264.817 202.794 1.00 0.89 380 MET C C 1
ATOM 21949 O O . MET C 1 774 ? 254.615 265.101 203.194 1.00 0.89 380 MET C O 1
ATOM 21963 N N . VAL C 1 775 ? 256.467 263.856 203.377 1.00 0.87 381 VAL C N 1
ATOM 21964 C CA . VAL C 1 775 ? 255.899 263.077 204.475 1.00 0.87 381 VAL C CA 1
ATOM 21965 C C . VAL C 1 775 ? 256.708 263.171 205.772 1.00 0.87 381 VAL C C 1
ATOM 21966 O O . VAL C 1 775 ? 257.895 262.860 205.818 1.00 0.87 381 VAL C O 1
ATOM 21979 N N . ARG C 1 776 ? 256.040 263.553 206.847 1.00 0.85 382 ARG C N 1
ATOM 21980 C CA . ARG C 1 776 ? 256.707 263.666 208.130 1.00 0.85 382 ARG C CA 1
ATOM 21981 C C . ARG C 1 776 ? 257.114 262.260 208.596 1.00 0.85 382 ARG C C 1
ATOM 21982 O O . ARG C 1 776 ? 256.277 261.373 208.622 1.00 0.85 382 ARG C O 1
ATOM 22003 N N . PRO C 1 777 ? 258.339 262.049 209.089 1.00 0.74 383 PRO C N 1
ATOM 22004 C CA . PRO C 1 777 ? 258.896 260.760 209.501 1.00 0.74 383 PRO C CA 1
ATOM 22005 C C . PRO C 1 777 ? 258.252 260.050 210.704 1.00 0.74 383 PRO C C 1
ATOM 22006 O O . PRO C 1 777 ? 258.524 258.869 210.919 1.00 0.74 383 PRO C O 1
ATOM 22017 N N . SER C 1 778 ? 257.466 260.762 211.508 1.00 0.80 384 SER C N 1
ATOM 22018 C CA . SER C 1 778 ? 256.853 260.166 212.695 1.00 0.80 384 SER C CA 1
ATOM 22019 C C . SER C 1 778 ? 255.321 260.229 212.624 1.00 0.80 384 SER C C 1
ATOM 22020 O O . SER C 1 778 ? 254.767 261.328 212.680 1.00 0.80 384 SER C O 1
ATOM 22028 N N . PRO C 1 779 ? 254.625 259.098 212.380 1.00 0.86 385 PRO C N 1
ATOM 22029 C CA . PRO C 1 779 ? 253.190 258.994 212.220 1.00 0.86 385 PRO C CA 1
ATOM 22030 C C . PRO C 1 779 ? 252.424 259.068 213.531 1.00 0.86 385 PRO C C 1
ATOM 22031 O O . PRO C 1 779 ? 252.938 258.725 214.593 1.00 0.86 385 PRO C O 1
ATOM 22042 N N . VAL C 1 780 ? 251.161 259.429 213.407 1.00 0.89 386 VAL C N 1
ATOM 22043 C CA . VAL C 1 780 ? 250.200 259.445 214.502 1.00 0.89 386 VAL C CA 1
ATOM 22044 C C . VAL C 1 780 ? 249.490 258.106 214.652 1.00 0.89 386 VAL C C 1
ATOM 22045 O O . VAL C 1 780 ? 248.985 257.579 213.676 1.00 0.89 386 VAL C O 1
ATOM 22058 N N . PHE C 1 781 ? 249.423 257.554 215.855 1.00 0.90 387 PHE C N 1
ATOM 22059 C CA . PHE C 1 781 ? 248.684 256.299 216.017 1.00 0.90 387 PHE C CA 1
ATOM 22060 C C . PHE C 1 781 ? 247.216 256.560 216.305 1.00 0.90 387 PHE C C 1
ATOM 22061 O O . PHE C 1 781 ? 246.879 257.414 217.122 1.00 0.90 387 PHE C O 1
ATOM 22078 N N . MET C 1 782 ? 246.348 255.795 215.667 1.00 0.94 388 MET C N 1
ATOM 22079 C CA . MET C 1 782 ? 244.906 255.911 215.844 1.00 0.94 388 MET C CA 1
ATOM 22080 C C . MET C 1 782 ? 244.189 254.607 215.519 1.00 0.94 388 MET C C 1
ATOM 22081 O O . MET C 1 782 ? 244.817 253.654 215.054 1.00 0.94 388 MET C O 1
ATOM 22095 N N . SER C 1 783 ? 242.900 254.536 215.827 1.00 0.95 389 SER C N 1
ATOM 22096 C CA . SER C 1 783 ? 242.133 253.323 215.552 1.00 0.95 389 SER C CA 1
ATOM 22097 C C . SER C 1 783 ? 240.655 253.538 215.268 1.00 0.95 389 SER C C 1
ATOM 22098 O O . SER C 1 783 ? 240.023 254.515 215.712 1.00 0.95 389 SER C O 1
ATOM 22106 N N . ASP C 1 784 ? 240.100 252.535 214.578 1.00 0.95 390 ASP C N 1
ATOM 22107 C CA . ASP C 1 784 ? 238.678 252.493 214.259 1.00 0.95 390 ASP C CA 1
ATOM 22108 C C . ASP C 1 784 ? 237.925 251.513 215.163 1.00 0.95 390 ASP C C 1
ATOM 22109 O O . ASP C 1 784 ? 238.197 250.315 215.152 1.00 0.95 390 ASP C O 1
ATOM 22118 N N . LEU C 1 785 ? 237.010 252.038 215.983 1.00 0.95 391 LEU C N 1
ATOM 22119 C CA . LEU C 1 785 ? 236.263 251.228 216.955 1.00 0.95 391 LEU C CA 1
ATOM 22120 C C . LEU C 1 785 ? 234.821 250.982 216.483 1.00 0.95 391 LEU C C 1
ATOM 22121 O O . LEU C 1 785 ? 234.018 251.921 216.345 1.00 0.95 391 LEU C O 1
ATOM 22137 N N . ASN C 1 786 ? 234.505 249.713 216.202 1.00 0.93 392 ASN C N 1
ATOM 22138 C CA . ASN C 1 786 ? 233.203 249.382 215.622 1.00 0.93 392 ASN C CA 1
ATOM 22139 C C . ASN C 1 786 ? 232.252 248.767 216.643 1.00 0.93 392 ASN C C 1
ATOM 22140 O O . ASN C 1 786 ? 232.434 247.633 217.095 1.00 0.93 392 ASN C O 1
ATOM 22151 N N . ARG C 1 787 ? 231.190 249.495 216.966 1.00 0.91 393 ARG C N 1
ATOM 22152 C CA . ARG C 1 787 ? 230.236 249.084 217.990 1.00 0.91 393 ARG C CA 1
ATOM 22153 C C . ARG C 1 787 ? 229.573 247.753 217.723 1.00 0.91 393 ARG C C 1
ATOM 22154 O O . ARG C 1 787 ? 229.043 247.133 218.651 1.00 0.91 393 ARG C O 1
ATOM 22175 N N . PHE C 1 788 ? 229.544 247.382 216.444 1.00 0.91 394 PHE C N 1
ATOM 22176 C CA . PHE C 1 788 ? 228.950 246.162 215.943 1.00 0.91 394 PHE C CA 1
ATOM 22177 C C . PHE C 1 788 ? 229.970 245.143 215.414 1.00 0.91 394 PHE C C 1
ATOM 22178 O O . PHE C 1 788 ? 229.604 244.208 214.688 1.00 0.91 394 PHE C O 1
ATOM 22195 N N . GLY C 1 789 ? 231.256 245.327 215.729 1.00 0.89 395 GLY C N 1
ATOM 22196 C CA . GLY C 1 789 ? 232.258 244.374 215.255 1.00 0.89 395 GLY C CA 1
ATOM 22197 C C . GLY C 1 789 ? 232.398 243.189 216.217 1.00 0.89 395 GLY C C 1
ATOM 22198 O O . GLY C 1 789 ? 231.872 243.201 217.328 1.00 0.89 395 GLY C O 1
ATOM 22202 N N . ASP C 1 790 ? 233.245 242.219 215.884 1.00 0.88 396 ASP C N 1
ATOM 22203 C CA . ASP C 1 790 ? 233.393 241.049 216.765 1.00 0.88 396 ASP C CA 1
ATOM 22204 C C . ASP C 1 790 ? 234.094 241.371 218.075 1.00 0.88 396 ASP C C 1
ATOM 22205 O O . ASP C 1 790 ? 234.010 240.621 219.044 1.00 0.88 396 ASP C O 1
ATOM 22214 N N . ASN C 1 791 ? 234.803 242.482 218.100 1.00 0.91 397 ASN C N 1
ATOM 22215 C CA . ASN C 1 791 ? 235.504 242.908 219.289 1.00 0.91 397 ASN C CA 1
ATOM 22216 C C . ASN C 1 791 ? 234.703 243.975 219.996 1.00 0.91 397 ASN C C 1
ATOM 22217 O O . ASN C 1 791 ? 235.211 244.583 220.928 1.00 0.91 397 ASN C O 1
ATOM 22228 N N . ALA C 1 792 ? 233.434 244.171 219.611 1.00 0.92 398 ALA C N 1
ATOM 22229 C CA . ALA C 1 792 ? 232.613 245.259 220.146 1.00 0.92 398 ALA C CA 1
ATOM 22230 C C . ALA C 1 792 ? 232.531 245.264 221.650 1.00 0.92 398 ALA C C 1
ATOM 22231 O O . ALA C 1 792 ? 232.599 246.320 222.269 1.00 0.92 398 ALA C O 1
ATOM 22238 N N . ALA C 1 793 ? 232.523 244.109 222.290 1.00 0.90 399 ALA C N 1
ATOM 22239 C CA . ALA C 1 793 ? 232.445 244.128 223.741 1.00 0.90 399 ALA C CA 1
ATOM 22240 C C . ALA C 1 793 ? 233.594 244.943 224.340 1.00 0.90 399 ALA C C 1
ATOM 22241 O O . ALA C 1 793 ? 233.405 245.662 225.316 1.00 0.90 399 ALA C O 1
ATOM 22248 N N . ILE C 1 794 ? 234.758 244.880 223.699 1.00 0.93 400 ILE C N 1
ATOM 22249 C CA . ILE C 1 794 ? 235.963 245.537 224.156 1.00 0.93 400 ILE C CA 1
ATOM 22250 C C . ILE C 1 794 ? 236.101 246.924 223.535 1.00 0.93 400 ILE C C 1
ATOM 22251 O O . ILE C 1 794 ? 236.429 247.896 224.219 1.00 0.93 400 ILE C O 1
ATOM 22267 N N . GLU C 1 795 ? 235.844 247.021 222.232 1.00 0.94 401 GLU C N 1
ATOM 22268 C CA . GLU C 1 795 ? 236.005 248.271 221.501 1.00 0.94 401 GLU C CA 1
ATOM 22269 C C . GLU C 1 795 ? 235.058 249.327 222.035 1.00 0.94 401 GLU C C 1
ATOM 22270 O O . GLU C 1 795 ? 235.414 250.501 222.059 1.00 0.94 401 GLU C O 1
ATOM 22282 N N . ASN C 1 796 ? 233.892 248.903 222.530 1.00 0.92 402 ASN C N 1
ATOM 22283 C CA . ASN C 1 796 ? 232.915 249.806 223.110 1.00 0.92 402 ASN C CA 1
ATOM 22284 C C . ASN C 1 796 ? 233.424 250.418 224.410 1.00 0.92 402 ASN C C 1
ATOM 22285 O O . ASN C 1 796 ? 232.944 251.471 224.822 1.00 0.92 402 ASN C O 1
ATOM 22296 N N . VAL C 1 797 ? 234.378 249.763 225.076 1.00 0.94 403 VAL C N 1
ATOM 22297 C CA . VAL C 1 797 ? 234.922 250.286 226.309 1.00 0.94 403 VAL C CA 1
ATOM 22298 C C . VAL C 1 797 ? 235.849 251.399 225.882 1.00 0.94 403 VAL C C 1
ATOM 22299 O O . VAL C 1 797 ? 235.832 252.490 226.441 1.00 0.94 403 VAL C O 1
ATOM 22312 N N . PHE C 1 798 ? 236.629 251.121 224.839 1.00 0.96 404 PHE C N 1
ATOM 22313 C CA . PHE C 1 798 ? 237.546 252.122 224.316 1.00 0.96 404 PHE C CA 1
ATOM 22314 C C . PHE C 1 798 ? 236.771 253.321 223.779 1.00 0.96 404 PHE C C 1
ATOM 22315 O O . PHE C 1 798 ? 237.206 254.456 223.950 1.00 0.96 404 PHE C O 1
ATOM 22332 N N . ILE C 1 799 ? 235.585 253.090 223.202 1.00 0.94 405 ILE C N 1
ATOM 22333 C CA . ILE C 1 799 ? 234.791 254.227 222.759 1.00 0.94 405 ILE C CA 1
ATOM 22334 C C . ILE C 1 799 ? 234.351 255.009 223.996 1.00 0.94 405 ILE C C 1
ATOM 22335 O O . ILE C 1 799 ? 234.517 256.217 224.041 1.00 0.94 405 ILE C O 1
ATOM 22351 N N . ASP C 1 800 ? 233.857 254.332 225.039 1.00 0.94 406 ASP C N 1
ATOM 22352 C CA . ASP C 1 800 ? 233.402 255.051 226.233 1.00 0.94 406 ASP C CA 1
ATOM 22353 C C . ASP C 1 800 ? 234.532 255.741 226.988 1.00 0.94 406 ASP C C 1
ATOM 22354 O O . ASP C 1 800 ? 234.315 256.735 227.669 1.00 0.94 406 ASP C O 1
ATOM 22363 N N . ALA C 1 801 ? 235.767 255.283 226.800 1.00 0.94 407 ALA C N 1
ATOM 22364 C CA . ALA C 1 801 ? 236.926 255.915 227.423 1.00 0.94 407 ALA C CA 1
ATOM 22365 C C . ALA C 1 801 ? 237.095 257.357 226.914 1.00 0.94 407 ALA C C 1
ATOM 22366 O O . ALA C 1 801 ? 237.868 258.125 227.494 1.00 0.94 407 ALA C O 1
ATOM 22373 N N . LEU C 1 802 ? 236.416 257.704 225.809 1.00 0.91 408 LEU C N 1
ATOM 22374 C CA . LEU C 1 802 ? 236.445 259.018 225.184 1.00 0.91 408 LEU C CA 1
ATOM 22375 C C . LEU C 1 802 ? 235.555 260.055 225.883 1.00 0.91 408 LEU C C 1
ATOM 22376 O O . LEU C 1 802 ? 235.741 261.256 225.668 1.00 0.91 408 LEU C O 1
ATOM 22392 N N . GLY C 1 803 ? 234.574 259.629 226.689 1.00 0.86 409 GLY C N 1
ATOM 22393 C CA . GLY C 1 803 ? 233.675 260.603 227.309 1.00 0.86 409 GLY C CA 1
ATOM 22394 C C . GLY C 1 803 ? 232.390 259.961 227.820 1.00 0.86 409 GLY C C 1
ATOM 22395 O O . GLY C 1 803 ? 232.267 258.745 227.888 1.00 0.86 409 GLY C O 1
ATOM 22399 N N . GLY C 1 804 ? 231.418 260.775 228.206 1.00 0.84 410 GLY C N 1
ATOM 22400 C CA . GLY C 1 804 ? 230.145 260.229 228.676 1.00 0.84 410 GLY C CA 1
ATOM 22401 C C . GLY C 1 804 ? 230.108 259.914 230.162 1.00 0.84 410 GLY C C 1
ATOM 22402 O O . GLY C 1 804 ? 231.074 260.129 230.899 1.00 0.84 410 GLY C O 1
ATOM 22406 N N . VAL C 1 805 ? 228.982 259.343 230.590 1.00 0.88 411 VAL C N 1
ATOM 22407 C CA . VAL C 1 805 ? 228.715 259.069 232.000 1.00 0.88 411 VAL C CA 1
ATOM 22408 C C . VAL C 1 805 ? 229.680 258.080 232.632 1.00 0.88 411 VAL C C 1
ATOM 22409 O O . VAL C 1 805 ? 229.964 258.150 233.829 1.00 0.88 411 VAL C O 1
ATOM 22422 N N . ASN C 1 806 ? 230.185 257.151 231.843 1.00 0.91 412 ASN C N 1
ATOM 22423 C CA . ASN C 1 806 ? 231.097 256.170 232.356 1.00 0.91 412 ASN C CA 1
ATOM 22424 C C . ASN C 1 806 ? 232.510 256.368 231.856 1.00 0.91 412 ASN C C 1
ATOM 22425 O O . ASN C 1 806 ? 233.297 255.428 231.901 1.00 0.91 412 ASN C O 1
ATOM 22436 N N . GLN C 1 807 ? 232.902 257.582 231.458 1.00 0.93 413 GLN C N 1
ATOM 22437 C CA . GLN C 1 807 ? 234.261 257.682 230.930 1.00 0.93 413 GLN C CA 1
ATOM 22438 C C . GLN C 1 807 ? 235.337 257.173 231.862 1.00 0.93 413 GLN C C 1
ATOM 22439 O O . GLN C 1 807 ? 236.231 256.446 231.431 1.00 0.93 413 GLN C O 1
ATOM 22453 N N . GLN C 1 808 ? 235.255 257.511 233.145 1.00 0.92 414 GLN C N 1
ATOM 22454 C CA . GLN C 1 808 ? 236.315 257.103 234.062 1.00 0.92 414 GLN C CA 1
ATOM 22455 C C . GLN C 1 808 ? 236.247 255.619 234.371 1.00 0.92 414 GLN C C 1
ATOM 22456 O O . GLN C 1 808 ? 237.211 255.030 234.860 1.00 0.92 414 GLN C O 1
ATOM 22470 N N . ARG C 1 809 ? 235.096 255.018 234.111 1.00 0.94 415 ARG C N 1
ATOM 22471 C CA . ARG C 1 809 ? 234.901 253.621 234.402 1.00 0.94 415 ARG C CA 1
ATOM 22472 C C . ARG C 1 809 ? 235.427 252.812 233.230 1.00 0.94 415 ARG C C 1
ATOM 22473 O O . ARG C 1 809 ? 235.966 251.717 233.408 1.00 0.94 415 ARG C O 1
ATOM 22494 N N . ALA C 1 810 ? 235.244 253.360 232.021 1.00 0.94 416 ALA C N 1
ATOM 22495 C CA . ALA C 1 810 ? 235.750 252.737 230.813 1.00 0.94 416 ALA C CA 1
ATOM 22496 C C . ALA C 1 810 ? 237.267 252.753 230.884 1.00 0.94 416 ALA C C 1
ATOM 22497 O O . ALA C 1 810 ? 237.940 251.765 230.576 1.00 0.94 416 ALA C O 1
ATOM 22504 N N . VAL C 1 811 ? 237.811 253.888 231.335 1.00 0.95 417 VAL C N 1
ATOM 22505 C CA . VAL C 1 811 ? 239.236 253.957 231.565 1.00 0.95 417 VAL C CA 1
ATOM 22506 C C . VAL C 1 811 ? 239.660 252.974 232.621 1.00 0.95 417 VAL C C 1
ATOM 22507 O O . VAL C 1 811 ? 240.583 252.201 232.391 1.00 0.95 417 VAL C O 1
ATOM 22520 N N . ALA C 1 812 ? 238.947 252.894 233.746 1.00 0.94 418 ALA C N 1
ATOM 22521 C CA . ALA C 1 812 ? 239.372 251.935 234.752 1.00 0.94 418 ALA C CA 1
ATOM 22522 C C . ALA C 1 812 ? 239.422 250.514 234.195 1.00 0.94 418 ALA C C 1
ATOM 22523 O O . ALA C 1 812 ? 240.342 249.769 234.523 1.00 0.94 418 ALA C O 1
ATOM 22530 N N . ALA C 1 813 ? 238.457 250.140 233.337 1.00 0.94 419 ALA C N 1
ATOM 22531 C CA . ALA C 1 813 ? 238.451 248.795 232.750 1.00 0.94 419 ALA C CA 1
ATOM 22532 C C . ALA C 1 813 ? 239.669 248.519 231.863 1.00 0.94 419 ALA C C 1
ATOM 22533 O O . ALA C 1 813 ? 240.235 247.418 231.897 1.00 0.94 419 ALA C O 1
ATOM 22540 N N . ILE C 1 814 ? 240.085 249.529 231.102 1.00 0.95 420 ILE C N 1
ATOM 22541 C CA . ILE C 1 814 ? 241.220 249.390 230.198 1.00 0.95 420 ILE C CA 1
ATOM 22542 C C . ILE C 1 814 ? 242.525 249.363 230.963 1.00 0.95 420 ILE C C 1
ATOM 22543 O O . ILE C 1 814 ? 243.413 248.562 230.662 1.00 0.95 420 ILE C O 1
ATOM 22559 N N . ILE C 1 815 ? 242.655 250.264 231.929 1.00 0.95 421 ILE C N 1
ATOM 22560 C CA . ILE C 1 815 ? 243.867 250.358 232.719 1.00 0.95 421 ILE C CA 1
ATOM 22561 C C . ILE C 1 815 ? 244.016 249.097 233.534 1.00 0.95 421 ILE C C 1
ATOM 22562 O O . ILE C 1 815 ? 245.129 248.586 233.688 1.00 0.95 421 ILE C O 1
ATOM 22578 N N . ALA C 1 816 ? 242.909 248.595 234.096 1.00 0.93 422 ALA C N 1
ATOM 22579 C CA . ALA C 1 816 ? 242.957 247.330 234.790 1.00 0.93 422 ALA C CA 1
ATOM 22580 C C . ALA C 1 816 ? 243.395 246.225 233.863 1.00 0.93 422 ALA C C 1
ATOM 22581 O O . ALA C 1 816 ? 244.240 245.430 234.252 1.00 0.93 422 ALA C O 1
ATOM 22588 N N . GLY C 1 817 ? 242.916 246.221 232.609 1.00 0.93 423 GLY C N 1
ATOM 22589 C CA . GLY C 1 817 ? 243.347 245.195 231.669 1.00 0.93 423 GLY C CA 1
ATOM 22590 C C . GLY C 1 817 ? 244.849 245.259 231.421 1.00 0.93 423 GLY C C 1
ATOM 22591 O O . GLY C 1 817 ? 245.523 244.222 231.375 1.00 0.93 423 GLY C O 1
ATOM 22595 N N . VAL C 1 818 ? 245.407 246.478 231.352 1.00 0.94 424 VAL C N 1
ATOM 22596 C CA . VAL C 1 818 ? 246.844 246.534 231.122 1.00 0.94 424 VAL C CA 1
ATOM 22597 C C . VAL C 1 818 ? 247.542 245.984 232.348 1.00 0.94 424 VAL C C 1
ATOM 22598 O O . VAL C 1 818 ? 248.492 245.211 232.221 1.00 0.94 424 VAL C O 1
ATOM 22611 N N . ASN C 1 819 ? 247.080 246.397 233.532 1.00 0.94 425 ASN C N 1
ATOM 22612 C CA . ASN C 1 819 ? 247.686 245.935 234.766 1.00 0.94 425 ASN C CA 1
ATOM 22613 C C . ASN C 1 819 ? 247.521 244.448 234.983 1.00 0.94 425 ASN C C 1
ATOM 22614 O O . ASN C 1 819 ? 248.387 243.820 235.601 1.00 0.94 425 ASN C O 1
ATOM 22625 N N . ASN C 1 820 ? 246.448 243.855 234.460 1.00 0.92 426 ASN C N 1
ATOM 22626 C CA . ASN C 1 820 ? 246.295 242.426 234.607 1.00 0.92 426 ASN C CA 1
ATOM 22627 C C . ASN C 1 820 ? 247.361 241.749 233.763 1.00 0.92 426 ASN C C 1
ATOM 22628 O O . ASN C 1 820 ? 247.963 240.765 234.196 1.00 0.92 426 ASN C O 1
ATOM 22639 N N . LEU C 1 821 ? 247.677 242.337 232.597 1.00 0.91 427 LEU C N 1
ATOM 22640 C CA . LEU C 1 821 ? 248.725 241.766 231.767 1.00 0.91 427 LEU C CA 1
ATOM 22641 C C . LEU C 1 821 ? 250.082 241.795 232.406 1.00 0.91 427 LEU C C 1
ATOM 22642 O O . LEU C 1 821 ? 250.798 240.801 232.368 1.00 0.91 427 LEU C O 1
ATOM 22658 N N . ILE C 1 822 ? 250.395 242.918 233.069 1.00 0.91 428 ILE C N 1
ATOM 22659 C CA . ILE C 1 822 ? 251.742 243.096 233.624 1.00 0.91 428 ILE C CA 1
ATOM 22660 C C . ILE C 1 822 ? 251.933 242.928 235.140 1.00 0.91 428 ILE C C 1
ATOM 22661 O O . ILE C 1 822 ? 253.073 242.942 235.603 1.00 0.91 428 ILE C O 1
ATOM 22677 N N . GLY C 1 823 ? 250.863 242.746 235.925 1.00 0.89 429 GLY C N 1
ATOM 22678 C CA . GLY C 1 823 ? 251.029 242.613 237.375 1.00 0.89 429 GLY C CA 1
ATOM 22679 C C . GLY C 1 823 ? 251.112 243.968 238.087 1.00 0.89 429 GLY C C 1
ATOM 22680 O O . GLY C 1 823 ? 251.757 244.105 239.130 1.00 0.89 429 GLY C O 1
ATOM 22684 N N . GLY C 1 824 ? 250.488 244.970 237.477 1.00 0.92 430 GLY C N 1
ATOM 22685 C CA . GLY C 1 824 ? 250.477 246.339 237.994 1.00 0.92 430 GLY C CA 1
ATOM 22686 C C . GLY C 1 824 ? 251.606 247.206 237.438 1.00 0.92 430 GLY C C 1
ATOM 22687 O O . GLY C 1 824 ? 252.562 246.702 236.852 1.00 0.92 430 GLY C O 1
ATOM 22691 N N . GLY C 1 825 ? 251.511 248.531 237.647 1.00 0.91 431 GLY C N 1
ATOM 22692 C CA . GLY C 1 825 ? 252.561 249.432 237.189 1.00 0.91 431 GLY C CA 1
ATOM 22693 C C . GLY C 1 825 ? 252.344 250.167 235.866 1.00 0.91 431 GLY C C 1
ATOM 22694 O O . GLY C 1 825 ? 253.227 250.908 235.445 1.00 0.91 431 GLY C O 1
ATOM 22698 N N . PHE C 1 826 ? 251.177 250.059 235.221 1.00 0.94 432 PHE C N 1
ATOM 22699 C CA . PHE C 1 826 ? 250.998 250.795 233.968 1.00 0.94 432 PHE C CA 1
ATOM 22700 C C . PHE C 1 826 ? 251.118 252.276 234.228 1.00 0.94 432 PHE C C 1
ATOM 22701 O O . PHE C 1 826 ? 251.713 253.016 233.441 1.00 0.94 432 PHE C O 1
ATOM 22718 N N . GLU C 1 827 ? 250.597 252.675 235.380 1.00 0.93 433 GLU C N 1
ATOM 22719 C CA . GLU C 1 827 ? 250.546 254.021 235.908 1.00 0.93 433 GLU C CA 1
ATOM 22720 C C . GLU C 1 827 ? 251.927 254.666 236.062 1.00 0.93 433 GLU C C 1
ATOM 22721 O O . GLU C 1 827 ? 252.034 255.879 236.238 1.00 0.93 433 GLU C O 1
ATOM 22733 N N . LYS C 1 828 ? 252.992 253.861 235.997 1.00 0.94 434 LYS C N 1
ATOM 22734 C CA . LYS C 1 828 ? 254.344 254.372 236.116 1.00 0.94 434 LYS C CA 1
ATOM 22735 C C . LYS C 1 828 ? 254.864 254.825 234.757 1.00 0.94 434 LYS C C 1
ATOM 22736 O O . LYS C 1 828 ? 255.900 255.481 234.664 1.00 0.94 434 LYS C O 1
ATOM 22755 N N . PHE C 1 829 ? 254.146 254.443 233.701 1.00 0.93 435 PHE C N 1
ATOM 22756 C CA . PHE C 1 829 ? 254.510 254.760 232.327 1.00 0.93 435 PHE C CA 1
ATOM 22757 C C . PHE C 1 829 ? 253.482 255.723 231.725 1.00 0.93 435 PHE C C 1
ATOM 22758 O O . PHE C 1 829 ? 253.814 256.551 230.874 1.00 0.93 435 PHE C O 1
ATOM 22775 N N . PHE C 1 830 ? 252.236 255.616 232.198 1.00 0.94 436 PHE C N 1
ATOM 22776 C CA . PHE C 1 830 ? 251.113 256.435 231.753 1.00 0.94 436 PHE C CA 1
ATOM 22777 C C . PHE C 1 830 ? 250.146 256.718 232.883 1.00 0.94 436 PHE C C 1
ATOM 22778 O O . PHE C 1 830 ? 249.418 255.839 233.338 1.00 0.94 436 PHE C O 1
ATOM 22795 N N . ASP C 1 831 ? 250.083 257.960 233.321 1.00 0.92 437 ASP C N 1
ATOM 22796 C CA . ASP C 1 831 ? 249.145 258.294 234.374 1.00 0.92 437 ASP C CA 1
ATOM 22797 C C . ASP C 1 831 ? 247.756 258.554 233.807 1.00 0.92 437 ASP C C 1
ATOM 22798 O O . ASP C 1 831 ? 247.496 259.605 233.212 1.00 0.92 437 ASP C O 1
ATOM 22807 N N . HIS C 1 832 ? 246.844 257.627 234.037 1.00 0.89 438 HIS C N 1
ATOM 22808 C CA . HIS C 1 832 ? 245.499 257.691 233.492 1.00 0.89 438 HIS C CA 1
ATOM 22809 C C . HIS C 1 832 ? 244.634 258.697 234.229 1.00 0.89 438 HIS C C 1
ATOM 22810 O O . HIS C 1 832 ? 243.542 259.053 233.780 1.00 0.89 438 HIS C O 1
ATOM 22824 N N . ASN C 1 833 ? 245.150 259.238 235.327 1.00 0.88 439 ASN C N 1
ATOM 22825 C CA . ASN C 1 833 ? 244.425 260.264 236.044 1.00 0.88 439 ASN C CA 1
ATOM 22826 C C . ASN C 1 833 ? 244.847 261.649 235.573 1.00 0.88 439 ASN C C 1
ATOM 22827 O O . ASN C 1 833 ? 244.348 262.664 236.069 1.00 0.88 439 ASN C O 1
ATOM 22838 N N . THR C 1 834 ? 245.763 261.687 234.606 1.00 0.86 440 THR C N 1
ATOM 22839 C CA . THR C 1 834 ? 246.244 262.926 234.012 1.00 0.86 440 THR C CA 1
ATOM 22840 C C . THR C 1 834 ? 245.941 262.963 232.518 1.00 0.86 440 THR C C 1
ATOM 22841 O O . THR C 1 834 ? 245.631 264.018 231.959 1.00 0.86 440 THR C O 1
ATOM 22852 N N . MET C 1 835 ? 246.026 261.803 231.870 1.00 0.87 441 MET C N 1
ATOM 22853 C CA . MET C 1 835 ? 245.880 261.718 230.429 1.00 0.87 441 MET C CA 1
ATOM 22854 C C . MET C 1 835 ? 244.810 260.712 230.000 1.00 0.87 441 MET C C 1
ATOM 22855 O O . MET C 1 835 ? 244.696 259.666 230.632 1.00 0.87 441 MET C O 1
ATOM 22869 N N . PRO C 1 836 ? 244.053 260.981 228.915 1.00 0.89 442 PRO C N 1
ATOM 22870 C CA . PRO C 1 836 ? 243.073 260.097 228.310 1.00 0.89 442 PRO C CA 1
ATOM 22871 C C . PRO C 1 836 ? 243.774 258.970 227.596 1.00 0.89 442 PRO C C 1
ATOM 22872 O O . PRO C 1 836 ? 244.856 259.180 227.051 1.00 0.89 442 PRO C O 1
ATOM 22883 N N . ILE C 1 837 ? 243.121 257.823 227.485 1.00 0.94 443 ILE C N 1
ATOM 22884 C CA . ILE C 1 837 ? 243.680 256.705 226.732 1.00 0.94 443 ILE C CA 1
ATOM 22885 C C . ILE C 1 837 ? 243.628 256.996 225.233 1.00 0.94 443 ILE C C 1
ATOM 22886 O O . ILE C 1 837 ? 244.593 256.738 224.504 1.00 0.94 443 ILE C O 1
ATOM 22902 N N . ILE C 1 838 ? 242.469 257.467 224.784 1.00 0.93 444 ILE C N 1
ATOM 22903 C CA . ILE C 1 838 ? 242.206 257.823 223.397 1.00 0.93 444 ILE C CA 1
ATOM 22904 C C . ILE C 1 838 ? 241.601 259.223 223.370 1.00 0.93 444 ILE C C 1
ATOM 22905 O O . ILE C 1 838 ? 240.747 259.534 224.199 1.00 0.93 444 ILE C O 1
ATOM 22921 N N . GLN C 1 839 ? 242.050 260.077 222.470 1.00 0.91 445 GLN C N 1
ATOM 22922 C CA . GLN C 1 839 ? 241.439 261.383 222.325 1.00 0.91 445 GLN C CA 1
ATOM 22923 C C . GLN C 1 839 ? 240.431 261.256 221.171 1.00 0.91 445 GLN C C 1
ATOM 22924 O O . GLN C 1 839 ? 240.736 260.595 220.186 1.00 0.91 445 GLN C O 1
ATOM 22938 N N . PRO C 1 840 ? 239.243 261.864 221.202 1.00 0.88 446 PRO C N 1
ATOM 22939 C CA . PRO C 1 840 ? 238.284 261.796 220.106 1.00 0.88 446 PRO C CA 1
ATOM 22940 C C . PRO C 1 840 ? 238.899 262.326 218.826 1.00 0.88 446 PRO C C 1
ATOM 22941 O O . PRO C 1 840 ? 239.605 263.329 218.870 1.00 0.88 446 PRO C O 1
ATOM 22952 N N . TYR C 1 841 ? 238.650 261.647 217.696 1.00 0.85 447 TYR C N 1
ATOM 22953 C CA . TYR C 1 841 ? 239.146 262.138 216.406 1.00 0.85 447 TYR C CA 1
ATOM 22954 C C . TYR C 1 841 ? 238.410 263.401 215.977 1.00 0.85 447 TYR C C 1
ATOM 22955 O O . TYR C 1 841 ? 239.003 264.356 215.479 1.00 0.85 447 TYR C O 1
ATOM 22973 N N . GLY C 1 842 ? 237.088 263.380 216.141 1.00 0.72 448 GLY C N 1
ATOM 22974 C CA . GLY C 1 842 ? 236.206 264.457 215.714 1.00 0.72 448 GLY C CA 1
ATOM 22975 C C . GLY C 1 842 ? 235.236 263.889 214.694 1.00 0.72 448 GLY C C 1
ATOM 22976 O O . GLY C 1 842 ? 234.134 263.462 215.040 1.00 0.72 448 GLY C O 1
ATOM 22980 N N . THR C 1 843 ? 235.677 263.849 213.449 1.00 0.74 449 THR C N 1
ATOM 22981 C CA . THR C 1 843 ? 234.935 263.273 212.339 1.00 0.74 449 THR C CA 1
ATOM 22982 C C . THR C 1 843 ? 234.737 261.763 212.595 1.00 0.74 449 THR C C 1
ATOM 22983 O O . THR C 1 843 ? 235.661 261.090 213.050 1.00 0.74 449 THR C O 1
ATOM 22994 N N . ASP C 1 844 ? 233.538 261.222 212.338 1.00 0.86 450 ASP C N 1
ATOM 22995 C CA . ASP C 1 844 ? 233.291 259.795 212.551 1.00 0.86 450 ASP C CA 1
ATOM 22996 C C . ASP C 1 844 ? 233.781 258.989 211.355 1.00 0.86 450 ASP C C 1
ATOM 22997 O O . ASP C 1 844 ? 234.455 259.524 210.468 1.00 0.86 450 ASP C O 1
ATOM 23006 N N . ILE C 1 845 ? 233.519 257.683 211.360 1.00 0.89 451 ILE C N 1
ATOM 23007 C CA . ILE C 1 845 ? 234.017 256.874 210.280 1.00 0.89 451 ILE C CA 1
ATOM 23008 C C . ILE C 1 845 ? 232.926 256.474 209.339 1.00 0.89 451 ILE C C 1
ATOM 23009 O O . ILE C 1 845 ? 231.946 255.825 209.720 1.00 0.89 451 ILE C O 1
ATOM 23025 N N . GLN C 1 846 ? 233.135 256.804 208.085 1.00 0.90 452 GLN C N 1
ATOM 23026 C CA . GLN C 1 846 ? 232.237 256.383 207.040 1.00 0.90 452 GLN C CA 1
ATOM 23027 C C . GLN C 1 846 ? 232.860 255.100 206.492 1.00 0.90 452 GLN C C 1
ATOM 23028 O O . GLN C 1 846 ? 234.049 255.075 206.152 1.00 0.90 452 GLN C O 1
ATOM 23042 N N . LEU C 1 847 ? 232.090 254.024 206.506 1.00 0.91 453 LEU C N 1
ATOM 23043 C CA . LEU C 1 847 ? 232.560 252.703 206.086 1.00 0.91 453 LEU C CA 1
ATOM 23044 C C . LEU C 1 847 ? 231.744 252.209 204.942 1.00 0.91 453 LEU C C 1
ATOM 23045 O O . LEU C 1 847 ? 230.656 252.723 204.697 1.00 0.91 453 LEU C O 1
ATOM 23061 N N . GLY C 1 848 ? 232.278 251.251 204.207 1.00 0.90 454 GLY C N 1
ATOM 23062 C CA . GLY C 1 848 ? 231.544 250.677 203.104 1.00 0.90 454 GLY C CA 1
ATOM 23063 C C . GLY C 1 848 ? 232.456 249.991 202.121 1.00 0.90 454 GLY C C 1
ATOM 23064 O O . GLY C 1 848 ? 233.672 249.923 202.340 1.00 0.90 454 GLY C O 1
ATOM 23068 N N . TYR C 1 849 ? 231.856 249.483 201.052 1.00 0.92 455 TYR C N 1
ATOM 23069 C CA . TYR C 1 849 ? 232.623 248.806 200.019 1.00 0.92 455 TYR C CA 1
ATOM 23070 C C . TYR C 1 849 ? 232.011 249.128 198.664 1.00 0.92 455 TYR C C 1
ATOM 23071 O O . TYR C 1 849 ? 230.824 249.507 198.531 1.00 0.92 455 TYR C O 1
ATOM 23089 N N . TYR C 1 850 ? 232.848 248.940 197.667 1.00 0.91 456 TYR C N 1
ATOM 23090 C CA . TYR C 1 850 ? 232.520 249.198 196.288 1.00 0.91 456 TYR C CA 1
ATOM 23091 C C . TYR C 1 850 ? 233.045 248.060 195.465 1.00 0.91 456 TYR C C 1
ATOM 23092 O O . TYR C 1 850 ? 233.828 247.251 195.963 1.00 0.91 456 TYR C O 1
ATOM 23110 N N . LEU C 1 851 ? 232.623 247.961 194.216 1.00 0.90 457 LEU C N 1
ATOM 23111 C CA . LEU C 1 851 ? 233.178 246.900 193.398 1.00 0.90 457 LEU C CA 1
ATOM 23112 C C . LEU C 1 851 ? 234.236 247.388 192.433 1.00 0.90 457 LEU C C 1
ATOM 23113 O O . LEU C 1 851 ? 234.125 248.471 191.859 1.00 0.90 457 LEU C O 1
ATOM 23129 N N . ASP C 1 852 ? 235.247 246.553 192.215 1.00 0.86 458 ASP C N 1
ATOM 23130 C CA . ASP C 1 852 ? 236.298 246.900 191.263 1.00 0.86 458 ASP C CA 1
ATOM 23131 C C . ASP C 1 852 ? 235.903 246.481 189.847 1.00 0.86 458 ASP C C 1
ATOM 23132 O O . ASP C 1 852 ? 234.774 246.049 189.599 1.00 0.86 458 ASP C O 1
ATOM 23141 N N . GLY C 1 853 ? 236.827 246.608 188.897 1.00 0.80 459 GLY C N 1
ATOM 23142 C CA . GLY C 1 853 ? 236.525 246.336 187.492 1.00 0.80 459 GLY C CA 1
ATOM 23143 C C . GLY C 1 853 ? 236.164 244.883 187.169 1.00 0.80 459 GLY C C 1
ATOM 23144 O O . GLY C 1 853 ? 235.622 244.612 186.096 1.00 0.80 459 GLY C O 1
ATOM 23148 N N . GLU C 1 854 ? 236.487 243.946 188.066 1.00 0.84 460 GLU C N 1
ATOM 23149 C CA . GLU C 1 854 ? 236.181 242.538 187.861 1.00 0.84 460 GLU C CA 1
ATOM 23150 C C . GLU C 1 854 ? 234.948 242.153 188.677 1.00 0.84 460 GLU C C 1
ATOM 23151 O O . GLU C 1 854 ? 234.529 240.993 188.686 1.00 0.84 460 GLU C O 1
ATOM 23163 N N . GLY C 1 855 ? 234.384 243.137 189.390 1.00 0.84 461 GLY C N 1
ATOM 23164 C CA . GLY C 1 855 ? 233.240 242.919 190.256 1.00 0.84 461 GLY C CA 1
ATOM 23165 C C . GLY C 1 855 ? 233.593 242.420 191.661 1.00 0.84 461 GLY C C 1
ATOM 23166 O O . GLY C 1 855 ? 232.714 241.895 192.352 1.00 0.84 461 GLY C O 1
ATOM 23170 N N . GLU C 1 856 ? 234.865 242.560 192.090 1.00 0.87 462 GLU C N 1
ATOM 23171 C CA . GLU C 1 856 ? 235.228 242.071 193.422 1.00 0.87 462 GLU C CA 1
ATOM 23172 C C . GLU C 1 856 ? 234.994 243.154 194.448 1.00 0.87 462 GLU C C 1
ATOM 23173 O O . GLU C 1 856 ? 235.032 244.343 194.133 1.00 0.87 462 GLU C O 1
ATOM 23185 N N . LYS C 1 857 ? 234.752 242.765 195.691 1.00 0.91 463 LYS C N 1
ATOM 23186 C CA . LYS C 1 857 ? 234.534 243.770 196.719 1.00 0.91 463 LYS C CA 1
ATOM 23187 C C . LYS C 1 857 ? 235.835 244.403 197.160 1.00 0.91 463 LYS C C 1
ATOM 23188 O O . LYS C 1 857 ? 236.808 243.700 197.431 1.00 0.91 463 LYS C O 1
ATOM 23207 N N . GLN C 1 858 ? 235.815 245.728 197.312 1.00 0.91 464 GLN C N 1
ATOM 23208 C CA . GLN C 1 858 ? 236.957 246.474 197.812 1.00 0.91 464 GLN C CA 1
ATOM 23209 C C . GLN C 1 858 ? 236.531 247.487 198.873 1.00 0.91 464 GLN C C 1
ATOM 23210 O O . GLN C 1 858 ? 235.455 248.082 198.807 1.00 0.91 464 GLN C O 1
ATOM 23224 N N . ASP C 1 859 ? 237.398 247.708 199.840 1.00 0.94 465 ASP C N 1
ATOM 23225 C CA . ASP C 1 859 ? 237.166 248.644 200.944 1.00 0.94 465 ASP C CA 1
ATOM 23226 C C . ASP C 1 859 ? 237.174 250.110 200.481 1.00 0.94 465 ASP C C 1
ATOM 23227 O O . ASP C 1 859 ? 238.097 250.553 199.797 1.00 0.94 465 ASP C O 1
ATOM 23236 N N . ARG C 1 860 ? 236.123 250.877 200.812 1.00 0.93 466 ARG C N 1
ATOM 23237 C CA . ARG C 1 860 ? 236.037 252.272 200.338 1.00 0.93 466 ARG C CA 1
ATOM 23238 C C . ARG C 1 860 ? 237.178 253.147 200.855 1.00 0.93 466 ARG C C 1
ATOM 23239 O O . ARG C 1 860 ? 237.437 254.218 200.297 1.00 0.93 466 ARG C O 1
ATOM 23260 N N . ARG C 1 861 ? 237.908 252.652 201.868 1.00 0.93 467 ARG C N 1
ATOM 23261 C CA . ARG C 1 861 ? 239.049 253.347 202.467 1.00 0.93 467 ARG C CA 1
ATOM 23262 C C . ARG C 1 861 ? 240.184 253.530 201.454 1.00 0.93 467 ARG C C 1
ATOM 23263 O O . ARG C 1 861 ? 241.123 254.279 201.709 1.00 0.93 467 ARG C O 1
ATOM 23284 N N . ASP C 1 862 ? 240.076 252.874 200.285 1.00 0.92 468 ASP C N 1
ATOM 23285 C CA . ASP C 1 862 ? 241.054 253.046 199.220 1.00 0.92 468 ASP C CA 1
ATOM 23286 C C . ASP C 1 862 ? 241.156 254.511 198.792 1.00 0.92 468 ASP C C 1
ATOM 23287 O O . ASP C 1 862 ? 242.226 254.964 198.378 1.00 0.92 468 ASP C O 1
ATOM 23296 N N . LEU C 1 863 ? 240.061 255.286 198.875 1.00 0.91 469 LEU C N 1
ATOM 23297 C CA . LEU C 1 863 ? 240.197 256.691 198.485 1.00 0.91 469 LEU C CA 1
ATOM 23298 C C . LEU C 1 863 ? 240.668 257.573 199.621 1.00 0.91 469 LEU C C 1
ATOM 23299 O O . LEU C 1 863 ? 239.897 258.309 200.231 1.00 0.91 469 LEU C O 1
ATOM 23315 N N . ASP C 1 864 ? 241.952 257.423 199.901 1.00 0.90 470 ASP C N 1
ATOM 23316 C CA . ASP C 1 864 ? 242.727 258.147 200.898 1.00 0.90 470 ASP C CA 1
ATOM 23317 C C . ASP C 1 864 ? 243.329 259.340 200.175 1.00 0.90 470 ASP C C 1
ATOM 23318 O O . ASP C 1 864 ? 242.851 259.701 199.100 1.00 0.90 470 ASP C O 1
ATOM 23327 N N . VAL C 1 865 ? 244.317 260.029 200.752 1.00 0.92 471 VAL C N 1
ATOM 23328 C CA . VAL C 1 865 ? 244.808 261.207 200.051 1.00 0.92 471 VAL C CA 1
ATOM 23329 C C . VAL C 1 865 ? 245.363 260.903 198.675 1.00 0.92 471 VAL C C 1
ATOM 23330 O O . VAL C 1 865 ? 245.008 261.590 197.718 1.00 0.92 471 VAL C O 1
ATOM 23343 N N . LEU C 1 866 ? 246.200 259.884 198.540 1.00 0.92 472 LEU C N 1
ATOM 23344 C CA . LEU C 1 866 ? 246.771 259.609 197.230 1.00 0.92 472 LEU C CA 1
ATOM 23345 C C . LEU C 1 866 ? 245.679 259.156 196.279 1.00 0.92 472 LEU C C 1
ATOM 23346 O O . LEU C 1 866 ? 245.677 259.518 195.100 1.00 0.92 472 LEU C O 1
ATOM 23362 N N . GLY C 1 867 ? 244.720 258.406 196.825 1.00 0.92 473 GLY C N 1
ATOM 23363 C CA . GLY C 1 867 ? 243.597 257.882 196.066 1.00 0.92 473 GLY C CA 1
ATOM 23364 C C . GLY C 1 867 ? 242.785 258.989 195.437 1.00 0.92 473 GLY C C 1
ATOM 23365 O O . GLY C 1 867 ? 242.525 258.968 194.233 1.00 0.92 473 GLY C O 1
ATOM 23369 N N . ALA C 1 868 ? 242.358 259.951 196.252 1.00 0.92 474 ALA C N 1
ATOM 23370 C CA . ALA C 1 868 ? 241.574 261.070 195.757 1.00 0.92 474 ALA C CA 1
ATOM 23371 C C . ALA C 1 868 ? 242.389 261.943 194.792 1.00 0.92 474 ALA C C 1
ATOM 23372 O O . ALA C 1 868 ? 241.845 262.454 193.812 1.00 0.92 474 ALA C O 1
ATOM 23379 N N . LEU C 1 869 ? 243.703 262.100 195.046 1.00 0.93 475 LEU C N 1
ATOM 23380 C CA . LEU C 1 869 ? 244.532 262.902 194.139 1.00 0.93 475 LEU C CA 1
ATOM 23381 C C . LEU C 1 869 ? 244.588 262.250 192.762 1.00 0.93 475 LEU C C 1
ATOM 23382 O O . LEU C 1 869 ? 244.560 262.928 191.723 1.00 0.93 475 LEU C O 1
ATOM 23398 N N . ASN C 1 870 ? 244.648 260.907 192.755 1.00 0.92 476 ASN C N 1
ATOM 23399 C CA . ASN C 1 870 ? 244.643 260.193 191.491 1.00 0.92 476 ASN C CA 1
ATOM 23400 C C . ASN C 1 870 ? 243.257 260.206 190.858 1.00 0.92 476 ASN C C 1
ATOM 23401 O O . ASN C 1 870 ? 243.129 260.380 189.648 1.00 0.92 476 ASN C O 1
ATOM 23412 N N . ALA C 1 871 ? 242.210 260.096 191.672 1.00 0.90 477 ALA C N 1
ATOM 23413 C CA . ALA C 1 871 ? 240.847 260.041 191.155 1.00 0.90 477 ALA C CA 1
ATOM 23414 C C . ALA C 1 871 ? 240.435 261.316 190.440 1.00 0.90 477 ALA C C 1
ATOM 23415 O O . ALA C 1 871 ? 239.740 261.270 189.423 1.00 0.90 477 ALA C O 1
ATOM 23422 N N . SER C 1 872 ? 240.905 262.457 190.947 1.00 0.90 478 SER C N 1
ATOM 23423 C CA . SER C 1 872 ? 240.585 263.753 190.356 1.00 0.90 478 SER C CA 1
ATOM 23424 C C . SER C 1 872 ? 241.590 264.144 189.268 1.00 0.90 478 SER C C 1
ATOM 23425 O O . SER C 1 872 ? 241.538 265.252 188.731 1.00 0.90 478 SER C O 1
ATOM 23433 N N . ASP C 1 873 ? 242.585 263.284 189.017 1.00 0.87 479 ASP C N 1
ATOM 23434 C CA . ASP C 1 873 ? 243.653 263.529 188.047 1.00 0.87 479 ASP C CA 1
ATOM 23435 C C . ASP C 1 873 ? 244.330 264.875 188.284 1.00 0.87 479 ASP C C 1
ATOM 23436 O O . ASP C 1 873 ? 244.556 265.646 187.350 1.00 0.87 479 ASP C O 1
ATOM 23445 N N . GLY C 1 874 ? 244.621 265.181 189.549 1.00 0.81 480 GLY C N 1
ATOM 23446 C CA . GLY C 1 874 ? 245.285 266.441 189.847 1.00 0.81 480 GLY C CA 1
ATOM 23447 C C . GLY C 1 874 ? 244.386 267.643 190.041 1.00 0.81 480 GLY C C 1
ATOM 23448 O O . GLY C 1 874 ? 244.864 268.751 190.335 1.00 0.81 480 GLY C O 1
ATOM 23452 N N . ASN C 1 875 ? 243.078 267.473 189.921 1.00 0.91 481 ASN C N 1
ATOM 23453 C CA . ASN C 1 875 ? 242.268 268.640 190.120 1.00 0.91 481 ASN C CA 1
ATOM 23454 C C . ASN C 1 875 ? 242.169 268.851 191.613 1.00 0.91 481 ASN C C 1
ATOM 23455 O O . ASN C 1 875 ? 241.378 268.213 192.319 1.00 0.91 481 ASN C O 1
ATOM 23466 N N . ILE C 1 876 ? 243.016 269.762 192.081 1.00 0.91 482 ILE C N 1
ATOM 23467 C CA . ILE C 1 876 ? 243.109 270.089 193.483 1.00 0.91 482 ILE C CA 1
ATOM 23468 C C . ILE C 1 876 ? 241.864 270.743 193.983 1.00 0.91 482 ILE C C 1
ATOM 23469 O O . ILE C 1 876 ? 241.486 270.547 195.126 1.00 0.91 482 ILE C O 1
ATOM 23485 N N . GLN C 1 877 ? 241.220 271.572 193.193 1.00 0.90 483 GLN C N 1
ATOM 23486 C CA . GLN C 1 877 ? 240.016 272.159 193.751 1.00 0.90 483 GLN C CA 1
ATOM 23487 C C . GLN C 1 877 ? 239.008 271.045 194.110 1.00 0.90 483 GLN C C 1
ATOM 23488 O O . GLN C 1 877 ? 238.345 271.118 195.159 1.00 0.90 483 GLN C O 1
ATOM 23502 N N . GLU C 1 878 ? 238.936 269.990 193.277 1.00 0.91 484 GLU C N 1
ATOM 23503 C CA . GLU C 1 878 ? 238.053 268.861 193.590 1.00 0.91 484 GLU C CA 1
ATOM 23504 C C . GLU C 1 878 ? 238.594 268.066 194.776 1.00 0.91 484 GLU C C 1
ATOM 23505 O O . GLU C 1 878 ? 237.834 267.653 195.660 1.00 0.91 484 GLU C O 1
ATOM 23517 N N . TRP C 1 879 ? 239.920 267.904 194.825 1.00 0.93 485 TRP C N 1
ATOM 23518 C CA . TRP C 1 879 ? 240.567 267.176 195.901 1.00 0.93 485 TRP C CA 1
ATOM 23519 C C . TRP C 1 879 ? 240.324 267.830 197.235 1.00 0.93 485 TRP C C 1
ATOM 23520 O O . TRP C 1 879 ? 240.051 267.149 198.209 1.00 0.93 485 TRP C O 1
ATOM 23541 N N . MET C 1 880 ? 240.473 269.145 197.283 1.00 0.91 486 MET C N 1
ATOM 23542 C CA . MET C 1 880 ? 240.322 269.915 198.488 1.00 0.91 486 MET C CA 1
ATOM 23543 C C . MET C 1 880 ? 238.891 269.916 198.943 1.00 0.91 486 MET C C 1
ATOM 23544 O O . MET C 1 880 ? 238.622 269.933 200.147 1.00 0.91 486 MET C O 1
ATOM 23558 N N . SER C 1 881 ? 237.948 269.902 197.997 1.00 0.90 487 SER C N 1
ATOM 23559 C CA . SER C 1 881 ? 236.562 269.853 198.420 1.00 0.90 487 SER C CA 1
ATOM 23560 C C . SER C 1 881 ? 236.324 268.497 199.090 1.00 0.90 487 SER C C 1
ATOM 23561 O O . SER C 1 881 ? 235.732 268.423 200.175 1.00 0.90 487 SER C O 1
ATOM 23569 N N . TRP C 1 882 ? 236.888 267.440 198.490 1.00 0.91 488 TRP C N 1
ATOM 23570 C CA . TRP C 1 882 ? 236.816 266.097 199.044 1.00 0.91 488 TRP C CA 1
ATOM 23571 C C . TRP C 1 882 ? 237.455 266.001 200.405 1.00 0.91 488 TRP C C 1
ATOM 23572 O O . TRP C 1 882 ? 236.889 265.436 201.337 1.00 0.91 488 TRP C O 1
ATOM 23593 N N . TYR C 1 883 ? 238.641 266.561 200.521 1.00 0.90 489 TYR C N 1
ATOM 23594 C CA . TYR C 1 883 ? 239.412 266.500 201.731 1.00 0.90 489 TYR C CA 1
ATOM 23595 C C . TYR C 1 883 ? 238.658 267.220 202.849 1.00 0.90 489 TYR C C 1
ATOM 23596 O O . TYR C 1 883 ? 238.367 266.628 203.890 1.00 0.90 489 TYR C O 1
ATOM 23614 N N . GLY C 1 884 ? 238.213 268.455 202.595 1.00 0.86 490 GLY C N 1
ATOM 23615 C CA . GLY C 1 884 ? 237.516 269.274 203.579 1.00 0.86 490 GLY C CA 1
ATOM 23616 C C . GLY C 1 884 ? 236.255 268.593 204.088 1.00 0.86 490 GLY C C 1
ATOM 23617 O O . GLY C 1 884 ? 235.923 268.672 205.279 1.00 0.86 490 GLY C O 1
ATOM 23621 N N . THR C 1 885 ? 235.612 267.814 203.220 1.00 0.87 491 THR C N 1
ATOM 23622 C CA . THR C 1 885 ? 234.395 267.096 203.579 1.00 0.87 491 THR C CA 1
ATOM 23623 C C . THR C 1 885 ? 234.546 266.298 204.875 1.00 0.87 491 THR C C 1
ATOM 23624 O O . THR C 1 885 ? 233.597 266.217 205.642 1.00 0.87 491 THR C O 1
ATOM 23635 N N . GLN C 1 886 ? 235.696 265.647 205.102 1.00 0.86 492 GLN C N 1
ATOM 23636 C CA . GLN C 1 886 ? 235.865 264.851 206.323 1.00 0.86 492 GLN C CA 1
ATOM 23637 C C . GLN C 1 886 ? 236.818 265.488 207.345 1.00 0.86 492 GLN C C 1
ATOM 23638 O O . GLN C 1 886 ? 237.239 264.833 208.306 1.00 0.86 492 GLN C O 1
ATOM 23652 N N . CYS C 1 887 ? 237.179 266.749 207.134 1.00 0.81 493 CYS C N 1
ATOM 23653 C CA . CYS C 1 887 ? 238.118 267.421 208.029 1.00 0.81 493 CYS C CA 1
ATOM 23654 C C . CYS C 1 887 ? 237.473 268.583 208.771 1.00 0.81 493 CYS C C 1
ATOM 23655 O O . CYS C 1 887 ? 237.786 268.855 209.939 1.00 0.81 493 CYS C O 1
ATOM 23663 N N . ASN C 1 888 ? 236.552 269.286 208.123 1.00 0.79 494 ASN C N 1
ATOM 23664 C CA . ASN C 1 888 ? 235.971 270.400 208.836 1.00 0.79 494 ASN C CA 1
ATOM 23665 C C . ASN C 1 888 ? 234.846 269.883 209.702 1.00 0.79 494 ASN C C 1
ATOM 23666 O O . ASN C 1 888 ? 233.706 269.727 209.263 1.00 0.79 494 ASN C O 1
ATOM 23677 N N . VAL C 1 889 ? 235.165 269.700 210.966 1.00 0.74 495 VAL C N 1
ATOM 23678 C CA . VAL C 1 889 ? 234.247 269.128 211.943 1.00 0.74 495 VAL C CA 1
ATOM 23679 C C . VAL C 1 889 ? 233.022 270.006 212.198 1.00 0.74 495 VAL C C 1
ATOM 23680 O O . VAL C 1 889 ? 232.030 269.542 212.761 1.00 0.74 495 VAL C O 1
ATOM 23693 N N . ALA C 1 890 ? 233.093 271.273 211.788 1.00 0.78 496 ALA C N 1
ATOM 23694 C CA . ALA C 1 890 ? 231.998 272.217 211.951 1.00 0.78 496 ALA C CA 1
ATOM 23695 C C . ALA C 1 890 ? 230.842 271.947 210.985 1.00 0.78 496 ALA C C 1
ATOM 23696 O O . ALA C 1 890 ? 229.751 272.498 211.149 1.00 0.78 496 ALA C O 1
ATOM 23703 N N . VAL C 1 891 ? 231.084 271.151 209.950 1.00 0.78 497 VAL C N 1
ATOM 23704 C CA . VAL C 1 891 ? 230.065 270.854 208.958 1.00 0.78 497 VAL C CA 1
ATOM 23705 C C . VAL C 1 891 ? 229.142 269.788 209.507 1.00 0.78 497 VAL C C 1
ATOM 23706 O O . VAL C 1 891 ? 229.593 268.742 209.939 1.00 0.78 497 VAL C O 1
ATOM 23719 N N . HIS C 1 892 ? 227.842 270.002 209.458 1.00 0.80 498 HIS C N 1
ATOM 23720 C CA . HIS C 1 892 ? 226.971 268.982 210.011 1.00 0.80 498 HIS C CA 1
ATOM 23721 C C . HIS C 1 892 ? 227.305 267.639 209.348 1.00 0.80 498 HIS C C 1
ATOM 23722 O O . HIS C 1 892 ? 227.392 267.587 208.117 1.00 0.80 498 HIS C O 1
ATOM 23736 N N . PRO C 1 893 ? 227.412 266.521 210.103 1.00 0.80 499 PRO C N 1
ATOM 23737 C CA . PRO C 1 893 ? 227.784 265.213 209.608 1.00 0.80 499 PRO C CA 1
ATOM 23738 C C . PRO C 1 893 ? 226.910 264.662 208.503 1.00 0.80 499 PRO C C 1
ATOM 23739 O O . PRO C 1 893 ? 227.391 263.846 207.715 1.00 0.80 499 PRO C O 1
ATOM 23750 N N . GLU C 1 894 ? 225.659 265.103 208.391 1.00 0.79 500 GLU C N 1
ATOM 23751 C CA . GLU C 1 894 ? 224.841 264.580 207.318 1.00 0.79 500 GLU C CA 1
ATOM 23752 C C . GLU C 1 894 ? 225.353 265.111 205.999 1.00 0.79 500 GLU C C 1
ATOM 23753 O O . GLU C 1 894 ? 225.265 264.440 204.964 1.00 0.79 500 GLU C O 1
ATOM 23765 N N . LEU C 1 895 ? 225.827 266.354 206.019 1.00 0.82 501 LEU C N 1
ATOM 23766 C CA . LEU C 1 895 ? 226.298 266.991 204.821 1.00 0.82 501 LEU C CA 1
ATOM 23767 C C . LEU C 1 895 ? 227.609 266.363 204.489 1.00 0.82 501 LEU C C 1
ATOM 23768 O O . LEU C 1 895 ? 227.908 266.113 203.324 1.00 0.82 501 LEU C O 1
ATOM 23784 N N . ARG C 1 896 ? 228.385 266.056 205.535 1.00 0.85 502 ARG C N 1
ATOM 23785 C CA . ARG C 1 896 ? 229.679 265.463 205.262 1.00 0.85 502 ARG C CA 1
ATOM 23786 C C . ARG C 1 896 ? 229.490 264.119 204.573 1.00 0.85 502 ARG C C 1
ATOM 23787 O O . ARG C 1 896 ? 230.201 263.792 203.617 1.00 0.85 502 ARG C O 1
ATOM 23808 N N . ALA C 1 897 ? 228.524 263.332 205.065 1.00 0.86 503 ALA C N 1
ATOM 23809 C CA . ALA C 1 897 ? 228.284 262.023 204.486 1.00 0.86 503 ALA C CA 1
ATOM 23810 C C . ALA C 1 897 ? 227.737 262.105 203.069 1.00 0.86 503 ALA C C 1
ATOM 23811 O O . ALA C 1 897 ? 228.182 261.351 202.203 1.00 0.86 503 ALA C O 1
ATOM 23818 N N . ARG C 1 898 ? 226.820 263.046 202.804 1.00 0.85 504 ARG C N 1
ATOM 23819 C CA . ARG C 1 898 ? 226.265 263.129 201.459 1.00 0.85 504 ARG C CA 1
ATOM 23820 C C . ARG C 1 898 ? 227.322 263.531 200.457 1.00 0.85 504 ARG C C 1
ATOM 23821 O O . ARG C 1 898 ? 227.402 262.969 199.363 1.00 0.85 504 ARG C O 1
ATOM 23842 N N . GLN C 1 899 ? 228.152 264.493 200.850 1.00 0.88 505 GLN C N 1
ATOM 23843 C CA . GLN C 1 899 ? 229.190 264.990 199.978 1.00 0.88 505 GLN C CA 1
ATOM 23844 C C . GLN C 1 899 ? 230.200 263.893 199.705 1.00 0.88 505 GLN C C 1
ATOM 23845 O O . GLN C 1 899 ? 230.651 263.735 198.570 1.00 0.88 505 GLN C O 1
ATOM 23859 N N . SER C 1 900 ? 230.511 263.087 200.725 1.00 0.89 506 SER C N 1
ATOM 23860 C CA . SER C 1 900 ? 231.466 262.012 200.538 1.00 0.89 506 SER C CA 1
ATOM 23861 C C . SER C 1 900 ? 230.934 260.966 199.598 1.00 0.89 506 SER C C 1
ATOM 23862 O O . SER C 1 900 ? 231.675 260.476 198.748 1.00 0.89 506 SER C O 1
ATOM 23870 N N . LYS C 1 901 ? 229.642 260.657 199.718 1.00 0.90 507 LYS C N 1
ATOM 23871 C CA . LYS C 1 901 ? 229.040 259.675 198.838 1.00 0.90 507 LYS C CA 1
ATOM 23872 C C . LYS C 1 901 ? 229.066 260.178 197.406 1.00 0.90 507 LYS C C 1
ATOM 23873 O O . LYS C 1 901 ? 229.331 259.399 196.483 1.00 0.90 507 LYS C O 1
ATOM 23892 N N . ASN C 1 902 ? 228.852 261.493 197.221 1.00 0.89 508 ASN C N 1
ATOM 23893 C CA . ASN C 1 902 ? 228.889 262.043 195.880 1.00 0.89 508 ASN C CA 1
ATOM 23894 C C . ASN C 1 902 ? 230.290 261.890 195.296 1.00 0.89 508 ASN C C 1
ATOM 23895 O O . ASN C 1 902 ? 230.447 261.463 194.147 1.00 0.89 508 ASN C O 1
ATOM 23906 N N . PHE C 1 903 ? 231.319 262.131 196.128 1.00 0.91 509 PHE C N 1
ATOM 23907 C CA . PHE C 1 903 ? 232.687 262.003 195.639 1.00 0.91 509 PHE C CA 1
ATOM 23908 C C . PHE C 1 903 ? 233.054 260.576 195.335 1.00 0.91 509 PHE C C 1
ATOM 23909 O O . PHE C 1 903 ? 233.721 260.332 194.335 1.00 0.91 509 PHE C O 1
ATOM 23926 N N . ASP C 1 904 ? 232.614 259.624 196.167 1.00 0.91 510 ASP C N 1
ATOM 23927 C CA . ASP C 1 904 ? 232.969 258.243 195.902 1.00 0.91 510 ASP C CA 1
ATOM 23928 C C . ASP C 1 904 ? 232.322 257.791 194.623 1.00 0.91 510 ASP C C 1
ATOM 23929 O O . ASP C 1 904 ? 232.925 257.094 193.818 1.00 0.91 510 ASP C O 1
ATOM 23938 N N . ARG C 1 905 ? 231.092 258.214 194.362 1.00 0.89 511 ARG C N 1
ATOM 23939 C CA . ARG C 1 905 ? 230.518 257.761 193.110 1.00 0.89 511 ARG C CA 1
ATOM 23940 C C . ARG C 1 905 ? 231.277 258.345 191.915 1.00 0.89 511 ARG C C 1
ATOM 23941 O O . ARG C 1 905 ? 231.550 257.634 190.934 1.00 0.89 511 ARG C O 1
ATOM 23962 N N . GLN C 1 906 ? 231.673 259.628 192.017 1.00 0.90 512 GLN C N 1
ATOM 23963 C CA . GLN C 1 906 ? 232.392 260.281 190.922 1.00 0.90 512 GLN C CA 1
ATOM 23964 C C . GLN C 1 906 ? 233.774 259.684 190.684 1.00 0.90 512 GLN C C 1
ATOM 23965 O O . GLN C 1 906 ? 234.201 259.513 189.541 1.00 0.90 512 GLN C O 1
ATOM 23979 N N . TYR C 1 907 ? 234.476 259.496 191.774 1.00 0.86 513 TYR C N 1
ATOM 23980 C CA . TYR C 1 907 ? 235.787 258.900 191.911 1.00 0.86 513 TYR C CA 1
ATOM 23981 C C . TYR C 1 907 ? 235.919 257.364 191.700 1.00 0.86 513 TYR C C 1
ATOM 23982 O O . TYR C 1 907 ? 236.979 256.922 191.285 1.00 0.86 513 TYR C O 1
ATOM 24000 N N . LEU C 1 908 ? 234.845 256.571 191.846 1.00 0.84 514 LEU C N 1
ATOM 24001 C CA . LEU C 1 908 ? 234.815 255.134 191.626 1.00 0.84 514 LEU C CA 1
ATOM 24002 C C . LEU C 1 908 ? 233.990 254.651 190.423 1.00 0.84 514 LEU C C 1
ATOM 24003 O O . LEU C 1 908 ? 234.113 253.486 190.038 1.00 0.84 514 LEU C O 1
ATOM 24019 N N . GLY C 1 909 ? 233.170 255.516 189.793 1.00 0.80 515 GLY C N 1
ATOM 24020 C CA . GLY C 1 909 ? 232.362 255.050 188.655 1.00 0.80 515 GLY C CA 1
ATOM 24021 C C . GLY C 1 909 ? 231.021 254.425 189.049 1.00 0.80 515 GLY C C 1
ATOM 24022 O O . GLY C 1 909 ? 230.568 253.461 188.428 1.00 0.80 515 GLY C O 1
ATOM 24026 N N . ASN C 1 910 ? 230.410 254.975 190.104 1.00 0.75 516 ASN C N 1
ATOM 24027 C CA . ASN C 1 910 ? 229.120 254.511 190.647 1.00 0.75 516 ASN C CA 1
ATOM 24028 C C . ASN C 1 910 ? 229.156 253.042 191.056 1.00 0.75 516 ASN C C 1
ATOM 24029 O O . ASN C 1 910 ? 228.184 252.311 190.869 1.00 0.75 516 ASN C O 1
ATOM 24040 N N . SER C 1 911 ? 230.266 252.622 191.650 1.00 0.84 517 SER C N 1
ATOM 24041 C CA . SER C 1 911 ? 230.459 251.244 192.074 1.00 0.84 517 SER C CA 1
ATOM 24042 C C . SER C 1 911 ? 230.247 251.007 193.561 1.00 0.84 517 SER C C 1
ATOM 24043 O O . SER C 1 911 ? 230.544 249.923 194.064 1.00 0.84 517 SER C O 1
ATOM 24051 N N . VAL C 1 912 ? 229.803 252.025 194.290 1.00 0.88 518 VAL C N 1
ATOM 24052 C CA . VAL C 1 912 ? 229.592 251.884 195.724 1.00 0.88 518 VAL C CA 1
ATOM 24053 C C . VAL C 1 912 ? 228.306 251.129 195.943 1.00 0.88 518 VAL C C 1
ATOM 24054 O O . VAL C 1 912 ? 227.264 251.538 195.429 1.00 0.88 518 VAL C O 1
ATOM 24067 N N . THR C 1 913 ? 228.313 250.231 196.906 1.00 0.87 519 THR C N 1
ATOM 24068 C CA . THR C 1 913 ? 227.239 249.622 197.644 1.00 0.87 519 THR C CA 1
ATOM 24069 C C . THR C 1 913 ? 227.397 249.984 199.135 1.00 0.87 519 THR C C 1
ATOM 24070 O O . THR C 1 913 ? 228.206 249.390 199.831 1.00 0.87 519 THR C O 1
ATOM 24081 N N . TYR C 1 914 ? 226.734 250.993 199.646 1.00 0.87 520 TYR C N 1
ATOM 24082 C CA . TYR C 1 914 ? 226.949 251.572 200.957 1.00 0.87 520 TYR C CA 1
ATOM 24083 C C . TYR C 1 914 ? 226.598 250.579 202.074 1.00 0.87 520 TYR C C 1
ATOM 24084 O O . TYR C 1 914 ? 225.674 249.783 201.902 1.00 0.87 520 TYR C O 1
ATOM 24102 N N . THR C 1 915 ? 227.291 250.633 203.223 1.00 0.84 521 THR C N 1
ATOM 24103 C CA . THR C 1 915 ? 227.109 249.627 204.291 1.00 0.84 521 THR C CA 1
ATOM 24104 C C . THR C 1 915 ? 226.972 250.182 205.718 1.00 0.84 521 THR C C 1
ATOM 24105 O O . THR C 1 915 ? 225.965 249.867 206.352 1.00 0.84 521 THR C O 1
ATOM 24116 N N . THR C 1 916 ? 227.933 250.936 206.288 1.00 0.87 522 THR C N 1
ATOM 24117 C CA . THR C 1 916 ? 227.941 251.149 207.760 1.00 0.87 522 THR C CA 1
ATOM 24118 C C . THR C 1 916 ? 228.745 252.365 208.305 1.00 0.87 522 THR C C 1
ATOM 24119 O O . THR C 1 916 ? 229.301 253.182 207.570 1.00 0.87 522 THR C O 1
ATOM 24130 N N . ARG C 1 917 ? 228.756 252.452 209.640 1.00 0.90 523 ARG C N 1
ATOM 24131 C CA . ARG C 1 917 ? 229.336 253.449 210.564 1.00 0.90 523 ARG C CA 1
ATOM 24132 C C . ARG C 1 917 ? 230.189 252.880 211.719 1.00 0.90 523 ARG C C 1
ATOM 24133 O O . ARG C 1 917 ? 229.892 251.819 212.277 1.00 0.90 523 ARG C O 1
ATOM 24154 N N . ALA C 1 918 ? 231.209 253.665 212.119 1.00 0.93 524 ALA C N 1
ATOM 24155 C CA . ALA C 1 918 ? 232.084 253.345 213.275 1.00 0.93 524 ALA C CA 1
ATOM 24156 C C . ALA C 1 918 ? 232.650 254.642 213.885 1.00 0.93 524 ALA C C 1
ATOM 24157 O O . ALA C 1 918 ? 232.516 255.728 213.306 1.00 0.93 524 ALA C O 1
ATOM 24164 N N . HIS C 1 919 ? 233.229 254.538 215.091 1.00 0.92 525 HIS C N 1
ATOM 24165 C CA . HIS C 1 919 ? 233.809 255.707 215.757 1.00 0.92 525 HIS C CA 1
ATOM 24166 C C . HIS C 1 919 ? 235.323 255.768 215.616 1.00 0.92 525 HIS C C 1
ATOM 24167 O O . HIS C 1 919 ? 236.013 254.748 215.622 1.00 0.92 525 HIS C O 1
ATOM 24181 N N . ARG C 1 920 ? 235.882 256.970 215.537 1.00 0.91 526 ARG C N 1
ATOM 24182 C CA . ARG C 1 920 ? 237.335 257.043 215.430 1.00 0.91 526 ARG C CA 1
ATOM 24183 C C . ARG C 1 920 ? 237.946 257.820 216.568 1.00 0.91 526 ARG C C 1
ATOM 24184 O O . ARG C 1 920 ? 237.426 258.857 217.021 1.00 0.91 526 ARG C O 1
ATOM 24205 N N . GLY C 1 921 ? 239.095 257.337 216.999 1.00 0.92 527 GLY C N 1
ATOM 24206 C CA . GLY C 1 921 ? 239.841 258.053 218.012 1.00 0.92 527 GLY C CA 1
ATOM 24207 C C . GLY C 1 921 ? 241.321 257.976 217.735 1.00 0.92 527 GLY C C 1
ATOM 24208 O O . GLY C 1 921 ? 241.781 257.132 216.964 1.00 0.92 527 GLY C O 1
ATOM 24212 N N . ILE C 1 922 ? 242.057 258.875 218.365 1.00 0.93 528 ILE C N 1
ATOM 24213 C CA . ILE C 1 922 ? 243.493 259.000 218.226 1.00 0.93 528 ILE C CA 1
ATOM 24214 C C . ILE C 1 922 ? 244.130 258.480 219.487 1.00 0.93 528 ILE C C 1
ATOM 24215 O O . ILE C 1 922 ? 243.743 258.857 220.589 1.00 0.93 528 ILE C O 1
ATOM 24231 N N . TRP C 1 923 ? 245.063 257.566 219.380 1.00 0.92 529 TRP C N 1
ATOM 24232 C CA . TRP C 1 923 ? 245.580 257.036 220.620 1.00 0.92 529 TRP C CA 1
ATOM 24233 C C . TRP C 1 923 ? 246.426 258.062 221.279 1.00 0.92 529 TRP C C 1
ATOM 24234 O O . TRP C 1 923 ? 247.262 258.683 220.631 1.00 0.92 529 TRP C O 1
ATOM 24255 N N . ASN C 1 924 ? 246.306 258.187 222.589 1.00 0.91 530 ASN C N 1
ATOM 24256 C CA . ASN C 1 924 ? 247.188 259.094 223.269 1.00 0.91 530 ASN C CA 1
ATOM 24257 C C . ASN C 1 924 ? 248.562 258.521 223.018 1.00 0.91 530 ASN C C 1
ATOM 24258 O O . ASN C 1 924 ? 248.788 257.358 223.371 1.00 0.91 530 ASN C O 1
ATOM 24269 N N . PRO C 1 925 ? 249.509 259.247 222.398 1.00 0.87 531 PRO C N 1
ATOM 24270 C CA . PRO C 1 925 ? 250.828 258.744 222.101 1.00 0.87 531 PRO C CA 1
ATOM 24271 C C . PRO C 1 925 ? 251.475 258.136 223.334 1.00 0.87 531 PRO C C 1
ATOM 24272 O O . PRO C 1 925 ? 252.191 257.136 223.221 1.00 0.87 531 PRO C O 1
ATOM 24283 N N . LYS C 1 926 ? 251.160 258.678 224.519 1.00 0.90 532 LYS C N 1
ATOM 24284 C CA . LYS C 1 926 ? 251.744 258.161 225.733 1.00 0.90 532 LYS C CA 1
ATOM 24285 C C . LYS C 1 926 ? 251.100 256.863 226.172 1.00 0.90 532 LYS C C 1
ATOM 24286 O O . LYS C 1 926 ? 251.758 256.062 226.815 1.00 0.90 532 LYS C O 1
ATOM 24305 N N . PHE C 1 927 ? 249.825 256.633 225.865 1.00 0.92 533 PHE C N 1
ATOM 24306 C CA . PHE C 1 927 ? 249.180 255.395 226.285 1.00 0.92 533 PHE C CA 1
ATOM 24307 C C . PHE C 1 927 ? 249.834 254.245 225.574 1.00 0.92 533 PHE C C 1
ATOM 24308 O O . PHE C 1 927 ? 250.137 253.216 226.174 1.00 0.92 533 PHE C O 1
ATOM 24325 N N . ILE C 1 928 ? 249.975 254.392 224.261 1.00 0.89 534 ILE C N 1
ATOM 24326 C CA . ILE C 1 928 ? 250.553 253.325 223.457 1.00 0.89 534 ILE C CA 1
ATOM 24327 C C . ILE C 1 928 ? 252.038 253.134 223.708 1.00 0.89 534 ILE C C 1
ATOM 24328 O O . ILE C 1 928 ? 252.498 251.987 223.796 1.00 0.89 534 ILE C O 1
ATOM 24344 N N . GLU C 1 929 ? 252.809 254.217 223.799 1.00 0.88 535 GLU C N 1
ATOM 24345 C CA . GLU C 1 929 ? 254.216 254.033 224.079 1.00 0.88 535 GLU C CA 1
ATOM 24346 C C . GLU C 1 929 ? 254.364 253.347 225.427 1.00 0.88 535 GLU C C 1
ATOM 24347 O O . GLU C 1 929 ? 255.157 252.410 225.567 1.00 0.88 535 GLU C O 1
ATOM 24359 N N . ALA C 1 930 ? 253.578 253.798 226.414 1.00 0.91 536 ALA C N 1
ATOM 24360 C CA . ALA C 1 930 ? 253.569 253.234 227.740 1.00 0.91 536 ALA C CA 1
ATOM 24361 C C . ALA C 1 930 ? 253.105 251.809 227.743 1.00 0.91 536 ALA C C 1
ATOM 24362 O O . ALA C 1 930 ? 253.564 251.036 228.559 1.00 0.91 536 ALA C O 1
ATOM 24369 N N . LEU C 1 931 ? 252.177 251.438 226.868 1.00 0.92 537 LEU C N 1
ATOM 24370 C CA . LEU C 1 931 ? 251.699 250.068 226.857 1.00 0.92 537 LEU C CA 1
ATOM 24371 C C . LEU C 1 931 ? 252.842 249.157 226.484 1.00 0.92 537 LEU C C 1
ATOM 24372 O O . LEU C 1 931 ? 253.085 248.148 227.156 1.00 0.92 537 LEU C O 1
ATOM 24388 N N . ASP C 1 932 ? 253.607 249.554 225.459 1.00 0.87 538 ASP C N 1
ATOM 24389 C CA . ASP C 1 932 ? 254.714 248.706 225.036 1.00 0.87 538 ASP C CA 1
ATOM 24390 C C . ASP C 1 932 ? 255.834 248.706 226.082 1.00 0.87 538 ASP C C 1
ATOM 24391 O O . ASP C 1 932 ? 256.406 247.651 226.375 1.00 0.87 538 ASP C O 1
ATOM 24400 N N . LYS C 1 933 ? 256.134 249.874 226.676 1.00 0.88 539 LYS C N 1
ATOM 24401 C CA . LYS C 1 933 ? 257.193 249.913 227.676 1.00 0.88 539 LYS C CA 1
ATOM 24402 C C . LYS C 1 933 ? 256.808 249.208 228.952 1.00 0.88 539 LYS C C 1
ATOM 24403 O O . LYS C 1 933 ? 257.638 248.527 229.546 1.00 0.88 539 LYS C O 1
ATOM 24422 N N . ALA C 1 934 ? 255.556 249.346 229.366 1.00 0.90 540 ALA C N 1
ATOM 24423 C CA . ALA C 1 934 ? 255.082 248.763 230.595 1.00 0.90 540 ALA C CA 1
ATOM 24424 C C . ALA C 1 934 ? 255.125 247.261 230.524 1.00 0.90 540 ALA C C 1
ATOM 24425 O O . ALA C 1 934 ? 255.469 246.598 231.493 1.00 0.90 540 ALA C O 1
ATOM 24432 N N . ILE C 1 935 ? 254.760 246.707 229.365 1.00 0.88 541 ILE C N 1
ATOM 24433 C CA . ILE C 1 935 ? 254.927 245.280 229.177 1.00 0.88 541 ILE C CA 1
ATOM 24434 C C . ILE C 1 935 ? 256.391 244.891 229.119 1.00 0.88 541 ILE C C 1
ATOM 24435 O O . ILE C 1 935 ? 256.829 243.969 229.802 1.00 0.88 541 ILE C O 1
ATOM 24451 N N . ALA C 1 936 ? 257.193 245.610 228.342 1.00 0.85 542 ALA C N 1
ATOM 24452 C CA . ALA C 1 936 ? 258.596 245.244 228.219 1.00 0.85 542 ALA C CA 1
ATOM 24453 C C . ALA C 1 936 ? 259.356 245.280 229.551 1.00 0.85 542 ALA C C 1
ATOM 24454 O O . ALA C 1 936 ? 260.215 244.429 229.823 1.00 0.85 542 ALA C O 1
ATOM 24461 N N . SER C 1 937 ? 258.981 246.218 230.413 1.00 0.85 543 SER C N 1
ATOM 24462 C CA . SER C 1 937 ? 259.616 246.472 231.701 1.00 0.85 543 SER C CA 1
ATOM 24463 C C . SER C 1 937 ? 259.399 245.384 232.722 1.00 0.85 543 SER C C 1
ATOM 24464 O O . SER C 1 937 ? 260.025 245.388 233.782 1.00 0.85 543 SER C O 1
ATOM 24472 N N . VAL C 1 938 ? 258.669 244.333 232.309 1.00 0.83 544 VAL C N 1
ATOM 24473 C CA . VAL C 1 938 ? 258.729 242.934 232.767 1.00 0.83 544 VAL C CA 1
ATOM 24474 C C . VAL C 1 938 ? 258.894 241.994 231.539 1.00 0.83 544 VAL C C 1
ATOM 24475 O O . VAL C 1 938 ? 258.531 242.295 230.424 1.00 0.83 544 VAL C O 1
ATOM 24488 N N . GLY C 1 939 ? 259.398 240.784 231.677 1.00 0.74 545 GLY C N 1
ATOM 24489 C CA . GLY C 1 939 ? 259.057 239.737 230.783 1.00 0.74 545 GLY C CA 1
ATOM 24490 C C . GLY C 1 939 ? 259.801 239.789 229.476 1.00 0.74 545 GLY C C 1
ATOM 24491 O O . GLY C 1 939 ? 260.605 240.656 229.198 1.00 0.74 545 GLY C O 1
ATOM 24495 N N . LEU C 1 940 ? 259.459 238.841 228.593 1.00 0.80 546 LEU C N 1
ATOM 24496 C CA . LEU C 1 940 ? 259.986 238.701 227.224 1.00 0.80 546 LEU C CA 1
ATOM 24497 C C . LEU C 1 940 ? 259.855 240.000 226.437 1.00 0.80 546 LEU C C 1
ATOM 24498 O O . LEU C 1 940 ? 258.734 240.463 226.204 1.00 0.80 546 LEU C O 1
ATOM 24514 N N . THR C 1 941 ? 260.954 240.514 225.888 1.00 0.77 547 THR C N 1
ATOM 24515 C CA . THR C 1 941 ? 260.825 241.491 224.799 1.00 0.77 547 THR C CA 1
ATOM 24516 C C . THR C 1 941 ? 260.742 240.810 223.433 1.00 0.77 547 THR C C 1
ATOM 24517 O O . THR C 1 941 ? 261.366 239.774 223.200 1.00 0.77 547 THR C O 1
ATOM 24528 N N . VAL C 1 942 ? 260.002 241.408 222.498 1.00 0.78 548 VAL C N 1
ATOM 24529 C CA . VAL C 1 942 ? 259.857 240.900 221.123 1.00 0.78 548 VAL C CA 1
ATOM 24530 C C . VAL C 1 942 ? 261.143 241.111 220.320 1.00 0.78 548 VAL C C 1
ATOM 24531 O O . VAL C 1 942 ? 261.650 242.229 220.241 1.00 0.78 548 VAL C O 1
ATOM 24544 N N . ALA C 1 943 ? 261.650 240.062 219.674 1.00 0.78 549 ALA C N 1
ATOM 24545 C CA . ALA C 1 943 ? 262.743 240.179 218.712 1.00 0.78 549 ALA C CA 1
ATOM 24546 C C . ALA C 1 943 ? 262.253 240.802 217.389 1.00 0.78 549 ALA C C 1
ATOM 24547 O O . ALA C 1 943 ? 261.358 240.276 216.720 1.00 0.78 549 ALA C O 1
ATOM 24554 N N . MET C 1 944 ? 262.854 241.929 217.012 1.00 0.78 550 MET C N 1
ATOM 24555 C CA . MET C 1 944 ? 262.547 242.729 215.819 1.00 0.78 550 MET C CA 1
ATOM 24556 C C . MET C 1 944 ? 263.149 242.131 214.529 1.00 0.78 550 MET C C 1
ATOM 24557 O O . MET C 1 944 ? 263.847 242.801 213.769 1.00 0.78 550 MET C O 1
ATOM 24571 N N . ASP C 1 945 ? 262.914 240.841 214.302 1.00 0.75 551 ASP C N 1
ATOM 24572 C CA . ASP C 1 945 ? 263.472 240.064 213.186 1.00 0.75 551 ASP C CA 1
ATOM 24573 C C . ASP C 1 945 ? 263.001 240.524 211.788 1.00 0.75 551 ASP C C 1
ATOM 24574 O O . ASP C 1 945 ? 262.052 241.294 211.637 1.00 0.75 551 ASP C O 1
ATOM 24583 N N . ASN C 1 946 ? 263.680 240.023 210.747 1.00 0.72 552 ASN C N 1
ATOM 24584 C CA . ASN C 1 946 ? 263.408 240.302 209.327 1.00 0.72 552 ASN C CA 1
ATOM 24585 C C . ASN C 1 946 ? 263.441 241.806 208.983 1.00 0.72 552 ASN C C 1
ATOM 24586 O O . ASN C 1 946 ? 262.536 242.340 208.337 1.00 0.72 552 ASN C O 1
ATOM 24597 N N . VAL C 1 947 ? 264.504 242.492 209.418 1.00 0.62 553 VAL C N 1
ATOM 24598 C CA . VAL C 1 947 ? 264.697 243.941 209.226 1.00 0.62 553 VAL C CA 1
ATOM 24599 C C . VAL C 1 947 ? 264.774 244.327 207.742 1.00 0.62 553 VAL C C 1
ATOM 24600 O O . VAL C 1 947 ? 264.171 245.316 207.331 1.00 0.62 553 VAL C O 1
ATOM 24613 N N . ALA C 1 948 ? 265.448 243.569 206.915 1.00 0.60 554 ALA C N 1
ATOM 24614 C CA . ALA C 1 948 ? 265.349 243.403 205.484 1.00 0.60 554 ALA C CA 1
ATOM 24615 C C . ALA C 1 948 ? 265.429 244.659 204.579 1.00 0.60 554 ALA C C 1
ATOM 24616 O O . ALA C 1 948 ? 264.657 244.776 203.613 1.00 0.60 554 ALA C O 1
ATOM 24623 N N . GLN C 1 949 ? 266.331 245.619 204.827 1.00 0.63 555 GLN C N 1
ATOM 24624 C CA . GLN C 1 949 ? 266.718 246.619 203.813 1.00 0.63 555 GLN C CA 1
ATOM 24625 C C . GLN C 1 949 ? 267.784 246.048 202.877 1.00 0.63 555 GLN C C 1
ATOM 24626 O O . GLN C 1 949 ? 268.658 245.281 203.284 1.00 0.63 555 GLN C O 1
ATOM 24640 N N . ALA D 1 413 ? 254.451 227.737 224.924 1.00 0.33 19 ALA D N 1
ATOM 24641 C CA . ALA D 1 413 ? 253.727 227.802 223.658 1.00 0.33 19 ALA D CA 1
ATOM 24642 C C . ALA D 1 413 ? 252.657 226.717 223.672 1.00 0.33 19 ALA D C 1
ATOM 24643 O O . ALA D 1 413 ? 251.469 227.021 223.552 1.00 0.33 19 ALA D O 1
ATOM 24650 N N . GLY D 1 414 ? 253.055 225.437 223.906 1.00 0.31 20 GLY D N 1
ATOM 24651 C CA . GLY D 1 414 ? 252.145 224.281 224.018 1.00 0.31 20 GLY D CA 1
ATOM 24652 C C . GLY D 1 414 ? 251.391 224.366 225.343 1.00 0.31 20 GLY D C 1
ATOM 24653 O O . GLY D 1 414 ? 250.310 223.810 225.524 1.00 0.31 20 GLY D O 1
ATOM 24657 N N . ASN D 1 415 ? 251.901 225.203 226.237 1.00 0.33 21 ASN D N 1
ATOM 24658 C CA . ASN D 1 415 ? 251.283 225.382 227.528 1.00 0.33 21 ASN D CA 1
ATOM 24659 C C . ASN D 1 415 ? 250.212 226.440 227.431 1.00 0.33 21 ASN D C 1
ATOM 24660 O O . ASN D 1 415 ? 249.450 226.663 228.373 1.00 0.33 21 ASN D O 1
ATOM 24671 N N . LEU D 1 416 ? 250.035 227.013 226.233 1.00 0.38 22 LEU D N 1
ATOM 24672 C CA . LEU D 1 416 ? 248.993 227.993 226.075 1.00 0.38 22 LEU D CA 1
ATOM 24673 C C . LEU D 1 416 ? 247.725 227.273 225.752 1.00 0.38 22 LEU D C 1
ATOM 24674 O O . LEU D 1 416 ? 246.669 227.883 225.697 1.00 0.38 22 LEU D O 1
ATOM 24690 N N . ASN D 1 417 ? 247.787 225.939 225.682 1.00 0.36 23 ASN D N 1
ATOM 24691 C CA . ASN D 1 417 ? 246.574 225.188 225.484 1.00 0.36 23 ASN D CA 1
ATOM 24692 C C . ASN D 1 417 ? 245.689 225.399 226.710 1.00 0.36 23 ASN D C 1
ATOM 24693 O O . ASN D 1 417 ? 244.458 225.328 226.636 1.00 0.36 23 ASN D O 1
ATOM 24704 N N . SER D 1 418 ? 246.319 225.758 227.855 1.00 0.35 24 SER D N 1
ATOM 24705 C CA . SER D 1 418 ? 245.590 226.046 229.084 1.00 0.35 24 SER D CA 1
ATOM 24706 C C . SER D 1 418 ? 244.735 227.302 229.002 1.00 0.35 24 SER D C 1
ATOM 24707 O O . SER D 1 418 ? 243.860 227.482 229.854 1.00 0.35 24 SER D O 1
ATOM 24715 N N . ILE D 1 419 ? 245.011 228.184 228.020 1.00 0.40 25 ILE D N 1
ATOM 24716 C CA . ILE D 1 419 ? 244.234 229.391 227.798 1.00 0.40 25 ILE D CA 1
ATOM 24717 C C . ILE D 1 419 ? 243.341 229.173 226.580 1.00 0.40 25 ILE D C 1
ATOM 24718 O O . ILE D 1 419 ? 242.157 229.525 226.576 1.00 0.40 25 ILE D O 1
ATOM 24734 N N . PHE D 1 420 ? 243.898 228.511 225.561 1.00 0.35 26 PHE D N 1
ATOM 24735 C CA . PHE D 1 420 ? 243.267 228.328 224.273 1.00 0.35 26 PHE D CA 1
ATOM 24736 C C . PHE D 1 420 ? 241.963 227.605 224.379 1.00 0.35 26 PHE D C 1
ATOM 24737 O O . PHE D 1 420 ? 240.996 227.943 223.690 1.00 0.35 26 PHE D O 1
ATOM 24754 N N . GLN D 1 421 ? 241.952 226.604 225.262 1.00 0.33 27 GLN D N 1
ATOM 24755 C CA . GLN D 1 421 ? 240.808 225.743 225.486 1.00 0.33 27 GLN D CA 1
ATOM 24756 C C . GLN D 1 421 ? 239.891 226.131 226.658 1.00 0.33 27 GLN D C 1
ATOM 24757 O O . GLN D 1 421 ? 238.971 225.374 226.965 1.00 0.33 27 GLN D O 1
ATOM 24771 N N . ARG D 1 422 ? 240.103 227.279 227.320 1.00 0.35 28 ARG D N 1
ATOM 24772 C CA . ARG D 1 422 ? 239.276 227.609 228.496 1.00 0.35 28 ARG D CA 1
ATOM 24773 C C . ARG D 1 422 ? 237.796 227.814 228.240 1.00 0.35 28 ARG D C 1
ATOM 24774 O O . ARG D 1 422 ? 236.969 227.492 229.095 1.00 0.35 28 ARG D O 1
ATOM 24795 N N . SER D 1 423 ? 237.445 228.365 227.097 1.00 0.32 29 SER D N 1
ATOM 24796 C CA . SER D 1 423 ? 236.058 228.653 226.820 1.00 0.32 29 SER D CA 1
ATOM 24797 C C . SER D 1 423 ? 235.712 228.600 225.356 1.00 0.32 29 SER D C 1
ATOM 24798 O O . SER D 1 423 ? 236.543 228.852 224.486 1.00 0.32 29 SER D O 1
ATOM 24806 N N . GLY D 1 424 ? 234.451 228.326 225.082 1.00 0.34 30 GLY D N 1
ATOM 24807 C CA . GLY D 1 424 ? 233.946 228.384 223.730 1.00 0.34 30 GLY D CA 1
ATOM 24808 C C . GLY D 1 424 ? 234.241 227.133 222.915 1.00 0.34 30 GLY D C 1
ATOM 24809 O O . GLY D 1 424 ? 234.774 226.135 223.419 1.00 0.34 30 GLY D O 1
ATOM 24813 N N . ARG D 1 425 ? 233.872 227.214 221.645 1.00 0.33 31 ARG D N 1
ATOM 24814 C CA . ARG D 1 425 ? 233.968 226.167 220.644 1.00 0.33 31 ARG D CA 1
ATOM 24815 C C . ARG D 1 425 ? 234.565 226.702 219.340 1.00 0.33 31 ARG D C 1
ATOM 24816 O O . ARG D 1 425 ? 234.587 227.910 219.116 1.00 0.33 31 ARG D O 1
ATOM 24837 N N . THR D 1 426 ? 235.100 225.850 218.472 1.00 0.43 32 THR D N 1
ATOM 24838 C CA . THR D 1 426 ? 235.566 226.405 217.200 1.00 0.43 32 THR D CA 1
ATOM 24839 C C . THR D 1 426 ? 235.138 225.612 215.986 1.00 0.43 32 THR D C 1
ATOM 24840 O O . THR D 1 426 ? 234.606 224.507 216.087 1.00 0.43 32 THR D O 1
ATOM 24851 N N . ASP D 1 427 ? 235.415 226.192 214.831 1.00 0.36 33 ASP D N 1
ATOM 24852 C CA . ASP D 1 427 ? 235.155 225.597 213.529 1.00 0.36 33 ASP D CA 1
ATOM 24853 C C . ASP D 1 427 ? 236.443 224.894 213.090 1.00 0.36 33 ASP D C 1
ATOM 24854 O O . ASP D 1 427 ? 237.444 225.562 212.820 1.00 0.36 33 ASP D O 1
ATOM 24863 N N . GLY D 1 428 ? 236.460 223.565 213.085 1.00 0.37 34 GLY D N 1
ATOM 24864 C CA . GLY D 1 428 ? 237.704 222.856 212.773 1.00 0.37 34 GLY D CA 1
ATOM 24865 C C . GLY D 1 428 ? 237.495 221.362 212.556 1.00 0.37 34 GLY D C 1
ATOM 24866 O O . GLY D 1 428 ? 236.356 220.903 212.451 1.00 0.37 34 GLY D O 1
ATOM 24870 N N . GLY D 1 429 ? 238.613 220.634 212.437 1.00 0.48 35 GLY D N 1
ATOM 24871 C CA . GLY D 1 429 ? 238.618 219.194 212.164 1.00 0.48 35 GLY D CA 1
ATOM 24872 C C . GLY D 1 429 ? 238.967 218.965 210.697 1.00 0.48 35 GLY D C 1
ATOM 24873 O O . GLY D 1 429 ? 238.538 219.724 209.823 1.00 0.48 35 GLY D O 1
ATOM 24877 N N . ASP D 1 430 ? 239.753 217.935 210.381 1.00 0.58 36 ASP D N 1
ATOM 24878 C CA . ASP D 1 430 ? 240.091 217.635 208.983 1.00 0.58 36 ASP D CA 1
ATOM 24879 C C . ASP D 1 430 ? 238.916 216.987 208.224 1.00 0.58 36 ASP D C 1
ATOM 24880 O O . ASP D 1 430 ? 238.000 216.415 208.819 1.00 0.58 36 ASP D O 1
ATOM 24889 N N . ALA D 1 431 ? 238.960 217.038 206.890 1.00 0.70 37 ALA D N 1
ATOM 24890 C CA . ALA D 1 431 ? 237.886 216.540 206.030 1.00 0.70 37 ALA D CA 1
ATOM 24891 C C . ALA D 1 431 ? 237.548 215.052 206.249 1.00 0.70 37 ALA D C 1
ATOM 24892 O O . ALA D 1 431 ? 236.374 214.681 206.205 1.00 0.70 37 ALA D O 1
ATOM 24899 N N . ARG D 1 432 ? 238.537 214.192 206.532 1.00 0.82 38 ARG D N 1
ATOM 24900 C CA . ARG D 1 432 ? 238.291 212.771 206.796 1.00 0.82 38 ARG D CA 1
ATOM 24901 C C . ARG D 1 432 ? 237.709 212.557 208.185 1.00 0.82 38 ARG D C 1
ATOM 24902 O O . ARG D 1 432 ? 236.729 211.837 208.289 1.00 0.82 38 ARG D O 1
ATOM 24923 N N . ALA D 1 433 ? 238.229 213.179 209.242 1.00 0.84 39 ALA D N 1
ATOM 24924 C CA . ALA D 1 433 ? 237.613 213.066 210.569 1.00 0.84 39 ALA D CA 1
ATOM 24925 C C . ALA D 1 433 ? 236.191 213.638 210.619 1.00 0.84 39 ALA D C 1
ATOM 24926 O O . ALA D 1 433 ? 235.328 213.099 211.305 1.00 0.84 39 ALA D O 1
ATOM 24933 N N . SER D 1 434 ? 235.929 214.702 209.859 1.00 0.84 40 SER D N 1
ATOM 24934 C CA . SER D 1 434 ? 234.578 215.227 209.660 1.00 0.84 40 SER D CA 1
ATOM 24935 C C . SER D 1 434 ? 233.666 214.202 208.975 1.00 0.84 40 SER D C 1
ATOM 24936 O O . SER D 1 434 ? 232.584 213.900 209.482 1.00 0.84 40 SER D O 1
ATOM 24944 N N . GLU D 1 435 ? 234.104 213.602 207.860 1.00 0.88 41 GLU D N 1
ATOM 24945 C CA . GLU D 1 435 ? 233.247 212.666 207.151 1.00 0.88 41 GLU D CA 1
ATOM 24946 C C . GLU D 1 435 ? 233.063 211.417 207.987 1.00 0.88 41 GLU D C 1
ATOM 24947 O O . GLU D 1 435 ? 231.972 210.840 208.037 1.00 0.88 41 GLU D O 1
ATOM 24959 N N . ALA D 1 436 ? 234.140 210.990 208.646 1.00 0.90 42 ALA D N 1
ATOM 24960 C CA . ALA D 1 436 ? 234.081 209.812 209.453 1.00 0.90 42 ALA D CA 1
ATOM 24961 C C . ALA D 1 436 ? 233.122 210.004 210.604 1.00 0.90 42 ALA D C 1
ATOM 24962 O O . ALA D 1 436 ? 232.327 209.115 210.891 1.00 0.90 42 ALA D O 1
ATOM 24969 N N . LEU D 1 437 ? 233.112 211.181 211.232 1.00 0.92 43 LEU D N 1
ATOM 24970 C CA . LEU D 1 437 ? 232.189 211.332 212.332 1.00 0.92 43 LEU D CA 1
ATOM 24971 C C . LEU D 1 437 ? 230.778 211.242 211.822 1.00 0.92 43 LEU D C 1
ATOM 24972 O O . LEU D 1 437 ? 229.929 210.609 212.454 1.00 0.92 43 LEU D O 1
ATOM 24988 N N . ALA D 1 438 ? 230.507 211.893 210.686 1.00 0.93 44 ALA D N 1
ATOM 24989 C CA . ALA D 1 438 ? 229.154 211.880 210.167 1.00 0.93 44 ALA D CA 1
ATOM 24990 C C . ALA D 1 438 ? 228.656 210.481 209.820 1.00 0.93 44 ALA D C 1
ATOM 24991 O O . ALA D 1 438 ? 227.508 210.142 210.143 1.00 0.93 44 ALA D O 1
ATOM 24998 N N . VAL D 1 439 ? 229.522 209.641 209.220 1.00 0.94 45 VAL D N 1
ATOM 24999 C CA . VAL D 1 439 ? 229.045 208.308 208.864 1.00 0.94 45 VAL D CA 1
ATOM 25000 C C . VAL D 1 439 ? 228.934 207.454 210.101 1.00 0.94 45 VAL D C 1
ATOM 25001 O O . VAL D 1 439 ? 228.004 206.666 210.214 1.00 0.94 45 VAL D O 1
ATOM 25014 N N . PHE D 1 440 ? 229.856 207.599 211.044 1.00 0.95 46 PHE D N 1
ATOM 25015 C CA . PHE D 1 440 ? 229.772 206.762 212.210 1.00 0.95 46 PHE D CA 1
ATOM 25016 C C . PHE D 1 440 ? 228.574 207.116 213.071 1.00 0.95 46 PHE D C 1
ATOM 25017 O O . PHE D 1 440 ? 227.955 206.214 213.642 1.00 0.95 46 PHE D O 1
ATOM 25034 N N . ASN D 1 441 ? 228.196 208.398 213.145 1.00 0.95 47 ASN D N 1
ATOM 25035 C CA . ASN D 1 441 ? 226.997 208.711 213.906 1.00 0.95 47 ASN D CA 1
ATOM 25036 C C . ASN D 1 441 ? 225.759 208.155 213.192 1.00 0.95 47 ASN D C 1
ATOM 25037 O O . ASN D 1 441 ? 224.844 207.648 213.846 1.00 0.95 47 ASN D O 1
ATOM 25048 N N . LYS D 1 442 ? 225.752 208.193 211.846 1.00 0.96 48 LYS D N 1
ATOM 25049 C CA . LYS D 1 442 ? 224.624 207.632 211.112 1.00 0.96 48 LYS D CA 1
ATOM 25050 C C . LYS D 1 442 ? 224.469 206.149 211.402 1.00 0.96 48 LYS D C 1
ATOM 25051 O O . LYS D 1 442 ? 223.358 205.659 211.628 1.00 0.96 48 LYS D O 1
ATOM 25070 N N . LEU D 1 443 ? 225.602 205.440 211.381 1.00 0.96 49 LEU D N 1
ATOM 25071 C CA . LEU D 1 443 ? 225.629 204.016 211.596 1.00 0.96 49 LEU D CA 1
ATOM 25072 C C . LEU D 1 443 ? 225.207 203.667 212.994 1.00 0.96 49 LEU D C 1
ATOM 25073 O O . LEU D 1 443 ? 224.490 202.680 213.178 1.00 0.96 49 LEU D O 1
ATOM 25089 N N . LYS D 1 444 ? 225.630 204.463 213.978 1.00 0.96 50 LYS D N 1
ATOM 25090 C CA . LYS D 1 444 ? 225.161 204.218 215.323 1.00 0.96 50 LYS D CA 1
ATOM 25091 C C . LYS D 1 444 ? 223.653 204.219 215.351 1.00 0.96 50 LYS D C 1
ATOM 25092 O O . LYS D 1 444 ? 223.042 203.280 215.850 1.00 0.96 50 LYS D O 1
ATOM 25111 N N . GLU D 1 445 ? 223.052 205.259 214.758 1.00 0.96 51 GLU D N 1
ATOM 25112 C CA . GLU D 1 445 ? 221.605 205.370 214.818 1.00 0.96 51 GLU D CA 1
ATOM 25113 C C . GLU D 1 445 ? 220.890 204.273 214.059 1.00 0.96 51 GLU D C 1
ATOM 25114 O O . GLU D 1 445 ? 219.851 203.791 214.526 1.00 0.96 51 GLU D O 1
ATOM 25126 N N . GLU D 1 446 ? 221.438 203.829 212.926 1.00 0.94 52 GLU D N 1
ATOM 25127 C CA . GLU D 1 446 ? 220.742 202.767 212.217 1.00 0.94 52 GLU D CA 1
ATOM 25128 C C . GLU D 1 446 ? 220.831 201.483 213.033 1.00 0.94 52 GLU D C 1
ATOM 25129 O O . GLU D 1 446 ? 219.851 200.753 213.177 1.00 0.94 52 GLU D O 1
ATOM 25141 N N . ALA D 1 447 ? 221.997 201.226 213.640 1.00 0.93 53 ALA D N 1
ATOM 25142 C CA . ALA D 1 447 ? 222.148 200.025 214.442 1.00 0.93 53 ALA D CA 1
ATOM 25143 C C . ALA D 1 447 ? 221.167 200.045 215.607 1.00 0.93 53 ALA D C 1
ATOM 25144 O O . ALA D 1 447 ? 220.643 198.997 216.010 1.00 0.93 53 ALA D O 1
ATOM 25151 N N . ILE D 1 448 ? 220.886 201.232 216.156 1.00 0.94 54 ILE D N 1
ATOM 25152 C CA . ILE D 1 448 ? 219.906 201.284 217.233 1.00 0.94 54 ILE D CA 1
ATOM 25153 C C . ILE D 1 448 ? 218.523 200.979 216.653 1.00 0.94 54 ILE D C 1
ATOM 25154 O O . ILE D 1 448 ? 217.761 200.195 217.203 1.00 0.94 54 ILE D O 1
ATOM 25170 N N . ALA D 1 449 ? 218.202 201.592 215.504 1.00 0.94 55 ALA D N 1
ATOM 25171 C CA . ALA D 1 449 ? 216.892 201.423 214.857 1.00 0.94 55 ALA D CA 1
ATOM 25172 C C . ALA D 1 449 ? 216.569 199.976 214.502 1.00 0.94 55 ALA D C 1
ATOM 25173 O O . ALA D 1 449 ? 215.426 199.538 214.629 1.00 0.94 55 ALA D O 1
ATOM 25180 N N . GLN D 1 450 ? 217.596 199.220 214.122 1.00 0.93 56 GLN D N 1
ATOM 25181 C CA . GLN D 1 450 ? 217.432 197.816 213.761 1.00 0.93 56 GLN D CA 1
ATOM 25182 C C . GLN D 1 450 ? 217.518 196.916 214.971 1.00 0.93 56 GLN D C 1
ATOM 25183 O O . GLN D 1 450 ? 217.373 195.699 214.853 1.00 0.93 56 GLN D O 1
ATOM 25197 N N . GLN D 1 451 ? 217.699 197.499 216.163 1.00 0.88 57 GLN D N 1
ATOM 25198 C CA . GLN D 1 451 ? 217.924 196.867 217.466 1.00 0.88 57 GLN D CA 1
ATOM 25199 C C . GLN D 1 451 ? 219.192 196.013 217.549 1.00 0.88 57 GLN D C 1
ATOM 25200 O O . GLN D 1 451 ? 219.270 195.105 218.375 1.00 0.88 57 GLN D O 1
ATOM 25214 N N . ASP D 1 452 ? 220.210 196.286 216.726 1.00 0.88 58 ASP D N 1
ATOM 25215 C CA . ASP D 1 452 ? 221.418 195.486 216.755 1.00 0.88 58 ASP D CA 1
ATOM 25216 C C . ASP D 1 452 ? 222.328 196.038 217.835 1.00 0.88 58 ASP D C 1
ATOM 25217 O O . ASP D 1 452 ? 223.016 195.294 218.513 1.00 0.88 58 ASP D O 1
ATOM 25226 N N . LEU D 1 453 ? 222.295 197.356 218.014 1.00 0.91 59 LEU D N 1
ATOM 25227 C CA . LEU D 1 453 ? 223.138 198.050 218.983 1.00 0.91 59 LEU D CA 1
ATOM 25228 C C . LEU D 1 453 ? 222.307 198.595 220.140 1.00 0.91 59 LEU D C 1
ATOM 25229 O O . LEU D 1 453 ? 221.212 199.112 219.923 1.00 0.91 59 LEU D O 1
ATOM 25245 N N . HIS D 1 454 ? 222.815 198.534 221.374 1.00 0.91 60 HIS D N 1
ATOM 25246 C CA . HIS D 1 454 ? 222.177 199.159 222.544 1.00 0.91 60 HIS D CA 1
ATOM 25247 C C . HIS D 1 454 ? 222.550 200.646 222.684 1.00 0.91 60 HIS D C 1
ATOM 25248 O O . HIS D 1 454 ? 223.683 201.034 222.415 1.00 0.91 60 HIS D O 1
ATOM 25262 N N . ASP D 1 455 ? 221.615 201.502 223.096 1.00 0.92 61 ASP D N 1
ATOM 25263 C CA . ASP D 1 455 ? 221.777 202.965 223.101 1.00 0.92 61 ASP D CA 1
ATOM 25264 C C . ASP D 1 455 ? 222.373 203.511 224.420 1.00 0.92 61 ASP D C 1
ATOM 25265 O O . ASP D 1 455 ? 221.808 204.400 225.056 1.00 0.92 61 ASP D O 1
ATOM 25274 N N . ASP D 1 456 ? 223.488 202.944 224.880 1.00 0.93 62 ASP D N 1
ATOM 25275 C CA . ASP D 1 456 ? 224.059 203.172 226.220 1.00 0.93 62 ASP D CA 1
ATOM 25276 C C . ASP D 1 456 ? 225.393 203.956 226.217 1.00 0.93 62 ASP D C 1
ATOM 25277 O O . ASP D 1 456 ? 226.112 203.948 227.221 1.00 0.93 62 ASP D O 1
ATOM 25286 N N . PHE D 1 457 ? 225.757 204.607 225.112 1.00 0.96 63 PHE D N 1
ATOM 25287 C CA . PHE D 1 457 ? 227.132 205.065 224.865 1.00 0.96 63 PHE D CA 1
ATOM 25288 C C . PHE D 1 457 ? 227.275 206.220 223.858 1.00 0.96 63 PHE D C 1
ATOM 25289 O O . PHE D 1 457 ? 226.283 206.696 223.302 1.00 0.96 63 PHE D O 1
ATOM 25306 N N . LEU D 1 458 ? 228.519 206.674 223.630 1.00 0.95 64 LEU D N 1
ATOM 25307 C CA . LEU D 1 458 ? 228.853 207.825 222.788 1.00 0.95 64 LEU D CA 1
ATOM 25308 C C . LEU D 1 458 ? 230.007 207.549 221.791 1.00 0.95 64 LEU D C 1
ATOM 25309 O O . LEU D 1 458 ? 230.898 206.741 222.012 1.00 0.95 64 LEU D O 1
ATOM 25325 N N . VAL D 1 459 ? 229.972 208.292 220.684 1.00 0.95 65 VAL D N 1
ATOM 25326 C CA . VAL D 1 459 ? 230.988 208.359 219.619 1.00 0.95 65 VAL D CA 1
ATOM 25327 C C . VAL D 1 459 ? 231.568 209.757 219.600 1.00 0.95 65 VAL D C 1
ATOM 25328 O O . VAL D 1 459 ? 230.809 210.719 219.557 1.00 0.95 65 VAL D O 1
ATOM 25341 N N . PHE D 1 460 ? 232.892 209.909 219.609 1.00 0.91 66 PHE D N 1
ATOM 25342 C CA . PHE D 1 460 ? 233.498 211.245 219.665 1.00 0.91 66 PHE D CA 1
ATOM 25343 C C . PHE D 1 460 ? 234.530 211.492 218.593 1.00 0.91 66 PHE D C 1
ATOM 25344 O O . PHE D 1 460 ? 235.242 210.586 218.174 1.00 0.91 66 PHE D O 1
ATOM 25361 N N . ARG D 1 461 ? 234.664 212.729 218.100 1.00 0.88 67 ARG D N 1
ATOM 25362 C CA . ARG D 1 461 ? 235.734 213.098 217.154 1.00 0.88 67 ARG D CA 1
ATOM 25363 C C . ARG D 1 461 ? 236.918 213.664 217.920 1.00 0.88 67 ARG D C 1
ATOM 25364 O O . ARG D 1 461 ? 236.734 214.574 218.732 1.00 0.88 67 ARG D O 1
ATOM 25385 N N . PHE D 1 462 ? 238.118 213.136 217.682 1.00 0.86 68 PHE D N 1
ATOM 25386 C CA . PHE D 1 462 ? 239.334 213.689 218.271 1.00 0.86 68 PHE D CA 1
ATOM 25387 C C . PHE D 1 462 ? 240.060 214.472 217.181 1.00 0.86 68 PHE D C 1
ATOM 25388 O O . PHE D 1 462 ? 240.450 213.899 216.152 1.00 0.86 68 PHE D O 1
ATOM 25405 N N . ASP D 1 463 ? 240.248 215.774 217.397 1.00 0.69 69 ASP D N 1
ATOM 25406 C CA . ASP D 1 463 ? 240.846 216.625 216.375 1.00 0.69 69 ASP D CA 1
ATOM 25407 C C . ASP D 1 463 ? 242.323 216.926 216.540 1.00 0.69 69 ASP D C 1
ATOM 25408 O O . ASP D 1 463 ? 242.831 217.192 217.625 1.00 0.69 69 ASP D O 1
ATOM 25417 N N . ARG D 1 464 ? 243.003 217.083 215.411 1.00 0.59 70 ARG D N 1
ATOM 25418 C CA . ARG D 1 464 ? 244.428 217.437 215.441 1.00 0.59 70 ARG D CA 1
ATOM 25419 C C . ARG D 1 464 ? 244.540 218.941 215.685 1.00 0.59 70 ARG D C 1
ATOM 25420 O O . ARG D 1 464 ? 245.586 219.496 216.018 1.00 0.59 70 ARG D O 1
ATOM 25441 N N . ASP D 1 465 ? 243.454 219.668 215.409 1.00 0.56 71 ASP D N 1
ATOM 25442 C CA . ASP D 1 465 ? 243.324 221.100 215.608 1.00 0.56 71 ASP D CA 1
ATOM 25443 C C . ASP D 1 465 ? 242.989 221.395 217.072 1.00 0.56 71 ASP D C 1
ATOM 25444 O O . ASP D 1 465 ? 243.727 222.091 217.759 1.00 0.56 71 ASP D O 1
ATOM 25453 N N . GLN D 1 466 ? 241.889 220.842 217.578 1.00 0.52 72 GLN D N 1
ATOM 25454 C CA . GLN D 1 466 ? 241.449 221.137 218.932 1.00 0.52 72 GLN D CA 1
ATOM 25455 C C . GLN D 1 466 ? 242.409 220.556 219.988 1.00 0.52 72 GLN D C 1
ATOM 25456 O O . GLN D 1 466 ? 242.404 221.044 221.117 1.00 0.52 72 GLN D O 1
ATOM 25470 N N . ASN D 1 467 ? 243.207 219.536 219.665 1.00 0.51 73 ASN D N 1
ATOM 25471 C CA . ASN D 1 467 ? 244.052 218.853 220.643 1.00 0.51 73 ASN D CA 1
ATOM 25472 C C . ASN D 1 467 ? 245.294 218.169 220.015 1.00 0.51 73 ASN D C 1
ATOM 25473 O O . ASN D 1 467 ? 245.489 218.122 218.803 1.00 0.51 73 ASN D O 1
ATOM 25484 N N . ARG D 1 468 ? 246.198 217.716 220.887 1.00 0.53 74 ARG D N 1
ATOM 25485 C CA . ARG D 1 468 ? 247.630 217.455 220.682 1.00 0.53 74 ARG D CA 1
ATOM 25486 C C . ARG D 1 468 ? 247.995 216.092 220.044 1.00 0.53 74 ARG D C 1
ATOM 25487 O O . ARG D 1 468 ? 248.755 215.331 220.634 1.00 0.53 74 ARG D O 1
ATOM 25508 N N . VAL D 1 469 ? 247.504 215.775 218.849 1.00 0.62 75 VAL D N 1
ATOM 25509 C CA . VAL D 1 469 ? 247.957 214.630 218.078 1.00 0.62 75 VAL D CA 1
ATOM 25510 C C . VAL D 1 469 ? 248.343 215.000 216.665 1.00 0.62 75 VAL D C 1
ATOM 25511 O O . VAL D 1 469 ? 247.866 215.997 216.126 1.00 0.62 75 VAL D O 1
ATOM 25524 N N . GLY D 1 470 ? 249.117 214.141 216.018 1.00 0.72 76 GLY D N 1
ATOM 25525 C CA . GLY D 1 470 ? 249.406 214.342 214.613 1.00 0.72 76 GLY D CA 1
ATOM 25526 C C . GLY D 1 470 ? 248.296 213.816 213.728 1.00 0.72 76 GLY D C 1
ATOM 25527 O O . GLY D 1 470 ? 248.017 214.349 212.652 1.00 0.72 76 GLY D O 1
ATOM 25531 N N . TYR D 1 471 ? 247.643 212.768 214.195 1.00 0.80 77 TYR D N 1
ATOM 25532 C CA . TYR D 1 471 ? 246.579 212.133 213.446 1.00 0.80 77 TYR D CA 1
ATOM 25533 C C . TYR D 1 471 ? 245.299 212.112 214.227 1.00 0.80 77 TYR D C 1
ATOM 25534 O O . TYR D 1 471 ? 245.249 211.606 215.358 1.00 0.80 77 TYR D O 1
ATOM 25552 N N . SER D 1 472 ? 244.257 212.573 213.565 1.00 0.85 78 SER D N 1
ATOM 25553 C CA . SER D 1 472 ? 242.916 212.614 214.104 1.00 0.85 78 SER 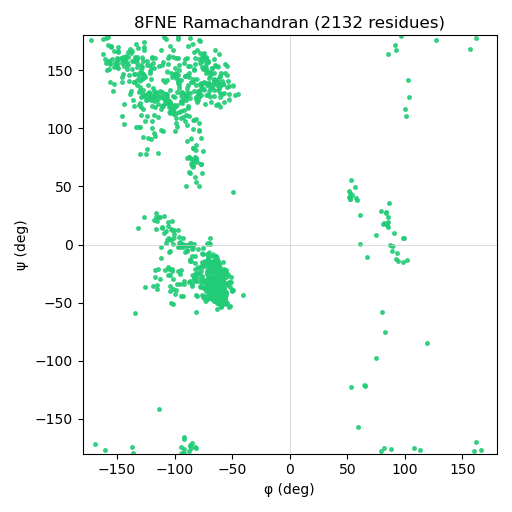D CA 1
ATOM 25554 C C . SER D 1 472 ? 242.357 211.206 214.146 1.00 0.85 78 SER D C 1
ATOM 25555 O O . SER D 1 472 ? 242.876 210.294 213.484 1.00 0.85 78 SER D O 1
ATOM 25563 N N . ALA D 1 473 ? 241.323 211.027 214.956 1.00 0.89 79 ALA D N 1
ATOM 25564 C CA . ALA D 1 473 ? 240.744 209.700 215.144 1.00 0.89 79 ALA D CA 1
ATOM 25565 C C . ALA D 1 473 ? 239.326 209.810 215.641 1.00 0.89 79 ALA D C 1
ATOM 25566 O O . ALA D 1 473 ? 238.955 210.811 216.246 1.00 0.89 79 ALA D O 1
ATOM 25573 N N . LEU D 1 474 ? 238.537 208.777 215.421 1.00 0.93 80 LEU D N 1
ATOM 25574 C CA . LEU D 1 474 ? 237.255 208.770 216.101 1.00 0.93 80 LEU D CA 1
ATOM 25575 C C . LEU D 1 474 ? 237.399 207.889 217.294 1.00 0.93 80 LEU D C 1
ATOM 25576 O O . LEU D 1 474 ? 238.203 206.964 217.312 1.00 0.93 80 LEU D O 1
ATOM 25592 N N . LEU D 1 475 ? 236.635 208.158 218.309 1.00 0.95 81 LEU D N 1
ATOM 25593 C CA . LEU D 1 475 ? 236.737 207.364 219.496 1.00 0.95 81 LEU D CA 1
ATOM 25594 C C . LEU D 1 475 ? 235.467 206.603 219.775 1.00 0.95 81 LEU D C 1
ATOM 25595 O O . LEU D 1 475 ? 234.384 207.192 219.896 1.00 0.95 81 LEU D O 1
ATOM 25611 N N . VAL D 1 476 ? 235.605 205.285 219.895 1.00 0.97 82 VAL D N 1
ATOM 25612 C CA . VAL D 1 476 ? 234.464 204.457 220.257 1.00 0.97 82 VAL D CA 1
ATOM 25613 C C . VAL D 1 476 ? 234.509 204.398 221.766 1.00 0.97 82 VAL D C 1
ATOM 25614 O O . VAL D 1 476 ? 235.435 203.811 222.334 1.00 0.97 82 VAL D O 1
ATOM 25627 N N . VAL D 1 477 ? 233.537 205.027 222.427 1.00 0.97 83 VAL D N 1
ATOM 25628 C CA . VAL D 1 477 ? 233.614 205.144 223.871 1.00 0.97 83 VAL D CA 1
ATOM 25629 C C . VAL D 1 477 ? 232.428 204.588 224.661 1.00 0.97 83 VAL D C 1
ATOM 25630 O O . VAL D 1 477 ? 231.266 204.915 224.402 1.00 0.97 83 VAL D O 1
ATOM 25643 N N . LYS D 1 478 ? 232.740 203.762 225.662 1.00 0.96 84 LYS D N 1
ATOM 25644 C CA . LYS D 1 478 ? 231.686 203.269 226.557 1.00 0.96 84 LYS D CA 1
ATOM 25645 C C . LYS D 1 478 ? 232.085 203.493 227.992 1.00 0.96 84 LYS D C 1
ATOM 25646 O O . LYS D 1 478 ? 233.265 203.454 228.335 1.00 0.96 84 LYS D O 1
ATOM 25665 N N . ARG D 1 479 ? 231.099 203.686 228.852 1.00 0.94 85 ARG D N 1
ATOM 25666 C CA . ARG D 1 479 ? 231.411 203.949 230.242 1.00 0.94 85 ARG D CA 1
ATOM 25667 C C . ARG D 1 479 ? 230.490 203.310 231.265 1.00 0.94 85 ARG D C 1
ATOM 25668 O O . ARG D 1 479 ? 229.297 203.115 231.021 1.00 0.94 85 ARG D O 1
ATOM 25689 N N . ALA D 1 480 ? 231.071 203.041 232.438 1.00 0.93 86 ALA D N 1
ATOM 25690 C CA . ALA D 1 480 ? 230.333 202.618 233.631 1.00 0.93 86 ALA D CA 1
ATOM 25691 C C . ALA D 1 480 ? 231.128 202.960 234.880 1.00 0.93 86 ALA D C 1
ATOM 25692 O O . ALA D 1 480 ? 232.344 203.091 234.807 1.00 0.93 86 ALA D O 1
ATOM 25699 N N . ALA D 1 481 ? 230.470 203.103 236.024 1.00 0.92 87 ALA D N 1
ATOM 25700 C CA . ALA D 1 481 ? 231.253 203.264 237.241 1.00 0.92 87 ALA D CA 1
ATOM 25701 C C . ALA D 1 481 ? 231.436 201.895 237.852 1.00 0.92 87 ALA D C 1
ATOM 25702 O O . ALA D 1 481 ? 230.472 201.133 237.969 1.00 0.92 87 ALA D O 1
ATOM 25709 N N . ILE D 1 482 ? 232.666 201.569 238.201 1.00 0.89 88 ILE D N 1
ATOM 25710 C CA . ILE D 1 482 ? 232.976 200.272 238.754 1.00 0.89 88 ILE D CA 1
ATOM 25711 C C . ILE D 1 482 ? 233.523 200.405 240.161 1.00 0.89 88 ILE D C 1
ATOM 25712 O O . ILE D 1 482 ? 234.613 200.932 240.376 1.00 0.89 88 ILE D O 1
ATOM 25728 N N . ASN D 1 483 ? 232.734 199.953 241.125 1.00 0.86 89 ASN D N 1
ATOM 25729 C CA . ASN D 1 483 ? 233.078 200.023 242.541 1.00 0.86 89 ASN D CA 1
ATOM 25730 C C . ASN D 1 483 ? 233.475 201.439 242.967 1.00 0.86 89 ASN D C 1
ATOM 25731 O O . ASN D 1 483 ? 234.410 201.631 243.745 1.00 0.86 89 ASN D O 1
ATOM 25742 N N . GLY D 1 484 ? 232.766 202.430 242.439 1.00 0.86 90 GLY D N 1
ATOM 25743 C CA . GLY D 1 484 ? 232.997 203.830 242.757 1.00 0.86 90 GLY D CA 1
ATOM 25744 C C . GLY D 1 484 ? 233.930 204.584 241.798 1.00 0.86 90 GLY D C 1
ATOM 25745 O O . GLY D 1 484 ? 233.970 205.815 241.836 1.00 0.86 90 GLY D O 1
ATOM 25749 N N . GLN D 1 485 ? 234.672 203.877 240.938 1.00 0.92 91 GLN D N 1
ATOM 25750 C CA . GLN D 1 485 ? 235.563 204.583 240.015 1.00 0.92 91 GLN D CA 1
ATOM 25751 C C . GLN D 1 485 ? 234.905 204.772 238.670 1.00 0.92 91 GLN D C 1
ATOM 25752 O O . GLN D 1 485 ? 234.332 203.840 238.120 1.00 0.92 91 GLN D O 1
ATOM 25766 N N . GLN D 1 486 ? 234.992 205.955 238.092 1.00 0.94 92 GLN D N 1
ATOM 25767 C CA . GLN D 1 486 ? 234.399 206.062 236.771 1.00 0.94 92 GLN D CA 1
ATOM 25768 C C . GLN D 1 486 ? 235.363 205.465 235.762 1.00 0.94 92 GLN D C 1
ATOM 25769 O O . GLN D 1 486 ? 236.529 205.872 235.700 1.00 0.94 92 GLN D O 1
ATOM 25783 N N . VAL D 1 487 ? 234.891 204.486 234.990 1.00 0.95 93 VAL D N 1
ATOM 25784 C CA . VAL D 1 487 ? 235.755 203.828 234.028 1.00 0.95 93 VAL D CA 1
ATOM 25785 C C . VAL D 1 487 ? 235.231 203.953 232.604 1.00 0.95 93 VAL D C 1
ATOM 25786 O O . VAL D 1 487 ? 234.071 203.650 232.304 1.00 0.95 93 VAL D O 1
ATOM 25799 N N . ILE D 1 488 ? 236.116 204.395 231.728 1.00 0.97 94 ILE D N 1
ATOM 25800 C CA . ILE D 1 488 ? 235.793 204.551 230.327 1.00 0.97 94 ILE D CA 1
ATOM 25801 C C . ILE D 1 488 ? 236.666 203.651 229.474 1.00 0.97 94 ILE D C 1
ATOM 25802 O O . ILE D 1 488 ? 237.866 203.594 229.688 1.00 0.97 94 ILE D O 1
ATOM 25818 N N . VAL D 1 489 ? 236.076 202.915 228.539 1.00 0.96 95 VAL D N 1
ATOM 25819 C CA . VAL D 1 489 ? 236.914 202.098 227.674 1.00 0.96 95 VAL D CA 1
ATOM 25820 C C . VAL D 1 489 ? 236.862 202.688 226.288 1.00 0.96 95 VAL D C 1
ATOM 25821 O O . VAL D 1 489 ? 235.782 202.925 225.739 1.00 0.96 95 VAL D O 1
ATOM 25834 N N . THR D 1 490 ? 238.037 202.955 225.731 1.00 0.96 96 THR D N 1
ATOM 25835 C CA . THR D 1 490 ? 238.086 203.565 224.414 1.00 0.96 96 THR D CA 1
ATOM 25836 C C . THR D 1 490 ? 238.865 202.759 223.406 1.00 0.96 96 THR D C 1
ATOM 25837 O O . THR D 1 490 ? 239.975 202.280 223.682 1.00 0.96 96 THR D O 1
ATOM 25848 N N . ARG D 1 491 ? 238.286 202.686 222.208 1.00 0.95 97 ARG D N 1
ATOM 25849 C CA . ARG D 1 491 ? 238.904 202.043 221.052 1.00 0.95 97 ARG D CA 1
ATOM 25850 C C . ARG D 1 491 ? 239.052 203.089 219.930 1.00 0.95 97 ARG D C 1
ATOM 25851 O O . ARG D 1 491 ? 238.088 203.331 219.205 1.00 0.95 97 ARG D O 1
ATOM 25872 N N . PRO D 1 492 ? 240.179 203.815 219.834 1.00 0.95 98 PRO D N 1
ATOM 25873 C CA . PRO D 1 492 ? 240.439 204.814 218.802 1.00 0.95 98 PRO D CA 1
ATOM 25874 C C . PRO D 1 492 ? 240.470 204.227 217.400 1.00 0.95 98 PRO D C 1
ATOM 25875 O O . PRO D 1 492 ? 240.987 203.129 217.200 1.00 0.95 98 PRO D O 1
ATOM 25886 N N . LEU D 1 493 ? 239.942 204.984 216.444 1.00 0.94 99 LEU D N 1
ATOM 25887 C CA . LEU D 1 493 ? 239.960 204.647 215.033 1.00 0.94 99 LEU D CA 1
ATOM 25888 C C . LEU D 1 493 ? 240.707 205.750 214.293 1.00 0.94 99 LEU D C 1
ATOM 25889 O O . LEU D 1 493 ? 240.123 206.799 214.006 1.00 0.94 99 LEU D O 1
ATOM 25905 N N . VAL D 1 494 ? 241.967 205.527 213.965 1.00 0.91 100 VAL D N 1
ATOM 25906 C CA . VAL D 1 494 ? 242.783 206.572 213.365 1.00 0.91 100 VAL D CA 1
ATOM 25907 C C . VAL D 1 494 ? 242.330 206.823 211.950 1.00 0.91 100 VAL D C 1
ATOM 25908 O O . VAL D 1 494 ? 241.988 205.883 211.227 1.00 0.91 100 VAL D O 1
ATOM 25921 N N . MET D 1 495 ? 242.261 208.103 211.583 1.00 0.88 101 MET D N 1
ATOM 25922 C CA . MET D 1 495 ? 241.824 208.524 210.255 1.00 0.88 101 MET D CA 1
ATOM 25923 C C . MET D 1 495 ? 242.916 209.213 209.424 1.00 0.88 101 MET D C 1
ATOM 25924 O O . MET D 1 495 ? 242.907 210.438 209.341 1.00 0.88 101 MET D O 1
ATOM 25938 N N . PRO D 1 496 ? 243.870 208.495 208.802 1.00 0.82 102 PRO D N 1
ATOM 25939 C CA . PRO D 1 496 ? 244.960 209.071 208.051 1.00 0.82 102 PRO D CA 1
ATOM 25940 C C . PRO D 1 496 ? 244.334 209.851 206.931 1.00 0.82 102 PRO D C 1
ATOM 25941 O O . PRO D 1 496 ? 243.314 209.434 206.400 1.00 0.82 102 PRO D O 1
ATOM 25952 N N . ASN D 1 497 ? 244.937 210.951 206.564 1.00 0.78 103 ASN D N 1
ATOM 25953 C CA . ASN D 1 497 ? 244.379 211.833 205.561 1.00 0.78 103 ASN D CA 1
ATOM 25954 C C . ASN D 1 497 ? 245.481 212.034 204.546 1.00 0.78 103 ASN D C 1
ATOM 25955 O O . ASN D 1 497 ? 246.566 212.486 204.886 1.00 0.78 103 ASN D O 1
ATOM 25966 N N . ASP D 1 498 ? 245.249 211.591 203.317 1.00 0.70 104 ASP D N 1
ATOM 25967 C CA . ASP D 1 498 ? 246.198 211.627 202.237 1.00 0.70 104 ASP D CA 1
ATOM 25968 C C . ASP D 1 498 ? 246.661 213.023 201.851 1.00 0.70 104 ASP D C 1
ATOM 25969 O O . ASP D 1 498 ? 247.682 213.211 201.189 1.00 0.70 104 ASP D O 1
ATOM 25978 N N . GLN D 1 499 ? 245.888 214.041 202.246 1.00 0.66 105 GLN D N 1
ATOM 25979 C CA . GLN D 1 499 ? 246.188 215.416 201.908 1.00 0.66 105 GLN D CA 1
ATOM 25980 C C . GLN D 1 499 ? 246.933 216.124 203.037 1.00 0.66 105 GLN D C 1
ATOM 25981 O O . GLN D 1 499 ? 247.272 217.303 202.913 1.00 0.66 105 GLN D O 1
ATOM 25995 N N . ILE D 1 500 ? 247.154 215.424 204.158 1.00 0.66 106 ILE D N 1
ATOM 25996 C CA . ILE D 1 500 ? 247.813 216.054 205.298 1.00 0.66 106 ILE D CA 1
ATOM 25997 C C . ILE D 1 500 ? 249.130 215.383 205.641 1.00 0.66 106 ILE D C 1
ATOM 25998 O O . ILE D 1 500 ? 249.180 214.196 205.952 1.00 0.66 106 ILE D O 1
ATOM 26014 N N . THR D 1 501 ? 250.196 216.166 205.647 1.00 0.67 107 THR D N 1
ATOM 26015 C CA . THR D 1 501 ? 251.499 215.611 205.970 1.00 0.67 107 THR D CA 1
ATOM 26016 C C . THR D 1 501 ? 251.962 216.067 207.329 1.00 0.67 107 THR D C 1
ATOM 26017 O O . THR D 1 501 ? 252.092 217.264 207.586 1.00 0.67 107 THR D O 1
ATOM 26028 N N . LEU D 1 502 ? 252.250 215.110 208.189 1.00 0.70 108 LEU D N 1
ATOM 26029 C CA . LEU D 1 502 ? 252.747 215.395 209.512 1.00 0.70 108 LEU D CA 1
ATOM 26030 C C . LEU D 1 502 ? 254.248 215.532 209.333 1.00 0.70 108 LEU D C 1
ATOM 26031 O O . LEU D 1 502 ? 254.810 214.734 208.577 1.00 0.70 108 LEU D O 1
ATOM 26047 N N . PRO D 1 503 ? 254.948 216.475 209.975 1.00 0.65 109 PRO D N 1
ATOM 26048 C CA . PRO D 1 503 ? 256.377 216.599 209.859 1.00 0.65 109 PRO D CA 1
ATOM 26049 C C . PRO D 1 503 ? 257.008 215.269 210.185 1.00 0.65 109 PRO D C 1
ATOM 26050 O O . PRO D 1 503 ? 256.577 214.578 211.118 1.00 0.65 109 PRO D O 1
ATOM 26061 N N . THR D 1 504 ? 258.031 214.936 209.435 1.00 0.74 110 THR D N 1
ATOM 26062 C CA . THR D 1 504 ? 258.758 213.694 209.558 1.00 0.74 110 THR D CA 1
ATOM 26063 C C . THR D 1 504 ? 259.737 213.680 210.701 1.00 0.74 110 THR D C 1
ATOM 26064 O O . THR D 1 504 ? 260.112 214.725 211.240 1.00 0.74 110 THR D O 1
ATOM 26075 N N . LYS D 1 505 ? 260.119 212.485 211.142 1.00 0.73 111 LYS D N 1
ATOM 26076 C CA . LYS D 1 505 ? 261.106 212.196 212.166 1.00 0.73 111 LYS D CA 1
ATOM 26077 C C . LYS D 1 505 ? 262.483 212.021 211.534 1.00 0.73 111 LYS D C 1
ATOM 26078 O O . LYS D 1 505 ? 262.560 211.494 210.426 1.00 0.73 111 LYS D O 1
ATOM 26097 N N . LYS D 1 506 ? 263.554 212.449 212.206 1.00 0.75 112 LYS D N 1
ATOM 26098 C CA . LYS D 1 506 ? 264.914 212.195 211.762 1.00 0.75 112 LYS D CA 1
ATOM 26099 C C . LYS D 1 506 ? 265.454 210.887 212.293 1.00 0.75 112 LYS D C 1
ATOM 26100 O O . LYS D 1 506 ? 265.572 210.692 213.505 1.00 0.75 112 LYS D O 1
ATOM 26119 N N . LEU D 1 507 ? 265.767 209.989 211.376 1.00 0.76 113 LEU D N 1
ATOM 26120 C CA . LEU D 1 507 ? 266.318 208.682 211.678 1.00 0.76 113 LEU D CA 1
ATOM 26121 C C . LEU D 1 507 ? 267.826 208.745 211.471 1.00 0.76 113 LEU D C 1
ATOM 26122 O O . LEU D 1 507 ? 268.265 208.676 210.322 1.00 0.76 113 LEU D O 1
ATOM 26138 N N . THR D 1 508 ? 268.629 208.935 212.524 1.00 0.78 114 THR D N 1
ATOM 26139 C CA . THR D 1 508 ? 270.061 209.017 212.277 1.00 0.78 114 THR D CA 1
ATOM 26140 C C . THR D 1 508 ? 270.648 207.630 212.371 1.00 0.78 114 THR D C 1
ATOM 26141 O O . THR D 1 508 ? 270.510 206.954 213.394 1.00 0.78 114 THR D O 1
ATOM 26152 N N . ILE D 1 509 ? 271.320 207.211 211.302 1.00 0.73 115 ILE D N 1
ATOM 26153 C CA . ILE D 1 509 ? 271.896 205.885 211.261 1.00 0.73 115 ILE D CA 1
ATOM 26154 C C . ILE D 1 509 ? 273.413 205.921 211.300 1.00 0.73 115 ILE D C 1
ATOM 26155 O O . ILE D 1 509 ? 274.087 206.461 210.409 1.00 0.73 115 ILE D O 1
ATOM 26171 N N . GLN D 1 510 ? 273.968 205.307 212.332 1.00 0.73 116 GLN D N 1
ATOM 26172 C CA . GLN D 1 510 ? 275.407 205.337 212.462 1.00 0.73 116 GLN D CA 1
ATOM 26173 C C . GLN D 1 510 ? 276.011 204.150 211.730 1.00 0.73 116 GLN D C 1
ATOM 26174 O O . GLN D 1 510 ? 276.242 203.078 212.302 1.00 0.73 116 GLN D O 1
ATOM 26188 N N . ASN D 1 511 ? 276.303 204.354 210.456 1.00 0.64 117 ASN D N 1
ATOM 26189 C CA . ASN D 1 511 ? 276.814 203.276 209.614 1.00 0.64 117 ASN D CA 1
ATOM 26190 C C . ASN D 1 511 ? 278.321 203.174 209.770 1.00 0.64 117 ASN D C 1
ATOM 26191 O O . ASN D 1 511 ? 279.100 203.518 208.871 1.00 0.64 117 ASN D O 1
ATOM 26202 N N . GLY D 1 512 ? 278.740 202.653 210.909 1.00 0.67 118 GLY D N 1
ATOM 26203 C CA . GLY D 1 512 ? 280.158 202.598 211.199 1.00 0.67 118 GLY D CA 1
ATOM 26204 C C . GLY D 1 512 ? 280.666 204.021 211.318 1.00 0.67 118 GLY D C 1
ATOM 26205 O O . GLY D 1 512 ? 280.195 204.780 212.165 1.00 0.67 118 GLY D O 1
ATOM 26209 N N . MET D 1 513 ? 281.635 204.387 210.483 1.00 0.70 119 MET D N 1
ATOM 26210 C CA . MET D 1 513 ? 282.202 205.731 210.531 1.00 0.70 119 MET D CA 1
ATOM 26211 C C . MET D 1 513 ? 281.387 206.741 209.714 1.00 0.70 119 MET D C 1
ATOM 26212 O O . MET D 1 513 ? 281.707 207.931 209.689 1.00 0.70 119 MET D O 1
ATOM 26226 N N . HIS D 1 514 ? 280.347 206.269 209.031 1.00 0.70 120 HIS D N 1
ATOM 26227 C CA . HIS D 1 514 ? 279.504 207.118 208.199 1.00 0.70 120 HIS D CA 1
ATOM 26228 C C . HIS D 1 514 ? 278.162 207.421 208.845 1.00 0.70 120 HIS D C 1
ATOM 26229 O O . HIS D 1 514 ? 277.385 206.522 209.161 1.00 0.70 120 HIS D O 1
ATOM 26243 N N . GLN D 1 515 ? 277.876 208.700 209.041 1.00 0.75 121 GLN D N 1
ATOM 26244 C CA . GLN D 1 515 ? 276.609 209.050 209.661 1.00 0.75 121 GLN D CA 1
ATOM 26245 C C . GLN D 1 515 ? 275.702 209.701 208.636 1.00 0.75 121 GLN D C 1
ATOM 26246 O O . GLN D 1 515 ? 276.072 210.690 208.002 1.00 0.75 121 GLN D O 1
ATOM 26260 N N . GLU D 1 516 ? 274.499 209.147 208.506 1.00 0.76 122 GLU D N 1
ATOM 26261 C CA . GLU D 1 516 ? 273.516 209.675 207.551 1.00 0.76 122 GLU D CA 1
ATOM 26262 C C . GLU D 1 516 ? 272.122 209.662 208.154 1.00 0.76 122 GLU D C 1
ATOM 26263 O O . GLU D 1 516 ? 271.758 208.734 208.871 1.00 0.76 122 GLU D O 1
ATOM 26275 N N . THR D 1 517 ? 271.342 210.704 207.886 1.00 0.78 123 THR D N 1
ATOM 26276 C CA . THR D 1 517 ? 269.981 210.766 208.415 1.00 0.78 123 THR D CA 1
ATOM 26277 C C . THR D 1 517 ? 268.909 210.630 207.349 1.00 0.78 123 THR D C 1
ATOM 26278 O O . THR D 1 517 ? 268.933 211.319 206.328 1.00 0.78 123 THR D O 1
ATOM 26289 N N . ILE D 1 518 ? 267.947 209.751 207.624 1.00 0.78 124 ILE D N 1
ATOM 26290 C CA . ILE D 1 518 ? 266.806 209.549 206.737 1.00 0.78 124 ILE D CA 1
ATOM 26291 C C . ILE D 1 518 ? 265.587 210.182 207.381 1.00 0.78 124 ILE D C 1
ATOM 26292 O O . ILE D 1 518 ? 265.326 209.963 208.553 1.00 0.78 124 ILE D O 1
ATOM 26308 N N . GLU D 1 519 ? 264.861 211.010 206.663 1.00 0.78 125 GLU D N 1
ATOM 26309 C CA . GLU D 1 519 ? 263.665 211.544 207.280 1.00 0.78 125 GLU D CA 1
ATOM 26310 C C . GLU D 1 519 ? 262.498 210.668 206.864 1.00 0.78 125 GLU D C 1
ATOM 26311 O O . GLU D 1 519 ? 262.449 210.220 205.716 1.00 0.78 125 GLU D O 1
ATOM 26323 N N . ALA D 1 520 ? 261.565 210.420 207.782 1.00 0.72 126 ALA D N 1
ATOM 26324 C CA . ALA D 1 520 ? 260.423 209.571 207.414 1.00 0.72 126 ALA D CA 1
ATOM 26325 C C . ALA D 1 520 ? 259.143 209.903 208.177 1.00 0.72 126 ALA D C 1
ATOM 26326 O O . ALA D 1 520 ? 259.166 210.390 209.313 1.00 0.72 126 ALA D O 1
ATOM 26333 N N . GLU D 1 521 ? 258.021 209.604 207.527 1.00 0.75 127 GLU D N 1
ATOM 26334 C CA . GLU D 1 521 ? 256.683 209.810 208.069 1.00 0.75 127 GLU D CA 1
ATOM 26335 C C . GLU D 1 521 ? 256.379 208.931 209.265 1.00 0.75 127 GLU D C 1
ATOM 26336 O O . GLU D 1 521 ? 256.745 207.758 209.295 1.00 0.75 127 GLU D O 1
ATOM 26348 N N . ALA D 1 522 ? 255.658 209.491 210.233 1.00 0.74 128 ALA D N 1
ATOM 26349 C CA . ALA D 1 522 ? 255.246 208.711 211.388 1.00 0.74 128 ALA D CA 1
ATOM 26350 C C . ALA D 1 522 ? 254.068 207.809 211.028 1.00 0.74 128 ALA D C 1
ATOM 26351 O O . ALA D 1 522 ? 253.046 208.269 210.492 1.00 0.74 128 ALA D O 1
ATOM 26358 N N . ASP D 1 523 ? 254.221 206.519 211.349 1.00 0.77 129 ASP D N 1
ATOM 26359 C CA . ASP D 1 523 ? 253.168 205.528 211.112 1.00 0.77 129 ASP D CA 1
ATOM 26360 C C . ASP D 1 523 ? 252.359 205.407 212.379 1.00 0.77 129 ASP D C 1
ATOM 26361 O O . ASP D 1 523 ? 252.739 205.958 213.401 1.00 0.77 129 ASP D O 1
ATOM 26370 N N . VAL D 1 524 ? 251.350 204.565 212.412 1.00 0.80 130 VAL D N 1
ATOM 26371 C CA . VAL D 1 524 ? 250.541 204.515 213.628 1.00 0.80 130 VAL D CA 1
ATOM 26372 C C . VAL D 1 524 ? 251.358 204.104 214.856 1.00 0.80 130 VAL D C 1
ATOM 26373 O O . VAL D 1 524 ? 251.036 204.521 215.971 1.00 0.80 130 VAL D O 1
ATOM 26386 N N . GLN D 1 525 ? 252.416 203.319 214.667 1.00 0.80 131 GLN D N 1
ATOM 26387 C CA . GLN D 1 525 ? 253.310 202.928 215.754 1.00 0.80 131 GLN D CA 1
ATOM 26388 C C . GLN D 1 525 ? 254.086 204.110 216.334 1.00 0.80 131 GLN D C 1
ATOM 26389 O O . GLN D 1 525 ? 254.437 204.109 217.516 1.00 0.80 131 GLN D O 1
ATOM 26403 N N . ASP D 1 526 ? 254.422 205.090 215.489 1.00 0.76 132 ASP D N 1
ATOM 26404 C CA . ASP D 1 526 ? 255.217 206.236 215.900 1.00 0.76 132 ASP D CA 1
ATOM 26405 C C . ASP D 1 526 ? 254.305 207.315 216.461 1.00 0.76 132 ASP D C 1
ATOM 26406 O O . ASP D 1 526 ? 254.689 208.086 217.336 1.00 0.76 132 ASP D O 1
ATOM 26415 N N . VAL D 1 527 ? 253.099 207.354 215.919 1.00 0.77 133 VAL D N 1
ATOM 26416 C CA . VAL D 1 527 ? 252.063 208.299 216.281 1.00 0.77 133 VAL D CA 1
ATOM 26417 C C . VAL D 1 527 ? 251.467 207.982 217.631 1.00 0.77 133 VAL D C 1
ATOM 26418 O O . VAL D 1 527 ? 251.297 208.868 218.466 1.00 0.77 133 VAL D O 1
ATOM 26431 N N . PHE D 1 528 ? 251.160 206.708 217.870 1.00 0.83 134 PHE D N 1
ATOM 26432 C CA . PHE D 1 528 ? 250.527 206.320 219.114 1.00 0.83 134 PHE D CA 1
ATOM 26433 C C . PHE D 1 528 ? 251.536 206.168 220.237 1.00 0.83 134 PHE D C 1
ATOM 26434 O O . PHE D 1 528 ? 251.874 205.069 220.689 1.00 0.83 134 PHE D O 1
ATOM 26451 N N . THR D 1 529 ? 251.998 207.306 220.678 1.00 0.82 135 THR D N 1
ATOM 26452 C CA . THR D 1 529 ? 252.963 207.445 221.736 1.00 0.82 135 THR D CA 1
ATOM 26453 C C . THR D 1 529 ? 252.210 207.410 223.036 1.00 0.82 135 THR D C 1
ATOM 26454 O O . THR D 1 529 ? 250.970 207.414 223.054 1.00 0.82 135 THR D O 1
ATOM 26465 N N . THR D 1 530 ? 252.924 207.374 224.148 1.00 0.84 136 THR D N 1
ATOM 26466 C CA . THR D 1 530 ? 252.210 207.364 225.401 1.00 0.84 136 THR D CA 1
ATOM 26467 C C . THR D 1 530 ? 251.443 208.660 225.600 1.00 0.84 136 THR D C 1
ATOM 26468 O O . THR D 1 530 ? 250.304 208.646 226.084 1.00 0.84 136 THR D O 1
ATOM 26479 N N . GLN D 1 531 ? 251.998 209.769 225.119 1.00 0.85 137 GLN D N 1
ATOM 26480 C CA . GLN D 1 531 ? 251.289 211.014 225.279 1.00 0.85 137 GLN D CA 1
ATOM 26481 C C . GLN D 1 531 ? 250.132 211.097 224.311 1.00 0.85 137 GLN D C 1
ATOM 26482 O O . GLN D 1 531 ? 249.108 211.666 224.648 1.00 0.85 137 GLN D O 1
ATOM 26496 N N . TYR D 1 532 ? 250.238 210.477 223.135 1.00 0.85 138 TYR D N 1
ATOM 26497 C CA . TYR D 1 532 ? 249.118 210.517 222.199 1.00 0.85 138 TYR D CA 1
ATOM 26498 C C . TYR D 1 532 ? 247.906 210.000 222.948 1.00 0.85 138 TYR D C 1
ATOM 26499 O O . TYR D 1 532 ? 246.855 210.644 222.958 1.00 0.85 138 TYR D O 1
ATOM 26517 N N . TRP D 1 533 ? 248.078 208.833 223.595 1.00 0.89 139 TRP D N 1
ATOM 26518 C CA . TRP D 1 533 ? 247.007 208.216 224.374 1.00 0.89 139 TRP D CA 1
ATOM 26519 C C . TRP D 1 533 ? 246.519 209.097 225.503 1.00 0.89 139 TRP D C 1
ATOM 26520 O O . TRP D 1 533 ? 245.313 209.188 225.753 1.00 0.89 139 TRP D O 1
ATOM 26541 N N . ASN D 1 534 ? 247.454 209.716 226.227 1.00 0.90 140 ASN D N 1
ATOM 26542 C CA . ASN D 1 534 ? 247.038 210.543 227.340 1.00 0.90 140 ASN D CA 1
ATOM 26543 C C . ASN D 1 534 ? 246.188 211.712 226.836 1.00 0.90 140 ASN D C 1
ATOM 26544 O O . ASN D 1 534 ? 245.235 212.121 227.503 1.00 0.90 140 ASN D O 1
ATOM 26555 N N . ARG D 1 535 ? 246.505 212.219 225.639 1.00 0.89 141 ARG D N 1
ATOM 26556 C CA . ARG D 1 535 ? 245.741 213.322 225.074 1.00 0.89 141 ARG D CA 1
ATOM 26557 C C . ARG D 1 535 ? 244.364 212.839 224.648 1.00 0.89 141 ARG D C 1
ATOM 26558 O O . ARG D 1 535 ? 243.375 213.563 224.837 1.00 0.89 141 ARG D O 1
ATOM 26579 N N . ILE D 1 536 ? 244.283 211.599 224.143 1.00 0.90 142 ILE D N 1
ATOM 26580 C CA . ILE D 1 536 ? 242.995 211.042 223.770 1.00 0.90 142 ILE D CA 1
ATOM 26581 C C . ILE D 1 536 ? 242.129 211.011 225.000 1.00 0.90 142 ILE D C 1
ATOM 26582 O O . ILE D 1 536 ? 240.967 211.421 224.967 1.00 0.90 142 ILE D O 1
ATOM 26598 N N . CYS D 1 537 ? 242.673 210.510 226.115 1.00 0.93 143 CYS D N 1
ATOM 26599 C CA . CYS D 1 537 ? 241.961 210.438 227.389 1.00 0.93 143 CYS D CA 1
ATOM 26600 C C . CYS D 1 537 ? 241.455 211.808 227.814 1.00 0.93 143 CYS D C 1
ATOM 26601 O O . CYS D 1 537 ? 240.296 211.955 228.185 1.00 0.93 143 CYS D O 1
ATOM 26609 N N . ASP D 1 538 ? 242.306 212.839 227.745 1.00 0.91 144 ASP D N 1
ATOM 26610 C CA . ASP D 1 538 ? 241.886 214.159 228.203 1.00 0.91 144 ASP D CA 1
ATOM 26611 C C . ASP D 1 538 ? 240.729 214.714 227.394 1.00 0.91 144 ASP D C 1
ATOM 26612 O O . ASP D 1 538 ? 239.798 215.289 227.965 1.00 0.91 144 ASP D O 1
ATOM 26621 N N . SER D 1 539 ? 240.773 214.515 226.070 1.00 0.91 145 SER D N 1
ATOM 26622 C CA . SER D 1 539 ? 239.703 215.012 225.211 1.00 0.91 145 SER D CA 1
ATOM 26623 C C . SER D 1 539 ? 238.412 214.310 225.530 1.00 0.91 145 SER D C 1
ATOM 26624 O O . SER D 1 539 ? 237.356 214.940 225.576 1.00 0.91 145 SER D O 1
ATOM 26632 N N . ILE D 1 540 ? 238.494 212.995 225.788 1.00 0.93 146 ILE D N 1
ATOM 26633 C CA . ILE D 1 540 ? 237.270 212.286 226.088 1.00 0.93 146 ILE D CA 1
ATOM 26634 C C . ILE D 1 540 ? 236.690 212.884 227.339 1.00 0.93 146 ILE D C 1
ATOM 26635 O O . ILE D 1 540 ? 235.509 213.221 227.342 1.00 0.93 146 ILE D O 1
ATOM 26651 N N . ARG D 1 541 ? 237.509 213.135 228.353 1.00 0.94 147 ARG D N 1
ATOM 26652 C CA . ARG D 1 541 ? 236.976 213.703 229.586 1.00 0.94 147 ARG D CA 1
ATOM 26653 C C . ARG D 1 541 ? 236.298 215.056 229.311 1.00 0.94 147 ARG D C 1
ATOM 26654 O O . ARG D 1 541 ? 235.196 215.329 229.800 1.00 0.94 147 ARG D O 1
ATOM 26675 N N . GLN D 1 542 ? 236.886 215.875 228.429 1.00 0.91 148 GLN D N 1
ATOM 26676 C CA . GLN D 1 542 ? 236.244 217.149 228.093 1.00 0.91 148 GLN D CA 1
ATOM 26677 C C . GLN D 1 542 ? 234.871 216.922 227.442 1.00 0.91 148 GLN D C 1
ATOM 26678 O O . GLN D 1 542 ? 233.919 217.657 227.710 1.00 0.91 148 GLN D O 1
ATOM 26692 N N . GLN D 1 543 ? 234.781 215.869 226.625 1.00 0.90 149 GLN D N 1
ATOM 26693 C CA . GLN D 1 543 ? 233.573 215.517 225.885 1.00 0.90 149 GLN D CA 1
ATOM 26694 C C . GLN D 1 543 ? 232.515 214.716 226.680 1.00 0.90 149 GLN D C 1
ATOM 26695 O O . GLN D 1 543 ? 231.328 214.785 226.350 1.00 0.90 149 GLN D O 1
ATOM 26709 N N . THR D 1 544 ? 232.929 213.978 227.727 1.00 0.91 150 THR D N 1
ATOM 26710 C CA . THR D 1 544 ? 231.996 213.161 228.516 1.00 0.91 150 THR D CA 1
ATOM 26711 C C . THR D 1 544 ? 231.623 213.798 229.850 1.00 0.91 150 THR D C 1
ATOM 26712 O O . THR D 1 544 ? 230.600 213.442 230.452 1.00 0.91 150 THR D O 1
ATOM 26723 N N . GLY D 1 545 ? 232.469 214.718 230.325 1.00 0.92 151 GLY D N 1
ATOM 26724 C CA . GLY D 1 545 ? 232.314 215.428 231.589 1.00 0.92 151 GLY D CA 1
ATOM 26725 C C . GLY D 1 545 ? 232.965 214.673 232.735 1.00 0.92 151 GLY D C 1
ATOM 26726 O O . GLY D 1 545 ? 233.079 215.165 233.866 1.00 0.92 151 GLY D O 1
ATOM 26730 N N . LYS D 1 546 ? 233.445 213.475 232.441 1.00 0.92 152 LYS D N 1
ATOM 26731 C CA . LYS D 1 546 ? 234.025 212.654 233.474 1.00 0.92 152 LYS D CA 1
ATOM 26732 C C . LYS D 1 546 ? 235.492 212.960 233.657 1.00 0.92 152 LYS D C 1
ATOM 26733 O O . LYS D 1 546 ? 236.367 212.176 233.300 1.00 0.92 152 LYS D O 1
ATOM 26752 N N . HIS D 1 547 ? 235.736 214.088 234.297 1.00 0.92 153 HIS D N 1
ATOM 26753 C CA . HIS D 1 547 ? 237.074 214.625 234.471 1.00 0.92 153 HIS D CA 1
ATOM 26754 C C . HIS D 1 547 ? 237.957 213.841 235.419 1.00 0.92 153 HIS D C 1
ATOM 26755 O O . HIS D 1 547 ? 239.182 213.959 235.371 1.00 0.92 153 HIS D O 1
ATOM 26769 N N . ASP D 1 548 ? 237.364 213.049 236.298 1.00 0.92 154 ASP D N 1
ATOM 26770 C CA . ASP D 1 548 ? 238.133 212.211 237.187 1.00 0.92 154 ASP D CA 1
ATOM 26771 C C . ASP D 1 548 ? 238.149 210.736 236.739 1.00 0.92 154 ASP D C 1
ATOM 26772 O O . ASP D 1 548 ? 238.569 209.864 237.502 1.00 0.92 154 ASP D O 1
ATOM 26781 N N . ALA D 1 549 ? 237.711 210.455 235.498 1.00 0.94 155 ALA D N 1
ATOM 26782 C CA . ALA D 1 549 ? 237.671 209.073 234.996 1.00 0.94 155 ALA D CA 1
ATOM 26783 C C . ALA D 1 549 ? 239.020 208.493 234.611 1.00 0.94 155 ALA D C 1
ATOM 26784 O O . ALA D 1 549 ? 239.922 209.191 234.127 1.00 0.94 155 ALA D O 1
ATOM 26791 N N . MET D 1 550 ? 239.083 207.170 234.750 1.00 0.94 156 MET D N 1
ATOM 26792 C CA . MET D 1 550 ? 240.210 206.350 234.321 1.00 0.94 156 MET D CA 1
ATOM 26793 C C . MET D 1 550 ? 239.853 205.785 232.962 1.00 0.94 156 MET D C 1
ATOM 26794 O O . MET D 1 550 ? 238.697 205.411 232.750 1.00 0.94 156 MET D O 1
ATOM 26808 N N . VAL D 1 551 ? 240.809 205.752 232.031 1.00 0.95 157 VAL D N 1
ATOM 26809 C CA . VAL D 1 551 ? 240.472 205.264 230.709 1.00 0.95 157 VAL D CA 1
ATOM 26810 C C . VAL D 1 551 ? 241.309 204.034 230.317 1.00 0.95 157 VAL D C 1
ATOM 26811 O O . VAL D 1 551 ? 242.543 204.044 230.364 1.00 0.95 157 VAL D O 1
ATOM 26824 N N . ILE D 1 552 ? 240.598 202.993 229.923 1.00 0.94 158 ILE D N 1
ATOM 26825 C CA . ILE D 1 552 ? 241.087 201.702 229.471 1.00 0.94 158 ILE D CA 1
ATOM 26826 C C . ILE D 1 552 ? 241.384 201.711 227.975 1.00 0.94 158 ILE D C 1
ATOM 26827 O O . ILE D 1 552 ? 240.596 202.227 227.170 1.00 0.94 158 ILE D O 1
ATOM 26843 N N . ASN D 1 553 ? 242.558 201.240 227.589 1.00 0.93 159 ASN D N 1
ATOM 26844 C CA . ASN D 1 553 ? 242.998 201.232 226.203 1.00 0.93 159 ASN D CA 1
ATOM 26845 C C . ASN D 1 553 ? 242.598 199.916 225.542 1.00 0.93 159 ASN D C 1
ATOM 26846 O O . ASN D 1 553 ? 243.214 198.889 225.794 1.00 0.93 159 ASN D O 1
ATOM 26857 N N . ALA D 1 554 ? 241.592 199.937 224.677 1.00 0.93 160 ALA D N 1
ATOM 26858 C CA . ALA D 1 554 ? 241.098 198.746 223.997 1.00 0.93 160 ALA D CA 1
ATOM 26859 C C . ALA D 1 554 ? 241.898 198.461 222.747 1.00 0.93 160 ALA D C 1
ATOM 26860 O O . ALA D 1 554 ? 241.592 197.542 221.988 1.00 0.93 160 ALA D O 1
ATOM 26867 N N . GLY D 1 555 ? 242.888 199.292 222.494 1.00 0.92 161 GLY D N 1
ATOM 26868 C CA . GLY D 1 555 ? 243.751 199.117 221.368 1.00 0.92 161 GLY D CA 1
ATOM 26869 C C . GLY D 1 555 ? 243.374 200.015 220.210 1.00 0.92 161 GLY D C 1
ATOM 26870 O O . GLY D 1 555 ? 242.289 199.895 219.648 1.00 0.92 161 GLY D O 1
ATOM 26874 N N . PRO D 1 556 ? 244.221 200.934 219.802 1.00 0.93 162 PRO D N 1
ATOM 26875 C CA . PRO D 1 556 ? 243.934 201.831 218.726 1.00 0.93 162 PRO D CA 1
ATOM 26876 C C . PRO D 1 556 ? 243.980 201.026 217.482 1.00 0.93 162 PRO D C 1
ATOM 26877 O O . PRO D 1 556 ? 244.798 200.122 217.392 1.00 0.93 162 PRO D O 1
ATOM 26888 N N . THR D 1 557 ? 243.209 201.381 216.503 1.00 0.93 163 THR D N 1
ATOM 26889 C CA . THR D 1 557 ? 243.381 200.762 215.211 1.00 0.93 163 THR D CA 1
ATOM 26890 C C . THR D 1 557 ? 243.312 201.858 214.201 1.00 0.93 163 THR D C 1
ATOM 26891 O O . THR D 1 557 ? 243.192 203.026 214.570 1.00 0.93 163 THR D O 1
ATOM 26902 N N . VAL D 1 558 ? 243.442 201.508 212.947 1.00 0.90 164 VAL D N 1
ATOM 26903 C CA . VAL D 1 558 ? 243.420 202.511 211.908 1.00 0.90 164 VAL D CA 1
ATOM 26904 C C . VAL D 1 558 ? 242.514 202.139 210.783 1.00 0.90 164 VAL D C 1
ATOM 26905 O O . VAL D 1 558 ? 242.480 200.981 210.375 1.00 0.90 164 VAL D O 1
ATOM 26918 N N . ILE D 1 559 ? 241.824 203.146 210.263 1.00 0.90 165 ILE D N 1
ATOM 26919 C CA . ILE D 1 559 ? 241.036 203.019 209.062 1.00 0.90 165 ILE D CA 1
ATOM 26920 C C . ILE D 1 559 ? 241.750 203.865 208.010 1.00 0.90 165 ILE D C 1
ATOM 26921 O O . ILE D 1 559 ? 241.451 205.053 207.897 1.00 0.90 165 ILE D O 1
ATOM 26937 N N . PRO D 1 560 ? 242.567 203.249 207.133 1.00 0.84 166 PRO D N 1
ATOM 26938 C CA . PRO D 1 560 ? 243.507 203.847 206.191 1.00 0.84 166 PRO D CA 1
ATOM 26939 C C . PRO D 1 560 ? 242.878 204.855 205.278 1.00 0.84 166 PRO D C 1
ATOM 26940 O O . PRO D 1 560 ? 241.699 204.765 204.984 1.00 0.84 166 PRO D O 1
ATOM 26951 N N . ALA D 1 561 ? 243.675 205.804 204.793 1.00 0.81 167 ALA D N 1
ATOM 26952 C CA . ALA D 1 561 ? 243.167 206.859 203.916 1.00 0.81 167 ALA D CA 1
ATOM 26953 C C . ALA D 1 561 ? 242.502 206.273 202.663 1.00 0.81 167 ALA D C 1
ATOM 26954 O O . ALA D 1 561 ? 241.573 206.870 202.121 1.00 0.81 167 ALA D O 1
ATOM 26961 N N . ASP D 1 562 ? 243.037 205.191 202.082 1.00 0.80 168 ASP D N 1
ATOM 26962 C CA . ASP D 1 562 ? 242.910 204.899 200.635 1.00 0.80 168 ASP D CA 1
ATOM 26963 C C . ASP D 1 562 ? 241.494 204.689 200.049 1.00 0.80 168 ASP D C 1
ATOM 26964 O O . ASP D 1 562 ? 241.193 205.225 198.981 1.00 0.80 168 ASP D O 1
ATOM 26973 N N . PHE D 1 563 ? 240.645 203.885 200.679 1.00 0.87 169 PHE D N 1
ATOM 26974 C CA . PHE D 1 563 ? 239.339 203.474 200.147 1.00 0.87 169 PHE D CA 1
ATOM 26975 C C . PHE D 1 563 ? 238.240 204.544 200.283 1.00 0.87 169 PHE D C 1
ATOM 26976 O O . PHE D 1 563 ? 238.354 205.482 201.072 1.00 0.87 169 PHE D O 1
ATOM 26993 N N . ASP D 1 564 ? 237.121 204.384 199.564 1.00 0.89 170 ASP D N 1
ATOM 26994 C CA . ASP D 1 564 ? 235.935 205.262 199.663 1.00 0.89 170 ASP D CA 1
ATOM 26995 C C . ASP D 1 564 ? 235.099 205.017 200.939 1.00 0.89 170 ASP D C 1
ATOM 26996 O O . ASP D 1 564 ? 234.737 203.882 201.244 1.00 0.89 170 ASP D O 1
ATOM 27005 N N . LEU D 1 565 ? 234.697 206.079 201.654 1.00 0.90 171 LEU D N 1
ATOM 27006 C CA . LEU D 1 565 ? 234.017 205.979 202.964 1.00 0.90 171 LEU D CA 1
ATOM 27007 C C . LEU D 1 565 ? 232.560 205.462 202.920 1.00 0.90 171 LEU D C 1
ATOM 27008 O O . LEU D 1 565 ? 231.904 205.372 203.957 1.00 0.90 171 LEU D O 1
ATOM 27024 N N . LYS D 1 566 ? 232.022 205.128 201.743 1.00 0.91 172 LYS D N 1
ATOM 27025 C CA . LYS D 1 566 ? 230.625 204.691 201.549 1.00 0.91 172 LYS D CA 1
ATOM 27026 C C . LYS D 1 566 ? 230.306 203.253 201.990 1.00 0.91 172 LYS D C 1
ATOM 27027 O O . LYS D 1 566 ? 229.150 202.837 201.902 1.00 0.91 172 LYS D O 1
ATOM 27046 N N . ASP D 1 567 ? 231.289 202.478 202.450 1.00 0.91 173 ASP D N 1
ATOM 27047 C CA . ASP D 1 567 ? 231.097 201.091 202.906 1.00 0.91 173 ASP D CA 1
ATOM 27048 C C . ASP D 1 567 ? 230.459 201.007 204.310 1.00 0.91 173 ASP D C 1
ATOM 27049 O O . ASP D 1 567 ? 231.084 200.627 205.302 1.00 0.91 173 ASP D O 1
ATOM 27058 N N . GLU D 1 568 ? 229.180 201.386 204.380 1.00 0.91 174 GLU D N 1
ATOM 27059 C CA . GLU D 1 568 ? 228.393 201.357 205.592 1.00 0.91 174 GLU D CA 1
ATOM 27060 C C . GLU D 1 568 ? 228.394 199.995 206.254 1.00 0.91 174 GLU D C 1
ATOM 27061 O O . GLU D 1 568 ? 228.343 199.914 207.478 1.00 0.91 174 GLU D O 1
ATOM 27073 N N . LEU D 1 569 ? 228.453 198.910 205.476 1.00 0.91 175 LEU D N 1
ATOM 27074 C CA . LEU D 1 569 ? 228.448 197.600 206.114 1.00 0.91 175 LEU D CA 1
ATOM 27075 C C . LEU D 1 569 ? 229.684 197.378 206.956 1.00 0.91 175 LEU D C 1
ATOM 27076 O O . LEU D 1 569 ? 229.589 196.996 208.125 1.00 0.91 175 LEU D O 1
ATOM 27092 N N . VAL D 1 570 ? 230.852 197.669 206.377 1.00 0.92 176 VAL D N 1
ATOM 27093 C CA . VAL D 1 570 ? 232.059 197.465 207.161 1.00 0.92 176 VAL D CA 1
ATOM 27094 C C . VAL D 1 570 ? 232.103 198.389 208.349 1.00 0.92 176 VAL D C 1
ATOM 27095 O O . VAL D 1 570 ? 232.489 197.980 209.433 1.00 0.92 176 VAL D O 1
ATOM 27108 N N . LEU D 1 571 ? 231.718 199.639 208.137 1.00 0.94 177 LEU D N 1
ATOM 27109 C CA . LEU D 1 571 ? 231.807 200.622 209.185 1.00 0.94 177 LEU D CA 1
ATOM 27110 C C . LEU D 1 571 ? 230.880 200.256 210.348 1.00 0.94 177 LEU D C 1
ATOM 27111 O O . LEU D 1 571 ? 231.236 200.429 211.521 1.00 0.94 177 LEU D O 1
ATOM 27127 N N . LYS D 1 572 ? 229.683 199.735 210.028 1.00 0.92 178 LYS D N 1
ATOM 27128 C CA . LYS D 1 572 ? 228.764 199.293 211.065 1.00 0.92 178 LYS D CA 1
ATOM 27129 C C . LYS D 1 572 ? 229.408 198.188 211.863 1.00 0.92 178 LYS D C 1
ATOM 27130 O O . LYS D 1 572 ? 229.335 198.175 213.093 1.00 0.92 178 LYS D O 1
ATOM 27149 N N . GLN D 1 573 ? 230.039 197.254 211.147 1.00 0.90 179 GLN D N 1
ATOM 27150 C CA . GLN D 1 573 ? 230.678 196.130 211.791 1.00 0.90 179 GLN D CA 1
ATOM 27151 C C . GLN D 1 573 ? 231.835 196.587 212.661 1.00 0.90 179 GLN D C 1
ATOM 27152 O O . GLN D 1 573 ? 232.053 196.013 213.725 1.00 0.90 179 GLN D O 1
ATOM 27166 N N . LEU D 1 574 ? 232.551 197.634 212.244 1.00 0.93 180 LEU D N 1
ATOM 27167 C CA . LEU D 1 574 ? 233.641 198.121 213.071 1.00 0.93 180 LEU D CA 1
ATOM 27168 C C . LEU D 1 574 ? 233.094 198.659 214.376 1.00 0.93 180 LEU D C 1
ATOM 27169 O O . LEU D 1 574 ? 233.683 198.408 215.434 1.00 0.93 180 LEU D O 1
ATOM 27185 N N . LEU D 1 575 ? 231.948 199.372 214.326 1.00 0.94 181 LEU D N 1
ATOM 27186 C CA . LEU D 1 575 ? 231.403 199.863 215.589 1.00 0.94 181 LEU D CA 1
ATOM 27187 C C . LEU D 1 575 ? 230.956 198.736 216.467 1.00 0.94 181 LEU D C 1
ATOM 27188 O O . LEU D 1 575 ? 231.178 198.788 217.672 1.00 0.94 181 LEU D O 1
ATOM 27204 N N . ILE D 1 576 ? 230.324 197.736 215.880 1.00 0.92 182 ILE D N 1
ATOM 27205 C CA . ILE D 1 576 ? 229.834 196.582 216.602 1.00 0.92 182 ILE D CA 1
ATOM 27206 C C . ILE D 1 576 ? 231.004 195.897 217.311 1.00 0.92 182 ILE D C 1
ATOM 27207 O O . ILE D 1 576 ? 231.021 195.716 218.518 1.00 0.92 182 ILE D O 1
ATOM 27223 N N . LYS D 1 577 ? 232.080 195.608 216.594 1.00 0.91 183 LYS D N 1
ATOM 27224 C CA . LYS D 1 577 ? 233.202 194.888 217.165 1.00 0.91 183 LYS D CA 1
ATOM 27225 C C . LYS D 1 577 ? 233.905 195.704 218.243 1.00 0.91 183 LYS D C 1
ATOM 27226 O O . LYS D 1 577 ? 234.330 195.161 219.275 1.00 0.91 183 LYS D O 1
ATOM 27245 N N . SER D 1 578 ? 234.012 197.013 218.015 1.00 0.94 184 SER D N 1
ATOM 27246 C CA . SER D 1 578 ? 234.692 197.880 218.952 1.00 0.94 184 SER D CA 1
ATOM 27247 C C . SER D 1 578 ? 233.905 198.038 220.251 1.00 0.94 184 SER D C 1
ATOM 27248 O O . SER D 1 578 ? 234.501 198.059 221.338 1.00 0.94 184 SER D O 1
ATOM 27256 N N . VAL D 1 579 ? 232.568 198.090 220.163 1.00 0.94 185 VAL D N 1
ATOM 27257 C CA . VAL D 1 579 ? 231.799 198.179 221.398 1.00 0.94 185 VAL D CA 1
ATOM 27258 C C . VAL D 1 579 ? 231.837 196.847 222.130 1.00 0.94 185 VAL D C 1
ATOM 27259 O O . VAL D 1 579 ? 231.793 196.835 223.358 1.00 0.94 185 VAL D O 1
ATOM 27272 N N . ASN D 1 580 ? 231.910 195.722 221.424 1.00 0.90 186 ASN D N 1
ATOM 27273 C CA . ASN D 1 580 ? 232.015 194.406 222.037 1.00 0.90 186 ASN D CA 1
ATOM 27274 C C . ASN D 1 580 ? 233.202 194.409 222.955 1.00 0.90 186 ASN D C 1
ATOM 27275 O O . ASN D 1 580 ? 233.125 194.088 224.145 1.00 0.90 186 ASN D O 1
ATOM 27286 N N . LEU D 1 581 ? 234.315 194.845 222.385 1.00 0.91 187 LEU D N 1
ATOM 27287 C CA . LEU D 1 581 ? 235.547 194.814 223.140 1.00 0.91 187 LEU D CA 1
ATOM 27288 C C . LEU D 1 581 ? 235.453 195.768 224.316 1.00 0.91 187 LEU D C 1
ATOM 27289 O O . LEU D 1 581 ? 235.972 195.471 225.398 1.00 0.91 187 LEU D O 1
ATOM 27305 N N . CYS D 1 582 ? 234.805 196.922 224.116 1.00 0.93 188 CYS D N 1
ATOM 27306 C CA . CYS D 1 582 ? 234.671 197.855 225.214 1.00 0.93 188 CYS D CA 1
ATOM 27307 C C . CYS D 1 582 ? 233.884 197.241 226.372 1.00 0.93 188 CYS D C 1
ATOM 27308 O O . CYS D 1 582 ? 234.254 197.411 227.543 1.00 0.93 188 CYS D O 1
ATOM 27316 N N . ASP D 1 583 ? 232.821 196.481 226.050 1.00 0.90 189 ASP D N 1
ATOM 27317 C CA . ASP D 1 583 ? 232.033 195.834 227.098 1.00 0.90 189 ASP D CA 1
ATOM 27318 C C . ASP D 1 583 ? 232.841 194.785 227.817 1.00 0.90 189 ASP D C 1
ATOM 27319 O O . ASP D 1 583 ? 232.741 194.666 229.040 1.00 0.90 189 ASP D O 1
ATOM 27328 N N . ASP D 1 584 ? 233.672 194.041 227.086 1.00 0.86 190 ASP D N 1
ATOM 27329 C CA . ASP D 1 584 ? 234.531 193.029 227.682 1.00 0.86 190 ASP D CA 1
ATOM 27330 C C . ASP D 1 584 ? 235.459 193.679 228.675 1.00 0.86 190 ASP D C 1
ATOM 27331 O O . ASP D 1 584 ? 235.624 193.204 229.795 1.00 0.86 190 ASP D O 1
ATOM 27340 N N . MET D 1 585 ? 236.079 194.781 228.279 1.00 0.89 191 MET D N 1
ATOM 27341 C CA . MET D 1 585 ? 237.072 195.343 229.158 1.00 0.89 191 MET D CA 1
ATOM 27342 C C . MET D 1 585 ? 236.432 195.969 230.391 1.00 0.89 191 MET D C 1
ATOM 27343 O O . MET D 1 585 ? 237.014 195.888 231.478 1.00 0.89 191 MET D O 1
ATOM 27357 N N . LEU D 1 586 ? 235.210 196.530 230.264 1.00 0.90 192 LEU D N 1
ATOM 27358 C CA . LEU D 1 586 ? 234.559 197.009 231.480 1.00 0.90 192 LEU D CA 1
ATOM 27359 C C . LEU D 1 586 ? 234.249 195.787 232.347 1.00 0.90 192 LEU D C 1
ATOM 27360 O O . LEU D 1 586 ? 234.495 195.789 233.551 1.00 0.90 192 LEU D O 1
ATOM 27376 N N . ALA D 1 587 ? 233.799 194.694 231.719 1.00 0.84 193 ALA D N 1
ATOM 27377 C CA . ALA D 1 587 ? 233.467 193.495 232.467 1.00 0.84 193 ALA D CA 1
ATOM 27378 C C . ALA D 1 587 ? 234.670 192.918 233.197 1.00 0.84 193 ALA D C 1
ATOM 27379 O O . ALA D 1 587 ? 234.532 192.460 234.334 1.00 0.84 193 ALA D O 1
ATOM 27386 N N . LYS D 1 588 ? 235.814 192.842 232.525 1.00 0.81 194 LYS D N 1
ATOM 27387 C CA . LYS D 1 588 ? 236.984 192.177 233.075 1.00 0.81 194 LYS D CA 1
ATOM 27388 C C . LYS D 1 588 ? 237.591 193.030 234.176 1.00 0.81 194 LYS D C 1
ATOM 27389 O O . LYS D 1 588 ? 238.006 192.496 235.198 1.00 0.81 194 LYS D O 1
ATOM 27408 N N . ARG D 1 589 ? 237.494 194.359 234.052 1.00 0.84 195 ARG D N 1
ATOM 27409 C CA . ARG D 1 589 ? 237.755 195.299 235.155 1.00 0.84 195 ARG D CA 1
ATOM 27410 C C . ARG D 1 589 ? 236.748 195.146 236.309 1.00 0.84 195 ARG D C 1
ATOM 27411 O O . ARG D 1 589 ? 237.125 195.236 237.473 1.00 0.84 195 ARG D O 1
ATOM 27432 N N . SER D 1 590 ? 235.484 194.849 235.999 1.00 0.84 196 SER D N 1
ATOM 27433 C CA . SER D 1 590 ? 234.409 194.591 236.979 1.00 0.84 196 SER D CA 1
ATOM 27434 C C . SER D 1 590 ? 234.558 193.272 237.744 1.00 0.84 196 SER D C 1
ATOM 27435 O O . SER D 1 590 ? 233.782 192.997 238.657 1.00 0.84 196 SER D O 1
ATOM 27443 N N . GLY D 1 591 ? 235.527 192.437 237.370 1.00 0.73 197 GLY D N 1
ATOM 27444 C CA . GLY D 1 591 ? 235.711 191.097 237.923 1.00 0.73 197 GLY D CA 1
ATOM 27445 C C . GLY D 1 591 ? 234.893 189.970 237.283 1.00 0.73 197 GLY D C 1
ATOM 27446 O O . GLY D 1 591 ? 234.648 188.945 237.924 1.00 0.73 197 GLY D O 1
ATOM 27450 N N . GLU D 1 592 ? 234.436 190.091 236.028 1.00 0.76 198 GLU D N 1
ATOM 27451 C CA . GLU D 1 592 ? 233.691 189.012 235.341 1.00 0.76 198 GLU D CA 1
ATOM 27452 C C . GLU D 1 592 ? 234.428 187.652 235.307 1.00 0.76 198 GLU D C 1
ATOM 27453 O O . GLU D 1 592 ? 235.651 187.595 235.179 1.00 0.76 198 GLU D O 1
ATOM 27465 N N . GLN D 1 593 ? 233.682 186.544 235.387 1.00 0.74 199 GLN D N 1
ATOM 27466 C CA . GLN D 1 593 ? 234.224 185.180 235.402 1.00 0.74 199 GLN D CA 1
ATOM 27467 C C . GLN D 1 593 ? 234.934 184.783 234.086 1.00 0.74 199 GLN D C 1
ATOM 27468 O O . GLN D 1 593 ? 234.457 185.125 233.002 1.00 0.74 199 GLN D O 1
ATOM 27482 N N . PRO D 1 594 ? 236.063 184.055 234.150 1.00 0.77 200 PRO D N 1
ATOM 27483 C CA . PRO D 1 594 ? 236.911 183.762 232.991 1.00 0.77 200 PRO D CA 1
ATOM 27484 C C . PRO D 1 594 ? 236.424 182.573 232.157 1.00 0.77 200 PRO D C 1
ATOM 27485 O O . PRO D 1 594 ? 235.721 181.699 232.662 1.00 0.77 200 PRO D O 1
ATOM 27496 N N . PHE D 1 595 ? 236.872 182.480 230.902 1.00 0.80 201 PHE D N 1
ATOM 27497 C CA . PHE D 1 595 ? 236.698 181.268 230.112 1.00 0.80 201 PHE D CA 1
ATOM 27498 C C . PHE D 1 595 ? 237.556 180.145 230.631 1.00 0.80 201 PHE D C 1
ATOM 27499 O O . PHE D 1 595 ? 238.716 180.364 230.978 1.00 0.80 201 PHE D O 1
ATOM 27516 N N . SER D 1 596 ? 237.001 178.938 230.679 1.00 0.83 202 SER D N 1
ATOM 27517 C CA . SER D 1 596 ? 237.779 177.804 231.122 1.00 0.83 202 SER D CA 1
ATOM 27518 C C . SER D 1 596 ? 237.401 176.472 230.500 1.00 0.83 202 SER D C 1
ATOM 27519 O O . SER D 1 596 ? 236.301 176.282 229.960 1.00 0.83 202 SER D O 1
ATOM 27527 N N . VAL D 1 597 ? 238.307 175.501 230.677 1.00 0.80 203 VAL D N 1
ATOM 27528 C CA . VAL D 1 597 ? 238.094 174.162 230.133 1.00 0.80 203 VAL D CA 1
ATOM 27529 C C . VAL D 1 597 ? 236.908 173.528 230.818 1.00 0.80 203 VAL D C 1
ATOM 27530 O O . VAL D 1 597 ? 236.221 172.728 230.215 1.00 0.80 203 VAL D O 1
ATOM 27543 N N . ALA D 1 598 ? 236.656 173.916 232.067 1.00 0.77 204 ALA D N 1
ATOM 27544 C CA . ALA D 1 598 ? 235.545 173.445 232.870 1.00 0.77 204 ALA D CA 1
ATOM 27545 C C . ALA D 1 598 ? 234.202 173.799 232.257 1.00 0.77 204 ALA D C 1
ATOM 27546 O O . ALA D 1 598 ? 233.199 173.147 232.546 1.00 0.77 204 ALA D O 1
ATOM 27553 N N . MET D 1 599 ? 234.152 174.882 231.476 1.00 0.78 205 MET D N 1
ATOM 27554 C CA . MET D 1 599 ? 232.906 175.294 230.871 1.00 0.78 205 MET D CA 1
ATOM 27555 C C . MET D 1 599 ? 232.667 174.440 229.641 1.00 0.78 205 MET D C 1
ATOM 27556 O O . MET D 1 599 ? 231.529 174.121 229.303 1.00 0.78 205 MET D O 1
ATOM 27570 N N . LEU D 1 600 ? 233.773 174.039 229.004 1.00 0.76 206 LEU D N 1
ATOM 27571 C CA . LEU D 1 600 ? 233.718 173.172 227.826 1.00 0.76 206 LEU D CA 1
ATOM 27572 C C . LEU D 1 600 ? 233.599 171.704 228.179 1.00 0.76 206 LEU D C 1
ATOM 27573 O O . LEU D 1 600 ? 233.039 170.905 227.435 1.00 0.76 206 LEU D O 1
ATOM 27589 N N . LYS D 1 601 ? 234.138 171.328 229.317 1.00 0.71 207 LYS D N 1
ATOM 27590 C CA . LYS D 1 601 ? 234.202 169.939 229.690 1.00 0.71 207 LYS D CA 1
ATOM 27591 C C . LYS D 1 601 ? 232.912 169.445 230.289 1.00 0.71 207 LYS D C 1
ATOM 27592 O O . LYS D 1 601 ? 232.805 169.236 231.500 1.00 0.71 207 LYS D O 1
ATOM 27611 N N . GLY D 1 602 ? 231.935 169.242 229.434 1.00 0.67 208 GLY D N 1
ATOM 27612 C CA . GLY D 1 602 ? 230.682 168.710 229.915 1.00 0.67 208 GLY D CA 1
ATOM 27613 C C . GLY D 1 602 ? 231.023 167.271 230.251 1.00 0.67 208 GLY D C 1
ATOM 27614 O O . GLY D 1 602 ? 231.927 166.699 229.636 1.00 0.67 208 GLY D O 1
ATOM 27618 N N . THR D 1 603 ? 230.261 166.626 231.126 1.00 0.70 209 THR D N 1
ATOM 27619 C CA . THR D 1 603 ? 230.580 165.240 231.470 1.00 0.70 209 THR D CA 1
ATOM 27620 C C . THR D 1 603 ? 230.251 164.311 230.311 1.00 0.70 209 THR D C 1
ATOM 27621 O O . THR D 1 603 ? 230.703 163.168 230.245 1.00 0.70 209 THR D O 1
ATOM 27632 N N . ASP D 1 604 ? 229.456 164.834 229.401 1.00 0.70 210 ASP D N 1
ATOM 27633 C CA . ASP D 1 604 ? 229.036 164.199 228.189 1.00 0.70 210 ASP D CA 1
ATOM 27634 C C . ASP D 1 604 ? 229.534 164.924 226.928 1.00 0.70 210 ASP D C 1
ATOM 27635 O O . ASP D 1 604 ? 228.889 164.809 225.898 1.00 0.70 210 ASP D O 1
ATOM 27644 N N . GLU D 1 605 ? 230.654 165.658 226.932 1.00 0.69 211 GLU D N 1
ATOM 27645 C CA . GLU D 1 605 ? 231.091 166.450 225.755 1.00 0.69 211 GLU D CA 1
ATOM 27646 C C . GLU D 1 605 ? 232.593 166.289 225.452 1.00 0.69 211 GLU D C 1
ATOM 27647 O O . GLU D 1 605 ? 233.400 166.292 226.377 1.00 0.69 211 GLU D O 1
ATOM 27659 N N . THR D 1 606 ? 232.991 166.188 224.170 1.00 0.75 212 THR D N 1
ATOM 27660 C CA . THR D 1 606 ? 234.419 166.148 223.784 1.00 0.75 212 THR D CA 1
ATOM 27661 C C . THR D 1 606 ? 234.763 167.063 222.598 1.00 0.75 212 THR D C 1
ATOM 27662 O O . THR D 1 606 ? 233.891 167.457 221.821 1.00 0.75 212 THR D O 1
ATOM 27673 N N . LEU D 1 607 ? 236.053 167.396 222.462 1.00 0.82 213 LEU D N 1
ATOM 27674 C CA . LEU D 1 607 ? 236.549 168.211 221.352 1.00 0.82 213 LEU D CA 1
ATOM 27675 C C . LEU D 1 607 ? 237.127 167.377 220.232 1.00 0.82 213 LEU D C 1
ATOM 27676 O O . LEU D 1 607 ? 237.452 166.201 220.418 1.00 0.82 213 LEU D O 1
ATOM 27692 N N . ALA D 1 608 ? 237.220 167.985 219.063 1.00 0.83 214 ALA D N 1
ATOM 27693 C CA . ALA D 1 608 ? 237.855 167.385 217.899 1.00 0.83 214 ALA D CA 1
ATOM 27694 C C . ALA D 1 608 ? 238.415 168.489 217.013 1.00 0.83 214 ALA D C 1
ATOM 27695 O O . ALA D 1 608 ? 237.924 169.612 217.091 1.00 0.83 214 ALA D O 1
ATOM 27702 N N . ALA D 1 609 ? 239.426 168.193 216.186 1.00 0.84 215 ALA D N 1
ATOM 27703 C CA . ALA D 1 609 ? 239.965 169.245 215.301 1.00 0.84 215 ALA D CA 1
ATOM 27704 C C . ALA D 1 609 ? 240.562 168.759 213.970 1.00 0.84 215 ALA D C 1
ATOM 27705 O O . ALA D 1 609 ? 241.055 167.629 213.844 1.00 0.84 215 ALA D O 1
ATOM 27712 N N . ARG D 1 610 ? 240.555 169.677 212.984 1.00 0.87 216 ARG D N 1
ATOM 27713 C CA . ARG D 1 610 ? 241.117 169.400 211.645 1.00 0.87 216 ARG D CA 1
ATOM 27714 C C . ARG D 1 610 ? 241.947 170.533 211.049 1.00 0.87 216 ARG D C 1
ATOM 27715 O O . ARG D 1 610 ? 241.774 171.709 211.384 1.00 0.87 216 ARG D O 1
ATOM 27736 N N . LEU D 1 611 ? 242.814 170.173 210.100 1.00 0.87 217 LEU D N 1
ATOM 27737 C CA . LEU D 1 611 ? 243.586 171.171 209.372 1.00 0.87 217 LEU D CA 1
ATOM 27738 C C . LEU D 1 611 ? 243.010 171.391 207.988 1.00 0.87 217 LEU D C 1
ATOM 27739 O O . LEU D 1 611 ? 242.934 170.462 207.177 1.00 0.87 217 LEU D O 1
ATOM 27755 N N . ASN D 1 612 ? 242.602 172.627 207.732 1.00 0.87 218 ASN D N 1
ATOM 27756 C CA . ASN D 1 612 ? 242.052 173.010 206.452 1.00 0.87 218 ASN D CA 1
ATOM 27757 C C . ASN D 1 612 ? 243.180 173.515 205.560 1.00 0.87 218 ASN D C 1
ATOM 27758 O O . ASN D 1 612 ? 243.722 174.607 205.756 1.00 0.87 218 ASN D O 1
ATOM 27769 N N . PHE D 1 613 ? 243.447 172.811 204.460 1.00 0.86 219 PHE D N 1
ATOM 27770 C CA . PHE D 1 613 ? 244.325 173.270 203.377 1.00 0.86 219 PHE D CA 1
ATOM 27771 C C . PHE D 1 613 ? 243.555 174.157 202.412 1.00 0.86 219 PHE D C 1
ATOM 27772 O O . PHE D 1 613 ? 243.037 173.717 201.391 1.00 0.86 219 PHE D O 1
ATOM 27789 N N . THR D 1 614 ? 243.438 175.420 202.780 1.00 0.79 220 THR D N 1
ATOM 27790 C CA . THR D 1 614 ? 242.332 176.259 202.329 1.00 0.79 220 THR D CA 1
ATOM 27791 C C . THR D 1 614 ? 242.237 176.435 200.813 1.00 0.79 220 THR D C 1
ATOM 27792 O O . THR D 1 614 ? 241.179 176.201 200.235 1.00 0.79 220 THR D O 1
ATOM 27803 N N . GLY D 1 615 ? 243.304 176.870 200.145 1.00 0.77 221 GLY D N 1
ATOM 27804 C CA . GLY D 1 615 ? 243.219 177.407 198.779 1.00 0.77 221 GLY D CA 1
ATOM 27805 C C . GLY D 1 615 ? 242.633 178.833 198.658 1.00 0.77 221 GLY D C 1
ATOM 27806 O O . GLY D 1 615 ? 242.399 179.284 197.535 1.00 0.77 221 GLY D O 1
ATOM 27810 N N . LYS D 1 616 ? 242.396 179.551 199.776 1.00 0.83 222 LYS D N 1
ATOM 27811 C CA . LYS D 1 616 ? 241.851 180.933 199.831 1.00 0.83 222 LYS D CA 1
ATOM 27812 C C . LYS D 1 616 ? 242.365 181.761 201.042 1.00 0.83 222 LYS D C 1
ATOM 27813 O O . LYS D 1 616 ? 242.652 181.176 202.092 1.00 0.83 222 LYS D O 1
ATOM 27832 N N . PRO D 1 617 ? 242.436 183.106 200.933 1.00 0.84 223 PRO D N 1
ATOM 27833 C CA . PRO D 1 617 ? 242.765 184.023 202.030 1.00 0.84 223 PRO D CA 1
ATOM 27834 C C . PRO D 1 617 ? 241.563 184.380 202.915 1.00 0.84 223 PRO D C 1
ATOM 27835 O O . PRO D 1 617 ? 240.417 184.198 202.528 1.00 0.84 223 PRO D O 1
ATOM 27846 N N . MET D 1 618 ? 241.834 184.957 204.083 1.00 0.90 224 MET D N 1
ATOM 27847 C CA . MET D 1 618 ? 240.842 185.413 205.066 1.00 0.90 224 MET D CA 1
ATOM 27848 C C . MET D 1 618 ? 241.053 186.882 205.379 1.00 0.90 224 MET D C 1
ATOM 27849 O O . MET D 1 618 ? 242.134 187.387 205.120 1.00 0.90 224 MET D O 1
ATOM 27863 N N . HIS D 1 619 ? 240.042 187.590 205.879 1.00 0.91 225 HIS D N 1
ATOM 27864 C CA . HIS D 1 619 ? 240.025 189.040 205.787 1.00 0.91 225 HIS D CA 1
ATOM 27865 C C . HIS D 1 619 ? 239.795 189.662 207.145 1.00 0.91 225 HIS D C 1
ATOM 27866 O O . HIS D 1 619 ? 239.035 189.135 207.961 1.00 0.91 225 HIS D O 1
ATOM 27880 N N . ASP D 1 620 ? 240.466 190.788 207.378 1.00 0.89 226 ASP D N 1
ATOM 27881 C CA . ASP D 1 620 ? 240.349 191.469 208.665 1.00 0.89 226 ASP D CA 1
ATOM 27882 C C . ASP D 1 620 ? 239.097 192.324 208.718 1.00 0.89 226 ASP D C 1
ATOM 27883 O O . ASP D 1 620 ? 238.294 192.338 207.778 1.00 0.89 226 ASP D O 1
ATOM 27892 N N . SER D 1 621 ? 238.931 193.073 209.807 1.00 0.86 227 SER D N 1
ATOM 27893 C CA . SER D 1 621 ? 237.714 193.864 209.980 1.00 0.86 227 SER D CA 1
ATOM 27894 C C . SER D 1 621 ? 237.494 194.952 208.924 1.00 0.86 227 SER D C 1
ATOM 27895 O O . SER D 1 621 ? 236.395 195.492 208.836 1.00 0.86 227 SER D O 1
ATOM 27903 N N . LEU D 1 622 ? 238.530 195.326 208.154 1.00 0.89 228 LEU D N 1
ATOM 27904 C CA . LEU D 1 622 ? 238.386 196.323 207.097 1.00 0.89 228 LEU D CA 1
ATOM 27905 C C . LEU D 1 622 ? 238.387 195.691 205.715 1.00 0.89 228 LEU D C 1
ATOM 27906 O O . LEU D 1 622 ? 238.398 196.390 204.698 1.00 0.89 228 LEU D O 1
ATOM 27922 N N . GLY D 1 623 ? 238.401 194.361 205.677 1.00 0.87 229 GLY D N 1
ATOM 27923 C CA . GLY D 1 623 ? 238.421 193.625 204.428 1.00 0.87 229 GLY D CA 1
ATOM 27924 C C . GLY D 1 623 ? 239.798 193.379 203.797 1.00 0.87 229 GLY D C 1
ATOM 27925 O O . GLY D 1 623 ? 239.863 192.984 202.629 1.00 0.87 229 GLY D O 1
ATOM 27929 N N . TYR D 1 624 ? 240.906 193.563 204.530 1.00 0.90 230 TYR D N 1
ATOM 27930 C CA . TYR D 1 624 ? 242.193 193.332 203.875 1.00 0.90 230 TYR D CA 1
ATOM 27931 C C . TYR D 1 624 ? 242.572 191.863 204.091 1.00 0.90 230 TYR D C 1
ATOM 27932 O O . TYR D 1 624 ? 242.275 191.315 205.150 1.00 0.90 230 TYR D O 1
ATOM 27950 N N . PRO D 1 625 ? 243.222 191.189 203.121 1.00 0.93 231 PRO D N 1
ATOM 27951 C CA . PRO D 1 625 ? 243.604 189.781 203.191 1.00 0.93 231 PRO D CA 1
ATOM 27952 C C . PRO D 1 625 ? 244.708 189.519 204.205 1.00 0.93 231 PRO D C 1
ATOM 27953 O O . PRO D 1 625 ? 245.608 190.340 204.367 1.00 0.93 231 PRO D O 1
ATOM 27964 N N . ILE D 1 626 ? 244.639 188.364 204.847 1.00 0.94 232 ILE D N 1
ATOM 27965 C CA . ILE D 1 626 ? 245.635 187.843 205.765 1.00 0.94 232 ILE D CA 1
ATOM 27966 C C . ILE D 1 626 ? 246.172 186.501 205.271 1.00 0.94 232 ILE D C 1
ATOM 27967 O O . ILE D 1 626 ? 245.411 185.536 205.117 1.00 0.94 232 ILE D O 1
ATOM 27983 N N . ARG D 1 627 ? 247.492 186.394 205.107 1.00 0.93 233 ARG D N 1
ATOM 27984 C CA . ARG D 1 627 ? 248.057 185.112 204.684 1.00 0.93 233 ARG D CA 1
ATOM 27985 C C . ARG D 1 627 ? 247.802 183.984 205.664 1.00 0.93 233 ARG D C 1
ATOM 27986 O O . ARG D 1 627 ? 248.038 184.117 206.871 1.00 0.93 233 ARG D O 1
ATOM 28007 N N . SER D 1 628 ? 247.403 182.846 205.100 1.00 0.94 234 SER D N 1
ATOM 28008 C CA . SER D 1 628 ? 247.187 181.607 205.825 1.00 0.94 234 SER D CA 1
ATOM 28009 C C . SER D 1 628 ? 247.393 180.442 204.859 1.00 0.94 234 SER D C 1
ATOM 28010 O O . SER D 1 628 ? 246.895 180.484 203.736 1.00 0.94 234 SER D O 1
ATOM 28018 N N . ASP D 1 629 ? 248.169 179.429 205.242 1.00 0.92 235 ASP D N 1
ATOM 28019 C CA . ASP D 1 629 ? 248.280 178.243 204.396 1.00 0.92 235 ASP D CA 1
ATOM 28020 C C . ASP D 1 629 ? 247.346 177.185 204.935 1.00 0.92 235 ASP D C 1
ATOM 28021 O O . ASP D 1 629 ? 246.830 176.349 204.192 1.00 0.92 235 ASP D O 1
ATOM 28030 N N . ILE D 1 630 ? 247.220 177.188 206.264 1.00 0.92 236 ILE D N 1
ATOM 28031 C CA . ILE D 1 630 ? 246.421 176.228 206.996 1.00 0.92 236 ILE D CA 1
ATOM 28032 C C . ILE D 1 630 ? 245.474 176.918 207.969 1.00 0.92 236 ILE D C 1
ATOM 28033 O O . ILE D 1 630 ? 245.914 177.709 208.814 1.00 0.92 236 ILE D O 1
ATOM 28049 N N . LEU D 1 631 ? 244.192 176.595 207.897 1.00 0.91 237 LEU D N 1
ATOM 28050 C CA . LEU D 1 631 ? 243.294 177.138 208.907 1.00 0.91 237 LEU D CA 1
ATOM 28051 C C . LEU D 1 631 ? 242.966 176.010 209.872 1.00 0.91 237 LEU D C 1
ATOM 28052 O O . LEU D 1 631 ? 242.455 174.959 209.469 1.00 0.91 237 LEU D O 1
ATOM 28068 N N . VAL D 1 632 ? 243.279 176.193 211.149 1.00 0.90 238 VAL D N 1
ATOM 28069 C CA . VAL D 1 632 ? 243.023 175.099 212.064 1.00 0.90 238 VAL D CA 1
ATOM 28070 C C . VAL D 1 632 ? 241.675 175.318 212.688 1.00 0.90 238 VAL D C 1
ATOM 28071 O O . VAL D 1 632 ? 241.442 176.337 213.346 1.00 0.90 238 VAL D O 1
ATOM 28084 N N . SER D 1 633 ? 240.807 174.335 212.527 1.00 0.89 239 SER D N 1
ATOM 28085 C CA . SER D 1 633 ? 239.452 174.440 213.038 1.00 0.89 239 SER D CA 1
ATOM 28086 C C . SER D 1 633 ? 239.204 173.509 214.204 1.00 0.89 239 SER D C 1
ATOM 28087 O O . SER D 1 633 ? 239.360 172.283 214.099 1.00 0.89 239 SER D O 1
ATOM 28095 N N . LEU D 1 634 ? 238.863 174.106 215.350 1.00 0.87 240 LEU D N 1
ATOM 28096 C CA . LEU D 1 634 ? 238.567 173.330 216.542 1.00 0.87 240 LEU D CA 1
ATOM 28097 C C . LEU D 1 634 ? 237.067 173.263 216.645 1.00 0.87 240 LEU D C 1
ATOM 28098 O O . LEU D 1 634 ? 236.394 174.301 216.754 1.00 0.87 240 LEU D O 1
ATOM 28114 N N . ASN D 1 635 ? 236.569 172.035 216.619 1.00 0.82 241 ASN D N 1
ATOM 28115 C CA . ASN D 1 635 ? 235.161 171.723 216.589 1.00 0.82 241 ASN D CA 1
ATOM 28116 C C . ASN D 1 635 ? 234.524 171.993 217.932 1.00 0.82 241 ASN D C 1
ATOM 28117 O O . ASN D 1 635 ? 235.187 171.975 218.971 1.00 0.82 241 ASN D O 1
ATOM 28128 N N . ARG D 1 636 ? 233.233 172.242 217.898 1.00 0.76 242 ARG D N 1
ATOM 28129 C CA . ARG D 1 636 ? 232.449 172.519 219.088 1.00 0.76 242 ARG D CA 1
ATOM 28130 C C . ARG D 1 636 ? 232.494 171.331 220.010 1.00 0.76 242 ARG D C 1
ATOM 28131 O O . ARG D 1 636 ? 232.378 170.190 219.565 1.00 0.76 242 ARG D O 1
ATOM 28152 N N . VAL D 1 637 ? 232.645 171.588 221.302 1.00 0.73 243 VAL D N 1
ATOM 28153 C CA . VAL D 1 637 ? 232.680 170.476 222.216 1.00 0.73 243 VAL D CA 1
ATOM 28154 C C . VAL D 1 637 ? 231.256 169.911 222.287 1.00 0.73 243 VAL D C 1
ATOM 28155 O O . VAL D 1 637 ? 230.311 170.661 222.549 1.00 0.73 243 VAL D O 1
ATOM 28168 N N . LYS D 1 638 ? 231.106 168.598 222.092 1.00 0.70 244 LYS D N 1
ATOM 28169 C CA . LYS D 1 638 ? 229.780 167.956 222.162 1.00 0.70 244 LYS D CA 1
ATOM 28170 C C . LYS D 1 638 ? 229.906 166.448 222.091 1.00 0.70 244 LYS D C 1
ATOM 28171 O O . LYS D 1 638 ? 230.994 165.942 221.812 1.00 0.70 244 LYS D O 1
ATOM 28190 N N . LYS D 1 639 ? 228.784 165.731 222.221 1.00 0.70 245 LYS D N 1
ATOM 28191 C CA . LYS D 1 639 ? 228.808 164.297 221.952 1.00 0.70 245 LYS D CA 1
ATOM 28192 C C . LYS D 1 639 ? 227.492 163.794 221.321 1.00 0.70 245 LYS D C 1
ATOM 28193 O O . LYS D 1 639 ? 226.412 164.313 221.624 1.00 0.70 245 LYS D O 1
ATOM 28212 N N . PRO D 1 640 ? 227.526 162.822 220.399 1.00 0.67 246 PRO D N 1
ATOM 28213 C CA . PRO D 1 640 ? 226.342 162.164 219.895 1.00 0.67 246 PRO D CA 1
ATOM 28214 C C . PRO D 1 640 ? 225.639 161.549 221.086 1.00 0.67 246 PRO D C 1
ATOM 28215 O O . PRO D 1 640 ? 226.284 160.970 221.955 1.00 0.67 246 PRO D O 1
ATOM 28226 N N . GLY D 1 641 ? 224.324 161.615 221.104 1.00 0.65 247 GLY D N 1
ATOM 28227 C CA . GLY D 1 641 ? 223.571 161.061 222.216 1.00 0.65 247 GLY D CA 1
ATOM 28228 C C . GLY D 1 641 ? 223.104 162.156 223.170 1.00 0.65 247 GLY D C 1
ATOM 28229 O O . GLY D 1 641 ? 222.233 161.913 224.008 1.00 0.65 247 GLY D O 1
ATOM 28233 N N . GLN D 1 642 ? 223.651 163.369 223.022 1.00 0.65 248 GLN D N 1
ATOM 28234 C CA . GLN D 1 642 ? 223.186 164.460 223.867 1.00 0.65 248 GLN D CA 1
ATOM 28235 C C . GLN D 1 642 ? 221.861 164.965 223.348 1.00 0.65 248 GLN D C 1
ATOM 28236 O O . GLN D 1 642 ? 221.549 164.812 222.168 1.00 0.65 248 GLN D O 1
ATOM 28250 N N . GLN D 1 643 ? 221.088 165.580 224.232 1.00 0.56 249 GLN D N 1
ATOM 28251 C CA . GLN D 1 643 ? 219.818 166.154 223.831 1.00 0.56 249 GLN D CA 1
ATOM 28252 C C . GLN D 1 643 ? 220.002 167.199 222.748 1.00 0.56 249 GLN D C 1
ATOM 28253 O O . GLN D 1 643 ? 220.802 168.125 222.889 1.00 0.56 249 GLN D O 1
ATOM 28267 N N . GLU D 1 644 ? 219.229 167.053 221.682 1.00 0.52 250 GLU D N 1
ATOM 28268 C CA . GLU D 1 644 ? 219.237 167.972 220.563 1.00 0.52 250 GLU D CA 1
ATOM 28269 C C . GLU D 1 644 ? 218.518 169.246 220.990 1.00 0.52 250 GLU D C 1
ATOM 28270 O O . GLU D 1 644 ? 217.396 169.186 221.508 1.00 0.52 250 GLU D O 1
ATOM 28282 N N . ASN D 1 645 ? 219.098 170.406 220.705 1.00 0.49 251 ASN D N 1
ATOM 28283 C CA . ASN D 1 645 ? 218.506 171.678 221.128 1.00 0.49 251 ASN D CA 1
ATOM 28284 C C . ASN D 1 645 ? 217.429 172.232 220.201 1.00 0.49 251 ASN D C 1
ATOM 28285 O O . ASN D 1 645 ? 217.587 173.310 219.623 1.00 0.49 251 ASN D O 1
ATOM 28296 N N . GLU D 1 646 ? 216.279 171.559 220.220 1.00 0.45 252 GLU D N 1
ATOM 28297 C CA . GLU D 1 646 ? 215.094 171.863 219.411 1.00 0.45 252 GLU D CA 1
ATOM 28298 C C . GLU D 1 646 ? 215.441 171.786 217.913 1.00 0.45 252 GLU D C 1
ATOM 28299 O O . GLU D 1 646 ? 216.374 171.088 217.514 1.00 0.45 252 GLU D O 1
ATOM 28311 N N . PHE D 1 647 ? 214.678 172.453 217.055 1.00 0.44 253 PHE D N 1
ATOM 28312 C CA . PHE D 1 647 ? 214.951 172.456 215.633 1.00 0.44 253 PHE D CA 1
ATOM 28313 C C . PHE D 1 647 ? 215.964 173.499 215.301 1.00 0.44 253 PHE D C 1
ATOM 28314 O O . PHE D 1 647 ? 215.609 174.622 214.966 1.00 0.44 253 PHE D O 1
ATOM 28331 N N . TYR D 1 648 ? 217.240 173.176 215.460 1.00 0.40 254 TYR D N 1
ATOM 28332 C CA . TYR D 1 648 ? 218.332 174.116 215.248 1.00 0.40 254 TYR D CA 1
ATOM 28333 C C . TYR D 1 648 ? 219.249 173.679 214.120 1.00 0.40 254 TYR D C 1
ATOM 28334 O O . TYR D 1 648 ? 219.312 172.506 213.764 1.00 0.40 254 TYR D O 1
ATOM 28352 N N . GLU D 1 649 ? 220.008 174.627 213.593 1.00 0.42 255 GLU D N 1
ATOM 28353 C CA . GLU D 1 649 ? 221.116 174.303 212.701 1.00 0.42 255 GLU D CA 1
ATOM 28354 C C . GLU D 1 649 ? 222.289 175.186 213.029 1.00 0.42 255 GLU D C 1
ATOM 28355 O O . GLU D 1 649 ? 222.159 176.404 213.074 1.00 0.42 255 GLU D O 1
ATOM 28367 N N . ALA D 1 650 ? 223.452 174.596 213.218 1.00 0.41 256 ALA D N 1
ATOM 28368 C CA . ALA D 1 650 ? 224.601 175.386 213.604 1.00 0.41 256 ALA D CA 1
ATOM 28369 C C . ALA D 1 650 ? 225.875 174.771 213.096 1.00 0.41 256 ALA D C 1
ATOM 28370 O O . ALA D 1 650 ? 225.935 173.561 212.879 1.00 0.41 256 ALA D O 1
ATOM 28377 N N . GLU D 1 651 ? 226.902 175.595 212.926 1.00 0.51 257 GLU D N 1
ATOM 28378 C CA . GLU D 1 651 ? 228.213 175.069 212.603 1.00 0.51 257 GLU D CA 1
ATOM 28379 C C . GLU D 1 651 ? 228.840 174.570 213.881 1.00 0.51 257 GLU D C 1
ATOM 28380 O O . GLU D 1 651 ? 228.916 175.304 214.868 1.00 0.51 257 GLU D O 1
ATOM 28392 N N . ASP D 1 652 ? 229.385 173.369 213.859 1.00 0.55 258 ASP D N 1
ATOM 28393 C CA . ASP D 1 652 ? 229.994 172.816 215.054 1.00 0.55 258 ASP D CA 1
ATOM 28394 C C . ASP D 1 652 ? 231.417 173.286 215.229 1.00 0.55 258 ASP D C 1
ATOM 28395 O O . ASP D 1 652 ? 232.345 172.487 215.187 1.00 0.55 258 ASP D O 1
ATOM 28404 N N . LYS D 1 653 ? 231.582 174.569 215.507 1.00 0.69 259 LYS D N 1
ATOM 28405 C CA . LYS D 1 653 ? 232.911 175.158 215.672 1.00 0.69 259 LYS D CA 1
ATOM 28406 C C . LYS D 1 653 ? 233.009 175.937 216.975 1.00 0.69 259 LYS D C 1
ATOM 28407 O O . LYS D 1 653 ? 232.072 176.636 217.367 1.00 0.69 259 LYS D O 1
ATOM 28426 N N . LEU D 1 654 ? 234.170 175.848 217.617 1.00 0.80 260 LEU D N 1
ATOM 28427 C CA . LEU D 1 654 ? 234.459 176.611 218.822 1.00 0.80 260 LEU D CA 1
ATOM 28428 C C . LEU D 1 654 ? 235.372 177.790 218.528 1.00 0.80 260 LEU D C 1
ATOM 28429 O O . LEU D 1 654 ? 235.090 178.917 218.954 1.00 0.80 260 LEU D O 1
ATOM 28445 N N . ASN D 1 655 ? 236.481 177.516 217.828 1.00 0.88 261 ASN D N 1
ATOM 28446 C CA . ASN D 1 655 ? 237.442 178.566 217.473 1.00 0.88 261 ASN D CA 1
ATOM 28447 C C . ASN D 1 655 ? 238.369 178.158 216.342 1.00 0.88 261 ASN D C 1
ATOM 28448 O O . ASN D 1 655 ? 238.306 177.029 215.838 1.00 0.88 261 ASN D O 1
ATOM 28459 N N . GLN D 1 656 ? 239.225 179.091 215.931 1.00 0.90 262 GLN D N 1
ATOM 28460 C CA . GLN D 1 656 ? 240.163 178.786 214.863 1.00 0.90 262 GLN D CA 1
ATOM 28461 C C . GLN D 1 656 ? 241.454 179.591 214.912 1.00 0.90 262 GLN D C 1
ATOM 28462 O O . GLN D 1 656 ? 241.485 180.740 215.372 1.00 0.90 262 GLN D O 1
ATOM 28476 N N . VAL D 1 657 ? 242.511 179.001 214.363 1.00 0.94 263 VAL D N 1
ATOM 28477 C CA . VAL D 1 657 ? 243.781 179.722 214.236 1.00 0.94 263 VAL D CA 1
ATOM 28478 C C . VAL D 1 657 ? 244.301 179.683 212.808 1.00 0.94 263 VAL D C 1
ATOM 28479 O O . VAL D 1 657 ? 244.401 178.627 212.183 1.00 0.94 263 VAL D O 1
ATOM 28492 N N . SER D 1 658 ? 244.631 180.854 212.304 1.00 0.94 264 SER D N 1
ATOM 28493 C CA . SER D 1 658 ? 245.156 180.982 210.959 1.00 0.94 264 SER D CA 1
ATOM 28494 C C . SER D 1 658 ? 246.656 180.982 211.029 1.00 0.94 264 SER D C 1
ATOM 28495 O O . SER D 1 658 ? 247.243 181.769 211.786 1.00 0.94 264 SER D O 1
ATOM 28503 N N . CYS D 1 659 ? 247.288 180.155 210.207 1.00 0.95 265 CYS D N 1
ATOM 28504 C CA . CYS D 1 659 ? 248.741 180.144 210.204 1.00 0.95 265 CYS D CA 1
ATOM 28505 C C . CYS D 1 659 ? 249.310 179.795 208.843 1.00 0.95 265 CYS D C 1
ATOM 28506 O O . CYS D 1 659 ? 248.608 179.270 207.977 1.00 0.95 265 CYS D O 1
ATOM 28514 N N . PHE D 1 660 ? 250.600 180.026 208.683 1.00 0.94 266 PHE D N 1
ATOM 28515 C CA . PHE D 1 660 ? 251.273 179.657 207.448 1.00 0.94 266 PHE D CA 1
ATOM 28516 C C . PHE D 1 660 ? 252.631 179.113 207.754 1.00 0.94 266 PHE D C 1
ATOM 28517 O O . PHE D 1 660 ? 253.136 179.293 208.861 1.00 0.94 266 PHE D O 1
ATOM 28534 N N . VAL D 1 661 ? 253.224 178.390 206.798 1.00 0.93 267 VAL D N 1
ATOM 28535 C CA . VAL D 1 661 ? 254.564 177.913 207.121 1.00 0.93 267 VAL D CA 1
ATOM 28536 C C . VAL D 1 661 ? 255.591 178.349 206.098 1.00 0.93 267 VAL D C 1
ATOM 28537 O O . VAL D 1 661 ? 255.445 178.070 204.908 1.00 0.93 267 VAL D O 1
ATOM 28550 N N . ASN D 1 662 ? 256.654 179.019 206.559 1.00 0.92 268 ASN D N 1
ATOM 28551 C CA . ASN D 1 662 ? 257.683 179.414 205.601 1.00 0.92 268 ASN D CA 1
ATOM 28552 C C . ASN D 1 662 ? 258.787 178.381 205.645 1.00 0.92 268 ASN D C 1
ATOM 28553 O O . ASN D 1 662 ? 258.824 177.524 206.534 1.00 0.92 268 ASN D O 1
ATOM 28564 N N . LEU D 1 663 ? 259.771 178.554 204.781 1.00 0.92 269 LEU D N 1
ATOM 28565 C CA . LEU D 1 663 ? 260.937 177.697 204.808 1.00 0.92 269 LEU D CA 1
ATOM 28566 C C . LEU D 1 663 ? 262.142 178.588 204.875 1.00 0.92 269 LEU D C 1
ATOM 28567 O O . LEU D 1 663 ? 262.635 179.043 203.850 1.00 0.92 269 LEU D O 1
ATOM 28583 N N . GLU D 1 664 ? 262.585 178.862 206.092 1.00 0.90 270 GLU D N 1
ATOM 28584 C CA . GLU D 1 664 ? 263.661 179.835 206.277 1.00 0.90 270 GLU D CA 1
ATOM 28585 C C . GLU D 1 664 ? 264.984 179.155 206.002 1.00 0.90 270 GLU D C 1
ATOM 28586 O O . GLU D 1 664 ? 265.157 178.010 206.385 1.00 0.90 270 GLU D O 1
ATOM 28598 N N . TYR D 1 665 ? 265.928 179.848 205.382 1.00 0.88 271 TYR D N 1
ATOM 28599 C CA . TYR D 1 665 ? 267.257 179.289 205.095 1.00 0.88 271 TYR D CA 1
ATOM 28600 C C . TYR D 1 665 ? 268.127 179.692 206.276 1.00 0.88 271 TYR D C 1
ATOM 28601 O O . TYR D 1 665 ? 268.390 180.882 206.498 1.00 0.88 271 TYR D O 1
ATOM 28619 N N . THR D 1 666 ? 268.483 178.702 207.092 1.00 0.79 272 THR D N 1
ATOM 28620 C CA . THR D 1 666 ? 269.141 178.981 208.360 1.00 0.79 272 THR D CA 1
ATOM 28621 C C . THR D 1 666 ? 270.536 178.374 208.471 1.00 0.79 272 THR D C 1
ATOM 28622 O O . THR D 1 666 ? 270.835 177.387 207.791 1.00 0.79 272 THR D O 1
ATOM 28633 N N . PRO D 1 667 ? 271.411 178.942 209.328 1.00 0.62 273 PRO D N 1
ATOM 28634 C CA . PRO D 1 667 ? 272.764 178.503 209.597 1.00 0.62 273 PRO D CA 1
ATOM 28635 C C . PRO D 1 667 ? 272.847 177.217 210.391 1.00 0.62 273 PRO D C 1
ATOM 28636 O O . PRO D 1 667 ? 271.911 176.847 211.112 1.00 0.62 273 PRO D O 1
ATOM 28647 N N . GLN D 1 668 ? 273.991 176.569 210.257 1.00 0.58 274 GLN D N 1
ATOM 28648 C CA . GLN D 1 668 ? 274.351 175.388 211.002 1.00 0.58 274 GLN D CA 1
ATOM 28649 C C . GLN D 1 668 ? 275.895 175.293 211.031 1.00 0.58 274 GLN D C 1
ATOM 28650 O O . GLN D 1 668 ? 276.494 175.591 209.996 1.00 0.58 274 GLN D O 1
ATOM 28664 N N . PRO D 1 669 ? 276.589 174.892 212.166 1.00 0.45 275 PRO D N 1
ATOM 28665 C CA . PRO D 1 669 ? 278.046 174.683 212.256 1.00 0.45 275 PRO D CA 1
ATOM 28666 C C . PRO D 1 669 ? 278.565 173.727 211.161 1.00 0.45 275 PRO D C 1
ATOM 28667 O O . PRO D 1 669 ? 279.769 173.487 211.050 1.00 0.45 275 PRO D O 1
ATOM 28678 N N . GLN D 1 682 ? 273.327 165.948 211.850 1.00 0.61 288 GLN D N 1
ATOM 28679 C CA . GLN D 1 682 ? 273.357 166.789 210.657 1.00 0.61 288 GLN D CA 1
ATOM 28680 C C . GLN D 1 682 ? 271.920 167.136 210.218 1.00 0.61 288 GLN D C 1
ATOM 28681 O O . GLN D 1 682 ? 271.132 166.237 209.886 1.00 0.61 288 GLN D O 1
ATOM 28695 N N . LEU D 1 683 ? 271.583 168.449 210.211 1.00 0.71 289 LEU D N 1
ATOM 28696 C CA . LEU D 1 683 ? 270.284 168.984 209.787 1.00 0.71 289 LEU D CA 1
ATOM 28697 C C . LEU D 1 683 ? 270.313 169.457 208.329 1.00 0.71 289 LEU D C 1
ATOM 28698 O O . LEU D 1 683 ? 271.364 169.860 207.815 1.00 0.71 289 LEU D O 1
ATOM 28714 N N . PRO D 1 684 ? 269.178 169.393 207.624 1.00 0.82 290 PRO D N 1
ATOM 28715 C CA . PRO D 1 684 ? 268.961 169.962 206.316 1.00 0.82 290 PRO D CA 1
ATOM 28716 C C . PRO D 1 684 ? 268.874 171.488 206.532 1.00 0.82 290 PRO D C 1
ATOM 28717 O O . PRO D 1 684 ? 268.606 171.896 207.662 1.00 0.82 290 PRO D O 1
ATOM 28728 N N . PRO D 1 685 ? 269.095 172.326 205.508 1.00 0.87 291 PRO D N 1
ATOM 28729 C CA . PRO D 1 685 ? 269.089 173.799 205.536 1.00 0.87 291 PRO D CA 1
ATOM 28730 C C . PRO D 1 685 ? 267.809 174.622 205.809 1.00 0.87 291 PRO D C 1
ATOM 28731 O O . PRO D 1 685 ? 267.935 175.799 206.161 1.00 0.87 291 PRO D O 1
ATOM 28742 N N . LEU D 1 686 ? 266.596 174.068 205.646 1.00 0.90 292 LEU D N 1
ATOM 28743 C CA . LEU D 1 686 ? 265.414 174.901 205.863 1.00 0.90 292 LEU D CA 1
ATOM 28744 C C . LEU D 1 686 ? 264.606 174.655 207.139 1.00 0.90 292 LEU D C 1
ATOM 28745 O O . LEU D 1 686 ? 264.342 173.525 207.549 1.00 0.90 292 LEU D O 1
ATOM 28761 N N . THR D 1 687 ? 264.128 175.748 207.728 1.00 0.90 293 THR D N 1
ATOM 28762 C CA . THR D 1 687 ? 263.305 175.709 208.927 1.00 0.90 293 THR D CA 1
ATOM 28763 C C . THR D 1 687 ? 261.801 175.859 208.692 1.00 0.90 293 THR D C 1
ATOM 28764 O O . THR D 1 687 ? 261.349 176.852 208.106 1.00 0.90 293 THR D O 1
ATOM 28775 N N . PRO D 1 688 ? 260.978 174.924 209.210 1.00 0.91 294 PRO D N 1
ATOM 28776 C CA . PRO D 1 688 ? 259.532 174.901 209.156 1.00 0.91 294 PRO D CA 1
ATOM 28777 C C . PRO D 1 688 ? 258.991 175.914 210.144 1.00 0.91 294 PRO D C 1
ATOM 28778 O O . PRO D 1 688 ? 258.694 175.600 211.306 1.00 0.91 294 PRO D O 1
ATOM 28789 N N . ALA D 1 689 ? 258.998 177.162 209.692 1.00 0.92 295 ALA D N 1
ATOM 28790 C CA . ALA D 1 689 ? 258.611 178.263 210.560 1.00 0.92 295 ALA D CA 1
ATOM 28791 C C . ALA D 1 689 ? 257.109 178.381 210.548 1.00 0.92 295 ALA D C 1
ATOM 28792 O O . ALA D 1 689 ? 256.531 178.834 209.557 1.00 0.92 295 ALA D O 1
ATOM 28799 N N . ILE D 1 690 ? 256.466 177.978 211.651 1.00 0.94 296 ILE D N 1
ATOM 28800 C CA . ILE D 1 690 ? 255.011 177.940 211.676 1.00 0.94 296 ILE D CA 1
ATOM 28801 C C . ILE D 1 690 ? 254.580 179.261 212.268 1.00 0.94 296 ILE D C 1
ATOM 28802 O O . ILE D 1 690 ? 254.850 179.516 213.441 1.00 0.94 296 ILE D O 1
ATOM 28818 N N . VAL D 1 691 ? 253.898 180.079 211.483 1.00 0.95 297 VAL D N 1
ATOM 28819 C CA . VAL D 1 691 ? 253.558 181.412 211.924 1.00 0.95 297 VAL D CA 1
ATOM 28820 C C . VAL D 1 691 ? 252.074 181.633 212.092 1.00 0.95 297 VAL D C 1
ATOM 28821 O O . VAL D 1 691 ? 251.314 181.501 211.138 1.00 0.95 297 VAL D O 1
ATOM 28834 N N . ILE D 1 692 ? 251.659 181.996 213.295 1.00 0.95 298 ILE D N 1
ATOM 28835 C CA . ILE D 1 692 ? 250.264 182.374 213.490 1.00 0.95 298 ILE D CA 1
ATOM 28836 C C . ILE D 1 692 ? 250.026 183.784 212.998 1.00 0.95 298 ILE D C 1
ATOM 28837 O O . ILE D 1 692 ? 250.719 184.724 213.397 1.00 0.95 298 ILE D O 1
ATOM 28853 N N . THR D 1 693 ? 249.029 183.939 212.139 1.00 0.95 299 THR D N 1
ATOM 28854 C CA . THR D 1 693 ? 248.707 185.248 211.601 1.00 0.95 299 THR D CA 1
ATOM 28855 C C . THR D 1 693 ? 247.419 185.798 212.164 1.00 0.95 299 THR D C 1
ATOM 28856 O O . THR D 1 693 ? 247.228 187.016 212.190 1.00 0.95 299 THR D O 1
ATOM 28867 N N . ASP D 1 694 ? 246.563 184.912 212.669 1.00 0.94 300 ASP D N 1
ATOM 28868 C CA . ASP D 1 694 ? 245.317 185.379 213.276 1.00 0.94 300 ASP D CA 1
ATOM 28869 C C . ASP D 1 694 ? 244.762 184.356 214.259 1.00 0.94 300 ASP D C 1
ATOM 28870 O O . ASP D 1 694 ? 244.999 183.153 214.121 1.00 0.94 300 ASP D O 1
ATOM 28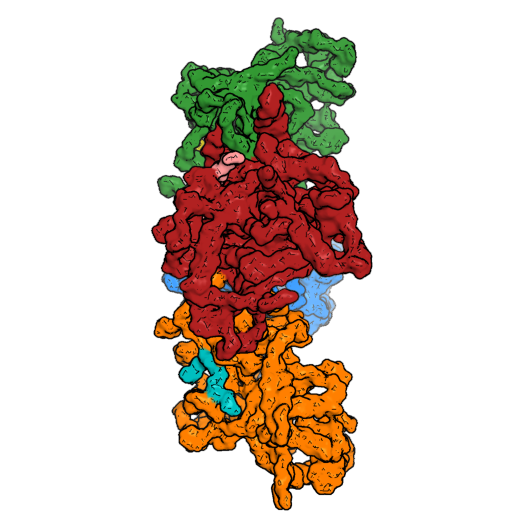879 N N . VAL D 1 695 ? 244.047 184.860 215.262 1.00 0.93 301 VAL D N 1
ATOM 28880 C CA . VAL D 1 695 ? 243.361 184.014 216.251 1.00 0.93 301 VAL D CA 1
ATOM 28881 C C . VAL D 1 695 ? 241.918 184.490 216.409 1.00 0.93 301 VAL D C 1
ATOM 28882 O O . VAL D 1 695 ? 241.685 185.639 216.787 1.00 0.93 301 VAL D O 1
ATOM 28895 N N . ARG D 1 696 ? 240.923 183.633 216.123 1.00 0.87 302 ARG D N 1
ATOM 28896 C CA . ARG D 1 696 ? 239.484 183.993 216.154 1.00 0.87 302 ARG D CA 1
ATOM 28897 C C . ARG D 1 696 ? 238.649 183.000 216.945 1.00 0.87 302 ARG D C 1
ATOM 28898 O O . ARG D 1 696 ? 238.885 181.796 216.872 1.00 0.87 302 ARG D O 1
ATOM 28919 N N . GLN D 1 697 ? 237.626 183.485 217.644 1.00 0.80 303 GLN D N 1
ATOM 28920 C CA . GLN D 1 697 ? 236.658 182.614 218.288 1.00 0.80 303 GLN D CA 1
ATOM 28921 C C . GLN D 1 697 ? 235.557 182.391 217.289 1.00 0.80 303 GLN D C 1
ATOM 28922 O O . GLN D 1 697 ? 235.417 183.182 216.356 1.00 0.80 303 GLN D O 1
ATOM 28936 N N . ALA D 1 698 ? 234.769 181.336 217.450 1.00 0.73 304 ALA D N 1
ATOM 28937 C CA . ALA D 1 698 ? 233.668 181.146 216.521 1.00 0.73 304 ALA D CA 1
ATOM 28938 C C . ALA D 1 698 ? 232.735 182.343 216.620 1.00 0.73 304 ALA D C 1
ATOM 28939 O O . ALA D 1 698 ? 232.471 182.839 217.719 1.00 0.73 304 ALA D O 1
ATOM 28946 N N . GLU D 1 699 ? 232.154 182.717 215.476 1.00 0.68 305 GLU D N 1
ATOM 28947 C CA . GLU D 1 699 ? 231.291 183.888 215.316 1.00 0.68 305 GLU D CA 1
ATOM 28948 C C . GLU D 1 699 ? 230.069 183.944 216.217 1.00 0.68 305 GLU D C 1
ATOM 28949 O O . GLU D 1 699 ? 229.488 185.012 216.402 1.00 0.68 305 GLU D O 1
ATOM 28961 N N . TRP D 1 700 ? 229.628 182.813 216.738 1.00 0.64 306 TRP D N 1
ATOM 28962 C CA . TRP D 1 700 ? 228.470 182.822 217.612 1.00 0.64 306 TRP D CA 1
ATOM 28963 C C . TRP D 1 700 ? 228.774 183.371 219.005 1.00 0.64 306 TRP D C 1
ATOM 28964 O O . TRP D 1 700 ? 227.839 183.688 219.734 1.00 0.64 306 TRP D O 1
ATOM 28985 N N . LEU D 1 701 ? 230.055 183.449 219.383 1.00 0.67 307 LEU D N 1
ATOM 28986 C CA . LEU D 1 701 ? 230.468 183.904 220.713 1.00 0.67 307 LEU D CA 1
ATOM 28987 C C . LEU D 1 701 ? 230.822 185.384 220.574 1.00 0.67 307 LEU D C 1
ATOM 28988 O O . LEU D 1 701 ? 231.393 185.772 219.558 1.00 0.67 307 LEU D O 1
ATOM 29004 N N . LYS D 1 702 ? 230.478 186.235 221.535 1.00 0.60 308 LYS D N 1
ATOM 29005 C CA . LYS D 1 702 ? 230.658 187.685 221.370 1.00 0.60 308 LYS D CA 1
ATOM 29006 C C . LYS D 1 702 ? 231.936 188.166 222.057 1.00 0.60 308 LYS D C 1
ATOM 29007 O O . LYS D 1 702 ? 232.650 188.997 221.502 1.00 0.60 308 LYS D O 1
ATOM 29026 N N . ALA D 1 703 ? 232.250 187.622 223.229 1.00 0.66 309 ALA D N 1
ATOM 29027 C CA . ALA D 1 703 ? 233.379 188.076 224.050 1.00 0.66 309 ALA D CA 1
ATOM 29028 C C . ALA D 1 703 ? 234.758 187.772 223.466 1.00 0.66 309 ALA D C 1
ATOM 29029 O O . ALA D 1 703 ? 234.980 186.734 222.843 1.00 0.66 309 ALA D O 1
ATOM 29036 N N . ASN D 1 704 ? 235.705 188.663 223.742 1.00 0.77 310 ASN D N 1
ATOM 29037 C CA . ASN D 1 704 ? 237.095 188.478 223.343 1.00 0.77 310 ASN D CA 1
ATOM 29038 C C . ASN D 1 704 ? 238.026 188.706 224.530 1.00 0.77 310 ASN D C 1
ATOM 29039 O O . ASN D 1 704 ? 238.281 189.845 224.926 1.00 0.77 310 ASN D O 1
ATOM 29050 N N . THR D 1 705 ? 238.493 187.616 225.121 1.00 0.84 311 THR D N 1
ATOM 29051 C CA . THR D 1 705 ? 239.297 187.669 226.327 1.00 0.84 311 THR D CA 1
ATOM 29052 C C . THR D 1 705 ? 240.592 186.907 226.131 1.00 0.84 311 THR D C 1
ATOM 29053 O O . THR D 1 705 ? 240.744 186.153 225.160 1.00 0.84 311 THR D O 1
ATOM 29064 N N . MET D 1 706 ? 241.534 187.085 227.061 1.00 0.89 312 MET D N 1
ATOM 29065 C CA . MET D 1 706 ? 242.795 186.368 226.980 1.00 0.89 312 MET D CA 1
ATOM 29066 C C . MET D 1 706 ? 242.660 184.884 227.114 1.00 0.89 312 MET D C 1
ATOM 29067 O O . MET D 1 706 ? 243.405 184.152 226.477 1.00 0.89 312 MET D O 1
ATOM 29081 N N . GLU D 1 707 ? 241.747 184.427 227.948 1.00 0.90 313 GLU D N 1
ATOM 29082 C CA . GLU D 1 707 ? 241.606 182.998 228.121 1.00 0.90 313 GLU D CA 1
ATOM 29083 C C . GLU D 1 707 ? 241.114 182.380 226.822 1.00 0.90 313 GLU D C 1
ATOM 29084 O O . GLU D 1 707 ? 241.655 181.372 226.362 1.00 0.90 313 GLU D O 1
ATOM 29096 N N . LEU D 1 708 ? 240.174 183.051 226.150 1.00 0.88 314 LEU D N 1
ATOM 29097 C CA . LEU D 1 708 ? 239.674 182.533 224.883 1.00 0.88 314 LEU D CA 1
ATOM 29098 C C . LEU D 1 708 ? 240.793 182.488 223.835 1.00 0.88 314 LEU D C 1
ATOM 29099 O O . LEU D 1 708 ? 240.911 181.510 223.075 1.00 0.88 314 LEU D O 1
ATOM 29115 N N . TYR D 1 709 ? 241.626 183.542 223.814 1.00 0.92 315 TYR D N 1
ATOM 29116 C CA . TYR D 1 709 ? 242.761 183.631 222.896 1.00 0.92 315 TYR D CA 1
ATOM 29117 C C . TYR D 1 709 ? 243.765 182.513 223.126 1.00 0.92 315 TYR D C 1
ATOM 29118 O O . TYR D 1 709 ? 244.151 181.801 222.195 1.00 0.92 315 TYR D O 1
ATOM 29136 N N . LEU D 1 710 ? 244.168 182.368 224.388 1.00 0.93 316 LEU D N 1
ATOM 29137 C CA . LEU D 1 710 ? 245.168 181.403 224.789 1.00 0.93 316 LEU D CA 1
ATOM 29138 C C . LEU D 1 710 ? 244.751 179.999 224.518 1.00 0.93 316 LEU D C 1
ATOM 29139 O O . LEU D 1 710 ? 245.543 179.180 224.081 1.00 0.93 316 LEU D O 1
ATOM 29155 N N . PHE D 1 711 ? 243.497 179.681 224.794 1.00 0.90 317 PHE D N 1
ATOM 29156 C CA . PHE D 1 711 ? 242.974 178.363 224.519 1.00 0.90 317 PHE D CA 1
ATOM 29157 C C . PHE D 1 711 ? 243.045 178.046 223.028 1.00 0.90 317 PHE D C 1
ATOM 29158 O O . PHE D 1 711 ? 243.515 176.980 222.616 1.00 0.90 317 PHE D O 1
ATOM 29175 N N . ALA D 1 712 ? 242.652 179.023 222.200 1.00 0.90 318 ALA D N 1
ATOM 29176 C CA . ALA D 1 712 ? 242.675 178.850 220.747 1.00 0.90 318 ALA D CA 1
ATOM 29177 C C . ALA D 1 712 ? 244.089 178.653 220.218 1.00 0.90 318 ALA D C 1
ATOM 29178 O O . ALA D 1 712 ? 244.291 177.913 219.272 1.00 0.90 318 ALA D O 1
ATOM 29185 N N . LEU D 1 713 ? 245.105 179.224 220.862 1.00 0.89 319 LEU D N 1
ATOM 29186 C CA . LEU D 1 713 ? 246.481 179.068 220.363 1.00 0.89 319 LEU D CA 1
ATOM 29187 C C . LEU D 1 713 ? 246.936 177.607 220.302 1.00 0.89 319 LEU D C 1
ATOM 29188 O O . LEU D 1 713 ? 247.859 177.260 219.542 1.00 0.89 319 LEU D O 1
ATOM 29204 N N . SER D 1 714 ? 246.289 176.733 221.085 1.00 0.87 320 SER D N 1
ATOM 29205 C CA . SER D 1 714 ? 246.683 175.327 221.115 1.00 0.87 320 SER D CA 1
ATOM 29206 C C . SER D 1 714 ? 246.384 174.682 219.758 1.00 0.87 320 SER D C 1
ATOM 29207 O O . SER D 1 714 ? 246.944 173.632 219.408 1.00 0.87 320 SER D O 1
ATOM 29215 N N . ASN D 1 715 ? 245.540 175.357 218.968 1.00 0.85 321 ASN D N 1
ATOM 29216 C CA . ASN D 1 715 ? 245.158 174.897 217.664 1.00 0.85 321 ASN D CA 1
ATOM 29217 C C . ASN D 1 715 ? 246.358 174.918 216.744 1.00 0.85 321 ASN D C 1
ATOM 29218 O O . ASN D 1 715 ? 246.478 174.068 215.865 1.00 0.85 321 ASN D O 1
ATOM 29229 N N . ALA D 1 716 ? 247.267 175.888 216.924 1.00 0.87 322 ALA D N 1
ATOM 29230 C CA . ALA D 1 716 ? 248.410 175.920 216.036 1.00 0.87 322 ALA D CA 1
ATOM 29231 C C . ALA D 1 716 ? 249.388 174.856 216.446 1.00 0.87 322 ALA D C 1
ATOM 29232 O O . ALA D 1 716 ? 249.985 174.187 215.622 1.00 0.87 322 ALA D O 1
ATOM 29239 N N . PHE D 1 717 ? 249.509 174.625 217.738 1.00 0.87 323 PHE D N 1
ATOM 29240 C CA . PHE D 1 717 ? 250.489 173.628 218.157 1.00 0.87 323 PHE D CA 1
ATOM 29241 C C . PHE D 1 717 ? 250.251 172.262 217.523 1.00 0.87 323 PHE D C 1
ATOM 29242 O O . PHE D 1 717 ? 251.178 171.628 216.984 1.00 0.87 323 PHE D O 1
ATOM 29259 N N . ARG D 1 718 ? 248.983 171.853 217.525 1.00 0.82 324 ARG D N 1
ATOM 29260 C CA . ARG D 1 718 ? 248.571 170.545 217.015 1.00 0.82 324 ARG D CA 1
ATOM 29261 C C . ARG D 1 718 ? 248.857 170.349 215.519 1.00 0.82 324 ARG D C 1
ATOM 29262 O O . ARG D 1 718 ? 248.904 169.210 215.021 1.00 0.82 324 ARG D O 1
ATOM 29283 N N . VAL D 1 719 ? 249.129 171.459 214.814 1.00 0.84 325 VAL D N 1
ATOM 29284 C CA . VAL D 1 719 ? 249.422 171.462 213.391 1.00 0.84 325 VAL D CA 1
ATOM 29285 C C . VAL D 1 719 ? 250.608 170.581 213.112 1.00 0.84 325 VAL D C 1
ATOM 29286 O O . VAL D 1 719 ? 250.667 169.964 212.049 1.00 0.84 325 VAL D O 1
ATOM 29299 N N . THR D 1 720 ? 251.614 170.619 213.998 1.00 0.81 326 THR D N 1
ATOM 29300 C CA . THR D 1 720 ? 252.781 169.791 213.775 1.00 0.81 326 THR D CA 1
ATOM 29301 C C . THR D 1 720 ? 252.915 168.726 214.859 1.00 0.81 326 THR D C 1
ATOM 29302 O O . THR D 1 720 ? 253.625 167.735 214.677 1.00 0.81 326 THR D O 1
ATOM 29313 N N . ALA D 1 721 ? 252.277 168.945 216.021 1.00 0.71 327 ALA D N 1
ATOM 29314 C CA . ALA D 1 721 ? 252.416 168.011 217.131 1.00 0.71 327 ALA D CA 1
ATOM 29315 C C . ALA D 1 721 ? 251.680 166.704 216.910 1.00 0.71 327 ALA D C 1
ATOM 29316 O O . ALA D 1 721 ? 252.135 165.650 217.355 1.00 0.71 327 ALA D O 1
ATOM 29323 N N . ASN D 1 722 ? 250.510 166.772 216.273 1.00 0.71 328 ASN D N 1
ATOM 29324 C CA . ASN D 1 722 ? 249.736 165.566 216.051 1.00 0.71 328 ASN D CA 1
ATOM 29325 C C . ASN D 1 722 ? 249.622 165.278 214.566 1.00 0.71 328 ASN D C 1
ATOM 29326 O O . ASN D 1 722 ? 249.668 164.127 214.130 1.00 0.71 328 ASN D O 1
ATOM 29337 N N . GLN D 1 723 ? 249.460 166.347 213.794 1.00 0.72 329 GLN D N 1
ATOM 29338 C CA . GLN D 1 723 ? 249.259 166.260 212.354 1.00 0.72 329 GLN D CA 1
ATOM 29339 C C . GLN D 1 723 ? 250.510 166.730 211.618 1.00 0.72 329 GLN D C 1
ATOM 29340 O O . GLN D 1 723 ? 251.486 167.135 212.247 1.00 0.72 329 GLN D O 1
ATOM 29354 N N . SER D 1 724 ? 250.501 166.655 210.285 1.00 0.75 330 SER D N 1
ATOM 29355 C CA . SER D 1 724 ? 251.669 167.088 209.524 1.00 0.75 330 SER D CA 1
ATOM 29356 C C . SER D 1 724 ? 251.392 168.158 208.479 1.00 0.75 330 SER D C 1
ATOM 29357 O O . SER D 1 724 ? 250.798 167.950 207.408 1.00 0.75 330 SER D O 1
ATOM 29365 N N . TRP D 1 725 ? 251.929 169.308 208.820 1.00 0.85 331 TRP D N 1
ATOM 29366 C CA . TRP D 1 725 ? 251.843 170.592 208.155 1.00 0.85 331 TRP D CA 1
ATOM 29367 C C . TRP D 1 725 ? 252.389 170.591 206.739 1.00 0.85 331 TRP D C 1
ATOM 29368 O O . TRP D 1 725 ? 252.027 171.451 205.938 1.00 0.85 331 TRP D O 1
ATOM 29389 N N . ALA D 1 726 ? 253.284 169.643 206.446 1.00 0.86 332 ALA D N 1
ATOM 29390 C CA . ALA D 1 726 ? 254.021 169.560 205.189 1.00 0.86 332 ALA D CA 1
ATOM 29391 C C . ALA D 1 726 ? 253.119 169.376 204.005 1.00 0.86 332 ALA D C 1
ATOM 29392 O O . ALA D 1 726 ? 253.494 169.676 202.878 1.00 0.86 332 ALA D O 1
ATOM 29399 N N . ARG D 1 727 ? 251.894 168.868 204.203 1.00 0.83 333 ARG D N 1
ATOM 29400 C CA . ARG D 1 727 ? 250.955 168.752 203.088 1.00 0.83 333 ARG D CA 1
ATOM 29401 C C . ARG D 1 727 ? 250.708 170.123 202.467 1.00 0.83 333 ARG D C 1
ATOM 29402 O O . ARG D 1 727 ? 250.489 170.220 201.265 1.00 0.83 333 ARG D O 1
ATOM 29423 N N . SER D 1 728 ? 250.839 171.199 203.244 1.00 0.87 334 SER D N 1
ATOM 29424 C CA . SER D 1 728 ? 250.573 172.541 202.730 1.00 0.87 334 SER D CA 1
ATOM 29425 C C . SER D 1 728 ? 251.624 172.984 201.729 1.00 0.87 334 SER D C 1
ATOM 29426 O O . SER D 1 728 ? 251.426 173.968 201.014 1.00 0.87 334 SER D O 1
ATOM 29434 N N . LEU D 1 729 ? 252.753 172.277 201.673 1.00 0.89 335 LEU D N 1
ATOM 29435 C CA . LEU D 1 729 ? 253.806 172.637 200.750 1.00 0.89 335 LEU D CA 1
ATOM 29436 C C . LEU D 1 729 ? 253.639 171.966 199.409 1.00 0.89 335 LEU D C 1
ATOM 29437 O O . LEU D 1 729 ? 254.435 172.203 198.500 1.00 0.89 335 LEU D O 1
ATOM 29453 N N . LEU D 1 730 ? 252.644 171.088 199.269 1.00 0.85 336 LEU D N 1
ATOM 29454 C CA . LEU D 1 730 ? 252.506 170.454 197.974 1.00 0.85 336 LEU D CA 1
ATOM 29455 C C . LEU D 1 730 ? 252.258 171.501 196.916 1.00 0.85 336 LEU D C 1
ATOM 29456 O O . LEU D 1 730 ? 251.427 172.386 197.125 1.00 0.85 336 LEU D O 1
ATOM 29472 N N . PRO D 1 731 ? 252.911 171.415 195.750 1.00 0.81 337 PRO D N 1
ATOM 29473 C CA . PRO D 1 731 ? 252.759 172.334 194.647 1.00 0.81 337 PRO D CA 1
ATOM 29474 C C . PRO D 1 731 ? 251.382 172.167 194.082 1.00 0.81 337 PRO D C 1
ATOM 29475 O O . PRO D 1 731 ? 250.845 171.046 194.076 1.00 0.81 337 PRO D O 1
ATOM 29486 N N . GLN D 1 732 ? 250.835 173.230 193.501 1.00 0.78 338 GLN D N 1
ATOM 29487 C CA . GLN D 1 732 ? 249.515 173.073 192.919 1.00 0.78 338 GLN D CA 1
ATOM 29488 C C . GLN D 1 732 ? 249.645 172.459 191.554 1.00 0.78 338 GLN D C 1
ATOM 29489 O O . GLN D 1 732 ? 249.599 173.144 190.536 1.00 0.78 338 GLN D O 1
ATOM 29503 N N . LEU D 1 733 ? 249.796 171.146 191.539 1.00 0.77 339 LEU D N 1
ATOM 29504 C CA . LEU D 1 733 ? 250.117 170.474 190.299 1.00 0.77 339 LEU D CA 1
ATOM 29505 C C . LEU D 1 733 ? 248.986 170.680 189.317 1.00 0.77 339 LEU D C 1
ATOM 29506 O O . LEU D 1 733 ? 247.812 170.510 189.651 1.00 0.77 339 LEU D O 1
ATOM 29522 N N . GLY D 1 734 ? 249.355 171.043 188.094 1.00 0.71 340 GLY D N 1
ATOM 29523 C CA . GLY D 1 734 ? 248.410 171.314 187.017 1.00 0.71 340 GLY D CA 1
ATOM 29524 C C . GLY D 1 734 ? 248.140 172.817 186.859 1.00 0.71 340 GLY D C 1
ATOM 29525 O O . GLY D 1 734 ? 247.611 173.251 185.832 1.00 0.71 340 GLY D O 1
ATOM 29529 N N . LYS D 1 735 ? 248.524 173.609 187.865 1.00 0.75 341 LYS D N 1
ATOM 29530 C CA . LYS D 1 735 ? 248.344 175.055 187.821 1.00 0.75 341 LYS D CA 1
ATOM 29531 C C . LYS D 1 735 ? 249.645 175.690 187.383 1.00 0.75 341 LYS D C 1
ATOM 29532 O O . LYS D 1 735 ? 250.664 175.555 188.054 1.00 0.75 341 LYS D O 1
ATOM 29551 N N . VAL D 1 736 ? 249.629 176.415 186.280 1.00 0.68 342 VAL D N 1
ATOM 29552 C CA . VAL D 1 736 ? 250.875 177.006 185.826 1.00 0.68 342 VAL D CA 1
ATOM 29553 C C . VAL D 1 736 ? 251.339 178.118 186.760 1.00 0.68 342 VAL D C 1
ATOM 29554 O O . VAL D 1 736 ? 252.507 178.188 187.152 1.00 0.68 342 VAL D O 1
ATOM 29567 N N . LYS D 1 737 ? 250.415 178.982 187.148 1.00 0.77 343 LYS D N 1
ATOM 29568 C CA . LYS D 1 737 ? 250.758 180.133 187.964 1.00 0.77 343 LYS D CA 1
ATOM 29569 C C . LYS D 1 737 ? 250.828 179.880 189.469 1.00 0.77 343 LYS D C 1
ATOM 29570 O O . LYS D 1 737 ? 250.043 180.433 190.241 1.00 0.77 343 LYS D O 1
ATOM 29589 N N . ASP D 1 738 ? 251.811 179.086 189.889 1.00 0.85 344 ASP D N 1
ATOM 29590 C CA . ASP D 1 738 ? 251.997 178.853 191.321 1.00 0.85 344 ASP D CA 1
ATOM 29591 C C . ASP D 1 738 ? 253.283 179.553 191.726 1.00 0.85 344 ASP D C 1
ATOM 29592 O O . ASP D 1 738 ? 254.388 179.031 191.556 1.00 0.85 344 ASP D O 1
ATOM 29601 N N . MET D 1 739 ? 253.157 180.750 192.273 1.00 0.89 345 MET D N 1
ATOM 29602 C CA . MET D 1 739 ? 254.336 181.559 192.541 1.00 0.89 345 MET D CA 1
ATOM 29603 C C . MET D 1 739 ? 255.193 180.989 193.658 1.00 0.89 345 MET D C 1
ATOM 29604 O O . MET D 1 739 ? 256.331 181.403 193.821 1.00 0.89 345 MET D O 1
ATOM 29618 N N . ARG D 1 740 ? 254.635 180.062 194.445 1.00 0.88 346 ARG D N 1
ATOM 29619 C CA . ARG D 1 740 ? 255.360 179.508 195.582 1.00 0.88 346 ARG D CA 1
ATOM 29620 C C . ARG D 1 740 ? 255.598 178.028 195.376 1.00 0.88 346 ARG D C 1
ATOM 29621 O O . ARG D 1 740 ? 255.780 177.266 196.329 1.00 0.88 346 ARG D O 1
ATOM 29642 N N . ASP D 1 741 ? 255.589 177.619 194.115 1.00 0.91 347 ASP D N 1
ATOM 29643 C CA . ASP D 1 741 ? 255.778 176.227 193.754 1.00 0.91 347 ASP D CA 1
ATOM 29644 C C . ASP D 1 741 ? 257.043 175.676 194.390 1.00 0.91 347 ASP D C 1
ATOM 29645 O O . ASP D 1 741 ? 258.131 176.235 194.199 1.00 0.91 347 ASP D O 1
ATOM 29654 N N . ILE D 1 742 ? 256.905 174.523 195.056 1.00 0.92 348 ILE D N 1
ATOM 29655 C CA . ILE D 1 742 ? 257.965 173.830 195.787 1.00 0.92 348 ILE D CA 1
ATOM 29656 C C . ILE D 1 742 ? 259.144 173.556 194.913 1.00 0.92 348 ILE D C 1
ATOM 29657 O O . ILE D 1 742 ? 260.249 173.375 195.400 1.00 0.92 348 ILE D O 1
ATOM 29673 N N . GLY D 1 743 ? 258.946 173.530 193.602 1.00 0.92 349 GLY D N 1
ATOM 29674 C CA . GLY D 1 743 ? 260.051 173.248 192.711 1.00 0.92 349 GLY D CA 1
ATOM 29675 C C . GLY D 1 743 ? 261.220 174.202 192.941 1.00 0.92 349 GLY D C 1
ATOM 29676 O O . GLY D 1 743 ? 262.381 173.851 192.703 1.00 0.92 349 GLY D O 1
ATOM 29680 N N . ALA D 1 744 ? 260.915 175.414 193.419 1.00 0.93 350 ALA D N 1
ATOM 29681 C CA . ALA D 1 744 ? 261.890 176.460 193.684 1.00 0.93 350 ALA D CA 1
ATOM 29682 C C . ALA D 1 744 ? 262.900 176.060 194.742 1.00 0.93 350 ALA D C 1
ATOM 29683 O O . ALA D 1 744 ? 263.993 176.595 194.804 1.00 0.93 350 ALA D O 1
ATOM 29690 N N . ILE D 1 745 ? 262.552 175.081 195.568 1.00 0.92 351 ILE D N 1
ATOM 29691 C CA . ILE D 1 745 ? 263.389 174.665 196.684 1.00 0.92 351 ILE D CA 1
ATOM 29692 C C . ILE D 1 745 ? 264.724 174.125 196.143 1.00 0.92 351 ILE D C 1
ATOM 29693 O O . ILE D 1 745 ? 265.750 174.165 196.847 1.00 0.92 351 ILE D O 1
ATOM 29709 N N . GLY D 1 746 ? 264.724 173.679 194.885 1.00 0.91 352 GLY D N 1
ATOM 29710 C CA . GLY D 1 746 ? 265.888 173.137 194.207 1.00 0.91 352 GLY D CA 1
ATOM 29711 C C . GLY D 1 746 ? 266.959 174.202 193.980 1.00 0.91 352 GLY D C 1
ATOM 29712 O O . GLY D 1 746 ? 268.104 173.894 193.645 1.00 0.91 352 GLY D O 1
ATOM 29716 N N . TYR D 1 747 ? 266.604 175.475 194.138 1.00 0.91 353 TYR D N 1
ATOM 29717 C CA . TYR D 1 747 ? 267.574 176.529 193.960 1.00 0.91 353 TYR D CA 1
ATOM 29718 C C . TYR D 1 747 ? 268.448 176.706 195.208 1.00 0.91 353 TYR D C 1
ATOM 29719 O O . TYR D 1 747 ? 269.554 177.237 195.113 1.00 0.91 353 TYR D O 1
ATOM 29737 N N . LEU D 1 748 ? 267.939 176.308 196.391 1.00 0.88 354 LEU D N 1
ATOM 29738 C CA . LEU D 1 748 ? 268.703 176.430 197.631 1.00 0.88 354 LEU D CA 1
ATOM 29739 C C . LEU D 1 748 ? 269.440 175.140 197.947 1.00 0.88 354 LEU D C 1
ATOM 29740 O O . LEU D 1 748 ? 270.421 175.130 198.713 1.00 0.88 354 LEU D O 1
ATOM 29756 N N . SER D 1 749 ? 268.938 174.045 197.363 1.00 0.86 355 SER D N 1
ATOM 29757 C CA . SER D 1 749 ? 269.511 172.721 197.500 1.00 0.86 355 SER D CA 1
ATOM 29758 C C . SER D 1 749 ? 270.704 172.638 196.574 1.00 0.86 355 SER D C 1
ATOM 29759 O O . SER D 1 749 ? 270.958 173.542 195.770 1.00 0.86 355 SER D O 1
ATOM 29767 N N . ARG D 1 750 ? 271.405 171.514 196.628 1.00 0.81 356 ARG D N 1
ATOM 29768 C CA . ARG D 1 750 ? 272.596 171.280 195.816 1.00 0.81 356 ARG D CA 1
ATOM 29769 C C . ARG D 1 750 ? 272.316 171.229 194.302 1.00 0.81 356 ARG D C 1
ATOM 29770 O O . ARG D 1 750 ? 273.256 171.226 193.506 1.00 0.81 356 ARG D O 1
ATOM 29791 N N . LEU D 1 751 ? 271.040 171.132 193.912 1.00 0.82 357 LEU D N 1
ATOM 29792 C CA . LEU D 1 751 ? 270.650 171.103 192.503 1.00 0.82 357 LEU D CA 1
ATOM 29793 C C . LEU D 1 751 ? 270.885 172.428 191.793 1.00 0.82 357 LEU D C 1
ATOM 29794 O O . LEU D 1 751 ? 271.124 172.446 190.585 1.00 0.82 357 LEU D O 1
ATOM 29810 N N . ALA D 1 752 ? 270.719 173.552 192.513 1.00 0.85 358 ALA D N 1
ATOM 29811 C CA . ALA D 1 752 ? 270.803 174.888 191.922 1.00 0.85 358 ALA D CA 1
ATOM 29812 C C . ALA D 1 752 ? 269.893 174.982 190.701 1.00 0.85 358 ALA D C 1
ATOM 29813 O O . ALA D 1 752 ? 270.262 175.563 189.677 1.00 0.85 358 ALA D O 1
ATOM 29820 N N . ALA D 1 753 ? 268.710 174.410 190.811 1.00 0.90 359 ALA D N 1
ATOM 29821 C CA . ALA D 1 753 ? 267.780 174.372 189.699 1.00 0.90 359 ALA D CA 1
ATOM 29822 C C . ALA D 1 753 ? 266.363 174.194 190.162 1.00 0.90 359 ALA D C 1
ATOM 29823 O O . ALA D 1 753 ? 266.122 173.669 191.238 1.00 0.90 359 ALA D O 1
ATOM 29830 N N . ARG D 1 754 ? 265.407 174.587 189.345 1.00 0.92 360 ARG D N 1
ATOM 29831 C CA . ARG D 1 754 ? 264.032 174.309 189.706 1.00 0.92 360 ARG D CA 1
ATOM 29832 C C . ARG D 1 754 ? 263.778 172.835 189.450 1.00 0.92 360 ARG D C 1
ATOM 29833 O O . ARG D 1 754 ? 264.219 172.290 188.436 1.00 0.92 360 ARG D O 1
ATOM 29854 N N . VAL D 1 755 ? 263.059 172.204 190.364 1.00 0.91 361 VAL D N 1
ATOM 29855 C CA . VAL D 1 755 ? 262.676 170.812 190.227 1.00 0.91 361 VAL D CA 1
ATOM 29856 C C . VAL D 1 755 ? 261.541 170.781 189.231 1.00 0.91 361 VAL D C 1
ATOM 29857 O O . VAL D 1 755 ? 260.617 171.597 189.307 1.00 0.91 361 VAL D O 1
ATOM 29870 N N . GLU D 1 756 ? 261.569 169.864 188.288 1.00 0.90 362 GLU D N 1
ATOM 29871 C CA . GLU D 1 756 ? 260.464 169.891 187.373 1.00 0.90 362 GLU D CA 1
ATOM 29872 C C . GLU D 1 756 ? 259.263 169.231 188.028 1.00 0.90 362 GLU D C 1
ATOM 29873 O O . GLU D 1 756 ? 259.163 168.009 188.117 1.00 0.90 362 GLU D O 1
ATOM 29885 N N . THR D 1 757 ? 258.345 170.094 188.447 1.00 0.88 363 THR D N 1
ATOM 29886 C CA . THR D 1 757 ? 257.100 169.758 189.142 1.00 0.88 363 THR D CA 1
ATOM 29887 C C . THR D 1 757 ? 255.880 169.935 188.228 1.00 0.88 363 THR D C 1
ATOM 29888 O O . THR D 1 757 ? 254.734 169.831 188.662 1.00 0.88 363 THR D O 1
ATOM 29899 N N . LYS D 1 758 ? 256.070 170.327 186.951 1.00 0.85 364 LYS D N 1
ATOM 29900 C CA . LYS D 1 758 ? 255.015 170.495 185.909 1.00 0.85 364 LYS D CA 1
ATOM 29901 C C . LYS D 1 758 ? 254.638 169.164 185.236 1.00 0.85 364 LYS D C 1
ATOM 29902 O O . LYS D 1 758 ? 253.637 169.044 184.531 1.00 0.85 364 LYS D O 1
ATOM 29921 N N . THR D 1 759 ? 255.503 168.175 185.420 1.00 0.83 365 THR D N 1
ATOM 29922 C CA . THR D 1 759 ? 255.506 166.929 184.679 1.00 0.83 365 THR D CA 1
ATOM 29923 C C . THR D 1 759 ? 254.708 165.827 185.336 1.00 0.83 365 THR D C 1
ATOM 29924 O O . THR D 1 759 ? 254.554 165.776 186.559 1.00 0.83 365 THR D O 1
ATOM 29935 N N . GLU D 1 760 ? 254.281 164.877 184.507 1.00 0.79 366 GLU D N 1
ATOM 29936 C CA . GLU D 1 760 ? 253.538 163.704 184.956 1.00 0.79 366 GLU D CA 1
ATOM 29937 C C . GLU D 1 760 ? 254.422 162.744 185.735 1.00 0.79 366 GLU D C 1
ATOM 29938 O O . GLU D 1 760 ? 253.932 161.809 186.369 1.00 0.79 366 GLU D O 1
ATOM 29950 N N . THR D 1 761 ? 255.730 162.986 185.689 1.00 0.83 367 THR D N 1
ATOM 29951 C CA . THR D 1 761 ? 256.690 162.154 186.381 1.00 0.83 367 THR D CA 1
ATOM 29952 C C . THR D 1 761 ? 256.983 162.691 187.780 1.00 0.83 367 THR D C 1
ATOM 29953 O O . THR D 1 761 ? 257.819 162.127 188.493 1.00 0.83 367 THR D O 1
ATOM 29964 N N . PHE D 1 762 ? 256.346 163.808 188.169 1.00 0.84 368 PHE D N 1
ATOM 29965 C CA . PHE D 1 762 ? 256.572 164.324 189.511 1.00 0.84 368 PHE D CA 1
ATOM 29966 C C . PHE D 1 762 ? 255.591 163.627 190.428 1.00 0.84 368 PHE D C 1
ATOM 29967 O O . PHE D 1 762 ? 254.382 163.623 190.191 1.00 0.84 368 PHE D O 1
ATOM 29984 N N . THR D 1 763 ? 256.119 163.023 191.469 1.00 0.83 369 THR D N 1
ATOM 29985 C CA . THR D 1 763 ? 255.340 162.221 192.386 1.00 0.83 369 THR D CA 1
ATOM 29986 C C . THR D 1 763 ? 255.384 162.737 193.804 1.00 0.83 369 THR D C 1
ATOM 29987 O O . THR D 1 763 ? 256.205 163.592 194.155 1.00 0.83 369 THR D O 1
ATOM 29998 N N . ASP D 1 764 ? 254.402 162.287 194.565 1.00 0.76 370 ASP D N 1
ATOM 29999 C CA . ASP D 1 764 ? 254.389 162.444 196.039 1.00 0.76 370 ASP D CA 1
ATOM 30000 C C . ASP D 1 764 ? 255.701 161.986 196.682 1.00 0.76 370 ASP D C 1
ATOM 30001 O O . ASP D 1 764 ? 256.205 162.612 197.617 1.00 0.76 370 ASP D O 1
ATOM 30010 N N . GLN D 1 765 ? 256.286 160.903 196.196 1.00 0.80 371 GLN D N 1
ATOM 30011 C CA . GLN D 1 765 ? 257.530 160.383 196.717 1.00 0.80 371 GLN D CA 1
ATOM 30012 C C . GLN D 1 765 ? 258.659 161.364 196.437 1.00 0.80 371 GLN D C 1
ATOM 30013 O O . GLN D 1 765 ? 259.489 161.607 197.308 1.00 0.80 371 GLN D O 1
ATOM 30027 N N . ASN D 1 766 ? 258.648 161.984 195.246 1.00 0.86 372 ASN D N 1
ATOM 30028 C CA . ASN D 1 766 ? 259.720 162.916 194.913 1.00 0.86 372 ASN D CA 1
ATOM 30029 C C . ASN D 1 766 ? 259.602 164.152 195.782 1.00 0.86 372 ASN D C 1
ATOM 30030 O O . ASN D 1 766 ? 260.613 164.702 196.227 1.00 0.86 372 ASN D O 1
ATOM 30041 N N . PHE D 1 767 ? 258.362 164.555 196.057 1.00 0.86 373 PHE D N 1
ATOM 30042 C CA . PHE D 1 767 ? 258.094 165.689 196.929 1.00 0.86 373 PHE D CA 1
ATOM 30043 C C . PHE D 1 767 ? 258.660 165.439 198.307 1.00 0.86 373 PHE D C 1
ATOM 30044 O O . PHE D 1 767 ? 259.358 166.289 198.873 1.00 0.86 373 PHE D O 1
ATOM 30061 N N . ALA D 1 768 ? 258.352 164.254 198.856 1.00 0.80 374 ALA D N 1
ATOM 30062 C CA . ALA D 1 768 ? 258.831 163.924 200.178 1.00 0.80 374 ALA D CA 1
ATOM 30063 C C . ALA D 1 768 ? 260.342 163.934 200.218 1.00 0.80 374 ALA D C 1
ATOM 30064 O O . ALA D 1 768 ? 260.910 164.452 201.176 1.00 0.80 374 ALA D O 1
ATOM 30071 N N . GLU D 1 769 ? 260.988 163.449 199.154 1.00 0.83 375 GLU D N 1
ATOM 30072 C CA . GLU D 1 769 ? 262.443 163.448 199.098 1.00 0.83 375 GLU D CA 1
ATOM 30073 C C . GLU D 1 769 ? 263.030 164.845 199.086 1.00 0.83 375 GLU D C 1
ATOM 30074 O O . GLU D 1 769 ? 264.064 165.086 199.730 1.00 0.83 375 GLU D O 1
ATOM 30086 N N . LEU D 1 770 ? 262.366 165.783 198.388 1.00 0.86 376 LEU D N 1
ATOM 30087 C CA . LEU D 1 770 ? 262.886 167.140 198.358 1.00 0.86 376 LEU D CA 1
ATOM 30088 C C . LEU D 1 770 ? 262.921 167.649 199.777 1.00 0.86 376 LEU D C 1
ATOM 30089 O O . LEU D 1 770 ? 263.887 168.289 200.188 1.00 0.86 376 LEU D O 1
ATOM 30105 N N . LEU D 1 771 ? 261.837 167.376 200.513 1.00 0.87 377 LEU D N 1
ATOM 30106 C CA . LEU D 1 771 ? 261.751 167.814 201.894 1.00 0.87 377 LEU D CA 1
ATOM 30107 C C . LEU D 1 771 ? 262.699 167.030 202.792 1.00 0.87 377 LEU D C 1
ATOM 30108 O O . LEU D 1 771 ? 263.300 167.595 203.694 1.00 0.87 377 LEU D O 1
ATOM 30124 N N . TYR D 1 772 ? 262.930 165.752 202.521 1.00 0.83 378 TYR D N 1
ATOM 30125 C CA . TYR D 1 772 ? 263.823 165.000 203.395 1.00 0.83 378 TYR D CA 1
ATOM 30126 C C . TYR D 1 772 ? 265.204 165.632 203.389 1.00 0.83 378 TYR D C 1
ATOM 30127 O O . TYR D 1 772 ? 265.865 165.745 204.423 1.00 0.83 378 TYR D O 1
ATOM 30145 N N . ASN D 1 773 ? 265.641 166.051 202.209 1.00 0.83 379 ASN D N 1
ATOM 30146 C CA . ASN D 1 773 ? 266.946 166.660 202.064 1.00 0.83 379 ASN D CA 1
ATOM 30147 C C . ASN D 1 773 ? 266.988 168.154 202.400 1.00 0.83 379 ASN D C 1
ATOM 30148 O O . ASN D 1 773 ? 268.035 168.678 202.788 1.00 0.83 379 ASN D O 1
ATOM 30159 N N . MET D 1 774 ? 265.874 168.860 202.211 1.00 0.89 380 MET D N 1
ATOM 30160 C CA . MET D 1 774 ? 265.842 170.288 202.458 1.00 0.89 380 MET D CA 1
ATOM 30161 C C . MET D 1 774 ? 265.223 170.832 203.740 1.00 0.89 380 MET D C 1
ATOM 30162 O O . MET D 1 774 ? 265.668 171.882 204.183 1.00 0.89 380 MET D O 1
ATOM 30176 N N . VAL D 1 775 ? 264.234 170.172 204.345 1.00 0.87 381 VAL D N 1
ATOM 30177 C CA . VAL D 1 775 ? 263.518 170.759 205.481 1.00 0.87 381 VAL D CA 1
ATOM 30178 C C . VAL D 1 775 ? 263.663 169.972 206.793 1.00 0.87 381 VAL D C 1
ATOM 30179 O O . VAL D 1 775 ? 263.455 168.760 206.852 1.00 0.87 381 VAL D O 1
ATOM 30192 N N . ARG D 1 776 ? 264.019 170.700 207.846 1.00 0.85 382 ARG D N 1
ATOM 30193 C CA . ARG D 1 776 ? 264.249 170.181 209.181 1.00 0.85 382 ARG D CA 1
ATOM 30194 C C . ARG D 1 776 ? 262.963 169.599 209.785 1.00 0.85 382 ARG D C 1
ATOM 30195 O O . ARG D 1 776 ? 261.885 170.152 209.574 1.00 0.85 382 ARG D O 1
ATOM 30216 N N . PRO D 1 777 ? 263.035 168.464 210.509 1.00 0.74 383 PRO D N 1
ATOM 30217 C CA . PRO D 1 777 ? 261.912 167.801 211.166 1.00 0.74 383 PRO D CA 1
ATOM 30218 C C . PRO D 1 777 ? 261.323 168.470 212.415 1.00 0.74 383 PRO D C 1
ATOM 30219 O O . PRO D 1 777 ? 260.229 168.104 212.843 1.00 0.74 383 PRO D O 1
ATOM 30230 N N . SER D 1 778 ? 262.040 169.421 213.008 1.00 0.80 384 SER D N 1
ATOM 30231 C CA . SER D 1 778 ? 261.586 170.034 214.260 1.00 0.80 384 SER D CA 1
ATOM 30232 C C . SER D 1 778 ? 260.885 171.382 214.031 1.00 0.80 384 SER D C 1
ATOM 30233 O O . SER D 1 778 ? 261.543 172.341 213.620 1.00 0.80 384 SER D O 1
ATOM 30241 N N . PRO D 1 779 ? 259.565 171.505 214.300 1.00 0.86 385 PRO D N 1
ATOM 30242 C CA . PRO D 1 779 ? 258.753 172.678 214.040 1.00 0.86 385 PRO D CA 1
ATOM 30243 C C . PRO D 1 779 ? 259.110 173.811 214.962 1.00 0.86 385 PRO D C 1
ATOM 30244 O O . PRO D 1 779 ? 259.417 173.573 216.136 1.00 0.86 385 PRO D O 1
ATOM 30255 N N . VAL D 1 780 ? 258.963 175.039 214.475 1.00 0.89 386 VAL D N 1
ATOM 30256 C CA . VAL D 1 780 ? 259.171 176.189 215.344 1.00 0.89 386 VAL D CA 1
ATOM 30257 C C . VAL D 1 780 ? 257.902 177.013 215.379 1.00 0.89 386 VAL D C 1
ATOM 30258 O O . VAL D 1 780 ? 257.393 177.389 214.327 1.00 0.89 386 VAL D O 1
ATOM 30271 N N . PHE D 1 781 ? 257.394 177.313 216.573 1.00 0.90 387 PHE D N 1
ATOM 30272 C CA . PHE D 1 781 ? 256.162 178.095 216.667 1.00 0.90 387 PHE D CA 1
ATOM 30273 C C . PHE D 1 781 ? 256.338 179.542 217.053 1.00 0.90 387 PHE D C 1
ATOM 30274 O O . PHE D 1 781 ? 256.880 179.874 218.107 1.00 0.90 387 PHE D O 1
ATOM 30291 N N . MET D 1 782 ? 255.833 180.392 216.178 1.00 0.94 388 MET D N 1
ATOM 30292 C CA . MET D 1 782 ? 255.933 181.833 216.311 1.00 0.94 388 MET D CA 1
ATOM 30293 C C . MET D 1 782 ? 254.635 182.477 215.878 1.00 0.94 388 MET D C 1
ATOM 30294 O O . MET D 1 782 ? 253.778 181.811 215.291 1.00 0.94 388 MET D O 1
ATOM 30308 N N . SER D 1 783 ? 254.470 183.744 216.214 1.00 0.95 389 SER D N 1
ATOM 30309 C CA . SER D 1 783 ? 253.267 184.444 215.801 1.00 0.95 389 SER D CA 1
ATOM 30310 C C . SER D 1 783 ? 253.501 185.902 215.590 1.00 0.95 389 SER D C 1
ATOM 30311 O O . SER D 1 783 ? 254.453 186.490 216.120 1.00 0.95 389 SER D O 1
ATOM 30319 N N . ASP D 1 784 ? 252.605 186.488 214.818 1.00 0.95 390 ASP D N 1
ATOM 30320 C CA . ASP D 1 784 ? 252.588 187.918 214.620 1.00 0.95 390 ASP D CA 1
ATOM 30321 C C . ASP D 1 784 ? 252.051 188.550 215.883 1.00 0.95 390 ASP D C 1
ATOM 30322 O O . ASP D 1 784 ? 251.268 187.920 216.597 1.00 0.95 390 ASP D O 1
ATOM 30331 N N . LEU D 1 785 ? 252.445 189.786 216.143 1.00 0.95 391 LEU D N 1
ATOM 30332 C CA . LEU D 1 785 ? 251.890 190.541 217.245 1.00 0.95 391 LEU D CA 1
ATOM 30333 C C . LEU D 1 785 ? 251.575 191.975 216.764 1.00 0.95 391 LEU D C 1
ATOM 30334 O O . LEU D 1 785 ? 252.480 192.728 216.375 1.00 0.95 391 LEU D O 1
ATOM 30350 N N . ASN D 1 786 ? 250.303 192.387 216.816 1.00 0.93 392 ASN D N 1
ATOM 30351 C CA . ASN D 1 786 ? 249.976 193.707 216.232 1.00 0.93 392 ASN D CA 1
ATOM 30352 C C . ASN D 1 786 ? 249.180 194.633 217.158 1.00 0.93 392 ASN D C 1
ATOM 30353 O O . ASN D 1 786 ? 247.988 194.428 217.401 1.00 0.93 392 ASN D O 1
ATOM 30364 N N . ARG D 1 787 ? 249.836 195.710 217.610 1.00 0.91 393 ARG D N 1
ATOM 30365 C CA . ARG D 1 787 ? 249.256 196.660 218.569 1.00 0.91 393 ARG D CA 1
ATOM 30366 C C . ARG D 1 787 ? 248.061 197.400 218.000 1.00 0.91 393 ARG D C 1
ATOM 30367 O O . ARG D 1 787 ? 247.324 198.065 218.724 1.00 0.91 393 ARG D O 1
ATOM 30388 N N . PHE D 1 788 ? 247.929 197.365 216.685 1.00 0.91 394 PHE D N 1
ATOM 30389 C CA . PHE D 1 788 ? 246.882 198.053 215.970 1.00 0.91 394 PHE D CA 1
ATOM 30390 C C . PHE D 1 788 ? 245.943 197.104 215.251 1.00 0.91 394 PHE D C 1
ATOM 30391 O O . PHE D 1 788 ? 245.158 197.523 214.384 1.00 0.91 394 PHE D O 1
ATOM 30408 N N . GLY D 1 789 ? 246.020 195.819 215.590 1.00 0.89 395 GLY D N 1
ATOM 30409 C CA . GLY D 1 789 ? 245.192 194.849 214.903 1.00 0.89 395 GLY D CA 1
ATOM 30410 C C . GLY D 1 789 ? 243.800 194.712 215.501 1.00 0.89 395 GLY D C 1
ATOM 30411 O O . GLY D 1 789 ? 243.434 195.359 216.486 1.00 0.89 395 GLY D O 1
ATOM 30415 N N . ASP D 1 790 ? 243.040 193.764 214.970 1.00 0.88 396 ASP D N 1
ATOM 30416 C CA . ASP D 1 790 ? 241.659 193.550 215.397 1.00 0.88 396 ASP D CA 1
ATOM 30417 C C . ASP D 1 790 ? 241.564 193.054 216.835 1.00 0.88 396 ASP D C 1
ATOM 30418 O O . ASP D 1 790 ? 240.520 193.151 217.477 1.00 0.88 396 ASP D O 1
ATOM 30427 N N . ASN D 1 791 ? 242.661 192.498 217.318 1.00 0.91 397 ASN D N 1
ATOM 30428 C CA . ASN D 1 791 ? 242.787 191.952 218.652 1.00 0.91 397 ASN D CA 1
ATOM 30429 C C . ASN D 1 791 ? 243.760 192.762 219.500 1.00 0.91 397 ASN D C 1
ATOM 30430 O O . ASN D 1 791 ? 244.246 192.249 220.508 1.00 0.91 397 ASN D O 1
ATOM 30441 N N . ALA D 1 792 ? 243.970 194.037 219.166 1.00 0.92 398 ALA D N 1
ATOM 30442 C CA . ALA D 1 792 ? 244.979 194.868 219.829 1.00 0.92 398 ALA D CA 1
ATOM 30443 C C . ALA D 1 792 ? 244.885 194.946 221.351 1.00 0.92 398 ALA D C 1
ATOM 30444 O O . ALA D 1 792 ? 245.924 194.940 222.032 1.00 0.92 398 ALA D O 1
ATOM 30451 N N . ALA D 1 793 ? 243.708 194.917 221.947 1.00 0.90 399 ALA D N 1
ATOM 30452 C CA . ALA D 1 793 ? 243.666 195.009 223.415 1.00 0.90 399 ALA D CA 1
ATOM 30453 C C . ALA D 1 793 ? 244.456 193.867 224.062 1.00 0.90 399 ALA D C 1
ATOM 30454 O O . ALA D 1 793 ? 245.002 193.996 225.160 1.00 0.90 399 ALA D O 1
ATOM 30461 N N . ILE D 1 794 ? 244.454 192.728 223.388 1.00 0.93 400 ILE D N 1
ATOM 30462 C CA . ILE D 1 794 ? 245.103 191.518 223.829 1.00 0.93 400 ILE D CA 1
ATOM 30463 C C . ILE D 1 794 ? 246.501 191.409 223.233 1.00 0.93 400 ILE D C 1
ATOM 30464 O O . ILE D 1 794 ? 247.445 191.022 223.913 1.00 0.93 400 ILE D O 1
ATOM 30480 N N . GLU D 1 795 ? 246.699 191.690 221.956 1.00 0.94 401 GLU D N 1
ATOM 30481 C CA . GLU D 1 795 ? 247.963 191.675 221.281 1.00 0.94 401 GLU D CA 1
ATOM 30482 C C . GLU D 1 795 ? 248.973 192.467 222.118 1.00 0.94 401 GLU D C 1
ATOM 30483 O O . GLU D 1 795 ? 250.097 192.040 222.304 1.00 0.94 401 GLU D O 1
ATOM 30495 N N . ASN D 1 796 ? 248.528 193.584 222.703 1.00 0.92 402 ASN D N 1
ATOM 30496 C CA . ASN D 1 796 ? 249.387 194.435 223.500 1.00 0.92 402 ASN D CA 1
ATOM 30497 C C . ASN D 1 796 ? 249.995 193.736 224.725 1.00 0.92 402 ASN D C 1
ATOM 30498 O O . ASN D 1 796 ? 251.097 194.097 225.143 1.00 0.92 402 ASN D O 1
ATOM 30509 N N . VAL D 1 797 ? 249.316 192.744 225.329 1.00 0.94 403 VAL D N 1
ATOM 30510 C CA . VAL D 1 797 ? 249.940 192.116 226.491 1.00 0.94 403 VAL D CA 1
ATOM 30511 C C . VAL D 1 797 ? 250.997 191.167 225.989 1.00 0.94 403 VAL D C 1
ATOM 30512 O O . VAL D 1 797 ? 252.057 191.033 226.593 1.00 0.94 403 VAL D O 1
ATOM 30525 N N . PHE D 1 798 ? 250.714 190.525 224.862 1.00 0.96 404 PHE D N 1
ATOM 30526 C CA . PHE D 1 798 ? 251.665 189.576 224.314 1.00 0.96 404 PHE D CA 1
ATOM 30527 C C . PHE D 1 798 ? 252.891 190.292 223.754 1.00 0.96 404 PHE D C 1
ATOM 30528 O O . PHE D 1 798 ? 253.988 189.737 223.735 1.00 0.96 404 PHE D O 1
ATOM 30545 N N . ILE D 1 799 ? 252.706 191.534 223.309 1.00 0.94 405 ILE D N 1
ATOM 30546 C CA . ILE D 1 799 ? 253.820 192.341 222.828 1.00 0.94 405 ILE D CA 1
ATOM 30547 C C . ILE D 1 799 ? 254.653 192.828 223.989 1.00 0.94 405 ILE D C 1
ATOM 30548 O O . ILE D 1 799 ? 255.871 192.750 223.963 1.00 0.94 405 ILE D O 1
ATOM 30564 N N . ASP D 1 800 ? 254.018 193.332 225.046 1.00 0.94 406 ASP D N 1
ATOM 30565 C CA . ASP D 1 800 ? 254.804 193.828 226.170 1.00 0.94 406 ASP D CA 1
ATOM 30566 C C . ASP D 1 800 ? 255.518 192.680 226.889 1.00 0.94 406 ASP D C 1
ATOM 30567 O O . ASP D 1 800 ? 256.599 192.852 227.451 1.00 0.94 406 ASP D O 1
ATOM 30576 N N . ALA D 1 801 ? 254.961 191.469 226.776 1.00 0.94 407 ALA D N 1
ATOM 30577 C CA . ALA D 1 801 ? 255.552 190.268 227.352 1.00 0.94 407 ALA D CA 1
ATOM 30578 C C . ALA D 1 801 ? 256.899 189.918 226.695 1.00 0.94 407 ALA D C 1
ATOM 30579 O O . ALA D 1 801 ? 257.612 189.051 227.207 1.00 0.94 407 ALA D O 1
ATOM 30586 N N . LEU D 1 802 ? 257.205 190.521 225.530 1.00 0.91 408 LEU D N 1
ATOM 30587 C CA . LEU D 1 802 ? 258.461 190.305 224.810 1.00 0.91 408 LEU D CA 1
ATOM 30588 C C . LEU D 1 802 ? 259.650 190.940 225.530 1.00 0.91 408 LEU D C 1
ATOM 30589 O O . LEU D 1 802 ? 260.783 190.467 225.403 1.00 0.91 408 LEU D O 1
ATOM 30605 N N . GLY D 1 803 ? 259.412 192.045 226.253 1.00 0.86 409 GLY D N 1
ATOM 30606 C CA . GLY D 1 803 ? 260.495 192.754 226.918 1.00 0.86 409 GLY D CA 1
ATOM 30607 C C . GLY D 1 803 ? 260.110 194.199 227.169 1.00 0.86 409 GLY D C 1
ATOM 30608 O O . GLY D 1 803 ? 259.141 194.695 226.603 1.00 0.86 409 GLY D O 1
ATOM 30612 N N . GLY D 1 804 ? 260.889 194.905 227.979 1.00 0.84 410 GLY D N 1
ATOM 30613 C CA . GLY D 1 804 ? 260.574 196.304 228.270 1.00 0.84 410 GLY D CA 1
ATOM 30614 C C . GLY D 1 804 ? 260.188 196.499 229.733 1.00 0.84 410 GLY D C 1
ATOM 30615 O O . GLY D 1 804 ? 260.175 195.547 230.523 1.00 0.84 410 GLY D O 1
ATOM 30619 N N . VAL D 1 805 ? 259.822 197.729 230.079 1.00 0.88 411 VAL D N 1
ATOM 30620 C CA . VAL D 1 805 ? 259.545 198.114 231.462 1.00 0.88 411 VAL D CA 1
ATOM 30621 C C . VAL D 1 805 ? 258.443 197.321 232.153 1.00 0.88 411 VAL D C 1
ATOM 30622 O O . VAL D 1 805 ? 258.485 197.143 233.370 1.00 0.88 411 VAL D O 1
ATOM 30635 N N . ASN D 1 806 ? 257.452 196.856 231.410 1.00 0.91 412 ASN D N 1
ATOM 30636 C CA . ASN D 1 806 ? 256.374 196.135 232.030 1.00 0.91 412 ASN D CA 1
ATOM 30637 C C . ASN D 1 806 ? 256.330 194.676 231.614 1.00 0.91 412 ASN D C 1
ATOM 30638 O O . ASN D 1 806 ? 255.274 194.046 231.720 1.00 0.91 412 ASN D O 1
ATOM 30649 N N . GLN D 1 807 ? 257.474 194.116 231.181 1.00 0.93 413 GLN D N 1
ATOM 30650 C CA . GLN D 1 807 ? 257.440 192.717 230.759 1.00 0.93 413 GLN D CA 1
ATOM 30651 C C . GLN D 1 807 ? 256.955 191.809 231.851 1.00 0.93 413 GLN D C 1
ATOM 30652 O O . GLN D 1 807 ? 256.211 190.868 231.589 1.00 0.93 413 GLN D O 1
ATOM 30666 N N . GLN D 1 808 ? 257.352 192.071 233.094 1.00 0.92 414 GLN D N 1
ATOM 30667 C CA . GLN D 1 808 ? 256.968 191.171 234.161 1.00 0.92 414 GLN D CA 1
ATOM 30668 C C . GLN D 1 808 ? 255.469 191.171 234.373 1.00 0.92 414 GLN D C 1
ATOM 30669 O O . GLN D 1 808 ? 254.890 190.135 234.726 1.00 0.92 414 GLN D O 1
ATOM 30683 N N . ARG D 1 809 ? 254.844 192.330 234.203 1.00 0.94 415 ARG D N 1
ATOM 30684 C CA . ARG D 1 809 ? 253.413 192.420 234.414 1.00 0.94 415 ARG D CA 1
ATOM 30685 C C . ARG D 1 809 ? 252.662 191.741 233.282 1.00 0.94 415 ARG D C 1
ATOM 30686 O O . ARG D 1 809 ? 251.663 191.052 233.514 1.00 0.94 415 ARG D O 1
ATOM 30707 N N . ALA D 1 810 ? 253.153 191.931 232.050 1.00 0.94 416 ALA D N 1
ATOM 30708 C CA . ALA D 1 810 ? 252.513 191.312 230.909 1.00 0.94 416 ALA D CA 1
ATOM 30709 C C . ALA D 1 810 ? 252.614 189.790 231.015 1.00 0.94 416 ALA D C 1
ATOM 30710 O O . ALA D 1 810 ? 251.641 189.067 230.786 1.00 0.94 416 ALA D O 1
ATOM 30717 N N . VAL D 1 811 ? 253.793 189.291 231.393 1.00 0.95 417 VAL D N 1
ATOM 30718 C CA . VAL D 1 811 ? 253.954 187.861 231.598 1.00 0.95 417 VAL D CA 1
ATOM 30719 C C . VAL D 1 811 ? 253.054 187.336 232.692 1.00 0.95 417 VAL D C 1
ATOM 30720 O O . VAL D 1 811 ? 252.476 186.254 232.537 1.00 0.95 417 VAL D O 1
ATOM 30733 N N . ALA D 1 812 ? 252.945 188.067 233.810 1.00 0.94 418 ALA D N 1
ATOM 30734 C CA . ALA D 1 812 ? 252.080 187.618 234.886 1.00 0.94 418 ALA D CA 1
ATOM 30735 C C . ALA D 1 812 ? 250.634 187.485 234.413 1.00 0.94 418 ALA D C 1
ATOM 30736 O O . ALA D 1 812 ? 249.951 186.521 234.762 1.00 0.94 418 ALA D O 1
ATOM 30743 N N . ALA D 1 813 ? 250.185 188.435 233.578 1.00 0.94 419 ALA D N 1
ATOM 30744 C CA . ALA D 1 813 ? 248.823 188.398 233.045 1.00 0.94 419 ALA D CA 1
ATOM 30745 C C . ALA D 1 813 ? 248.572 187.185 232.158 1.00 0.94 419 ALA D C 1
ATOM 30746 O O . ALA D 1 813 ? 247.474 186.617 232.157 1.00 0.94 419 ALA D O 1
ATOM 30753 N N . ILE D 1 814 ? 249.591 186.802 231.394 1.00 0.95 420 ILE D N 1
ATOM 30754 C CA . ILE D 1 814 ? 249.472 185.698 230.462 1.00 0.95 420 ILE D CA 1
ATOM 30755 C C . ILE D 1 814 ? 249.448 184.369 231.183 1.00 0.95 420 ILE D C 1
ATOM 30756 O O . ILE D 1 814 ? 248.634 183.498 230.848 1.00 0.95 420 ILE D O 1
ATOM 30772 N N . ILE D 1 815 ? 250.348 184.193 232.154 1.00 0.95 421 ILE D N 1
ATOM 30773 C CA . ILE D 1 815 ? 250.310 182.947 232.900 1.00 0.95 421 ILE D CA 1
ATOM 30774 C C . ILE D 1 815 ? 249.038 182.860 233.725 1.00 0.95 421 ILE D C 1
ATOM 30775 O O . ILE D 1 815 ? 248.484 181.766 233.885 1.00 0.95 421 ILE D O 1
ATOM 30791 N N . ALA D 1 816 ? 248.554 183.992 234.267 1.00 0.93 422 ALA D N 1
ATOM 30792 C CA . ALA D 1 816 ? 247.277 183.943 234.946 1.00 0.93 422 ALA D CA 1
ATOM 30793 C C . ALA D 1 816 ? 246.169 183.524 234.003 1.00 0.93 422 ALA D C 1
ATOM 30794 O O . ALA D 1 816 ? 245.347 182.686 234.369 1.00 0.93 422 ALA D O 1
ATOM 30801 N N . GLY D 1 817 ? 246.196 184.015 232.755 1.00 0.93 423 GLY D N 1
ATOM 30802 C CA . GLY D 1 817 ? 245.164 183.634 231.802 1.00 0.93 423 GLY D CA 1
ATOM 30803 C C . GLY D 1 817 ? 245.164 182.132 231.566 1.00 0.93 423 GLY D C 1
ATOM 30804 O O . GLY D 1 817 ? 244.103 181.500 231.535 1.00 0.93 423 GLY D O 1
ATOM 30808 N N . VAL D 1 818 ? 246.344 181.518 231.460 1.00 0.94 424 VAL D N 1
ATOM 30809 C CA . VAL D 1 818 ? 246.245 180.086 231.235 1.00 0.94 424 VAL D CA 1
ATOM 30810 C C . VAL D 1 818 ? 245.740 179.415 232.510 1.00 0.94 424 VAL D C 1
ATOM 30811 O O . VAL D 1 818 ? 244.905 178.519 232.432 1.00 0.94 424 VAL D O 1
ATOM 30824 N N . ASN D 1 819 ? 246.234 179.827 233.690 1.00 0.94 425 ASN D N 1
ATOM 30825 C CA . ASN D 1 819 ? 245.749 179.198 234.913 1.00 0.94 425 ASN D CA 1
ATOM 30826 C C . ASN D 1 819 ? 244.249 179.334 235.057 1.00 0.94 425 ASN D C 1
ATOM 30827 O O . ASN D 1 819 ? 243.595 178.446 235.625 1.00 0.94 425 ASN D O 1
ATOM 30838 N N . ASN D 1 820 ? 243.672 180.414 234.531 1.00 0.92 426 ASN D N 1
ATOM 30839 C CA . ASN D 1 820 ? 242.235 180.537 234.602 1.00 0.92 426 ASN D CA 1
ATOM 30840 C C . ASN D 1 820 ? 241.600 179.457 233.723 1.00 0.92 426 ASN D C 1
ATOM 30841 O O . ASN D 1 820 ? 240.572 178.888 234.088 1.00 0.92 426 ASN D O 1
ATOM 30852 N N . LEU D 1 821 ? 242.264 179.111 232.599 1.00 0.91 427 LEU D N 1
ATOM 30853 C CA . LEU D 1 821 ? 241.732 178.065 231.733 1.00 0.91 427 LEU D CA 1
ATOM 30854 C C . LEU D 1 821 ? 241.747 176.695 232.357 1.00 0.91 427 LEU D C 1
ATOM 30855 O O . LEU D 1 821 ? 240.794 175.928 232.218 1.00 0.91 427 LEU D O 1
ATOM 30871 N N . ILE D 1 822 ? 242.816 176.404 233.082 1.00 0.91 428 ILE D N 1
ATOM 30872 C CA . ILE D 1 822 ? 243.004 175.056 233.637 1.00 0.91 428 ILE D CA 1
ATOM 30873 C C . ILE D 1 822 ? 242.751 174.863 235.143 1.00 0.91 428 ILE D C 1
ATOM 30874 O O . ILE D 1 822 ? 242.747 173.726 235.608 1.00 0.91 428 ILE D O 1
ATOM 30890 N N . GLY D 1 823 ? 242.498 175.934 235.907 1.00 0.89 429 GLY D N 1
ATOM 30891 C CA . GLY D 1 823 ? 242.278 175.766 237.345 1.00 0.89 429 GLY D CA 1
ATOM 30892 C C . GLY D 1 823 ? 243.598 175.699 238.108 1.00 0.89 429 GLY D C 1
ATOM 30893 O O . GLY D 1 823 ? 243.709 175.042 239.146 1.00 0.89 429 GLY D O 1
ATOM 30897 N N . GLY D 1 824 ? 244.607 176.351 237.549 1.00 0.92 430 GLY D N 1
ATOM 30898 C CA . GLY D 1 824 ? 245.953 176.382 238.107 1.00 0.92 430 GLY D CA 1
ATOM 30899 C C . GLY D 1 824 ? 246.828 175.255 237.568 1.00 0.92 430 GLY D C 1
ATOM 30900 O O . GLY D 1 824 ? 246.340 174.329 236.921 1.00 0.92 430 GLY D O 1
ATOM 30904 N N . GLY D 1 825 ? 248.124 175.306 237.896 1.00 0.91 431 GLY D N 1
ATOM 30905 C CA . GLY D 1 825 ? 249.054 174.264 237.460 1.00 0.91 431 GLY D CA 1
ATOM 30906 C C . GLY D 1 825 ? 249.939 174.526 236.233 1.00 0.91 431 GLY D C 1
ATOM 30907 O O . GLY D 1 825 ? 250.694 173.642 235.840 1.00 0.91 431 GLY D O 1
ATOM 30911 N N . PHE D 1 826 ? 249.933 175.729 235.650 1.00 0.94 432 PHE D N 1
ATOM 30912 C CA . PHE D 1 826 ? 250.798 175.976 234.480 1.00 0.94 432 PHE D CA 1
ATOM 30913 C C . PHE D 1 826 ? 252.249 175.896 234.966 1.00 0.94 432 PHE D C 1
ATOM 30914 O O . PHE D 1 826 ? 253.151 175.361 234.299 1.00 0.94 432 PHE D O 1
ATOM 30931 N N . GLU D 1 827 ? 252.420 176.373 236.198 1.00 0.93 433 GLU D N 1
ATOM 30932 C CA . GLU D 1 827 ? 253.650 176.425 236.965 1.00 0.93 433 GLU D CA 1
ATOM 30933 C C . GLU D 1 827 ? 254.223 175.043 237.277 1.00 0.93 433 GLU D C 1
ATOM 30934 O O . GLU D 1 827 ? 255.353 174.937 237.747 1.00 0.93 433 GLU D O 1
ATOM 30946 N N . LYS D 1 828 ? 253.452 173.974 237.035 1.00 0.94 434 LYS D N 1
ATOM 30947 C CA . LYS D 1 828 ? 253.965 172.645 237.289 1.00 0.94 434 LYS D CA 1
ATOM 30948 C C . LYS D 1 828 ? 254.756 172.166 236.085 1.00 0.94 434 LYS D C 1
ATOM 30949 O O . LYS D 1 828 ? 255.432 171.138 236.150 1.00 0.94 434 LYS D O 1
ATOM 30968 N N . PHE D 1 829 ? 254.675 172.909 234.978 1.00 0.93 435 PHE D N 1
ATOM 30969 C CA . PHE D 1 829 ? 255.416 172.546 233.789 1.00 0.93 435 PHE D CA 1
ATOM 30970 C C . PHE D 1 829 ? 256.687 173.382 233.688 1.00 0.93 435 PHE D C 1
ATOM 30971 O O . PHE D 1 829 ? 257.754 172.847 233.377 1.00 0.93 435 PHE D O 1
ATOM 30988 N N . PHE D 1 830 ? 256.655 174.684 233.960 1.00 0.94 436 PHE D N 1
ATOM 30989 C CA . PHE D 1 830 ? 257.899 175.451 233.870 1.00 0.94 436 PHE D CA 1
ATOM 30990 C C . PHE D 1 830 ? 257.858 176.786 234.602 1.00 0.94 436 PHE D C 1
ATOM 30991 O O . PHE D 1 830 ? 256.803 177.319 234.948 1.00 0.94 436 PHE D O 1
ATOM 31008 N N . ASP D 1 831 ? 259.056 177.325 234.805 1.00 0.92 437 ASP D N 1
ATOM 31009 C CA . ASP D 1 831 ? 259.251 178.637 235.425 1.00 0.92 437 ASP D CA 1
ATOM 31010 C C . ASP D 1 831 ? 259.213 179.781 234.409 1.00 0.92 437 ASP D C 1
ATOM 31011 O O . ASP D 1 831 ? 260.153 179.942 233.620 1.00 0.92 437 ASP D O 1
ATOM 31020 N N . HIS D 1 832 ? 258.166 180.598 234.452 1.00 0.89 438 HIS D N 1
ATOM 31021 C CA . HIS D 1 832 ? 257.966 181.684 233.501 1.00 0.89 438 HIS D CA 1
ATOM 31022 C C . HIS D 1 832 ? 258.949 182.821 233.704 1.00 0.89 438 HIS D C 1
ATOM 31023 O O . HIS D 1 832 ? 259.073 183.716 232.864 1.00 0.89 438 HIS D O 1
ATOM 31037 N N . ASN D 1 833 ? 259.659 182.787 234.832 1.00 0.88 439 ASN D N 1
ATOM 31038 C CA . ASN D 1 833 ? 260.646 183.812 235.117 1.00 0.88 439 ASN D CA 1
ATOM 31039 C C . ASN D 1 833 ? 262.051 183.376 234.693 1.00 0.88 439 ASN D C 1
ATOM 31040 O O . ASN D 1 833 ? 263.017 184.115 234.888 1.00 0.88 439 ASN D O 1
ATOM 31051 N N . THR D 1 834 ? 262.159 182.184 234.098 1.00 0.86 440 THR D N 1
ATOM 31052 C CA . THR D 1 834 ? 263.424 181.685 233.585 1.00 0.86 440 THR D CA 1
ATOM 31053 C C . THR D 1 834 ? 263.206 181.557 232.093 1.00 0.86 440 THR D C 1
ATOM 31054 O O . THR D 1 834 ? 264.129 181.691 231.282 1.00 0.86 440 THR D O 1
ATOM 31065 N N . MET D 1 835 ? 261.936 181.338 231.759 1.00 0.87 441 MET D N 1
ATOM 31066 C CA . MET D 1 835 ? 261.458 181.142 230.398 1.00 0.87 441 MET D CA 1
ATOM 31067 C C . MET D 1 835 ? 260.352 182.120 230.000 1.00 0.87 441 MET D C 1
ATOM 31068 O O . MET D 1 835 ? 259.178 181.756 230.069 1.00 0.87 441 MET D O 1
ATOM 31082 N N . PRO D 1 836 ? 260.681 183.364 229.585 1.00 0.89 442 PRO D N 1
ATOM 31083 C CA . PRO D 1 836 ? 259.736 184.409 229.237 1.00 0.89 442 PRO D CA 1
ATOM 31084 C C . PRO D 1 836 ? 258.853 183.824 228.158 1.00 0.89 442 PRO D C 1
ATOM 31085 O O . PRO D 1 836 ? 259.311 183.005 227.360 1.00 0.89 442 PRO D O 1
ATOM 31096 N N . ILE D 1 837 ? 257.604 184.236 228.129 1.00 0.94 443 ILE D N 1
ATOM 31097 C CA . ILE D 1 837 ? 256.636 183.618 227.243 1.00 0.94 443 ILE D CA 1
ATOM 31098 C C . ILE D 1 837 ? 256.904 183.787 225.749 1.00 0.94 443 ILE D C 1
ATOM 31099 O O . ILE D 1 837 ? 256.628 182.852 224.988 1.00 0.94 443 ILE D O 1
ATOM 31115 N N . ILE D 1 838 ? 257.275 185.000 225.299 1.00 0.93 444 ILE D N 1
ATOM 31116 C CA . ILE D 1 838 ? 257.538 185.179 223.869 1.00 0.93 444 ILE D CA 1
ATOM 31117 C C . ILE D 1 838 ? 258.891 185.879 223.665 1.00 0.93 444 ILE D C 1
ATOM 31118 O O . ILE D 1 838 ? 259.174 186.883 224.309 1.00 0.93 444 ILE D O 1
ATOM 31134 N N . GLN D 1 839 ? 259.717 185.357 222.767 1.00 0.91 445 GLN D N 1
ATOM 31135 C CA . GLN D 1 839 ? 260.995 185.990 222.437 1.00 0.91 445 GLN D CA 1
ATOM 31136 C C . GLN D 1 839 ? 260.820 186.837 221.193 1.00 0.91 445 GLN D C 1
ATOM 31137 O O . GLN D 1 839 ? 259.941 186.548 220.400 1.00 0.91 445 GLN D O 1
ATOM 31151 N N . PRO D 1 840 ? 261.622 187.881 220.970 1.00 0.88 446 PRO D N 1
ATOM 31152 C CA . PRO D 1 840 ? 261.591 188.630 219.725 1.00 0.88 446 PRO D CA 1
ATOM 31153 C C . PRO D 1 840 ? 262.152 187.813 218.571 1.00 0.88 446 PRO D C 1
ATOM 31154 O O . PRO D 1 840 ? 263.141 187.107 218.730 1.00 0.88 446 PRO D O 1
ATOM 31165 N N . TYR D 1 841 ? 261.570 187.961 217.385 1.00 0.85 447 TYR D N 1
ATOM 31166 C CA . TYR D 1 841 ? 262.168 187.448 216.146 1.00 0.85 447 TYR D CA 1
ATOM 31167 C C . TYR D 1 841 ? 263.171 188.431 215.520 1.00 0.85 447 TYR D C 1
ATOM 31168 O O . TYR D 1 841 ? 263.961 188.059 214.657 1.00 0.85 447 TYR D O 1
ATOM 31186 N N . GLY D 1 842 ? 263.187 189.690 215.953 1.00 0.72 448 GLY D N 1
ATOM 31187 C CA . GLY D 1 842 ? 264.104 190.702 215.424 1.00 0.72 448 GLY D CA 1
ATOM 31188 C C . GLY D 1 842 ? 263.598 191.341 214.131 1.00 0.72 448 GLY D C 1
ATOM 31189 O O . GLY D 1 842 ? 263.131 192.479 214.179 1.00 0.72 448 GLY D O 1
ATOM 31193 N N . THR D 1 843 ? 263.667 190.651 212.983 1.00 0.74 449 THR D N 1
ATOM 31194 C CA . THR D 1 843 ? 263.164 191.220 211.714 1.00 0.74 449 THR D CA 1
ATOM 31195 C C . THR D 1 843 ? 261.660 191.421 211.872 1.00 0.74 449 THR D C 1
ATOM 31196 O O . THR D 1 843 ? 260.941 190.462 212.138 1.00 0.74 449 THR D O 1
ATOM 31207 N N . ASP D 1 844 ? 261.159 192.643 211.752 1.00 0.86 450 ASP D N 1
ATOM 31208 C CA . ASP D 1 844 ? 259.743 192.916 211.924 1.00 0.86 450 ASP D CA 1
ATOM 31209 C C . ASP D 1 844 ? 258.978 192.734 210.615 1.00 0.86 450 ASP D C 1
ATOM 31210 O O . ASP D 1 844 ? 259.551 192.303 209.610 1.00 0.86 450 ASP D O 1
ATOM 31219 N N . ILE D 1 845 ? 257.674 193.000 210.628 1.00 0.89 451 ILE D N 1
ATOM 31220 C CA . ILE D 1 845 ? 256.875 192.624 209.484 1.00 0.89 451 ILE D CA 1
ATOM 31221 C C . ILE D 1 845 ? 256.303 193.830 208.754 1.00 0.89 451 ILE D C 1
ATOM 31222 O O . ILE D 1 845 ? 255.569 194.643 209.332 1.00 0.89 451 ILE D O 1
ATOM 31238 N N . GLN D 1 846 ? 256.561 193.915 207.459 1.00 0.90 452 GLN D N 1
ATOM 31239 C CA . GLN D 1 846 ? 255.905 194.934 206.662 1.00 0.90 452 GLN D CA 1
ATOM 31240 C C . GLN D 1 846 ? 254.646 194.289 206.122 1.00 0.90 452 GLN D C 1
ATOM 31241 O O . GLN D 1 846 ? 254.695 193.225 205.496 1.00 0.90 452 GLN D O 1
ATOM 31255 N N . LEU D 1 847 ? 253.513 194.899 206.372 1.00 0.91 453 LEU D N 1
ATOM 31256 C CA . LEU D 1 847 ? 252.264 194.352 205.901 1.00 0.91 453 LEU D CA 1
ATOM 31257 C C . LEU D 1 847 ? 251.766 195.166 204.743 1.00 0.91 453 LEU D C 1
ATOM 31258 O O . LEU D 1 847 ? 252.159 196.320 204.567 1.00 0.91 453 LEU D O 1
ATOM 31274 N N . GLY D 1 848 ? 250.961 194.538 203.916 1.00 0.90 454 GLY D N 1
ATOM 31275 C CA . GLY D 1 848 ? 250.396 195.178 202.753 1.00 0.90 454 GLY D CA 1
ATOM 31276 C C . GLY D 1 848 ? 249.811 194.121 201.856 1.00 0.90 454 GLY D C 1
ATOM 31277 O O . GLY D 1 848 ? 249.828 192.932 202.190 1.00 0.90 454 GLY D O 1
ATOM 31281 N N . TYR D 1 849 ? 249.313 194.557 200.722 1.00 0.92 455 TYR D N 1
ATOM 31282 C CA . TYR D 1 849 ? 248.679 193.678 199.768 1.00 0.92 455 TYR D CA 1
ATOM 31283 C C . TYR D 1 849 ? 248.976 194.150 198.368 1.00 0.92 455 TYR D C 1
ATOM 31284 O O . TYR D 1 849 ? 249.349 195.304 198.146 1.00 0.92 455 TYR D O 1
ATOM 31302 N N . TYR D 1 850 ? 248.802 193.272 197.420 1.00 0.91 456 TYR D N 1
ATOM 31303 C CA . TYR D 1 850 ? 249.050 193.602 196.040 1.00 0.91 456 TYR D CA 1
ATOM 31304 C C . TYR D 1 850 ? 247.899 193.139 195.216 1.00 0.91 456 TYR D C 1
ATOM 31305 O O . TYR D 1 850 ? 247.117 192.296 195.656 1.00 0.91 456 TYR D O 1
ATOM 31323 N N . LEU D 1 851 ? 247.744 193.695 194.030 1.00 0.90 457 LEU D N 1
ATOM 31324 C CA . LEU D 1 851 ? 246.653 193.179 193.230 1.00 0.90 457 LEU D CA 1
ATOM 31325 C C . LEU D 1 851 ? 247.106 192.132 192.239 1.00 0.90 457 LEU D C 1
ATOM 31326 O O . LEU D 1 851 ? 248.150 192.263 191.598 1.00 0.90 457 LEU D O 1
ATOM 31342 N N . ASP D 1 852 ? 246.280 191.097 192.101 1.00 0.86 458 ASP D N 1
ATOM 31343 C CA . ASP D 1 852 ? 246.580 190.029 191.155 1.00 0.86 458 ASP D CA 1
ATOM 31344 C C . ASP D 1 852 ? 246.046 190.383 189.767 1.00 0.86 458 ASP D C 1
ATOM 31345 O O . ASP D 1 852 ? 245.567 191.496 189.535 1.00 0.86 458 ASP D O 1
ATOM 31354 N N . GLY D 1 853 ? 246.117 189.439 188.830 1.00 0.80 459 GLY D N 1
ATOM 31355 C CA . GLY D 1 853 ? 245.728 189.698 187.442 1.00 0.80 459 GLY D CA 1
ATOM 31356 C C . GLY D 1 853 ? 244.250 190.044 187.223 1.00 0.80 459 GLY D C 1
ATOM 31357 O O . GLY D 1 853 ? 243.886 190.525 186.148 1.00 0.80 459 GLY D O 1
ATOM 31361 N N . GLU D 1 854 ? 243.384 189.757 188.201 1.00 0.84 460 GLU D N 1
ATOM 31362 C CA . GLU D 1 854 ? 241.966 190.072 188.094 1.00 0.84 460 GLU D CA 1
ATOM 31363 C C . GLU D 1 854 ? 241.619 191.264 188.986 1.00 0.84 460 GLU D C 1
ATOM 31364 O O . GLU D 1 854 ? 240.450 191.642 189.111 1.00 0.84 460 GLU D O 1
ATOM 31376 N N . GLY D 1 855 ? 242.638 191.845 189.624 1.00 0.84 461 GLY D N 1
ATOM 31377 C CA . GLY D 1 855 ? 242.467 192.967 190.526 1.00 0.84 461 GLY D CA 1
ATOM 31378 C C . GLY D 1 855 ? 242.086 192.599 191.965 1.00 0.84 461 GLY D C 1
ATOM 31379 O O . GLY D 1 855 ? 241.579 193.460 192.688 1.00 0.84 461 GLY D O 1
ATOM 31383 N N . GLU D 1 856 ? 242.290 191.333 192.384 1.00 0.87 462 GLU D N 1
ATOM 31384 C CA . GLU D 1 856 ? 241.918 190.969 193.756 1.00 0.87 462 GLU D CA 1
ATOM 31385 C C . GLU D 1 856 ? 243.057 191.276 194.704 1.00 0.87 462 GLU D C 1
ATOM 31386 O O . GLU D 1 856 ? 244.222 191.274 194.310 1.00 0.87 462 GLU D O 1
ATOM 31398 N N . LYS D 1 857 ? 242.726 191.528 195.970 1.00 0.91 463 LYS D N 1
ATOM 31399 C CA . LYS D 1 857 ? 243.759 191.821 196.961 1.00 0.91 463 LYS D CA 1
ATOM 31400 C C . LYS D 1 857 ? 244.403 190.558 197.487 1.00 0.91 463 LYS D C 1
ATOM 31401 O O . LYS D 1 857 ? 243.719 189.688 198.031 1.00 0.91 463 LYS D O 1
ATOM 31420 N N . GLN D 1 858 ? 245.727 190.504 197.421 1.00 0.91 464 GLN D N 1
ATOM 31421 C CA . GLN D 1 858 ? 246.456 189.347 197.906 1.00 0.91 464 GLN D CA 1
ATOM 31422 C C . GLN D 1 858 ? 247.539 189.797 198.879 1.00 0.91 464 GLN D C 1
ATOM 31423 O O . GLN D 1 858 ? 248.124 190.860 198.726 1.00 0.91 464 GLN D O 1
ATOM 31437 N N . ASP D 1 859 ? 247.829 188.986 199.880 1.00 0.94 465 ASP D N 1
ATOM 31438 C CA . ASP D 1 859 ? 248.818 189.337 200.909 1.00 0.94 465 ASP D CA 1
ATOM 31439 C C . ASP D 1 859 ? 250.256 189.438 200.352 1.00 0.94 465 ASP D C 1
ATOM 31440 O O . ASP D 1 859 ? 250.748 188.520 199.696 1.00 0.94 465 ASP D O 1
ATOM 31449 N N . ARG D 1 860 ? 250.949 190.566 200.607 1.00 0.93 466 ARG D N 1
ATOM 31450 C CA . ARG D 1 860 ? 252.312 190.765 200.057 1.00 0.93 466 ARG D CA 1
ATOM 31451 C C . ARG D 1 860 ? 253.313 189.725 200.563 1.00 0.93 466 ARG D C 1
ATOM 31452 O O . ARG D 1 860 ? 254.392 189.543 199.983 1.00 0.93 466 ARG D O 1
ATOM 31473 N N . ARG D 1 861 ? 252.930 189.008 201.624 1.00 0.93 467 ARG D N 1
ATOM 31474 C CA . ARG D 1 861 ? 253.761 187.987 202.252 1.00 0.93 467 ARG D CA 1
ATOM 31475 C C . ARG D 1 861 ? 253.989 186.795 201.338 1.00 0.93 467 ARG D C 1
ATOM 31476 O O . ARG D 1 861 ? 254.811 185.932 201.636 1.00 0.93 467 ARG D O 1
ATOM 31497 N N . ASP D 1 862 ? 253.281 186.754 200.203 1.00 0.92 468 ASP D N 1
ATOM 31498 C CA . ASP D 1 862 ? 253.465 185.675 199.248 1.00 0.92 468 ASP D CA 1
ATOM 31499 C C . ASP D 1 862 ? 254.920 185.581 198.767 1.00 0.92 468 ASP D C 1
ATOM 31500 O O . ASP D 1 862 ? 255.374 184.489 198.421 1.00 0.92 468 ASP D O 1
ATOM 31509 N N . LEU D 1 863 ? 255.685 186.692 198.716 1.00 0.91 469 LEU D N 1
ATOM 31510 C CA . LEU D 1 863 ? 257.095 186.508 198.315 1.00 0.91 469 LEU D CA 1
ATOM 31511 C C . LEU D 1 863 ? 257.961 186.118 199.510 1.00 0.91 469 LEU D C 1
ATOM 31512 O O . LEU D 1 863 ? 258.762 186.897 200.022 1.00 0.91 469 LEU D O 1
ATOM 31528 N N . ASP D 1 864 ? 257.742 184.876 199.927 1.00 0.90 470 ASP D N 1
ATOM 31529 C CA . ASP D 1 864 ? 258.389 184.171 201.021 1.00 0.90 470 ASP D CA 1
ATOM 31530 C C . ASP D 1 864 ? 259.575 183.443 200.433 1.00 0.90 470 ASP D C 1
ATOM 31531 O O . ASP D 1 864 ? 259.994 183.763 199.326 1.00 0.90 470 ASP D O 1
ATOM 31540 N N . VAL D 1 865 ? 260.207 182.510 201.143 1.00 0.92 471 VAL D N 1
ATOM 31541 C CA . VAL D 1 865 ? 261.395 181.963 200.493 1.00 0.92 471 VAL D CA 1
ATOM 31542 C C . VAL D 1 865 ? 261.137 181.276 199.150 1.00 0.92 471 VAL D C 1
ATOM 31543 O O . VAL D 1 865 ? 261.889 181.524 198.204 1.00 0.92 471 VAL D O 1
ATOM 31556 N N . LEU D 1 866 ? 260.105 180.441 199.032 1.00 0.92 472 LEU D N 1
ATOM 31557 C CA . LEU D 1 866 ? 259.852 179.798 197.740 1.00 0.92 472 LEU D CA 1
ATOM 31558 C C . LEU D 1 866 ? 259.407 180.842 196.714 1.00 0.92 472 LEU D C 1
ATOM 31559 O O . LEU D 1 866 ? 259.789 180.788 195.537 1.00 0.92 472 LEU D O 1
ATOM 31575 N N . GLY D 1 867 ? 258.587 181.798 197.176 1.00 0.92 473 GLY D N 1
ATOM 31576 C CA . GLY D 1 867 ? 258.088 182.872 196.325 1.00 0.92 473 GLY D CA 1
ATOM 31577 C C . GLY D 1 867 ? 259.199 183.697 195.700 1.00 0.92 473 GLY D C 1
ATOM 31578 O O . GLY D 1 867 ? 259.219 183.926 194.486 1.00 0.92 473 GLY D O 1
ATOM 31582 N N . ALA D 1 868 ? 260.121 184.167 196.532 1.00 0.92 474 ALA D N 1
ATOM 31583 C CA . ALA D 1 868 ? 261.232 184.977 196.078 1.00 0.92 474 ALA D CA 1
ATOM 31584 C C . ALA D 1 868 ? 262.146 184.204 195.116 1.00 0.92 474 ALA D C 1
ATOM 31585 O O . ALA D 1 868 ? 262.647 184.792 194.149 1.00 0.92 474 ALA D O 1
ATOM 31592 N N . LEU D 1 869 ? 262.348 182.893 195.352 1.00 0.93 475 LEU D N 1
ATOM 31593 C CA . LEU D 1 869 ? 263.192 182.093 194.452 1.00 0.93 475 LEU D CA 1
ATOM 31594 C C . LEU D 1 869 ? 262.583 181.990 193.064 1.00 0.93 475 LEU D C 1
ATOM 31595 O O . LEU D 1 869 ? 263.298 182.051 192.049 1.00 0.93 475 LEU D O 1
ATOM 31611 N N . ASN D 1 870 ? 261.247 181.853 193.003 1.00 0.92 476 ASN D N 1
ATOM 31612 C CA . ASN D 1 870 ? 260.629 181.840 191.686 1.00 0.92 476 ASN D CA 1
ATOM 31613 C C . ASN D 1 870 ? 260.626 183.228 191.069 1.00 0.92 476 ASN D C 1
ATOM 31614 O O . ASN D 1 870 ? 260.873 183.381 189.878 1.00 0.92 476 ASN D O 1
ATOM 31625 N N . ALA D 1 871 ? 260.465 184.264 191.889 1.00 0.90 477 ALA D N 1
ATOM 31626 C CA . ALA D 1 871 ? 260.412 185.621 191.360 1.00 0.90 477 ALA D CA 1
ATOM 31627 C C . ALA D 1 871 ? 261.700 186.018 190.646 1.00 0.90 477 ALA D C 1
ATOM 31628 O O . ALA D 1 871 ? 261.660 186.684 189.607 1.00 0.90 477 ALA D O 1
ATOM 31635 N N . SER D 1 872 ? 262.843 185.565 191.169 1.00 0.90 478 SER D N 1
ATOM 31636 C CA . SER D 1 872 ? 264.139 185.863 190.555 1.00 0.90 478 SER D CA 1
ATOM 31637 C C . SER D 1 872 ? 264.514 184.818 189.506 1.00 0.90 478 SER D C 1
ATOM 31638 O O . SER D 1 872 ? 265.610 184.843 188.942 1.00 0.90 478 SER D O 1
ATOM 31646 N N . ASP D 1 873 ? 263.648 183.825 189.327 1.00 0.87 479 ASP D N 1
ATOM 31647 C CA . ASP D 1 873 ? 263.813 182.707 188.408 1.00 0.87 479 ASP D CA 1
ATOM 31648 C C . ASP D 1 873 ? 265.155 182.021 188.593 1.00 0.87 479 ASP D C 1
ATOM 31649 O O . ASP D 1 873 ? 265.873 181.757 187.628 1.00 0.87 479 ASP D O 1
ATOM 31658 N N . GLY D 1 874 ? 265.527 181.765 189.834 1.00 0.81 480 GLY D N 1
ATOM 31659 C CA . GLY D 1 874 ? 266.789 181.096 190.077 1.00 0.81 480 GLY D CA 1
ATOM 31660 C C . GLY D 1 874 ? 267.995 182.004 190.230 1.00 0.81 480 GLY D C 1
ATOM 31661 O O . GLY D 1 874 ? 269.110 181.533 190.502 1.00 0.81 480 GLY D O 1
ATOM 31665 N N . ASN D 1 875 ? 267.822 183.311 190.106 1.00 0.91 481 ASN D N 1
ATOM 31666 C CA . ASN D 1 875 ? 268.989 184.133 190.282 1.00 0.91 481 ASN D CA 1
ATOM 31667 C C . ASN D 1 875 ? 269.205 184.238 191.780 1.00 0.91 481 ASN D C 1
ATOM 31668 O O . ASN D 1 875 ? 268.575 185.039 192.488 1.00 0.91 481 ASN D O 1
ATOM 31679 N N . ILE D 1 876 ? 270.113 183.378 192.247 1.00 0.91 482 ILE D N 1
ATOM 31680 C CA . ILE D 1 876 ? 270.417 183.242 193.657 1.00 0.91 482 ILE D CA 1
ATOM 31681 C C . ILE D 1 876 ? 271.058 184.481 194.219 1.00 0.91 482 ILE D C 1
ATOM 31682 O O . ILE D 1 876 ? 270.885 184.772 195.395 1.00 0.91 482 ILE D O 1
ATOM 31698 N N . GLN D 1 877 ? 271.815 185.212 193.412 1.00 0.90 483 GLN D N 1
ATOM 31699 C CA . GLN D 1 877 ? 272.421 186.414 193.953 1.00 0.90 483 GLN D CA 1
ATOM 31700 C C . GLN D 1 877 ? 271.344 187.448 194.264 1.00 0.90 483 GLN D C 1
ATOM 31701 O O . GLN D 1 877 ? 271.413 188.127 195.296 1.00 0.90 483 GLN D O 1
ATOM 31715 N N . GLU D 1 878 ? 270.320 187.535 193.402 1.00 0.91 484 GLU D N 1
ATOM 31716 C CA . GLU D 1 878 ? 269.230 188.471 193.668 1.00 0.91 484 GLU D CA 1
ATOM 31717 C C . GLU D 1 878 ? 268.443 188.008 194.891 1.00 0.91 484 GLU D C 1
ATOM 31718 O O . GLU D 1 878 ? 268.054 188.817 195.748 1.00 0.91 484 GLU D O 1
ATOM 31730 N N . TRP D 1 879 ? 268.257 186.686 194.993 1.00 0.93 485 TRP D N 1
ATOM 31731 C CA . TRP D 1 879 ? 267.540 186.109 196.115 1.00 0.93 485 TRP D CA 1
ATOM 31732 C C . TRP D 1 879 ? 268.243 186.377 197.412 1.00 0.93 485 TRP D C 1
ATOM 31733 O O . TRP D 1 879 ? 267.589 186.752 198.370 1.00 0.93 485 TRP D O 1
ATOM 31754 N N . MET D 1 880 ? 269.560 186.154 197.449 1.00 0.91 486 MET D N 1
ATOM 31755 C CA . MET D 1 880 ? 270.343 186.304 198.659 1.00 0.91 486 MET D CA 1
ATOM 31756 C C . MET D 1 880 ? 270.417 187.750 199.092 1.00 0.91 486 MET D C 1
ATOM 31757 O O . MET D 1 880 ? 270.491 188.035 200.288 1.00 0.91 486 MET D O 1
ATOM 31771 N N . SER D 1 881 ? 270.414 188.687 198.136 1.00 0.90 487 SER D N 1
ATOM 31772 C CA . SER D 1 881 ? 270.429 190.088 198.533 1.00 0.90 487 SER D CA 1
ATOM 31773 C C . SER D 1 881 ? 269.144 190.377 199.311 1.00 0.90 487 SER D C 1
ATOM 31774 O O . SER D 1 881 ? 269.167 190.941 200.419 1.00 0.90 487 SER D O 1
ATOM 31782 N N . TRP D 1 882 ? 268.017 189.914 198.754 1.00 0.91 488 TRP D N 1
ATOM 31783 C CA . TRP D 1 882 ? 266.733 190.049 199.426 1.00 0.91 488 TRP D CA 1
ATOM 31784 C C . TRP D 1 882 ? 266.682 189.318 200.744 1.00 0.91 488 TRP D C 1
ATOM 31785 O O . TRP D 1 882 ? 266.191 189.840 201.745 1.00 0.91 488 TRP D O 1
ATOM 31806 N N . TYR D 1 883 ? 267.157 188.077 200.746 1.00 0.90 489 TYR D N 1
ATOM 31807 C CA . TYR D 1 883 ? 267.090 187.229 201.911 1.00 0.90 489 TYR D CA 1
ATOM 31808 C C . TYR D 1 883 ? 267.895 187.857 203.039 1.00 0.90 489 TYR D C 1
ATOM 31809 O O . TYR D 1 883 ? 267.399 187.961 204.156 1.00 0.90 489 TYR D O 1
ATOM 31827 N N . GLY D 1 884 ? 269.079 188.409 202.747 1.00 0.86 490 GLY D N 1
ATOM 31828 C CA . GLY D 1 884 ? 269.873 189.061 203.780 1.00 0.86 490 GLY D CA 1
ATOM 31829 C C . GLY D 1 884 ? 269.123 190.279 204.319 1.00 0.86 490 GLY D C 1
ATOM 31830 O O . GLY D 1 884 ? 269.059 190.511 205.528 1.00 0.86 490 GLY D O 1
ATOM 31834 N N . THR D 1 885 ? 268.416 190.984 203.432 1.00 0.87 491 THR D N 1
ATOM 31835 C CA . THR D 1 885 ? 267.621 192.145 203.835 1.00 0.87 491 THR D CA 1
ATOM 31836 C C . THR D 1 885 ? 266.580 191.749 204.877 1.00 0.87 491 THR D C 1
ATOM 31837 O O . THR D 1 885 ? 266.297 192.515 205.795 1.00 0.87 491 THR D O 1
ATOM 31848 N N . GLN D 1 886 ? 266.010 190.552 204.724 1.00 0.86 492 GLN D N 1
ATOM 31849 C CA . GLN D 1 886 ? 264.974 190.063 205.629 1.00 0.86 492 GLN D CA 1
ATOM 31850 C C . GLN D 1 886 ? 265.514 189.328 206.860 1.00 0.86 492 GLN D C 1
ATOM 31851 O O . GLN D 1 886 ? 264.726 188.798 207.651 1.00 0.86 492 GLN D O 1
ATOM 31865 N N . CYS D 1 887 ? 266.838 189.190 206.987 1.00 0.81 493 CYS D N 1
ATOM 31866 C CA . CYS D 1 887 ? 267.404 188.407 208.089 1.00 0.81 493 CYS D CA 1
ATOM 31867 C C . CYS D 1 887 ? 268.440 189.126 208.953 1.00 0.81 493 CYS D C 1
ATOM 31868 O O . CYS D 1 887 ? 268.518 188.890 210.162 1.00 0.81 493 CYS D O 1
ATOM 31876 N N . ASN D 1 888 ? 269.265 189.963 208.341 1.00 0.79 494 ASN D N 1
ATOM 31877 C CA . ASN D 1 888 ? 270.328 190.640 209.056 1.00 0.79 494 ASN D CA 1
ATOM 31878 C C . ASN D 1 888 ? 269.739 191.841 209.747 1.00 0.79 494 ASN D C 1
ATOM 31879 O O . ASN D 1 888 ? 269.419 192.839 209.119 1.00 0.79 494 ASN D O 1
ATOM 31890 N N . VAL D 1 889 ? 269.625 191.771 211.058 1.00 0.74 495 VAL D N 1
ATOM 31891 C CA . VAL D 1 889 ? 268.948 192.833 211.778 1.00 0.74 495 VAL D CA 1
ATOM 31892 C C . VAL D 1 889 ? 269.904 193.722 212.519 1.00 0.74 495 VAL D C 1
ATOM 31893 O O . VAL D 1 889 ? 269.517 194.485 213.401 1.00 0.74 495 VAL D O 1
ATOM 31906 N N . ALA D 1 890 ? 271.175 193.668 212.104 1.00 0.78 496 ALA D N 1
ATOM 31907 C CA . ALA D 1 890 ? 272.156 194.668 212.516 1.00 0.78 496 ALA D CA 1
ATOM 31908 C C . ALA D 1 890 ? 272.041 195.894 211.636 1.00 0.78 496 ALA D C 1
ATOM 31909 O O . ALA D 1 890 ? 272.663 196.928 211.887 1.00 0.78 496 ALA D O 1
ATOM 31916 N N . VAL D 1 891 ? 271.259 195.744 210.583 1.00 0.78 497 VAL D N 1
ATOM 31917 C CA . VAL D 1 891 ? 271.014 196.770 209.606 1.00 0.78 497 VAL D CA 1
ATOM 31918 C C . VAL D 1 891 ? 269.805 197.549 210.076 1.00 0.78 497 VAL D C 1
ATOM 31919 O O . VAL D 1 891 ? 268.733 196.987 210.291 1.00 0.78 497 VAL D O 1
ATOM 31932 N N . HIS D 1 892 ? 269.938 198.857 210.171 1.00 0.80 498 HIS D N 1
ATOM 31933 C CA . HIS D 1 892 ? 268.827 199.653 210.644 1.00 0.80 498 HIS D CA 1
ATOM 31934 C C . HIS D 1 892 ? 267.584 199.328 209.807 1.00 0.80 498 HIS D C 1
ATOM 31935 O O . HIS D 1 892 ? 267.679 199.303 208.574 1.00 0.80 498 HIS D O 1
ATOM 31949 N N . PRO D 1 893 ? 266.393 199.157 210.423 1.00 0.80 499 PRO D N 1
ATOM 31950 C CA . PRO D 1 893 ? 265.154 198.780 209.776 1.00 0.80 499 PRO D CA 1
ATOM 31951 C C . PRO D 1 893 ? 264.694 199.704 208.673 1.00 0.80 499 PRO D C 1
ATOM 31952 O O . PRO D 1 893 ? 263.919 199.271 207.825 1.00 0.80 499 PRO D O 1
ATOM 31963 N N . GLU D 1 894 ? 265.138 200.962 208.661 1.00 0.79 500 GLU D N 1
ATOM 31964 C CA . GLU D 1 894 ? 264.707 201.833 207.583 1.00 0.79 500 GLU D CA 1
ATOM 31965 C C . GLU D 1 894 ? 265.386 201.393 206.304 1.00 0.79 500 GLU D C 1
ATOM 31966 O O . GLU D 1 894 ? 264.836 201.513 205.209 1.00 0.79 500 GLU D O 1
ATOM 31978 N N . LEU D 1 895 ? 266.630 200.934 206.429 1.00 0.82 501 LEU D N 1
ATOM 31979 C CA . LEU D 1 895 ? 267.400 200.566 205.267 1.00 0.82 501 LEU D CA 1
ATOM 31980 C C . LEU D 1 895 ? 266.801 199.306 204.715 1.00 0.82 501 LEU D C 1
ATOM 31981 O O . LEU D 1 895 ? 266.742 199.115 203.494 1.00 0.82 501 LEU D O 1
ATOM 31997 N N . ARG D 1 896 ? 266.375 198.441 205.645 1.00 0.85 502 ARG D N 1
ATOM 31998 C CA . ARG D 1 896 ? 265.773 197.186 205.250 1.00 0.85 502 ARG D CA 1
ATOM 31999 C C . ARG D 1 896 ? 264.411 197.424 204.615 1.00 0.85 502 ARG D C 1
ATOM 32000 O O . ARG D 1 896 ? 264.071 196.790 203.616 1.00 0.85 502 ARG D O 1
ATOM 32021 N N . ALA D 1 897 ? 263.638 198.358 205.172 1.00 0.86 503 ALA D N 1
ATOM 32022 C CA . ALA D 1 897 ? 262.327 198.653 204.630 1.00 0.86 503 ALA D CA 1
ATOM 32023 C C . ALA D 1 897 ? 262.430 199.202 203.222 1.00 0.86 503 ALA D C 1
ATOM 32024 O O . ALA D 1 897 ? 261.633 198.836 202.354 1.00 0.86 503 ALA D O 1
ATOM 32031 N N . ARG D 1 898 ? 263.444 200.040 202.975 1.00 0.85 504 ARG D N 1
ATOM 32032 C CA . ARG D 1 898 ? 263.595 200.601 201.646 1.00 0.85 504 ARG D CA 1
ATOM 32033 C C . ARG D 1 898 ? 263.951 199.525 200.639 1.00 0.85 504 ARG D C 1
ATOM 32034 O O . ARG D 1 898 ? 263.365 199.483 199.550 1.00 0.85 504 ARG D O 1
ATOM 32055 N N . GLN D 1 899 ? 264.830 198.593 201.022 1.00 0.88 505 GLN D N 1
ATOM 32056 C CA . GLN D 1 899 ? 265.174 197.553 200.071 1.00 0.88 505 GLN D CA 1
ATOM 32057 C C . GLN D 1 899 ? 264.043 196.562 199.874 1.00 0.88 505 GLN D C 1
ATOM 32058 O O . GLN D 1 899 ? 263.890 196.008 198.781 1.00 0.88 505 GLN D O 1
ATOM 32072 N N . SER D 1 900 ? 263.231 196.352 200.913 1.00 0.89 506 SER D N 1
ATOM 32073 C CA . SER D 1 900 ? 262.105 195.438 200.787 1.00 0.89 506 SER D CA 1
ATOM 32074 C C . SER D 1 900 ? 261.095 196.001 199.801 1.00 0.89 506 SER D C 1
ATOM 32075 O O . SER D 1 900 ? 260.548 195.268 198.975 1.00 0.89 506 SER D O 1
ATOM 32083 N N . LYS D 1 901 ? 260.885 197.317 199.860 1.00 0.90 507 LYS D N 1
ATOM 32084 C CA . LYS D 1 901 ? 259.968 197.966 198.937 1.00 0.90 507 LYS D CA 1
ATOM 32085 C C . LYS D 1 901 ? 260.534 197.960 197.513 1.00 0.90 507 LYS D C 1
ATOM 32086 O O . LYS D 1 901 ? 259.778 197.789 196.547 1.00 0.90 507 LYS D O 1
ATOM 32105 N N . ASN D 1 902 ? 261.866 198.108 197.380 1.00 0.89 508 ASN D N 1
ATOM 32106 C CA . ASN D 1 902 ? 262.466 198.078 196.052 1.00 0.89 508 ASN D CA 1
ATOM 32107 C C . ASN D 1 902 ? 262.246 196.701 195.428 1.00 0.89 508 ASN D C 1
ATOM 32108 O O . ASN D 1 902 ? 261.899 196.576 194.244 1.00 0.89 508 ASN D O 1
ATOM 32119 N N . PHE D 1 903 ? 262.450 195.644 196.220 1.00 0.91 509 PHE D N 1
ATOM 32120 C CA . PHE D 1 903 ? 262.223 194.282 195.765 1.00 0.91 509 PHE D CA 1
ATOM 32121 C C . PHE D 1 903 ? 260.748 194.059 195.415 1.00 0.91 509 PHE D C 1
ATOM 32122 O O . PHE D 1 903 ? 260.488 193.488 194.359 1.00 0.91 509 PHE D O 1
ATOM 32139 N N . ASP D 1 904 ? 259.763 194.563 196.174 1.00 0.91 510 ASP D N 1
ATOM 32140 C CA . ASP D 1 904 ? 258.402 194.358 195.709 1.00 0.91 510 ASP D CA 1
ATOM 32141 C C . ASP D 1 904 ? 258.139 195.020 194.371 1.00 0.91 510 ASP D C 1
ATOM 32142 O O . ASP D 1 904 ? 257.544 194.401 193.490 1.00 0.91 510 ASP D O 1
ATOM 32151 N N . ARG D 1 905 ? 258.666 196.218 194.135 1.00 0.89 511 ARG D N 1
ATOM 32152 C CA . ARG D 1 905 ? 258.353 196.809 192.837 1.00 0.89 511 ARG D CA 1
ATOM 32153 C C . ARG D 1 905 ? 258.898 195.974 191.672 1.00 0.89 511 ARG D C 1
ATOM 32154 O O . ARG D 1 905 ? 258.217 195.788 190.657 1.00 0.89 511 ARG D O 1
ATOM 32175 N N . GLN D 1 906 ? 260.111 195.421 191.842 1.00 0.90 512 GLN D N 1
ATOM 32176 C CA . GLN D 1 906 ? 260.693 194.596 190.780 1.00 0.90 512 GLN D CA 1
ATOM 32177 C C . GLN D 1 906 ? 260.082 193.196 190.637 1.00 0.90 512 GLN D C 1
ATOM 32178 O O . GLN D 1 906 ? 259.955 192.684 189.522 1.00 0.90 512 GLN D O 1
ATOM 32192 N N . TYR D 1 907 ? 259.739 192.565 191.759 1.00 0.86 513 TYR D N 1
ATOM 32193 C CA . TYR D 1 907 ? 259.268 191.184 191.733 1.00 0.86 513 TYR D CA 1
ATOM 32194 C C . TYR D 1 907 ? 257.776 190.933 191.954 1.00 0.86 513 TYR D C 1
ATOM 32195 O O . TYR D 1 907 ? 257.252 189.910 191.509 1.00 0.86 513 TYR D O 1
ATOM 32213 N N . LEU D 1 908 ? 257.087 191.827 192.649 1.00 0.84 514 LEU D N 1
ATOM 32214 C CA . LEU D 1 908 ? 255.681 191.646 192.967 1.00 0.84 514 LEU D CA 1
ATOM 32215 C C . LEU D 1 908 ? 254.855 192.492 192.006 1.00 0.84 514 LEU D C 1
ATOM 32216 O O . LEU D 1 908 ? 253.794 192.078 191.529 1.00 0.84 514 LEU D O 1
ATOM 32232 N N . GLY D 1 909 ? 255.376 193.679 191.707 1.00 0.80 515 GLY D N 1
ATOM 32233 C CA . GLY D 1 909 ? 254.738 194.632 190.815 1.00 0.80 515 GLY D CA 1
ATOM 32234 C C . GLY D 1 909 ? 254.591 195.993 191.468 1.00 0.80 515 GLY D C 1
ATOM 32235 O O . GLY D 1 909 ? 254.935 196.180 192.633 1.00 0.80 515 GLY D O 1
ATOM 32239 N N . ASN D 1 910 ? 254.091 196.968 190.710 1.00 0.75 516 ASN D N 1
ATOM 32240 C CA . ASN D 1 910 ? 253.940 198.305 191.273 1.00 0.75 516 ASN D CA 1
ATOM 32241 C C . ASN D 1 910 ? 252.562 198.503 191.898 1.00 0.75 516 ASN D C 1
ATOM 32242 O O . ASN D 1 910 ? 252.313 199.499 192.580 1.00 0.75 516 ASN D O 1
ATOM 32253 N N . SER D 1 911 ? 251.680 197.518 191.735 1.00 0.84 517 SER D N 1
ATOM 32254 C CA . SER D 1 911 ? 250.331 197.590 192.288 1.00 0.84 517 SER D CA 1
ATOM 32255 C C . SER D 1 911 ? 250.347 197.068 193.709 1.00 0.84 517 SER D C 1
ATOM 32256 O O . SER D 1 911 ? 249.709 196.061 194.038 1.00 0.84 517 SER D O 1
ATOM 32264 N N . VAL D 1 912 ? 251.118 197.753 194.550 1.00 0.88 518 VAL D N 1
ATOM 32265 C CA . VAL D 1 912 ? 251.298 197.311 195.923 1.00 0.88 518 VAL D CA 1
ATOM 32266 C C . VAL D 1 912 ? 250.963 198.425 196.894 1.00 0.88 518 VAL D C 1
ATOM 32267 O O . VAL D 1 912 ? 251.475 199.539 196.797 1.00 0.88 518 VAL D O 1
ATOM 32280 N N . THR D 1 913 ? 250.103 198.088 197.837 1.00 0.87 519 THR D N 1
ATOM 32281 C CA . THR D 1 913 ? 249.645 198.990 198.878 1.00 0.87 519 THR D CA 1
ATOM 32282 C C . THR D 1 913 ? 250.146 198.532 200.220 1.00 0.87 519 THR D C 1
ATOM 32283 O O . THR D 1 913 ? 250.055 197.354 200.572 1.00 0.87 519 THR D O 1
ATOM 32294 N N . TYR D 1 914 ? 250.702 199.450 200.984 1.00 0.87 520 TYR D N 1
ATOM 32295 C CA . TYR D 1 914 ? 251.229 199.068 202.274 1.00 0.87 520 TYR D CA 1
ATOM 32296 C C . TYR D 1 914 ? 250.248 199.396 203.382 1.00 0.87 520 TYR D C 1
ATOM 32297 O O . TYR D 1 914 ? 249.555 200.414 203.327 1.00 0.87 520 TYR D O 1
ATOM 32315 N N . THR D 1 915 ? 250.199 198.520 204.380 1.00 0.84 521 THR D N 1
ATOM 32316 C CA . THR D 1 915 ? 249.307 198.660 205.523 1.00 0.84 521 THR D CA 1
ATOM 32317 C C . THR D 1 915 ? 250.095 198.569 206.823 1.00 0.84 521 THR D C 1
ATOM 32318 O O . THR D 1 915 ? 251.309 198.381 206.820 1.00 0.84 521 THR D O 1
ATOM 32329 N N . THR D 1 916 ? 249.402 198.796 207.933 1.00 0.87 522 THR D N 1
ATOM 32330 C CA . THR D 1 916 ? 249.960 198.814 209.273 1.00 0.87 522 THR D CA 1
ATOM 32331 C C . THR D 1 916 ? 250.905 197.661 209.534 1.00 0.87 522 THR D C 1
ATOM 32332 O O . THR D 1 916 ? 250.546 196.509 209.335 1.00 0.87 522 THR D O 1
ATOM 32343 N N . ARG D 1 917 ? 252.090 198.010 210.039 1.00 0.90 523 ARG D N 1
ATOM 32344 C CA . ARG D 1 917 ? 253.196 197.099 210.353 1.00 0.90 523 ARG D CA 1
ATOM 32345 C C . ARG D 1 917 ? 252.970 196.306 211.637 1.00 0.90 523 ARG D C 1
ATOM 32346 O O . ARG D 1 917 ? 252.151 196.688 212.475 1.00 0.90 523 ARG D O 1
ATOM 32367 N N . ALA D 1 918 ? 253.714 195.198 211.786 1.00 0.93 524 ALA D N 1
ATOM 32368 C CA . ALA D 1 918 ? 253.565 194.356 212.983 1.00 0.93 524 ALA D CA 1
ATOM 32369 C C . ALA D 1 918 ? 254.866 193.697 213.440 1.00 0.93 524 ALA D C 1
ATOM 32370 O O . ALA D 1 918 ? 255.857 193.613 212.713 1.00 0.93 524 ALA D O 1
ATOM 32377 N N . HIS D 1 919 ? 254.854 193.279 214.700 1.00 0.92 525 HIS D N 1
ATOM 32378 C CA . HIS D 1 919 ? 255.942 192.568 215.351 1.00 0.92 525 HIS D CA 1
ATOM 32379 C C . HIS D 1 919 ? 255.819 191.079 215.169 1.00 0.92 525 HIS D C 1
ATOM 32380 O O . HIS D 1 919 ? 254.766 190.576 214.776 1.00 0.92 525 HIS D O 1
ATOM 32394 N N . ARG D 1 920 ? 256.922 190.369 215.363 1.00 0.91 526 ARG D N 1
ATOM 32395 C CA . ARG D 1 920 ? 256.859 188.914 215.367 1.00 0.91 526 ARG D CA 1
ATOM 32396 C C . ARG D 1 920 ? 257.677 188.405 216.538 1.00 0.91 526 ARG D C 1
ATOM 32397 O O . ARG D 1 920 ? 258.714 189.000 216.880 1.00 0.91 526 ARG D O 1
ATOM 32418 N N . GLY D 1 921 ? 257.239 187.288 217.117 1.00 0.92 527 GLY D N 1
ATOM 32419 C CA . GLY D 1 921 ? 257.999 186.674 218.191 1.00 0.92 527 GLY D CA 1
ATOM 32420 C C . GLY D 1 921 ? 257.841 185.173 218.222 1.00 0.92 527 GLY D C 1
ATOM 32421 O O . GLY D 1 921 ? 256.977 184.598 217.558 1.00 0.92 527 GLY D O 1
ATOM 32425 N N . ILE D 1 922 ? 258.653 184.532 219.041 1.00 0.93 528 ILE D N 1
ATOM 32426 C CA . ILE D 1 922 ? 258.719 183.087 219.116 1.00 0.93 528 ILE D CA 1
ATOM 32427 C C . ILE D 1 922 ? 258.093 182.634 220.401 1.00 0.93 528 ILE D C 1
ATOM 32428 O O . ILE D 1 922 ? 258.434 183.131 221.475 1.00 0.93 528 ILE D O 1
ATOM 32444 N N . TRP D 1 923 ? 257.183 181.696 220.322 1.00 0.92 529 TRP D N 1
ATOM 32445 C CA . TRP D 1 923 ? 256.575 181.230 221.543 1.00 0.92 529 TRP D CA 1
ATOM 32446 C C . TRP D 1 923 ? 257.522 180.286 222.224 1.00 0.92 529 TRP D C 1
ATOM 32447 O O . TRP D 1 923 ? 258.066 179.368 221.609 1.00 0.92 529 TRP D O 1
ATOM 32468 N N . ASN D 1 924 ? 257.742 180.527 223.507 1.00 0.91 530 ASN D N 1
ATOM 32469 C CA . ASN D 1 924 ? 258.666 179.712 224.262 1.00 0.91 530 ASN D CA 1
ATOM 32470 C C . ASN D 1 924 ? 258.171 178.268 224.240 1.00 0.91 530 ASN D C 1
ATOM 32471 O O . ASN D 1 924 ? 257.031 178.027 224.642 1.00 0.91 530 ASN D O 1
ATOM 32482 N N . PRO D 1 925 ? 258.989 177.274 223.849 1.00 0.87 531 PRO D N 1
ATOM 32483 C CA . PRO D 1 925 ? 258.619 175.870 223.791 1.00 0.87 531 PRO D CA 1
ATOM 32484 C C . PRO D 1 925 ? 258.053 175.359 225.116 1.00 0.87 531 PRO D C 1
ATOM 32485 O O . PRO D 1 925 ? 257.279 174.393 225.105 1.00 0.87 531 PRO D O 1
ATOM 32496 N N . LYS D 1 926 ? 258.417 175.975 226.244 1.00 0.90 532 LYS D N 1
ATOM 32497 C CA . LYS D 1 926 ? 257.899 175.521 227.523 1.00 0.90 532 LYS D CA 1
ATOM 32498 C C . LYS D 1 926 ? 256.499 176.070 227.770 1.00 0.90 532 LYS D C 1
ATOM 32499 O O . LYS D 1 926 ? 255.711 175.454 228.486 1.00 0.90 532 LYS D O 1
ATOM 32518 N N . PHE D 1 927 ? 256.186 177.235 227.185 1.00 0.92 533 PHE D N 1
ATOM 32519 C CA . PHE D 1 927 ? 254.869 177.830 227.306 1.00 0.92 533 PHE D CA 1
ATOM 32520 C C . PHE D 1 927 ? 253.950 176.915 226.566 1.00 0.92 533 PHE D C 1
ATOM 32521 O O . PHE D 1 927 ? 252.823 176.646 226.979 1.00 0.92 533 PHE D O 1
ATOM 32538 N N . ILE D 1 928 ? 254.435 176.494 225.399 1.00 0.89 534 ILE D N 1
ATOM 32539 C CA . ILE D 1 928 ? 253.654 175.641 224.538 1.00 0.89 534 ILE D CA 1
ATOM 32540 C C . ILE D 1 928 ? 253.428 174.295 225.202 1.00 0.89 534 ILE D C 1
ATOM 32541 O O . ILE D 1 928 ? 252.297 173.794 225.215 1.00 0.89 534 ILE D O 1
ATOM 32557 N N . GLU D 1 929 ? 254.487 173.702 225.772 1.00 0.88 535 GLU D N 1
ATOM 32558 C CA . GLU D 1 929 ? 254.327 172.428 226.445 1.00 0.88 535 GLU D CA 1
ATOM 32559 C C . GLU D 1 929 ? 253.302 172.508 227.538 1.00 0.88 535 GLU D C 1
ATOM 32560 O O . GLU D 1 929 ? 252.412 171.661 227.616 1.00 0.88 535 GLU D O 1
ATOM 32572 N N . ALA D 1 930 ? 253.387 173.561 228.348 1.00 0.91 536 ALA D N 1
ATOM 32573 C CA . ALA D 1 930 ? 252.488 173.717 229.457 1.00 0.91 536 ALA D CA 1
ATOM 32574 C C . ALA D 1 930 ? 251.069 173.988 229.019 1.00 0.91 536 ALA D C 1
ATOM 32575 O O . ALA D 1 930 ? 250.136 173.466 229.601 1.00 0.91 536 ALA D O 1
ATOM 32582 N N . LEU D 1 931 ? 250.865 174.807 227.992 1.00 0.92 537 LEU D N 1
ATOM 32583 C CA . LEU D 1 931 ? 249.496 175.049 227.571 1.00 0.92 537 LEU D CA 1
ATOM 32584 C C . LEU D 1 931 ? 248.841 173.796 227.044 1.00 0.92 537 LEU D C 1
ATOM 32585 O O . LEU D 1 931 ? 247.745 173.432 227.485 1.00 0.92 537 LEU D O 1
ATOM 32601 N N . ASP D 1 932 ? 249.546 173.072 226.170 1.00 0.87 538 ASP D N 1
ATOM 32602 C CA . ASP D 1 932 ? 248.944 171.898 225.561 1.00 0.87 538 ASP D CA 1
ATOM 32603 C C . ASP D 1 932 ? 248.760 170.768 226.556 1.00 0.87 538 ASP D C 1
ATOM 32604 O O . ASP D 1 932 ? 247.680 170.158 226.635 1.00 0.87 538 ASP D O 1
ATOM 32613 N N . LYS D 1 933 ? 249.797 170.493 227.343 1.00 0.88 539 LYS D N 1
ATOM 32614 C CA . LYS D 1 933 ? 249.676 169.429 228.293 1.00 0.88 539 LYS D CA 1
ATOM 32615 C C . LYS D 1 933 ? 248.739 169.793 229.403 1.00 0.88 539 LYS D C 1
ATOM 32616 O O . LYS D 1 933 ? 247.984 168.935 229.827 1.00 0.88 539 LYS D O 1
ATOM 32635 N N . ALA D 1 934 ? 248.727 171.046 229.868 1.00 0.90 540 ALA D N 1
ATOM 32636 C CA . ALA D 1 934 ? 247.848 171.373 230.971 1.00 0.90 540 ALA D CA 1
ATOM 32637 C C . ALA D 1 934 ? 246.398 171.212 230.592 1.00 0.90 540 ALA D C 1
ATOM 32638 O O . ALA D 1 934 ? 245.609 170.771 231.418 1.00 0.90 540 ALA D O 1
ATOM 32645 N N . ILE D 1 935 ? 246.030 171.545 229.354 1.00 0.88 541 ILE D N 1
ATOM 32646 C CA . ILE D 1 935 ? 244.637 171.364 228.961 1.00 0.88 541 ILE D CA 1
ATOM 32647 C C . ILE D 1 935 ? 244.304 169.869 228.875 1.00 0.88 541 ILE D C 1
ATOM 32648 O O . ILE D 1 935 ? 243.287 169.399 229.403 1.00 0.88 541 ILE D O 1
ATOM 32664 N N . ALA D 1 936 ? 245.189 169.102 228.236 1.00 0.85 542 ALA D N 1
ATOM 32665 C CA . ALA D 1 936 ? 244.957 167.667 228.112 1.00 0.85 542 ALA D CA 1
ATOM 32666 C C . ALA D 1 936 ? 244.931 166.964 229.477 1.00 0.85 542 ALA D C 1
ATOM 32667 O O . ALA D 1 936 ? 244.145 166.040 229.707 1.00 0.85 542 ALA D O 1
ATOM 32674 N N . SER D 1 937 ? 245.735 167.456 230.411 1.00 0.85 543 SER D N 1
ATOM 32675 C CA . SER D 1 937 ? 245.922 166.889 231.741 1.00 0.85 543 SER D CA 1
ATOM 32676 C C . SER D 1 937 ? 244.771 167.150 232.679 1.00 0.85 543 SER D C 1
ATOM 32677 O O . SER D 1 937 ? 244.735 166.602 233.782 1.00 0.85 543 SER D O 1
ATOM 32685 N N . VAL D 1 938 ? 243.827 167.991 232.264 1.00 0.83 544 VAL D N 1
ATOM 32686 C CA . VAL D 1 938 ? 242.693 168.270 233.115 1.00 0.83 544 VAL D CA 1
ATOM 32687 C C . VAL D 1 938 ? 241.466 167.619 232.496 1.00 0.83 544 VAL D C 1
ATOM 32688 O O . VAL D 1 938 ? 240.339 167.838 232.947 1.00 0.83 544 VAL D O 1
ATOM 32701 N N . GLY D 1 939 ? 241.717 166.793 231.464 1.00 0.74 545 GLY D N 1
ATOM 32702 C CA . GLY D 1 939 ? 240.695 166.015 230.793 1.00 0.74 545 GLY D CA 1
ATOM 32703 C C . GLY D 1 939 ? 239.993 166.637 229.599 1.00 0.74 545 GLY D C 1
ATOM 32704 O O . GLY D 1 939 ? 239.026 166.050 229.099 1.00 0.74 545 GLY D O 1
ATOM 32708 N N . LEU D 1 940 ? 240.450 167.779 229.076 1.00 0.80 546 LEU D N 1
ATOM 32709 C CA . LEU D 1 940 ? 239.704 168.306 227.943 1.00 0.80 546 LEU D CA 1
ATOM 32710 C C . LEU D 1 940 ? 240.264 167.735 226.652 1.00 0.80 546 LEU D C 1
ATOM 32711 O O . LEU D 1 940 ? 240.959 168.408 225.891 1.00 0.80 546 LEU D O 1
ATOM 32727 N N . THR D 1 941 ? 239.941 166.474 226.443 1.00 0.77 547 THR D N 1
ATOM 32728 C CA . THR D 1 941 ? 240.456 165.681 225.340 1.00 0.77 547 THR D CA 1
ATOM 32729 C C . THR D 1 941 ? 239.910 166.144 224.009 1.00 0.77 547 THR D C 1
ATOM 32730 O O . THR D 1 941 ? 238.698 166.402 223.884 1.00 0.77 547 THR D O 1
ATOM 32741 N N . VAL D 1 942 ? 240.826 166.243 223.035 1.00 0.78 548 VAL D N 1
ATOM 32742 C CA . VAL D 1 942 ? 240.509 166.597 221.671 1.00 0.78 548 VAL D CA 1
ATOM 32743 C C . VAL D 1 942 ? 240.956 165.496 220.717 1.00 0.78 548 VAL D C 1
ATOM 32744 O O . VAL D 1 942 ? 242.115 165.081 220.736 1.00 0.78 548 VAL D O 1
ATOM 32757 N N . ALA D 1 943 ? 240.036 165.048 219.874 1.00 0.78 549 ALA D N 1
ATOM 32758 C CA . ALA D 1 943 ? 240.313 164.019 218.880 1.00 0.78 549 ALA D CA 1
ATOM 32759 C C . ALA D 1 943 ? 240.806 164.613 217.577 1.00 0.78 549 ALA D C 1
ATOM 32760 O O . ALA D 1 943 ? 240.320 165.648 217.129 1.00 0.78 549 ALA D O 1
ATOM 32767 N N . MET D 1 944 ? 241.695 163.923 216.897 1.00 0.78 550 MET D N 1
ATOM 32768 C CA . MET D 1 944 ? 242.090 164.440 215.599 1.00 0.78 550 MET D CA 1
ATOM 32769 C C . MET D 1 944 ? 241.149 163.877 214.571 1.00 0.78 550 MET D C 1
ATOM 32770 O O . MET D 1 944 ? 240.875 162.681 214.585 1.00 0.78 550 MET D O 1
ATOM 32784 N N . ASP D 1 945 ? 240.668 164.731 213.671 1.00 0.75 551 ASP D N 1
ATOM 32785 C CA . ASP D 1 945 ? 239.774 164.271 212.616 1.00 0.75 551 ASP D CA 1
ATOM 32786 C C . ASP D 1 945 ? 240.551 163.562 211.518 1.00 0.75 551 ASP D C 1
ATOM 32787 O O . ASP D 1 945 ? 240.074 162.610 210.895 1.00 0.75 551 ASP D O 1
ATOM 32796 N N . ASN D 1 946 ? 241.788 163.987 211.286 1.00 0.72 552 ASN D N 1
ATOM 32797 C CA . ASN D 1 946 ? 242.598 163.382 210.238 1.00 0.72 552 ASN D CA 1
ATOM 32798 C C . ASN D 1 946 ? 243.334 162.173 210.793 1.00 0.72 552 ASN D C 1
ATOM 32799 O O . ASN D 1 946 ? 244.566 162.134 210.881 1.00 0.72 552 ASN D O 1
ATOM 32810 N N . VAL D 1 947 ? 242.584 161.154 211.231 1.00 0.62 553 VAL D N 1
ATOM 32811 C CA . VAL D 1 947 ? 243.074 160.065 212.109 1.00 0.62 553 VAL D CA 1
ATOM 32812 C C . VAL D 1 947 ? 244.343 159.398 211.579 1.00 0.62 553 VAL D C 1
ATOM 32813 O O . VAL D 1 947 ? 245.248 159.083 212.348 1.00 0.62 553 VAL D O 1
ATOM 32826 N N . ALA D 1 948 ? 244.447 159.252 210.261 1.00 0.60 554 ALA D N 1
ATOM 32827 C CA . ALA D 1 948 ? 245.699 158.987 209.564 1.00 0.60 554 ALA D CA 1
ATOM 32828 C C . ALA D 1 948 ? 245.710 159.723 208.219 1.00 0.60 554 ALA D C 1
ATOM 32829 O O . ALA D 1 948 ? 244.657 159.968 207.630 1.00 0.60 554 ALA D O 1
ATOM 32836 N N . GLN D 1 949 ? 246.894 160.052 207.706 1.00 0.63 555 GLN D N 1
ATOM 32837 C CA . GLN D 1 949 ? 247.069 160.836 206.485 1.00 0.63 555 GLN D CA 1
ATOM 32838 C C . GLN D 1 949 ? 246.520 160.095 205.256 1.00 0.63 555 GLN D C 1
ATOM 32839 O O . GLN D 1 949 ? 246.580 160.587 204.124 1.00 0.63 555 GLN D O 1
ATOM 32853 N N . PRO E 1 985 ? 160.897 230.885 218.686 1.00 0.29 591 PRO E N 1
ATOM 32854 C CA . PRO E 1 985 ? 160.078 231.254 219.845 1.00 0.29 591 PRO E CA 1
ATOM 32855 C C . PRO E 1 985 ? 160.781 230.980 221.201 1.00 0.29 591 PRO E C 1
ATOM 32856 O O . PRO E 1 985 ? 160.648 231.799 222.122 1.00 0.29 591 PRO E O 1
ATOM 32867 N N . GLN E 1 986 ? 161.497 229.836 221.331 1.00 0.29 592 GLN E N 1
ATOM 32868 C CA . GLN E 1 986 ? 162.219 229.415 222.543 1.00 0.29 592 GLN E CA 1
ATOM 32869 C C . GLN E 1 986 ? 163.714 229.489 222.337 1.00 0.29 592 GLN E C 1
ATOM 32870 O O . GLN E 1 986 ? 164.203 229.408 221.211 1.00 0.29 592 GLN E O 1
ATOM 32884 N N . PHE E 1 987 ? 164.447 229.599 223.432 1.00 0.29 593 PHE E N 1
ATOM 32885 C CA . PHE E 1 987 ? 165.893 229.658 223.342 1.00 0.29 593 PHE E CA 1
ATOM 32886 C C . PHE E 1 987 ? 166.561 228.437 223.916 1.00 0.29 593 PHE E C 1
ATOM 32887 O O . PHE E 1 987 ? 166.429 228.155 225.110 1.00 0.29 593 PHE E O 1
ATOM 32904 N N . GLY E 1 988 ? 167.257 227.699 223.065 1.00 0.29 594 GLY E N 1
ATOM 32905 C CA . GLY E 1 988 ? 167.966 226.534 223.543 1.00 0.29 594 GLY E CA 1
ATOM 32906 C C . GLY E 1 988 ? 169.273 227.048 224.101 1.00 0.29 594 GLY E C 1
ATOM 32907 O O . GLY E 1 988 ? 169.737 228.113 223.690 1.00 0.29 594 GLY E O 1
ATOM 32911 N N . VAL E 1 989 ? 169.862 226.307 225.022 1.00 0.32 595 VAL E N 1
ATOM 32912 C CA . VAL E 1 989 ? 171.141 226.669 225.606 1.00 0.32 595 VAL E CA 1
ATOM 32913 C C . VAL E 1 989 ? 172.126 225.508 225.512 1.00 0.32 595 VAL E C 1
ATOM 32914 O O . VAL E 1 989 ? 171.810 224.393 225.923 1.00 0.32 595 VAL E O 1
ATOM 32927 N N . GLY E 1 990 ? 173.313 225.768 224.970 1.00 0.31 596 GLY E N 1
ATOM 32928 C CA . GLY E 1 990 ? 174.338 224.741 224.865 1.00 0.31 596 GLY E CA 1
ATOM 32929 C C . GLY E 1 990 ? 175.225 224.801 226.099 1.00 0.31 596 GLY E C 1
ATOM 32930 O O . GLY E 1 990 ? 175.030 225.643 226.975 1.00 0.31 596 GLY E O 1
ATOM 32934 N N . GLN E 1 991 ? 176.272 223.991 226.141 1.00 0.36 597 GLN E N 1
ATOM 32935 C CA . GLN E 1 991 ? 177.130 223.980 227.330 1.00 0.36 597 GLN E CA 1
ATOM 32936 C C . GLN E 1 991 ? 178.216 225.039 227.337 1.00 0.36 597 GLN E C 1
ATOM 32937 O O . GLN E 1 991 ? 179.405 224.725 227.278 1.00 0.36 597 GLN E O 1
ATOM 32951 N N . GLY E 1 992 ? 177.827 226.312 227.433 1.00 0.35 598 GLY E N 1
ATOM 32952 C CA . GLY E 1 992 ? 178.739 227.427 227.712 1.00 0.35 598 GLY E CA 1
ATOM 32953 C C . GLY E 1 992 ? 179.442 227.304 229.077 1.00 0.35 598 GLY E C 1
ATOM 32954 O O . GLY E 1 992 ? 179.039 226.517 229.935 1.00 0.35 598 GLY E O 1
ATOM 32958 N N . SER E 1 993 ? 180.511 228.078 229.274 1.00 0.39 599 SER E N 1
ATOM 32959 C CA . SER E 1 993 ? 181.422 227.943 230.419 1.00 0.39 599 SER E CA 1
ATOM 32960 C C . SER E 1 993 ? 182.211 229.233 230.702 1.00 0.39 599 SER E C 1
ATOM 32961 O O . SER E 1 993 ? 182.155 230.187 229.927 1.00 0.39 599 SER E O 1
ATOM 32969 N N . GLY E 1 994 ? 182.939 229.288 231.818 1.00 0.40 600 GLY E N 1
ATOM 32970 C CA . GLY E 1 994 ? 183.814 230.398 232.216 1.00 0.40 600 GLY E CA 1
ATOM 32971 C C . GLY E 1 994 ? 183.047 231.563 232.839 1.00 0.40 600 GLY E C 1
ATOM 32972 O O . GLY E 1 994 ? 183.271 231.907 234.000 1.00 0.40 600 GLY E O 1
ATOM 32976 N N . PHE E 1 995 ? 182.093 232.131 232.101 1.00 0.35 601 PHE E N 1
ATOM 32977 C CA . PHE E 1 995 ? 181.175 233.164 232.605 1.00 0.35 601 PHE E CA 1
ATOM 32978 C C . PHE E 1 995 ? 180.064 232.590 233.511 1.00 0.35 601 PHE E C 1
ATOM 32979 O O . PHE E 1 995 ? 179.456 233.322 234.292 1.00 0.35 601 PHE E O 1
ATOM 32996 N N . TYR E 1 996 ? 179.817 231.290 233.415 1.00 0.46 602 TYR E N 1
ATOM 32997 C CA . TYR E 1 996 ? 178.937 230.523 234.289 1.00 0.46 602 TYR E CA 1
ATOM 32998 C C . TYR E 1 996 ? 179.250 229.037 234.181 1.00 0.46 602 TYR E C 1
ATOM 32999 O O . TYR E 1 996 ? 180.106 228.626 233.416 1.00 0.46 602 TYR E O 1
ATOM 33017 N N . PRO F 1 985 ? 197.323 163.289 219.983 1.00 0.29 591 PRO F N 1
ATOM 33018 C CA . PRO F 1 985 ? 196.605 163.865 221.117 1.00 0.29 591 PRO F CA 1
ATOM 33019 C C . PRO F 1 985 ? 197.577 164.585 222.088 1.00 0.29 591 PRO F C 1
ATOM 33020 O O . PRO F 1 985 ? 197.712 164.214 223.266 1.00 0.29 591 PRO F O 1
ATOM 33031 N N . GLN F 1 986 ? 198.253 165.634 221.569 1.00 0.29 592 GLN F N 1
ATOM 33032 C CA . GLN F 1 986 ? 199.208 166.476 222.302 1.00 0.29 592 GLN F CA 1
ATOM 33033 C C . GLN F 1 986 ? 198.532 167.745 222.771 1.00 0.29 592 GLN F C 1
ATOM 33034 O O . GLN F 1 986 ? 198.312 168.680 221.996 1.00 0.29 592 GLN F O 1
ATOM 33048 N N . PHE F 1 987 ? 198.188 167.754 224.045 1.00 0.29 593 PHE F N 1
ATOM 33049 C CA . PHE F 1 987 ? 197.429 168.836 224.645 1.00 0.29 593 PHE F CA 1
ATOM 33050 C C . PHE F 1 987 ? 198.231 169.359 225.826 1.00 0.29 593 PHE F C 1
ATOM 33051 O O . PHE F 1 987 ? 199.030 168.608 226.392 1.00 0.29 593 PHE F O 1
ATOM 33068 N N . GLY F 1 988 ? 198.034 170.630 226.205 1.00 0.29 594 GLY F N 1
ATOM 33069 C CA . GLY F 1 988 ? 198.820 171.203 227.299 1.00 0.29 594 GLY F CA 1
ATOM 33070 C C . GLY F 1 988 ? 200.198 171.592 226.755 1.00 0.29 594 GLY F C 1
ATOM 33071 O O . GLY F 1 988 ? 201.209 171.554 227.464 1.00 0.29 594 GLY F O 1
ATOM 33075 N N . VAL F 1 989 ? 200.220 171.911 225.458 1.00 0.32 595 VAL F N 1
ATOM 33076 C CA . VAL F 1 989 ? 201.416 172.262 224.714 1.00 0.32 595 VAL F CA 1
ATOM 33077 C C . VAL F 1 989 ? 201.506 173.764 224.524 1.00 0.32 595 VAL F C 1
ATOM 33078 O O . VAL F 1 989 ? 200.699 174.363 223.811 1.00 0.32 595 VAL F O 1
ATOM 33091 N N . GLY F 1 990 ? 202.516 174.354 225.132 1.00 0.31 596 GLY F N 1
ATOM 33092 C CA . GLY F 1 990 ? 202.717 175.790 225.125 1.00 0.31 596 GLY F CA 1
ATOM 33093 C C . GLY F 1 990 ? 202.293 176.307 226.487 1.00 0.31 596 GLY F C 1
ATOM 33094 O O . GLY F 1 990 ? 201.185 176.038 226.950 1.00 0.31 596 GLY F O 1
ATOM 33098 N N . GLN F 1 991 ? 203.165 177.047 227.144 1.00 0.36 597 GLN F N 1
ATOM 33099 C CA . GLN F 1 991 ? 202.850 177.538 228.472 1.00 0.36 597 GLN F CA 1
ATOM 33100 C C . GLN F 1 991 ? 202.609 179.025 228.536 1.00 0.36 597 GLN F C 1
ATOM 33101 O O . GLN F 1 991 ? 202.678 179.728 227.527 1.00 0.36 597 GLN F O 1
ATOM 33115 N N . GLY F 1 992 ? 202.285 179.510 229.742 1.00 0.35 598 GLY F N 1
ATOM 33116 C CA . GLY F 1 992 ? 202.130 180.922 230.073 1.00 0.35 598 GLY F CA 1
ATOM 33117 C C . GLY F 1 992 ? 200.790 181.527 229.682 1.00 0.35 598 GLY F C 1
ATOM 33118 O O . GLY F 1 992 ? 200.675 182.744 229.601 1.00 0.35 598 GLY F O 1
ATOM 33122 N N . SER F 1 993 ? 199.764 180.726 229.414 1.00 0.39 599 SER F N 1
ATOM 33123 C CA . SER F 1 993 ? 198.478 181.209 228.896 1.00 0.39 599 SER F CA 1
ATOM 33124 C C . SER F 1 993 ? 197.693 182.124 229.848 1.00 0.39 599 SER F C 1
ATOM 33125 O O . SER F 1 993 ? 196.645 182.626 229.466 1.00 0.39 599 SER F O 1
ATOM 33133 N N . GLY F 1 994 ? 198.091 182.258 231.119 1.00 0.40 600 GLY F N 1
ATOM 33134 C CA . GLY F 1 994 ? 197.431 183.053 232.151 1.00 0.40 600 GLY F CA 1
ATOM 33135 C C . GLY F 1 994 ? 195.983 182.648 232.502 1.00 0.40 600 GLY F C 1
ATOM 33136 O O . GLY F 1 994 ? 195.350 183.297 233.319 1.00 0.40 600 GLY F O 1
ATOM 33140 N N . PHE F 1 995 ? 195.407 181.598 231.876 1.00 0.35 601 PHE F N 1
ATOM 33141 C CA . PHE F 1 995 ? 194.014 181.199 232.133 1.00 0.35 601 PHE F CA 1
ATOM 33142 C C . PHE F 1 995 ? 193.816 180.447 233.462 1.00 0.35 601 PHE F C 1
ATOM 33143 O O . PHE F 1 995 ? 192.751 180.547 234.056 1.00 0.35 601 PHE F O 1
ATOM 33160 N N . TYR F 1 996 ? 194.840 179.759 233.970 1.00 0.46 602 TYR F N 1
ATOM 33161 C CA . TYR F 1 996 ? 194.780 178.971 235.204 1.00 0.46 602 TYR F CA 1
ATOM 33162 C C . TYR F 1 996 ? 196.101 179.036 235.983 1.00 0.46 602 TYR F C 1
ATOM 33163 O O . TYR F 1 996 ? 197.136 179.482 235.470 1.00 0.46 602 TYR F O 1
ATOM 33181 N N . PRO G 1 985 ? 229.663 263.695 220.042 1.00 0.29 591 PRO G N 1
ATOM 33182 C CA . PRO G 1 985 ? 230.379 263.117 221.175 1.00 0.29 591 PRO G CA 1
ATOM 33183 C C . PRO G 1 985 ? 229.406 262.395 222.144 1.00 0.29 591 PRO G C 1
ATOM 33184 O O . PRO G 1 985 ? 229.269 262.763 223.322 1.00 0.29 591 PRO G O 1
ATOM 33195 N N . GLN G 1 986 ? 228.731 261.346 221.622 1.00 0.29 592 GLN G N 1
ATOM 33196 C CA . GLN G 1 986 ? 227.775 260.503 222.352 1.00 0.29 592 GLN G CA 1
ATOM 33197 C C . GLN G 1 986 ? 228.450 259.233 222.819 1.00 0.29 592 GLN G C 1
ATOM 33198 O O . GLN G 1 986 ? 228.672 258.300 222.043 1.00 0.29 592 GLN G O 1
ATOM 33212 N N . PHE G 1 987 ? 228.793 259.222 224.094 1.00 0.29 593 PHE G N 1
ATOM 33213 C CA . PHE G 1 987 ? 229.551 258.139 224.693 1.00 0.29 593 PHE G CA 1
ATOM 33214 C C . PHE G 1 987 ? 228.748 257.613 225.872 1.00 0.29 593 PHE G C 1
ATOM 33215 O O . PHE G 1 987 ? 227.948 258.363 226.438 1.00 0.29 593 PHE G O 1
ATOM 33232 N N . GLY G 1 988 ? 228.944 256.341 226.248 1.00 0.29 594 GLY G N 1
ATOM 33233 C CA . GLY G 1 988 ? 228.157 255.766 227.340 1.00 0.29 594 GLY G CA 1
ATOM 33234 C C . GLY G 1 988 ? 226.780 255.378 226.794 1.00 0.29 594 GLY G C 1
ATOM 33235 O O . GLY G 1 988 ? 225.768 255.415 227.501 1.00 0.29 594 GLY G O 1
ATOM 33239 N N . VAL G 1 989 ? 226.759 255.062 225.496 1.00 0.32 595 VAL G N 1
ATOM 33240 C CA . VAL G 1 989 ? 225.564 254.712 224.750 1.00 0.32 595 VAL G CA 1
ATOM 33241 C C . VAL G 1 989 ? 225.475 253.210 224.557 1.00 0.32 595 VAL G C 1
ATOM 33242 O O . VAL G 1 989 ? 226.283 252.613 223.844 1.00 0.32 595 VAL G O 1
ATOM 33255 N N . GLY G 1 990 ? 224.464 252.619 225.162 1.00 0.31 596 GLY G N 1
ATOM 33256 C CA . GLY G 1 990 ? 224.263 251.183 225.152 1.00 0.31 596 GLY G CA 1
ATOM 33257 C C . GLY G 1 990 ? 224.686 250.663 226.514 1.00 0.31 596 GLY G C 1
ATOM 33258 O O . GLY G 1 990 ? 225.793 250.932 226.979 1.00 0.31 596 GLY G O 1
ATOM 33262 N N . GLN G 1 991 ? 223.813 249.922 227.168 1.00 0.36 597 GLN G N 1
ATOM 33263 C CA . GLN G 1 991 ? 224.126 249.428 228.496 1.00 0.36 597 GLN G CA 1
ATOM 33264 C C . GLN G 1 991 ? 224.367 247.941 228.557 1.00 0.36 597 GLN G C 1
ATOM 33265 O O . GLN G 1 991 ? 224.300 247.240 227.546 1.00 0.36 597 GLN G O 1
ATOM 33279 N N . GLY G 1 992 ? 224.690 247.454 229.762 1.00 0.35 598 GLY G N 1
ATOM 33280 C CA . GLY G 1 992 ? 224.844 246.041 230.091 1.00 0.35 598 GLY G CA 1
ATOM 33281 C C . GLY G 1 992 ? 226.185 245.437 229.700 1.00 0.35 598 GLY G C 1
ATOM 33282 O O . GLY G 1 992 ? 226.300 244.221 229.617 1.00 0.35 598 GLY G O 1
ATOM 33286 N N . SER G 1 993 ? 227.211 246.239 229.435 1.00 0.39 599 SER G N 1
ATOM 33287 C CA . SER G 1 993 ? 228.498 245.757 228.918 1.00 0.39 599 SER G CA 1
ATOM 33288 C C . SER G 1 993 ? 229.282 244.840 229.869 1.00 0.39 599 SER G C 1
ATOM 33289 O O . SER G 1 993 ? 230.330 244.339 229.488 1.00 0.39 599 SER G O 1
ATOM 33297 N N . GLY G 1 994 ? 228.882 244.704 231.140 1.00 0.40 600 GLY G N 1
ATOM 33298 C CA . GLY G 1 994 ? 229.541 243.907 232.171 1.00 0.40 600 GLY G CA 1
ATOM 33299 C C . GLY G 1 994 ? 230.988 244.311 232.525 1.00 0.40 600 GLY G C 1
ATOM 33300 O O . GLY G 1 994 ? 231.620 243.661 233.341 1.00 0.40 600 GLY G O 1
ATOM 33304 N N . PHE G 1 995 ? 231.565 245.363 231.902 1.00 0.35 601 PHE G N 1
ATOM 33305 C CA . PHE G 1 995 ? 232.958 245.761 232.161 1.00 0.35 601 PHE G CA 1
ATOM 33306 C C . PHE G 1 995 ? 233.154 246.511 233.492 1.00 0.35 601 PHE G C 1
ATOM 33307 O O . PHE G 1 995 ? 234.218 246.410 234.087 1.00 0.35 601 PHE G O 1
ATOM 33324 N N . TYR G 1 996 ? 232.129 247.198 234.000 1.00 0.46 602 TYR G N 1
ATOM 33325 C CA . TYR G 1 996 ? 232.187 247.983 235.235 1.00 0.46 602 TYR G CA 1
ATOM 33326 C C . TYR G 1 996 ? 230.865 247.917 236.013 1.00 0.46 602 TYR G C 1
ATOM 33327 O O . TYR G 1 996 ? 229.831 247.472 235.497 1.00 0.46 602 TYR G O 1
ATOM 33345 N N . PRO H 1 985 ? 266.094 196.093 218.783 1.00 0.29 591 PRO H N 1
ATOM 33346 C CA . PRO H 1 985 ? 266.912 195.721 219.942 1.00 0.29 591 PRO H CA 1
ATOM 33347 C C . PRO H 1 985 ? 266.207 195.993 221.298 1.00 0.29 591 PRO H C 1
ATOM 33348 O O . PRO H 1 985 ? 266.339 195.172 222.218 1.00 0.29 591 PRO H O 1
ATOM 33359 N N . GLN H 1 986 ? 265.491 197.136 221.429 1.00 0.29 592 GLN H N 1
ATOM 33360 C CA . GLN H 1 986 ? 264.767 197.555 222.641 1.00 0.29 592 GLN H CA 1
ATOM 33361 C C . GLN H 1 986 ? 263.273 197.482 222.433 1.00 0.29 592 GLN H C 1
ATOM 33362 O O . GLN H 1 986 ? 262.785 197.565 221.307 1.00 0.29 592 GLN H O 1
ATOM 33376 N N . PHE H 1 987 ? 262.538 197.370 223.527 1.00 0.29 593 PHE H N 1
ATOM 33377 C CA . PHE H 1 987 ? 261.092 197.311 223.435 1.00 0.29 593 PHE H CA 1
ATOM 33378 C C . PHE H 1 987 ? 260.424 198.531 224.010 1.00 0.29 593 PHE H C 1
ATOM 33379 O O . PHE H 1 987 ? 260.554 198.811 225.205 1.00 0.29 593 PHE H O 1
ATOM 33396 N N . GLY H 1 988 ? 259.729 199.271 223.160 1.00 0.29 594 GLY H N 1
ATOM 33397 C CA . GLY H 1 988 ? 259.019 200.435 223.639 1.00 0.29 594 GLY H CA 1
ATOM 33398 C C . GLY H 1 988 ? 257.712 199.920 224.194 1.00 0.29 594 GLY H C 1
ATOM 33399 O O . GLY H 1 988 ? 257.248 198.856 223.781 1.00 0.29 594 GLY H O 1
ATOM 33403 N N . VAL H 1 989 ? 257.122 200.659 225.116 1.00 0.32 595 VAL H N 1
ATOM 33404 C CA . VAL H 1 989 ? 255.842 200.296 225.698 1.00 0.32 595 VAL H CA 1
ATOM 33405 C C . VAL H 1 989 ? 254.857 201.458 225.605 1.00 0.32 595 VAL H C 1
ATOM 33406 O O . VAL H 1 989 ? 255.173 202.572 226.018 1.00 0.32 595 VAL H O 1
ATOM 33419 N N . GLY H 1 990 ? 253.671 201.199 225.060 1.00 0.31 596 GLY H N 1
ATOM 33420 C CA . GLY H 1 990 ? 252.646 202.226 224.956 1.00 0.31 596 GLY H CA 1
ATOM 33421 C C . GLY H 1 990 ? 251.757 202.164 226.189 1.00 0.31 596 GLY H C 1
ATOM 33422 O O . GLY H 1 990 ? 251.951 201.320 227.063 1.00 0.31 596 GLY H O 1
ATOM 33426 N N . GLN H 1 991 ? 250.710 202.974 226.231 1.00 0.36 597 GLN H N 1
ATOM 33427 C CA . GLN H 1 991 ? 249.851 202.983 227.419 1.00 0.36 597 GLN H CA 1
ATOM 33428 C C . GLN H 1 991 ? 248.765 201.924 227.422 1.00 0.36 597 GLN H C 1
ATOM 33429 O O . GLN H 1 991 ? 247.576 202.238 227.362 1.00 0.36 597 GLN H O 1
ATOM 33443 N N . GLY H 1 992 ? 249.153 200.651 227.516 1.00 0.35 598 GLY H N 1
ATOM 33444 C CA . GLY H 1 992 ? 248.241 199.535 227.792 1.00 0.35 598 GLY H CA 1
ATOM 33445 C C . GLY H 1 992 ? 247.536 199.656 229.156 1.00 0.35 598 GLY H C 1
ATOM 33446 O O . GLY H 1 992 ? 247.938 200.441 230.016 1.00 0.35 598 GLY H O 1
ATOM 33450 N N . SER H 1 993 ? 246.467 198.881 229.350 1.00 0.39 599 SER H N 1
ATOM 33451 C CA . SER H 1 993 ? 245.554 199.014 230.494 1.00 0.39 599 SER H CA 1
ATOM 33452 C C . SER H 1 993 ? 244.765 197.724 230.774 1.00 0.39 599 SER H C 1
ATOM 33453 O O . SER H 1 993 ? 244.821 196.771 229.997 1.00 0.39 599 SER H O 1
ATOM 33461 N N . GLY H 1 994 ? 244.035 197.667 231.889 1.00 0.40 600 GLY H N 1
ATOM 33462 C CA . GLY H 1 994 ? 243.159 196.556 232.283 1.00 0.40 600 GLY H CA 1
ATOM 33463 C C . GLY H 1 994 ? 243.925 195.390 232.905 1.00 0.40 600 GLY H C 1
ATOM 33464 O O . GLY H 1 994 ? 243.700 195.044 234.065 1.00 0.40 600 GLY H O 1
ATOM 33468 N N . PHE H 1 995 ? 244.880 194.823 232.167 1.00 0.35 601 PHE H N 1
ATOM 33469 C CA . PHE H 1 995 ? 245.798 193.789 232.671 1.00 0.35 601 PHE H CA 1
ATOM 33470 C C . PHE H 1 995 ? 246.907 194.361 233.579 1.00 0.35 601 PHE H C 1
ATOM 33471 O O . PHE H 1 995 ? 247.514 193.628 234.359 1.00 0.35 601 PHE H O 1
ATOM 33488 N N . TYR H 1 996 ? 247.155 195.661 233.486 1.00 0.46 602 TYR H N 1
ATOM 33489 C CA . TYR H 1 996 ? 248.034 196.426 234.363 1.00 0.46 602 TYR H CA 1
ATOM 33490 C C . TYR H 1 996 ? 247.721 197.913 234.257 1.00 0.46 602 TYR H C 1
ATOM 33491 O O . TYR H 1 996 ? 246.866 198.325 233.492 1.00 0.46 602 TYR H O 1
#

Solvent-accessible surface area: 96034 Å² total; per-residue (Å²): 22,12,103,1,31,66,7,12,52,89,14,12,41,44,60,25,22,12,83,20,0,45,87,0,0,40,16,1,38,121,8,25,103,83,1,41,52,33,71,25,10,113,92,64,14,63,10,9,9,0,5,54,53,55,15,66,0,6,49,3,0,1,0,1,0,11,84,42,70,21,152,80,87,30,1,0,0,0,12,0,1,3,4,24,25,110,150,53,104,27,89,54,106,146,29,75,10,111,64,58,199,102,116,88,60,27,99,17,121,16,57,10,86,51,11,18,37,48,64,1,10,37,34,0,8,47,9,0,50,88,44,20,49,74,119,127,4,41,12,0,5,0,0,2,16,12,2,27,27,82,60,103,48,172,60,69,114,26,4,33,52,8,2,6,108,3,2,13,8,0,18,4,16,19,18,71,90,64,61,51,132,52,0,17,8,75,34,1,95,17,151,63,41,73,4,22,0,123,20,68,68,33,75,146,38,57,69,43,24,34,32,21,12,30,10,14,20,0,23,0,22,0,25,30,5,82,107,127,88,58,154,113,72,62,40,59,138,37,115,53,21,1,0,19,0,3,0,6,3,29,2,27,66,38,124,73,183,210,79,24,41,0,14,1,0,0,2,9,21,30,21,80,29,1,126,46,12,29,3,44,12,3,2,0,10,0,2,0,11,5,0,1,50,12,0,25,49,93,14,53,28,21,157,29,16,64,8,103,101,85,125,131,179,29,67,72,26,0,0,0,0,0,33,12,24,251,109,76,42,96,23,121,9,180,30,165,92,18,52,108,130,56,16,25,92,25,18,158,109,8,15,36,115,75,51,48,15,5,1,17,3,25,24,9,16,67,18,0,6,2,22,11,1,2,3,1,0,10,6,38,128,3,47,106,128,0,5,47,18,0,16,48,2,0,32,60,1,14,77,29,20,0,89,174,56,10,67,41,94,96,48,42,0,0,73,64,68,46,11,52,13,21,37,7,16,23,79,52,90,171,45,95,70,43,12,34,26,24,22,11,2,12,1,10,0,26,38,12,99,21,58,56,133,67,2,87,65,33,24,29,21,48,52,77,72,99,53,61,55,39,47,21,17,121,78,11,73,56,31,5,128,121,50,30,26,124,68,26,48,71,32,24,68,9,65,35,0,41,8,15,99,78,1,23,47,0,7,38,105,3,14,63,85,47,36,5,88,39,55,39,54,69,136,81,179,26,49,82,2,25,66,15,1,56,149,4,2,66,53,40,46,32,17,80,29,2,30,87,2,0,38,18,1,44,105,2,30,104,72,0,41,54,38,36,5,2,78,100,79,5,72,12,18,16,1,8,63,91,90,21,71,6,4,26,2,0,1,0,1,1,21,95,35,77,10,142,78,70,39,0,0,0,0,1,0,0,2,6,26,23,101,151,53,115,10,42,45,77,156,34,79,10,106,51,62,190,119,102,90,76,31,87,23,110,2,44,6,28,24,7,16,31,49,76,4,4,56,41,0,10,79,16,0,47,118,71,22,45,81,110,136,3,56,9,1,16,1,1,6,5,27,0,20,23,72,52,101,21,180,63,60,107,19,0,35,49,0,1,5,82,0,2,15,15,0,25,10,11,17,15,89,80,64,55,68,138,60,12,22,18,77,59,4,114,25,136,50,6,69,2,11,15,134,43,55,62,85,73,156,55,26,86,60,24,19,28,23,14,17,32,12,18,0,38,0,26,0,36,12,68,37,131,136,58,151,40,41,57,97,46,26,68,48,104,62,42,5,1,20,0,1,0,9,6,36,8,81,33,42,75,84,172,199,76,26,36,0,8,0,5,0,4,6,21,25,4,87,28,1,125,74,12,53,9,31,36,8,20,6,4,0,11,0,0,5,0,2,53,47,0,30,45,119,113,17,8,11,69,15,6,71,46,94,156,73,100,111,183,65,48,87,21,0,0,0,0,0,33,22,23,219,104,74,43,86,21,110,7,119,37,166,91,32,66,128,106,57,21,23,74,24,26,143,108,6,8,78,105,81,17,47,25,10,1,14,0,36,27,16,19,43,17,0,11,2,14,29,6,0,0,14,0,13,10,45,105,1,62,118,87,1,16,55,16,0,9,48,2,0,30,60,1,13,76,34,9,0,78,170,73,1,55,52,127,102,48,51,0,1,84,72,69,54,4,28,1,37,26,13,19,12,73,48,87,157,43,106,76,47,5,41,41,31,14,22,4,5,0,0,0,21,36,11,114,17,59,48,142,80,0,82,65,33,29,26,8,49,59,77,92,89,40,57,64,38,20,19,12,115,65,6,82,57,26,5,83,130,26,29,59,115,24,22,58,108,54,40,74,4,40,48,0,43,2,12,86,114,0,4,56,3,0,30,106,2,18,41,73,73,26,38,91,23,38,146,82,89,86,80,196,25,49,82,2,25,67,15,1,56,153,4,2,65,52,40,46,32,17,80,30,1,30,89,1,0,41,18,2,44,105,2,31,103,73,0,41,54,39,37,6,2,77,98,77,4,69,13,18,16,1,8,62,91,90,20,73,6,4,25,2,0,1,0,1,1,21,94,34,76,10,144,79,70,40,0,0,0,0,1,0,0,1,6,27,24,103,149,52,113,10,42,46,77,155,33,77,10,107,51,62,192,120,102,90,78,30,87,23,111,2,43,7,30,24,8,17,33,48,76,3,5,57,41,0,10,79,15,0,48,117,70,24,47,82,110,135,3,58,9,1,18,1,2,6,5,27,0,20,23,71,54,103,20,177,62,60,106,19,0,35,49,1,0,5,82,0,2,15,15,0,25,10,11,17,16,88,79,64,56,66,139,60,13,21,18,77,60,5,114,25,136,49,6,68,2,10,16,131,44,56,62,84,71,157,54,28,87,61,20,19,28,24,14,18,33,12,20,0,38,0,26,0,36,14,68,38,129,137,59,151,38,43,56,99,46,26,70,48,103,64,42,6,2,18,0,2,0,8,6,38,8,82,32,44,76,87,174,199,74,26,35,0,9,0,5,0,3,5,21,24,4,89,28,1,125,74,13,50,9,31,34,7,20,7,4,0,11,0,0,5,0,2,50,46,0,29,44,118,113,16,8,11,66,14,6,72,47,93,154,71,100,113,185,68,48,88,20,0,0,0,0,0,33,23,22,221,104,76,42,84,21,110,7,118,37,166,92,34,68,129,109,57,21,23,74,22,27,142,107,6,7,77,106,83,16,47,27,9,1,14,0,35,26,16,20,45,17,0,11,2,14,30,6,0,0,15,0,14,10,45,104,1,62,119,88,1,17,55,15,0,8,47,1,0,30,60,1,15,76,35,10,0,76,174,72,1,54,52,127,104,51,50,0,1,84,72,69,53,5,30,2,35,27,13,20,12,70,48,87,156,43,108,75,49,5,44,40,30,13,22,4,5,0,0,0,19,37,10,113,17,61,48,142,79,0,81,64,33,30,26,9,48,57,76,92,89,40,60,64,39,21,20,12,115,64,6,80,57,27,5,82,131,26,30,61,116,24,23,56,107,52,39,70,5,39,49,0,44,2,12,85,114,0,6,54,3,0,30,105,2,17,42,73,73,27,37,92,23,38,147,79,88,86,81,193,23,12,102,0,31,69,7,14,54,89,17,14,39,42,59,24,22,12,82,19,0,44,85,0,0,39,16,1,38,120,7,24,102,82,1,40,53,34,70,23,9,112,93,64,14,64,9,11,9,0,5,54,53,56,16,70,0,6,47,4,0,1,0,0,0,12,84,40,70,19,149,78,88,31,1,0,0,0,12,0,1,3,3,24,23,111,149,48,102,24,87,54,107,144,30,73,10,109,64,57,196,104,118,90,58,26,100,18,120,15,55,10,85,52,12,17,39,49,65,1,10,38,34,0,8,47,9,0,49,88,47,20,48,74,120,127,4,42,12,0,5,0,0,2,16,12,3,26,26,81,62,102,47,172,61,70,113,26,4,34,52,8,2,5,108,2,1,14,7,0,18,4,15,19,18,68,91,64,62,50,134,53,0,16,9,77,34,1,96,17,151,64,42,73,6,22,0,124,20,68,68,32,76,144,37,59,70,44,26,33,34,21,12,30,10,15,21,0,23,0,21,1,25,29,6,82,107,124,87,56,156,115,72,61,40,58,139,38,116,53,20,2,0,18,0,4,0,6,4,28,2,28,67,37,124,71,184,207,78,23,41,0,14,0,0,0,1,9,20,30,19,80,30,2,127,46,11,29,3,46,12,3,2,0,9,0,2,0,11,6,0,1,50,11,0,25,49,91,13,51,26,21,157,29,16,64,9,103,101,84,122,129,179,28,67,71,26,0,0,0,0,0,33,12,25,250,110,78,41,96,23,121,10,182,28,162,92,17,52,109,130,57,15,27,92,26,19,158,111,7,14,36,114,75,50,49,16,5,1,17,3,23,25,8,15,67,18,0,7,3,22,11,0,1,3,2,0,10,7,38,128,4,47,107,126,0,5,48,18,0,16,47,2,0,33,60,1,14,77,30,19,0,88,178,56,11,65,42,92,97,47,43,0,0,73,64,69,46,12,50,12,20,36,7,16,22,79,51,91,174,44,93,69,42,13,34,28,23,23,11,2,10,0,11,0,26,39,13,99,22,60,57,132,65,3,89,64,34,26,29,22,47,51,78,72,100,53,59,58,39,48,21,19,119,77,11,73,57,32,5,126,124,51,31,26,122,67,25,48,69,32,25,67,9,65,36,0,40,10,15,100,78,1,22,46,0,9,38,103,3,12,63,85,48,35,4,89,39,55,41,56,68,136,80,178,174,161,62,61,37,19,65,24,18,34,49,63,148,132,29,12,56,19,62,26,25,35,21,112,148,131,30,12,55,19,62,25,25,36,21,113,174,162,62,62,37,18,66,24,16,35,51,62

Organism: Pseudomonas phage PhiPA3 (NCBI:txid998086)

Nearest PDB structures (foldseek):
  8fne-assembly1_A  TM=9.852E-01  e=1.687E-87  Escherichia coli K-12
  7sqr-assembly1_A  TM=9.366E-01  e=5.365E-60  Pseudomonas phage 201phi2-1
  7sqq-assembly1_A  TM=9.296E-01  e=4.097E-60  Pseudomonas phage 201phi2-1
  8igg-assembly1_C  TM=9.542E-01  e=2.455E-52  Pseudomonas phage 201phi2-1
  7sqt-assembly1_A  TM=8.318E-01  e=1.672E-30  Escherichia phage vB_EcoM_Goslar